Protein 7P3T (pdb70)

Structure (mmCIF, N/CA/C/O backbone):
data_7P3T
#
_entry.id   7P3T
#
_cell.length_a   86.810
_cell.length_b   144.580
_cell.length_c   151.760
_cell.angle_alpha   90.000
_cell.angle_beta   90.000
_cell.angle_gamma   90.000
#
_symmetry.space_group_name_H-M   'P 21 21 21'
#
loop_
_entity.id
_entity.type
_entity.pdbx_description
1 polymer 'Branched-chain amino acid aminotransferase'
2 non-polymer "PYRIDOXAL-5'-PHOSPHATE"
3 non-polymer GLYCEROL
4 water water
#
loop_
_atom_site.group_PDB
_atom_site.id
_atom_site.type_symbol
_atom_site.label_atom_id
_atom_site.label_alt_id
_atom_site.label_comp_id
_atom_site.label_asym_id
_atom_site.label_entity_id
_atom_site.label_seq_id
_atom_site.pdbx_PDB_ins_code
_atom_site.Cartn_x
_atom_site.Cartn_y
_atom_site.Cartn_z
_atom_site.occupancy
_atom_site.B_iso_or_equiv
_atom_site.auth_seq_id
_atom_site.auth_comp_id
_atom_site.auth_asym_id
_atom_site.auth_atom_id
_atom_site.pdbx_PDB_model_num
ATOM 1 N N . MET A 1 1 ? 6.825 -33.217 -4.536 1.00 58.96 1 MET A N 1
ATOM 2 C CA . MET A 1 1 ? 5.712 -32.616 -3.757 1.00 62.87 1 MET A CA 1
ATOM 3 C C . MET A 1 1 ? 5.820 -32.889 -2.274 1.00 64.91 1 MET A C 1
ATOM 4 O O . MET A 1 1 ? 4.871 -32.639 -1.524 1.00 68.62 1 MET A O 1
ATOM 9 N N . SER A 1 2 ? 6.960 -33.403 -1.838 1.00 63.12 2 SER A N 1
ATOM 10 C CA . SER A 1 2 ? 7.148 -33.621 -0.418 1.00 65.95 2 SER A CA 1
ATOM 11 C C . SER A 1 2 ? 7.839 -32.412 0.199 1.00 65.60 2 SER A C 1
ATOM 12 O O . SER A 1 2 ? 8.124 -31.408 -0.462 1.00 63.55 2 SER A O 1
ATOM 15 N N . ASP A 1 3 ? 8.114 -32.523 1.498 1.00 67.62 3 ASP A N 1
ATOM 16 C CA . ASP A 1 3 ? 9.132 -31.711 2.150 1.00 66.36 3 ASP A CA 1
ATOM 17 C C . ASP A 1 3 ? 10.539 -32.052 1.678 1.00 60.32 3 ASP A C 1
ATOM 18 O O . ASP A 1 3 ? 11.506 -31.553 2.264 1.00 60.12 3 ASP A O 1
ATOM 23 N N . GLU A 1 4 ? 10.684 -32.888 0.647 1.00 55.77 4 GLU A N 1
ATOM 24 C CA . GLU A 1 4 ? 11.995 -33.180 0.080 1.00 51.12 4 GLU A CA 1
ATOM 25 C C . GLU A 1 4 ? 11.910 -33.368 -1.425 1.00 43.25 4 GLU A C 1
ATOM 26 O O . GLU A 1 4 ? 11.430 -34.408 -1.880 1.00 42.39 4 GLU A O 1
ATOM 32 N N . PRO A 1 5 ? 12.406 -32.437 -2.225 1.00 38.86 5 PRO A N 1
ATOM 33 C CA . PRO A 1 5 ? 12.402 -32.660 -3.672 1.00 34.76 5 PRO A CA 1
ATOM 34 C C . PRO A 1 5 ? 13.254 -33.869 -4.035 1.00 31.04 5 PRO A C 1
ATOM 35 O O . PRO A 1 5 ? 14.276 -34.147 -3.407 1.00 29.79 5 PRO A O 1
ATOM 39 N N . ILE A 1 6 ? 12.833 -34.583 -5.075 1.00 29.41 6 ILE A N 1
ATOM 40 C CA . ILE A 1 6 ? 13.595 -35.700 -5.628 1.00 27.08 6 ILE A CA 1
ATOM 41 C C . ILE A 1 6 ? 14.216 -35.257 -6.941 1.00 26.09 6 ILE A C 1
ATOM 42 O O . ILE A 1 6 ? 13.532 -34.688 -7.795 1.00 26.13 6 ILE A O 1
ATOM 47 N N . ILE A 1 7 ? 15.511 -35.500 -7.111 1.00 24.24 7 ILE A N 1
ATOM 48 C CA . ILE A 1 7 ? 16.145 -35.101 -8.358 1.00 26.06 7 ILE A CA 1
ATOM 49 C C . ILE A 1 7 ? 16.684 -36.332 -9.079 1.00 25.62 7 ILE A C 1
ATOM 50 O O . ILE A 1 7 ? 16.881 -37.401 -8.494 1.00 25.43 7 ILE A O 1
ATOM 55 N N . TYR A 1 8 ? 16.900 -36.157 -10.378 1.00 23.73 8 TYR A N 1
ATOM 56 C CA . TYR A 1 8 ? 17.667 -37.080 -11.205 1.00 22.83 8 TYR A CA 1
ATOM 57 C C . TYR A 1 8 ? 19.119 -36.629 -11.244 1.00 21.47 8 TYR A C 1
ATOM 58 O O . TYR A 1 8 ? 19.397 -35.461 -11.523 1.00 21.36 8 TYR A O 1
ATOM 67 N N . ILE A 1 9 ? 20.042 -37.547 -10.955 1.00 22.49 9 ILE A N 1
ATOM 68 C CA . ILE A 1 9 ? 21.461 -37.239 -11.096 1.00 22.89 9 ILE A CA 1
ATOM 69 C C . ILE A 1 9 ? 22.187 -38.497 -11.563 1.00 24.02 9 ILE A C 1
ATOM 70 O O . ILE A 1 9 ? 22.209 -39.546 -10.885 1.00 23.67 9 ILE A O 1
ATOM 75 N N . ASN A 1 10 ? 22.731 -38.415 -12.785 1.00 23.83 10 ASN A N 1
ATOM 76 C CA . ASN A 1 10 ? 23.508 -39.489 -13.384 1.00 25.77 10 ASN A CA 1
ATOM 77 C C . ASN A 1 10 ? 22.809 -40.845 -13.294 1.00 26.37 10 ASN A C 1
ATOM 78 O O . ASN A 1 10 ? 23.430 -41.867 -13.018 1.00 28.03 10 ASN A O 1
ATOM 83 N N . GLY A 1 11 ? 21.504 -40.854 -13.576 1.00 25.88 11 GLY A N 1
ATOM 84 C CA . GLY A 1 11 ? 20.734 -42.056 -13.683 1.00 26.89 11 GLY A CA 1
ATOM 85 C C . GLY A 1 11 ? 20.014 -42.466 -12.425 1.00 28.51 11 GLY A C 1
ATOM 86 O O . GLY A 1 11 ? 19.181 -43.380 -12.479 1.00 31.68 11 GLY A O 1
ATOM 87 N N . ASP A 1 12 ? 20.324 -41.835 -11.303 1.00 27.33 12 ASP A N 1
ATOM 88 C CA . ASP A 1 12 ? 19.718 -42.157 -10.019 1.00 29.48 12 ASP A CA 1
ATOM 89 C C . ASP A 1 12 ? 18.660 -41.115 -9.665 1.00 26.79 12 ASP A C 1
ATOM 90 O O . ASP A 1 12 ? 18.791 -39.938 -9.998 1.00 25.01 12 ASP A O 1
ATOM 95 N N . TYR A 1 13 ? 17.608 -41.570 -8.971 1.00 27.21 13 TYR A N 1
ATOM 96 C CA . TYR A 1 13 ? 16.572 -40.679 -8.451 1.00 25.34 13 TYR A CA 1
ATOM 97 C C . TYR A 1 13 ? 16.693 -40.668 -6.934 1.00 25.26 13 TYR A C 1
ATOM 98 O O . TYR A 1 13 ? 16.503 -41.703 -6.295 1.00 25.79 13 TYR A O 1
ATOM 107 N N . LEU A 1 14 ? 17.030 -39.521 -6.359 1.00 26.99 14 LEU A N 1
ATOM 108 C CA . LEU A 1 14 ? 17.155 -39.493 -4.906 1.00 30.65 14 LEU A CA 1
ATOM 109 C C . LEU A 1 14 ? 16.828 -38.096 -4.385 1.00 28.25 14 LEU A C 1
ATOM 110 O O . LEU A 1 14 ? 16.743 -37.147 -5.146 1.00 26.54 14 LEU A O 1
ATOM 115 N N . PRO A 1 15 ? 16.601 -37.994 -3.073 1.00 27.97 15 PRO A N 1
ATOM 116 C CA . PRO A 1 15 ? 16.282 -36.683 -2.484 1.00 29.13 15 PRO A CA 1
ATOM 117 C C . PRO A 1 15 ? 17.401 -35.691 -2.717 1.00 29.64 15 PRO A C 1
ATOM 118 O O . PRO A 1 15 ? 18.585 -36.040 -2.702 1.00 29.15 15 PRO A O 1
ATOM 122 N N . LEU A 1 16 ? 17.010 -34.432 -2.937 1.00 29.70 16 LEU A N 1
ATOM 123 C CA . LEU A 1 16 ? 17.989 -33.370 -3.156 1.00 29.04 16 LEU A CA 1
ATOM 124 C C . LEU A 1 16 ? 18.988 -33.322 -2.012 1.00 29.84 16 LEU A C 1
ATOM 125 O O . LEU A 1 16 ? 20.189 -33.105 -2.234 1.00 28.62 16 LEU A O 1
ATOM 130 N N . SER A 1 17 ? 18.492 -33.519 -0.788 1.00 32.48 17 SER A N 1
ATOM 131 C CA . SER A 1 17 ? 19.288 -33.520 0.437 1.00 36.07 17 SER A CA 1
ATOM 132 C C . SER A 1 17 ? 20.488 -34.444 0.365 1.00 34.35 17 SER A C 1
ATOM 133 O O . SER A 1 17 ? 21.503 -34.176 1.027 1.00 35.03 17 SER A O 1
ATOM 136 N N . GLN A 1 18 ? 20.380 -35.528 -0.397 1.00 33.58 18 GLN A N 1
ATOM 137 C CA . GLN A 1 18 ? 21.388 -36.572 -0.487 1.00 35.50 18 GLN A CA 1
ATOM 138 C C . GLN A 1 18 ? 22.173 -36.498 -1.783 1.00 32.91 18 GLN A C 1
ATOM 139 O O . GLN A 1 18 ? 23.314 -36.962 -1.847 1.00 34.18 18 GLN A O 1
ATOM 145 N N . ALA A 1 19 ? 21.577 -35.915 -2.817 1.00 28.04 19 ALA A N 1
ATOM 146 C CA . ALA A 1 19 ? 22.231 -35.810 -4.107 1.00 26.01 19 ALA A CA 1
ATOM 147 C C . ALA A 1 19 ? 23.483 -34.938 -4.015 1.00 26.31 19 ALA A C 1
ATOM 148 O O . ALA A 1 19 ? 23.501 -33.920 -3.324 1.00 27.32 19 ALA A O 1
ATOM 150 N N . ARG A 1 20 ? 24.525 -35.344 -4.737 1.00 25.83 20 ARG A N 1
ATOM 151 C CA . ARG A 1 20 ? 25.860 -34.782 -4.565 1.00 26.17 20 ARG A CA 1
ATOM 152 C C . ARG A 1 20 ? 26.444 -34.363 -5.903 1.00 24.04 20 ARG A C 1
ATOM 153 O O . ARG A 1 20 ? 26.588 -35.193 -6.818 1.00 25.23 20 ARG A O 1
ATOM 161 N N . VAL A 1 21 ? 26.832 -33.105 -5.980 1.00 23.39 21 VAL A N 1
ATOM 162 C CA . VAL A 1 21 ? 27.783 -32.620 -6.969 1.00 24.44 21 VAL A CA 1
ATOM 163 C C . VAL A 1 21 ? 29.146 -32.603 -6.293 1.00 23.88 21 VAL A C 1
ATOM 164 O O . VAL A 1 21 ? 29.280 -32.138 -5.152 1.00 24.48 21 VAL A O 1
ATOM 168 N N . SER A 1 22 ? 30.145 -33.133 -6.967 1.00 22.85 22 SER A N 1
ATOM 169 C CA . SER A 1 22 ? 31.482 -33.128 -6.396 1.00 24.16 22 SER A CA 1
ATOM 170 C C . SER A 1 22 ? 32.023 -31.704 -6.339 1.00 23.11 22 SER A C 1
ATOM 171 O O . SER A 1 22 ? 31.858 -30.946 -7.295 1.00 21.85 22 SER A O 1
ATOM 174 N N . PRO A 1 23 ? 32.756 -31.345 -5.280 1.00 23.22 23 PRO A N 1
ATOM 175 C CA . PRO A 1 23 ? 33.425 -30.041 -5.261 1.00 24.07 23 PRO A CA 1
ATOM 176 C C . PRO A 1 23 ? 34.423 -29.864 -6.381 1.00 24.30 23 PRO A C 1
ATOM 177 O O . PRO A 1 23 ? 34.843 -28.732 -6.620 1.00 24.96 23 PRO A O 1
ATOM 181 N N . VAL A 1 24 ? 34.836 -30.935 -7.067 1.00 23.92 24 VAL A N 1
ATOM 182 C CA . VAL A 1 24 ? 35.740 -30.763 -8.208 1.00 24.08 24 VAL A CA 1
ATOM 183 C C . VAL A 1 24 ? 35.037 -30.998 -9.543 1.00 23.88 24 VAL A C 1
ATOM 184 O O . VAL A 1 24 ? 35.709 -31.097 -10.589 1.00 25.08 24 VAL A O 1
ATOM 188 N N . ASP A 1 25 ? 33.709 -31.081 -9.551 1.00 22.43 25 ASP A N 1
ATOM 189 C CA . ASP A 1 25 ? 32.967 -31.011 -10.810 1.00 21.24 25 ASP A CA 1
ATOM 190 C C . ASP A 1 25 ? 33.333 -29.740 -11.554 1.00 21.58 25 ASP A C 1
ATOM 191 O O . ASP A 1 25 ? 33.312 -28.655 -10.977 1.00 21.42 25 ASP A O 1
ATOM 196 N N . GLN A 1 26 ? 33.656 -29.874 -12.851 1.00 22.06 26 GLN A N 1
ATOM 197 C CA . GLN A 1 26 ? 34.001 -28.690 -13.650 1.00 22.03 26 GLN A CA 1
ATOM 198 C C . GLN A 1 26 ? 32.810 -27.771 -13.882 1.00 21.06 26 GLN A C 1
ATOM 199 O O . GLN A 1 26 ? 32.998 -26.585 -14.211 1.00 20.98 26 GLN A O 1
ATOM 205 N N . GLY A 1 27 ? 31.590 -28.279 -13.727 1.00 21.89 27 GLY A N 1
ATOM 206 C CA . GLY A 1 27 ? 30.433 -27.407 -13.716 1.00 21.97 27 GLY A CA 1
ATOM 207 C C . GLY A 1 27 ? 30.451 -26.443 -12.546 1.00 22.03 27 GLY A C 1
ATOM 208 O O . GLY A 1 27 ? 29.950 -25.329 -12.648 1.00 23.62 27 GLY A O 1
ATOM 209 N N . PHE A 1 28 ? 31.003 -26.877 -11.415 1.00 20.12 28 PHE A N 1
ATOM 210 C CA . PHE A 1 28 ? 31.102 -26.056 -10.214 1.00 19.57 28 PHE A CA 1
ATOM 211 C C . PHE A 1 28 ? 32.324 -25.153 -10.271 1.00 21.42 28 PHE A C 1
ATOM 212 O O . PHE A 1 28 ? 32.210 -23.937 -10.121 1.00 23.11 28 PHE A O 1
ATOM 220 N N . LEU A 1 29 ? 33.498 -25.738 -10.518 1.00 22.09 29 LEU A N 1
ATOM 221 C CA . LEU A 1 29 ? 34.741 -24.986 -10.415 1.00 21.31 29 LEU A CA 1
ATOM 222 C C . LEU A 1 29 ? 34.937 -24.004 -11.567 1.00 21.95 29 LEU A C 1
ATOM 223 O O . LEU A 1 29 ? 35.608 -22.978 -11.402 1.00 23.65 29 LEU A O 1
ATOM 228 N N . LEU A 1 30 ? 34.405 -24.330 -12.741 1.00 21.63 30 LEU A N 1
ATOM 229 C CA . LEU A 1 30 ? 34.665 -23.567 -13.951 1.00 22.72 30 LEU A CA 1
ATOM 230 C C . LEU A 1 30 ? 33.406 -23.128 -14.682 1.00 22.89 30 LEU A C 1
ATOM 231 O O . LEU A 1 30 ? 33.518 -22.568 -15.775 1.00 22.83 30 LEU A O 1
ATOM 236 N N . GLY A 1 31 ? 32.215 -23.421 -14.162 1.00 22.11 31 GLY A N 1
ATOM 237 C CA . GLY A 1 31 ? 31.012 -23.058 -14.892 1.00 22.60 31 GLY A CA 1
ATOM 238 C C . GLY A 1 31 ? 30.873 -23.786 -16.212 1.00 22.20 31 GLY A C 1
ATOM 239 O O . GLY A 1 31 ? 30.200 -23.290 -17.118 1.00 22.66 31 GLY A O 1
ATOM 240 N N . ASP A 1 32 ? 31.476 -24.971 -16.330 1.00 21.27 32 ASP A N 1
ATOM 241 C CA . ASP A 1 32 ? 31.538 -25.707 -17.593 1.00 22.11 32 ASP A CA 1
ATOM 242 C C . ASP A 1 32 ? 30.305 -26.598 -17.693 1.00 21.58 32 ASP A C 1
ATOM 243 O O . ASP A 1 32 ? 30.332 -27.815 -17.475 1.00 20.28 32 ASP A O 1
ATOM 248 N N . GLY A 1 33 ? 29.197 -25.960 -18.038 1.00 21.08 33 GLY A N 1
ATOM 249 C CA . GLY A 1 33 ? 27.946 -26.658 -18.220 1.00 20.34 33 GLY A CA 1
ATOM 250 C C . GLY A 1 33 ? 26.899 -25.760 -18.833 1.00 20.60 33 GLY A C 1
ATOM 251 O O . GLY A 1 33 ? 27.014 -24.525 -18.824 1.00 21.05 33 GLY A O 1
ATOM 252 N N . VAL A 1 34 ? 25.865 -26.404 -19.382 1.00 19.39 34 VAL A N 1
ATOM 253 C CA . VAL A 1 34 ? 24.732 -25.710 -19.974 1.00 20.10 34 VAL A CA 1
ATOM 254 C C . VAL A 1 34 ? 23.455 -26.276 -19.375 1.00 20.31 34 VAL A C 1
ATOM 255 O O . VAL A 1 34 ? 23.435 -27.370 -18.803 1.00 20.53 34 VAL A O 1
ATOM 259 N N . PHE A 1 35 ? 22.372 -25.515 -19.506 1.00 20.24 35 PHE A N 1
ATOM 260 C CA . PHE A 1 35 ? 21.110 -25.965 -18.939 1.00 20.25 35 PHE A CA 1
ATOM 261 C C . PHE A 1 35 ? 19.942 -25.437 -19.752 1.00 20.91 35 PHE A C 1
ATOM 262 O O . PHE A 1 35 ? 20.087 -24.559 -20.604 1.00 21.12 35 PHE A O 1
ATOM 270 N N . ASP A 1 36 ? 18.764 -25.992 -19.476 1.00 21.11 36 ASP A N 1
ATOM 271 C CA . ASP A 1 36 ? 17.533 -25.441 -19.991 1.00 22.07 36 ASP A CA 1
ATOM 272 C C . ASP A 1 36 ? 16.455 -25.642 -18.937 1.00 22.28 36 ASP A C 1
ATOM 273 O O . ASP A 1 36 ? 16.656 -26.346 -17.939 1.00 21.98 36 ASP A O 1
ATOM 278 N N . VAL A 1 37 ? 15.333 -24.961 -19.143 1.00 23.96 37 VAL A N 1
ATOM 279 C CA . VAL A 1 37 ? 14.207 -24.995 -18.214 1.00 24.54 37 VAL A CA 1
ATOM 280 C C . VAL A 1 37 ? 12.915 -25.071 -18.997 1.00 24.28 37 VAL A C 1
ATOM 281 O O . VAL A 1 37 ? 12.634 -24.189 -19.821 1.00 24.77 37 VAL A O 1
ATOM 285 N N . VAL A 1 38 ? 12.078 -26.060 -18.666 1.00 24.11 38 VAL A N 1
ATOM 286 C CA . VAL A 1 38 ? 10.789 -26.259 -19.287 1.00 23.49 38 VAL A CA 1
ATOM 287 C C . VAL A 1 38 ? 9.766 -26.300 -18.158 1.00 23.22 38 VAL A C 1
ATOM 288 O O . VAL A 1 38 ? 10.113 -26.591 -17.008 1.00 24.08 38 VAL A O 1
ATOM 292 N N . SER A 1 39 ? 8.530 -25.968 -18.470 1.00 24.26 39 SER A N 1
ATOM 293 C CA . SER A 1 39 ? 7.478 -25.932 -17.462 1.00 25.76 39 SER A CA 1
ATOM 294 C C . SER A 1 39 ? 6.379 -26.943 -17.729 1.00 25.14 39 SER A C 1
ATOM 295 O O . SER A 1 39 ? 6.090 -27.313 -18.871 1.00 26.44 39 SER A O 1
ATOM 298 N N . ALA A 1 40 ? 5.715 -27.323 -16.642 1.00 25.63 40 ALA A N 1
ATOM 299 C CA . ALA A 1 40 ? 4.497 -28.101 -16.682 1.00 26.12 40 ALA A CA 1
ATOM 300 C C . ALA A 1 40 ? 3.384 -27.274 -16.067 1.00 27.52 40 ALA A C 1
ATOM 301 O O . ALA A 1 40 ? 3.610 -26.549 -15.096 1.00 26.50 40 ALA A O 1
ATOM 303 N N . TRP A 1 41 ? 2.190 -27.390 -16.651 1.00 26.85 41 TRP A N 1
ATOM 304 C CA . TRP A 1 41 ? 0.989 -26.691 -16.206 1.00 32.03 41 TRP A CA 1
ATOM 305 C C . TRP A 1 41 ? -0.195 -27.630 -16.365 1.00 33.91 41 TRP A C 1
ATOM 306 O O . TRP A 1 41 ? -0.436 -28.141 -17.462 1.00 34.93 41 TRP A O 1
ATOM 317 N N . LYS A 1 42 ? -0.926 -27.861 -15.270 1.00 35.59 42 LYS A N 1
ATOM 318 C CA . LYS A 1 42 ? -2.122 -28.699 -15.255 1.00 38.06 42 LYS A CA 1
ATOM 319 C C . LYS A 1 42 ? -1.901 -30.033 -15.961 1.00 37.03 42 LYS A C 1
ATOM 320 O O . LYS A 1 42 ? -2.767 -30.530 -16.692 1.00 38.86 42 LYS A O 1
ATOM 326 N N . GLY A 1 43 ? -0.751 -30.639 -15.696 1.00 35.62 43 GLY A N 1
ATOM 327 C CA . GLY A 1 43 ? -0.480 -31.994 -16.109 1.00 36.56 43 GLY A CA 1
ATOM 328 C C . GLY A 1 43 ? 0.226 -32.149 -17.434 1.00 36.28 43 GLY A C 1
ATOM 329 O O . GLY A 1 43 ? 0.479 -33.289 -17.844 1.00 37.28 43 GLY A O 1
ATOM 330 N N . ASN A 1 44 ? 0.551 -31.049 -18.118 1.00 33.63 44 ASN A N 1
ATOM 331 C CA . ASN A 1 44 ? 1.200 -31.099 -19.420 1.00 32.81 44 ASN A CA 1
ATOM 332 C C . ASN A 1 44 ? 2.495 -30.311 -19.373 1.00 31.18 44 ASN A C 1
ATOM 333 O O . ASN A 1 44 ? 2.505 -29.161 -18.925 1.00 31.38 44 ASN A O 1
ATOM 338 N N . ILE A 1 45 ? 3.571 -30.919 -19.835 1.00 29.92 45 ILE A N 1
ATOM 339 C CA . ILE A 1 45 ? 4.781 -30.168 -20.149 1.00 28.25 45 ILE A CA 1
ATOM 340 C C . ILE A 1 45 ? 4.541 -29.442 -21.468 1.00 28.77 45 ILE A C 1
ATOM 341 O O . ILE A 1 45 ? 3.945 -30.000 -22.396 1.00 30.91 45 ILE A O 1
ATOM 346 N N . PHE A 1 46 ? 4.978 -28.181 -21.553 1.00 27.40 46 PHE A N 1
ATOM 347 C CA . PHE A 1 46 ? 4.752 -27.337 -22.715 1.00 27.91 46 PHE A CA 1
ATOM 348 C C . PHE A 1 46 ? 6.052 -27.149 -23.493 1.00 27.37 46 PHE A C 1
ATOM 349 O O . PHE A 1 46 ? 7.058 -26.702 -22.935 1.00 26.82 46 PHE A O 1
ATOM 357 N N . LYS A 1 47 ? 6.013 -27.497 -24.779 1.00 28.62 47 LYS A N 1
ATOM 358 C CA . LYS A 1 47 ? 7.119 -27.286 -25.723 1.00 29.49 47 LYS A CA 1
ATOM 359 C C . LYS A 1 47 ? 8.381 -28.008 -25.285 1.00 28.31 47 LYS A C 1
ATOM 360 O O . LYS A 1 47 ? 9.502 -27.496 -25.392 1.00 27.03 47 LYS A O 1
ATOM 366 N N . LEU A 1 48 ? 8.207 -29.244 -24.818 1.00 28.13 48 LEU A N 1
ATOM 367 C CA . LEU A 1 48 ? 9.359 -30.021 -24.392 1.00 26.24 48 LEU A CA 1
ATOM 368 C C . LEU A 1 48 ? 10.322 -30.241 -25.548 1.00 26.28 48 LEU A C 1
ATOM 369 O O . LEU A 1 48 ? 11.538 -30.134 -25.377 1.00 25.43 48 LEU A O 1
ATOM 374 N N . ASP A 1 49 ? 9.801 -30.535 -26.730 1.00 28.88 49 ASP A N 1
ATOM 375 C CA . ASP A 1 49 ? 10.690 -30.784 -27.854 1.00 29.60 49 ASP A CA 1
ATOM 376 C C . ASP A 1 49 ? 11.488 -29.540 -28.208 1.00 28.22 49 ASP A C 1
ATOM 377 O O . ASP A 1 49 ? 12.671 -29.641 -28.531 1.00 27.48 49 ASP A O 1
ATOM 382 N N . ALA A 1 50 ? 10.853 -28.356 -28.181 1.00 27.32 50 ALA A N 1
ATOM 383 C CA . ALA A 1 50 ? 11.585 -27.113 -28.458 1.00 26.48 50 ALA A CA 1
ATOM 384 C C . ALA A 1 50 ? 12.685 -26.863 -27.433 1.00 25.37 50 ALA A C 1
ATOM 385 O O . ALA A 1 50 ? 13.782 -26.396 -27.783 1.00 25.67 50 ALA A O 1
ATOM 387 N N . HIS A 1 51 ? 12.405 -27.136 -26.154 1.00 24.32 51 HIS A N 1
ATOM 388 C CA . HIS A 1 51 ? 13.409 -26.898 -25.127 1.00 23.88 51 HIS A CA 1
ATOM 389 C C . HIS A 1 51 ? 14.548 -27.892 -25.256 1.00 23.55 51 HIS A C 1
ATOM 390 O O . HIS A 1 51 ? 15.714 -27.526 -25.063 1.00 22.88 51 HIS A O 1
ATOM 397 N N . LEU A 1 52 ? 14.232 -29.145 -25.600 1.00 23.95 52 LEU A N 1
ATOM 398 C CA . LEU A 1 52 ? 15.282 -30.133 -25.839 1.00 22.89 52 LEU A CA 1
ATOM 399 C C . LEU A 1 52 ? 16.121 -29.739 -27.047 1.00 23.68 52 LEU A C 1
ATOM 400 O O . LEU A 1 52 ? 17.348 -29.890 -27.030 1.00 23.01 52 LEU A O 1
ATOM 405 N N . ASP A 1 53 ? 15.484 -29.218 -28.103 1.00 23.86 53 ASP A N 1
ATOM 406 C CA . ASP A 1 53 ? 16.235 -28.735 -29.261 1.00 25.32 53 ASP A CA 1
ATOM 407 C C . ASP A 1 53 ? 17.259 -27.678 -28.833 1.00 25.34 53 ASP A C 1
ATOM 408 O O . ASP A 1 53 ? 18.430 -27.710 -29.249 1.00 25.51 53 ASP A O 1
ATOM 413 N N . ARG A 1 54 ? 16.826 -26.714 -28.011 1.00 23.99 54 ARG A N 1
ATOM 414 C CA . ARG A 1 54 ? 17.715 -25.626 -27.609 1.00 22.92 54 ARG A CA 1
ATOM 415 C C . ARG A 1 54 ? 18.830 -26.139 -26.714 1.00 22.53 54 ARG A C 1
ATOM 416 O O . ARG A 1 54 ? 19.998 -25.745 -26.859 1.00 23.40 54 ARG A O 1
ATOM 424 N N . PHE A 1 55 ? 18.484 -27.029 -25.788 1.00 21.75 55 PHE A N 1
ATOM 425 C CA . PHE A 1 55 ? 19.474 -27.666 -24.928 1.00 21.41 55 PHE A CA 1
ATOM 426 C C . PHE A 1 55 ? 20.566 -28.312 -25.761 1.00 22.27 55 PHE A C 1
ATOM 427 O O . PHE A 1 55 ? 21.761 -28.114 -25.506 1.00 22.40 55 PHE A O 1
ATOM 435 N N . PHE A 1 56 ? 20.171 -29.091 -26.761 1.00 23.36 56 PHE A N 1
ATOM 436 C CA . PHE A 1 56 ? 21.159 -29.791 -27.569 1.00 24.09 56 PHE A CA 1
ATOM 437 C C . PHE A 1 56 ? 21.894 -28.843 -28.498 1.00 23.93 56 PHE A C 1
ATOM 438 O O . PHE A 1 56 ? 23.033 -29.149 -28.886 1.00 23.52 56 PHE A O 1
ATOM 446 N N . ASP A 1 57 ? 21.301 -27.686 -28.834 1.00 23.96 57 ASP A N 1
ATOM 447 C CA . ASP A 1 57 ? 22.069 -26.627 -29.491 1.00 24.12 57 ASP A CA 1
ATOM 448 C C . ASP A 1 57 ? 23.200 -26.144 -28.582 1.00 22.93 57 ASP A C 1
ATOM 449 O O . ASP A 1 57 ? 24.365 -26.041 -29.007 1.00 22.30 57 ASP A O 1
ATOM 454 N N . SER A 1 58 ? 22.864 -25.813 -27.326 1.00 23.14 58 SER A N 1
ATOM 455 C CA . SER A 1 58 ? 23.877 -25.359 -26.372 1.00 24.01 58 SER A CA 1
ATOM 456 C C . SER A 1 58 ? 24.959 -26.414 -26.191 1.00 22.66 58 SER A C 1
ATOM 457 O O . SER A 1 58 ? 26.152 -26.090 -26.107 1.00 22.97 58 SER A O 1
ATOM 460 N N . ILE A 1 59 ? 24.547 -27.677 -26.092 1.00 21.58 59 ILE A N 1
ATOM 461 C CA . ILE A 1 59 ? 25.494 -28.790 -25.959 1.00 20.35 59 ILE A CA 1
ATOM 462 C C . ILE A 1 59 ? 26.441 -28.851 -27.152 1.00 21.68 59 ILE A C 1
ATOM 463 O O . ILE A 1 59 ? 27.662 -29.038 -27.005 1.00 22.53 59 ILE A O 1
ATOM 468 N N . GLN A 1 60 ? 25.891 -28.740 -28.362 1.00 21.54 60 GLN A N 1
ATOM 469 C CA . GLN A 1 60 ? 26.711 -28.788 -29.560 1.00 20.77 60 GLN A CA 1
ATOM 470 C C . GLN A 1 60 ? 27.723 -27.647 -29.576 1.00 21.83 60 GLN A C 1
ATOM 471 O O . GLN A 1 60 ? 28.898 -27.839 -29.911 1.00 22.48 60 GLN A O 1
ATOM 477 N N . ALA A 1 61 ? 27.280 -26.431 -29.251 1.00 21.24 61 ALA A N 1
ATOM 478 C CA . ALA A 1 61 ? 28.181 -25.292 -29.334 1.00 22.13 61 ALA A CA 1
ATOM 479 C C . ALA A 1 61 ? 29.309 -25.392 -28.314 1.00 21.20 61 ALA A C 1
ATOM 480 O O . ALA A 1 61 ? 30.433 -24.967 -28.588 1.00 22.39 61 ALA A O 1
ATOM 482 N N . ALA A 1 62 ? 29.030 -25.975 -27.150 1.00 22.47 62 ALA A N 1
ATOM 483 C CA . ALA A 1 62 ? 30.020 -26.106 -26.085 1.00 22.70 62 ALA A CA 1
ATOM 484 C C . ALA A 1 62 ? 30.762 -27.442 -26.135 1.00 22.55 62 ALA A C 1
ATOM 485 O O . ALA A 1 62 ? 31.530 -27.748 -25.212 1.00 22.85 62 ALA A O 1
ATOM 487 N N A ARG A 1 63 ? 30.550 -28.236 -27.186 0.65 22.43 63 ARG A N 1
ATOM 488 N N B ARG A 1 63 ? 30.544 -28.243 -27.177 0.35 22.64 63 ARG A N 1
ATOM 489 C CA A ARG A 1 63 ? 31.191 -29.552 -27.337 0.65 24.21 63 ARG A CA 1
ATOM 490 C CA B ARG A 1 63 ? 31.200 -29.547 -27.321 0.35 24.27 63 ARG A CA 1
ATOM 491 C C A ARG A 1 63 ? 30.959 -30.425 -26.099 0.65 23.43 63 ARG A C 1
ATOM 492 C C B ARG A 1 63 ? 30.954 -30.432 -26.099 0.35 23.30 63 ARG A C 1
ATOM 493 O O A ARG A 1 63 ? 31.842 -31.166 -25.649 0.65 24.42 63 ARG A O 1
ATOM 494 O O B ARG A 1 63 ? 31.834 -31.174 -25.649 0.35 24.31 63 ARG A O 1
ATOM 509 N N . LEU A 1 64 ? 29.740 -30.369 -25.562 1.00 20.65 64 LEU A N 1
ATOM 510 C CA . LEU A 1 64 ? 29.341 -31.209 -24.437 1.00 21.57 64 LEU A CA 1
ATOM 511 C C . LEU A 1 64 ? 28.614 -32.465 -24.895 1.00 23.01 64 LEU A C 1
ATOM 512 O O . LEU A 1 64 ? 27.983 -33.150 -24.075 1.00 23.73 64 LEU A O 1
ATOM 517 N N . ASN A 1 65 ? 28.745 -32.810 -26.170 1.00 24.71 65 ASN A N 1
ATOM 518 C CA . ASN A 1 65 ? 28.082 -33.990 -26.695 1.00 27.19 65 ASN A CA 1
ATOM 519 C C . ASN A 1 65 ? 28.499 -35.205 -25.876 1.00 28.34 65 ASN A C 1
ATOM 520 O O . ASN A 1 65 ? 29.679 -35.388 -25.562 1.00 29.77 65 ASN A O 1
ATOM 525 N N . HIS A 1 66 ? 27.521 -36.032 -25.511 1.00 27.56 66 HIS A N 1
ATOM 526 C CA . HIS A 1 66 ? 27.742 -37.119 -24.565 1.00 28.77 66 HIS A CA 1
ATOM 527 C C . HIS A 1 66 ? 26.802 -38.259 -24.960 1.00 31.28 66 HIS A C 1
ATOM 528 O O . HIS A 1 66 ? 26.137 -38.210 -26.000 1.00 32.57 66 HIS A O 1
ATOM 535 N N . ASP A 1 67 ? 26.776 -39.310 -24.154 1.00 32.13 67 ASP A N 1
ATOM 536 C CA . ASP A 1 67 ? 26.071 -40.512 -24.576 1.00 36.21 67 ASP A CA 1
ATOM 537 C C . ASP A 1 67 ? 24.567 -40.421 -24.347 1.00 36.42 67 ASP A C 1
ATOM 538 O O . ASP A 1 67 ? 23.793 -41.016 -25.111 1.00 38.92 67 ASP A O 1
ATOM 543 N N . MET A 1 68 ? 24.139 -39.697 -23.322 1.00 34.02 68 MET A N 1
ATOM 544 C CA . MET A 1 68 ? 22.738 -39.713 -22.928 1.00 34.36 68 MET A CA 1
ATOM 545 C C . MET A 1 68 ? 21.877 -39.159 -24.048 1.00 33.54 68 MET A C 1
ATOM 546 O O . MET A 1 68 ? 21.985 -37.978 -24.413 1.00 32.43 68 MET A O 1
ATOM 551 N N . SER A 1 69 ? 21.007 -40.011 -24.573 1.00 33.72 69 SER A N 1
ATOM 552 C CA . SER A 1 69 ? 20.213 -39.675 -25.736 1.00 33.98 69 SER A CA 1
ATOM 553 C C . SER A 1 69 ? 19.195 -38.584 -25.427 1.00 33.04 69 SER A C 1
ATOM 554 O O . SER A 1 69 ? 18.818 -38.339 -24.282 1.00 30.78 69 SER A O 1
ATOM 557 N N . ARG A 1 70 ? 18.702 -37.959 -26.490 1.00 33.62 70 ARG A N 1
ATOM 558 C CA . ARG A 1 70 ? 17.588 -37.033 -26.336 1.00 33.81 70 ARG A CA 1
ATOM 559 C C . ARG A 1 70 ? 16.367 -37.729 -25.737 1.00 33.42 70 ARG A C 1
ATOM 560 O O . ARG A 1 70 ? 15.683 -37.157 -24.871 1.00 31.62 70 ARG A O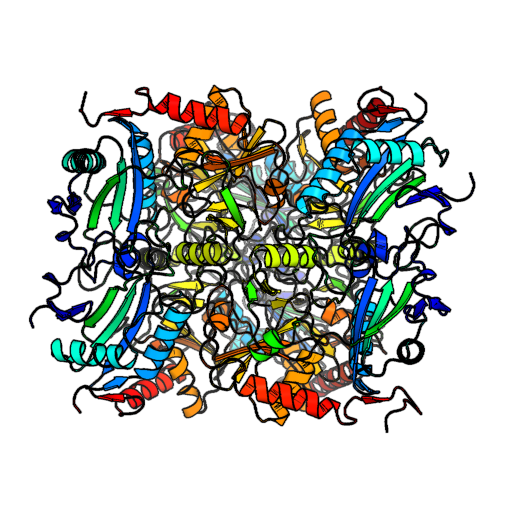 1
ATOM 568 N N . ASP A 1 71 ? 16.059 -38.943 -26.199 1.00 35.73 71 ASP A N 1
ATOM 569 C CA . ASP A 1 71 ? 14.949 -39.696 -25.625 1.00 37.52 71 ASP A CA 1
ATOM 570 C C . ASP A 1 71 ? 15.190 -39.982 -24.150 1.00 34.36 71 ASP A C 1
ATOM 571 O O . ASP A 1 71 ? 14.253 -39.949 -23.346 1.00 32.68 71 ASP A O 1
ATOM 576 N N . ALA A 1 72 ? 16.439 -40.292 -23.780 1.00 32.99 72 ALA A N 1
ATOM 577 C CA . ALA A 1 72 ? 16.755 -40.539 -22.378 1.00 30.78 72 ALA A CA 1
ATOM 578 C C . ALA A 1 72 ? 16.537 -39.287 -21.540 1.00 27.77 72 ALA A C 1
ATOM 579 O O . ALA A 1 72 ? 16.027 -39.364 -20.413 1.00 27.95 72 ALA A O 1
ATOM 581 N N . TRP A 1 73 ? 16.938 -38.125 -22.058 1.00 25.98 73 TRP A N 1
ATOM 582 C CA . TRP A 1 73 ? 16.691 -36.880 -21.338 1.00 24.70 73 TRP A CA 1
ATOM 583 C C . TRP A 1 73 ? 15.197 -36.608 -21.212 1.00 25.09 73 TRP A C 1
ATOM 584 O O . TRP A 1 73 ? 14.716 -36.197 -20.146 1.00 24.91 73 TRP A O 1
ATOM 595 N N . LYS A 1 74 ? 14.445 -36.809 -22.305 1.00 26.20 74 LYS A N 1
ATOM 596 C CA . LYS A 1 74 ? 13.003 -36.614 -22.236 1.00 27.65 74 LYS A CA 1
ATOM 597 C C . LYS A 1 74 ? 12.399 -37.506 -21.160 1.00 27.20 74 LYS A C 1
ATOM 598 O O . LYS A 1 74 ? 11.587 -37.048 -20.343 1.00 27.08 74 LYS A O 1
ATOM 604 N N . GLU A 1 75 ? 12.835 -38.755 -21.115 1.00 27.01 75 GLU A N 1
ATOM 605 C CA . GLU A 1 75 ? 12.296 -39.723 -20.124 1.00 31.59 75 GLU A CA 1
ATOM 606 C C . GLU A 1 75 ? 12.636 -39.276 -18.705 1.00 28.01 75 GLU A C 1
ATOM 607 O O . GLU A 1 75 ? 11.808 -39.411 -17.834 1.00 28.46 75 GLU A O 1
ATOM 613 N N . ALA A 1 76 ? 13.845 -38.781 -18.518 1.00 25.94 76 ALA A N 1
ATOM 614 C CA . ALA A 1 76 ? 14.265 -38.344 -17.188 1.00 25.54 76 ALA A CA 1
ATOM 615 C C . ALA A 1 76 ? 13.511 -37.096 -16.759 1.00 24.27 76 ALA A C 1
ATOM 616 O O . ALA A 1 76 ? 13.169 -36.942 -15.582 1.00 26.16 76 ALA A O 1
ATOM 618 N N . ILE A 1 77 ? 13.258 -36.180 -17.694 1.00 22.93 77 ILE A N 1
ATOM 619 C CA . ILE A 1 77 ? 12.495 -34.975 -17.381 1.00 24.10 77 ILE A CA 1
ATOM 620 C C . ILE A 1 77 ? 11.095 -35.349 -16.901 1.00 25.12 77 ILE A C 1
ATOM 621 O O . ILE A 1 77 ? 10.624 -34.869 -15.861 1.00 24.93 77 ILE A O 1
ATOM 626 N N . ILE A 1 78 ? 10.414 -36.224 -17.647 1.00 25.29 78 ILE A N 1
ATOM 627 C CA . ILE A 1 78 ? 9.053 -36.618 -17.289 1.00 24.34 78 ILE A CA 1
ATOM 628 C C . ILE A 1 78 ? 9.058 -37.380 -15.967 1.00 25.38 78 ILE A C 1
ATOM 629 O O . ILE A 1 78 ? 8.234 -37.127 -15.077 1.00 26.61 78 ILE A O 1
ATOM 634 N N . GLU A 1 79 ? 9.989 -38.326 -15.820 1.00 24.86 79 GLU A N 1
ATOM 635 C CA . GLU A 1 79 ? 9.985 -39.188 -14.638 1.00 25.55 79 GLU A CA 1
ATOM 636 C C . GLU A 1 79 ? 10.338 -38.398 -13.381 1.00 24.46 79 GLU A C 1
ATOM 637 O O . GLU A 1 79 ? 9.759 -38.649 -12.312 1.00 26.32 79 GLU A O 1
ATOM 643 N N . THR A 1 80 ? 11.317 -37.491 -13.465 1.00 23.68 80 THR A N 1
ATOM 644 C CA . THR A 1 80 ? 11.634 -36.674 -12.294 1.00 23.21 80 THR A CA 1
ATOM 645 C C . THR A 1 80 ? 10.411 -35.865 -11.873 1.00 23.77 80 THR A C 1
ATOM 646 O O . THR A 1 80 ? 10.066 -35.807 -10.689 1.00 24.14 80 THR A O 1
ATOM 650 N N . THR A 1 81 ? 9.704 -35.277 -12.836 1.00 24.57 81 THR A N 1
ATOM 651 C CA . THR A 1 81 ? 8.502 -34.520 -12.483 1.00 25.12 81 THR A CA 1
ATOM 652 C C . THR A 1 81 ? 7.477 -35.415 -11.797 1.00 25.34 81 THR A C 1
ATOM 653 O O . THR A 1 81 ? 6.908 -35.042 -10.765 1.00 25.41 81 THR A O 1
ATOM 657 N N . ARG A 1 82 ? 7.233 -36.610 -12.342 1.00 24.89 82 ARG A N 1
ATOM 658 C CA . ARG A 1 82 ? 6.254 -37.506 -11.737 1.00 27.17 82 ARG A CA 1
ATOM 659 C C . ARG A 1 82 ? 6.693 -37.970 -10.354 1.00 25.83 82 ARG A C 1
ATOM 660 O O . ARG A 1 82 ? 5.850 -38.134 -9.468 1.00 27.04 82 ARG A O 1
ATOM 668 N N . ARG A 1 83 ? 7.999 -38.179 -10.151 1.00 26.03 83 ARG A N 1
ATOM 669 C CA . ARG A 1 83 ? 8.461 -38.627 -8.841 1.00 25.99 83 ARG A CA 1
ATOM 670 C C . ARG A 1 83 ? 8.242 -37.563 -7.781 1.00 26.39 83 ARG A C 1
ATOM 671 O O . ARG A 1 83 ? 8.216 -37.890 -6.599 1.00 27.69 83 ARG A O 1
ATOM 679 N N . ASN A 1 84 ? 8.094 -36.306 -8.182 1.00 26.29 84 ASN A N 1
ATOM 680 C CA . ASN A 1 84 ? 7.771 -35.240 -7.239 1.00 27.38 84 ASN A CA 1
ATOM 681 C C . ASN A 1 84 ? 6.279 -34.985 -7.132 1.00 29.19 84 ASN A C 1
ATOM 682 O O . ASN A 1 84 ? 5.862 -34.101 -6.375 1.00 30.55 84 ASN A O 1
ATOM 687 N N . GLY A 1 85 ? 5.458 -35.753 -7.840 1.00 30.05 85 GLY A N 1
ATOM 688 C CA . GLY A 1 85 ? 4.022 -35.627 -7.677 1.00 31.08 85 GLY A CA 1
ATOM 689 C C . GLY A 1 85 ? 3.483 -34.262 -8.051 1.00 31.38 85 GLY A C 1
ATOM 690 O O . GLY A 1 85 ? 2.510 -33.803 -7.443 1.00 34.08 85 GLY A O 1
ATOM 691 N N . LEU A 1 86 ? 4.077 -33.613 -9.049 1.00 30.80 86 LEU A N 1
ATOM 692 C CA . LEU A 1 86 ? 3.709 -32.262 -9.456 1.00 31.78 86 LEU A CA 1
ATOM 693 C C . LEU A 1 86 ? 3.006 -32.287 -10.807 1.00 32.09 86 LEU A C 1
ATOM 694 O O . LEU A 1 86 ? 3.466 -32.957 -11.738 1.00 32.14 86 LEU A O 1
ATOM 699 N N . ASP A 1 87 ? 1.886 -31.566 -10.900 1.00 33.72 87 ASP A N 1
ATOM 700 C CA . ASP A 1 87 ? 1.260 -31.287 -12.185 1.00 35.69 87 ASP A CA 1
ATOM 701 C C . ASP A 1 87 ? 1.602 -29.900 -12.717 1.00 35.05 87 ASP A C 1
ATOM 702 O O . ASP A 1 87 ? 1.442 -29.664 -13.919 1.00 35.47 87 ASP A O 1
ATOM 707 N N . ASP A 1 88 ? 2.031 -28.985 -11.850 1.00 34.59 88 ASP A N 1
ATOM 708 C CA . ASP A 1 88 ? 2.545 -27.675 -12.242 1.00 33.56 88 ASP A CA 1
ATOM 709 C C . ASP A 1 88 ? 3.998 -27.616 -11.794 1.00 30.28 88 ASP A C 1
ATOM 710 O O . ASP A 1 88 ? 4.277 -27.838 -10.610 1.00 30.89 88 ASP A O 1
ATOM 715 N N . ALA A 1 89 ? 4.923 -27.298 -12.702 1.00 26.83 89 ALA A N 1
ATOM 716 C CA . ALA A 1 89 ? 6.323 -27.406 -12.317 1.00 26.44 89 ALA A CA 1
ATOM 717 C C . ALA A 1 89 ? 7.228 -26.523 -13.155 1.00 26.51 89 ALA A C 1
ATOM 718 O O . ALA A 1 89 ? 6.931 -26.193 -14.304 1.00 26.55 89 ALA A O 1
ATOM 720 N N . SER A 1 90 ? 8.387 -26.236 -12.566 1.00 25.53 90 SER A N 1
ATOM 721 C CA . SER A 1 90 ? 9.523 -25.600 -13.221 1.00 25.70 90 SER A CA 1
ATOM 722 C C . SER A 1 90 ? 10.650 -26.616 -13.222 1.00 25.24 90 SER A C 1
ATOM 723 O O . SER A 1 90 ? 11.118 -27.020 -12.149 1.00 25.57 90 SER A O 1
ATOM 726 N N . ILE A 1 91 ? 11.066 -27.049 -14.413 1.00 23.28 91 ILE A N 1
ATOM 727 C CA . ILE A 1 91 ? 11.903 -28.237 -14.573 1.00 23.19 91 ILE A CA 1
ATOM 728 C C . ILE A 1 91 ? 13.227 -27.853 -15.233 1.00 23.73 91 ILE A C 1
ATOM 729 O O . ILE A 1 91 ? 13.263 -27.523 -16.423 1.00 23.86 91 ILE A O 1
ATOM 734 N N . ARG A 1 92 ? 14.318 -27.938 -14.474 1.00 22.21 92 ARG A N 1
ATOM 735 C CA . ARG A 1 92 ? 15.643 -27.546 -14.954 1.00 21.02 92 ARG A CA 1
ATOM 736 C C . ARG A 1 92 ? 16.472 -28.787 -15.245 1.00 21.59 92 ARG A C 1
ATOM 737 O O . ARG A 1 92 ? 16.583 -29.677 -14.391 1.00 22.11 92 ARG A O 1
ATOM 745 N N . PHE A 1 93 ? 17.069 -28.847 -16.435 1.00 20.00 93 PHE A N 1
ATOM 746 C CA . PHE A 1 93 ? 17.925 -29.963 -16.807 1.00 20.50 93 PHE A CA 1
ATOM 747 C C . PHE A 1 93 ? 19.294 -29.412 -17.201 1.00 21.05 93 PHE A C 1
ATOM 748 O O . PHE A 1 93 ? 19.392 -28.408 -17.914 1.00 21.61 93 PHE A O 1
ATOM 756 N N . ILE A 1 94 ? 20.336 -30.050 -16.662 1.00 19.95 94 ILE A N 1
ATOM 757 C CA . ILE A 1 94 ? 21.697 -29.538 -16.628 1.00 20.32 94 ILE A CA 1
ATOM 758 C C . ILE A 1 94 ? 22.651 -30.627 -17.090 1.00 20.67 94 ILE A C 1
ATOM 759 O O . ILE A 1 94 ? 22.571 -31.769 -16.628 1.00 20.72 94 ILE A O 1
ATOM 764 N N . VAL A 1 95 ? 23.599 -30.268 -17.950 1.00 20.17 95 VAL A N 1
ATOM 765 C CA . VAL A 1 95 ? 24.731 -31.136 -18.188 1.00 19.08 95 VAL A CA 1
ATOM 766 C C . VAL A 1 95 ? 26.010 -30.345 -17.974 1.00 20.10 95 VAL A C 1
ATOM 767 O O . VAL A 1 95 ? 26.132 -29.208 -18.446 1.00 20.60 95 VAL A O 1
ATOM 771 N N . THR A 1 96 ? 26.970 -30.960 -17.290 1.00 20.27 96 THR A N 1
ATOM 772 C CA . THR A 1 96 ? 28.286 -30.358 -17.106 1.00 20.03 96 THR A CA 1
ATOM 773 C C . THR A 1 96 ? 29.374 -31.280 -17.633 1.00 21.03 96 THR A C 1
ATOM 774 O O . THR A 1 96 ? 29.159 -32.488 -17.846 1.00 21.41 96 THR A O 1
ATOM 778 N N . ARG A 1 97 ? 30.584 -30.715 -17.776 1.00 20.87 97 ARG A N 1
ATOM 779 C CA . ARG A 1 97 ? 31.772 -31.475 -18.197 1.00 21.73 97 ARG A CA 1
ATOM 780 C C . ARG A 1 97 ? 32.226 -32.478 -17.136 1.00 22.64 97 ARG A C 1
ATOM 781 O O . ARG A 1 97 ? 33.124 -33.292 -17.395 1.00 25.09 97 ARG A O 1
ATOM 789 N N . GLY A 1 98 ? 31.662 -32.425 -15.954 1.00 21.71 98 GLY A N 1
ATOM 790 C CA . GLY A 1 98 ? 31.893 -33.447 -14.960 1.00 23.78 98 GLY A CA 1
ATOM 791 C C . GLY A 1 98 ? 33.224 -33.359 -14.241 1.00 26.97 98 GLY A C 1
ATOM 792 O O . GLY A 1 98 ? 33.926 -32.351 -14.246 1.00 27.91 98 GLY A O 1
ATOM 793 N N . GLU A 1 99 ? 33.579 -34.489 -13.572 1.00 30.58 99 GLU A N 1
ATOM 794 C CA . GLU A 1 99 ? 34.771 -34.524 -12.758 1.00 36.24 99 GLU A CA 1
ATOM 795 C C . GLU A 1 99 ? 35.977 -34.881 -13.619 1.00 39.64 99 GLU A C 1
ATOM 796 O O . GLU A 1 99 ? 35.836 -35.577 -14.631 1.00 37.63 99 GLU A O 1
ATOM 802 N N . PRO A 1 100 ? 37.147 -34.344 -13.278 1.00 45.57 100 PRO A N 1
ATOM 803 C CA . PRO A 1 100 ? 38.340 -34.590 -14.096 1.00 48.63 100 PRO A CA 1
ATOM 804 C C . PRO A 1 100 ? 38.485 -36.056 -14.479 1.00 50.80 100 PRO A C 1
ATOM 805 O O . PRO A 1 100 ? 38.348 -36.954 -13.647 1.00 52.56 100 PRO A O 1
ATOM 809 N N . LYS A 1 101 ? 38.745 -36.283 -15.764 1.00 50.53 101 LYS A N 1
ATOM 810 C CA . LYS A 1 101 ? 38.934 -37.604 -16.346 1.00 52.37 101 LYS A CA 1
ATOM 811 C C . LYS A 1 101 ? 40.315 -37.627 -16.978 1.00 55.73 101 LYS A C 1
ATOM 812 O O . LYS A 1 101 ? 40.663 -36.726 -17.748 1.00 54.95 101 LYS A O 1
ATOM 818 N N . GLY A 1 102 ? 41.100 -38.637 -16.642 1.00 59.86 102 GLY A N 1
ATOM 819 C CA . GLY A 1 102 ? 42.491 -38.609 -17.010 1.00 63.83 102 GLY A CA 1
ATOM 820 C C . GLY A 1 102 ? 43.273 -37.651 -16.114 1.00 66.18 102 GLY A C 1
ATOM 821 O O . GLY A 1 102 ? 42.769 -37.085 -15.143 1.00 65.61 102 GLY A O 1
ATOM 822 N N . VAL A 1 103 ? 44.542 -37.483 -16.482 1.00 69.39 103 VAL A N 1
ATOM 823 C CA . VAL A 1 103 ? 45.498 -36.660 -15.736 1.00 71.62 103 VAL A CA 1
ATOM 824 C C . VAL A 1 103 ? 45.489 -35.227 -16.237 1.00 70.17 103 VAL A C 1
ATOM 825 O O . VAL A 1 103 ? 45.513 -34.271 -15.454 1.00 70.51 103 VAL A O 1
ATOM 829 N N . VAL A 1 104 ? 45.541 -35.097 -17.554 1.00 68.99 104 VAL A N 1
ATOM 830 C CA . VAL A 1 104 ? 45.455 -33.818 -18.232 1.00 66.90 104 VAL A CA 1
ATOM 831 C C . VAL A 1 104 ? 43.992 -33.604 -18.593 1.00 61.86 104 VAL A C 1
ATOM 832 O O . VAL A 1 104 ? 43.389 -34.433 -19.282 1.00 61.28 104 VAL A O 1
ATOM 836 N N . ALA A 1 105 ? 43.407 -32.519 -18.094 1.00 58.04 105 ALA A N 1
ATOM 837 C CA . ALA A 1 105 ? 42.028 -32.197 -18.433 1.00 53.12 105 ALA A CA 1
ATOM 838 C C . ALA A 1 105 ? 41.965 -31.718 -19.882 1.00 50.06 105 ALA A C 1
ATOM 839 O O . ALA A 1 105 ? 42.626 -30.741 -20.254 1.00 50.90 105 ALA A O 1
ATOM 841 N N . ASP A 1 106 ? 41.189 -32.430 -20.692 1.00 46.11 106 ASP A N 1
ATOM 842 C CA . ASP A 1 106 ? 40.997 -32.144 -22.115 1.00 42.99 106 ASP A CA 1
ATOM 843 C C . ASP A 1 106 ? 39.488 -32.074 -22.291 1.00 41.18 106 ASP A C 1
ATOM 844 O O . ASP A 1 106 ? 38.804 -33.102 -22.119 1.00 41.10 106 ASP A O 1
ATOM 849 N N . PRO A 1 107 ? 38.913 -30.905 -22.584 1.00 32.62 107 PRO A N 1
ATOM 850 C CA . PRO A 1 107 ? 37.442 -30.815 -22.638 1.00 32.44 107 PRO A CA 1
ATOM 851 C C . PRO A 1 107 ? 36.795 -31.732 -23.671 1.00 31.40 107 PRO A C 1
ATOM 852 O O . PRO A 1 107 ? 35.576 -31.896 -23.643 1.00 29.60 107 PRO A O 1
ATOM 856 N N . ARG A 1 108 ? 37.555 -32.363 -24.561 1.00 31.82 108 ARG A N 1
ATOM 857 C CA . ARG A 1 108 ? 36.968 -33.298 -25.512 1.00 32.85 108 ARG A CA 1
ATOM 858 C C . ARG A 1 108 ? 36.783 -34.692 -24.933 1.00 34.82 108 ARG A C 1
ATOM 859 O O . ARG A 1 108 ? 36.097 -35.525 -25.539 1.00 35.86 108 ARG A O 1
ATOM 867 N N . ASP A 1 109 ? 37.350 -34.965 -23.768 1.00 34.50 109 ASP A N 1
ATOM 868 C CA . ASP A 1 109 ? 37.326 -36.295 -23.168 1.00 35.98 109 ASP A CA 1
ATOM 869 C C . ASP A 1 109 ? 36.780 -36.139 -21.752 1.00 34.05 109 ASP A C 1
ATOM 870 O O . ASP A 1 109 ? 37.484 -35.641 -20.867 1.00 33.92 109 ASP A O 1
ATOM 875 N N . PHE A 1 110 ? 35.520 -36.527 -21.543 1.00 31.22 110 PHE A N 1
ATOM 876 C CA . PHE A 1 110 ? 34.884 -36.254 -20.262 1.00 28.49 110 PHE A CA 1
ATOM 877 C C . PHE A 1 110 ? 33.730 -37.214 -20.010 1.00 28.30 110 PHE A C 1
ATOM 878 O O . PHE A 1 110 ? 33.205 -37.856 -20.927 1.00 28.93 110 PHE A O 1
ATOM 886 N N . LYS A 1 111 ? 33.390 -37.332 -18.724 1.00 28.43 111 LYS A N 1
ATOM 887 C CA . LYS A 1 111 ? 32.225 -38.052 -18.234 1.00 29.43 111 LYS A CA 1
ATOM 888 C C . LYS A 1 111 ? 31.260 -37.017 -17.682 1.00 27.44 111 LYS A C 1
ATOM 889 O O . LYS A 1 111 ? 31.581 -36.366 -16.677 1.00 26.97 111 LYS A O 1
ATOM 895 N N . PRO A 1 112 ? 30.091 -36.816 -18.282 1.00 25.76 112 PRO A N 1
ATOM 896 C CA . PRO A 1 112 ? 29.255 -35.691 -17.871 1.00 24.89 112 PRO A CA 1
ATOM 897 C C . PRO A 1 112 ? 28.530 -35.930 -16.553 1.00 24.25 112 PRO A C 1
ATOM 898 O O . PRO A 1 112 ? 28.339 -37.060 -16.093 1.00 24.52 112 PRO A O 1
ATOM 902 N N . THR A 1 113 ? 28.157 -34.807 -15.940 1.00 22.69 113 THR A N 1
ATOM 903 C CA . THR A 1 113 ? 27.180 -34.778 -14.855 1.00 22.35 113 THR A CA 1
ATOM 904 C C . THR A 1 113 ? 25.853 -34.360 -15.465 1.00 22.61 113 THR A C 1
ATOM 905 O O . THR A 1 113 ? 25.788 -33.323 -16.121 1.00 24.10 113 THR A O 1
ATOM 909 N N . CYS A 1 114 ? 24.813 -35.184 -15.262 1.00 22.31 114 CYS A N 1
ATOM 910 C CA . CYS A 1 114 ? 23.494 -35.000 -15.862 1.00 21.46 114 CYS A CA 1
ATOM 911 C C . CYS A 1 114 ? 22.445 -34.922 -14.761 1.00 21.27 114 CYS A C 1
ATOM 912 O O . CYS A 1 114 ? 22.271 -35.886 -14.009 1.00 22.94 114 CYS A O 1
ATOM 915 N N . ILE A 1 115 ? 21.764 -33.777 -14.662 1.00 22.41 115 ILE A N 1
ATOM 916 C CA . ILE A 1 115 ? 20.861 -33.497 -13.551 1.00 22.40 115 ILE A CA 1
ATOM 917 C C . ILE A 1 115 ? 19.515 -33.017 -14.077 1.00 21.63 115 ILE A C 1
ATOM 918 O O . ILE A 1 115 ? 19.453 -32.254 -15.044 1.00 22.02 115 ILE A O 1
ATOM 923 N N . VAL A 1 116 ? 18.435 -33.465 -13.427 1.00 22.71 116 VAL A N 1
ATOM 924 C CA . VAL A 1 116 ? 17.118 -32.857 -13.589 1.00 22.55 116 VAL A CA 1
ATOM 925 C C . VAL A 1 116 ? 16.625 -32.457 -12.203 1.00 22.21 116 VAL A C 1
ATOM 926 O O . VAL A 1 116 ? 16.552 -33.304 -11.296 1.00 22.32 116 VAL A O 1
ATOM 930 N N . TRP A 1 117 ? 16.299 -31.171 -12.045 1.00 22.93 117 TRP A N 1
ATOM 931 C CA . TRP A 1 117 ? 15.794 -30.610 -10.793 1.00 24.05 117 TRP A CA 1
ATOM 932 C C . TRP A 1 117 ? 14.400 -30.036 -11.038 1.00 23.51 117 TRP A C 1
ATOM 933 O O . TRP A 1 117 ? 14.225 -29.148 -11.882 1.00 22.86 117 TRP A O 1
ATOM 944 N N . VAL A 1 118 ? 13.424 -30.524 -10.281 1.00 24.57 118 VAL A N 1
ATOM 945 C CA . VAL A 1 118 ? 12.027 -30.144 -10.450 1.00 26.24 118 VAL A CA 1
ATOM 946 C C . VAL A 1 118 ? 11.553 -29.403 -9.204 1.00 25.80 118 VAL A C 1
ATOM 947 O O . VAL A 1 118 ? 11.731 -29.885 -8.085 1.00 27.60 118 VAL A O 1
ATOM 951 N N . ALA A 1 119 ? 10.929 -28.261 -9.417 1.00 26.79 119 ALA A N 1
ATOM 952 C CA . ALA A 1 119 ? 10.352 -27.422 -8.363 1.00 29.52 119 ALA A CA 1
ATOM 953 C C . ALA A 1 119 ? 8.959 -27.006 -8.794 1.00 29.42 119 ALA A C 1
ATOM 954 O O . ALA A 1 119 ? 8.576 -27.168 -9.956 1.00 27.75 119 ALA A O 1
ATOM 956 N N . PRO A 1 120 ? 8.157 -26.484 -7.872 1.00 31.86 120 PRO A N 1
ATOM 957 C CA . PRO A 1 120 ? 6.835 -25.975 -8.260 1.00 33.19 120 PRO A CA 1
ATOM 958 C C . PRO A 1 120 ? 6.947 -24.876 -9.312 1.00 31.55 120 PRO A C 1
ATOM 959 O O . PRO A 1 120 ? 7.967 -24.205 -9.446 1.00 30.96 120 PRO A O 1
ATOM 963 N N . TYR A 1 121 ? 5.862 -24.695 -10.064 1.00 32.14 121 TYR A N 1
ATOM 964 C CA . TYR A 1 121 ? 5.834 -23.626 -11.063 1.00 30.60 121 TYR A CA 1
ATOM 965 C C . TYR A 1 121 ? 5.986 -22.283 -10.359 1.00 32.53 121 TYR A C 1
ATOM 966 O O . TYR A 1 121 ? 5.342 -22.039 -9.332 1.00 34.52 121 TYR A O 1
ATOM 975 N N . ILE A 1 122 ? 6.839 -21.414 -10.909 1.00 33.75 122 ILE A N 1
ATOM 976 C CA . ILE A 1 122 ? 7.109 -20.109 -10.311 1.00 35.20 122 ILE A CA 1
ATOM 977 C C . ILE A 1 122 ? 6.817 -19.001 -11.313 1.00 32.50 122 ILE A C 1
ATOM 978 O O . ILE A 1 122 ? 7.087 -19.136 -12.510 1.00 30.67 122 ILE A O 1
ATOM 983 N N . PHE A 1 123 ? 6.291 -17.897 -10.802 1.00 33.07 123 PHE A N 1
ATOM 984 C CA . PHE A 1 123 ? 6.190 -16.634 -11.523 1.00 33.21 123 PHE A CA 1
ATOM 985 C C . PHE A 1 123 ? 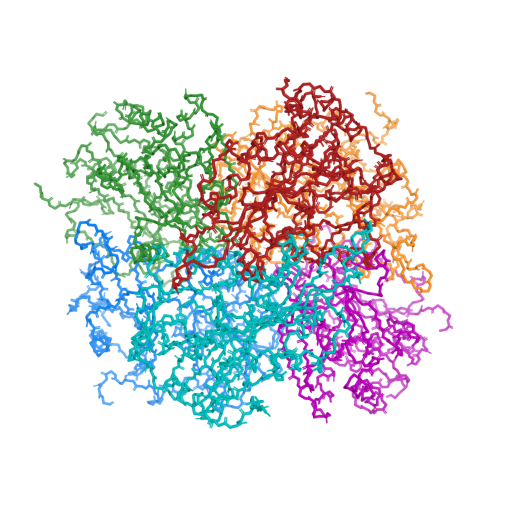7.350 -15.724 -11.114 1.00 34.05 123 PHE A C 1
ATOM 986 O O . PHE A 1 123 ? 8.009 -15.941 -10.097 1.00 35.99 123 PHE A O 1
ATOM 994 N N . LEU A 1 124 ? 7.628 -14.715 -11.938 1.00 32.81 124 LEU A N 1
ATOM 995 C CA . LEU A 1 124 ? 8.709 -13.784 -11.645 1.00 32.29 124 LEU A CA 1
ATOM 996 C C . LEU A 1 124 ? 8.261 -12.572 -10.836 1.00 34.12 124 LEU A C 1
ATOM 997 O O . LEU A 1 124 ? 9.108 -11.757 -10.454 1.00 35.79 124 LEU A O 1
ATOM 1002 N N . ALA A 1 125 ? 6.965 -12.415 -10.594 1.00 33.33 125 ALA A N 1
ATOM 1003 C CA . ALA A 1 125 ? 6.477 -11.338 -9.754 1.00 34.41 125 ALA A CA 1
ATOM 1004 C C . ALA A 1 125 ? 5.246 -11.819 -9.014 1.00 35.63 125 ALA A C 1
ATOM 1005 O O . ALA A 1 125 ? 4.573 -12.765 -9.438 1.00 36.26 125 ALA A O 1
ATOM 1007 N N . ASP A 1 126 ? 4.923 -11.124 -7.925 1.00 36.07 126 ASP A N 1
ATOM 1008 C CA . ASP A 1 126 ? 3.758 -11.487 -7.139 1.00 38.61 126 ASP A CA 1
ATOM 1009 C C . ASP A 1 126 ? 2.484 -11.091 -7.888 1.00 38.82 126 ASP A C 1
ATOM 1010 O O . ASP A 1 126 ? 2.518 -10.486 -8.962 1.00 38.05 126 ASP A O 1
ATOM 1015 N N . GLU A 1 127 ? 1.341 -11.438 -7.305 1.00 40.54 127 GLU A N 1
ATOM 1016 C CA . GLU A 1 127 ? 0.066 -11.283 -8.004 1.00 42.82 127 GLU A CA 1
ATOM 1017 C C . GLU A 1 127 ? -0.258 -9.824 -8.304 1.00 41.31 127 GLU A C 1
ATOM 1018 O O . GLU A 1 127 ? -0.759 -9.509 -9.390 1.00 40.12 127 GLU A O 1
ATOM 1024 N N . GLU A 1 128 ? -0.019 -8.924 -7.344 1.00 42.00 128 GLU A N 1
ATOM 1025 C CA . GLU A 1 128 ? -0.308 -7.512 -7.567 1.00 43.53 128 GLU A CA 1
ATOM 1026 C C . GLU A 1 128 ? 0.506 -6.976 -8.739 1.00 40.06 128 GLU A C 1
ATOM 1027 O O . GLU A 1 128 ? -0.012 -6.234 -9.581 1.00 38.57 128 GLU A O 1
ATOM 1033 N N . LYS A 1 129 ? 1.777 -7.369 -8.828 1.00 38.28 129 LYS A N 1
ATOM 1034 C CA . LYS A 1 129 ? 2.639 -6.852 -9.887 1.00 36.35 129 LYS A CA 1
ATOM 1035 C C . LYS A 1 129 ? 2.351 -7.503 -11.230 1.00 35.36 129 LYS A C 1
ATOM 1036 O O . LYS A 1 129 ? 2.545 -6.868 -12.276 1.00 35.51 129 LYS A O 1
ATOM 1042 N N A ARG A 1 130 ? 1.905 -8.761 -11.234 0.52 36.04 130 ARG A N 1
ATOM 1043 N N B ARG A 1 130 ? 1.918 -8.767 -11.231 0.48 35.95 130 ARG A N 1
ATOM 1044 C CA A ARG A 1 130 ? 1.404 -9.344 -12.472 0.52 35.85 130 ARG A CA 1
ATOM 1045 C CA B ARG A 1 130 ? 1.388 -9.356 -12.454 0.48 35.88 130 ARG A CA 1
ATOM 1046 C C A ARG A 1 130 ? 0.182 -8.584 -12.964 0.52 37.24 130 ARG A C 1
ATOM 1047 C C B ARG A 1 130 ? 0.198 -8.557 -12.957 0.48 37.21 130 ARG A C 1
ATOM 1048 O O A ARG A 1 130 ? -0.012 -8.425 -14.175 0.52 37.50 130 ARG A O 1
ATOM 1049 O O B ARG A 1 130 ? 0.044 -8.346 -14.166 0.48 37.41 130 ARG A O 1
ATOM 1064 N N . ARG A 1 131 ? -0.659 -8.112 -12.034 1.00 38.13 131 ARG A N 1
ATOM 1065 C CA . ARG A 1 131 ? -1.877 -7.401 -12.401 1.00 39.73 131 ARG A CA 1
ATOM 1066 C C . ARG A 1 131 ? -1.591 -5.978 -12.853 1.00 39.04 131 ARG A C 1
ATOM 1067 O O . ARG A 1 131 ? -2.241 -5.476 -13.776 1.00 39.19 131 ARG A O 1
ATOM 1075 N N . ASN A 1 132 ? -0.650 -5.299 -12.197 1.00 37.77 132 ASN A N 1
ATOM 1076 C CA . ASN A 1 132 ? -0.455 -3.872 -12.413 1.00 37.24 132 ASN A CA 1
ATOM 1077 C C . ASN A 1 132 ? 0.843 -3.512 -13.108 1.00 33.56 132 ASN A C 1
ATOM 1078 O O . ASN A 1 132 ? 1.008 -2.347 -13.479 1.00 31.66 132 ASN A O 1
ATOM 1083 N N . GLY A 1 133 ? 1.753 -4.456 -13.282 1.00 32.21 133 GLY A N 1
ATOM 1084 C CA . GLY A 1 133 ? 3.014 -4.230 -13.958 1.00 30.16 133 GLY A CA 1
ATOM 1085 C C . GLY A 1 133 ? 4.171 -4.059 -12.989 1.00 29.14 133 GLY A C 1
ATOM 1086 O O . GLY A 1 133 ? 4.008 -3.586 -11.851 1.00 29.91 133 GLY A O 1
ATOM 1087 N N . ILE A 1 134 ? 5.362 -4.416 -13.459 1.00 27.54 134 ILE A N 1
ATOM 1088 C CA . ILE A 1 134 ? 6.581 -4.288 -12.685 1.00 26.29 134 ILE A CA 1
ATOM 1089 C C . ILE A 1 134 ? 7.319 -3.013 -13.076 1.00 25.43 134 ILE A C 1
ATOM 1090 O O . ILE A 1 134 ? 7.001 -2.354 -14.063 1.00 24.70 134 ILE A O 1
ATOM 1095 N N . ARG A 1 135 ? 8.341 -2.678 -12.300 1.00 25.46 135 ARG A N 1
ATOM 1096 C CA . ARG A 1 135 ? 9.233 -1.551 -12.569 1.00 23.90 135 ARG A CA 1
ATOM 1097 C C . ARG A 1 135 ? 10.620 -2.086 -12.891 1.00 23.84 135 ARG A C 1
ATOM 1098 O O . ARG A 1 135 ? 11.224 -2.781 -12.067 1.00 24.06 135 ARG A O 1
ATOM 1106 N N . LEU A 1 136 ? 11.116 -1.773 -14.086 1.00 21.97 136 LEU A N 1
ATOM 1107 C CA . LEU A 1 136 ? 12.425 -2.191 -14.545 1.00 21.72 136 LEU A CA 1
ATOM 1108 C C . LEU A 1 136 ? 13.379 -1.003 -14.599 1.00 22.13 136 LEU A C 1
ATOM 1109 O O . LEU A 1 136 ? 12.979 0.145 -14.816 1.00 24.09 136 LEU A O 1
ATOM 1114 N N . MET A 1 137 ? 14.651 -1.295 -14.402 1.00 22.60 137 MET A N 1
ATOM 1115 C CA . MET A 1 137 ? 15.705 -0.342 -14.683 1.00 23.20 137 MET A CA 1
ATOM 1116 C C . MET A 1 137 ? 16.586 -0.918 -15.786 1.00 22.54 137 MET A C 1
ATOM 1117 O O . MET A 1 137 ? 16.439 -2.076 -16.185 1.00 21.78 137 MET A O 1
ATOM 1122 N N . ILE A 1 138 ? 17.473 -0.072 -16.299 1.00 21.99 138 ILE A N 1
ATOM 1123 C CA . ILE A 1 138 ? 18.522 -0.471 -17.228 1.00 21.98 138 ILE A CA 1
ATOM 1124 C C . ILE A 1 138 ? 19.814 -0.574 -16.435 1.00 21.91 138 ILE A C 1
ATOM 1125 O O . ILE A 1 138 ? 20.181 0.361 -15.708 1.00 22.05 138 ILE A O 1
ATOM 1130 N N . SER A 1 139 ? 20.490 -1.709 -16.560 1.00 21.56 139 SER A N 1
ATOM 1131 C CA . SER A 1 139 ? 21.720 -1.952 -15.813 1.00 20.55 139 SER A CA 1
ATOM 1132 C C . SER A 1 139 ? 22.891 -1.126 -16.349 1.00 21.36 139 SER A C 1
ATOM 1133 O O . SER A 1 139 ? 22.970 -0.802 -17.535 1.00 22.14 139 SER A O 1
ATOM 1136 N N . ALA A 1 140 ? 23.834 -0.850 -15.453 1.00 20.22 140 ALA A N 1
ATOM 1137 C CA . ALA A 1 140 ? 25.125 -0.303 -15.842 1.00 21.58 140 ALA A CA 1
ATOM 1138 C C . ALA A 1 140 ? 25.996 -1.354 -16.502 1.00 22.30 140 ALA A C 1
ATOM 1139 O O . ALA A 1 140 ? 26.955 -0.996 -17.199 1.00 23.52 140 ALA A O 1
ATOM 1141 N N . THR A 1 141 ? 25.719 -2.620 -16.233 1.00 20.67 141 THR A N 1
ATOM 1142 C CA . THR A 1 141 ? 26.440 -3.755 -16.807 1.00 21.33 141 THR A CA 1
ATOM 1143 C C . THR A 1 141 ? 25.828 -4.140 -18.142 1.00 21.88 141 THR A C 1
ATOM 1144 O O . THR A 1 141 ? 24.606 -4.263 -18.253 1.00 21.80 141 THR A O 1
ATOM 1148 N N . ARG A 1 142 ? 26.676 -4.384 -19.131 1.00 20.61 142 ARG A N 1
ATOM 1149 C CA . ARG A 1 142 ? 26.237 -4.752 -20.463 1.00 19.91 142 ARG A CA 1
ATOM 1150 C C . ARG A 1 142 ? 26.184 -6.264 -20.643 1.00 19.95 142 ARG A C 1
ATOM 1151 O O . ARG A 1 142 ? 26.789 -7.040 -19.898 1.00 21.18 142 ARG A O 1
ATOM 1159 N N . GLY A 1 143 ? 25.453 -6.679 -21.668 1.00 19.62 143 GLY A N 1
ATOM 1160 C CA . GLY A 1 143 ? 25.454 -8.067 -22.050 1.00 19.79 143 GLY A CA 1
ATOM 1161 C C . GLY A 1 143 ? 26.810 -8.494 -22.564 1.00 20.25 143 GLY A C 1
ATOM 1162 O O . GLY A 1 143 ? 27.675 -7.675 -22.907 1.00 20.84 143 GLY A O 1
ATOM 1163 N N . PHE A 1 144 ? 26.979 -9.802 -22.621 1.00 19.57 144 PHE A N 1
ATOM 1164 C CA . PHE A 1 144 ? 28.220 -10.350 -23.154 1.00 20.50 144 PHE A CA 1
ATOM 1165 C C . PHE A 1 144 ? 28.285 -10.168 -24.664 1.00 21.34 144 PHE A C 1
ATOM 1166 O O . PHE A 1 144 ? 27.329 -10.520 -25.366 1.00 20.34 144 PHE A O 1
ATOM 1174 N N . PRO A 1 145 ? 29.398 -9.672 -25.213 1.00 20.49 145 PRO A N 1
ATOM 1175 C CA . PRO A 1 145 ? 29.562 -9.683 -26.675 1.00 21.12 145 PRO A CA 1
ATOM 1176 C C . PRO A 1 145 ? 29.551 -11.106 -27.219 1.00 20.83 145 PRO A C 1
ATOM 1177 O O . PRO A 1 145 ? 29.917 -12.061 -26.528 1.00 20.46 145 PRO A O 1
ATOM 1181 N N . ALA A 1 146 ? 29.128 -11.238 -28.479 1.00 21.51 146 ALA A N 1
ATOM 1182 C CA . ALA A 1 146 ? 28.995 -12.561 -29.084 1.00 21.46 146 ALA A CA 1
ATOM 1183 C C . ALA A 1 146 ? 30.331 -13.288 -29.155 1.00 21.88 146 ALA A C 1
ATOM 1184 O O . ALA A 1 146 ? 30.359 -14.528 -29.130 1.00 23.45 146 ALA A O 1
ATOM 1186 N N . ASP A 1 147 ? 31.434 -12.545 -29.224 1.00 21.54 147 ASP A N 1
ATOM 1187 C CA . ASP A 1 147 ? 32.763 -13.129 -29.277 1.00 22.30 147 ASP A CA 1
ATOM 1188 C C . ASP A 1 147 ? 33.431 -13.225 -27.905 1.00 22.41 147 ASP A C 1
ATOM 1189 O O . ASP A 1 147 ? 34.658 -13.356 -27.847 1.00 23.56 147 ASP A O 1
ATOM 1194 N N . THR A 1 148 ? 32.658 -13.202 -26.821 1.00 21.41 148 THR A N 1
ATOM 1195 C CA . THR A 1 148 ? 33.190 -13.552 -25.501 1.00 21.62 148 THR A CA 1
ATOM 1196 C C . THR A 1 148 ? 32.519 -14.827 -25.009 1.00 24.33 148 THR A C 1
ATOM 1197 O O . THR A 1 148 ? 33.050 -15.925 -25.193 1.00 27.58 148 THR A O 1
ATOM 1201 N N . LEU A 1 149 ? 31.342 -14.708 -24.402 1.00 24.41 149 LEU A N 1
ATOM 1202 C CA . LEU A 1 149 ? 30.517 -15.858 -24.052 1.00 23.84 149 LEU A CA 1
ATOM 1203 C C . LEU A 1 149 ? 29.158 -15.532 -24.667 1.00 22.57 149 LEU A C 1
ATOM 1204 O O . LEU A 1 149 ? 28.381 -14.773 -24.081 1.00 22.34 149 LEU A O 1
ATOM 1209 N N . ASP A 1 150 ? 28.869 -16.116 -25.816 1.00 22.38 150 ASP A N 1
ATOM 1210 C CA . ASP A 1 150 ? 27.701 -15.691 -26.599 1.00 21.39 150 ASP A CA 1
ATOM 1211 C C . ASP A 1 150 ? 26.430 -15.711 -25.757 1.00 19.68 150 ASP A C 1
ATOM 1212 O O . ASP A 1 150 ? 26.154 -16.704 -25.061 1.00 20.16 150 ASP A O 1
ATOM 1217 N N . PRO A 1 151 ? 25.633 -14.633 -25.769 1.00 18.87 151 PRO A N 1
ATOM 1218 C CA . PRO A 1 151 ? 24.310 -14.693 -25.127 1.00 20.37 151 PRO A CA 1
ATOM 1219 C C . PRO A 1 151 ? 23.410 -15.854 -25.535 1.00 21.59 151 PRO A C 1
ATOM 1220 O O . PRO A 1 151 ? 22.462 -16.163 -24.804 1.00 22.99 151 PRO A O 1
ATOM 1224 N N . ARG A 1 152 ? 23.656 -16.488 -26.676 1.00 21.57 152 ARG A N 1
ATOM 1225 C CA . ARG A 1 152 ? 22.840 -17.621 -27.107 1.00 22.33 152 ARG A CA 1
ATOM 1226 C C . ARG A 1 152 ? 22.993 -18.827 -26.205 1.00 24.27 152 ARG A C 1
ATOM 1227 O O . ARG A 1 152 ? 22.139 -19.725 -26.233 1.00 25.17 152 ARG A O 1
ATOM 1235 N N A TYR A 1 153 ? 24.065 -18.893 -25.431 0.62 25.08 153 TYR A N 1
ATOM 1236 N N B TYR A 1 153 ? 24.066 -18.890 -25.428 0.38 25.17 153 TYR A N 1
ATOM 1237 C CA A TYR A 1 153 ? 24.208 -19.950 -24.442 0.62 26.29 153 TYR A CA 1
ATOM 1238 C CA B TYR A 1 153 ? 24.226 -19.964 -24.458 0.38 26.26 153 TYR A CA 1
ATOM 1239 C C A TYR A 1 153 ? 23.228 -19.767 -23.295 0.62 27.19 153 TYR A C 1
ATOM 1240 C C B TYR A 1 153 ? 23.258 -19.775 -23.293 0.38 27.15 153 TYR A C 1
ATOM 1241 O O A TYR A 1 153 ? 23.120 -18.681 -22.721 0.62 28.50 153 TYR A O 1
ATOM 1242 O O B TYR A 1 153 ? 23.163 -18.685 -22.721 0.38 28.29 153 TYR A O 1
ATOM 1259 N N . LYS A 1 154 ? 22.553 -20.841 -22.917 1.00 25.44 154 LYS A N 1
ATOM 1260 C CA . LYS A 1 154 ? 21.890 -20.907 -21.627 1.00 23.92 154 LYS A CA 1
ATOM 1261 C C . LYS A 1 154 ? 22.825 -21.757 -20.779 1.00 22.48 154 LYS A C 1
ATOM 1262 O O . LYS A 1 154 ? 22.900 -22.977 -20.963 1.00 22.65 154 LYS A O 1
ATOM 1268 N N . CYS A 1 155 ? 23.601 -21.110 -19.909 1.00 23.19 155 CYS A N 1
ATOM 1269 C CA . CYS A 1 155 ? 24.700 -21.810 -19.248 1.00 23.55 155 CYS A CA 1
ATOM 1270 C C . CYS A 1 155 ? 24.838 -21.353 -17.807 1.00 22.48 155 CYS A C 1
ATOM 1271 O O . CYS A 1 155 ? 24.143 -20.448 -17.334 1.00 22.94 155 CYS A O 1
ATOM 1274 N N . LEU A 1 156 ? 25.726 -22.036 -17.090 1.00 21.48 156 LEU A N 1
ATOM 1275 C CA . LEU A 1 156 ? 25.850 -21.853 -15.662 1.00 21.63 156 LEU A CA 1
ATOM 1276 C C . LEU A 1 156 ? 26.563 -20.564 -15.274 1.00 23.26 156 LEU A C 1
ATOM 1277 O O . LEU A 1 156 ? 26.640 -20.247 -14.088 1.00 26.16 156 LEU A O 1
ATOM 1282 N N . ASP A 1 157 ? 27.007 -19.768 -16.235 1.00 21.64 157 ASP A N 1
ATOM 1283 C CA . ASP A 1 157 ? 27.944 -18.684 -15.975 1.00 20.87 157 ASP A CA 1
ATOM 1284 C C . ASP A 1 157 ? 27.164 -17.387 -15.831 1.00 22.26 157 ASP A C 1
ATOM 1285 O O . ASP A 1 157 ? 27.082 -16.574 -16.751 1.00 22.81 157 ASP A O 1
ATOM 1290 N N . ARG A 1 158 ? 26.593 -17.194 -14.637 1.00 20.96 158 ARG A N 1
ATOM 1291 C CA . ARG A 1 158 ? 25.621 -16.126 -14.433 1.00 21.84 158 ARG A CA 1
ATOM 1292 C C . ARG A 1 158 ? 25.955 -15.227 -13.243 1.00 22.24 158 ARG A C 1
ATOM 1293 O O . ARG A 1 158 ? 25.086 -14.497 -12.761 1.00 22.64 158 ARG A O 1
ATOM 1301 N N . LEU A 1 159 ? 27.217 -15.181 -12.803 1.00 21.54 159 LEU A N 1
ATOM 1302 C CA . LEU A 1 159 ? 27.588 -14.212 -11.787 1.00 21.26 159 LEU A CA 1
ATOM 1303 C C . LEU A 1 159 ? 27.250 -12.794 -12.252 1.00 21.93 159 LEU A C 1
ATOM 1304 O O . LEU A 1 159 ? 26.756 -11.980 -11.467 1.00 23.34 159 LEU A O 1
ATOM 1309 N N . HIS A 1 160 ? 27.498 -12.513 -13.538 1.00 22.42 160 HIS A N 1
ATOM 1310 C CA . HIS A 1 160 ? 27.112 -11.279 -14.234 1.00 24.46 160 HIS A CA 1
ATOM 1311 C C . HIS A 1 160 ? 25.705 -10.845 -13.849 1.00 24.99 160 HIS A C 1
ATOM 1312 O O . HIS A 1 160 ? 25.496 -9.720 -13.388 1.00 24.84 160 HIS A O 1
ATOM 1319 N N . SER A 1 161 ? 24.725 -11.722 -14.002 1.00 24.97 161 SER A N 1
ATOM 1320 C CA . SER A 1 161 ? 23.365 -11.267 -13.737 1.00 24.60 161 SER A CA 1
ATOM 1321 C C . SER A 1 161 ? 22.987 -11.354 -12.267 1.00 23.70 161 SER A C 1
ATOM 1322 O O . SER A 1 161 ? 22.072 -10.638 -11.832 1.00 23.31 161 SER A O 1
ATOM 1325 N N . GLN A 1 162 ? 23.706 -12.150 -11.472 1.00 22.32 162 GLN A N 1
ATOM 1326 C CA . GLN A 1 162 ? 23.534 -12.077 -10.031 1.00 23.47 162 GLN A CA 1
ATOM 1327 C C . GLN A 1 162 ? 23.907 -10.702 -9.492 1.00 24.63 162 GLN A C 1
ATOM 1328 O O . GLN A 1 162 ? 23.216 -10.164 -8.623 1.00 25.95 162 GLN A O 1
ATOM 1334 N N . LEU A 1 163 ? 25.008 -10.132 -9.986 1.00 24.27 163 LEU A N 1
ATOM 1335 C CA . LEU A 1 163 ? 25.421 -8.794 -9.576 1.00 25.39 163 LEU A CA 1
ATOM 1336 C C . LEU A 1 163 ? 24.486 -7.725 -10.121 1.00 24.39 163 LEU A C 1
ATOM 1337 O O . LEU A 1 163 ? 24.247 -6.720 -9.449 1.00 26.14 163 LEU A O 1
ATOM 1342 N N . ILE A 1 164 ? 23.924 -7.943 -11.302 1.00 22.40 164 ILE A N 1
ATOM 1343 C CA . ILE A 1 164 ? 22.887 -7.042 -11.803 1.00 23.72 164 ILE A CA 1
ATOM 1344 C C . ILE A 1 164 ? 21.677 -7.072 -10.877 1.00 24.71 164 ILE A C 1
ATOM 1345 O O . ILE A 1 164 ? 21.076 -6.029 -10.582 1.00 25.67 164 ILE A O 1
ATOM 1350 N N . ARG A 1 165 ? 21.308 -8.263 -10.388 1.00 24.55 165 ARG A N 1
ATOM 1351 C CA . ARG A 1 165 ? 20.176 -8.380 -9.482 1.00 25.88 165 ARG A CA 1
ATOM 1352 C C . ARG A 1 165 ? 20.427 -7.618 -8.190 1.00 26.62 165 ARG A C 1
ATOM 1353 O O . ARG A 1 165 ? 19.529 -6.958 -7.664 1.00 26.70 165 ARG A O 1
ATOM 1361 N N . LEU A 1 166 ? 21.633 -7.736 -7.638 1.00 26.83 166 LEU A N 1
ATOM 1362 C CA . LEU A 1 166 ? 21.964 -6.976 -6.437 1.00 29.66 166 LEU A CA 1
ATOM 1363 C C . LEU A 1 166 ? 21.780 -5.482 -6.670 1.00 28.51 166 LEU A C 1
ATOM 1364 O O . LEU A 1 166 ? 21.251 -4.760 -5.813 1.00 28.89 166 LEU A O 1
ATOM 1369 N N . GLU A 1 167 ? 22.208 -5.004 -7.832 1.00 27.37 167 GLU A N 1
ATOM 1370 C CA . GLU A 1 167 ? 22.104 -3.591 -8.167 1.00 29.21 167 GLU A CA 1
ATOM 1371 C C . GLU A 1 167 ? 20.658 -3.173 -8.337 1.00 27.72 167 GLU A C 1
ATOM 1372 O O . GLU A 1 167 ? 20.244 -2.146 -7.788 1.00 27.39 167 GLU A O 1
ATOM 1378 N N . ALA A 1 168 ? 19.842 -4.005 -8.968 1.00 26.34 168 ALA A N 1
ATOM 1379 C CA . ALA A 1 168 ? 18.439 -3.661 -9.122 1.00 25.36 168 ALA A CA 1
ATOM 1380 C C . ALA A 1 168 ? 17.740 -3.593 -7.776 1.00 25.74 168 ALA A C 1
ATOM 1381 O O . ALA A 1 168 ? 16.927 -2.695 -7.536 1.00 27.01 168 ALA A O 1
ATOM 1383 N N . LEU A 1 169 ? 18.018 -4.547 -6.883 1.00 26.23 169 LEU A N 1
ATOM 1384 C CA . LEU A 1 169 ? 17.384 -4.534 -5.568 1.00 27.34 169 LEU A CA 1
ATOM 1385 C C . LEU A 1 169 ? 17.809 -3.315 -4.769 1.00 27.82 169 LEU A C 1
ATOM 1386 O O . LEU A 1 169 ? 16.990 -2.696 -4.078 1.00 29.34 169 LEU A O 1
ATOM 1391 N N . GLU A 1 170 ? 19.096 -2.965 -4.831 1.00 26.44 170 GLU A N 1
ATOM 1392 C CA . GLU A 1 170 ? 19.570 -1.808 -4.081 1.00 28.10 170 GLU A CA 1
ATOM 1393 C C . GLU A 1 170 ? 18.940 -0.525 -4.590 1.00 28.15 170 GLU A C 1
ATOM 1394 O O . GLU A 1 170 ? 18.735 0.418 -3.813 1.00 29.32 170 GLU A O 1
ATOM 1400 N N . ALA A 1 171 ? 18.608 -0.485 -5.873 1.00 26.99 171 ALA A N 1
ATOM 1401 C CA . ALA A 1 171 ? 18.003 0.666 -6.526 1.00 26.71 171 ALA A CA 1
ATOM 1402 C C . ALA A 1 171 ? 16.482 0.664 -6.414 1.00 27.57 171 ALA A C 1
ATOM 1403 O O . ALA A 1 171 ? 15.836 1.600 -6.888 1.00 27.83 171 ALA A O 1
ATOM 1405 N N . GLY A 1 172 ? 15.899 -0.366 -5.808 1.00 27.49 172 GLY A N 1
ATOM 1406 C CA . GLY A 1 172 ? 14.467 -0.372 -5.571 1.00 28.13 172 GLY A CA 1
ATOM 1407 C C . GLY A 1 172 ? 13.603 -0.795 -6.741 1.00 27.25 172 GLY A C 1
ATOM 1408 O O . GLY A 1 172 ? 12.402 -0.499 -6.736 1.00 28.51 172 GLY A O 1
ATOM 1409 N N . TYR A 1 173 ? 14.166 -1.489 -7.728 1.00 24.87 173 TYR A N 1
ATOM 1410 C CA . TYR A 1 173 ? 13.442 -1.961 -8.901 1.00 24.38 173 TYR A CA 1
ATOM 1411 C C . TYR A 1 173 ? 13.173 -3.463 -8.813 1.00 25.46 173 TYR A C 1
ATOM 1412 O O . TYR A 1 173 ? 13.824 -4.187 -8.057 1.00 26.49 173 TYR A O 1
ATOM 1421 N N . ASP A 1 174 ? 12.218 -3.938 -9.631 1.00 25.29 174 ASP A N 1
ATOM 1422 C CA . ASP A 1 174 ? 11.868 -5.359 -9.625 1.00 26.34 174 ASP A CA 1
ATOM 1423 C C . ASP A 1 174 ? 12.893 -6.204 -10.364 1.00 26.98 174 ASP A C 1
ATOM 1424 O O . ASP A 1 174 ? 13.127 -7.369 -10.007 1.00 27.73 174 ASP A O 1
ATOM 1429 N N . ASP A 1 175 ? 13.530 -5.636 -11.371 1.00 27.53 175 ASP A N 1
ATOM 1430 C CA . ASP A 1 175 ? 14.477 -6.356 -12.205 1.00 27.77 175 ASP A CA 1
ATOM 1431 C C . ASP A 1 175 ? 15.188 -5.310 -13.045 1.00 25.30 175 ASP A C 1
ATOM 1432 O O . ASP A 1 175 ? 14.828 -4.131 -13.031 1.00 23.84 175 ASP A O 1
ATOM 1437 N N . ALA A 1 176 ? 16.218 -5.753 -13.761 1.00 23.63 176 ALA A N 1
ATOM 1438 C CA . ALA A 1 176 ? 16.980 -4.894 -14.649 1.00 22.69 176 ALA A CA 1
ATOM 1439 C C . ALA A 1 176 ? 17.150 -5.568 -16.002 1.00 23.08 176 ALA A C 1
ATOM 1440 O O . ALA A 1 176 ? 17.448 -6.766 -16.080 1.00 23.93 176 ALA A O 1
ATOM 1442 N N . LEU A 1 177 ? 16.940 -4.792 -17.058 1.00 21.63 177 LEU A N 1
ATOM 1443 C CA . LEU A 1 177 ? 17.344 -5.115 -18.415 1.00 22.35 177 LEU A CA 1
ATOM 1444 C C . LEU A 1 177 ? 18.775 -4.662 -18.627 1.00 22.51 177 LEU A C 1
ATOM 1445 O O . LEU A 1 177 ? 19.238 -3.727 -17.973 1.00 24.01 177 LEU A O 1
ATOM 1450 N N . TRP A 1 178 ? 19.471 -5.321 -19.553 1.00 20.76 178 TRP A N 1
ATOM 1451 C CA . TRP A 1 178 ? 20.763 -4.823 -19.982 1.00 20.87 178 TRP A CA 1
ATOM 1452 C C . TRP A 1 178 ? 20.76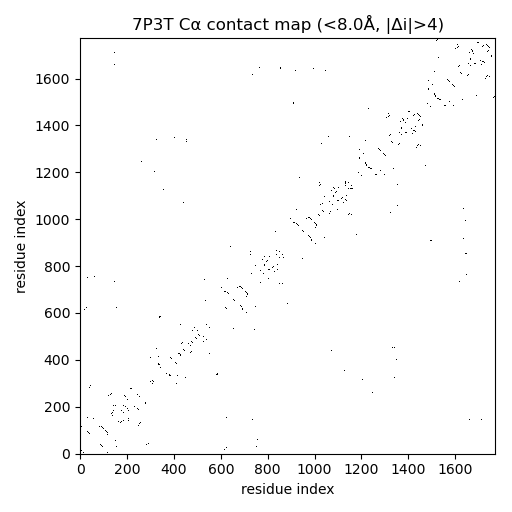0 -4.510 -21.469 1.00 20.95 178 TRP A C 1
ATOM 1453 O O . TRP A 1 178 ? 19.932 -4.997 -22.242 1.00 21.44 178 TRP A O 1
ATOM 1464 N N . LEU A 1 179 ? 21.668 -3.615 -21.827 1.00 20.36 179 LEU A N 1
ATOM 1465 C CA . LEU A 1 179 ? 21.962 -3.251 -23.196 1.00 19.31 179 LEU A CA 1
ATOM 1466 C C . LEU A 1 179 ? 23.134 -4.072 -23.719 1.00 20.86 179 LEU A C 1
ATOM 1467 O O . LEU A 1 179 ? 23.948 -4.602 -22.955 1.00 21.49 179 LEU A O 1
ATOM 1472 N N . ASP A 1 180 ? 23.241 -4.117 -25.038 1.00 19.41 180 ASP A N 1
ATOM 1473 C CA . ASP A 1 180 ? 24.467 -4.574 -25.656 1.00 19.97 180 ASP A CA 1
ATOM 1474 C C . ASP A 1 180 ? 25.434 -3.396 -25.780 1.00 21.40 180 ASP A C 1
ATOM 1475 O O . ASP A 1 180 ? 25.161 -2.260 -25.366 1.00 21.53 180 ASP A O 1
ATOM 1480 N N . HIS A 1 181 ? 26.614 -3.666 -26.319 1.00 21.40 181 HIS A N 1
ATOM 1481 C CA . HIS A 1 181 ? 27.608 -2.607 -26.328 1.00 22.46 181 HIS A CA 1
ATOM 1482 C C . HIS A 1 181 ? 27.343 -1.524 -27.354 1.00 24.17 181 HIS A C 1
ATOM 1483 O O . HIS A 1 181 ? 28.013 -0.491 -27.287 1.00 27.39 181 HIS A O 1
ATOM 1490 N N . SER A 1 182 ? 26.394 -1.714 -28.274 1.00 22.38 182 SER A N 1
ATOM 1491 C CA . SER A 1 182 ? 25.928 -0.627 -29.125 1.00 23.17 182 SER A CA 1
ATOM 1492 C C . SER A 1 182 ? 24.820 0.184 -28.469 1.00 22.53 182 SER A C 1
ATOM 1493 O O . SER A 1 182 ? 24.239 1.067 -29.122 1.00 23.21 182 SER A O 1
ATOM 1496 N N . GLY A 1 183 ? 24.506 -0.112 -27.215 1.00 21.77 183 GLY A N 1
ATOM 1497 C CA . GLY A 1 183 ? 23.498 0.633 -26.497 1.00 21.86 183 GLY A CA 1
ATOM 1498 C C . GLY A 1 183 ? 22.073 0.284 -26.825 1.00 23.01 183 GLY A C 1
ATOM 1499 O O . GLY A 1 183 ? 21.172 1.062 -26.512 1.00 23.62 183 GLY A O 1
ATOM 1500 N N . HIS A 1 184 ? 21.837 -0.856 -27.452 1.00 21.90 184 HIS A N 1
ATOM 1501 C CA . HIS A 1 184 ? 20.484 -1.300 -27.734 1.00 22.51 184 HIS A CA 1
ATOM 1502 C C . HIS A 1 184 ? 20.056 -2.320 -26.697 1.00 21.86 184 HIS A C 1
ATOM 1503 O O . HIS A 1 184 ? 20.866 -3.095 -26.176 1.00 22.66 184 HIS A O 1
ATOM 1510 N N . VAL A 1 185 ? 18.761 -2.273 -26.368 1.00 20.71 185 VAL A N 1
ATOM 1511 C CA . VAL A 1 185 ? 18.227 -3.093 -25.287 1.00 21.35 185 VAL A CA 1
ATOM 1512 C C . VAL A 1 185 ? 18.248 -4.555 -25.700 1.00 21.88 185 VAL A C 1
ATOM 1513 O O . VAL A 1 185 ? 17.891 -4.902 -26.829 1.00 23.13 185 VAL A O 1
ATOM 1517 N N . SER A 1 186 ? 18.671 -5.421 -24.778 1.00 20.11 186 SER A N 1
ATOM 1518 C CA . SER A 1 186 ? 18.756 -6.850 -25.067 1.00 20.60 186 SER A CA 1
ATOM 1519 C C . SER A 1 186 ? 17.664 -7.640 -24.343 1.00 20.62 186 SER A C 1
ATOM 1520 O O . SER A 1 186 ? 16.677 -8.068 -24.966 1.00 22.08 186 SER A O 1
ATOM 1523 N N . GLU A 1 187 ? 17.858 -7.878 -23.053 1.00 19.98 187 GLU A N 1
ATOM 1524 C CA . GLU A 1 187 ? 17.017 -8.806 -22.293 1.00 20.95 187 GLU A CA 1
ATOM 1525 C C . GLU A 1 187 ? 17.324 -8.628 -20.809 1.00 21.16 187 GLU A C 1
ATOM 1526 O O . GLU A 1 187 ? 18.141 -7.786 -20.420 1.00 21.31 187 GLU A O 1
ATOM 1532 N N . SER A 1 188 ? 16.675 -9.449 -19.982 1.00 21.51 188 SER A N 1
ATOM 1533 C CA . SER A 1 188 ? 17.031 -9.607 -18.581 1.00 22.73 188 SER A CA 1
ATOM 1534 C C . SER A 1 188 ? 17.552 -11.025 -18.349 1.00 21.75 188 SER A C 1
ATOM 1535 O O . SER A 1 188 ? 17.563 -11.857 -19.256 1.00 21.84 188 SER A O 1
ATOM 1538 N N . ALA A 1 189 ? 17.974 -11.305 -17.109 1.00 24.64 189 ALA A N 1
ATOM 1539 C CA . ALA A 1 189 ? 18.553 -12.614 -16.818 1.00 26.03 189 ALA A CA 1
ATOM 1540 C C . ALA A 1 189 ? 17.558 -13.739 -17.048 1.00 26.03 189 ALA A C 1
ATOM 1541 O O . ALA A 1 189 ? 17.941 -14.853 -17.436 1.00 27.36 189 ALA A O 1
ATOM 1543 N N . ALA A 1 190 ? 16.284 -13.480 -16.787 1.00 23.33 190 ALA A N 1
ATOM 1544 C CA . ALA A 1 190 ? 15.254 -14.493 -16.841 1.00 24.23 190 ALA A CA 1
ATOM 1545 C C . ALA A 1 190 ? 14.328 -14.364 -18.037 1.00 23.24 190 ALA A C 1
ATOM 1546 O O . ALA A 1 190 ? 13.586 -15.308 -18.311 1.00 23.16 190 ALA A O 1
ATOM 1548 N N . SER A 1 191 ? 14.348 -13.237 -18.753 1.00 21.26 191 SER A N 1
ATOM 1549 C CA . SER A 1 191 ? 13.251 -12.915 -19.642 1.00 21.45 191 SER A CA 1
ATOM 1550 C C . SER A 1 191 ? 13.740 -12.228 -20.901 1.00 21.22 191 SER A C 1
ATOM 1551 O O . SER A 1 191 ? 14.798 -11.603 -20.926 1.00 22.35 191 SER A O 1
ATOM 1554 N N . ASN A 1 192 ? 12.921 -12.325 -21.936 1.00 21.13 192 ASN A N 1
ATOM 1555 C CA . ASN A 1 192 ? 13.049 -11.470 -23.104 1.00 20.82 192 ASN A CA 1
ATOM 1556 C C . ASN A 1 192 ? 12.094 -10.288 -22.985 1.00 21.62 192 ASN A C 1
ATOM 1557 O O . ASN A 1 192 ? 11.168 -10.272 -22.177 1.00 23.50 192 ASN A O 1
ATOM 1562 N N . LEU A 1 193 ? 12.317 -9.295 -23.848 1.00 21.76 193 LEU A N 1
ATOM 1563 C CA . LEU A 1 193 ? 11.616 -8.019 -23.802 1.00 23.92 193 LEU A CA 1
ATOM 1564 C C . LEU A 1 193 ? 10.780 -7.803 -25.054 1.00 23.26 193 LEU A C 1
ATOM 1565 O O . LEU A 1 193 ? 11.284 -7.953 -26.172 1.00 23.82 193 LEU A O 1
ATOM 1570 N N . PHE A 1 194 ? 9.534 -7.355 -24.863 1.00 22.59 194 PHE A N 1
ATOM 1571 C CA . PHE A 1 194 ? 8.662 -6.915 -25.942 1.00 23.46 194 PHE A CA 1
ATOM 1572 C C . PHE A 1 194 ? 8.150 -5.500 -25.677 1.00 23.73 194 PHE A C 1
ATOM 1573 O O . PHE A 1 194 ? 7.902 -5.114 -24.534 1.00 23.34 194 PHE A O 1
ATOM 1581 N N . ILE A 1 195 ? 7.988 -4.717 -26.743 1.00 23.62 195 ILE A N 1
ATOM 1582 C CA . ILE A 1 195 ? 7.274 -3.450 -26.647 1.00 24.27 195 ILE A CA 1
ATOM 1583 C C . ILE A 1 195 ? 6.214 -3.417 -27.739 1.00 25.75 195 ILE A C 1
ATOM 1584 O O . ILE A 1 195 ? 6.263 -4.174 -28.715 1.00 26.20 195 ILE A O 1
ATOM 1589 N N . VAL A 1 196 ? 5.233 -2.537 -27.550 1.00 26.37 196 VAL A N 1
ATOM 1590 C CA . VAL A 1 196 ? 4.184 -2.277 -28.524 1.00 28.00 196 VAL A CA 1
ATOM 1591 C C . VAL A 1 196 ? 4.237 -0.798 -28.879 1.00 28.40 196 VAL A C 1
ATOM 1592 O O . VAL A 1 196 ? 4.282 0.053 -27.987 1.00 28.17 196 VAL A O 1
ATOM 1596 N N . LYS A 1 197 ? 4.229 -0.490 -30.174 1.00 28.95 197 LYS A N 1
ATOM 1597 C CA . LYS A 1 197 ? 4.131 0.894 -30.636 1.00 30.30 197 LYS A CA 1
ATOM 1598 C C . LYS A 1 197 ? 3.198 0.951 -31.836 1.00 31.56 197 LYS A C 1
ATOM 1599 O O . LYS A 1 197 ? 3.445 0.295 -32.852 1.00 31.71 197 LYS A O 1
ATOM 1605 N N . ASN A 1 198 ? 2.124 1.734 -31.709 1.00 32.93 198 ASN A N 1
ATOM 1606 C CA . ASN A 1 198 ? 1.146 1.934 -32.784 1.00 35.70 198 ASN A CA 1
ATOM 1607 C C . ASN A 1 198 ? 0.669 0.599 -33.352 1.00 35.50 198 ASN A C 1
ATOM 1608 O O . ASN A 1 198 ? 0.580 0.400 -34.568 1.00 36.04 198 ASN A O 1
ATOM 1613 N N . GLY A 1 199 ? 0.364 -0.335 -32.454 1.00 34.51 199 GLY A N 1
ATOM 1614 C CA . GLY A 1 199 ? -0.268 -1.576 -32.846 1.00 36.18 199 GLY A CA 1
ATOM 1615 C C . GLY A 1 199 ? 0.668 -2.625 -33.382 1.00 36.56 199 GLY A C 1
ATOM 1616 O O . GLY A 1 199 ? 0.204 -3.671 -33.860 1.00 39.06 199 GLY A O 1
ATOM 1617 N N . VAL A 1 200 ? 1.971 -2.387 -33.310 1.00 33.77 200 VAL A N 1
ATOM 1618 C CA . VAL A 1 200 ? 2.980 -3.328 -33.767 1.00 32.53 200 VAL A CA 1
ATOM 1619 C C . VAL A 1 200 ? 3.818 -3.792 -32.582 1.00 30.72 200 VAL A C 1
ATOM 1620 O O . VAL A 1 200 ? 4.214 -2.996 -31.724 1.00 29.39 200 VAL A O 1
ATOM 1624 N N . LEU A 1 201 ? 4.107 -5.088 -32.561 1.00 30.68 201 LEU A N 1
ATOM 1625 C CA . LEU A 1 201 ? 4.920 -5.709 -31.534 1.00 30.31 201 LEU A CA 1
ATOM 1626 C C . LEU A 1 201 ? 6.372 -5.732 -31.983 1.00 28.33 201 LEU A C 1
ATOM 1627 O O . LEU A 1 201 ? 6.667 -6.167 -33.096 1.00 28.82 201 LEU A O 1
ATOM 1632 N N . TYR A 1 202 ? 7.270 -5.267 -31.122 1.00 26.78 202 TYR A N 1
ATOM 1633 C CA . TYR A 1 202 ? 8.695 -5.250 -31.424 1.00 26.47 202 TYR A CA 1
ATOM 1634 C C . TYR A 1 202 ? 9.476 -5.978 -30.339 1.00 25.35 202 TYR A C 1
ATOM 1635 O O . TYR A 1 202 ? 9.132 -5.909 -29.160 1.00 25.02 202 TYR A O 1
ATOM 1644 N N . THR A 1 203 ? 10.578 -6.626 -30.735 1.00 25.02 203 THR A N 1
ATOM 1645 C CA . THR A 1 203 ? 11.444 -7.298 -29.793 1.00 24.56 203 THR A CA 1
ATOM 1646 C C . THR A 1 203 ? 12.883 -7.288 -30.302 1.00 24.01 203 THR A C 1
ATOM 1647 O O . THR A 1 203 ? 13.104 -7.355 -31.518 1.00 26.08 203 THR A O 1
ATOM 1651 N N . PRO A 1 204 ? 13.866 -7.172 -29.405 1.00 23.60 204 PRO A N 1
ATOM 1652 C CA . PRO A 1 204 ? 15.267 -7.138 -29.839 1.00 23.82 204 PRO A CA 1
ATOM 1653 C C . PRO A 1 204 ? 15.651 -8.337 -30.687 1.00 26.03 204 PRO A C 1
ATOM 1654 O O . PRO A 1 204 ? 15.226 -9.466 -30.433 1.00 25.25 204 PRO A O 1
ATOM 1658 N N . SER A 1 205 ? 16.509 -8.079 -31.675 1.00 27.69 205 SER A N 1
ATOM 1659 C CA . SER A 1 205 ? 16.913 -9.061 -32.670 1.00 31.08 205 SER A CA 1
ATOM 1660 C C . SER A 1 205 ? 18.221 -9.773 -32.350 1.00 30.95 205 SER A C 1
ATOM 1661 O O . SER A 1 205 ? 18.418 -10.903 -32.802 1.00 32.17 205 SER A O 1
ATOM 1664 N N . ALA A 1 206 ? 19.131 -9.143 -31.617 1.00 29.06 206 ALA A N 1
ATOM 1665 C CA . ALA A 1 206 ? 20.485 -9.668 -31.483 1.00 28.52 206 ALA A CA 1
ATOM 1666 C C . ALA A 1 206 ? 20.936 -9.550 -30.034 1.00 25.98 206 ALA A C 1
ATOM 1667 O O . ALA A 1 206 ? 20.340 -8.827 -29.227 1.00 26.39 206 ALA A O 1
ATOM 1669 N N . GLY A 1 207 ? 21.964 -10.321 -29.698 1.00 25.65 207 GLY A N 1
ATOM 1670 C CA . GLY A 1 207 ? 22.569 -10.188 -28.390 1.00 24.67 207 GLY A CA 1
ATOM 1671 C C . GLY A 1 207 ? 21.757 -10.786 -27.273 1.00 23.35 207 GLY A C 1
ATOM 1672 O O . GLY A 1 207 ? 21.871 -10.334 -26.131 1.00 22.95 207 GLY A O 1
ATOM 1673 N N . ILE A 1 208 ? 20.921 -11.779 -27.574 1.00 23.00 208 ILE A N 1
ATOM 1674 C CA . ILE A 1 208 ? 19.992 -12.343 -26.606 1.00 22.60 208 ILE A CA 1
ATOM 1675 C C . ILE A 1 208 ? 20.015 -13.865 -26.632 1.00 22.63 208 ILE A C 1
ATOM 1676 O O . ILE A 1 208 ? 20.479 -14.504 -27.582 1.00 23.18 208 ILE A O 1
ATOM 1681 N N . LEU A 1 209 ? 19.507 -14.441 -25.545 1.00 22.16 209 LEU A N 1
ATOM 1682 C CA . LEU A 1 209 ? 19.015 -15.806 -25.564 1.00 22.24 209 LEU A CA 1
ATOM 1683 C C . LEU A 1 209 ? 17.686 -15.801 -26.305 1.00 23.21 209 LEU A C 1
ATOM 1684 O O . LEU A 1 209 ? 16.811 -14.981 -26.029 1.00 23.37 209 LEU A O 1
ATOM 1689 N N . ARG A 1 210 ? 17.549 -16.681 -27.288 1.00 22.67 210 ARG A N 1
ATOM 1690 C CA . ARG A 1 210 ? 16.298 -16.763 -28.072 1.00 24.16 210 ARG A CA 1
ATOM 1691 C C . ARG A 1 210 ? 15.300 -17.602 -27.277 1.00 24.65 210 ARG A C 1
ATOM 1692 O O . ARG A 1 210 ? 15.266 -18.793 -27.423 1.00 25.20 210 ARG A O 1
ATOM 1700 N N . GLY A 1 211 ? 14.498 -16.921 -26.483 1.00 22.92 211 GLY A N 1
ATOM 1701 C CA . GLY A 1 211 ? 13.581 -17.584 -25.584 1.00 21.65 211 GLY A CA 1
ATOM 1702 C C . GLY A 1 211 ? 12.532 -18.385 -26.328 1.00 22.00 211 GLY A C 1
ATOM 1703 O O . GLY A 1 211 ? 12.119 -18.045 -27.431 1.00 24.18 211 GLY A O 1
ATOM 1704 N N . ILE A 1 212 ? 12.090 -19.465 -25.692 1.00 21.51 212 ILE A N 1
ATOM 1705 C CA . ILE A 1 212 ? 10.983 -20.242 -26.244 1.00 22.88 212 ILE A CA 1
ATOM 1706 C C . ILE A 1 212 ? 9.664 -19.503 -26.024 1.00 23.48 212 ILE A C 1
ATOM 1707 O O . ILE A 1 212 ? 8.737 -19.585 -26.846 1.00 24.31 212 ILE A O 1
ATOM 1712 N N . THR A 1 213 ? 9.529 -18.828 -24.881 1.00 22.97 213 THR A N 1
ATOM 1713 C CA . THR A 1 213 ? 8.353 -17.990 -24.679 1.00 22.23 213 THR A CA 1
ATOM 1714 C C . THR A 1 213 ? 8.313 -16.891 -25.737 1.00 22.26 213 THR A C 1
ATOM 1715 O O . THR A 1 213 ? 7.280 -16.654 -26.362 1.00 24.18 213 THR A O 1
ATOM 1719 N N . ARG A 1 214 ? 9.458 -16.271 -26.003 1.00 23.06 214 ARG A N 1
ATOM 1720 C CA . ARG A 1 214 ? 9.561 -15.296 -27.082 1.00 23.59 214 ARG A CA 1
ATOM 1721 C C . ARG A 1 214 ? 9.085 -15.865 -28.414 1.00 24.52 214 ARG A C 1
ATOM 1722 O O . ARG A 1 214 ? 8.307 -15.222 -29.135 1.00 24.49 214 ARG A O 1
ATOM 1730 N N . ASP A 1 215 ? 9.563 -17.068 -28.776 1.00 23.74 215 ASP A N 1
ATOM 1731 C CA . ASP A 1 215 ? 9.105 -17.728 -29.988 1.00 26.62 215 ASP A CA 1
ATOM 1732 C C . ASP A 1 215 ? 7.586 -17.862 -29.963 1.00 27.71 215 ASP A C 1
ATOM 1733 O O . ASP A 1 215 ? 6.907 -17.644 -30.970 1.00 28.71 215 ASP A O 1
ATOM 1738 N N . THR A 1 216 ? 7.047 -18.276 -28.813 1.00 27.94 216 THR A N 1
ATOM 1739 C CA . THR A 1 216 ? 5.616 -18.518 -28.691 1.00 27.42 216 THR A CA 1
ATOM 1740 C C . THR A 1 216 ? 4.818 -17.228 -28.843 1.00 28.60 216 THR A C 1
ATOM 1741 O O . THR A 1 216 ? 3.753 -17.222 -29.479 1.00 29.76 216 THR A O 1
ATOM 1745 N N . ILE A 1 217 ? 5.307 -16.148 -28.249 1.00 29.24 217 ILE A N 1
ATOM 1746 C CA . ILE A 1 217 ? 4.650 -14.816 -28.366 1.00 30.04 217 ILE A CA 1
ATOM 1747 C C . ILE A 1 217 ? 4.558 -14.439 -29.843 1.00 28.75 217 ILE A C 1
ATOM 1748 O O . ILE A 1 217 ? 3.537 -13.938 -30.238 1.00 28.56 217 ILE A O 1
ATOM 1753 N N . LEU A 1 218 ? 5.636 -14.621 -30.597 1.00 28.50 218 LEU A N 1
ATOM 1754 C CA . LEU A 1 218 ? 5.569 -14.251 -32.010 1.00 29.50 218 LEU A CA 1
ATOM 1755 C C . LEU A 1 218 ? 4.579 -15.134 -32.762 1.00 31.48 218 LEU A C 1
ATOM 1756 O O . LEU A 1 218 ? 3.833 -14.645 -33.616 1.00 32.35 218 LEU A O 1
ATOM 1761 N N . GLU A 1 219 ? 4.548 -16.431 -32.448 1.00 32.15 219 GLU A N 1
ATOM 1762 C CA . GLU A 1 219 ? 3.550 -17.325 -33.028 1.00 34.79 219 GLU A CA 1
ATOM 1763 C C . GLU A 1 219 ? 2.143 -16.866 -32.675 1.00 34.96 219 GLU A C 1
ATOM 1764 O O . GLU A 1 219 ? 1.263 -16.818 -33.537 1.00 36.52 219 GLU A O 1
ATOM 1770 N N . LEU A 1 220 ? 1.918 -16.496 -31.413 1.00 33.93 220 LEU A N 1
ATOM 1771 C CA . LEU A 1 220 ? 0.578 -16.070 -31.007 1.00 34.40 220 LEU A CA 1
ATOM 1772 C C . LEU A 1 220 ? 0.193 -14.755 -31.662 1.00 34.33 220 LEU A C 1
ATOM 1773 O O . LEU A 1 220 ? -0.970 -14.546 -32.022 1.00 35.95 220 LEU A O 1
ATOM 1778 N N . ALA A 1 221 ? 1.148 -13.840 -31.788 1.00 32.67 221 ALA A N 1
ATOM 1779 C CA . ALA A 1 221 ? 0.861 -12.580 -32.456 1.00 33.18 221 ALA A CA 1
ATOM 1780 C C . ALA A 1 221 ? 0.372 -12.827 -33.872 1.00 35.63 221 ALA A C 1
ATOM 1781 O O . ALA A 1 221 ? -0.619 -12.233 -34.312 1.00 37.84 221 ALA A O 1
ATOM 1783 N N . THR A 1 222 ? 1.045 -13.713 -34.608 1.00 36.65 222 THR A N 1
ATOM 1784 C CA . THR A 1 222 ? 0.598 -13.998 -35.964 1.00 39.26 222 THR A CA 1
ATOM 1785 C C . THR A 1 222 ? -0.813 -14.580 -35.956 1.00 40.67 222 THR A C 1
ATOM 1786 O O . THR A 1 222 ? -1.649 -14.201 -36.776 1.00 41.88 222 THR A O 1
ATOM 1790 N N . GLU A 1 223 ? -1.109 -15.462 -34.998 1.00 40.76 223 GLU A N 1
ATOM 1791 C CA . GLU A 1 223 ? -2.447 -16.038 -34.920 1.00 42.56 223 GLU A CA 1
ATOM 1792 C C . GLU A 1 223 ? -3.501 -14.980 -34.629 1.00 42.43 223 GLU A C 1
ATOM 1793 O O . GLU A 1 223 ? -4.638 -15.099 -35.099 1.00 44.19 223 GLU A O 1
ATOM 1799 N N . LEU A 1 224 ? -3.150 -13.943 -33.870 1.00 40.57 224 LEU A N 1
ATOM 1800 C CA . LEU A 1 224 ? -4.070 -12.863 -33.539 1.00 41.03 224 LEU A CA 1
ATOM 1801 C C . LEU A 1 224 ? -4.027 -11.724 -34.551 1.00 42.52 224 LEU A C 1
ATOM 1802 O O . LEU A 1 224 ? -4.690 -10.703 -34.341 1.00 44.65 224 LEU A O 1
ATOM 1807 N N . ASP A 1 225 ? -3.262 -11.883 -35.632 1.00 42.97 225 ASP A N 1
ATOM 1808 C CA . ASP A 1 225 ? -3.066 -10.845 -36.650 1.00 44.59 225 ASP A CA 1
ATOM 1809 C C . ASP A 1 225 ? -2.568 -9.541 -36.035 1.00 40.78 225 ASP A C 1
ATOM 1810 O O . ASP A 1 225 ? -2.970 -8.442 -36.418 1.00 39.58 225 ASP A O 1
ATOM 1815 N N . ILE A 1 226 ? -1.640 -9.672 -35.102 1.00 38.69 226 ILE A N 1
ATOM 1816 C CA . ILE A 1 226 ? -0.881 -8.544 -34.572 1.00 37.75 226 ILE A CA 1
ATOM 1817 C C . ILE A 1 226 ? 0.443 -8.508 -35.325 1.00 36.22 226 ILE A C 1
ATOM 1818 O O . ILE A 1 226 ? 1.202 -9.483 -35.255 1.00 35.04 226 ILE A O 1
ATOM 1823 N N . PRO A 1 227 ? 0.746 -7.450 -36.074 1.00 36.92 227 PRO A N 1
ATOM 1824 C CA . PRO A 1 227 ? 2.043 -7.397 -36.763 1.00 36.15 227 PRO A CA 1
ATOM 1825 C C . PRO A 1 227 ? 3.186 -7.351 -35.767 1.00 35.16 227 PRO A C 1
ATOM 1826 O O . PRO A 1 227 ? 3.067 -6.763 -34.688 1.00 34.75 227 PRO A O 1
ATOM 1830 N N . TRP A 1 228 ? 4.303 -7.992 -36.125 1.00 34.94 228 TRP A N 1
ATOM 1831 C CA . TRP A 1 228 ? 5.484 -7.967 -35.276 1.00 34.17 228 TRP A CA 1
ATOM 1832 C C . TRP A 1 228 ? 6.751 -7.812 -36.106 1.00 35.03 228 TRP A C 1
ATOM 1833 O O . TRP A 1 228 ? 6.784 -8.095 -37.308 1.00 37.21 228 TRP A O 1
ATOM 1844 N N . LYS A 1 229 ? 7.796 -7.332 -35.427 1.00 33.70 229 LYS A N 1
ATOM 1845 C CA . LYS A 1 229 ? 9.096 -7.052 -36.022 1.00 33.47 229 LYS A CA 1
ATOM 1846 C C . LYS A 1 229 ? 10.173 -7.409 -35.010 1.00 31.29 229 LYS A C 1
ATOM 1847 O O . LYS A 1 229 ? 10.064 -7.042 -33.842 1.00 28.69 229 LYS A O 1
ATOM 1853 N N . GLU A 1 230 ? 11.209 -8.114 -35.451 1.00 31.85 230 GLU A N 1
ATOM 1854 C CA . GLU A 1 230 ? 12.441 -8.218 -34.681 1.00 31.69 230 GLU A CA 1
ATOM 1855 C C . GLU A 1 230 ? 13.344 -7.082 -35.136 1.00 31.77 230 GLU A C 1
ATOM 1856 O O . GLU A 1 230 ? 13.628 -6.961 -36.330 1.00 33.01 230 GLU A O 1
ATOM 1862 N N . ARG A 1 231 ? 13.793 -6.246 -34.205 1.00 30.48 231 ARG A N 1
ATOM 1863 C CA . ARG A 1 231 ? 14.644 -5.140 -34.623 1.00 32.21 231 ARG A CA 1
ATOM 1864 C C . ARG A 1 231 ? 15.429 -4.622 -33.429 1.00 30.87 231 ARG A C 1
ATOM 1865 O O . ARG A 1 231 ? 15.115 -4.920 -32.272 1.00 30.31 231 ARG A O 1
ATOM 1873 N N . GLN A 1 232 ? 16.447 -3.822 -33.733 1.00 30.91 232 GLN A N 1
ATOM 1874 C CA . GLN A 1 232 ? 17.182 -3.120 -32.686 1.00 30.45 232 GLN A CA 1
ATOM 1875 C C . GLN A 1 232 ? 16.309 -2.037 -32.063 1.00 28.51 232 GLN A C 1
ATOM 1876 O O . GLN A 1 232 ? 15.731 -1.204 -32.774 1.00 29.10 232 GLN A O 1
ATOM 1882 N N . LEU A 1 233 ? 16.282 -2.013 -30.735 1.00 25.42 233 LEU A N 1
ATOM 1883 C CA . LEU A 1 233 ? 15.531 -1.058 -29.933 1.00 23.57 233 LEU A CA 1
ATOM 1884 C C . LEU A 1 233 ? 16.510 -0.428 -28.956 1.00 23.14 233 LEU A C 1
ATOM 1885 O O . LEU A 1 233 ? 17.359 -1.130 -28.404 1.00 23.32 233 LEU A O 1
ATOM 1890 N N . SER A 1 234 ? 16.427 0.883 -28.779 1.00 22.31 234 SER A N 1
ATOM 1891 C CA . SER A 1 234 ? 17.156 1.550 -27.711 1.00 22.49 234 SER A CA 1
ATOM 1892 C C . SER A 1 234 ? 16.224 1.752 -26.516 1.00 22.79 234 SER A C 1
ATOM 1893 O O . SER A 1 234 ? 15.019 1.505 -26.583 1.00 22.62 234 SER A O 1
ATOM 1896 N N . ALA A 1 235 ? 16.799 2.175 -25.394 1.00 21.99 235 ALA A N 1
ATOM 1897 C CA . ALA A 1 235 ? 15.972 2.485 -24.228 1.00 21.72 235 ALA A CA 1
ATOM 1898 C C . ALA A 1 235 ? 14.891 3.489 -24.587 1.00 22.65 235 ALA A C 1
ATOM 1899 O O . ALA A 1 235 ? 13.745 3.381 -24.128 1.00 22.96 235 ALA A O 1
ATOM 1901 N N . PHE A 1 236 ? 15.242 4.485 -25.409 1.00 22.01 236 PHE A N 1
ATOM 1902 C CA . PHE A 1 236 ? 14.277 5.466 -25.888 1.00 22.93 236 PHE A CA 1
ATOM 1903 C C . PHE A 1 236 ? 13.013 4.785 -26.405 1.00 23.08 236 PHE A C 1
ATOM 1904 O O . PHE A 1 236 ? 11.890 5.197 -26.077 1.00 23.17 236 PHE A O 1
ATOM 1912 N N . ASP A 1 237 ? 13.177 3.756 -27.247 1.00 22.97 237 ASP A N 1
ATOM 1913 C CA . ASP A 1 237 ? 12.014 3.043 -27.779 1.00 23.02 237 ASP A CA 1
ATOM 1914 C C . ASP A 1 237 ? 11.139 2.509 -26.662 1.00 23.30 237 ASP A C 1
ATOM 1915 O O . ASP A 1 237 ? 9.904 2.518 -26.770 1.00 25.31 237 ASP A O 1
ATOM 1920 N N . VAL A 1 238 ? 11.759 1.999 -25.599 1.00 22.04 238 VAL A N 1
ATOM 1921 C CA . VAL A 1 238 ? 11.001 1.419 -24.496 1.00 23.49 238 VAL A CA 1
ATOM 1922 C C . VAL A 1 238 ? 10.232 2.505 -23.760 1.00 23.73 238 VAL A C 1
ATOM 1923 O O . VAL A 1 238 ? 9.030 2.371 -23.495 1.00 24.20 238 VAL A O 1
ATOM 1927 N N . TYR A 1 239 ? 10.915 3.605 -23.433 1.00 23.24 239 TYR A N 1
ATOM 1928 C CA . TYR A 1 239 ? 10.280 4.675 -22.674 1.00 23.42 239 TYR A CA 1
ATOM 1929 C C . TYR A 1 239 ? 9.022 5.188 -23.360 1.00 23.74 239 TYR A C 1
ATOM 1930 O O . TYR A 1 239 ? 8.054 5.588 -22.691 1.00 24.33 239 TYR A O 1
ATOM 1939 N N . ILE A 1 240 ? 9.045 5.269 -24.696 1.00 22.75 240 ILE A N 1
ATOM 1940 C CA . ILE A 1 240 ? 7.975 5.901 -25.452 1.00 23.84 240 ILE A CA 1
ATOM 1941 C C . ILE A 1 240 ? 6.945 4.910 -25.958 1.00 24.30 240 ILE A C 1
ATOM 1942 O O . ILE A 1 240 ? 5.963 5.330 -26.588 1.00 25.51 240 ILE A O 1
ATOM 1947 N N . ALA A 1 241 ? 7.115 3.625 -25.665 1.00 24.52 241 ALA A N 1
ATOM 1948 C CA . ALA A 1 241 ? 6.217 2.596 -26.170 1.00 24.10 241 ALA A CA 1
ATOM 1949 C C . ALA A 1 241 ? 4.806 2.769 -25.617 1.00 25.47 241 ALA A C 1
ATOM 1950 O O . ALA A 1 241 ? 4.593 3.361 -24.560 1.00 26.65 241 ALA A O 1
ATOM 1952 N N . ASP A 1 242 ? 3.838 2.224 -26.351 1.00 26.77 242 ASP A N 1
ATOM 1953 C CA . ASP A 1 242 ? 2.460 2.174 -25.871 1.00 29.00 242 ASP A CA 1
ATOM 1954 C C . ASP A 1 242 ? 2.278 1.096 -24.804 1.00 28.47 242 ASP A C 1
ATOM 1955 O O . ASP A 1 242 ? 1.410 1.228 -23.931 1.00 29.40 242 ASP A O 1
ATOM 1960 N N . GLU A 1 243 ? 3.070 0.028 -24.869 1.00 25.63 243 GLU A N 1
ATOM 1961 C CA . GLU A 1 243 ? 2.988 -1.098 -23.950 1.00 26.36 243 GLU A CA 1
ATOM 1962 C C . GLU A 1 243 ? 4.362 -1.734 -23.858 1.00 25.40 243 GLU A C 1
ATOM 1963 O O . GLU A 1 243 ? 5.124 -1.716 -24.828 1.00 25.25 243 GLU A O 1
ATOM 1969 N N . VAL A 1 244 ? 4.657 -2.339 -22.708 1.00 23.70 244 VAL A N 1
ATOM 1970 C CA . VAL A 1 244 ? 5.917 -3.047 -22.496 1.00 23.07 244 VAL A CA 1
ATOM 1971 C C . VAL A 1 244 ? 5.627 -4.288 -21.672 1.00 23.72 244 VAL A C 1
ATOM 1972 O O . VAL A 1 244 ? 4.920 -4.211 -20.668 1.00 24.68 244 VAL A O 1
ATOM 1976 N N . PHE A 1 245 ? 6.225 -5.416 -22.053 1.00 23.12 245 PHE A N 1
ATOM 1977 C CA . PHE A 1 245 ? 6.150 -6.591 -21.203 1.00 23.34 245 PHE A CA 1
ATOM 1978 C C . PHE A 1 245 ? 7.389 -7.443 -21.406 1.00 23.81 245 PHE A C 1
ATOM 1979 O O . PHE A 1 245 ? 8.052 -7.375 -22.439 1.00 24.25 245 PHE A O 1
ATOM 1987 N N . THR A 1 246 ? 7.704 -8.233 -20.388 1.00 23.48 246 THR A N 1
ATOM 1988 C CA . THR A 1 246 ? 8.747 -9.244 -20.498 1.00 23.23 246 THR A CA 1
ATOM 1989 C C . THR A 1 246 ? 8.091 -10.620 -20.589 1.00 23.68 246 THR A C 1
ATOM 1990 O O . THR A 1 246 ? 6.891 -10.775 -20.342 1.00 24.70 246 THR A O 1
ATOM 1994 N N . CYS A 1 247 ? 8.884 -11.630 -20.942 1.00 22.86 247 CYS A N 1
ATOM 1995 C CA . CYS A 1 247 ? 8.338 -12.976 -21.031 1.00 23.78 247 CYS A CA 1
ATOM 1996 C C . CYS A 1 247 ? 9.409 -13.990 -20.673 1.00 23.26 247 CYS A C 1
ATOM 1997 O O . CYS A 1 247 ? 10.603 -13.792 -20.940 1.00 22.82 247 CYS A O 1
ATOM 2000 N N . SER A 1 248 ? 8.950 -15.094 -20.088 1.00 23.80 248 SER A N 1
ATOM 2001 C CA . SER A 1 248 ? 9.802 -16.148 -19.560 1.00 23.29 248 SER A CA 1
ATOM 2002 C C . SER A 1 248 ? 8.986 -17.422 -19.369 1.00 23.53 248 SER A C 1
ATOM 2003 O O . SER A 1 248 ? 7.777 -17.382 -19.123 1.00 24.64 248 SER A O 1
ATOM 2006 N N . THR A 1 249 ? 9.673 -18.562 -19.452 1.00 22.15 249 THR A N 1
ATOM 2007 C CA . THR A 1 249 ? 9.047 -19.793 -18.983 1.00 23.17 249 THR A CA 1
ATOM 2008 C C . THR A 1 249 ? 8.577 -19.651 -17.535 1.00 24.48 249 THR A C 1
ATOM 2009 O O . THR A 1 249 ? 7.595 -20.299 -17.128 1.00 25.51 249 THR A O 1
ATOM 2013 N N . ALA A 1 250 ? 9.259 -18.821 -16.741 1.00 24.09 250 ALA A N 1
ATOM 2014 C CA . ALA A 1 250 ? 8.817 -18.503 -15.384 1.00 24.97 250 ALA A CA 1
ATOM 2015 C C . ALA A 1 250 ? 7.752 -17.425 -15.484 1.00 26.75 250 ALA A C 1
ATOM 2016 O O . ALA A 1 250 ? 8.044 -16.231 -15.415 1.00 27.86 250 ALA A O 1
ATOM 2018 N N . GLY A 1 251 ? 6.510 -17.850 -15.700 1.00 27.38 251 GLY A N 1
ATOM 2019 C CA . GLY A 1 251 ? 5.370 -16.963 -15.568 1.00 28.45 251 GLY A CA 1
ATOM 2020 C C . GLY A 1 251 ? 4.743 -16.466 -16.853 1.00 29.09 251 GLY A C 1
ATOM 2021 O O . GLY A 1 251 ? 3.720 -15.769 -16.785 1.00 30.19 251 GLY A O 1
ATOM 2022 N N . GLY A 1 252 ? 5.311 -16.778 -18.014 1.00 27.45 252 GLY A N 1
ATOM 2023 C CA . GLY A 1 252 ? 4.755 -16.252 -19.249 1.00 26.65 252 GLY A CA 1
ATOM 2024 C C . GLY A 1 252 ? 5.009 -14.760 -19.389 1.00 26.89 252 GLY A C 1
ATOM 2025 O O . GLY A 1 252 ? 6.068 -14.249 -19.012 1.00 26.46 252 GLY A O 1
ATOM 2026 N N . ALA A 1 253 ? 4.022 -14.050 -19.933 1.00 28.31 253 ALA A N 1
ATOM 2027 C CA . ALA A 1 253 ? 4.135 -12.604 -20.144 1.00 27.91 253 ALA A CA 1
ATOM 2028 C C . ALA A 1 253 ? 3.893 -11.859 -18.840 1.00 27.80 253 ALA A C 1
ATOM 2029 O O . ALA A 1 253 ? 3.010 -12.221 -18.060 1.00 28.39 253 ALA A O 1
ATOM 2031 N N . LEU A 1 254 ? 4.687 -10.816 -18.617 1.00 26.68 254 LEU A N 1
ATOM 2032 C CA . LEU A 1 254 ? 4.661 -10.012 -17.394 1.00 26.54 254 LEU A CA 1
ATOM 2033 C C . LEU A 1 254 ? 4.636 -8.533 -17.763 1.00 26.11 254 LEU A C 1
ATOM 2034 O O . LEU A 1 254 ? 5.622 -8.022 -18.331 1.00 26.10 254 LEU A O 1
ATOM 2039 N N . PRO A 1 255 ? 3.561 -7.801 -17.469 1.00 25.48 255 PRO A N 1
ATOM 2040 C CA . PRO A 1 255 ? 3.492 -6.401 -17.898 1.00 25.76 255 PRO A CA 1
ATOM 2041 C C . PRO A 1 255 ? 4.490 -5.537 -17.145 1.00 26.10 255 PRO A C 1
ATOM 2042 O O . PRO A 1 255 ? 4.794 -5.787 -15.978 1.00 26.21 255 PRO A O 1
ATOM 2046 N N . VAL A 1 256 ? 4.934 -4.478 -17.820 1.00 24.63 256 VAL A N 1
ATOM 2047 C CA . VAL A 1 256 ? 5.889 -3.508 -17.296 1.00 23.47 256 VAL A CA 1
ATOM 2048 C C . VAL A 1 256 ? 5.213 -2.141 -17.271 1.00 25.32 256 VAL A C 1
ATOM 2049 O O . VAL A 1 256 ? 4.788 -1.632 -18.319 1.00 25.93 256 VAL A O 1
ATOM 2053 N N . ARG A 1 257 ? 5.157 -1.524 -16.096 1.00 24.18 257 ARG A N 1
ATOM 2054 C CA . ARG A 1 257 ? 4.466 -0.222 -15.985 1.00 26.52 257 ARG A CA 1
ATOM 2055 C C . ARG A 1 257 ? 5.456 0.942 -15.964 1.00 26.50 257 ARG A C 1
ATOM 2056 O O . ARG A 1 257 ? 5.032 2.045 -16.179 1.00 26.18 257 ARG A O 1
ATOM 2064 N N . GLU A 1 258 ? 6.740 0.669 -15.761 1.00 25.97 258 GLU A N 1
ATOM 2065 C CA . GLU A 1 258 ? 7.700 1.759 -15.667 1.00 24.74 258 GLU A CA 1
ATOM 2066 C C . GLU A 1 258 ? 9.080 1.227 -15.991 1.00 23.82 258 GLU A C 1
ATOM 2067 O O . GLU A 1 258 ? 9.419 0.114 -15.592 1.00 24.39 258 GLU A O 1
ATOM 2073 N N . VAL A 1 259 ? 9.870 2.027 -16.706 1.00 22.55 259 VAL A N 1
ATOM 2074 C CA . VAL A 1 259 ? 11.278 1.708 -16.946 1.00 22.15 259 VAL A CA 1
ATOM 2075 C C . VAL A 1 259 ? 12.106 2.940 -16.635 1.00 23.84 259 VAL A C 1
ATOM 2076 O O . VAL A 1 259 ? 11.931 3.981 -17.272 1.00 23.56 259 VAL A O 1
ATOM 2080 N N . ALA A 1 260 ? 13.002 2.816 -15.659 1.00 24.12 260 ALA A N 1
ATOM 2081 C CA . ALA A 1 260 ? 13.987 3.847 -15.337 1.00 25.55 260 ALA A CA 1
ATOM 2082 C C . ALA A 1 260 ? 13.345 5.208 -15.104 1.00 26.90 260 ALA A C 1
ATOM 2083 O O . ALA A 1 260 ? 13.828 6.244 -15.566 1.00 27.64 260 ALA A O 1
ATOM 2085 N N . GLY A 1 261 ? 12.256 5.210 -14.345 1.00 26.35 261 GLY A N 1
ATOM 2086 C CA . GLY A 1 261 ? 11.574 6.430 -14.017 1.00 26.60 261 GLY A CA 1
ATOM 2087 C C . GLY A 1 261 ? 10.606 6.949 -15.059 1.00 26.86 261 GLY A C 1
ATOM 2088 O O . GLY A 1 261 ? 9.928 7.951 -14.798 1.00 29.73 261 GLY A O 1
ATOM 2089 N N . ARG A 1 262 ? 10.512 6.311 -16.218 1.00 24.26 262 ARG A N 1
ATOM 2090 C CA . ARG A 1 262 ? 9.540 6.689 -17.237 1.00 23.64 262 ARG A CA 1
ATOM 2091 C C . ARG A 1 262 ? 8.350 5.747 -17.115 1.00 24.71 262 ARG A C 1
ATOM 2092 O O . ARG A 1 262 ? 8.472 4.545 -17.383 1.00 24.45 262 ARG A O 1
ATOM 2100 N N . THR A 1 263 ? 7.204 6.300 -16.704 1.00 25.81 263 THR A N 1
ATOM 2101 C CA . THR A 1 263 ? 5.984 5.513 -16.624 1.00 28.17 263 THR A CA 1
ATOM 2102 C C . THR A 1 263 ? 5.456 5.281 -18.030 1.00 28.13 263 THR A C 1
ATOM 2103 O O . THR A 1 263 ? 5.255 6.242 -18.788 1.00 27.96 263 THR A O 1
ATOM 2107 N N . ILE A 1 264 ? 5.243 4.009 -18.378 1.00 28.09 264 ILE A N 1
ATOM 2108 C CA . ILE A 1 264 ? 4.782 3.669 -19.717 1.00 29.22 264 ILE A CA 1
ATOM 2109 C C . ILE A 1 264 ? 3.389 4.255 -19.884 1.00 30.31 264 ILE A C 1
ATOM 2110 O O . ILE A 1 264 ? 2.532 4.108 -19.004 1.00 31.60 264 ILE A O 1
ATOM 2115 N N . ARG A 1 265 ? 3.166 4.971 -20.983 1.00 30.38 265 ARG A N 1
ATOM 2116 C CA . ARG A 1 265 ? 1.901 5.660 -21.161 1.00 32.51 265 ARG A CA 1
ATOM 2117 C C . ARG A 1 265 ? 0.765 4.677 -21.434 1.00 35.79 265 ARG A C 1
ATOM 2118 O O . ARG A 1 265 ? 0.977 3.545 -21.882 1.00 36.83 265 ARG A O 1
ATOM 2126 N N . GLY A 1 266 ? -0.439 5.109 -21.102 1.00 38.59 266 GLY A N 1
ATOM 2127 C CA . GLY A 1 266 ? -1.615 4.272 -21.215 1.00 41.17 266 GLY A CA 1
ATOM 2128 C C . GLY A 1 266 ? -1.809 3.412 -19.986 1.00 42.48 266 GLY A C 1
ATOM 2129 O O . GLY A 1 266 ? -1.142 3.560 -18.960 1.00 43.82 266 GLY A O 1
ATOM 2130 N N . THR A 1 267 ? -2.749 2.485 -20.105 1.00 42.90 267 THR A N 1
ATOM 2131 C CA . THR A 1 267 ? -3.072 1.570 -19.021 1.00 43.61 267 THR A CA 1
ATOM 2132 C C . THR A 1 267 ? -2.180 0.340 -19.107 1.00 41.70 267 THR A C 1
ATOM 2133 O O . THR A 1 267 ? -1.918 -0.179 -20.197 1.00 41.56 267 THR A O 1
ATOM 2137 N N . THR A 1 268 ? -1.660 -0.091 -17.953 1.00 39.78 268 THR A N 1
ATOM 2138 C CA . THR A 1 268 ? -0.851 -1.301 -17.865 1.00 36.77 268 THR A CA 1
ATOM 2139 C C . THR A 1 268 ? -1.638 -2.331 -17.071 1.00 37.26 268 THR A C 1
ATOM 2140 O O . THR A 1 268 ? -2.020 -2.047 -15.929 1.00 38.63 268 THR A O 1
ATOM 2144 N N . PRO A 1 269 ? -1.914 -3.527 -17.609 1.00 36.53 269 PRO A N 1
ATOM 2145 C CA . PRO A 1 269 ? -1.470 -3.979 -18.927 1.00 35.25 269 PRO A CA 1
ATOM 2146 C C . PRO A 1 269 ? -2.279 -3.427 -20.088 1.00 35.79 269 PRO A C 1
ATOM 2147 O O . PRO A 1 269 ? -3.489 -3.220 -19.977 1.00 36.91 269 PRO A O 1
ATOM 2151 N N . GLY A 1 270 ? -1.580 -3.177 -21.195 1.00 34.78 270 GLY A N 1
ATOM 2152 C CA . GLY A 1 270 ? -2.212 -2.690 -22.398 1.00 34.50 270 GLY A CA 1
ATOM 2153 C C . GLY A 1 270 ? -2.968 -3.778 -23.124 1.00 34.92 270 GLY A C 1
ATOM 2154 O O . GLY A 1 270 ? -2.875 -4.971 -22.815 1.00 35.06 270 GLY A O 1
ATOM 2155 N N . PRO A 1 271 ? -3.714 -3.369 -24.147 1.00 36.61 271 PRO A N 1
ATOM 2156 C CA . PRO A 1 271 ? -4.622 -4.325 -24.798 1.00 37.80 271 PRO A CA 1
ATOM 2157 C C . PRO A 1 271 ? -3.905 -5.422 -25.565 1.00 36.48 271 PRO A C 1
ATOM 2158 O O . PRO A 1 271 ? -4.392 -6.559 -25.595 1.00 36.62 271 PRO A O 1
ATOM 2162 N N . ILE A 1 272 ? -2.774 -5.122 -26.206 1.00 36.19 272 ILE A N 1
ATOM 2163 C CA . ILE A 1 272 ? -2.050 -6.174 -26.915 1.00 35.29 272 ILE A CA 1
ATOM 2164 C C . ILE A 1 272 ? -1.361 -7.110 -25.925 1.00 32.60 272 ILE A C 1
ATOM 2165 O O . ILE A 1 272 ? -1.342 -8.331 -26.120 1.00 32.17 272 ILE A O 1
ATOM 2170 N N . THR A 1 273 ? -0.793 -6.558 -24.850 1.00 29.86 273 THR A N 1
ATOM 2171 C CA . THR A 1 273 ? -0.231 -7.389 -23.791 1.00 29.34 273 THR A CA 1
ATOM 2172 C C . THR A 1 273 ? -1.274 -8.373 -23.279 1.00 31.13 273 THR A C 1
ATOM 2173 O O . THR A 1 273 ? -1.006 -9.573 -23.156 1.00 31.65 273 THR A O 1
ATOM 2177 N N . GLN A 1 274 ? -2.475 -7.875 -22.981 1.00 32.69 274 GLN A N 1
ATOM 2178 C CA . GLN A 1 274 ? -3.536 -8.740 -22.471 1.00 35.26 274 GLN A CA 1
ATOM 2179 C C . GLN A 1 274 ? -3.929 -9.798 -23.492 1.00 35.41 274 GLN A C 1
ATOM 2180 O O . GLN A 1 274 ? -4.123 -10.968 -23.143 1.00 35.00 274 GLN A O 1
ATOM 2186 N N . ALA A 1 275 ? -4.061 -9.407 -24.762 1.00 35.73 275 ALA A N 1
ATOM 2187 C CA . ALA A 1 275 ? -4.492 -10.359 -25.779 1.00 36.82 275 ALA A CA 1
ATOM 2188 C C . ALA A 1 275 ? -3.479 -11.485 -25.942 1.00 35.30 275 ALA A C 1
ATOM 2189 O O . ALA A 1 275 ? -3.868 -12.651 -26.104 1.00 36.89 275 ALA A O 1
ATOM 2191 N N . ILE A 1 276 ? -2.184 -11.153 -25.929 1.00 33.21 276 ILE A N 1
ATOM 2192 C CA . ILE A 1 276 ? -1.142 -12.168 -26.057 1.00 32.19 276 ILE A CA 1
ATOM 2193 C C . ILE A 1 276 ? -1.092 -13.042 -24.807 1.00 31.87 276 ILE A C 1
ATOM 2194 O O . ILE A 1 276 ? -1.036 -14.275 -24.896 1.00 32.40 276 ILE A O 1
ATOM 2199 N N . ASP A 1 277 ? -1.100 -12.418 -23.623 1.00 31.72 277 ASP A N 1
ATOM 2200 C CA . ASP A 1 277 ? -1.101 -13.175 -22.374 1.00 32.33 277 ASP A CA 1
ATOM 2201 C C . ASP A 1 277 ? -2.277 -14.143 -22.333 1.00 33.99 277 ASP A C 1
ATOM 2202 O O . ASP A 1 277 ? -2.115 -15.336 -22.051 1.00 33.71 277 ASP A O 1
ATOM 2207 N N . ASN A 1 278 ? -3.477 -13.647 -22.629 1.00 35.95 278 ASN A N 1
ATOM 2208 C CA . ASN A 1 278 ? -4.647 -14.521 -22.630 1.00 38.86 278 ASN A CA 1
ATOM 2209 C C . ASN A 1 278 ? -4.477 -15.675 -23.614 1.00 38.76 278 ASN A C 1
ATOM 2210 O O . ASN A 1 278 ? -4.856 -16.819 -23.320 1.00 38.94 278 ASN A O 1
ATOM 2215 N N . ALA A 1 279 ? -3.927 -15.392 -24.795 1.00 37.39 279 ALA A N 1
ATOM 2216 C CA . ALA A 1 279 ? -3.792 -16.418 -25.819 1.00 37.50 279 ALA A CA 1
ATOM 2217 C C . ALA A 1 279 ? -2.733 -17.444 -25.441 1.00 34.97 279 ALA A C 1
ATOM 2218 O O . ALA A 1 279 ? -2.873 -18.631 -25.773 1.00 36.49 279 ALA A O 1
ATOM 2220 N N . TYR A 1 280 ? -1.690 -17.006 -24.742 1.00 32.37 280 TYR A N 1
ATOM 2221 C CA . TYR A 1 280 ? -0.687 -17.933 -24.225 1.00 31.92 280 TYR A CA 1
ATOM 2222 C C . TYR A 1 280 ? -1.316 -18.952 -23.283 1.00 33.63 280 TYR A C 1
ATOM 2223 O O . TYR A 1 280 ? -1.170 -20.162 -23.478 1.00 33.43 280 TYR A O 1
ATOM 2232 N N . TRP A 1 281 ? -2.037 -18.482 -22.258 1.00 33.77 281 TRP A N 1
ATOM 2233 C CA . TRP A 1 281 ? -2.616 -19.404 -21.285 1.00 35.45 281 TRP A CA 1
ATOM 2234 C C . TRP A 1 281 ? -3.746 -20.215 -21.896 1.00 37.90 281 TRP A C 1
ATOM 2235 O O . TRP A 1 281 ? -3.909 -21.394 -21.559 1.00 38.68 281 TRP A O 1
ATOM 2246 N N . ALA A 1 282 ? -4.523 -19.626 -22.813 1.00 38.91 282 ALA A N 1
ATOM 2247 C CA . ALA A 1 282 ? -5.480 -20.433 -23.561 1.00 41.00 282 ALA A CA 1
ATOM 2248 C C . ALA A 1 282 ? -4.766 -21.564 -24.292 1.00 41.33 282 ALA A C 1
ATOM 2249 O O . ALA A 1 282 ? -5.196 -22.721 -24.239 1.00 43.17 282 ALA A O 1
ATOM 2251 N N . MET A 1 283 ? -3.650 -21.250 -24.961 1.00 40.02 283 MET A N 1
ATOM 2252 C CA . MET A 1 283 ? -2.919 -22.278 -25.693 1.00 40.98 283 MET A CA 1
ATOM 2253 C C . MET A 1 283 ? -2.508 -23.417 -24.768 1.00 41.63 283 MET A C 1
ATOM 2254 O O . MET A 1 283 ? -2.513 -24.588 -25.168 1.00 43.62 283 MET A O 1
ATOM 2259 N N . ARG A 1 284 ? -2.146 -23.096 -23.526 1.00 40.54 284 ARG A N 1
ATOM 2260 C CA . ARG A 1 284 ? -1.621 -24.116 -22.631 1.00 40.85 284 ARG A CA 1
ATOM 2261 C C . ARG A 1 284 ? -2.700 -24.933 -21.945 1.00 45.70 284 ARG A C 1
ATOM 2262 O O . ARG A 1 284 ? -2.393 -26.011 -21.424 1.00 47.10 284 ARG A O 1
ATOM 2270 N N . GLU A 1 285 ? -3.937 -24.448 -21.916 1.00 49.28 285 GLU A N 1
ATOM 2271 C CA . GLU A 1 285 ? -5.044 -25.283 -21.462 1.00 54.88 285 GLU A CA 1
ATOM 2272 C C . GLU A 1 285 ? -5.531 -26.225 -22.551 1.00 55.15 285 GLU A C 1
ATOM 2273 O O . GLU A 1 285 ? -6.492 -26.967 -22.326 1.00 57.54 285 GLU A O 1
ATOM 2279 N N . THR A 1 286 ? -4.896 -26.204 -23.719 1.00 52.54 286 THR A N 1
ATOM 2280 C CA . THR A 1 286 ? -5.107 -27.188 -24.766 1.00 54.46 286 THR A CA 1
ATOM 2281 C C . THR A 1 286 ? -3.955 -28.190 -24.761 1.00 53.46 286 THR A C 1
ATOM 2282 O O . THR A 1 286 ? -3.053 -28.143 -23.917 1.00 51.02 286 THR A O 1
ATOM 2286 N N . ASP A 1 287 ? -3.975 -29.100 -25.729 1.00 56.31 287 ASP A N 1
ATOM 2287 C CA . ASP A 1 287 ? -2.902 -30.068 -25.883 1.00 56.56 287 ASP A CA 1
ATOM 2288 C C . ASP A 1 287 ? -1.884 -29.638 -26.933 1.00 50.83 287 ASP A C 1
ATOM 2289 O O . ASP A 1 287 ? -1.088 -30.466 -27.386 1.00 48.12 287 ASP A O 1
ATOM 2294 N N . ARG A 1 288 ? -1.922 -28.377 -27.357 1.00 48.10 288 ARG A N 1
ATOM 2295 C CA . ARG A 1 288 ? -0.940 -27.872 -28.302 1.00 45.50 288 ARG A CA 1
ATOM 2296 C C . ARG A 1 288 ? 0.431 -27.877 -27.644 1.00 40.44 288 ARG A C 1
ATOM 2297 O O . ARG A 1 288 ? 0.610 -27.321 -26.556 1.00 37.86 288 ARG A O 1
ATOM 2305 N N . TYR A 1 289 ? 1.393 -28.514 -28.307 1.00 39.02 289 TYR A N 1
ATOM 2306 C CA . TYR A 1 289 ? 2.760 -28.630 -27.801 1.00 35.41 289 TYR A CA 1
ATOM 2307 C C . TYR A 1 289 ? 2.797 -29.284 -26.425 1.00 33.15 289 TYR A C 1
ATOM 2308 O O . TYR A 1 289 ? 3.706 -29.023 -25.631 1.00 32.21 289 TYR A O 1
ATOM 2317 N N . ALA A 1 290 ? 1.814 -30.112 -26.120 1.00 33.52 290 ALA A N 1
ATOM 2318 C CA . ALA A 1 290 ? 1.705 -30.737 -24.807 1.00 33.54 290 ALA A CA 1
ATOM 2319 C C . ALA A 1 290 ? 2.304 -32.137 -24.784 1.00 34.15 290 ALA A C 1
ATOM 2320 O O . ALA A 1 290 ? 2.013 -32.972 -25.651 1.00 35.91 290 ALA A O 1
ATOM 2322 N N . THR A 1 291 ? 3.101 -32.401 -23.750 1.00 34.05 291 THR A N 1
ATOM 2323 C CA . THR A 1 291 ? 3.533 -33.741 -23.392 1.00 34.76 291 THR A CA 1
ATOM 2324 C C . THR A 1 291 ? 2.867 -34.084 -22.065 1.00 35.08 291 THR A C 1
ATOM 2325 O O . THR A 1 291 ? 3.224 -33.492 -21.035 1.00 34.99 291 THR A O 1
ATOM 2329 N N . PRO A 1 292 ? 1.889 -34.979 -22.021 1.00 37.68 292 PRO A N 1
ATOM 2330 C CA . PRO A 1 292 ? 1.213 -35.248 -20.744 1.00 39.71 292 PRO A CA 1
ATOM 2331 C C . PRO A 1 292 ? 2.114 -36.018 -19.785 1.00 41.58 292 PRO A C 1
ATOM 2332 O O . PRO A 1 292 ? 2.819 -36.942 -20.181 1.00 42.47 292 PRO A O 1
ATOM 2336 N N . LEU A 1 293 ? 2.102 -35.607 -18.514 1.00 42.74 293 LEU A N 1
ATOM 2337 C CA . LEU A 1 293 ? 2.812 -36.352 -17.475 1.00 44.49 293 LEU A CA 1
ATOM 2338 C C . LEU A 1 293 ? 2.184 -37.727 -17.313 1.00 49.62 293 LEU A C 1
ATOM 2339 O O . LEU A 1 293 ? 2.863 -38.701 -16.991 1.00 51.56 293 LEU A O 1
ATOM 2344 N N . SER A 1 294 ? 0.877 -37.790 -17.581 1.00 53.21 294 SER A N 1
ATOM 2345 C CA . SER A 1 294 ? 0.085 -39.015 -17.657 1.00 59.23 294 SER A CA 1
ATOM 2346 C C . SER A 1 294 ? 0.681 -40.063 -18.567 1.00 60.68 294 SER A C 1
ATOM 2347 O O . SER A 1 294 ? 0.540 -41.268 -18.300 1.00 62.81 294 SER A O 1
ATOM 2350 N N . GLY A 1 295 ? 1.269 -39.641 -19.692 1.00 60.02 295 GLY A N 1
ATOM 2351 C CA . GLY A 1 295 ? 1.455 -40.516 -20.825 1.00 62.05 295 GLY A CA 1
ATOM 2352 C C . GLY A 1 295 ? 0.254 -40.619 -21.752 1.00 65.44 295 GLY A C 1
ATOM 2353 O O . GLY A 1 295 ? 0.379 -41.206 -22.833 1.00 66.91 295 GLY A O 1
ATOM 2354 N N . SER A 1 296 ? -0.905 -40.077 -21.369 1.00 66.81 296 SER A N 1
ATOM 2355 C CA . SER A 1 296 ? -2.128 -40.234 -22.170 1.00 68.98 296 SER A CA 1
ATOM 2356 C C . SER A 1 296 ? -2.583 -38.920 -22.798 1.00 67.18 296 SER A C 1
ATOM 2357 O O . SER A 1 296 ? -2.779 -37.929 -22.103 1.00 66.04 296 SER A O 1
ATOM 2360 N N . SER B 1 2 ? 18.137 44.917 -1.953 1.00 84.71 2 SER B N 1
ATOM 2361 C CA . SER B 1 2 ? 17.847 43.810 -2.855 1.00 81.13 2 SER B CA 1
ATOM 2362 C C . SER B 1 2 ? 18.680 42.594 -2.479 1.00 79.78 2 SER B C 1
ATOM 2363 O O . SER B 1 2 ? 19.866 42.729 -2.173 1.00 79.05 2 SER B O 1
ATOM 2366 N N . ASP B 1 3 ? 18.080 41.406 -2.482 1.00 78.99 3 ASP B N 1
ATOM 2367 C CA . ASP B 1 3 ? 18.871 40.186 -2.552 1.00 75.27 3 ASP B CA 1
ATOM 2368 C C . ASP B 1 3 ? 18.795 39.551 -3.934 1.00 69.32 3 ASP B C 1
ATOM 2369 O O . ASP B 1 3 ? 19.286 38.431 -4.128 1.00 67.55 3 ASP B O 1
ATOM 2374 N N . GLU B 1 4 ? 18.214 40.254 -4.902 1.00 65.78 4 GLU B N 1
ATOM 2375 C CA . GLU B 1 4 ? 18.162 39.748 -6.263 1.00 59.49 4 GLU B CA 1
ATOM 2376 C C . GLU B 1 4 ? 19.573 39.651 -6.839 1.00 53.64 4 GLU B C 1
ATOM 2377 O O . GLU B 1 4 ? 20.357 40.602 -6.717 1.00 53.63 4 GLU B O 1
ATOM 2383 N N . PRO B 1 5 ? 19.925 38.548 -7.487 1.00 48.93 5 PRO B N 1
ATOM 2384 C CA . PRO B 1 5 ? 21.276 38.434 -8.047 1.00 44.33 5 PRO B CA 1
ATOM 2385 C C . PRO B 1 5 ? 21.513 39.470 -9.137 1.00 42.61 5 PRO B C 1
ATOM 2386 O O . PRO B 1 5 ? 20.610 39.828 -9.897 1.00 43.23 5 PRO B O 1
ATOM 2390 N N . ILE B 1 6 ? 22.755 39.944 -9.212 1.00 40.65 6 ILE B N 1
ATOM 2391 C CA . ILE B 1 6 ? 23.197 40.862 -10.256 1.00 38.60 6 ILE B CA 1
ATOM 2392 C C . ILE B 1 6 ? 24.072 40.080 -11.214 1.00 35.62 6 ILE B C 1
ATOM 2393 O O . ILE B 1 6 ? 25.031 39.424 -10.793 1.00 35.23 6 ILE B O 1
ATOM 2398 N N . ILE B 1 7 ? 23.745 40.123 -12.491 1.00 33.87 7 ILE B N 1
ATOM 2399 C CA . ILE B 1 7 ? 24.538 39.362 -13.444 1.00 34.63 7 ILE B CA 1
ATOM 2400 C C . ILE B 1 7 ? 25.140 40.289 -14.488 1.00 33.41 7 ILE B C 1
ATOM 2401 O O . ILE B 1 7 ? 24.581 41.332 -14.850 1.00 32.45 7 ILE B O 1
ATOM 2406 N N . TYR B 1 8 ? 26.301 39.880 -14.975 1.00 32.25 8 TYR B N 1
ATOM 2407 C CA . TYR B 1 8 ? 26.944 40.514 -16.111 1.00 31.54 8 TYR B CA 1
ATOM 2408 C C . TYR B 1 8 ? 26.381 39.886 -17.378 1.00 29.28 8 TYR B C 1
ATOM 2409 O O . TYR B 1 8 ? 26.359 38.653 -17.511 1.00 28.57 8 TYR B O 1
ATOM 2418 N N . ILE B 1 9 ? 25.916 40.720 -18.298 1.00 30.69 9 ILE B N 1
ATOM 2419 C CA . ILE B 1 9 ? 25.431 40.209 -19.572 1.00 31.10 9 ILE B CA 1
ATOM 2420 C C . ILE B 1 9 ? 25.754 41.213 -20.672 1.00 31.66 9 ILE B C 1
ATOM 2421 O O . ILE B 1 9 ? 25.247 42.344 -20.695 1.00 32.11 9 ILE B O 1
ATOM 2426 N N . ASN B 1 10 ? 26.648 40.810 -21.572 1.00 31.38 10 ASN B N 1
ATOM 2427 C CA . ASN B 1 10 ? 27.047 41.625 -22.716 1.00 34.65 10 ASN B CA 1
ATOM 2428 C C . ASN B 1 10 ? 27.424 43.046 -22.296 1.00 36.41 10 ASN B C 1
ATOM 2429 O O . ASN B 1 10 ? 27.047 44.027 -22.938 1.00 37.85 10 ASN B O 1
ATOM 2434 N N . GLY B 1 11 ? 28.177 43.154 -21.200 1.00 36.33 11 GLY B N 1
ATOM 2435 C CA . GLY B 1 11 ? 28.729 44.418 -20.763 1.00 39.28 11 GLY B CA 1
ATOM 2436 C C . GLY B 1 11 ? 27.890 45.183 -19.761 1.00 40.53 11 GLY B C 1
ATOM 2437 O O . GLY B 1 11 ? 28.388 46.153 -19.169 1.00 42.19 11 GLY B O 1
ATOM 2438 N N . ASP B 1 12 ? 26.637 44.798 -19.562 1.00 39.28 12 ASP B N 1
ATOM 2439 C CA . ASP B 1 12 ? 25.769 45.453 -18.596 1.00 41.26 12 ASP B CA 1
ATOM 2440 C C . ASP B 1 12 ? 25.711 44.615 -17.327 1.00 38.63 12 ASP B C 1
ATOM 2441 O O . ASP B 1 12 ? 25.849 43.390 -17.371 1.00 37.03 12 ASP B O 1
ATOM 2446 N N . TYR B 1 13 ? 25.516 45.288 -16.192 1.00 39.54 13 TYR B N 1
ATOM 2447 C CA . TYR B 1 13 ? 25.226 44.621 -14.923 1.00 38.34 13 TYR B CA 1
ATOM 2448 C C . TYR B 1 13 ? 23.748 44.867 -14.630 1.00 38.82 13 TYR B C 1
ATOM 2449 O O . TYR B 1 13 ? 23.328 46.019 -14.438 1.00 40.53 13 TYR B O 1
ATOM 2458 N N . LEU B 1 14 ? 22.958 43.794 -14.650 1.00 36.83 14 LEU B N 1
ATOM 2459 C CA . LEU B 1 14 ? 21.514 43.877 -14.507 1.00 38.52 14 LEU B CA 1
ATOM 2460 C C . LEU B 1 14 ? 21.006 42.903 -13.454 1.00 37.39 14 LEU B C 1
ATOM 2461 O O . LEU B 1 14 ? 21.551 41.804 -13.307 1.00 35.27 14 LEU B O 1
ATOM 2466 N N . PRO B 1 15 ? 19.942 43.266 -12.735 1.00 38.76 15 PRO B N 1
ATOM 2467 C CA . PRO B 1 15 ? 19.250 42.277 -11.902 1.00 40.14 15 PRO B CA 1
ATOM 2468 C C . PRO B 1 15 ? 18.825 41.090 -12.755 1.00 39.28 15 PRO B C 1
ATOM 2469 O O . PRO B 1 15 ? 18.423 41.246 -13.908 1.00 38.95 15 PRO B O 1
ATOM 2473 N N . LEU B 1 16 ? 18.923 39.893 -12.179 1.00 39.67 16 LEU B N 1
ATOM 2474 C CA . LEU B 1 16 ? 18.609 38.683 -12.935 1.00 38.64 16 LEU B CA 1
ATOM 2475 C C . LEU B 1 16 ? 17.253 38.774 -13.625 1.00 38.81 16 LEU B C 1
ATOM 2476 O O . LEU B 1 16 ? 17.099 38.311 -14.763 1.00 36.76 16 LEU B O 1
ATOM 2481 N N . SER B 1 17 ? 16.253 39.332 -12.944 1.00 42.15 17 SER B N 1
ATOM 2482 C CA . SER B 1 17 ? 14.918 39.436 -13.521 1.00 44.32 17 SER B CA 1
ATOM 2483 C C . SER B 1 17 ? 14.894 40.300 -14.775 1.00 44.18 17 SER B C 1
ATOM 2484 O O . SER B 1 17 ? 13.987 40.147 -15.601 1.00 44.93 17 SER B O 1
ATOM 2487 N N . GLN B 1 18 ? 15.855 41.212 -14.934 1.00 43.31 18 GLN B N 1
ATOM 2488 C CA . GLN B 1 18 ? 15.907 42.068 -16.116 1.00 43.32 18 GLN B CA 1
ATOM 2489 C C . GLN B 1 18 ? 16.832 41.520 -17.197 1.00 39.99 18 GLN B C 1
ATOM 2490 O O . GLN B 1 18 ? 16.680 41.875 -18.372 1.00 40.50 18 GLN B O 1
ATOM 2496 N N . ALA B 1 19 ? 17.789 40.679 -16.831 1.00 36.42 19 ALA B N 1
ATOM 2497 C CA . ALA B 1 19 ? 18.710 40.109 -17.799 1.00 34.31 19 ALA B CA 1
ATOM 2498 C C . ALA B 1 19 ? 17.979 39.157 -18.735 1.00 34.62 19 ALA B C 1
ATOM 2499 O O . ALA B 1 19 ? 17.152 38.351 -18.300 1.00 35.98 19 ALA B O 1
ATOM 2501 N N . ARG B 1 20 ? 18.298 39.242 -20.025 1.00 32.92 20 ARG B N 1
ATOM 2502 C CA . ARG B 1 20 ? 17.555 38.513 -21.042 1.00 32.33 20 ARG B CA 1
ATOM 2503 C C . ARG B 1 20 ? 18.493 37.753 -21.960 1.00 31.35 20 ARG B C 1
ATOM 2504 O O . ARG B 1 20 ? 19.425 38.334 -22.523 1.00 32.32 20 ARG B O 1
ATOM 2512 N N . VAL B 1 21 ? 18.215 36.466 -22.133 1.00 29.76 21 VAL B N 1
ATOM 2513 C CA . VAL B 1 21 ? 18.732 35.683 -23.250 1.00 30.18 21 VAL B CA 1
ATOM 2514 C C . VAL B 1 21 ? 17.635 35.610 -24.305 1.00 30.18 21 VAL B C 1
ATOM 2515 O O . VAL B 1 21 ? 16.472 35.352 -23.981 1.00 30.34 21 VAL B O 1
ATOM 2519 N N . SER B 1 22 ? 17.992 35.850 -25.562 1.00 29.88 22 SER B N 1
ATOM 2520 C CA . SER B 1 22 ? 16.994 35.785 -26.619 1.00 30.94 22 SER B CA 1
ATOM 2521 C C . SER B 1 22 ? 16.550 34.345 -26.845 1.00 29.97 22 SER B C 1
ATOM 2522 O O . SER B 1 22 ? 17.378 33.429 -26.828 1.00 29.45 22 SER B O 1
ATOM 2525 N N . PRO B 1 23 ? 15.264 34.116 -27.126 1.00 31.08 23 PRO B N 1
ATOM 2526 C CA . PRO B 1 23 ? 14.829 32.759 -27.472 1.00 31.35 23 PRO B CA 1
ATOM 2527 C C . PRO B 1 23 ? 15.496 32.199 -28.709 1.00 31.05 23 PRO B C 1
ATOM 2528 O O . PRO B 1 23 ? 15.434 30.984 -28.908 1.00 30.31 23 PRO B O 1
ATOM 2532 N N . VAL B 1 24 ? 16.093 33.031 -29.569 1.00 31.43 24 VAL B N 1
ATOM 2533 C CA . VAL B 1 24 ? 16.800 32.511 -30.739 1.00 32.01 24 VAL B CA 1
ATOM 2534 C C . VAL B 1 24 ? 18.314 32.551 -30.558 1.00 31.04 24 VAL B C 1
ATOM 2535 O O . VAL B 1 24 ? 19.057 32.364 -31.529 1.00 30.71 24 VAL B O 1
ATOM 2539 N N . ASP B 1 25 ? 18.789 32.778 -29.334 1.00 29.54 25 ASP B N 1
ATOM 2540 C CA . ASP B 1 25 ? 20.208 32.625 -29.033 1.00 28.83 25 ASP B CA 1
ATOM 2541 C C . ASP B 1 25 ? 20.629 31.194 -29.329 1.00 27.48 25 ASP B C 1
ATOM 2542 O O . ASP B 1 25 ? 19.963 30.240 -28.923 1.00 27.15 25 ASP B O 1
ATOM 2547 N N . GLN B 1 26 ? 21.735 31.043 -30.052 1.00 27.04 26 GLN B N 1
ATOM 2548 C CA . GLN B 1 26 ? 22.186 29.705 -30.402 1.00 26.66 26 GLN B CA 1
ATOM 2549 C C . GLN B 1 26 ? 22.678 28.926 -29.188 1.00 26.35 26 GLN B C 1
ATOM 2550 O O . GLN B 1 26 ? 22.669 27.690 -29.223 1.00 25.27 26 GLN B O 1
ATOM 2556 N N . GLY B 1 27 ? 23.088 29.599 -28.103 1.00 26.02 27 GLY B N 1
ATOM 2557 C CA . GLY B 1 27 ? 23.331 28.880 -26.860 1.00 26.02 27 GLY B CA 1
ATOM 2558 C C . GLY B 1 27 ? 22.081 28.210 -26.321 1.00 26.32 27 GLY B C 1
ATOM 2559 O O . GLY B 1 27 ? 22.154 27.138 -25.715 1.00 27.80 27 GLY B O 1
ATOM 2560 N N . PHE B 1 28 ? 20.915 28.808 -26.569 1.00 26.29 28 PHE B N 1
ATOM 2561 C CA . PHE B 1 28 ? 19.656 28.244 -26.114 1.00 25.74 28 PHE B CA 1
ATOM 2562 C C . PHE B 1 28 ? 19.144 27.197 -27.091 1.00 27.46 28 PHE B C 1
ATOM 2563 O O . PHE B 1 28 ? 18.811 26.076 -26.693 1.00 28.94 28 PHE B O 1
ATOM 2571 N N . LEU B 1 29 ? 19.082 27.542 -28.378 1.00 27.35 29 LEU B N 1
ATOM 2572 C CA . LEU B 1 29 ? 18.434 26.658 -29.339 1.00 27.63 29 LEU B CA 1
ATOM 2573 C C . LEU B 1 29 ? 19.299 25.455 -29.669 1.00 26.05 29 LEU B C 1
ATOM 2574 O O . LEU B 1 29 ? 18.769 24.388 -29.980 1.00 25.90 29 LEU B O 1
ATOM 2579 N N . LEU B 1 30 ? 20.618 25.614 -29.618 1.00 25.61 30 LEU B N 1
ATOM 2580 C CA . LEU B 1 30 ? 21.533 24.610 -30.133 1.00 25.95 30 LEU B CA 1
ATOM 2581 C C . LEU B 1 30 ? 22.604 24.214 -29.136 1.00 25.72 30 LEU B C 1
ATOM 2582 O O . LEU B 1 30 ? 23.500 23.442 -29.494 1.00 26.98 30 LEU B O 1
ATOM 2587 N N . GLY B 1 31 ? 22.575 24.743 -27.914 1.00 24.50 31 GLY B N 1
ATOM 2588 C CA . GLY B 1 31 ? 23.627 24.412 -26.965 1.00 24.13 31 GLY B CA 1
ATOM 2589 C C . GLY B 1 31 ? 24.995 24.872 -27.413 1.00 25.55 31 GLY B C 1
ATOM 2590 O O . GLY B 1 31 ? 26.005 24.296 -27.011 1.00 25.53 31 GLY B O 1
ATOM 2591 N N . ASP B 1 32 ? 25.052 25.931 -28.213 1.00 24.58 32 ASP B N 1
ATOM 2592 C CA . ASP B 1 32 ? 26.294 26.393 -28.825 1.00 24.45 32 ASP B CA 1
ATOM 2593 C C . ASP B 1 32 ? 26.955 27.394 -27.883 1.00 24.37 32 ASP B C 1
ATOM 2594 O O . ASP B 1 32 ? 26.915 28.612 -28.071 1.00 25.48 32 ASP B O 1
ATOM 2599 N N . GLY B 1 33 ? 27.593 26.855 -26.855 1.00 24.51 33 GLY B N 1
ATOM 2600 C CA . GLY B 1 33 ? 28.254 27.677 -25.867 1.00 23.43 33 GLY B CA 1
ATOM 2601 C C . GLY B 1 33 ? 29.092 26.822 -24.949 1.00 23.27 33 GLY B C 1
ATOM 2602 O O . GLY B 1 33 ? 28.870 25.609 -24.820 1.00 24.27 33 GLY B O 1
ATOM 2603 N N . VAL B 1 34 ? 30.053 27.477 -24.298 1.00 22.69 34 VAL B N 1
ATOM 2604 C CA . VAL B 1 34 ? 30.917 26.825 -23.325 1.00 22.94 34 VAL B CA 1
ATOM 2605 C C . VAL B 1 34 ? 30.890 27.671 -22.062 1.00 23.87 34 VAL B C 1
ATOM 2606 O O . VAL B 1 34 ? 30.471 28.834 -22.071 1.00 25.64 34 VAL B O 1
ATOM 2610 N N . PHE B 1 35 ? 31.303 27.063 -20.955 1.00 23.92 35 PHE B N 1
ATOM 2611 C CA . PHE B 1 35 ? 31.261 27.756 -19.679 1.00 24.69 35 PHE B CA 1
ATOM 2612 C C . PHE B 1 35 ? 32.344 27.217 -18.758 1.00 24.49 35 PHE B C 1
ATOM 2613 O O . PHE B 1 35 ? 32.963 26.186 -19.014 1.00 24.31 35 PHE B O 1
ATOM 2621 N N . ASP B 1 36 ? 32.563 27.941 -17.675 1.00 23.99 36 ASP B N 1
ATOM 2622 C CA . ASP B 1 36 ? 33.418 27.468 -16.602 1.00 25.36 36 ASP B CA 1
ATOM 2623 C C . ASP B 1 36 ? 32.840 28.004 -15.301 1.00 25.86 36 ASP B C 1
ATOM 2624 O O . ASP B 1 36 ? 31.940 28.852 -15.301 1.00 25.37 36 ASP B O 1
ATOM 2629 N N . VAL B 1 37 ? 33.339 27.473 -14.191 1.00 25.76 37 VAL B N 1
ATOM 2630 C CA . VAL B 1 37 ? 32.899 27.891 -12.860 1.00 26.52 37 VAL B CA 1
ATOM 2631 C C . VAL B 1 37 ? 34.119 27.976 -11.959 1.00 26.25 37 VAL B C 1
ATOM 2632 O O . VAL B 1 37 ? 34.854 26.992 -11.810 1.00 26.82 37 VAL B O 1
ATOM 2636 N N . VAL B 1 38 ? 34.287 29.113 -11.300 1.00 25.37 38 VAL B N 1
ATOM 2637 C CA . VAL B 1 38 ? 35.347 29.343 -10.328 1.00 25.95 38 VAL B CA 1
ATOM 2638 C C . VAL B 1 38 ? 34.673 29.742 -9.025 1.00 26.80 38 VAL B C 1
ATOM 2639 O O . VAL B 1 38 ? 33.533 30.207 -9.018 1.00 28.20 38 VAL B O 1
ATOM 2643 N N . SER B 1 39 ? 35.367 29.511 -7.915 1.00 26.55 39 SER B N 1
ATOM 2644 C CA . SER B 1 39 ? 34.818 29.797 -6.603 1.00 26.69 39 SER B CA 1
ATOM 2645 C C . SER B 1 39 ? 35.627 30.867 -5.879 1.00 27.17 39 SER B C 1
ATOM 2646 O O . SER B 1 39 ? 36.832 31.024 -6.095 1.00 27.11 39 SER B O 1
ATOM 2649 N N . ALA B 1 40 ? 34.938 31.580 -4.988 1.00 27.19 40 ALA B N 1
ATOM 2650 C CA . ALA B 1 40 ? 35.542 32.479 -4.018 1.00 27.19 40 ALA B CA 1
ATOM 2651 C C . ALA B 1 40 ? 35.290 31.950 -2.610 1.00 28.77 40 ALA B C 1
ATOM 2652 O O . ALA B 1 40 ? 34.226 31.388 -2.329 1.00 29.85 40 ALA B O 1
ATOM 2654 N N . TRP B 1 41 ? 36.281 32.127 -1.738 1.00 29.16 41 TRP B N 1
ATOM 2655 C CA . TRP B 1 41 ? 36.205 31.739 -0.334 1.00 31.95 41 TRP B CA 1
ATOM 2656 C C . TRP B 1 41 ? 36.871 32.819 0.504 1.00 34.61 41 TRP B C 1
ATOM 2657 O O . TRP B 1 41 ? 38.055 33.110 0.317 1.00 35.01 41 TRP B O 1
ATOM 2668 N N . LYS B 1 42 ? 36.103 33.406 1.421 1.00 36.59 42 LYS B N 1
ATOM 2669 C CA . LYS B 1 42 ? 36.600 34.423 2.347 1.00 41.08 42 LYS B CA 1
ATOM 2670 C C . LYS B 1 42 ? 37.322 35.546 1.608 1.00 39.65 42 LYS B C 1
ATOM 2671 O O . LYS B 1 42 ? 38.382 36.019 2.025 1.00 41.09 42 LYS B O 1
ATOM 2677 N N . GLY B 1 43 ? 36.757 35.962 0.484 1.00 37.09 43 GLY B N 1
ATOM 2678 C CA . GLY B 1 43 ? 37.221 37.167 -0.165 1.00 37.41 43 GLY B CA 1
ATOM 2679 C C . GLY B 1 43 ? 38.275 36.951 -1.217 1.00 36.44 43 GLY B C 1
ATOM 2680 O O . GLY B 1 43 ? 38.750 37.930 -1.807 1.00 37.62 43 GLY B O 1
ATOM 2681 N N . ASN B 1 44 ? 38.655 35.704 -1.472 1.00 33.76 44 ASN B N 1
ATOM 2682 C CA . ASN B 1 44 ? 39.611 35.375 -2.514 1.00 33.64 44 ASN B CA 1
ATOM 2683 C C . ASN B 1 44 ? 38.980 34.436 -3.522 1.00 31.82 44 ASN B C 1
ATOM 2684 O O . ASN B 1 44 ? 38.393 33.418 -3.139 1.00 31.94 44 ASN B O 1
ATOM 2689 N N . ILE B 1 45 ? 39.152 34.746 -4.806 1.00 29.50 45 ILE B N 1
ATOM 2690 C CA . ILE B 1 45 ? 38.872 33.775 -5.855 1.00 28.44 45 ILE B CA 1
ATOM 2691 C C . ILE B 1 45 ? 40.053 32.814 -5.942 1.00 28.80 45 ILE B C 1
ATOM 2692 O O . ILE B 1 45 ? 41.215 33.228 -5.857 1.00 31.40 45 ILE B O 1
ATOM 2697 N N . PHE B 1 46 ? 39.764 31.520 -6.098 1.00 27.04 46 PHE B N 1
ATOM 2698 C CA . PHE B 1 46 ? 40.792 30.492 -6.118 1.00 26.36 46 PHE B CA 1
ATOM 2699 C C . PHE B 1 46 ? 40.988 29.951 -7.528 1.00 25.90 46 PHE B C 1
ATOM 2700 O O . PHE B 1 46 ? 40.034 29.497 -8.165 1.00 25.85 46 PHE B O 1
ATOM 2708 N N . LYS B 1 47 ? 42.240 30.008 -7.999 1.00 27.54 47 LYS B N 1
ATOM 2709 C CA . LYS B 1 47 ? 42.665 29.473 -9.297 1.00 26.70 47 LYS B CA 1
ATOM 2710 C C . LYS B 1 47 ? 41.901 30.108 -10.458 1.00 27.84 47 LYS B C 1
ATOM 2711 O O . LYS B 1 47 ? 41.591 29.459 -11.456 1.00 26.42 47 LYS B O 1
ATOM 2717 N N . LEU B 1 48 ? 41.670 31.419 -10.360 1.00 28.27 48 LEU B N 1
ATOM 2718 C CA . LEU B 1 48 ? 41.014 32.142 -11.445 1.00 27.06 48 LEU B CA 1
ATOM 2719 C C . LEU B 1 48 ? 41.788 32.001 -12.750 1.00 26.64 48 LEU B C 1
ATOM 2720 O O . LEU B 1 48 ? 41.191 31.782 -13.813 1.00 27.11 48 LEU B O 1
ATOM 2725 N N . ASP B 1 49 ? 43.117 32.115 -12.696 1.00 28.43 49 ASP B N 1
ATOM 2726 C CA . ASP B 1 49 ? 43.897 32.038 -13.928 1.00 29.53 49 ASP B CA 1
ATOM 2727 C C . ASP B 1 49 ? 43.770 30.661 -14.573 1.00 27.58 49 ASP B C 1
ATOM 2728 O O . ASP B 1 49 ? 43.651 30.552 -15.801 1.00 26.75 49 ASP B O 1
ATOM 2733 N N . ALA B 1 50 ? 43.780 29.591 -13.768 1.00 25.28 50 ALA B N 1
ATOM 2734 C CA . ALA B 1 50 ? 43.632 28.258 -14.352 1.00 24.41 50 ALA B CA 1
ATOM 2735 C C . ALA B 1 50 ? 42.246 28.051 -14.955 1.00 23.64 50 ALA B C 1
ATOM 2736 O O . ALA B 1 50 ? 42.111 27.396 -16.003 1.00 23.65 50 ALA B O 1
ATOM 2738 N N . HIS B 1 51 ? 41.203 28.570 -14.299 1.00 24.51 51 HIS B N 1
ATOM 2739 C CA . HIS B 1 51 ? 39.857 28.447 -14.844 1.00 23.90 51 HIS B CA 1
ATOM 2740 C C . HIS B 1 51 ? 39.715 29.271 -16.118 1.00 23.71 51 HIS B C 1
ATOM 2741 O O . HIS B 1 51 ? 39.101 28.811 -17.086 1.00 22.82 51 HIS B O 1
ATOM 2748 N N . LEU B 1 52 ? 40.291 30.476 -16.156 1.00 25.16 52 LEU B N 1
ATOM 2749 C CA . LEU B 1 52 ? 40.239 31.242 -17.397 1.00 26.50 52 LEU B CA 1
ATOM 2750 C C . LEU B 1 52 ? 40.978 30.516 -18.521 1.00 26.04 52 LEU B C 1
ATOM 2751 O O . LEU B 1 52 ? 40.517 30.496 -19.670 1.00 26.08 52 LEU B O 1
ATOM 2756 N N . ASP B 1 53 ? 42.147 29.942 -18.221 1.00 25.66 53 ASP B N 1
ATOM 2757 C CA . ASP B 1 53 ? 42.868 29.175 -19.237 1.00 26.93 53 ASP B CA 1
ATOM 2758 C C . ASP B 1 53 ? 42.013 28.031 -19.773 1.00 26.04 53 ASP B C 1
ATOM 2759 O O . ASP B 1 53 ? 41.966 27.791 -20.987 1.00 25.36 53 ASP B O 1
ATOM 2764 N N . ARG B 1 54 ? 41.319 27.314 -18.886 1.00 24.84 54 ARG B N 1
ATOM 2765 C CA . ARG B 1 54 ? 40.475 26.222 -19.350 1.00 24.35 54 ARG B CA 1
ATOM 2766 C C . ARG B 1 54 ? 39.299 26.740 -20.174 1.00 23.90 54 ARG B C 1
ATOM 2767 O O . ARG B 1 54 ? 38.970 26.178 -21.221 1.00 23.99 54 ARG B O 1
ATOM 2775 N N . PHE B 1 55 ? 38.663 27.808 -19.716 1.00 24.11 55 PHE B N 1
ATOM 2776 C CA . PHE B 1 55 ? 37.602 28.458 -20.481 1.00 24.57 55 PHE B CA 1
ATOM 2777 C C . PHE B 1 55 ? 38.070 28.797 -21.884 1.00 25.10 55 PHE B C 1
ATOM 2778 O O . PHE B 1 55 ? 37.396 28.488 -22.874 1.00 24.76 55 PHE B O 1
ATOM 2786 N N . PHE B 1 56 ? 39.247 29.401 -21.997 1.00 25.25 56 PHE B N 1
ATOM 2787 C CA . PHE B 1 56 ? 39.733 29.795 -23.315 1.00 25.88 56 PHE B CA 1
ATOM 2788 C C . PHE B 1 56 ? 40.186 28.590 -24.127 1.00 25.98 56 PHE B C 1
ATOM 2789 O O . PHE B 1 56 ? 40.185 28.670 -25.360 1.00 27.17 56 PHE B O 1
ATOM 2797 N N . ASP B 1 57 ? 40.524 27.470 -23.467 1.00 25.60 57 ASP B N 1
ATOM 2798 C CA . ASP B 1 57 ? 40.747 26.215 -24.191 1.00 26.32 57 ASP B CA 1
ATOM 2799 C C . ASP B 1 57 ? 39.455 25.756 -24.856 1.00 24.98 57 ASP B C 1
ATOM 2800 O O . ASP B 1 57 ? 39.437 25.409 -26.041 1.00 25.95 57 ASP B O 1
ATOM 2805 N N . SER B 1 58 ? 38.363 25.716 -24.085 1.00 24.10 58 SER B N 1
ATOM 2806 C CA . SER B 1 58 ? 37.066 25.330 -24.632 1.00 24.72 58 SER B CA 1
ATOM 2807 C C . SER B 1 58 ? 36.659 26.260 -25.766 1.00 24.41 58 SER B C 1
ATOM 2808 O O . SER B 1 58 ? 36.121 25.813 -26.787 1.00 24.43 58 SER B O 1
ATOM 2811 N N . ILE B 1 59 ? 36.910 27.559 -25.594 1.00 23.73 59 ILE B N 1
ATOM 2812 C CA . ILE B 1 59 ? 36.595 28.546 -26.628 1.00 24.20 59 ILE B CA 1
ATOM 2813 C C . ILE B 1 59 ? 37.361 28.245 -27.906 1.00 24.84 59 ILE B C 1
ATOM 2814 O O . ILE B 1 59 ? 36.802 28.254 -29.009 1.00 26.12 59 ILE B O 1
ATOM 2819 N N . GLN B 1 60 ? 38.672 28.039 -27.781 1.00 25.02 60 GLN B N 1
ATOM 2820 C CA . GLN B 1 60 ? 39.508 27.704 -28.919 1.00 25.98 60 GLN B CA 1
ATOM 2821 C C . GLN B 1 60 ? 38.993 26.460 -29.647 1.00 24.76 60 GLN B C 1
ATOM 2822 O O . GLN B 1 60 ? 38.870 26.447 -30.874 1.00 26.32 60 GLN B O 1
ATOM 2828 N N . ALA B 1 61 ? 38.670 25.406 -28.896 1.00 22.76 61 ALA B N 1
ATOM 2829 C CA . ALA B 1 61 ? 38.271 24.163 -29.549 1.00 23.14 61 ALA B CA 1
ATOM 2830 C C . ALA B 1 61 ? 36.920 24.312 -30.233 1.00 23.50 61 ALA B C 1
ATOM 2831 O O . ALA B 1 61 ? 36.697 23.713 -31.289 1.00 25.13 61 ALA B O 1
ATOM 2833 N N . ALA B 1 62 ? 36.035 25.145 -29.686 1.00 24.03 62 ALA B N 1
ATOM 2834 C CA . ALA B 1 62 ? 34.714 25.365 -30.259 1.00 24.34 62 ALA B CA 1
ATOM 2835 C C . ALA B 1 62 ? 34.671 26.544 -31.241 1.00 25.30 62 ALA B C 1
ATOM 2836 O O . ALA B 1 62 ? 33.595 26.893 -31.741 1.00 26.23 62 ALA B O 1
ATOM 2838 N N . ARG B 1 63 ? 35.817 27.128 -31.570 1.00 25.13 63 ARG B N 1
ATOM 2839 C CA . ARG B 1 63 ? 35.869 28.271 -32.494 1.00 27.13 63 ARG B CA 1
ATOM 2840 C C . ARG B 1 63 ? 34.945 29.397 -32.023 1.00 28.00 63 ARG B C 1
ATOM 2841 O O . ARG B 1 63 ? 34.306 30.082 -32.832 1.00 29.31 63 ARG B O 1
ATOM 2849 N N . LEU B 1 64 ? 34.919 29.628 -30.709 1.00 26.59 64 LEU B N 1
ATOM 2850 C CA . LEU B 1 64 ? 34.131 30.706 -30.129 1.00 27.21 64 LEU B CA 1
ATOM 2851 C C . LEU B 1 64 ? 34.980 31.946 -29.840 1.00 28.04 64 LEU B C 1
ATOM 2852 O O . LEU B 1 64 ? 34.575 32.812 -29.055 1.00 28.20 64 LEU B O 1
ATOM 2857 N N . ASN B 1 65 ? 36.153 32.042 -30.449 1.00 29.98 65 ASN B N 1
ATOM 2858 C CA . ASN B 1 65 ? 37.011 33.196 -30.231 1.00 33.65 65 ASN B CA 1
ATOM 2859 C C . ASN B 1 65 ? 36.230 34.473 -30.505 1.00 33.71 65 ASN B C 1
ATOM 2860 O O . ASN B 1 65 ? 35.472 34.557 -31.470 1.00 33.87 65 ASN B O 1
ATOM 2865 N N . HIS B 1 66 ? 36.395 35.456 -29.626 1.00 34.77 66 HIS B N 1
ATOM 2866 C CA . HIS B 1 66 ? 35.607 36.681 -29.680 1.00 36.64 66 HIS B CA 1
ATOM 2867 C C . HIS B 1 66 ? 36.501 37.805 -29.168 1.00 39.93 66 HIS B C 1
ATOM 2868 O O . HIS B 1 66 ? 37.692 37.606 -28.918 1.00 40.07 66 HIS B O 1
ATOM 2875 N N . ASP B 1 67 ? 35.941 39.000 -29.054 1.00 42.70 67 ASP B N 1
ATOM 2876 C CA . ASP B 1 67 ? 36.776 40.173 -28.817 1.00 45.28 67 ASP B CA 1
ATOM 2877 C C . ASP B 1 67 ? 37.047 40.447 -27.345 1.00 44.81 67 ASP B C 1
ATOM 2878 O O . ASP B 1 67 ? 37.936 41.243 -27.038 1.00 47.32 67 ASP B O 1
ATOM 2883 N N . MET B 1 68 ? 36.335 39.805 -26.430 1.00 43.33 68 MET B N 1
ATOM 2884 C CA . MET B 1 68 ? 36.564 40.048 -25.014 1.00 43.07 68 MET B CA 1
ATOM 2885 C C . MET B 1 68 ? 37.823 39.310 -24.582 1.00 42.27 68 MET B C 1
ATOM 2886 O O . MET B 1 68 ? 37.889 38.080 -24.644 1.00 40.39 68 MET B O 1
ATOM 2891 N N . SER B 1 69 ? 38.812 40.053 -24.113 1.00 44.96 69 SER B N 1
ATOM 2892 C CA . SER B 1 69 ? 40.071 39.434 -23.735 1.00 46.08 69 SER B CA 1
ATOM 2893 C C . SER B 1 69 ? 39.950 38.667 -22.415 1.00 44.28 69 SER B C 1
ATOM 2894 O O . SER B 1 69 ? 38.975 38.759 -21.679 1.00 44.87 69 SER B O 1
ATOM 2897 N N A ARG B 1 70 ? 40.980 37.866 -22.141 0.56 42.95 70 ARG B N 1
ATOM 2898 N N B ARG B 1 70 ? 40.985 37.883 -22.133 0.44 42.97 70 ARG B N 1
ATOM 2899 C CA A ARG B 1 70 ? 41.047 37.109 -20.897 0.56 40.97 70 ARG B CA 1
ATOM 2900 C CA B ARG B 1 70 ? 41.042 37.118 -20.896 0.44 40.96 70 ARG B CA 1
ATOM 2901 C C A ARG B 1 70 ? 40.966 38.026 -19.680 0.56 41.64 70 ARG B C 1
ATOM 2902 C C B ARG B 1 70 ? 40.973 38.024 -19.673 0.44 41.62 70 ARG B C 1
ATOM 2903 O O A ARG B 1 70 ? 40.344 37.677 -18.671 0.56 40.31 70 ARG B O 1
ATOM 2904 O O B ARG B 1 70 ? 40.350 37.674 -18.663 0.44 40.35 70 ARG B O 1
ATOM 2919 N N . ASP B 1 71 ? 41.631 39.179 -19.729 1.00 44.62 71 ASP B N 1
ATOM 2920 C CA . ASP B 1 71 ? 41.625 40.096 -18.596 1.00 46.58 71 ASP B CA 1
ATOM 2921 C C . ASP B 1 71 ? 40.337 40.901 -18.518 1.00 46.05 71 ASP B C 1
ATOM 2922 O O . ASP B 1 71 ? 39.968 41.348 -17.430 1.00 46.38 71 ASP B O 1
ATOM 2927 N N . ALA B 1 72 ? 39.620 41.057 -19.633 1.00 44.71 72 ALA B N 1
ATOM 2928 C CA . ALA B 1 72 ? 38.271 41.609 -19.561 1.00 42.51 72 ALA B CA 1
ATOM 2929 C C . ALA B 1 72 ? 37.327 40.627 -18.878 1.00 37.68 72 ALA B C 1
ATOM 2930 O O . ALA B 1 72 ? 36.484 41.022 -18.059 1.00 35.54 72 ALA B O 1
ATOM 2932 N N . TRP B 1 73 ? 37.470 39.339 -19.170 1.00 35.83 73 TRP B N 1
ATOM 2933 C CA . TRP B 1 73 ? 36.673 38.352 -18.461 1.00 33.54 73 TRP B CA 1
ATOM 2934 C C . TRP B 1 73 ? 37.013 38.353 -16.980 1.00 32.68 73 TRP B C 1
ATOM 2935 O O . TRP B 1 73 ? 36.114 38.309 -16.138 1.00 30.82 73 TRP B O 1
ATOM 2946 N N . LYS B 1 74 ? 38.308 38.419 -16.643 1.00 34.38 74 LYS B N 1
ATOM 2947 C CA . LYS B 1 74 ? 38.706 38.487 -15.237 1.00 34.08 74 LYS B CA 1
ATOM 2948 C C . LYS B 1 74 ? 38.042 39.675 -14.547 1.00 33.63 74 LYS B C 1
ATOM 2949 O O . LYS B 1 74 ? 37.455 39.532 -13.466 1.00 32.08 74 LYS B O 1
ATOM 2955 N N . GLU B 1 75 ? 38.117 40.857 -15.170 1.00 34.45 75 GLU B N 1
ATOM 2956 C CA . GLU B 1 75 ? 37.519 42.050 -14.581 1.00 37.72 75 GLU B CA 1
ATOM 2957 C C . GLU B 1 75 ? 36.014 41.882 -14.419 1.00 36.78 75 GLU B C 1
ATOM 2958 O O . GLU B 1 75 ? 35.448 42.290 -13.401 1.00 37.38 75 GLU B O 1
ATOM 2964 N N . ALA B 1 76 ? 35.347 41.293 -15.416 1.00 35.53 76 ALA B N 1
ATOM 2965 C CA . ALA B 1 76 ? 33.904 41.075 -15.317 1.00 34.41 76 ALA B CA 1
ATOM 2966 C C . ALA B 1 76 ? 33.571 40.102 -14.195 1.00 32.48 76 ALA B C 1
ATOM 2967 O O . ALA B 1 76 ? 32.551 40.252 -13.504 1.00 33.61 76 ALA B O 1
ATOM 2969 N N . ILE B 1 77 ? 34.408 39.077 -14.019 1.00 29.90 77 ILE B N 1
ATOM 2970 C CA . ILE B 1 77 ? 34.184 38.097 -12.963 1.00 29.24 77 ILE B CA 1
ATOM 2971 C C . ILE B 1 77 ? 34.317 38.759 -11.601 1.00 29.67 77 ILE B C 1
ATOM 2972 O O . ILE B 1 77 ? 33.469 38.582 -10.718 1.00 30.24 77 ILE B O 1
ATOM 2977 N N . ILE B 1 78 ? 35.396 39.520 -11.407 1.00 30.10 78 ILE B N 1
ATOM 2978 C CA . ILE B 1 78 ? 35.605 40.195 -10.129 1.00 30.95 78 ILE B CA 1
ATOM 2979 C C . ILE B 1 78 ? 34.487 41.190 -9.866 1.00 32.49 78 ILE B C 1
ATOM 2980 O O . ILE B 1 78 ? 33.929 41.249 -8.766 1.00 33.51 78 ILE B O 1
ATOM 2985 N N . GLU B 1 79 ? 34.144 41.998 -10.866 1.00 32.28 79 GLU B N 1
ATOM 2986 C CA . GLU B 1 79 ? 33.188 43.064 -10.614 1.00 33.36 79 GLU B CA 1
ATOM 2987 C C . GLU B 1 79 ? 31.792 42.511 -10.363 1.00 32.21 79 GLU B C 1
ATOM 2988 O O . GLU B 1 79 ? 31.049 43.060 -9.539 1.00 34.56 79 GLU B O 1
ATOM 2994 N N . THR B 1 80 ? 31.399 41.462 -11.079 1.00 30.90 80 THR B N 1
ATOM 2995 C CA . THR B 1 80 ? 30.095 40.869 -10.812 1.00 31.51 80 THR B CA 1
ATOM 2996 C C . THR B 1 80 ? 30.045 40.311 -9.399 1.00 30.51 80 THR B C 1
ATOM 2997 O O . THR B 1 80 ? 29.045 40.471 -8.691 1.00 31.20 80 THR B O 1
ATOM 3001 N N . THR B 1 81 ? 31.116 39.658 -8.970 1.00 29.42 81 THR B N 1
ATOM 3002 C CA . THR B 1 81 ? 31.157 39.149 -7.605 1.00 30.36 81 THR B CA 1
ATOM 3003 C C . THR B 1 81 ? 31.021 40.293 -6.614 1.00 32.43 81 THR B C 1
ATOM 3004 O O . THR B 1 81 ? 30.225 40.228 -5.668 1.00 33.35 81 THR B O 1
ATOM 3008 N N A ARG B 1 82 ? 31.761 41.376 -6.834 0.54 33.38 82 ARG B N 1
ATOM 3009 N N B ARG B 1 82 ? 31.765 41.379 -6.838 0.46 33.40 82 ARG B N 1
ATOM 3010 C CA A ARG B 1 82 ? 31.683 42.509 -5.927 0.54 35.82 82 ARG B CA 1
ATOM 3011 C CA B ARG B 1 82 ? 31.702 42.527 -5.942 0.46 35.84 82 ARG B CA 1
ATOM 3012 C C A ARG B 1 82 ? 30.266 43.057 -5.836 0.54 36.93 82 ARG B C 1
ATOM 3013 C C B ARG B 1 82 ? 30.287 43.085 -5.845 0.46 36.95 82 ARG B C 1
ATOM 3014 O O A ARG B 1 82 ? 29.790 43.403 -4.748 0.54 38.27 82 ARG B O 1
ATOM 3015 O O B ARG B 1 82 ? 29.829 43.458 -4.757 0.46 38.36 82 ARG B O 1
ATOM 3030 N N . ARG B 1 83 ? 29.589 43.180 -6.981 1.00 36.53 83 ARG B N 1
ATOM 3031 C CA . ARG B 1 83 ? 28.256 43.760 -7.002 1.00 39.79 83 ARG B CA 1
ATOM 3032 C C . ARG B 1 83 ? 27.223 42.882 -6.316 1.00 39.88 83 ARG B C 1
ATOM 3033 O O . ARG B 1 83 ? 26.176 43.386 -5.909 1.00 41.90 83 ARG B O 1
ATOM 3041 N N . ASN B 1 84 ? 27.489 41.595 -6.173 1.00 38.70 84 ASN B N 1
ATOM 3042 C CA . ASN B 1 84 ? 26.588 40.731 -5.429 1.00 39.29 84 ASN B CA 1
ATOM 3043 C C . ASN B 1 84 ? 26.912 40.683 -3.947 1.00 41.19 84 ASN B C 1
ATOM 3044 O O . ASN B 1 84 ? 26.157 40.069 -3.185 1.00 43.94 84 ASN B O 1
ATOM 3049 N N . GLY B 1 85 ? 28.002 41.318 -3.519 1.00 41.12 85 GLY B N 1
ATOM 3050 C CA . GLY B 1 85 ? 28.271 41.471 -2.101 1.00 42.67 85 GLY B CA 1
ATOM 3051 C C . GLY B 1 85 ? 28.723 40.200 -1.422 1.00 42.06 85 GLY B C 1
ATOM 3052 O O . GLY B 1 85 ? 28.604 40.085 -0.198 1.00 43.18 85 GLY B O 1
ATOM 3053 N N . LEU B 1 86 ? 29.258 39.250 -2.179 1.00 42.12 86 LEU B N 1
ATOM 3054 C CA . LEU B 1 86 ? 29.638 37.955 -1.644 1.00 42.74 86 LEU B CA 1
ATOM 3055 C C . LEU B 1 86 ? 31.149 37.855 -1.495 1.00 42.79 86 LEU B C 1
ATOM 3056 O O . LEU B 1 86 ? 31.903 38.275 -2.379 1.00 42.51 86 LEU B O 1
ATOM 3061 N N . ASP B 1 87 ? 31.588 37.293 -0.370 1.00 43.69 87 ASP B N 1
ATOM 3062 C CA . ASP B 1 87 ? 32.976 36.874 -0.225 1.00 43.46 87 ASP B CA 1
ATOM 3063 C C . ASP B 1 87 ? 33.158 35.373 -0.404 1.00 40.71 87 ASP B C 1
ATOM 3064 O O . ASP B 1 87 ? 34.287 34.929 -0.628 1.00 40.12 87 ASP B O 1
ATOM 3069 N N . ASP B 1 88 ? 32.081 34.599 -0.278 1.00 39.16 88 ASP B N 1
ATOM 3070 C CA . ASP B 1 88 ? 32.048 33.175 -0.595 1.00 37.85 88 ASP B CA 1
ATOM 3071 C C . ASP B 1 88 ? 31.121 33.023 -1.795 1.00 36.10 88 ASP B C 1
ATOM 3072 O O . ASP B 1 88 ? 29.950 33.418 -1.717 1.00 38.17 88 ASP B O 1
ATOM 3077 N N . ALA B 1 89 ? 31.613 32.446 -2.890 1.00 32.21 89 ALA B N 1
ATOM 3078 C CA . ALA B 1 89 ? 30.782 32.451 -4.087 1.00 30.40 89 ALA B CA 1
ATOM 3079 C C . ALA B 1 89 ? 31.079 31.326 -5.066 1.00 28.09 89 ALA B C 1
ATOM 3080 O O . ALA B 1 89 ? 32.188 30.792 -5.148 1.00 29.16 89 ALA B O 1
ATOM 3082 N N . SER B 1 90 ? 30.058 31.036 -5.869 1.00 27.89 90 SER B N 1
ATOM 3083 C CA . SER B 1 90 ? 30.140 30.143 -7.017 1.00 28.62 90 SER B CA 1
ATOM 3084 C C . SER B 1 90 ? 29.867 30.982 -8.254 1.00 28.08 90 SER B C 1
ATOM 3085 O O . SER B 1 90 ? 28.772 31.542 -8.389 1.00 29.36 90 SER B O 1
ATOM 3088 N N . ILE B 1 91 ? 30.855 31.074 -9.141 1.00 26.98 91 ILE B N 1
ATOM 3089 C CA . ILE B 1 91 ? 30.885 32.066 -10.214 1.00 26.39 91 ILE B CA 1
ATOM 3090 C C . ILE B 1 91 ? 30.919 31.356 -11.557 1.00 26.71 91 ILE B C 1
ATOM 3091 O O . ILE B 1 91 ? 31.944 30.765 -11.929 1.00 26.99 91 ILE B O 1
ATOM 3096 N N . ARG B 1 92 ? 29.835 31.462 -12.316 1.00 25.55 92 ARG B N 1
ATOM 3097 C CA . ARG B 1 92 ? 29.724 30.778 -13.594 1.00 25.74 92 ARG B CA 1
ATOM 3098 C C . ARG B 1 92 ? 29.885 31.811 -14.694 1.00 26.43 92 ARG B C 1
ATOM 3099 O O . ARG B 1 92 ? 29.167 32.814 -14.705 1.00 27.32 92 ARG B O 1
ATOM 3107 N N . PHE B 1 93 ? 30.803 31.563 -15.627 1.00 25.84 93 PHE B N 1
ATOM 3108 C CA . PHE B 1 93 ? 30.957 32.455 -16.767 1.00 25.60 93 PHE B CA 1
ATOM 3109 C C . PHE B 1 93 ? 30.792 31.683 -18.071 1.00 24.87 93 PHE B C 1
ATOM 3110 O O . PHE B 1 93 ? 31.293 30.559 -18.215 1.00 23.96 93 PHE B O 1
ATOM 3118 N N . ILE B 1 94 ? 30.049 32.294 -18.999 1.00 24.69 94 ILE B N 1
ATOM 3119 C CA . ILE B 1 94 ? 29.457 31.604 -20.146 1.00 24.35 94 ILE B CA 1
ATOM 3120 C C . ILE B 1 94 ? 29.644 32.452 -21.396 1.00 24.71 94 ILE B C 1
ATOM 3121 O O . ILE B 1 94 ? 29.386 33.661 -21.377 1.00 25.21 94 ILE B O 1
ATOM 3126 N N . VAL B 1 95 ? 30.022 31.810 -22.500 1.00 23.41 95 VAL B N 1
ATOM 3127 C CA . VAL B 1 95 ? 29.995 32.468 -23.803 1.00 23.68 95 VAL B CA 1
ATOM 3128 C C . VAL B 1 95 ? 29.249 31.567 -24.784 1.00 24.74 95 VAL B C 1
ATOM 3129 O O . VAL B 1 95 ? 29.450 30.347 -24.801 1.00 24.16 95 VAL B O 1
ATOM 3133 N N . THR B 1 96 ? 28.364 32.164 -25.579 1.00 24.76 96 THR B N 1
ATOM 3134 C CA . THR B 1 96 ? 27.650 31.430 -26.612 1.00 23.22 96 THR B CA 1
ATOM 3135 C C . THR B 1 96 ? 27.864 32.085 -27.969 1.00 25.30 96 THR B C 1
ATOM 3136 O O . THR B 1 96 ? 28.287 33.243 -28.079 1.00 27.72 96 THR B O 1
ATOM 3140 N N . ARG B 1 97 ? 27.490 31.343 -29.012 1.00 25.43 97 ARG B N 1
ATOM 3141 C CA . ARG B 1 97 ? 27.586 31.873 -30.365 1.00 26.86 97 ARG B CA 1
ATOM 3142 C C . ARG B 1 97 ? 26.557 32.970 -30.630 1.00 27.71 97 ARG B C 1
ATOM 3143 O O . ARG B 1 97 ? 26.611 33.630 -31.682 1.00 29.74 97 ARG B O 1
ATOM 3151 N N . GLY B 1 98 ? 25.652 33.217 -29.687 1.00 27.20 98 GLY B N 1
ATOM 3152 C CA . GLY B 1 98 ? 24.796 34.384 -29.758 1.00 29.10 98 GLY B CA 1
ATOM 3153 C C . GLY B 1 98 ? 23.654 34.252 -30.748 1.00 32.90 98 GLY B C 1
ATOM 3154 O O . GLY B 1 98 ? 23.307 33.162 -31.224 1.00 32.64 98 GLY B O 1
ATOM 3155 N N . GLU B 1 99 ? 23.071 35.409 -31.081 1.00 37.60 99 GLU B N 1
ATOM 3156 C CA . GLU B 1 99 ? 21.949 35.447 -32.005 1.00 43.66 99 GLU B CA 1
ATOM 3157 C C . GLU B 1 99 ? 22.458 35.489 -33.443 1.00 46.98 99 GLU B C 1
ATOM 3158 O O . GLU B 1 99 ? 23.441 36.169 -33.727 1.00 47.12 99 GLU B O 1
ATOM 3164 N N . PRO B 1 100 ? 21.834 34.753 -34.357 1.00 51.24 100 PRO B N 1
ATOM 3165 C CA . PRO B 1 100 ? 22.368 34.676 -35.720 1.00 53.14 100 PRO B CA 1
ATOM 3166 C C . PRO B 1 100 ? 22.604 36.043 -36.347 1.00 56.14 100 PRO B C 1
ATOM 3167 O O . PRO B 1 100 ? 21.816 36.977 -36.187 1.00 57.82 100 PRO B O 1
ATOM 3171 N N . LYS B 1 101 ? 23.723 36.127 -37.058 1.00 56.88 101 LYS B N 1
ATOM 3172 C CA . LYS B 1 101 ? 24.242 37.325 -37.701 1.00 60.17 101 LYS B CA 1
ATOM 3173 C C . LYS B 1 101 ? 24.151 37.098 -39.203 1.00 63.64 101 LYS B C 1
ATOM 3174 O O . LYS B 1 101 ? 24.728 36.135 -39.719 1.00 63.70 101 LYS B O 1
ATOM 3180 N N . GLY B 1 102 ? 23.406 37.950 -39.892 1.00 67.61 102 GLY B N 1
ATOM 3181 C CA . GLY B 1 102 ? 23.255 37.817 -41.326 1.00 71.64 102 GLY B CA 1
ATOM 3182 C C . GLY B 1 102 ? 22.175 36.822 -41.724 1.00 71.90 102 GLY B C 1
ATOM 3183 O O . GLY B 1 102 ? 21.536 36.165 -40.902 1.00 70.19 102 GLY B O 1
ATOM 3184 N N . VAL B 1 103 ? 21.989 36.713 -43.044 1.00 74.26 103 VAL B N 1
ATOM 3185 C CA . VAL B 1 103 ? 20.937 35.867 -43.606 1.00 75.30 103 VAL B CA 1
ATOM 3186 C C . VAL B 1 103 ? 21.223 34.399 -43.323 1.00 73.04 103 VAL B C 1
ATOM 3187 O O . VAL B 1 103 ? 20.337 33.647 -42.892 1.00 72.82 103 VAL B O 1
ATOM 3191 N N . VAL B 1 104 ? 22.448 33.963 -43.606 1.00 71.78 104 VAL B N 1
ATOM 3192 C CA . VAL B 1 104 ? 22.823 32.561 -43.509 1.00 69.28 104 VAL B CA 1
ATOM 3193 C C . VAL B 1 104 ? 23.819 32.421 -42.370 1.00 67.01 104 VAL B C 1
ATOM 3194 O O . VAL B 1 104 ? 24.851 33.104 -42.343 1.00 67.26 104 VAL B O 1
ATOM 3198 N N . ALA B 1 105 ? 23.503 31.527 -41.438 1.00 65.16 105 ALA B N 1
ATOM 3199 C CA . ALA B 1 105 ? 24.273 31.373 -40.212 1.00 62.25 105 ALA B CA 1
ATOM 3200 C C . ALA B 1 105 ? 25.594 30.676 -40.513 1.00 60.20 105 ALA B C 1
ATOM 3201 O O . ALA B 1 105 ? 25.622 29.484 -40.838 1.00 60.63 105 ALA B O 1
ATOM 3203 N N . ASP B 1 106 ? 26.685 31.430 -40.413 1.00 57.91 106 ASP B N 1
ATOM 3204 C CA . ASP B 1 106 ? 28.035 30.891 -40.494 1.00 54.38 106 ASP B CA 1
ATOM 3205 C C . ASP B 1 106 ? 28.632 30.947 -39.097 1.00 51.23 106 ASP B C 1
ATOM 3206 O O . ASP B 1 106 ? 28.884 32.048 -38.586 1.00 51.59 106 ASP B O 1
ATOM 3211 N N . PRO B 1 107 ? 28.864 29.817 -38.427 1.00 45.36 107 PRO B N 1
ATOM 3212 C CA . PRO B 1 107 ? 29.367 29.888 -37.046 1.00 43.38 107 PRO B CA 1
ATOM 3213 C C . PRO B 1 107 ? 30.748 30.517 -36.931 1.00 42.75 107 PRO B C 1
ATOM 3214 O O . PRO B 1 107 ? 31.223 30.710 -35.808 1.00 41.61 107 PRO B O 1
ATOM 3218 N N . ARG B 1 108 ? 31.408 30.837 -38.050 1.00 43.45 108 ARG B N 1
ATOM 3219 C CA . ARG B 1 108 ? 32.666 31.565 -37.993 1.00 43.90 108 ARG B CA 1
ATOM 3220 C C . ARG B 1 108 ? 32.463 33.061 -37.826 1.00 46.67 108 ARG B C 1
ATOM 3221 O O . ARG B 1 108 ? 33.410 33.767 -37.466 1.00 48.46 108 ARG B O 1
ATOM 3229 N N . ASP B 1 109 ? 31.256 33.549 -38.074 1.00 47.61 109 ASP B N 1
ATOM 3230 C CA . ASP B 1 109 ? 30.940 34.975 -38.050 1.00 49.26 109 ASP B CA 1
ATOM 3231 C C . ASP B 1 109 ? 29.783 35.173 -37.073 1.00 48.01 109 ASP B C 1
ATOM 3232 O O . ASP B 1 109 ? 28.632 34.857 -37.395 1.00 49.36 109 ASP B O 1
ATOM 3237 N N . PHE B 1 110 ? 30.078 35.685 -35.878 1.00 44.62 110 PHE B N 1
ATOM 3238 C CA . PHE B 1 110 ? 29.055 35.757 -34.846 1.00 42.27 110 PHE B CA 1
ATOM 3239 C C . PHE B 1 110 ? 29.352 36.878 -33.860 1.00 41.95 110 PHE B C 1
ATOM 3240 O O . PHE B 1 110 ? 30.464 37.403 -33.795 1.00 42.55 110 PHE B O 1
ATOM 3248 N N . LYS B 1 111 ? 28.310 37.257 -33.125 1.00 41.21 111 LYS B N 1
ATOM 3249 C CA . LYS B 1 111 ? 28.390 38.221 -32.032 1.00 40.46 111 LYS B CA 1
ATOM 3250 C C . LYS B 1 111 ? 28.090 37.438 -30.766 1.00 38.18 111 LYS B C 1
ATOM 3251 O O . LYS B 1 111 ? 26.970 36.926 -30.622 1.00 37.41 111 LYS B O 1
ATOM 3257 N N . PRO B 1 112 ? 29.037 37.287 -29.844 1.00 36.77 112 PRO B N 1
ATOM 3258 C CA . PRO B 1 112 ? 28.813 36.388 -28.713 1.00 35.21 112 PRO B CA 1
ATOM 3259 C C . PRO B 1 112 ? 27.839 36.943 -27.686 1.00 34.66 112 PRO B C 1
ATOM 3260 O O . PRO B 1 112 ? 27.655 38.149 -27.532 1.00 37.02 112 PRO B O 1
ATOM 3264 N N . THR B 1 113 ? 27.234 36.003 -26.956 1.00 33.67 113 THR B N 1
ATOM 3265 C CA . THR B 1 113 ? 26.564 36.303 -25.700 1.00 33.46 113 THR B CA 1
ATOM 3266 C C . THR B 1 113 ? 27.538 35.976 -24.581 1.00 30.27 113 THR B C 1
ATOM 3267 O O . THR B 1 113 ? 28.056 34.862 -24.528 1.00 29.19 113 THR B O 1
ATOM 3271 N N . CYS B 1 114 ? 27.811 36.957 -23.713 1.00 30.91 114 CYS B N 1
ATOM 3272 C CA . CYS B 1 114 ? 28.773 36.770 -22.630 1.00 30.17 114 CYS B CA 1
ATOM 3273 C C . CYS B 1 114 ? 28.108 37.069 -21.296 1.00 30.46 114 CYS B C 1
ATOM 3274 O O . CYS B 1 114 ? 27.600 38.175 -21.097 1.00 32.08 114 CYS B O 1
ATOM 3277 N N . ILE B 1 115 ? 28.158 36.103 -20.380 1.00 29.90 115 ILE B N 1
ATOM 3278 C CA . ILE B 1 115 ? 27.426 36.190 -19.118 1.00 30.16 115 ILE B CA 1
ATOM 3279 C C . ILE B 1 115 ? 28.320 35.780 -17.955 1.00 28.76 115 ILE B C 1
ATOM 3280 O O . ILE B 1 115 ? 29.110 34.842 -18.071 1.00 27.41 115 ILE B O 1
ATOM 3285 N N . VAL B 1 116 ? 28.166 36.474 -16.825 1.00 30.22 116 VAL B N 1
ATOM 3286 C CA . VAL B 1 116 ? 28.705 36.018 -15.545 1.00 30.15 116 VAL B CA 1
ATOM 3287 C C . VAL B 1 116 ? 27.547 35.967 -14.553 1.00 29.73 116 VAL B C 1
ATOM 3288 O O . VAL B 1 116 ? 26.860 36.975 -14.346 1.00 32.14 116 VAL B O 1
ATOM 3292 N N . TRP B 1 117 ? 27.342 34.796 -13.953 1.00 30.60 117 TRP B N 1
ATOM 3293 C CA . TRP B 1 117 ? 26.296 34.575 -12.958 1.00 31.34 117 TRP B CA 1
ATOM 3294 C C . TRP B 1 117 ? 26.982 34.156 -11.661 1.00 30.05 117 TRP B C 1
ATOM 3295 O O . TRP B 1 117 ? 27.709 33.155 -11.633 1.00 29.83 117 TRP B O 1
ATOM 3306 N N . VAL B 1 118 ? 26.772 34.945 -10.605 1.00 31.28 118 VAL B N 1
ATOM 3307 C CA . VAL B 1 118 ? 27.414 34.735 -9.311 1.00 32.55 118 VAL B CA 1
ATOM 3308 C C . VAL B 1 118 ? 26.357 34.365 -8.282 1.00 33.81 118 VAL B C 1
ATOM 3309 O O . VAL B 1 118 ? 25.348 35.063 -8.142 1.00 34.74 118 VAL B O 1
ATOM 3313 N N . ALA B 1 119 ? 26.614 33.291 -7.539 1.00 34.27 119 ALA B N 1
ATOM 3314 C CA . ALA B 1 119 ? 25.706 32.825 -6.496 1.00 35.26 119 ALA B CA 1
ATOM 3315 C C . ALA B 1 119 ? 26.505 32.456 -5.256 1.00 34.53 119 ALA B C 1
ATOM 3316 O O . ALA B 1 119 ? 27.728 32.318 -5.332 1.00 32.77 119 ALA B O 1
ATOM 3318 N N . PRO B 1 120 ? 25.857 32.272 -4.108 1.00 36.25 120 PRO B N 1
ATOM 3319 C CA . PRO B 1 120 ? 26.587 31.817 -2.919 1.00 36.74 120 PRO B CA 1
ATOM 3320 C C . PRO B 1 120 ? 27.344 30.523 -3.170 1.00 34.59 120 PRO B C 1
ATOM 3321 O O . PRO B 1 120 ? 26.969 29.710 -4.015 1.00 33.97 120 PRO B O 1
ATOM 3325 N N . TYR B 1 121 ? 28.433 30.339 -2.422 1.00 34.66 121 TYR B N 1
ATOM 3326 C CA . TYR B 1 121 ? 29.202 29.103 -2.512 1.00 33.80 121 TYR B CA 1
ATOM 3327 C C . TYR B 1 121 ? 28.296 27.914 -2.219 1.00 34.98 121 TYR B C 1
ATOM 3328 O O . TYR B 1 121 ? 27.454 27.977 -1.316 1.00 36.97 121 TYR B O 1
ATOM 3337 N N . ILE B 1 122 ? 28.457 26.841 -2.986 1.00 35.40 122 ILE B N 1
ATOM 3338 C CA . ILE B 1 122 ? 27.625 25.648 -2.828 1.00 36.79 122 ILE B CA 1
ATOM 3339 C C . ILE B 1 122 ? 28.487 24.399 -2.685 1.00 34.36 122 ILE B C 1
ATOM 3340 O O . ILE B 1 122 ? 29.527 24.256 -3.333 1.00 32.17 122 ILE B O 1
ATOM 3345 N N . PHE B 1 123 ? 28.027 23.484 -1.840 1.00 34.23 123 PHE B N 1
ATOM 3346 C CA . PHE B 1 123 ? 28.552 22.135 -1.738 1.00 33.11 123 PHE B CA 1
ATOM 3347 C C . PHE B 1 123 ? 27.622 21.213 -2.514 1.00 34.30 123 PHE B C 1
ATOM 3348 O O . PHE B 1 123 ? 26.461 21.548 -2.766 1.00 37.13 123 PHE B O 1
ATOM 3356 N N . LEU B 1 124 ? 28.135 20.050 -2.894 1.00 31.91 124 LEU B N 1
ATOM 3357 C CA . LEU B 1 124 ? 27.326 19.075 -3.611 1.00 31.61 124 LEU B CA 1
ATOM 3358 C C . LEU B 1 124 ? 26.531 18.163 -2.689 1.00 33.28 124 LEU B C 1
ATOM 3359 O O . LEU B 1 124 ? 25.710 17.376 -3.171 1.00 35.36 124 LEU B O 1
ATOM 3364 N N . ALA B 1 125 ? 26.773 18.229 -1.389 1.00 32.72 125 ALA B N 1
ATOM 3365 C CA . ALA B 1 125 ? 26.054 17.397 -0.440 1.00 32.76 125 ALA B CA 1
ATOM 3366 C C . ALA B 1 125 ? 25.925 18.167 0.855 1.00 32.65 125 ALA B C 1
ATOM 3367 O O . ALA B 1 125 ? 26.778 18.994 1.185 1.00 31.94 125 ALA B O 1
ATOM 3369 N N . ASP B 1 126 ? 24.856 17.881 1.597 1.00 33.90 126 ASP B N 1
ATOM 3370 C CA . ASP B 1 126 ? 24.665 18.525 2.881 1.00 35.18 126 ASP B CA 1
ATOM 3371 C C . ASP B 1 126 ? 25.730 18.055 3.873 1.00 34.19 126 ASP B C 1
ATOM 3372 O O . ASP B 1 126 ? 26.464 17.089 3.644 1.00 33.55 126 ASP B O 1
ATOM 3377 N N . GLU B 1 127 ? 25.804 18.762 4.994 1.00 35.74 127 GLU B N 1
ATOM 3378 C CA . GLU B 1 127 ? 26.913 18.577 5.919 1.00 37.43 127 GLU B CA 1
ATOM 3379 C C . GLU B 1 127 ? 26.961 17.173 6.505 1.00 36.29 127 GLU B C 1
ATOM 3380 O O . GLU B 1 127 ? 28.047 16.680 6.824 1.00 35.04 127 GLU B O 1
ATOM 3386 N N . GLU B 1 128 ? 25.814 16.520 6.690 1.00 35.91 128 GLU B N 1
ATOM 3387 C CA . GLU B 1 128 ? 25.841 15.167 7.241 1.00 34.73 128 GLU B CA 1
ATOM 3388 C C . GLU B 1 128 ? 26.418 14.180 6.231 1.00 32.98 128 GLU B C 1
ATOM 3389 O O . GLU B 1 128 ? 27.219 13.303 6.581 1.00 31.41 128 GLU B O 1
ATOM 3395 N N . LYS B 1 129 ? 26.041 14.319 4.967 1.00 33.13 129 LYS B N 1
ATOM 3396 C CA . LYS B 1 129 ? 26.598 13.459 3.933 1.00 33.57 129 LYS B CA 1
ATOM 3397 C C . LYS B 1 129 ? 28.071 13.749 3.690 1.00 32.96 129 LYS B C 1
ATOM 3398 O O . LYS B 1 129 ? 28.840 12.832 3.373 1.00 32.53 129 LYS B O 1
ATOM 3404 N N . ARG B 1 130 ? 28.497 15.002 3.840 1.00 33.16 130 ARG B N 1
ATOM 3405 C CA . ARG B 1 130 ? 29.923 15.289 3.748 1.00 34.06 130 ARG B CA 1
ATOM 3406 C C . ARG B 1 130 ? 30.686 14.632 4.884 1.00 35.05 130 ARG B C 1
ATOM 3407 O O . ARG B 1 130 ? 31.820 14.179 4.684 1.00 35.76 130 ARG B O 1
ATOM 3415 N N . ARG B 1 131 ? 30.074 14.541 6.075 1.00 35.05 131 ARG B N 1
ATOM 3416 C CA . ARG B 1 131 ? 30.765 13.969 7.223 1.00 35.76 131 ARG B CA 1
ATOM 3417 C C . ARG B 1 131 ? 30.822 12.445 7.162 1.00 34.77 131 ARG B C 1
ATOM 3418 O O . ARG B 1 131 ? 31.809 11.847 7.603 1.00 35.85 131 ARG B O 1
ATOM 3426 N N . ASN B 1 132 ? 29.781 11.797 6.648 1.00 33.20 132 ASN B N 1
ATOM 3427 C CA . ASN B 1 132 ? 29.730 10.341 6.641 1.00 32.39 132 ASN B CA 1
ATOM 3428 C C . ASN B 1 132 ? 30.034 9.729 5.286 1.00 28.73 132 ASN B C 1
ATOM 3429 O O . ASN B 1 132 ? 30.268 8.516 5.215 1.00 28.46 132 ASN B O 1
ATOM 3434 N N . GLY B 1 133 ? 30.005 10.520 4.222 1.00 25.91 133 GLY B N 1
ATOM 3435 C CA . GLY B 1 133 ? 30.208 10.022 2.882 1.00 25.71 133 GLY B CA 1
ATOM 3436 C C . GLY B 1 133 ? 28.894 9.806 2.162 1.00 25.49 133 GLY B C 1
ATOM 3437 O O . GLY B 1 133 ? 27.855 9.510 2.774 1.00 25.64 133 GLY B O 1
ATOM 3438 N N . ILE B 1 134 ? 28.932 9.994 0.838 1.00 25.67 134 ILE B N 1
ATOM 3439 C CA . ILE B 1 134 ? 27.759 9.858 -0.017 1.00 24.39 134 ILE B CA 1
ATOM 3440 C C . ILE B 1 134 ? 27.677 8.453 -0.604 1.00 24.14 134 ILE B C 1
ATOM 3441 O O . ILE B 1 134 ? 28.618 7.649 -0.513 1.00 23.74 134 ILE B O 1
ATOM 3446 N N . ARG B 1 135 ? 26.545 8.160 -1.231 1.00 22.74 135 ARG B N 1
ATOM 3447 C CA . ARG B 1 135 ? 26.304 6.897 -1.914 1.00 21.76 135 ARG B CA 1
ATOM 3448 C C . ARG B 1 135 ? 26.199 7.158 -3.407 1.00 22.58 135 ARG B C 1
ATOM 3449 O O . ARG B 1 135 ? 25.332 7.919 -3.849 1.00 23.71 135 ARG B O 1
ATOM 3457 N N . LEU B 1 136 ? 27.079 6.523 -4.175 1.00 21.72 136 LEU B N 1
ATOM 3458 C CA . LEU B 1 136 ? 27.135 6.666 -5.622 1.00 22.27 136 LEU B CA 1
ATOM 3459 C C . LEU B 1 136 ? 26.662 5.384 -6.303 1.00 22.15 136 LEU B C 1
ATOM 3460 O O . LEU B 1 136 ? 26.829 4.278 -5.777 1.00 22.63 136 LEU B O 1
ATOM 3465 N N . MET B 1 137 ? 26.031 5.547 -7.453 1.00 22.09 137 MET B N 1
ATOM 3466 C CA . MET B 1 137 ? 25.797 4.435 -8.360 1.00 22.73 137 MET B CA 1
ATOM 3467 C C . MET B 1 137 ? 26.591 4.645 -9.638 1.00 22.40 137 MET B C 1
ATOM 3468 O O . MET B 1 137 ? 27.144 5.712 -9.898 1.00 22.11 137 MET B O 1
ATOM 3473 N N . ILE B 1 138 ? 26.627 3.588 -10.438 1.00 21.75 138 ILE B N 1
ATOM 3474 C CA . ILE B 1 138 ? 27.154 3.657 -11.792 1.00 21.74 138 ILE B CA 1
ATOM 3475 C C . ILE B 1 138 ? 25.971 3.779 -12.744 1.00 20.56 138 ILE B C 1
ATOM 3476 O O . ILE B 1 138 ? 25.030 2.974 -12.698 1.00 21.31 138 ILE B O 1
ATOM 3481 N N . SER B 1 139 ? 26.021 4.770 -13.616 1.00 20.22 139 SER B N 1
ATOM 3482 C CA . SER B 1 139 ? 24.932 4.979 -14.550 1.00 20.62 139 SER B CA 1
ATOM 3483 C C . SER B 1 139 ? 24.888 3.929 -15.654 1.00 21.19 139 SER B C 1
ATOM 3484 O O . SER B 1 139 ? 25.913 3.378 -16.062 1.00 21.68 139 SER B O 1
ATOM 3487 N N . ALA B 1 140 ? 23.687 3.729 -16.205 1.00 21.86 140 ALA B N 1
ATOM 3488 C CA . ALA B 1 140 ? 23.527 2.930 -17.413 1.00 22.48 140 ALA B CA 1
ATOM 3489 C C . ALA B 1 140 ? 23.957 3.687 -18.662 1.00 23.00 140 ALA B C 1
ATOM 3490 O O . ALA B 1 140 ? 24.218 3.057 -19.705 1.00 24.48 140 ALA B O 1
ATOM 3492 N N . THR B 1 141 ? 23.956 5.024 -18.593 1.00 21.56 141 THR B N 1
ATOM 3493 C CA . THR B 1 141 ? 24.377 5.912 -19.662 1.00 21.32 141 THR B CA 1
ATOM 3494 C C . THR B 1 141 ? 25.881 6.080 -19.596 1.00 21.78 141 THR B C 1
ATOM 3495 O O . THR B 1 141 ? 26.436 6.273 -18.511 1.00 22.27 141 THR B O 1
ATOM 3499 N N . ARG B 1 142 ? 26.533 6.007 -20.755 1.00 20.59 142 ARG B N 1
ATOM 3500 C CA . ARG B 1 142 ? 27.979 6.147 -20.826 1.00 19.55 142 ARG B CA 1
ATOM 3501 C C . ARG B 1 142 ? 28.367 7.592 -21.117 1.00 21.44 142 ARG B C 1
ATOM 3502 O O . ARG B 1 142 ? 27.564 8.406 -21.590 1.00 22.11 142 ARG B O 1
ATOM 3510 N N . GLY B 1 143 ? 29.623 7.905 -20.840 1.00 20.46 143 GLY B N 1
ATOM 3511 C CA . GLY B 1 143 ? 30.165 9.177 -21.270 1.00 20.99 143 GLY B CA 1
ATOM 3512 C C . GLY B 1 143 ? 30.241 9.304 -22.784 1.00 21.29 143 GLY B C 1
ATOM 3513 O O . GLY B 1 143 ? 30.187 8.331 -23.542 1.00 22.32 143 GLY B O 1
ATOM 3514 N N . PHE B 1 144 ? 30.409 10.551 -23.225 1.00 21.52 144 PHE B N 1
ATOM 3515 C CA . PHE B 1 144 ? 30.560 10.822 -24.641 1.00 22.42 144 PHE B CA 1
ATOM 3516 C C . PHE B 1 144 ? 31.905 10.315 -25.156 1.00 21.08 144 PHE B C 1
ATOM 3517 O O . PHE B 1 144 ? 32.950 10.642 -24.574 1.00 21.01 144 PHE B O 1
ATOM 3525 N N . PRO B 1 145 ? 31.935 9.571 -26.260 1.00 20.31 145 PRO B N 1
ATOM 3526 C CA . PRO B 1 145 ? 33.220 9.291 -26.912 1.00 20.58 145 PRO B CA 1
ATOM 3527 C C . PRO B 1 145 ? 33.937 10.573 -27.331 1.00 20.47 145 PRO B C 1
ATOM 3528 O O . PRO B 1 145 ? 33.331 11.595 -27.659 1.00 21.27 145 PRO B O 1
ATOM 3532 N N . ALA B 1 146 ? 35.265 10.504 -27.338 1.00 20.77 146 ALA B N 1
ATOM 3533 C CA . ALA B 1 146 ? 36.043 11.691 -27.685 1.00 21.58 146 ALA B CA 1
ATOM 3534 C C . ALA B 1 146 ? 35.735 12.203 -29.089 1.00 23.59 146 ALA B C 1
ATOM 3535 O O . ALA B 1 146 ? 35.912 13.401 -29.373 1.00 24.72 146 ALA B O 1
ATOM 3537 N N . ASP B 1 147 ? 35.296 11.321 -29.995 1.00 22.19 147 ASP B N 1
ATOM 3538 C CA . ASP B 1 147 ? 34.990 11.721 -31.359 1.00 23.40 147 ASP B CA 1
ATOM 3539 C C . ASP B 1 147 ? 33.504 12.002 -31.570 1.00 24.09 147 ASP B C 1
ATOM 3540 O O . ASP B 1 147 ? 33.040 11.975 -32.715 1.00 26.16 147 ASP B O 1
ATOM 3545 N N . THR B 1 148 ? 32.769 12.300 -30.493 1.00 23.09 148 THR B N 1
ATOM 3546 C CA . THR B 1 148 ? 31.404 12.807 -30.600 1.00 23.97 148 THR B CA 1
ATOM 3547 C C . THR B 1 148 ? 31.379 14.241 -30.077 1.00 25.66 148 THR B C 1
ATOM 3548 O O . THR B 1 148 ? 31.597 15.178 -30.843 1.00 28.11 148 THR B O 1
ATOM 3552 N N . LEU B 1 149 ? 31.152 14.408 -28.779 1.00 24.49 149 LEU B N 1
ATOM 3553 C CA . LEU B 1 149 ? 31.298 15.687 -28.086 1.00 25.11 149 LEU B CA 1
ATOM 3554 C C . LEU B 1 149 ? 32.308 15.426 -26.970 1.00 24.10 149 LEU B C 1
ATOM 3555 O O . LEU B 1 149 ? 31.960 14.863 -25.929 1.00 24.09 149 LEU B O 1
ATOM 3560 N N . ASP B 1 150 ? 33.559 15.821 -27.197 1.00 24.56 150 ASP B N 1
ATOM 3561 C CA . ASP B 1 150 ? 34.645 15.422 -26.310 1.00 23.45 150 ASP B CA 1
ATOM 3562 C C . ASP B 1 150 ? 34.315 15.777 -24.862 1.00 22.75 150 ASP B C 1
ATOM 3563 O O . ASP B 1 150 ? 33.895 16.906 -24.589 1.00 23.99 150 ASP B O 1
ATOM 3568 N N . PRO B 1 151 ? 34.487 14.847 -23.916 1.00 21.50 151 PRO B N 1
ATOM 3569 C CA . PRO B 1 151 ? 34.347 15.186 -22.497 1.00 20.95 151 PRO B CA 1
ATOM 3570 C C . PRO B 1 151 ? 35.204 16.358 -22.037 1.00 21.59 151 PRO B C 1
ATOM 3571 O O . PRO B 1 151 ? 34.942 16.912 -20.963 1.00 22.24 151 PRO B O 1
ATOM 3575 N N . ARG B 1 152 ? 36.210 16.742 -22.828 1.00 23.37 152 ARG B N 1
ATOM 3576 C CA . ARG B 1 152 ? 37.050 17.874 -22.449 1.00 24.45 152 ARG B CA 1
ATOM 3577 C C . ARG B 1 152 ? 36.323 19.205 -22.550 1.00 26.79 152 ARG B C 1
ATOM 3578 O O . ARG B 1 152 ? 36.775 20.181 -21.938 1.00 27.14 152 ARG B O 1
ATOM 3586 N N A TYR B 1 153 ? 35.223 19.277 -23.303 0.53 28.26 153 TYR B N 1
ATOM 3587 N N B TYR B 1 153 ? 35.240 19.290 -23.321 0.47 28.29 153 TYR B N 1
ATOM 3588 C CA A TYR B 1 153 ? 34.425 20.498 -23.332 0.53 29.45 153 TYR B CA 1
ATOM 3589 C CA B TYR B 1 153 ? 34.446 20.515 -23.334 0.47 29.46 153 TYR B CA 1
ATOM 3590 C C A TYR B 1 153 ? 33.670 20.648 -22.018 0.53 29.12 153 TYR B C 1
ATOM 3591 C C B TYR B 1 153 ? 33.685 20.644 -22.017 0.47 29.11 153 TYR B C 1
ATOM 3592 O O A TYR B 1 153 ? 33.034 19.700 -21.544 0.53 29.34 153 TYR B O 1
ATOM 3593 O O B TYR B 1 153 ? 33.100 19.678 -21.517 0.47 29.33 153 TYR B O 1
ATOM 3610 N N . LYS B 1 154 ? 33.716 21.840 -21.432 1.00 27.82 154 LYS B N 1
ATOM 3611 C CA . LYS B 1 154 ? 32.810 22.203 -20.356 1.00 26.17 154 LYS B CA 1
ATOM 3612 C C . LYS B 1 154 ? 31.785 23.077 -21.065 1.00 25.85 154 LYS B C 1
ATOM 3613 O O . LYS B 1 154 ? 32.081 24.217 -21.417 1.00 25.65 154 LYS B O 1
ATOM 3619 N N . CYS B 1 155 ? 30.625 22.505 -21.381 1.00 26.02 155 CYS B N 1
ATOM 3620 C CA . CYS B 1 155 ? 29.729 23.157 -22.331 1.00 26.60 155 CYS B CA 1
ATOM 3621 C C . CYS B 1 155 ? 28.282 22.990 -21.894 1.00 24.95 155 CYS B C 1
ATOM 3622 O O . CYS B 1 155 ? 27.976 22.289 -20.932 1.00 25.09 155 CYS B O 1
ATOM 3625 N N . LEU B 1 156 ? 27.396 23.689 -22.601 1.00 26.25 156 LEU B N 1
ATOM 3626 C CA . LEU B 1 156 ? 25.998 23.764 -22.196 1.00 28.14 156 LEU B CA 1
ATOM 3627 C C . LEU B 1 156 ? 25.215 22.488 -22.485 1.00 28.56 156 LEU B C 1
ATOM 3628 O O . LEU B 1 156 ? 24.031 22.411 -22.140 1.00 30.02 156 LEU B O 1
ATOM 3633 N N . ASP B 1 157 ? 25.844 21.474 -23.060 1.00 25.54 157 ASP B N 1
ATOM 3634 C CA . ASP B 1 157 ? 25.116 20.337 -23.621 1.00 24.73 157 ASP B CA 1
ATOM 3635 C C . ASP B 1 157 ? 25.077 19.209 -22.602 1.00 24.96 157 ASP B C 1
ATOM 3636 O O . ASP B 1 157 ? 25.832 18.233 -22.677 1.00 25.97 157 ASP B O 1
ATOM 3641 N N . ARG B 1 158 ? 24.134 19.324 -21.658 1.00 24.45 158 ARG B N 1
ATOM 3642 C CA . ARG B 1 158 ? 24.128 18.450 -20.493 1.00 24.56 158 ARG B CA 1
ATOM 3643 C C . ARG B 1 158 ? 22.780 17.787 -20.230 1.00 25.32 158 ARG B C 1
ATOM 3644 O O . ARG B 1 158 ? 22.544 17.297 -19.116 1.00 25.51 158 ARG B O 1
ATOM 3652 N N . LEU B 1 159 ? 21.910 17.695 -21.236 1.00 24.52 159 LEU B N 1
ATOM 3653 C CA . LEU B 1 159 ? 20.732 16.849 -21.097 1.00 24.97 159 LEU B CA 1
ATOM 3654 C C . LEU B 1 159 ? 21.132 15.444 -20.663 1.00 24.25 159 LEU B C 1
ATOM 3655 O O . LEU B 1 159 ? 20.474 14.850 -19.806 1.00 25.93 159 LEU B O 1
ATOM 3660 N N . HIS B 1 160 ? 22.227 14.921 -21.243 1.00 24.11 160 HIS B N 1
ATOM 3661 C CA . HIS B 1 160 ? 22.840 13.636 -20.891 1.00 26.95 160 HIS B CA 1
ATOM 3662 C C . HIS B 1 160 ? 22.910 13.466 -19.382 1.00 26.63 160 HIS B C 1
ATOM 3663 O O . HIS B 1 160 ? 22.369 12.497 -18.822 1.00 26.52 160 HIS B O 1
ATOM 3670 N N . SER B 1 161 ? 23.504 14.440 -18.700 1.00 25.89 161 SER B N 1
ATOM 3671 C CA . SER B 1 161 ? 23.717 14.291 -17.264 1.00 25.15 161 SER B CA 1
ATOM 3672 C C . SER B 1 161 ? 22.470 14.650 -16.458 1.00 23.19 161 SER B C 1
ATOM 3673 O O . SER B 1 161 ? 22.301 14.126 -15.348 1.00 24.05 161 SER B O 1
ATOM 3676 N N . GLN B 1 162 ? 21.546 15.440 -17.009 1.00 22.63 162 GLN B N 1
ATOM 3677 C CA . GLN B 1 162 ? 20.265 15.643 -16.335 1.00 24.71 162 GLN B CA 1
ATOM 3678 C C . GLN B 1 162 ? 19.466 14.348 -16.259 1.00 25.99 162 GLN B C 1
ATOM 3679 O O . GLN B 1 162 ? 18.846 14.051 -15.227 1.00 26.40 162 GLN B O 1
ATOM 3685 N N . LEU B 1 163 ? 19.465 13.564 -17.336 1.00 26.11 163 LEU B N 1
ATOM 3686 C CA . LEU B 1 163 ? 18.752 12.289 -17.294 1.00 27.21 163 LEU B CA 1
ATOM 3687 C C . LEU B 1 163 ? 19.461 11.288 -16.392 1.00 25.49 163 LEU B C 1
ATOM 3688 O O . LEU B 1 163 ? 18.797 10.481 -15.732 1.00 27.19 163 LEU B O 1
ATOM 3693 N N . ILE B 1 164 ? 20.786 11.343 -16.316 1.00 23.52 164 ILE B N 1
ATOM 3694 C CA . ILE B 1 164 ? 21.507 10.514 -15.351 1.00 23.30 164 ILE B CA 1
ATOM 3695 C C . ILE B 1 164 ? 21.096 10.871 -13.927 1.00 23.24 164 ILE B C 1
ATOM 3696 O O . ILE B 1 164 ? 20.892 9.989 -13.077 1.00 24.03 164 ILE B O 1
ATOM 3701 N N . ARG B 1 165 ? 20.899 12.166 -13.655 1.00 25.60 165 ARG B N 1
ATOM 3702 C CA . ARG B 1 165 ? 20.477 12.606 -12.334 1.00 27.60 165 ARG B CA 1
ATOM 3703 C C . ARG B 1 165 ? 19.076 12.110 -12.001 1.00 27.19 165 ARG B C 1
ATOM 3704 O O . ARG B 1 165 ? 18.803 11.688 -10.864 1.00 27.68 165 ARG B O 1
ATOM 3712 N N . LEU B 1 166 ? 18.170 12.178 -12.975 1.00 27.22 166 LEU B N 1
ATOM 3713 C CA . LEU B 1 166 ? 16.841 11.600 -12.822 1.00 28.91 166 LEU B CA 1
ATOM 3714 C C . LEU B 1 166 ? 16.932 10.147 -12.382 1.00 28.19 166 LEU B C 1
ATOM 3715 O O . LEU B 1 166 ? 16.254 9.721 -11.440 1.00 28.47 166 LEU B O 1
ATOM 3720 N N . GLU B 1 167 ? 17.782 9.375 -13.057 1.00 26.49 167 GLU B N 1
ATOM 3721 C CA . GLU B 1 167 ? 17.925 7.960 -12.729 1.00 27.45 167 GLU B CA 1
ATOM 3722 C C . GLU B 1 167 ? 18.546 7.765 -11.355 1.00 25.55 167 GLU B C 1
ATOM 3723 O O . GLU B 1 167 ? 18.108 6.900 -10.584 1.00 24.78 167 GLU B O 1
ATOM 3729 N N . ALA B 1 168 ? 19.531 8.587 -11.004 1.00 25.26 168 ALA B N 1
ATOM 3730 C CA . ALA B 1 168 ? 20.148 8.449 -9.692 1.00 26.44 168 ALA B CA 1
ATOM 3731 C C . ALA B 1 168 ? 19.140 8.718 -8.586 1.00 26.89 168 ALA B C 1
ATOM 3732 O O . ALA B 1 168 ? 19.079 7.974 -7.596 1.00 28.11 168 ALA B O 1
ATOM 3734 N N . LEU B 1 169 ? 18.312 9.758 -8.742 1.00 27.50 169 LEU B N 1
ATOM 3735 C CA . LEU B 1 169 ? 17.321 10.060 -7.715 1.00 28.32 169 LEU B CA 1
ATOM 3736 C C . LEU B 1 169 ? 16.259 8.966 -7.635 1.00 28.46 169 LEU B C 1
ATOM 3737 O O . LEU B 1 169 ? 15.845 8.571 -6.537 1.00 29.69 169 LEU B O 1
ATOM 3742 N N . GLU B 1 170 ? 15.822 8.449 -8.785 1.00 25.99 170 GLU B N 1
ATOM 3743 C CA . GLU B 1 170 ? 14.825 7.392 -8.790 1.00 28.46 170 GLU B CA 1
ATOM 3744 C C . GLU B 1 170 ? 15.342 6.147 -8.097 1.00 28.30 170 GLU B C 1
ATOM 3745 O O . GLU B 1 170 ? 14.560 5.408 -7.492 1.00 31.18 170 GLU B O 1
ATOM 3751 N N . ALA B 1 171 ? 16.651 5.894 -8.197 1.00 26.92 171 ALA B N 1
ATOM 3752 C CA . ALA B 1 171 ? 17.290 4.725 -7.596 1.00 25.95 171 ALA B CA 1
ATOM 3753 C C . ALA B 1 171 ? 17.708 4.948 -6.150 1.00 26.33 171 ALA B C 1
ATOM 3754 O O . ALA B 1 171 ? 18.211 4.014 -5.512 1.00 26.67 171 ALA B O 1
ATOM 3756 N N . GLY B 1 172 ? 17.541 6.162 -5.625 1.00 27.76 172 GLY B N 1
ATOM 3757 C CA . GLY B 1 172 ? 17.843 6.423 -4.224 1.00 28.34 172 GLY B CA 1
ATOM 3758 C C . GLY B 1 172 ? 19.289 6.735 -3.912 1.00 26.52 172 GLY B C 1
ATOM 3759 O O . GLY B 1 172 ? 19.686 6.642 -2.745 1.00 26.70 172 GLY B O 1
ATOM 3760 N N . TYR B 1 173 ? 20.084 7.095 -4.909 1.00 24.63 173 TYR B N 1
ATOM 3761 C CA . TYR B 1 173 ? 21.489 7.425 -4.733 1.00 24.00 173 TYR B CA 1
ATOM 3762 C C . TYR B 1 173 ? 21.684 8.933 -4.709 1.00 24.96 173 TYR B C 1
ATOM 3763 O O . TYR B 1 173 ? 20.817 9.712 -5.125 1.00 26.44 173 TYR B O 1
ATOM 3772 N N . ASP B 1 174 ? 22.840 9.345 -4.193 1.00 25.65 174 ASP B N 1
ATOM 3773 C CA . ASP B 1 174 ? 23.168 10.764 -4.103 1.00 26.96 174 ASP B CA 1
ATOM 3774 C C . ASP B 1 174 ? 23.624 11.329 -5.440 1.00 27.70 174 ASP B C 1
ATOM 3775 O O . ASP B 1 174 ? 23.415 12.515 -5.713 1.00 29.39 174 ASP B O 1
ATOM 3780 N N . ASP B 1 175 ? 24.222 10.499 -6.285 1.00 26.61 175 ASP B N 1
ATOM 3781 C CA . ASP B 1 175 ? 24.797 10.931 -7.550 1.00 27.82 175 ASP B CA 1
ATOM 3782 C C . ASP B 1 175 ? 25.179 9.657 -8.287 1.00 24.87 175 ASP B C 1
ATOM 3783 O O . ASP B 1 175 ? 25.119 8.552 -7.723 1.00 23.67 175 ASP B O 1
ATOM 3788 N N . ALA B 1 176 ? 25.603 9.826 -9.535 1.00 23.01 176 ALA B N 1
ATOM 3789 C CA . ALA B 1 176 ? 26.017 8.720 -10.388 1.00 23.15 176 ALA B CA 1
ATOM 3790 C C . ALA B 1 176 ? 27.295 9.053 -11.136 1.00 23.09 176 ALA B C 1
ATOM 3791 O O . ALA B 1 176 ? 27.427 10.136 -11.724 1.00 24.39 176 ALA B O 1
ATOM 3793 N N . LEU B 1 177 ? 28.231 8.111 -11.101 1.00 21.75 177 LEU B N 1
ATOM 3794 C CA . LEU B 1 177 ? 29.355 8.094 -12.009 1.00 21.37 177 LEU B CA 1
ATOM 3795 C C . LEU B 1 177 ? 28.956 7.430 -13.313 1.00 21.33 177 LEU B C 1
ATOM 3796 O O . LEU B 1 177 ? 28.073 6.577 -13.347 1.00 22.62 177 LEU B O 1
ATOM 3801 N N . TRP B 1 178 ? 29.635 7.796 -14.379 1.00 20.63 178 TRP B N 1
ATOM 3802 C CA . TRP B 1 178 ? 29.482 7.056 -15.614 1.00 19.46 178 TRP B CA 1
ATOM 3803 C C . TRP B 1 178 ? 30.815 6.465 -16.036 1.00 20.12 178 TRP B C 1
ATOM 3804 O O . TRP B 1 178 ? 31.888 6.910 -15.617 1.00 20.48 178 TRP B O 1
ATOM 3815 N N . LEU B 1 179 ? 30.710 5.429 -16.864 1.00 20.46 179 LEU B N 1
ATOM 3816 C CA . LEU B 1 179 ? 31.846 4.783 -17.492 1.00 19.71 179 LEU B CA 1
ATOM 3817 C C . LEU B 1 179 ? 32.042 5.294 -18.920 1.00 19.90 179 LEU B C 1
ATOM 3818 O O . LEU B 1 179 ? 31.126 5.838 -19.540 1.00 19.16 179 LEU B O 1
ATOM 3823 N N . ASP B 1 180 ? 33.239 5.053 -19.462 1.00 20.56 180 ASP B N 1
ATOM 3824 C CA . ASP B 1 180 ? 33.447 5.216 -20.889 1.00 20.49 180 ASP B CA 1
ATOM 3825 C C . ASP B 1 180 ? 33.054 3.921 -21.600 1.00 20.99 180 ASP B C 1
ATOM 3826 O O . ASP B 1 180 ? 32.634 2.931 -20.980 1.00 20.95 180 ASP B O 1
ATOM 3831 N N A HIS B 1 181 ? 33.187 3.907 -22.915 0.63 21.21 181 HIS B N 1
ATOM 3832 N N B HIS B 1 181 ? 33.137 3.945 -22.936 0.37 21.33 181 HIS B N 1
ATOM 3833 C CA A HIS B 1 181 ? 32.669 2.764 -23.640 0.63 22.00 181 HIS B CA 1
ATOM 3834 C CA B HIS B 1 181 ? 32.684 2.801 -23.712 0.37 22.08 181 HIS B CA 1
ATOM 3835 C C A HIS B 1 181 ? 33.562 1.543 -23.538 0.63 23.18 181 HIS B C 1
ATOM 3836 C C B HIS B 1 181 ? 33.529 1.569 -23.446 0.37 23.15 181 HIS B C 1
ATOM 3837 O O A HIS B 1 181 ? 33.133 0.461 -23.945 0.63 25.41 181 HIS B O 1
ATOM 3838 O O B HIS B 1 181 ? 33.072 0.455 -23.716 0.37 25.04 181 HIS B O 1
ATOM 3851 N N A SER B 1 182 ? 34.761 1.678 -22.977 0.63 22.69 182 SER B N 1
ATOM 3852 N N B SER B 1 182 ? 34.746 1.744 -22.937 0.37 22.58 182 SER B N 1
ATOM 3853 C CA A SER B 1 182 ? 35.577 0.529 -22.605 0.63 22.97 182 SER B CA 1
ATOM 3854 C CA B SER B 1 182 ? 35.594 0.616 -22.571 0.37 23.00 182 SER B CA 1
ATOM 3855 C C A SER B 1 182 ? 35.242 0.009 -21.207 0.63 22.69 182 SER B C 1
ATOM 3856 C C B SER B 1 182 ? 35.243 0.036 -21.210 0.37 22.49 182 SER B C 1
ATOM 3857 O O A SER B 1 182 ? 35.915 -0.901 -20.715 0.63 22.62 182 SER B O 1
ATOM 3858 O O B SER B 1 182 ? 35.909 -0.899 -20.754 0.37 22.76 182 SER B O 1
ATOM 3863 N N . GLY B 1 183 ? 34.221 0.567 -20.547 1.00 21.40 183 GLY B N 1
ATOM 3864 C CA . GLY B 1 183 ? 33.820 0.067 -19.246 1.00 21.58 183 GLY B CA 1
ATOM 3865 C C . GLY B 1 183 ? 34.654 0.567 -18.089 1.00 21.77 183 GLY B C 1
ATOM 3866 O O . GLY B 1 183 ? 34.583 0.000 -16.987 1.00 22.74 183 GLY B O 1
ATOM 3867 N N . HIS B 1 184 ? 35.470 1.594 -18.307 1.00 20.92 184 HIS B N 1
ATOM 3868 C CA . HIS B 1 184 ? 36.291 2.158 -17.247 1.00 20.83 184 HIS B CA 1
ATOM 3869 C C . HIS B 1 184 ? 35.621 3.405 -16.698 1.00 21.08 184 HIS B C 1
ATOM 3870 O O . HIS B 1 184 ? 34.951 4.156 -17.425 1.00 21.01 184 HIS B O 1
ATOM 3877 N N . VAL B 1 185 ? 35.785 3.601 -15.392 1.00 21.68 185 VAL B N 1
ATOM 3878 C CA . VAL B 1 185 ? 35.112 4.690 -14.694 1.00 22.15 185 VAL B CA 1
ATOM 3879 C C . VAL B 1 185 ? 35.660 6.029 -15.177 1.00 21.61 185 VAL B C 1
ATOM 3880 O O . VAL B 1 185 ? 36.874 6.206 -15.320 1.00 23.89 185 VAL B O 1
ATOM 3884 N N . SER B 1 186 ? 34.771 6.986 -15.404 1.00 21.13 186 SER B N 1
ATOM 3885 C CA . SER B 1 186 ? 35.185 8.308 -15.866 1.00 20.90 186 SER B CA 1
ATOM 3886 C C . SER B 1 186 ? 35.035 9.371 -14.781 1.00 20.70 186 SER B C 1
ATOM 3887 O O . SER B 1 186 ? 36.020 9.749 -14.138 1.00 22.27 186 SER B O 1
ATOM 3890 N N . GLU B 1 187 ? 33.813 9.826 -14.552 1.00 21.25 187 GLU B N 1
ATOM 3891 C CA . GLU B 1 187 ? 33.535 11.002 -13.738 1.00 20.97 187 GLU B CA 1
ATOM 3892 C C . GLU B 1 187 ? 32.031 11.060 -13.519 1.00 21.20 187 GLU B C 1
ATOM 3893 O O . GLU B 1 187 ? 31.289 10.162 -13.926 1.00 21.19 187 GLU B O 1
ATOM 3899 N N . SER B 1 188 ? 31.597 12.110 -12.842 1.00 21.49 188 SER B N 1
ATOM 3900 C CA . SER B 1 188 ? 30.200 12.480 -12.726 1.00 22.36 188 SER B CA 1
ATOM 3901 C C . SER B 1 188 ? 30.015 13.853 -13.379 1.00 23.03 188 SER B C 1
ATOM 3902 O O . SER B 1 188 ? 30.970 14.497 -13.812 1.00 24.41 188 SER B O 1
ATOM 3905 N N . ALA B 1 189 ? 28.764 14.322 -13.395 1.00 23.69 189 ALA B N 1
ATOM 3906 C CA . ALA B 1 189 ? 28.445 15.572 -14.072 1.00 24.87 189 ALA B CA 1
ATOM 3907 C C . ALA B 1 189 ? 29.130 16.757 -13.422 1.00 25.09 189 ALA B C 1
ATOM 3908 O O . ALA B 1 189 ? 29.524 17.712 -14.109 1.00 26.31 189 ALA B O 1
ATOM 3910 N N . ALA B 1 190 ? 29.289 16.712 -12.110 1.00 23.53 190 ALA B N 1
ATOM 3911 C CA . ALA B 1 190 ? 29.882 17.803 -11.369 1.00 25.44 190 ALA B CA 1
ATOM 3912 C C . ALA B 1 190 ? 31.306 17.545 -10.920 1.00 24.90 190 ALA B C 1
ATOM 3913 O O . ALA B 1 190 ? 31.981 18.500 -10.518 1.00 24.39 190 ALA B O 1
ATOM 3915 N N . SER B 1 191 ? 31.787 16.301 -10.964 1.00 22.21 191 SER B N 1
ATOM 3916 C CA . SER B 1 191 ? 32.966 15.967 -10.178 1.00 22.38 191 SER B CA 1
ATOM 3917 C C . SER B 1 191 ? 33.877 14.983 -10.882 1.00 22.67 191 SER B C 1
ATOM 3918 O O . SER B 1 191 ? 33.438 14.178 -11.708 1.00 22.56 191 SER B O 1
ATOM 3921 N N . ASN B 1 192 ? 35.148 15.009 -10.487 1.00 22.77 192 ASN B N 1
ATOM 3922 C CA . ASN B 1 192 ? 36.070 13.933 -10.809 1.00 21.40 192 ASN B CA 1
ATOM 3923 C C . ASN B 1 192 ? 36.142 12.928 -9.656 1.00 20.81 192 ASN B C 1
ATOM 3924 O O . ASN B 1 192 ? 35.665 13.173 -8.543 1.00 21.10 192 ASN B O 1
ATOM 3929 N N . LEU B 1 193 ? 36.727 11.767 -9.956 1.00 20.66 193 LEU B N 1
ATOM 3930 C CA . LEU B 1 193 ? 36.721 10.619 -9.062 1.00 21.10 193 LEU B CA 1
ATOM 3931 C C . LEU B 1 193 ? 38.139 10.244 -8.669 1.00 21.77 193 LEU B C 1
ATOM 3932 O O . LEU B 1 193 ? 39.014 10.113 -9.529 1.00 22.63 193 LEU B O 1
ATOM 3937 N N . PHE B 1 194 ? 38.336 10.012 -7.375 1.00 20.93 194 PHE B N 1
ATOM 3938 C CA . PHE B 1 194 ? 39.581 9.516 -6.832 1.00 21.63 194 PHE B CA 1
ATOM 3939 C C . PHE B 1 194 ? 39.341 8.264 -5.998 1.00 21.76 194 PHE B C 1
ATOM 3940 O O . PHE B 1 194 ? 38.323 8.132 -5.311 1.00 22.36 194 PHE B O 1
ATOM 3948 N N . ILE B 1 195 ? 40.314 7.369 -6.031 1.00 21.39 195 ILE B N 1
ATOM 3949 C CA . ILE B 1 195 ? 40.329 6.263 -5.087 1.00 21.54 195 ILE B CA 1
ATOM 3950 C C . ILE B 1 195 ? 41.706 6.158 -4.454 1.00 23.46 195 ILE B C 1
ATOM 3951 O O . ILE B 1 195 ? 42.699 6.662 -4.974 1.00 24.63 195 ILE B O 1
ATOM 3956 N N . VAL B 1 196 ? 41.752 5.434 -3.337 1.00 22.78 196 VAL B N 1
ATOM 3957 C CA . VAL B 1 196 ? 42.986 5.130 -2.628 1.00 24.08 196 VAL B CA 1
ATOM 3958 C C . VAL B 1 196 ? 43.087 3.617 -2.506 1.00 25.63 196 VAL B C 1
ATOM 3959 O O . VAL B 1 196 ? 42.127 2.960 -2.086 1.00 25.23 196 VAL B O 1
ATOM 3963 N N . LYS B 1 197 ? 44.252 3.068 -2.836 1.00 26.79 197 LYS B N 1
ATOM 3964 C CA . LYS B 1 197 ? 44.510 1.645 -2.643 1.00 27.09 197 LYS B CA 1
ATOM 3965 C C . LYS B 1 197 ? 45.943 1.489 -2.170 1.00 28.42 197 LYS B C 1
ATOM 3966 O O . LYS B 1 197 ? 46.877 1.909 -2.857 1.00 28.81 197 LYS B O 1
ATOM 3972 N N . ASN B 1 198 ? 46.106 0.903 -0.989 1.00 29.42 198 ASN B N 1
ATOM 3973 C CA . ASN B 1 198 ? 47.420 0.624 -0.420 1.00 32.52 198 ASN B CA 1
ATOM 3974 C C . ASN B 1 198 ? 48.308 1.867 -0.418 1.00 33.24 198 ASN B C 1
ATOM 3975 O O . ASN B 1 198 ? 49.482 1.830 -0.794 1.00 34.48 198 ASN B O 1
ATOM 3980 N N . GLY B 1 199 ? 47.739 2.977 0.047 1.00 32.48 199 GLY B N 1
ATOM 3981 C CA . GLY B 1 199 ? 48.496 4.196 0.235 1.00 32.09 199 GLY B CA 1
ATOM 3982 C C . GLY B 1 199 ? 48.751 5.006 -1.016 1.00 31.63 199 GLY B C 1
ATOM 3983 O O . GLY B 1 199 ? 49.440 6.034 -0.935 1.00 33.44 199 GLY B O 1
ATOM 3984 N N . VAL B 1 200 ? 48.207 4.596 -2.157 1.00 28.30 200 VAL B N 1
ATOM 3985 C CA . VAL B 1 200 ? 48.429 5.269 -3.433 1.00 28.00 200 VAL B CA 1
ATOM 3986 C C . VAL B 1 200 ? 47.099 5.825 -3.923 1.00 27.04 200 VAL B C 1
ATOM 3987 O O . VAL B 1 200 ? 46.067 5.148 -3.858 1.00 26.58 200 VAL B O 1
ATOM 3991 N N . LEU B 1 201 ? 47.139 7.050 -4.438 1.00 27.50 201 LEU B N 1
ATOM 3992 C CA . LEU B 1 201 ? 45.972 7.738 -4.961 1.00 26.47 201 LEU B CA 1
ATOM 3993 C C . LEU B 1 201 ? 45.872 7.499 -6.460 1.00 25.20 201 LEU B C 1
ATOM 3994 O O . LEU B 1 201 ? 46.854 7.670 -7.187 1.00 26.02 201 LEU B O 1
ATOM 3999 N N . TYR B 1 202 ? 44.687 7.116 -6.922 1.00 23.01 202 TYR B N 1
ATOM 4000 C CA . TYR B 1 202 ? 44.462 6.806 -8.330 1.00 23.64 202 TYR B CA 1
ATOM 4001 C C . TYR B 1 202 ? 43.290 7.618 -8.840 1.00 24.00 202 TYR B C 1
ATOM 4002 O O . TYR B 1 202 ? 42.324 7.849 -8.112 1.00 24.17 202 TYR B O 1
ATOM 4011 N N . THR B 1 203 ? 43.372 8.034 -10.102 1.00 22.92 203 THR B N 1
ATOM 4012 C CA . THR B 1 203 ? 42.286 8.780 -10.728 1.00 22.47 203 THR B CA 1
ATOM 4013 C C . THR B 1 203 ? 42.229 8.456 -12.217 1.00 23.25 203 THR B C 1
ATOM 4014 O O . THR B 1 203 ? 43.270 8.196 -12.831 1.00 23.46 203 THR B O 1
ATOM 4018 N N . PRO B 1 204 ? 41.033 8.424 -12.815 1.00 22.36 204 PRO B N 1
ATOM 4019 C CA . PRO B 1 204 ? 40.944 8.101 -14.245 1.00 23.55 204 PRO B CA 1
ATOM 4020 C C . PRO B 1 204 ? 41.763 9.034 -15.121 1.00 25.17 204 PRO B C 1
ATOM 4021 O O . PRO B 1 204 ? 41.879 10.229 -14.862 1.00 25.13 204 PRO B O 1
ATOM 4025 N N . SER B 1 205 ? 42.300 8.457 -16.197 1.00 27.36 205 SER B N 1
ATOM 4026 C CA . SER B 1 205 ? 43.221 9.121 -17.109 1.00 30.59 205 SER B CA 1
ATOM 4027 C C . SER B 1 205 ? 42.552 9.747 -18.326 1.00 29.18 205 SER B C 1
ATOM 4028 O O . SER B 1 205 ? 43.060 10.736 -18.859 1.00 30.32 205 SER B O 1
ATOM 4031 N N . ALA B 1 206 ? 41.443 9.199 -18.785 1.00 27.44 206 ALA B N 1
ATOM 4032 C CA . ALA B 1 206 ? 40.904 9.582 -20.077 1.00 26.77 206 ALA B CA 1
ATOM 4033 C C . ALA B 1 206 ? 39.393 9.693 -20.001 1.00 25.07 206 ALA B C 1
ATOM 4034 O O . ALA B 1 206 ? 38.755 9.249 -19.044 1.00 25.20 206 ALA B O 1
ATOM 4036 N N . GLY B 1 207 ? 38.823 10.329 -21.025 1.00 25.74 207 GLY B N 1
ATOM 4037 C CA . GLY B 1 207 ? 37.388 10.400 -21.133 1.00 24.99 207 GLY B CA 1
ATOM 4038 C C . GLY B 1 207 ? 36.724 11.286 -20.110 1.00 24.49 207 GLY B C 1
ATOM 4039 O O . GLY B 1 207 ? 35.571 11.034 -19.751 1.00 23.73 207 GLY B O 1
ATOM 4040 N N . ILE B 1 208 ? 37.420 12.331 -19.640 1.00 23.70 208 ILE B N 1
ATOM 4041 C CA . ILE B 1 208 ? 36.933 13.198 -18.572 1.00 23.21 208 ILE B CA 1
ATOM 4042 C C . ILE B 1 208 ? 37.171 14.670 -18.887 1.00 23.42 208 ILE B C 1
ATOM 4043 O O . ILE B 1 208 ? 38.019 15.035 -19.710 1.00 24.32 208 ILE B O 1
ATOM 4048 N N . LEU B 1 209 ? 36.430 15.514 -18.176 1.00 23.08 209 LEU B N 1
ATOM 4049 C CA . LEU B 1 209 ? 36.799 16.914 -17.990 1.00 22.74 209 LEU B CA 1
ATOM 4050 C C . LEU B 1 209 ? 37.960 16.953 -16.997 1.00 23.01 209 LEU B C 1
ATOM 4051 O O . LEU B 1 209 ? 37.920 16.274 -15.960 1.00 23.60 209 LEU B O 1
ATOM 4056 N N . ARG B 1 210 ? 39.031 17.660 -17.353 1.00 23.50 210 ARG B N 1
ATOM 4057 C CA . ARG B 1 210 ? 40.232 17.720 -16.515 1.00 25.03 210 ARG B CA 1
ATOM 4058 C C . ARG B 1 210 ? 39.984 18.791 -15.458 1.00 24.26 210 ARG B C 1
ATOM 4059 O O . ARG B 1 210 ? 40.271 19.976 -15.644 1.00 24.34 210 ARG B O 1
ATOM 4067 N N . GLY B 1 211 ? 39.440 18.356 -14.330 1.00 23.11 211 GLY B N 1
ATOM 4068 C CA . GLY B 1 211 ? 39.020 19.293 -13.308 1.00 22.69 211 GLY B CA 1
ATOM 4069 C C . GLY B 1 211 ? 40.182 20.049 -12.696 1.00 23.35 211 GLY B C 1
ATOM 4070 O O . GLY B 1 211 ? 41.303 19.545 -12.571 1.00 23.14 211 GLY B O 1
ATOM 4071 N N . ILE B 1 212 ? 39.901 21.297 -12.317 1.00 22.68 212 ILE B N 1
ATOM 4072 C CA . ILE B 1 212 ? 40.886 22.111 -11.610 1.00 24.52 212 ILE B CA 1
ATOM 4073 C C . ILE B 1 212 ? 41.016 21.630 -10.170 1.00 23.37 212 ILE B C 1
ATOM 4074 O O . ILE B 1 212 ? 42.109 21.660 -9.592 1.00 24.49 212 ILE B O 1
ATOM 4079 N N . THR B 1 213 ? 39.915 21.166 -9.562 1.00 22.23 213 THR B N 1
ATOM 4080 C CA . THR B 1 213 ? 40.036 20.562 -8.243 1.00 22.60 213 THR B CA 1
ATOM 4081 C C . THR B 1 213 ? 40.887 19.301 -8.336 1.00 23.36 213 THR B C 1
ATOM 4082 O O . THR B 1 213 ? 41.812 19.105 -7.538 1.00 24.52 213 THR B O 1
ATOM 4086 N N . ARG B 1 214 ? 40.652 18.495 -9.369 1.00 23.28 214 ARG B N 1
ATOM 4087 C CA . ARG B 1 214 ? 41.476 17.320 -9.634 1.00 24.65 214 ARG B CA 1
ATOM 4088 C C . ARG B 1 214 ? 42.950 17.689 -9.724 1.00 25.40 214 ARG B C 1
ATOM 4089 O O . ARG B 1 214 ? 43.798 17.057 -9.086 1.00 25.22 214 ARG B O 1
ATOM 4097 N N . ASP B 1 215 ? 43.276 18.726 -10.503 1.00 25.40 215 ASP B N 1
ATOM 4098 C CA . ASP B 1 215 ? 44.663 19.174 -10.581 1.00 27.62 215 ASP B CA 1
ATOM 4099 C C . ASP B 1 215 ? 45.198 19.504 -9.199 1.00 27.91 215 ASP B C 1
ATOM 4100 O O . ASP B 1 215 ? 46.348 19.185 -8.875 1.00 28.48 215 ASP B O 1
ATOM 4105 N N . THR B 1 216 ? 44.396 20.219 -8.403 1.00 27.50 216 THR B N 1
ATOM 4106 C CA . THR B 1 216 ? 44.818 20.683 -7.091 1.00 27.84 216 THR B CA 1
ATOM 4107 C C . THR B 1 216 ? 45.072 19.514 -6.164 1.00 28.22 216 THR B C 1
ATOM 4108 O O . THR B 1 216 ? 46.031 19.526 -5.385 1.00 30.31 216 THR B O 1
ATOM 4112 N N . ILE B 1 217 ? 44.226 18.489 -6.258 1.00 27.85 217 ILE B N 1
ATOM 4113 C CA . ILE B 1 217 ? 44.371 17.289 -5.439 1.00 29.88 217 ILE B CA 1
ATOM 4114 C C . ILE B 1 217 ? 45.714 16.620 -5.704 1.00 30.01 217 ILE B C 1
ATOM 4115 O O . ILE B 1 217 ? 46.397 16.175 -4.775 1.00 29.64 217 ILE B O 1
ATOM 4120 N N . LEU B 1 218 ? 46.097 16.495 -6.976 1.00 29.35 218 LEU B N 1
ATOM 4121 C CA . LEU B 1 218 ? 47.379 15.861 -7.281 1.00 30.36 218 LEU B CA 1
ATOM 4122 C C . LEU B 1 218 ? 48.547 16.700 -6.776 1.00 32.42 218 LEU B C 1
ATOM 4123 O O . LEU B 1 218 ? 49.544 16.159 -6.278 1.00 32.70 218 LEU B O 1
ATOM 4128 N N . GLU B 1 219 ? 48.446 18.027 -6.917 1.00 32.97 219 GLU B N 1
ATOM 4129 C CA . GLU B 1 219 ? 49.427 18.943 -6.342 1.00 34.52 219 GLU B CA 1
ATOM 4130 C C . GLU B 1 219 ? 49.516 18.754 -4.836 1.00 34.53 219 GLU B C 1
ATOM 4131 O O . GLU B 1 219 ? 50.608 18.643 -4.272 1.00 35.63 219 GLU B O 1
ATOM 4137 N N . LEU B 1 220 ? 48.365 18.676 -4.171 1.00 33.00 220 LEU B N 1
ATOM 4138 C CA . LEU B 1 220 ? 48.361 18.489 -2.729 1.00 33.25 220 LEU B CA 1
ATOM 4139 C C . LEU B 1 220 ? 48.930 17.130 -2.349 1.00 33.32 220 LEU B C 1
ATOM 4140 O O . LEU B 1 220 ? 49.665 17.010 -1.361 1.00 35.05 220 LEU B O 1
ATOM 4145 N N . ALA B 1 221 ? 48.598 16.090 -3.122 1.00 31.49 221 ALA B N 1
ATOM 4146 C CA . ALA B 1 221 ? 49.138 14.769 -2.820 1.00 31.93 221 ALA B CA 1
ATOM 4147 C C . ALA B 1 221 ? 50.656 14.791 -2.829 1.00 34.31 221 ALA B C 1
ATOM 4148 O O . ALA B 1 221 ? 51.298 14.215 -1.946 1.00 35.57 221 ALA B O 1
ATOM 4150 N N . THR B 1 222 ? 51.251 15.452 -3.822 1.00 35.05 222 THR B N 1
ATOM 4151 C CA . THR B 1 222 ? 52.704 15.509 -3.897 1.00 36.90 222 THR B CA 1
ATOM 4152 C C . THR B 1 222 ? 53.284 16.241 -2.696 1.00 38.81 222 THR B C 1
ATOM 4153 O O . THR B 1 222 ? 54.282 15.796 -2.112 1.00 39.44 222 THR B O 1
ATOM 4157 N N . GLU B 1 223 ? 52.653 17.341 -2.287 1.00 39.38 223 GLU B N 1
ATOM 4158 C CA . GLU B 1 223 ? 53.139 18.085 -1.128 1.00 41.21 223 GLU B CA 1
ATOM 4159 C C . GLU B 1 223 ? 53.036 17.260 0.147 1.00 40.58 223 GLU B C 1
ATOM 4160 O O . GLU B 1 223 ? 53.856 17.418 1.059 1.00 41.06 223 GLU B O 1
ATOM 4166 N N . LEU B 1 224 ? 52.053 16.370 0.226 1.00 39.39 224 LEU B N 1
ATOM 4167 C CA . LEU B 1 224 ? 51.882 15.491 1.372 1.00 39.85 224 LEU B CA 1
ATOM 4168 C C . LEU B 1 224 ? 52.650 14.176 1.225 1.00 40.62 224 LEU B C 1
ATOM 4169 O O . LEU B 1 224 ? 52.501 13.288 2.067 1.00 41.15 224 LEU B O 1
ATOM 4174 N N . ASP B 1 225 ? 53.460 14.040 0.175 1.00 41.13 225 ASP B N 1
ATOM 4175 C CA . ASP B 1 225 ? 54.212 12.816 -0.110 1.00 42.09 225 ASP B CA 1
ATOM 4176 C C . ASP B 1 225 ? 53.284 11.604 -0.210 1.00 38.53 225 ASP B C 1
ATOM 4177 O O . ASP B 1 225 ? 53.603 10.506 0.246 1.00 38.01 225 ASP B O 1
ATOM 4182 N N . ILE B 1 226 ? 52.128 11.808 -0.825 1.00 35.73 226 ILE B N 1
ATOM 4183 C CA . ILE B 1 226 ? 51.203 10.727 -1.167 1.00 33.59 226 ILE B CA 1
ATOM 4184 C C . ILE B 1 226 ? 51.423 10.364 -2.620 1.00 32.08 226 ILE B C 1
ATOM 4185 O O . ILE B 1 226 ? 51.189 11.207 -3.505 1.00 30.66 226 ILE B O 1
ATOM 4190 N N . PRO B 1 227 ? 51.859 9.147 -2.945 1.00 32.20 227 PRO B N 1
ATOM 4191 C CA . PRO B 1 227 ? 52.068 8.790 -4.352 1.00 32.37 227 PRO B CA 1
ATOM 4192 C C . PRO B 1 227 ? 50.746 8.746 -5.095 1.00 31.29 227 PRO B C 1
ATOM 4193 O O . PRO B 1 227 ? 49.729 8.331 -4.539 1.00 31.07 227 PRO B O 1
ATOM 4197 N N . TRP B 1 228 ? 50.761 9.156 -6.363 1.00 30.63 228 TRP B N 1
ATOM 4198 C CA . TRP B 1 228 ? 49.531 9.162 -7.142 1.00 29.84 228 TRP B CA 1
ATOM 4199 C C . TRP B 1 228 ? 49.799 8.681 -8.556 1.00 30.32 228 TRP B C 1
ATOM 4200 O O . TRP B 1 228 ? 50.937 8.692 -9.048 1.00 31.06 228 TRP B O 1
ATOM 4211 N N . LYS B 1 229 ? 48.728 8.215 -9.187 1.00 29.72 229 LYS B N 1
ATOM 4212 C CA . LYS B 1 229 ? 48.778 7.694 -10.544 1.00 30.64 229 LYS B CA 1
ATOM 4213 C C . LYS B 1 229 ? 47.500 8.062 -11.277 1.00 29.00 229 LYS B C 1
ATOM 4214 O O . LYS B 1 229 ? 46.410 7.930 -10.719 1.00 26.97 229 LYS B O 1
ATOM 4220 N N . GLU B 1 230 ? 47.635 8.513 -12.517 1.00 29.67 230 GLU B N 1
ATOM 4221 C CA . GLU B 1 230 ? 46.520 8.577 -13.449 1.00 28.67 230 GLU B CA 1
ATOM 4222 C C . GLU B 1 230 ? 46.488 7.251 -14.201 1.00 28.83 230 GLU B C 1
ATOM 4223 O O . GLU B 1 230 ? 47.482 6.868 -14.824 1.00 29.40 230 GLU B O 1
ATOM 4229 N N A ARG B 1 231 ? 45.362 6.548 -14.147 0.52 28.65 231 ARG B N 1
ATOM 4230 N N B ARG B 1 231 ? 45.361 6.549 -14.148 0.48 28.64 231 ARG B N 1
ATOM 4231 C CA A ARG B 1 231 ? 45.286 5.283 -14.861 0.52 29.83 231 ARG B CA 1
ATOM 4232 C CA B ARG B 1 231 ? 45.286 5.266 -14.831 0.48 29.82 231 ARG B CA 1
ATOM 4233 C C A ARG B 1 231 ? 43.830 4.911 -15.098 0.52 28.60 231 ARG B C 1
ATOM 4234 C C B ARG B 1 231 ? 43.830 4.898 -15.081 0.48 28.62 231 ARG B C 1
ATOM 4235 O O A ARG B 1 231 ? 42.913 5.495 -14.518 0.52 28.19 231 ARG B O 1
ATOM 4236 O O B ARG B 1 231 ? 42.912 5.469 -14.490 0.48 28.19 231 ARG B O 1
ATOM 4251 N N . GLN B 1 232 ? 43.640 3.901 -15.942 1.00 27.50 232 GLN B N 1
ATOM 4252 C CA . GLN B 1 232 ? 42.309 3.365 -16.185 1.00 27.52 232 GLN B CA 1
ATOM 4253 C C . GLN B 1 232 ? 41.865 2.544 -14.980 1.00 26.14 232 GLN B C 1
ATOM 4254 O O . GLN B 1 232 ? 42.581 1.647 -14.523 1.00 27.53 232 GLN B O 1
ATOM 4260 N N . LEU B 1 233 ? 40.669 2.829 -14.511 1.00 23.71 233 LEU B N 1
ATOM 4261 C CA . LEU B 1 233 ? 40.053 2.157 -13.377 1.00 22.26 233 LEU B CA 1
ATOM 4262 C C . LEU B 1 233 ? 38.711 1.589 -13.816 1.00 21.78 233 LEU B C 1
ATOM 4263 O O . LEU B 1 233 ? 37.964 2.243 -14.540 1.00 22.18 233 LEU B O 1
ATOM 4268 N N . SER B 1 234 ? 38.402 0.381 -13.376 1.00 21.62 234 SER B N 1
ATOM 4269 C CA . SER B 1 234 ? 37.067 -0.150 -13.587 1.00 21.81 234 SER B CA 1
ATOM 4270 C C . SER B 1 234 ? 36.247 0.000 -12.310 1.00 22.02 234 SER B C 1
ATOM 4271 O O . SER B 1 234 ? 36.759 0.382 -11.260 1.00 21.86 234 SER B O 1
ATOM 4274 N N . ALA B 1 235 ? 34.943 -0.282 -12.411 1.00 20.56 235 ALA B N 1
ATOM 4275 C CA . ALA B 1 235 ? 34.107 -0.236 -11.213 1.00 20.68 235 ALA B CA 1
ATOM 4276 C C . ALA B 1 235 ? 34.660 -1.137 -10.112 1.00 20.81 235 ALA B C 1
ATOM 4277 O O . ALA B 1 235 ? 34.626 -0.780 -8.933 1.00 21.42 235 ALA B O 1
ATOM 4279 N N . PHE B 1 236 ? 35.210 -2.295 -10.492 1.00 20.56 236 PHE B N 1
ATOM 4280 C CA . PHE B 1 236 ? 35.870 -3.206 -9.559 1.00 20.78 236 PHE B CA 1
ATOM 4281 C C . PHE B 1 236 ? 36.897 -2.475 -8.696 1.00 21.40 236 PHE B C 1
ATOM 4282 O O . PHE B 1 236 ? 36.954 -2.652 -7.475 1.00 20.61 236 PHE B O 1
ATOM 4290 N N . ASP B 1 237 ? 37.752 -1.680 -9.331 1.00 20.60 237 ASP B N 1
ATOM 4291 C CA . ASP B 1 237 ? 38.759 -0.935 -8.586 1.00 20.72 237 ASP B CA 1
ATOM 4292 C C . ASP B 1 237 ? 38.117 -0.081 -7.511 1.00 21.75 237 ASP B C 1
ATOM 4293 O O . ASP B 1 237 ? 38.676 0.098 -6.424 1.00 22.45 237 ASP B O 1
ATOM 4298 N N . VAL B 1 238 ? 36.969 0.518 -7.835 1.00 20.67 238 VAL B N 1
ATOM 4299 C CA . VAL B 1 238 ? 36.298 1.400 -6.884 1.00 19.79 238 VAL B CA 1
ATOM 4300 C C . VAL B 1 238 ? 35.705 0.597 -5.732 1.00 21.45 238 VAL B C 1
ATOM 4301 O O . VAL B 1 238 ? 35.882 0.933 -4.558 1.00 21.30 238 VAL B O 1
ATOM 4305 N N . TYR B 1 239 ? 35.020 -0.497 -6.040 1.00 21.29 239 TYR B N 1
ATOM 4306 C CA . TYR B 1 239 ? 34.398 -1.288 -4.981 1.00 21.24 239 TYR B CA 1
ATOM 4307 C C . TYR B 1 239 ? 35.416 -1.754 -3.944 1.00 21.63 239 TYR B C 1
ATOM 4308 O O . TYR B 1 239 ? 35.096 -1.868 -2.754 1.00 21.54 239 TYR B O 1
ATOM 4317 N N . ILE B 1 240 ? 36.625 -2.110 -4.388 1.00 21.83 240 ILE B N 1
ATOM 4318 C CA . ILE B 1 240 ? 37.616 -2.714 -3.509 1.00 22.21 240 ILE B CA 1
ATOM 4319 C C . ILE B 1 240 ? 38.594 -1.694 -2.938 1.00 22.31 240 ILE B C 1
ATOM 4320 O O . ILE B 1 240 ? 39.487 -2.076 -2.179 1.00 23.42 240 ILE B O 1
ATOM 4325 N N . ALA B 1 241 ? 38.436 -0.411 -3.270 1.00 21.23 241 ALA B N 1
ATOM 4326 C CA . ALA B 1 241 ? 39.360 0.616 -2.799 1.00 22.46 241 ALA B CA 1
ATOM 4327 C C . ALA B 1 241 ? 39.345 0.740 -1.285 1.00 24.48 241 ALA B C 1
ATOM 4328 O O . ALA B 1 241 ? 38.351 0.440 -0.624 1.00 23.90 241 ALA B O 1
ATOM 4330 N N . ASP B 1 242 ? 40.462 1.225 -0.733 1.00 25.02 242 ASP B N 1
ATOM 4331 C CA . ASP B 1 242 ? 40.511 1.558 0.688 1.00 25.41 242 ASP B CA 1
ATOM 4332 C C . ASP B 1 242 ? 39.741 2.843 1.009 1.00 25.06 242 ASP B C 1
ATOM 4333 O O . ASP B 1 242 ? 39.197 2.973 2.114 1.00 25.24 242 ASP B O 1
ATOM 4338 N N . GLU B 1 243 ? 39.709 3.791 0.077 1.00 24.37 243 GLU B N 1
ATOM 4339 C CA . GLU B 1 243 ? 38.977 5.047 0.220 1.00 24.74 243 GLU B CA 1
ATOM 4340 C C . GLU B 1 243 ? 38.503 5.480 -1.157 1.00 23.75 243 GLU B C 1
ATOM 4341 O O . GLU B 1 243 ? 39.152 5.187 -2.164 1.00 22.46 243 GLU B O 1
ATOM 4347 N N . VAL B 1 244 ? 37.383 6.200 -1.197 1.00 22.37 244 VAL B N 1
ATOM 4348 C CA . VAL B 1 244 ? 36.853 6.774 -2.426 1.00 21.29 244 VAL B CA 1
ATOM 4349 C C . VAL B 1 244 ? 36.376 8.191 -2.117 1.00 22.17 244 VAL B C 1
ATOM 4350 O O . VAL B 1 244 ? 35.768 8.427 -1.067 1.00 22.47 244 VAL B O 1
ATOM 4354 N N . PHE B 1 245 ? 36.653 9.131 -3.024 1.00 21.73 245 PHE B N 1
ATOM 4355 C CA . PHE B 1 245 ? 36.105 10.479 -2.888 1.00 21.88 245 PHE B CA 1
ATOM 4356 C C . PHE B 1 245 ? 35.989 11.115 -4.267 1.00 22.97 245 PHE B C 1
ATOM 4357 O O . PHE B 1 245 ? 36.678 10.721 -5.211 1.00 22.67 245 PHE B O 1
ATOM 4365 N N . THR B 1 246 ? 35.029 12.023 -4.404 1.00 22.39 246 THR B N 1
ATOM 4366 C CA . THR B 1 246 ? 34.909 12.832 -5.603 1.00 23.36 246 THR B CA 1
ATOM 4367 C C . THR B 1 246 ? 35.399 14.233 -5.281 1.00 23.10 246 THR B C 1
ATOM 4368 O O . THR B 1 246 ? 35.601 14.585 -4.116 1.00 23.91 246 THR B O 1
ATOM 4372 N N . CYS B 1 247 ? 35.584 15.043 -6.323 1.00 22.35 247 CYS B N 1
ATOM 4373 C CA . CYS B 1 247 ? 36.027 16.414 -6.110 1.00 23.28 247 CYS B CA 1
ATOM 4374 C C . CYS B 1 247 ? 35.465 17.331 -7.183 1.00 22.61 247 CYS B C 1
ATOM 4375 O O . CYS B 1 247 ? 35.269 16.937 -8.337 1.00 22.89 247 CYS B O 1
ATOM 4378 N N . SER B 1 248 ? 35.222 18.570 -6.771 1.00 21.74 248 SER B N 1
ATOM 4379 C CA . SER B 1 248 ? 34.583 19.573 -7.612 1.00 22.59 248 SER B CA 1
ATOM 4380 C C . SER B 1 248 ? 34.835 20.949 -7.022 1.00 24.41 248 SER B C 1
ATOM 4381 O O . SER B 1 248 ? 35.068 21.096 -5.821 1.00 24.98 248 SER B O 1
ATOM 4384 N N . THR B 1 249 ? 34.774 21.972 -7.885 1.00 22.61 249 THR B N 1
ATOM 4385 C CA . THR B 1 249 ? 34.785 23.336 -7.370 1.00 23.05 249 THR B CA 1
ATOM 4386 C C . THR B 1 249 ? 33.619 23.561 -6.417 1.00 24.70 249 THR B C 1
ATOM 4387 O O . THR B 1 249 ? 33.702 24.397 -5.506 1.00 25.28 249 THR B O 1
ATOM 4391 N N . ALA B 1 250 ? 32.523 22.835 -6.618 1.00 25.93 250 ALA B N 1
ATOM 4392 C CA . ALA B 1 250 ? 31.387 22.858 -5.700 1.00 27.77 250 ALA B CA 1
ATOM 4393 C C . ALA B 1 250 ? 31.715 21.920 -4.541 1.00 27.63 250 ALA B C 1
ATOM 4394 O O . ALA B 1 250 ? 31.357 20.740 -4.534 1.00 29.56 250 ALA B O 1
ATOM 4396 N N . GLY B 1 251 ? 32.455 22.445 -3.567 1.00 26.38 251 GLY B N 1
ATOM 4397 C CA . GLY B 1 251 ? 32.632 21.757 -2.304 1.00 27.53 251 GLY B CA 1
ATOM 4398 C C . GLY B 1 251 ? 33.968 21.088 -2.069 1.00 27.25 251 GLY B C 1
ATOM 4399 O O . GLY B 1 251 ? 34.187 20.554 -0.969 1.00 27.88 251 GLY B O 1
ATOM 4400 N N . GLY B 1 252 ? 34.880 21.120 -3.033 1.00 25.76 252 GLY B N 1
ATOM 4401 C CA . GLY B 1 252 ? 36.138 20.443 -2.803 1.00 25.19 252 GLY B CA 1
ATOM 4402 C C . GLY B 1 252 ? 35.950 18.938 -2.822 1.00 24.47 252 GLY B C 1
ATOM 4403 O O . GLY B 1 252 ? 35.118 18.398 -3.560 1.00 24.29 252 GLY B O 1
ATOM 4404 N N . ALA B 1 253 ? 36.750 18.250 -2.002 1.00 24.34 253 ALA B N 1
ATOM 4405 C CA . ALA B 1 253 ? 36.657 16.796 -1.894 1.00 24.26 253 ALA B CA 1
ATOM 4406 C C . ALA B 1 253 ? 35.413 16.368 -1.117 1.00 25.79 253 ALA B C 1
ATOM 4407 O O . ALA B 1 253 ? 35.021 16.999 -0.134 1.00 27.91 253 ALA B O 1
ATOM 4409 N N . LEU B 1 254 ? 34.816 15.255 -1.551 1.00 24.42 254 LEU B N 1
ATOM 4410 C CA . LEU B 1 254 ? 33.575 14.733 -0.994 1.00 23.41 254 LEU B CA 1
ATOM 4411 C C . LEU B 1 254 ? 33.735 13.233 -0.790 1.00 23.15 254 LEU B C 1
ATOM 4412 O O . LEU B 1 254 ? 33.820 12.490 -1.777 1.00 22.78 254 LEU B O 1
ATOM 4417 N N . PRO B 1 255 ? 33.772 12.750 0.445 1.00 23.37 255 PRO B N 1
ATOM 4418 C CA . PRO B 1 255 ? 33.983 11.312 0.651 1.00 24.44 255 PRO B CA 1
ATOM 4419 C C . PRO B 1 255 ? 32.799 10.476 0.178 1.00 24.33 255 PRO B C 1
ATOM 4420 O O . PRO B 1 255 ? 31.649 10.917 0.160 1.00 24.64 255 PRO B O 1
ATOM 4424 N N . VAL B 1 256 ? 33.105 9.237 -0.194 1.00 22.82 256 VAL B N 1
ATOM 4425 C CA . VAL B 1 256 ? 32.131 8.294 -0.733 1.00 22.55 256 VAL B CA 1
ATOM 4426 C C . VAL B 1 256 ? 32.161 7.061 0.154 1.00 23.17 256 VAL B C 1
ATOM 4427 O O . VAL B 1 256 ? 33.221 6.456 0.336 1.00 24.30 256 VAL B O 1
ATOM 4431 N N A ARG B 1 257 ? 31.007 6.691 0.706 0.63 22.83 257 ARG B N 1
ATOM 4432 N N B ARG B 1 257 ? 31.004 6.704 0.720 0.37 22.98 257 ARG B N 1
ATOM 4433 C CA A ARG B 1 257 ? 30.949 5.555 1.613 0.63 23.71 257 ARG B CA 1
ATOM 4434 C CA B ARG B 1 257 ? 30.909 5.573 1.633 0.37 23.76 257 ARG B CA 1
ATOM 4435 C C A ARG B 1 257 ? 30.463 4.282 0.934 0.63 23.30 257 ARG B C 1
ATOM 4436 C C B ARG B 1 257 ? 30.446 4.293 0.949 0.37 23.21 257 ARG B C 1
ATOM 4437 O O A ARG B 1 257 ? 30.677 3.190 1.478 0.63 22.92 257 ARG B O 1
ATOM 4438 O O B ARG B 1 257 ? 30.668 3.205 1.496 0.37 23.06 257 ARG B O 1
ATOM 4453 N N . GLU B 1 258 ? 29.816 4.394 -0.219 1.00 22.78 258 GLU B N 1
ATOM 4454 C CA . GLU B 1 258 ? 29.271 3.229 -0.911 1.00 23.45 258 GLU B CA 1
ATOM 4455 C C . GLU B 1 258 ? 29.165 3.511 -2.400 1.00 22.91 258 GLU B C 1
ATOM 4456 O O . GLU B 1 258 ? 28.812 4.618 -2.799 1.00 22.85 258 GLU B O 1
ATOM 4462 N N . VAL B 1 259 ? 29.436 2.498 -3.218 1.00 22.16 259 VAL B N 1
ATOM 4463 C CA . VAL B 1 259 ? 29.202 2.586 -4.652 1.00 22.73 259 VAL B CA 1
ATOM 4464 C C . VAL B 1 259 ? 28.443 1.332 -5.067 1.00 23.93 259 VAL B C 1
ATOM 4465 O O . VAL B 1 259 ? 28.925 0.214 -4.864 1.00 22.74 259 VAL B O 1
ATOM 4469 N N . ALA B 1 260 ? 27.226 1.522 -5.574 1.00 25.64 260 ALA B N 1
ATOM 4470 C CA . ALA B 1 260 ? 26.440 0.449 -6.186 1.00 25.66 260 ALA B CA 1
ATOM 4471 C C . ALA B 1 260 ? 26.255 -0.735 -5.244 1.00 24.70 260 ALA B C 1
ATOM 4472 O O . ALA B 1 260 ? 26.322 -1.906 -5.651 1.00 24.26 260 ALA B O 1
ATOM 4474 N N . GLY B 1 261 ? 25.969 -0.435 -3.975 1.00 23.42 261 GLY B N 1
ATOM 4475 C CA . GLY B 1 261 ? 25.704 -1.453 -3.000 1.00 24.59 261 GLY B CA 1
ATOM 4476 C C . GLY B 1 261 ? 26.928 -2.034 -2.339 1.00 23.75 261 GLY B C 1
ATOM 4477 O O . GLY B 1 261 ? 26.781 -2.843 -1.414 1.00 26.79 261 GLY B O 1
ATOM 4478 N N . ARG B 1 262 ? 28.120 -1.646 -2.784 1.00 21.55 262 ARG B N 1
ATOM 4479 C CA . ARG B 1 262 ? 29.366 -2.064 -2.155 1.00 21.75 262 ARG B CA 1
ATOM 4480 C C . ARG B 1 262 ? 29.803 -0.968 -1.189 1.00 21.89 262 ARG B C 1
ATOM 4481 O O . ARG B 1 262 ? 30.193 0.125 -1.614 1.00 22.60 262 ARG B O 1
ATOM 4489 N N . THR B 1 263 ? 29.739 -1.268 0.104 1.00 23.54 263 THR B N 1
ATOM 4490 C CA . THR B 1 263 ? 30.229 -0.351 1.125 1.00 25.10 263 THR B CA 1
ATOM 4491 C C . THR B 1 263 ? 31.753 -0.314 1.063 1.00 25.87 263 THR B C 1
ATOM 4492 O O . THR B 1 263 ? 32.413 -1.359 1.130 1.00 26.71 263 THR B O 1
ATOM 4496 N N . ILE B 1 264 ? 32.318 0.883 0.930 1.00 24.80 264 ILE B N 1
ATOM 4497 C CA . ILE B 1 264 ? 33.773 1.002 0.880 1.00 24.72 264 ILE B CA 1
ATOM 4498 C C . ILE B 1 264 ? 34.330 0.610 2.241 1.00 26.50 264 ILE B C 1
ATOM 4499 O O . ILE B 1 264 ? 33.816 1.009 3.299 1.00 27.90 264 ILE B O 1
ATOM 4504 N N . ARG B 1 265 ? 35.339 -0.250 2.235 1.00 26.97 265 ARG B N 1
ATOM 4505 C CA . ARG B 1 265 ? 35.846 -0.790 3.475 1.00 28.74 265 ARG B CA 1
ATOM 4506 C C . ARG B 1 265 ? 36.624 0.277 4.255 1.00 32.15 265 ARG B C 1
ATOM 4507 O O . ARG B 1 265 ? 37.107 1.271 3.707 1.00 33.41 265 ARG B O 1
ATOM 4515 N N . GLY B 1 266 ? 36.690 0.074 5.553 1.00 35.09 266 GLY B N 1
ATOM 4516 C CA . GLY B 1 266 ? 37.326 1.007 6.451 1.00 37.52 266 GLY B CA 1
ATOM 4517 C C . GLY B 1 266 ? 36.424 2.164 6.845 1.00 38.39 266 GLY B C 1
ATOM 4518 O O . GLY B 1 266 ? 35.228 2.224 6.537 1.00 38.18 266 GLY B O 1
ATOM 4519 N N . THR B 1 267 ? 37.020 3.099 7.543 1.00 39.36 267 THR B N 1
ATOM 4520 C CA . THR B 1 267 ? 36.216 4.249 7.969 1.00 41.10 267 THR B CA 1
ATOM 4521 C C . THR B 1 267 ? 36.162 5.263 6.842 1.00 38.22 267 THR B C 1
ATOM 4522 O O . THR B 1 267 ? 37.128 5.435 6.143 1.00 37.30 267 THR B O 1
ATOM 4526 N N . THR B 1 268 ? 35.001 5.860 6.705 1.00 36.25 268 THR B N 1
ATOM 4527 C CA . THR B 1 268 ? 34.782 6.937 5.760 1.00 32.76 268 THR B CA 1
ATOM 4528 C C . THR B 1 268 ? 34.434 8.199 6.532 1.00 33.30 268 THR B C 1
ATOM 4529 O O . THR B 1 268 ? 33.510 8.169 7.356 1.00 34.78 268 THR B O 1
ATOM 4533 N N . PRO B 1 269 ? 35.134 9.320 6.301 1.00 32.64 269 PRO B N 1
ATOM 4534 C CA . PRO B 1 269 ? 36.260 9.485 5.372 1.00 31.93 269 PRO B CA 1
ATOM 4535 C C . PRO B 1 269 ? 37.523 8.774 5.852 1.00 31.57 269 PRO B C 1
ATOM 4536 O O . PRO B 1 269 ? 37.784 8.726 7.059 1.00 32.48 269 PRO B O 1
ATOM 4540 N N . GLY B 1 270 ? 38.269 8.207 4.912 1.00 30.07 270 GLY B N 1
ATOM 4541 C CA . GLY B 1 270 ? 39.536 7.588 5.215 1.00 30.22 270 GLY B CA 1
ATOM 4542 C C . GLY B 1 270 ? 40.608 8.619 5.481 1.00 30.66 270 GLY B C 1
ATOM 4543 O O . GLY B 1 270 ? 40.435 9.834 5.268 1.00 30.26 270 GLY B O 1
ATOM 4544 N N . PRO B 1 271 ? 41.764 8.140 5.947 1.00 31.68 271 PRO B N 1
ATOM 4545 C CA . PRO B 1 271 ? 42.800 9.081 6.383 1.00 32.61 271 PRO B CA 1
ATOM 4546 C C . PRO B 1 271 ? 43.430 9.873 5.248 1.00 31.28 271 PRO B C 1
ATOM 4547 O O . PRO B 1 271 ? 43.801 11.031 5.475 1.00 32.02 271 PRO B O 1
ATOM 4551 N N . ILE B 1 272 ? 43.597 9.305 4.049 1.00 30.32 272 ILE B N 1
ATOM 4552 C CA . ILE B 1 272 ? 44.171 10.101 2.968 1.00 29.93 272 ILE B CA 1
ATOM 4553 C C . ILE B 1 272 ? 43.144 11.109 2.460 1.00 29.50 272 ILE B C 1
ATOM 4554 O O . ILE B 1 272 ? 43.475 12.268 2.180 1.00 29.87 272 ILE B O 1
ATOM 4559 N N . THR B 1 273 ? 41.875 10.700 2.373 1.00 28.82 273 THR B N 1
ATOM 4560 C CA . THR B 1 273 ? 40.820 11.643 2.022 1.00 27.10 273 THR B CA 1
ATOM 4561 C C . THR B 1 273 ? 40.823 12.837 2.975 1.00 28.47 273 THR B C 1
ATOM 4562 O O . THR B 1 273 ? 40.781 13.993 2.543 1.00 28.87 273 THR B O 1
ATOM 4566 N N . GLN B 1 274 ? 40.859 12.563 4.280 1.00 30.72 274 GLN B N 1
ATOM 4567 C CA . GLN B 1 274 ? 40.887 13.623 5.286 1.00 33.70 274 GLN B CA 1
ATOM 4568 C C . GLN B 1 274 ? 42.106 14.514 5.114 1.00 33.24 274 GLN B C 1
ATOM 4569 O O . GLN B 1 274 ? 41.998 15.746 5.165 1.00 33.07 274 GLN B O 1
ATOM 4575 N N . ALA B 1 275 ? 43.278 13.909 4.904 1.00 32.91 275 ALA B N 1
ATOM 4576 C CA . ALA B 1 275 ? 44.501 14.689 4.778 1.00 34.30 275 ALA B CA 1
ATOM 4577 C C . ALA B 1 275 ? 44.448 15.605 3.563 1.00 33.65 275 ALA B C 1
ATOM 4578 O O . ALA B 1 275 ? 44.881 16.767 3.633 1.00 35.30 275 ALA B O 1
ATOM 4580 N N . ILE B 1 276 ? 43.942 15.091 2.438 1.00 30.76 276 ILE B N 1
ATOM 4581 C CA . ILE B 1 276 ? 43.846 15.891 1.223 1.00 29.87 276 ILE B CA 1
ATOM 4582 C C . ILE B 1 276 ? 42.810 16.992 1.406 1.00 29.93 276 ILE B C 1
ATOM 4583 O O . ILE B 1 276 ? 43.031 18.150 1.020 1.00 30.82 276 ILE B O 1
ATOM 4588 N N . ASP B 1 277 ? 41.663 16.638 1.990 1.00 30.42 277 ASP B N 1
ATOM 4589 C CA . ASP B 1 277 ? 40.590 17.599 2.217 1.00 32.14 277 ASP B CA 1
ATOM 4590 C C . ASP B 1 277 ? 41.064 18.729 3.114 1.00 33.19 277 ASP B C 1
ATOM 4591 O O . ASP B 1 277 ? 40.828 19.906 2.826 1.00 33.16 277 ASP B O 1
ATOM 4596 N N . ASN B 1 278 ? 41.777 18.395 4.184 1.00 34.21 278 ASN B N 1
ATOM 4597 C CA . ASN B 1 278 ? 42.270 19.428 5.083 1.00 35.88 278 ASN B CA 1
ATOM 4598 C C . ASN B 1 278 ? 43.311 20.303 4.399 1.00 35.34 278 ASN B C 1
ATOM 4599 O O . ASN B 1 278 ? 43.350 21.518 4.619 1.00 35.36 278 ASN B O 1
ATOM 4604 N N . ALA B 1 279 ? 44.174 19.703 3.578 1.00 34.97 279 ALA B N 1
ATOM 4605 C CA . ALA B 1 279 ? 45.215 20.486 2.925 1.00 35.16 279 ALA B CA 1
ATOM 4606 C C . ALA B 1 279 ? 44.626 21.414 1.873 1.00 34.74 279 ALA B C 1
ATOM 4607 O O . ALA B 1 279 ? 45.165 22.501 1.635 1.00 36.66 279 ALA B O 1
ATOM 4609 N N . TYR B 1 280 ? 43.540 20.989 1.227 1.00 32.85 280 TYR B N 1
ATOM 4610 C CA . TYR B 1 280 ? 42.839 21.845 0.282 1.00 32.30 280 TYR B CA 1
ATOM 4611 C C . TYR B 1 280 ? 42.344 23.115 0.963 1.00 34.18 280 TYR B C 1
ATOM 4612 O O . TYR B 1 280 ? 42.643 24.227 0.515 1.00 34.63 280 TYR B O 1
ATOM 4621 N N . TRP B 1 281 ? 41.565 22.967 2.040 1.00 35.68 281 TRP B N 1
ATOM 4622 C CA . TRP B 1 281 ? 40.996 24.144 2.696 1.00 36.85 281 TRP B CA 1
ATOM 4623 C C . TRP B 1 281 ? 42.068 24.953 3.405 1.00 39.28 281 TRP B C 1
ATOM 4624 O O . TRP B 1 281 ? 41.947 26.180 3.510 1.00 40.86 281 TRP B O 1
ATOM 4635 N N . ALA B 1 282 ? 43.140 24.300 3.855 1.00 39.98 282 ALA B N 1
ATOM 4636 C CA . ALA B 1 282 ? 44.283 25.047 4.362 1.00 40.90 282 ALA B CA 1
ATOM 4637 C C . ALA B 1 282 ? 44.915 25.871 3.250 1.00 41.52 282 ALA B C 1
ATOM 4638 O O . ALA B 1 282 ? 45.269 27.036 3.455 1.00 42.99 282 ALA B O 1
ATOM 4640 N N . MET B 1 283 ? 45.040 25.290 2.055 1.00 41.10 283 MET B N 1
ATOM 4641 C CA . MET B 1 283 ? 45.605 26.028 0.932 1.00 42.10 283 MET B CA 1
ATOM 4642 C C . MET B 1 283 ? 44.801 27.283 0.636 1.00 42.21 283 MET B C 1
ATOM 4643 O O . MET B 1 283 ? 45.360 28.308 0.230 1.00 44.76 283 MET B O 1
ATOM 4648 N N . ARG B 1 284 ? 43.490 27.216 0.810 1.00 40.51 284 ARG B N 1
ATOM 4649 C CA . ARG B 1 284 ? 42.623 28.322 0.451 1.00 40.59 284 ARG B CA 1
ATOM 4650 C C . ARG B 1 284 ? 42.433 29.344 1.558 1.00 44.14 284 ARG B C 1
ATOM 4651 O O . ARG B 1 284 ? 41.898 30.427 1.286 1.00 45.13 284 ARG B O 1
ATOM 4659 N N . GLU B 1 285 ? 42.844 29.040 2.787 1.00 45.69 285 GLU B N 1
ATOM 4660 C CA . GLU B 1 285 ? 42.967 30.093 3.789 1.00 47.92 285 GLU B CA 1
ATOM 4661 C C . GLU B 1 285 ? 44.228 30.918 3.582 1.00 48.60 285 GLU B C 1
ATOM 4662 O O . GLU B 1 285 ? 44.410 31.933 4.259 1.00 50.26 285 GLU B O 1
ATOM 4668 N N . THR B 1 286 ? 45.091 30.501 2.665 1.00 47.85 286 THR B N 1
ATOM 4669 C CA . THR B 1 286 ? 46.299 31.212 2.293 1.00 49.63 286 THR B CA 1
ATOM 4670 C C . THR B 1 286 ? 46.035 32.090 1.071 1.00 50.29 286 THR B C 1
ATOM 4671 O O . THR B 1 286 ? 44.919 32.163 0.549 1.00 49.62 286 THR B O 1
ATOM 4675 N N . ASP B 1 287 ? 47.099 32.737 0.590 1.00 51.61 287 ASP B N 1
ATOM 4676 C CA . ASP B 1 287 ? 47.056 33.543 -0.624 1.00 52.12 287 ASP B CA 1
ATOM 4677 C C . ASP B 1 287 ? 47.399 32.739 -1.867 1.00 48.98 287 ASP B C 1
ATOM 4678 O O . ASP B 1 287 ? 47.442 33.298 -2.966 1.00 47.95 287 ASP B O 1
ATOM 4683 N N . ARG B 1 288 ? 47.620 31.440 -1.720 1.00 46.97 288 ARG B N 1
ATOM 4684 C CA . ARG B 1 288 ? 48.078 30.631 -2.834 1.00 45.12 288 ARG B CA 1
ATOM 4685 C C . ARG B 1 288 ? 46.995 30.536 -3.892 1.00 41.55 288 ARG B C 1
ATOM 4686 O O . ARG B 1 288 ? 45.865 30.134 -3.600 1.00 40.72 288 ARG B O 1
ATOM 4694 N N . TYR B 1 289 ? 47.349 30.916 -5.120 1.00 39.55 289 TYR B N 1
ATOM 4695 C CA . TYR B 1 289 ? 46.414 30.946 -6.241 1.00 37.24 289 TYR B CA 1
ATOM 4696 C C . TYR B 1 289 ? 45.220 31.847 -5.950 1.00 35.45 289 TYR B C 1
ATOM 4697 O O . TYR B 1 289 ? 44.114 31.608 -6.440 1.00 34.29 289 TYR B O 1
ATOM 4706 N N . ALA B 1 290 ? 45.436 32.868 -5.140 1.00 35.80 290 ALA B N 1
ATOM 4707 C CA . ALA B 1 290 ? 44.379 33.770 -4.719 1.00 36.53 290 ALA B CA 1
ATOM 4708 C C . ALA B 1 290 ? 44.349 35.020 -5.582 1.00 37.63 290 ALA B C 1
ATOM 4709 O O . ALA B 1 290 ? 45.388 35.630 -5.849 1.00 39.24 290 ALA B O 1
ATOM 4711 N N . THR B 1 291 ? 43.145 35.409 -5.982 1.00 37.10 291 THR B N 1
ATOM 4712 C CA . THR B 1 291 ? 42.877 36.738 -6.531 1.00 38.18 291 THR B CA 1
ATOM 4713 C C . THR B 1 291 ? 41.926 37.441 -5.569 1.00 38.21 291 THR B C 1
ATOM 4714 O O . THR B 1 291 ? 40.759 37.017 -5.442 1.00 38.37 291 THR B O 1
ATOM 4718 N N . PRO B 1 292 ? 42.372 38.460 -4.838 1.00 39.33 292 PRO B N 1
ATOM 4719 C CA . PRO B 1 292 ? 41.476 39.111 -3.874 1.00 41.65 292 PRO B CA 1
ATOM 4720 C C . PRO B 1 292 ? 40.343 39.864 -4.560 1.00 44.04 292 PRO B C 1
ATOM 4721 O O . PRO B 1 292 ? 40.516 40.459 -5.628 1.00 44.94 292 PRO B O 1
ATOM 4725 N N . LEU B 1 293 ? 39.169 39.827 -3.922 1.00 43.40 293 LEU B N 1
ATOM 4726 C CA . LEU B 1 293 ? 38.018 40.607 -4.365 1.00 45.12 293 LEU B CA 1
ATOM 4727 C C . LEU B 1 293 ? 38.170 42.099 -4.103 1.00 47.12 293 LEU B C 1
ATOM 4728 O O . LEU B 1 293 ? 37.463 42.893 -4.737 1.00 47.83 293 LEU B O 1
ATOM 4733 N N . SER B 1 294 ? 39.056 42.514 -3.195 1.00 48.60 294 SER B N 1
ATOM 4734 C CA . SER B 1 294 ? 39.258 43.930 -2.924 1.00 50.21 294 SER B CA 1
ATOM 4735 C C . SER B 1 294 ? 40.729 44.309 -3.033 1.00 49.87 294 SER B C 1
ATOM 4736 O O . SER B 1 294 ? 41.620 43.473 -2.868 1.00 48.08 294 SER B O 1
ATOM 4739 N N . GLY B 1 295 ? 40.971 45.584 -3.339 1.00 51.00 295 GLY B N 1
ATOM 4740 C CA . GLY B 1 295 ? 42.315 46.059 -3.606 1.00 53.04 295 GLY B CA 1
ATOM 4741 C C . GLY B 1 295 ? 42.768 45.621 -4.991 1.00 52.30 295 GLY B C 1
ATOM 4742 O O . GLY B 1 295 ? 41.994 45.112 -5.812 1.00 50.43 295 GLY B O 1
ATOM 4743 N N . SER B 1 296 ? 44.060 45.817 -5.242 1.00 54.06 296 SER B N 1
ATOM 4744 C CA . SER B 1 296 ? 44.618 45.429 -6.528 1.00 55.71 296 SER B CA 1
ATOM 4745 C C . SER B 1 296 ? 44.569 43.916 -6.705 1.00 54.53 296 SER B C 1
ATOM 4746 O O . SER B 1 296 ? 44.750 43.147 -5.753 1.00 54.11 296 SER B O 1
ATOM 4749 N N . HIS B 1 297 ? 44.317 43.486 -7.945 1.00 53.96 297 HIS B N 1
ATOM 4750 C CA . HIS B 1 297 ? 44.184 42.043 -8.300 1.00 53.17 297 HIS B CA 1
ATOM 4751 C C . HIS B 1 297 ? 45.448 41.495 -8.975 1.00 52.51 297 HIS B C 1
ATOM 4752 O O . HIS B 1 297 ? 45.409 40.345 -9.381 1.00 50.92 297 HIS B O 1
ATOM 4759 N N . HIS B 1 298 ? 46.510 42.295 -9.102 1.00 53.51 298 HIS B N 1
ATOM 4760 C CA . HIS B 1 298 ? 47.756 41.841 -9.699 1.00 53.48 298 HIS B CA 1
ATOM 4761 C C . HIS B 1 298 ? 48.505 40.938 -8.719 1.00 54.38 298 HIS B C 1
ATOM 4762 O O . HIS B 1 298 ? 48.642 41.264 -7.541 1.00 55.35 298 HIS B O 1
ATOM 4769 N N . HIS B 1 299 ? 48.998 39.808 -9.212 1.00 55.08 299 HIS B N 1
ATOM 4770 C CA . HIS B 1 299 ? 49.834 38.903 -8.421 1.00 57.78 299 HIS B CA 1
ATOM 4771 C C . HIS B 1 299 ? 51.260 39.412 -8.287 1.00 63.03 299 HIS B C 1
ATOM 4772 O O . HIS B 1 299 ? 51.788 40.062 -9.202 1.00 65.37 299 HIS B O 1
ATOM 4779 N N . HIS B 1 300 ? 51.885 39.151 -7.145 1.00 64.20 300 HIS B N 1
ATOM 4780 C CA . HIS B 1 300 ? 53.284 39.600 -6.951 1.00 66.95 300 HIS B CA 1
ATOM 4781 C C . HIS B 1 300 ? 54.082 38.462 -6.322 1.00 65.21 300 HIS B C 1
ATOM 4782 O O . HIS B 1 300 ? 53.508 37.856 -5.440 1.00 62.86 300 HIS B O 1
ATOM 4789 N N . SER C 1 2 ? 48.578 -43.093 0.313 1.00 85.12 2 SER C N 1
ATOM 4790 C CA . SER C 1 2 ? 47.956 -42.159 -0.613 1.00 81.50 2 SER C CA 1
ATOM 4791 C C . SER C 1 2 ? 46.453 -42.353 -0.713 1.00 78.12 2 SER C C 1
ATOM 4792 O O . SER C 1 2 ? 45.961 -42.797 -1.755 1.00 80.17 2 SER C O 1
ATOM 4795 N N . ASP C 1 3 ? 45.695 -42.006 0.327 1.00 73.45 3 ASP C N 1
ATOM 4796 C CA . ASP C 1 3 ? 44.255 -42.186 0.221 1.00 70.45 3 ASP C CA 1
ATOM 4797 C C . ASP C 1 3 ? 43.637 -40.930 -0.389 1.00 63.23 3 ASP C C 1
ATOM 4798 O O . ASP C 1 3 ? 44.338 -39.997 -0.795 1.00 62.47 3 ASP C O 1
ATOM 4803 N N . GLU C 1 4 ? 42.311 -40.895 -0.457 1.00 58.14 4 GLU C N 1
ATOM 4804 C CA . GLU C 1 4 ? 41.646 -39.882 -1.245 1.00 51.29 4 GLU C CA 1
ATOM 4805 C C . GLU C 1 4 ? 41.818 -38.500 -0.624 1.00 43.36 4 GLU C C 1
ATOM 4806 O O . GLU C 1 4 ? 42.113 -38.360 0.566 1.00 41.68 4 GLU C O 1
ATOM 4812 N N . PRO C 1 5 ? 41.666 -37.462 -1.430 1.00 39.79 5 PRO C N 1
ATOM 4813 C CA . PRO C 1 5 ? 41.804 -36.100 -0.904 1.00 35.08 5 PRO C CA 1
ATOM 4814 C C . PRO C 1 5 ? 40.832 -35.812 0.224 1.00 32.38 5 PRO C C 1
ATOM 4815 O O . PRO C 1 5 ? 39.703 -36.320 0.261 1.00 31.68 5 PRO C O 1
ATOM 4819 N N . ILE C 1 6 ? 41.279 -34.955 1.140 1.00 30.53 6 ILE C N 1
ATOM 4820 C CA . ILE C 1 6 ? 40.438 -34.419 2.198 1.00 26.43 6 ILE C CA 1
ATOM 4821 C C . ILE C 1 6 ? 40.091 -32.974 1.843 1.00 25.81 6 ILE C C 1
ATOM 4822 O O . ILE C 1 6 ? 40.977 -32.172 1.521 1.00 26.33 6 ILE C O 1
ATOM 4827 N N . ILE C 1 7 ? 38.799 -32.651 1.877 1.00 23.45 7 ILE C N 1
ATOM 4828 C CA . ILE C 1 7 ? 38.274 -31.349 1.474 1.00 24.21 7 ILE C CA 1
ATOM 4829 C C . ILE C 1 7 ? 37.767 -30.633 2.714 1.00 25.31 7 ILE C C 1
ATOM 4830 O O . ILE C 1 7 ? 37.130 -31.255 3.574 1.00 26.22 7 ILE C O 1
ATOM 4835 N N . TYR C 1 8 ? 38.033 -29.337 2.813 1.00 24.71 8 TYR C N 1
ATOM 4836 C CA . TYR C 1 8 ? 37.340 -28.507 3.789 1.00 24.53 8 TYR C CA 1
ATOM 4837 C C . TYR C 1 8 ? 36.047 -28.008 3.181 1.00 23.58 8 TYR C C 1
ATOM 4838 O O . TYR C 1 8 ? 36.058 -27.436 2.090 1.00 22.10 8 TYR C O 1
ATOM 4847 N N . ILE C 1 9 ? 34.926 -28.224 3.868 1.00 26.15 9 ILE C N 1
ATOM 4848 C CA . ILE C 1 9 ? 33.660 -27.718 3.338 1.00 25.85 9 ILE C CA 1
ATOM 4849 C C . ILE C 1 9 ? 32.776 -27.293 4.503 1.00 26.35 9 ILE C C 1
ATOM 4850 O O . ILE C 1 9 ? 32.377 -28.129 5.323 1.00 25.77 9 ILE C O 1
ATOM 4855 N N . ASN C 1 10 ? 32.518 -25.984 4.607 1.00 27.33 10 ASN C N 1
ATOM 4856 C CA . ASN C 1 10 ? 31.645 -25.418 5.636 1.00 30.73 10 ASN C CA 1
ATOM 4857 C C . ASN C 1 10 ? 32.007 -25.888 7.045 1.00 31.69 10 ASN C C 1
ATOM 4858 O O . ASN C 1 10 ? 31.139 -26.166 7.873 1.00 33.11 10 ASN C O 1
ATOM 4863 N N . GLY C 1 11 ? 33.309 -25.913 7.341 1.00 31.20 11 GLY C N 1
ATOM 4864 C CA . GLY C 1 11 ? 33.819 -26.186 8.659 1.00 33.99 11 GLY C CA 1
ATOM 4865 C C . GLY C 1 11 ? 34.209 -27.623 8.896 1.00 34.09 11 GLY C C 1
ATOM 4866 O O . GLY C 1 11 ? 34.868 -27.911 9.900 1.00 37.59 11 GLY C O 1
ATOM 4867 N N . ASP C 1 12 ? 33.808 -28.526 8.015 1.00 31.54 12 ASP C N 1
ATOM 4868 C CA . ASP C 1 12 ? 34.102 -29.940 8.173 1.00 32.26 12 ASP C CA 1
ATOM 4869 C C . ASP C 1 12 ? 35.223 -30.350 7.233 1.00 28.94 12 ASP C C 1
ATOM 4870 O O . ASP C 1 12 ? 35.374 -29.800 6.145 1.00 28.47 12 ASP C O 1
ATOM 4875 N N . TYR C 1 13 ? 36.022 -31.324 7.681 1.00 29.36 13 TYR C N 1
ATOM 4876 C CA . TYR C 1 13 ? 37.083 -31.901 6.866 1.00 28.13 13 TYR C CA 1
ATOM 4877 C C . TYR C 1 13 ? 36.618 -33.295 6.478 1.00 28.63 13 TYR C C 1
ATOM 4878 O O . TYR C 1 13 ? 36.491 -34.175 7.340 1.00 30.64 13 TYR C O 1
ATOM 4887 N N . LEU C 1 14 ? 36.374 -33.496 5.188 1.00 28.50 14 LEU C N 1
ATOM 4888 C CA . LEU C 1 14 ? 35.745 -34.713 4.712 1.00 30.47 14 LEU C CA 1
ATOM 4889 C C . LEU C 1 14 ? 36.497 -35.286 3.524 1.00 29.92 14 LEU C C 1
ATOM 4890 O O . LEU C 1 14 ? 37.024 -34.537 2.694 1.00 28.49 14 LEU C O 1
ATOM 4895 N N . PRO C 1 15 ? 36.542 -36.604 3.403 1.00 29.22 15 PRO C N 1
ATOM 4896 C CA . PRO C 1 15 ? 37.026 -37.208 2.156 1.00 30.08 15 PRO C CA 1
ATOM 4897 C C . PRO C 1 15 ? 36.215 -36.713 0.972 1.00 29.57 15 PRO C C 1
ATOM 4898 O O . PRO C 1 15 ? 35.004 -36.499 1.068 1.00 30.23 15 PRO C O 1
ATOM 4902 N N . LEU C 1 16 ? 36.898 -36.552 -0.160 1.00 29.49 16 LEU C N 1
ATOM 4903 C CA . LEU C 1 16 ? 36.252 -35.954 -1.328 1.00 29.52 16 LEU C CA 1
ATOM 4904 C C . LEU C 1 16 ? 34.970 -36.687 -1.694 1.00 31.44 16 LEU C C 1
ATOM 4905 O O . LEU C 1 16 ? 33.950 -36.056 -1.986 1.00 29.18 16 LEU C O 1
ATOM 4910 N N . SER C 1 17 ? 35.002 -38.018 -1.672 1.00 36.25 17 SER C N 1
ATOM 4911 C CA . SER C 1 17 ? 33.838 -38.817 -2.034 1.00 39.62 17 SER C CA 1
ATOM 4912 C C . SER C 1 17 ? 32.626 -38.509 -1.171 1.00 39.07 17 SER C C 1
ATOM 4913 O O . SER C 1 17 ? 31.496 -38.786 -1.590 1.00 41.04 17 SER C O 1
ATOM 4916 N N . GLN C 1 18 ? 32.835 -37.991 0.035 1.00 37.34 18 GLN C N 1
ATOM 4917 C CA . GLN C 1 18 ? 31.745 -37.658 0.940 1.00 39.07 18 GLN C CA 1
ATOM 4918 C C . GLN C 1 18 ? 31.365 -36.186 0.899 1.00 36.51 18 GLN C C 1
ATOM 4919 O O . GLN C 1 18 ? 30.239 -35.840 1.266 1.00 38.74 18 GLN C O 1
ATOM 4925 N N . ALA C 1 19 ? 32.278 -35.325 0.468 1.00 30.44 19 ALA C N 1
ATOM 4926 C CA . ALA C 1 19 ? 32.049 -33.887 0.430 1.00 27.61 19 ALA C CA 1
ATOM 4927 C C . ALA C 1 19 ? 31.033 -33.562 -0.647 1.00 26.93 19 ALA C C 1
ATOM 4928 O O . ALA C 1 19 ? 31.106 -34.092 -1.759 1.00 28.99 19 ALA C O 1
ATOM 4930 N N . ARG C 1 20 ? 30.049 -32.747 -0.293 1.00 26.55 20 ARG C N 1
ATOM 4931 C CA . ARG C 1 20 ? 28.901 -32.527 -1.158 1.00 27.01 20 ARG C CA 1
ATOM 4932 C C . ARG C 1 20 ? 28.671 -31.049 -1.414 1.00 25.39 20 ARG C C 1
ATOM 4933 O O . ARG C 1 20 ? 28.503 -30.265 -0.473 1.00 25.50 20 ARG C O 1
ATOM 4941 N N . VAL C 1 21 ? 28.592 -30.697 -2.692 1.00 23.99 21 VAL C N 1
ATOM 4942 C CA . VAL C 1 21 ? 27.968 -29.457 -3.135 1.00 23.47 21 VAL C CA 1
ATOM 4943 C C . VAL C 1 21 ? 26.531 -29.780 -3.502 1.00 23.35 21 VAL C C 1
ATOM 4944 O O . VAL C 1 21 ? 26.262 -30.771 -4.192 1.00 23.73 21 VAL C O 1
ATOM 4948 N N . SER C 1 22 ? 25.589 -28.988 -3.010 1.00 22.90 22 SER C N 1
ATOM 4949 C CA . SER C 1 22 ? 24.209 -29.230 -3.368 1.00 23.56 22 SER C CA 1
ATOM 4950 C C . SER C 1 22 ? 23.998 -28.971 -4.859 1.00 23.25 22 SER C C 1
ATOM 4951 O O . SER C 1 22 ? 24.553 -28.008 -5.396 1.00 22.09 22 SER C O 1
ATOM 4954 N N . PRO C 1 23 ? 23.176 -29.780 -5.539 1.00 24.83 23 PRO C N 1
ATOM 4955 C CA . PRO C 1 23 ? 22.814 -29.444 -6.929 1.00 25.72 23 PRO C CA 1
ATOM 4956 C C . PRO C 1 23 ? 22.163 -28.082 -7.077 1.00 26.17 23 PRO C C 1
ATOM 4957 O O . PRO C 1 23 ? 22.120 -27.557 -8.201 1.00 25.91 23 PRO C O 1
ATOM 4961 N N . VAL C 1 24 ? 21.633 -27.489 -6.002 1.00 25.60 24 VAL C N 1
ATOM 4962 C CA . VAL C 1 24 ? 21.029 -26.163 -6.109 1.00 25.50 24 VAL C CA 1
ATOM 4963 C C . VAL C 1 24 ? 21.896 -25.073 -5.480 1.00 24.40 24 VAL C C 1
ATOM 4964 O O . VAL C 1 24 ? 21.431 -23.932 -5.314 1.00 26.63 24 VAL C O 1
ATOM 4968 N N . ASP C 1 25 ? 23.154 -25.375 -5.167 1.00 22.96 25 ASP C N 1
ATOM 4969 C CA . ASP C 1 25 ? 24.099 -24.337 -4.771 1.00 22.18 25 ASP C CA 1
ATOM 4970 C C . ASP C 1 25 ? 24.202 -23.314 -5.893 1.00 22.90 25 ASP C C 1
ATOM 4971 O O . ASP C 1 25 ? 24.289 -23.682 -7.064 1.00 22.34 25 ASP C O 1
ATOM 4976 N N . GLN C 1 26 ? 24.099 -22.024 -5.552 1.00 22.36 26 GLN C N 1
ATOM 4977 C CA . GLN C 1 26 ? 24.140 -20.993 -6.571 1.00 20.58 26 GLN C CA 1
ATOM 4978 C C . GLN C 1 26 ? 25.517 -20.870 -7.201 1.00 21.10 26 GLN C C 1
ATOM 4979 O O . GLN C 1 26 ? 25.639 -20.321 -8.301 1.00 21.00 26 GLN C O 1
ATOM 4985 N N . GLY C 1 27 ? 26.551 -21.392 -6.543 1.00 20.57 27 GLY C N 1
ATOM 4986 C CA . GLY C 1 27 ? 27.840 -21.469 -7.194 1.00 20.39 27 GLY C CA 1
ATOM 4987 C C . GLY C 1 27 ? 27.839 -22.475 -8.325 1.00 22.09 27 GLY C C 1
ATOM 4988 O O . GLY C 1 27 ? 28.570 -22.312 -9.309 1.00 23.96 27 GLY C O 1
ATOM 4989 N N . PHE C 1 28 ? 26.998 -23.504 -8.218 1.00 20.82 28 PHE C N 1
ATOM 4990 C CA . PHE C 1 28 ? 26.866 -24.501 -9.279 1.00 20.73 28 PHE C CA 1
ATOM 4991 C C . PHE C 1 28 ? 25.907 -24.038 -10.363 1.00 21.72 28 PHE C C 1
ATOM 4992 O O . PHE C 1 28 ? 26.237 -24.078 -11.553 1.00 24.80 28 PHE C O 1
ATOM 5000 N N . LEU C 1 29 ? 24.693 -23.635 -9.976 1.00 20.48 29 LEU C N 1
ATOM 5001 C CA . LEU C 1 29 ? 23.672 -23.322 -10.968 1.00 21.39 29 LEU C CA 1
ATOM 5002 C C . LEU C 1 29 ? 23.942 -22.021 -11.693 1.00 20.98 29 LEU C C 1
ATOM 5003 O O . LEU C 1 29 ? 23.487 -21.853 -12.827 1.00 22.25 29 LEU C O 1
ATOM 5008 N N . LEU C 1 30 ? 24.565 -21.059 -11.021 1.00 19.88 30 LEU C N 1
ATOM 5009 C CA . LEU C 1 30 ? 24.685 -19.711 -11.554 1.00 21.67 30 LEU C CA 1
ATOM 5010 C C . LEU C 1 30 ? 26.109 -19.191 -11.567 1.00 21.84 30 LEU C C 1
ATOM 5011 O O . LEU C 1 30 ? 26.316 -18.019 -11.902 1.00 23.33 30 LEU C O 1
ATOM 5016 N N . GLY C 1 31 ? 27.089 -20.002 -11.196 1.00 20.50 31 GLY C N 1
ATOM 5017 C CA . GLY C 1 31 ? 28.462 -19.509 -11.141 1.00 20.91 31 GLY C CA 1
ATOM 5018 C C . GLY C 1 31 ? 28.661 -18.380 -10.153 1.00 20.97 31 GLY C C 1
ATOM 5019 O O . GLY C 1 31 ? 29.551 -17.545 -10.324 1.00 22.96 31 GLY C O 1
ATOM 5020 N N . ASP C 1 32 ? 27.860 -18.347 -9.104 1.00 19.71 32 ASP C N 1
ATOM 5021 C CA . ASP C 1 32 ? 27.869 -17.236 -8.153 1.00 20.90 32 ASP C CA 1
ATOM 5022 C C . ASP C 1 32 ? 28.869 -17.541 -7.049 1.00 21.46 32 ASP C C 1
ATOM 5023 O O . ASP C 1 32 ? 28.529 -17.967 -5.940 1.00 21.41 32 ASP C O 1
ATOM 5028 N N . GLY C 1 33 ? 30.131 -17.322 -7.379 1.00 19.90 33 GLY C N 1
ATOM 5029 C CA . GLY C 1 33 ? 31.207 -17.638 -6.462 1.00 21.18 33 GLY C CA 1
ATOM 5030 C C . GLY C 1 33 ? 32.518 -17.129 -7.003 1.00 20.58 33 GLY C C 1
ATOM 5031 O O . GLY C 1 33 ? 32.670 -16.869 -8.204 1.00 20.76 33 GLY C O 1
ATOM 5032 N N . VAL C 1 34 ? 33.466 -16.969 -6.085 1.00 20.20 34 VAL C N 1
ATOM 5033 C CA . VAL C 1 34 ? 34.807 -16.516 -6.413 1.00 18.93 34 VAL C CA 1
ATOM 5034 C C . VAL C 1 34 ? 35.797 -17.466 -5.759 1.00 19.40 34 VAL C C 1
ATOM 5035 O O . VAL C 1 34 ? 35.464 -18.227 -4.853 1.00 19.73 34 VAL C O 1
ATOM 5039 N N . PHE C 1 35 ? 37.031 -17.425 -6.246 1.00 20.04 35 PHE C N 1
ATOM 5040 C CA . PHE C 1 35 ? 38.027 -18.357 -5.732 1.00 19.91 35 PHE C CA 1
ATOM 5041 C C . PHE C 1 35 ? 39.413 -17.754 -5.854 1.00 20.82 35 PHE C C 1
ATOM 5042 O O . PHE C 1 35 ? 39.637 -16.779 -6.564 1.00 20.73 35 PHE C O 1
ATOM 5050 N N . ASP C 1 36 ? 40.353 -18.352 -5.124 1.00 21.04 36 ASP C N 1
ATOM 5051 C CA . ASP C 1 36 ? 41.752 -18.033 -5.326 1.00 20.52 36 ASP C CA 1
ATOM 5052 C C . ASP C 1 36 ? 42.555 -19.315 -5.161 1.00 20.92 36 ASP C C 1
ATOM 5053 O O . ASP C 1 36 ? 42.023 -20.367 -4.767 1.00 20.32 36 ASP C O 1
ATOM 5058 N N . VAL C 1 37 ? 43.822 -19.250 -5.560 1.00 22.53 37 VAL C N 1
ATOM 5059 C CA . VAL C 1 37 ? 44.702 -20.415 -5.535 1.00 23.52 37 VAL C CA 1
ATOM 5060 C C . VAL C 1 37 ? 46.073 -19.976 -5.055 1.00 22.36 37 VAL C C 1
ATOM 5061 O O . VAL C 1 37 ? 46.715 -19.136 -5.701 1.00 23.37 37 VAL C O 1
ATOM 5065 N N . VAL C 1 38 ? 46.563 -20.621 -3.995 1.00 19.98 38 VAL C N 1
ATOM 5066 C CA . VAL C 1 38 ? 47.887 -20.350 -3.462 1.00 20.46 38 VAL C CA 1
ATOM 5067 C C . VAL C 1 38 ? 48.664 -21.663 -3.465 1.00 20.98 38 VAL C C 1
ATOM 5068 O O . VAL C 1 38 ? 48.089 -22.749 -3.519 1.00 22.02 38 VAL C O 1
ATOM 5072 N N . SER C 1 39 ? 49.988 -21.552 -3.501 1.00 20.84 39 SER C N 1
ATOM 5073 C CA . SER C 1 39 ? 50.839 -22.727 -3.585 1.00 21.64 39 SER C CA 1
ATOM 5074 C C . SER C 1 39 ? 51.725 -22.865 -2.359 1.00 22.11 39 SER C C 1
ATOM 5075 O O . SER C 1 39 ? 52.050 -21.883 -1.692 1.00 22.26 39 SER C O 1
ATOM 5078 N N . ALA C 1 40 ? 52.096 -24.110 -2.080 1.00 21.30 40 ALA C N 1
ATOM 5079 C CA . ALA C 1 40 ? 53.140 -24.432 -1.119 1.00 21.14 40 ALA C CA 1
ATOM 5080 C C . ALA C 1 40 ? 54.289 -25.142 -1.823 1.00 21.58 40 ALA C C 1
ATOM 5081 O O . ALA C 1 40 ? 54.070 -25.955 -2.732 1.00 22.37 40 ALA C O 1
ATOM 5083 N N . TRP C 1 41 ? 55.508 -24.844 -1.370 1.00 21.85 41 TRP C N 1
ATOM 5084 C CA . TRP C 1 41 ? 56.740 -25.400 -1.910 1.00 24.69 41 TRP C CA 1
ATOM 5085 C C . TRP C 1 41 ? 57.668 -25.645 -0.737 1.00 24.95 41 TRP C C 1
ATOM 5086 O O . TRP C 1 41 ? 57.984 -24.714 0.012 1.00 26.14 41 TRP C O 1
ATOM 5097 N N . LYS C 1 42 ? 58.107 -26.892 -0.585 1.00 25.42 42 LYS C N 1
ATOM 5098 C CA . LYS C 1 42 ? 59.051 -27.283 0.452 1.00 27.70 42 LYS C CA 1
ATOM 5099 C C . LYS C 1 42 ? 58.630 -26.754 1.822 1.00 26.82 42 LYS C C 1
ATOM 5100 O O . LYS C 1 42 ? 59.425 -26.191 2.574 1.00 28.61 42 LYS C O 1
ATOM 5106 N N . GLY C 1 43 ? 57.359 -26.956 2.144 1.00 25.55 43 GLY C N 1
ATOM 5107 C CA . GLY C 1 43 ? 56.858 -26.686 3.470 1.00 28.22 43 GLY C CA 1
ATOM 5108 C C . GLY C 1 43 ? 56.348 -25.286 3.704 1.00 28.69 43 GLY C C 1
ATOM 5109 O O . GLY C 1 43 ? 55.818 -25.015 4.788 1.00 29.87 43 GLY C O 1
ATOM 5110 N N . ASN C 1 44 ? 56.479 -24.383 2.731 1.00 26.51 44 ASN C N 1
ATOM 5111 C CA . ASN C 1 44 ? 56.086 -22.993 2.905 1.00 26.67 44 ASN C CA 1
ATOM 5112 C C . ASN C 1 44 ? 54.982 -22.641 1.919 1.00 25.48 44 ASN C C 1
ATOM 5113 O O . ASN C 1 44 ? 55.161 -22.806 0.706 1.00 25.99 44 ASN C O 1
ATOM 5118 N N . ILE C 1 45 ? 53.864 -22.119 2.423 1.00 24.03 45 ILE C N 1
ATOM 5119 C CA . ILE C 1 45 ? 52.886 -21.473 1.562 1.00 23.16 45 ILE C CA 1
ATOM 5120 C C . ILE C 1 45 ? 53.444 -20.103 1.198 1.00 23.74 45 ILE C C 1
ATOM 5121 O O . ILE C 1 45 ? 53.959 -19.390 2.062 1.00 26.22 45 ILE C O 1
ATOM 5126 N N . PHE C 1 46 ? 53.374 -19.737 -0.076 1.00 22.65 46 PHE C N 1
ATOM 5127 C CA . PHE C 1 46 ? 54.005 -18.524 -0.587 1.00 24.42 46 PHE C CA 1
ATOM 5128 C C . PHE C 1 46 ? 52.961 -17.445 -0.855 1.00 22.86 46 PHE C C 1
ATOM 5129 O O . PHE C 1 46 ? 52.021 -17.666 -1.620 1.00 22.02 46 PHE C O 1
ATOM 5137 N N . LYS C 1 47 ? 53.138 -16.287 -0.208 1.00 23.24 47 LYS C N 1
ATOM 5138 C CA . LYS C 1 47 ? 52.302 -15.093 -0.406 1.00 23.24 47 LYS C CA 1
ATOM 5139 C C . LYS C 1 47 ? 50.846 -15.375 -0.061 1.00 23.45 47 LYS C C 1
ATOM 5140 O O . LYS C 1 47 ? 49.907 -14.904 -0.710 1.00 23.25 47 LYS C O 1
ATOM 5146 N N . LEU C 1 48 ? 50.650 -16.126 1.018 1.00 22.91 48 LEU C N 1
ATOM 5147 C CA . LEU C 1 48 ? 49.294 -16.389 1.478 1.00 21.70 48 LEU C CA 1
ATOM 5148 C C . LEU C 1 48 ? 48.546 -15.095 1.755 1.00 22.60 48 LEU C C 1
ATOM 5149 O O . LEU C 1 48 ? 47.349 -14.987 1.459 1.00 22.64 48 LEU C O 1
ATOM 5154 N N . ASP C 1 49 ? 49.223 -14.104 2.340 1.00 24.22 49 ASP C N 1
ATOM 5155 C CA . ASP C 1 49 ? 48.523 -12.877 2.699 1.00 26.36 49 ASP C CA 1
ATOM 5156 C C . ASP C 1 49 ? 48.087 -12.121 1.448 1.00 25.55 49 ASP C C 1
ATOM 5157 O O . ASP C 1 49 ? 46.989 -11.549 1.412 1.00 25.13 49 ASP C O 1
ATOM 5162 N N . ALA C 1 50 ? 48.927 -12.120 0.409 1.00 24.51 50 ALA C N 1
ATOM 5163 C CA . ALA C 1 50 ? 48.557 -11.456 -0.842 1.00 23.71 50 ALA C CA 1
ATOM 5164 C C . ALA C 1 50 ? 47.384 -12.146 -1.519 1.00 23.09 50 ALA C C 1
ATOM 5165 O O . ALA C 1 50 ? 46.507 -11.476 -2.088 1.00 23.52 50 ALA C O 1
ATOM 5167 N N . HIS C 1 51 ? 47.360 -13.485 -1.492 1.00 22.17 51 HIS C N 1
ATOM 5168 C CA . HIS C 1 51 ? 46.258 -14.227 -2.088 1.00 21.12 51 HIS C CA 1
ATOM 5169 C C . HIS C 1 51 ? 44.973 -14.022 -1.295 1.00 21.60 51 HIS C C 1
ATOM 5170 O O . HIS C 1 51 ? 43.897 -13.851 -1.883 1.00 22.46 51 HIS C O 1
ATOM 5177 N N . LEU C 1 52 ? 45.065 -13.989 0.038 1.00 22.21 52 LEU C N 1
ATOM 5178 C CA . LEU C 1 52 ? 43.878 -13.700 0.833 1.00 22.33 52 LEU C CA 1
ATOM 5179 C C . LEU C 1 52 ? 43.373 -12.286 0.564 1.00 23.16 52 LEU C C 1
ATOM 5180 O O . LEU C 1 52 ? 42.160 -12.060 0.463 1.00 23.14 52 LEU C O 1
ATOM 5185 N N . ASP C 1 53 ? 44.281 -11.319 0.452 1.00 21.46 53 ASP C N 1
ATOM 5186 C CA . ASP C 1 53 ? 43.883 -9.958 0.112 1.00 22.95 53 ASP C CA 1
ATOM 5187 C C . ASP C 1 53 ? 43.090 -9.947 -1.195 1.00 22.83 53 ASP C C 1
ATOM 5188 O O . ASP C 1 53 ? 42.047 -9.290 -1.307 1.00 22.99 53 ASP C O 1
ATOM 5193 N N . ARG C 1 54 ? 43.593 -10.648 -2.219 1.00 22.19 54 ARG C N 1
ATOM 5194 C CA . ARG C 1 54 ? 42.925 -10.642 -3.517 1.00 21.96 54 ARG C CA 1
ATOM 5195 C C . ARG C 1 54 ? 41.584 -11.359 -3.451 1.00 21.70 54 ARG C C 1
ATOM 5196 O O . ARG C 1 54 ? 40.608 -10.921 -4.067 1.00 21.96 54 ARG C O 1
ATOM 5204 N N . PHE C 1 55 ? 41.533 -12.477 -2.733 1.00 20.53 55 PHE C N 1
ATOM 5205 C CA . PHE C 1 55 ? 40.282 -13.204 -2.505 1.00 20.66 55 PHE C CA 1
ATOM 5206 C C . PHE C 1 55 ? 39.228 -12.307 -1.875 1.00 20.87 55 PHE C C 1
ATOM 5207 O O . PHE C 1 55 ? 38.074 -12.257 -2.330 1.00 22.02 55 PHE C O 1
ATOM 5215 N N . PHE C 1 56 ? 39.604 -11.570 -0.838 1.00 21.51 56 PHE C N 1
ATOM 5216 C CA . PHE C 1 56 ? 38.647 -10.703 -0.170 1.00 21.75 56 PHE C CA 1
ATOM 5217 C C . PHE C 1 56 ? 38.322 -9.485 -1.014 1.00 22.82 56 PHE C C 1
ATOM 5218 O O . PHE C 1 56 ? 37.230 -8.931 -0.868 1.00 22.41 56 PHE C O 1
ATOM 5226 N N . ASP C 1 57 ? 39.199 -9.119 -1.956 1.00 22.93 57 ASP C N 1
ATOM 5227 C CA . ASP C 1 57 ? 38.837 -8.106 -2.952 1.00 23.83 57 ASP C CA 1
ATOM 5228 C C . ASP C 1 57 ? 37.710 -8.623 -3.847 1.00 22.56 57 ASP C C 1
ATOM 5229 O O . ASP C 1 57 ? 36.716 -7.916 -4.087 1.00 22.84 57 ASP C O 1
ATOM 5234 N N . SER C 1 58 ? 37.853 -9.839 -4.387 1.00 22.24 58 SER C N 1
ATOM 5235 C CA . SER C 1 58 ? 36.781 -10.377 -5.221 1.00 23.81 58 SER C CA 1
ATOM 5236 C C . SER C 1 58 ? 35.501 -10.544 -4.417 1.00 22.35 58 SER C C 1
ATOM 5237 O O . SER C 1 58 ? 34.410 -10.281 -4.921 1.00 22.51 58 SER C O 1
ATOM 5240 N N . ILE C 1 59 ? 35.619 -11.033 -3.176 1.00 21.19 59 ILE C N 1
ATOM 5241 C CA . ILE C 1 59 ? 34.461 -11.107 -2.281 1.00 21.14 59 ILE C CA 1
ATOM 5242 C C . ILE C 1 59 ? 33.768 -9.753 -2.176 1.00 21.97 59 ILE C C 1
ATOM 5243 O O . ILE C 1 59 ? 32.538 -9.650 -2.303 1.00 21.99 59 ILE C O 1
ATOM 5248 N N . GLN C 1 60 ? 34.539 -8.690 -1.918 1.00 21.58 60 GLN C N 1
ATOM 5249 C CA . GLN C 1 60 ? 33.955 -7.361 -1.764 1.00 21.42 60 GLN C CA 1
ATOM 5250 C C . GLN C 1 60 ? 33.231 -6.926 -3.036 1.00 21.57 60 GLN C C 1
ATOM 5251 O O . GLN C 1 60 ? 32.119 -6.389 -2.986 1.00 22.81 60 GLN C O 1
ATOM 5257 N N . ALA C 1 61 ? 33.850 -7.151 -4.194 1.00 20.17 61 ALA C N 1
ATOM 5258 C CA . ALA C 1 61 ? 33.238 -6.674 -5.428 1.00 21.75 61 ALA C CA 1
ATOM 5259 C C . ALA C 1 61 ? 31.966 -7.444 -5.756 1.00 21.06 61 ALA C C 1
ATOM 5260 O O . ALA C 1 61 ? 31.019 -6.853 -6.299 1.00 22.03 61 ALA C O 1
ATOM 5262 N N . ALA C 1 62 ? 31.916 -8.737 -5.428 1.00 21.24 62 ALA C N 1
ATOM 5263 C CA . ALA C 1 62 ? 30.759 -9.585 -5.710 1.00 21.71 62 ALA C CA 1
ATOM 5264 C C . ALA C 1 62 ? 29.751 -9.610 -4.562 1.00 22.41 62 ALA C C 1
ATOM 5265 O O . ALA C 1 62 ? 28.783 -10.384 -4.612 1.00 22.55 62 ALA C O 1
ATOM 5267 N N A ARG C 1 63 ? 29.952 -8.779 -3.544 0.65 22.61 63 ARG C N 1
ATOM 5268 N N B ARG C 1 63 ? 29.954 -8.780 -3.543 0.35 22.68 63 ARG C N 1
ATOM 5269 C CA A ARG C 1 63 ? 29.060 -8.705 -2.379 0.65 23.87 63 ARG C CA 1
ATOM 5270 C CA B ARG C 1 63 ? 29.059 -8.706 -2.384 0.35 23.92 63 ARG C CA 1
ATOM 5271 C C A ARG C 1 63 ? 28.857 -10.089 -1.764 0.65 23.17 63 ARG C C 1
ATOM 5272 C C B ARG C 1 63 ? 28.857 -10.089 -1.765 0.35 23.22 63 ARG C C 1
ATOM 5273 O O A ARG C 1 63 ? 27.754 -10.460 -1.347 0.65 23.88 63 ARG C O 1
ATOM 5274 O O B ARG C 1 63 ? 27.755 -10.460 -1.353 0.35 23.97 63 ARG C O 1
ATOM 5289 N N . LEU C 1 64 ? 29.945 -10.853 -1.680 1.00 22.17 64 LEU C N 1
ATOM 5290 C CA . LEU C 1 64 ? 29.935 -12.163 -1.040 1.00 22.43 64 LEU C CA 1
ATOM 5291 C C . LEU C 1 64 ? 30.443 -12.110 0.401 1.00 23.44 64 LEU C C 1
ATOM 5292 O O . LEU C 1 64 ? 30.851 -13.139 0.953 1.00 22.69 64 LEU C O 1
ATOM 5297 N N . ASN C 1 65 ? 30.390 -10.936 1.027 1.00 24.50 65 ASN C N 1
ATOM 5298 C CA . ASN C 1 65 ? 30.847 -10.789 2.399 1.00 27.18 65 ASN C CA 1
ATOM 5299 C C . ASN C 1 65 ? 30.093 -11.770 3.288 1.00 26.38 65 ASN C C 1
ATOM 5300 O O . ASN C 1 65 ? 28.877 -11.932 3.163 1.00 26.84 65 ASN C O 1
ATOM 5305 N N . HIS C 1 66 ? 30.831 -12.465 4.153 1.00 25.89 66 HIS C N 1
ATOM 5306 C CA . HIS C 1 66 ? 30.264 -13.541 4.956 1.00 28.38 66 HIS C CA 1
ATOM 5307 C C . HIS C 1 66 ? 31.043 -13.594 6.262 1.00 31.04 66 HIS C C 1
ATOM 5308 O O . HIS C 1 66 ? 31.965 -12.805 6.495 1.00 30.57 66 HIS C O 1
ATOM 5315 N N . ASP C 1 67 ? 30.646 -14.514 7.132 1.00 32.80 67 ASP C N 1
ATOM 5316 C CA . ASP C 1 67 ? 31.106 -14.459 8.508 1.00 35.98 67 ASP C CA 1
ATOM 5317 C C . ASP C 1 67 ? 32.462 -15.102 8.722 1.00 35.94 67 ASP C C 1
ATOM 5318 O O . ASP C 1 67 ? 33.091 -14.847 9.752 1.00 39.59 67 ASP C O 1
ATOM 5323 N N . MET C 1 68 ? 32.925 -15.923 7.800 1.00 32.48 68 MET C N 1
ATOM 5324 C CA . MET C 1 68 ? 34.168 -16.648 8.022 1.00 32.44 68 MET C CA 1
ATOM 5325 C C . MET C 1 68 ? 35.321 -15.668 7.917 1.00 31.51 68 MET C C 1
ATOM 5326 O O . MET C 1 68 ? 35.569 -15.104 6.850 1.00 30.98 68 MET C O 1
ATOM 5331 N N . SER C 1 69 ? 36.024 -15.464 9.021 1.00 32.29 69 SER C N 1
ATOM 5332 C CA . SER C 1 69 ? 37.050 -14.444 9.050 1.00 33.26 69 SER C CA 1
ATOM 5333 C C . SER C 1 69 ? 38.253 -14.809 8.186 1.00 32.71 69 SER C C 1
ATOM 5334 O O . SER C 1 69 ? 38.473 -15.962 7.812 1.00 31.46 69 SER C O 1
ATOM 5337 N N . ARG C 1 70 ? 39.063 -13.790 7.905 1.00 33.43 70 ARG C N 1
ATOM 5338 C CA . ARG C 1 70 ? 40.321 -14.020 7.210 1.00 33.64 70 ARG C CA 1
ATOM 5339 C C . ARG C 1 70 ? 41.206 -15.003 7.971 1.00 34.17 70 ARG C C 1
ATOM 5340 O O . ARG C 1 70 ? 41.831 -15.876 7.352 1.00 32.53 70 ARG C O 1
ATOM 5348 N N . ASP C 1 71 ? 41.269 -14.876 9.309 1.00 36.22 71 ASP C N 1
ATOM 5349 C CA . ASP C 1 71 ? 42.029 -15.814 10.131 1.00 37.68 71 ASP C CA 1
ATOM 5350 C C . ASP C 1 71 ? 41.486 -17.228 9.986 1.00 35.25 71 ASP C C 1
ATOM 5351 O O . ASP C 1 71 ? 42.257 -18.188 9.889 1.00 33.66 71 ASP C O 1
ATOM 5356 N N . ALA C 1 72 ? 40.159 -17.374 9.952 1.00 34.40 72 ALA C N 1
ATOM 5357 C CA . ALA C 1 72 ? 39.566 -18.698 9.787 1.00 32.85 72 ALA C CA 1
ATOM 5358 C C . ALA C 1 72 ? 39.917 -19.295 8.434 1.00 28.92 72 ALA C C 1
ATOM 5359 O O . ALA C 1 72 ? 40.137 -20.505 8.325 1.00 27.92 72 ALA C O 1
ATOM 5361 N N . TRP C 1 73 ? 39.940 -18.470 7.373 1.00 25.30 73 TRP C N 1
ATOM 5362 C CA . TRP C 1 73 ? 40.331 -18.967 6.062 1.00 23.50 73 TRP C CA 1
ATOM 5363 C C . TRP C 1 73 ? 41.798 -19.383 6.042 1.00 23.98 73 TRP C C 1
ATOM 5364 O O . TRP C 1 73 ? 42.152 -20.430 5.470 1.00 23.48 73 TRP C O 1
ATOM 5375 N N . LYS C 1 74 ? 42.667 -18.572 6.650 1.00 26.60 74 LYS C N 1
ATOM 5376 C CA . LYS C 1 74 ? 44.076 -18.927 6.729 1.00 28.46 74 LYS C CA 1
ATOM 5377 C C . LYS C 1 74 ? 44.250 -20.256 7.446 1.00 28.13 74 LYS C C 1
ATOM 5378 O O . LYS C 1 74 ? 45.005 -21.128 6.998 1.00 28.00 74 LYS C O 1
ATOM 5384 N N A GLU C 1 75 ? 43.545 -20.433 8.562 0.48 28.44 75 GLU C N 1
ATOM 5385 N N B GLU C 1 75 ? 43.531 -20.439 8.553 0.52 28.44 75 GLU C N 1
ATOM 5386 C CA A GLU C 1 75 ? 43.652 -21.680 9.308 0.48 29.53 75 GLU C CA 1
ATOM 5387 C CA B GLU C 1 75 ? 43.619 -21.678 9.320 0.52 29.54 75 GLU C CA 1
ATOM 5388 C C A GLU C 1 75 ? 43.121 -22.854 8.485 0.48 28.07 75 GLU C C 1
ATOM 5389 C C B GLU C 1 75 ? 43.092 -22.861 8.518 0.52 28.10 75 GLU C C 1
ATOM 5390 O O A GLU C 1 75 ? 43.708 -23.941 8.500 0.48 28.44 75 GLU C O 1
ATOM 5391 O O B GLU C 1 75 ? 43.651 -23.961 8.586 0.52 28.55 75 GLU C O 1
ATOM 5402 N N . ALA C 1 76 ? 42.012 -22.662 7.766 1.00 25.82 76 ALA C N 1
ATOM 5403 C CA . ALA C 1 76 ? 41.470 -23.740 6.940 1.00 24.95 76 ALA C CA 1
ATOM 5404 C C . ALA C 1 76 ? 42.421 -24.100 5.811 1.00 24.82 76 ALA C C 1
ATOM 5405 O O . ALA C 1 76 ? 42.544 -25.271 5.435 1.00 25.58 76 ALA C O 1
ATOM 5407 N N . ILE C 1 77 ? 43.091 -23.104 5.240 1.00 23.74 77 ILE C N 1
ATOM 5408 C CA . ILE C 1 77 ? 44.022 -23.375 4.151 1.00 22.63 77 ILE C CA 1
ATOM 5409 C C . ILE C 1 77 ? 45.199 -24.214 4.659 1.00 24.42 77 ILE C C 1
ATOM 5410 O O . ILE C 1 77 ? 45.598 -25.206 4.035 1.00 24.90 77 ILE C O 1
ATOM 5415 N N . ILE C 1 78 ? 45.764 -23.832 5.798 1.00 23.75 78 ILE C N 1
ATOM 5416 C CA . ILE C 1 78 ? 46.890 -24.582 6.360 1.00 24.24 78 ILE C CA 1
ATOM 5417 C C . ILE C 1 78 ? 46.447 -25.970 6.790 1.00 25.06 78 ILE C C 1
ATOM 5418 O O . ILE C 1 78 ? 47.122 -26.971 6.502 1.00 25.05 78 ILE C O 1
ATOM 5423 N N . GLU C 1 79 ? 45.328 -26.056 7.520 1.00 25.88 79 GLU C N 1
ATOM 5424 C CA . GLU C 1 79 ? 44.908 -27.344 8.056 1.00 27.72 79 GLU C CA 1
ATOM 5425 C C . GLU C 1 79 ? 44.514 -28.299 6.934 1.00 26.07 79 GLU C C 1
ATOM 5426 O O . GLU C 1 79 ? 44.808 -29.491 7.018 1.00 25.84 79 GLU C O 1
ATOM 5432 N N . THR C 1 80 ? 43.863 -27.809 5.871 1.00 25.17 80 THR C N 1
ATOM 5433 C CA . THR C 1 80 ? 43.496 -28.742 4.808 1.00 24.38 80 THR C CA 1
ATOM 5434 C C . THR C 1 80 ? 44.746 -29.326 4.168 1.00 23.76 80 THR C C 1
ATOM 5435 O O . THR C 1 80 ? 44.798 -30.522 3.874 1.00 22.76 80 THR C O 1
ATOM 5439 N N . THR C 1 81 ? 45.784 -28.514 4.007 1.00 23.14 81 THR C N 1
ATOM 5440 C CA . THR C 1 81 ? 47.017 -29.011 3.403 1.00 22.47 81 THR C CA 1
ATOM 5441 C C . THR C 1 81 ? 47.650 -30.088 4.268 1.00 23.57 81 THR C C 1
ATOM 5442 O O . THR C 1 81 ? 48.078 -31.139 3.766 1.00 23.84 81 THR C O 1
ATOM 5446 N N . ARG C 1 82 ? 47.689 -29.865 5.587 1.00 24.35 82 ARG C N 1
ATOM 5447 C CA . ARG C 1 82 ? 48.276 -30.830 6.501 1.00 25.79 82 ARG C CA 1
ATOM 5448 C C . ARG C 1 82 ? 47.438 -32.057 6.504 1.00 25.47 82 ARG C C 1
ATOM 5449 O O . ARG C 1 82 ? 47.929 -33.209 6.535 1.00 26.69 82 ARG C O 1
ATOM 5457 N N . ARG C 1 83 ? 46.136 -31.811 6.484 1.00 25.98 83 ARG C N 1
ATOM 5458 C CA . ARG C 1 83 ? 45.286 -32.967 6.490 1.00 29.33 83 ARG C CA 1
ATOM 5459 C C . ARG C 1 83 ? 45.457 -33.852 5.240 1.00 27.69 83 ARG C C 1
ATOM 5460 O O . ARG C 1 83 ? 45.095 -35.062 5.301 1.00 29.40 83 ARG C O 1
ATOM 5468 N N . ASN C 1 84 ? 45.994 -33.286 4.122 1.00 27.27 84 ASN C N 1
ATOM 5469 C CA . ASN C 1 84 ? 46.258 -34.147 2.964 1.00 26.83 84 ASN C CA 1
ATOM 5470 C C . ASN C 1 84 ? 47.682 -34.704 2.916 1.00 26.70 84 ASN C C 1
ATOM 5471 O O . ASN C 1 84 ? 48.086 -35.335 1.916 1.00 27.21 84 ASN C O 1
ATOM 5476 N N . GLY C 1 85 ? 48.460 -34.477 3.964 1.00 26.55 85 GLY C N 1
ATOM 5477 C CA . GLY C 1 85 ? 49.779 -35.046 4.058 1.00 27.33 85 GLY C CA 1
ATOM 5478 C C . GLY C 1 85 ? 50.803 -34.470 3.106 1.00 26.48 85 GLY C C 1
ATOM 5479 O O . GLY C 1 85 ? 51.793 -35.162 2.781 1.00 27.44 85 GLY C O 1
ATOM 5480 N N . LEU C 1 86 ? 50.625 -33.224 2.692 1.00 25.60 86 LEU C N 1
ATOM 5481 C CA . LEU C 1 86 ? 51.438 -32.618 1.644 1.00 24.75 86 LEU C CA 1
ATOM 5482 C C . LEU C 1 86 ? 52.486 -31.656 2.199 1.00 25.07 86 LEU C C 1
ATOM 5483 O O . LEU C 1 86 ? 52.299 -31.022 3.243 1.00 25.09 86 LEU C O 1
ATOM 5488 N N . ASP C 1 87 ? 53.609 -31.567 1.476 1.00 24.85 87 ASP C N 1
ATOM 5489 C CA . ASP C 1 87 ? 54.645 -30.562 1.712 1.00 24.89 87 ASP C CA 1
ATOM 5490 C C . ASP C 1 87 ? 54.769 -29.568 0.565 1.00 26.10 87 ASP C C 1
ATOM 5491 O O . ASP C 1 87 ? 55.286 -28.463 0.773 1.00 27.18 87 ASP C O 1
ATOM 5496 N N . ASP C 1 88 ? 54.325 -29.948 -0.628 1.00 25.86 88 ASP C N 1
ATOM 5497 C CA . ASP C 1 88 ? 54.167 -29.070 -1.782 1.00 26.41 88 ASP C CA 1
ATOM 5498 C C . ASP C 1 88 ? 52.686 -29.134 -2.135 1.00 25.95 88 ASP C C 1
ATOM 5499 O O . ASP C 1 88 ? 52.063 -30.191 -1.980 1.00 27.37 88 ASP C O 1
ATOM 5504 N N . ALA C 1 89 ? 52.089 -28.037 -2.609 1.00 23.03 89 ALA C N 1
ATOM 5505 C CA . ALA C 1 89 ? 50.659 -28.100 -2.866 1.00 23.24 89 ALA C CA 1
ATOM 5506 C C . ALA C 1 89 ? 50.170 -26.983 -3.762 1.00 22.97 89 ALA C C 1
ATOM 5507 O O . ALA C 1 89 ? 50.757 -25.901 -3.834 1.00 22.95 89 ALA C O 1
ATOM 5509 N N . SER C 1 90 ? 49.031 -27.269 -4.394 1.00 21.13 90 SER C N 1
ATOM 5510 C CA . SER C 1 90 ? 48.195 -26.314 -5.111 1.00 21.45 90 SER C CA 1
ATOM 5511 C C . SER C 1 90 ? 46.886 -26.242 -4.342 1.00 21.29 90 SER C C 1
ATOM 5512 O O . SER C 1 90 ? 46.176 -27.251 -4.236 1.00 23.62 90 SER C O 1
ATOM 5515 N N . ILE C 1 91 ? 46.587 -25.078 -3.775 1.00 20.21 91 ILE C N 1
ATOM 5516 C CA . ILE C 1 91 ? 45.527 -24.910 -2.781 1.00 20.91 91 ILE C CA 1
ATOM 5517 C C . ILE C 1 91 ? 44.461 -23.957 -3.316 1.00 22.22 91 ILE C C 1
ATOM 5518 O O . ILE C 1 91 ? 44.701 -22.749 -3.423 1.00 23.75 91 ILE C O 1
ATOM 5523 N N . ARG C 1 92 ? 43.258 -24.466 -3.559 1.00 21.84 92 ARG C N 1
ATOM 5524 C CA . ARG C 1 92 ? 42.170 -23.649 -4.080 1.00 21.40 92 ARG C CA 1
ATOM 5525 C C . ARG C 1 92 ? 41.160 -23.371 -2.971 1.00 21.23 92 ARG C C 1
ATOM 5526 O O . ARG C 1 92 ? 40.715 -24.299 -2.285 1.00 22.46 92 ARG C O 1
ATOM 5534 N N . PHE C 1 93 ? 40.811 -22.103 -2.776 1.00 19.85 93 PHE C N 1
ATOM 5535 C CA . PHE C 1 93 ? 39.804 -21.757 -1.783 1.00 20.40 93 PHE C CA 1
ATOM 5536 C C . PHE C 1 93 ? 38.686 -20.979 -2.477 1.00 20.66 93 PHE C C 1
ATOM 5537 O O . PHE C 1 93 ? 38.944 -20.098 -3.299 1.00 19.96 93 PHE C O 1
ATOM 5545 N N . ILE C 1 94 ? 37.444 -21.357 -2.162 1.00 19.72 94 ILE C N 1
ATOM 5546 C CA . ILE C 1 94 ? 36.246 -20.976 -2.907 1.00 19.52 94 ILE C CA 1
ATOM 5547 C C . ILE C 1 94 ? 35.163 -20.538 -1.932 1.00 20.74 94 ILE C C 1
ATOM 5548 O O . ILE C 1 94 ? 34.900 -21.217 -0.937 1.00 21.24 94 ILE C O 1
ATOM 5553 N N . VAL C 1 95 ? 34.475 -19.444 -2.248 1.00 20.66 95 VAL C N 1
ATOM 5554 C CA . VAL C 1 95 ? 33.246 -19.102 -1.549 1.00 19.98 95 VAL C CA 1
ATOM 5555 C C . VAL C 1 95 ? 32.149 -18.869 -2.580 1.00 20.54 95 VAL C C 1
ATOM 5556 O O . VAL C 1 95 ? 32.365 -18.195 -3.591 1.00 21.29 95 VAL C O 1
ATOM 5560 N N . THR C 1 96 ? 30.977 -19.434 -2.320 1.00 19.03 96 THR C N 1
ATOM 5561 C CA . THR C 1 96 ? 29.817 -19.222 -3.165 1.00 20.08 96 THR C CA 1
ATOM 5562 C C . THR C 1 96 ? 28.669 -18.640 -2.358 1.00 20.78 96 THR C C 1
ATOM 5563 O O . THR C 1 96 ? 28.626 -18.706 -1.132 1.00 22.79 96 THR C O 1
ATOM 5567 N N . ARG C 1 97 ? 27.678 -18.135 -3.085 1.00 20.27 97 ARG C N 1
ATOM 5568 C CA . ARG C 1 97 ? 26.456 -17.606 -2.481 1.00 22.44 97 ARG C CA 1
ATOM 5569 C C . ARG C 1 97 ? 25.588 -18.709 -1.876 1.00 22.14 97 ARG C C 1
ATOM 5570 O O . ARG C 1 97 ? 24.586 -18.400 -1.235 1.00 24.46 97 ARG C O 1
ATOM 5578 N N . GLY C 1 98 ? 25.931 -19.976 -2.061 1.00 21.60 98 GLY C N 1
ATOM 5579 C CA . GLY C 1 98 ? 25.294 -21.047 -1.324 1.00 22.53 98 GLY C CA 1
ATOM 5580 C C . GLY C 1 98 ? 23.909 -21.408 -1.827 1.00 24.37 98 GLY C C 1
ATOM 5581 O O . GLY C 1 98 ? 23.468 -21.048 -2.915 1.00 24.76 98 GLY C O 1
ATOM 5582 N N . GLU C 1 99 ? 23.199 -22.155 -0.979 1.00 28.48 99 GLU C N 1
ATOM 5583 C CA . GLU C 1 99 ? 21.845 -22.592 -1.285 1.00 33.60 99 GLU C CA 1
ATOM 5584 C C . GLU C 1 99 ? 20.846 -21.501 -0.900 1.00 38.22 99 GLU C C 1
ATOM 5585 O O . GLU C 1 99 ? 21.013 -20.846 0.130 1.00 37.74 99 GLU C O 1
ATOM 5591 N N . PRO C 1 100 ? 19.830 -21.228 -1.722 1.00 44.14 100 PRO C N 1
ATOM 5592 C CA . PRO C 1 100 ? 18.995 -20.050 -1.463 1.00 48.19 100 PRO C CA 1
ATOM 5593 C C . PRO C 1 100 ? 18.378 -20.059 -0.074 1.00 53.02 100 PRO C C 1
ATOM 5594 O O . PRO C 1 100 ? 18.035 -21.104 0.484 1.00 55.15 100 PRO C O 1
ATOM 5598 N N . LYS C 1 101 ? 18.351 -18.876 0.506 1.00 54.59 101 LYS C N 1
ATOM 5599 C CA . LYS C 1 101 ? 17.897 -18.637 1.884 1.00 58.41 101 LYS C CA 1
ATOM 5600 C C . LYS C 1 101 ? 16.612 -17.822 1.805 1.00 63.26 101 LYS C C 1
ATOM 5601 O O . LYS C 1 101 ? 16.620 -16.795 1.137 1.00 63.29 101 LYS C O 1
ATOM 5607 N N . GLY C 1 102 ? 15.542 -18.300 2.424 1.00 68.21 102 GLY C N 1
ATOM 5608 C CA . GLY C 1 102 ? 14.260 -17.574 2.355 1.00 72.71 102 GLY C CA 1
ATOM 5609 C C . GLY C 1 102 ? 13.490 -17.952 1.101 1.00 74.33 102 GLY C C 1
ATOM 5610 O O . GLY C 1 102 ? 14.005 -18.780 0.314 1.00 72.45 102 GLY C O 1
ATOM 5611 N N . VAL C 1 103 ? 12.322 -17.330 0.906 1.00 78.57 103 VAL C N 1
ATOM 5612 C CA . VAL C 1 103 ? 11.439 -17.631 -0.254 1.00 81.04 103 VAL C CA 1
ATOM 5613 C C . VAL C 1 103 ? 11.924 -16.834 -1.466 1.00 79.06 103 VAL C C 1
ATOM 5614 O O . VAL C 1 103 ? 11.925 -17.381 -2.567 1.00 78.98 103 VAL C O 1
ATOM 5618 N N . VAL C 1 104 ? 12.336 -15.590 -1.224 1.00 78.08 104 VAL C N 1
ATOM 5619 C CA . VAL C 1 104 ? 12.788 -14.658 -2.294 1.00 75.96 104 VAL C CA 1
ATOM 5620 C C . VAL C 1 104 ? 14.322 -14.652 -2.338 1.00 70.92 104 VAL C C 1
ATOM 5621 O O . VAL C 1 104 ? 14.952 -14.302 -1.334 1.00 69.68 104 VAL C O 1
ATOM 5625 N N . ALA C 1 105 ? 14.887 -15.052 -3.477 1.00 68.37 105 ALA C N 1
ATOM 5626 C CA . ALA C 1 105 ? 16.336 -15.110 -3.640 1.00 63.18 105 ALA C CA 1
ATOM 5627 C C . ALA C 1 105 ? 16.859 -13.679 -3.675 1.00 60.05 105 ALA C C 1
ATOM 5628 O O . ALA C 1 105 ? 16.783 -12.998 -4.703 1.00 60.88 105 ALA C O 1
ATOM 5630 N N . ASP C 1 106 ? 17.368 -13.213 -2.537 1.00 55.79 106 ASP C N 1
ATOM 5631 C CA . ASP C 1 106 ? 18.004 -11.905 -2.435 1.00 51.17 106 ASP C CA 1
ATOM 5632 C C . ASP C 1 106 ? 19.491 -12.127 -2.219 1.00 45.71 106 ASP C C 1
ATOM 5633 O O . ASP C 1 106 ? 19.900 -12.544 -1.122 1.00 44.22 106 ASP C O 1
ATOM 5638 N N . PRO C 1 107 ? 20.338 -11.886 -3.220 1.00 42.16 107 PRO C N 1
ATOM 5639 C CA . PRO C 1 107 ? 21.768 -12.191 -3.052 1.00 37.71 107 PRO C CA 1
ATOM 5640 C C . PRO C 1 107 ? 22.453 -11.409 -1.933 1.00 35.71 107 PRO C C 1
ATOM 5641 O O . PRO C 1 107 ? 23.608 -11.709 -1.624 1.00 32.42 107 PRO C O 1
ATOM 5645 N N . ARG C 1 108 ? 21.780 -10.429 -1.318 1.00 38.87 108 ARG C N 1
ATOM 5646 C CA . ARG C 1 108 ? 22.341 -9.697 -0.187 1.00 40.68 108 ARG C CA 1
ATOM 5647 C C . ARG C 1 108 ? 22.213 -10.452 1.127 1.00 42.99 108 ARG C C 1
ATOM 5648 O O . ARG C 1 108 ? 22.835 -10.056 2.121 1.00 44.89 108 ARG C O 1
ATOM 5656 N N . ASP C 1 109 ? 21.415 -11.511 1.155 1.00 42.71 109 ASP C N 1
ATOM 5657 C CA . ASP C 1 109 ? 21.103 -12.256 2.374 1.00 43.42 109 ASP C CA 1
ATOM 5658 C C . ASP C 1 109 ? 21.333 -13.730 2.048 1.00 39.72 109 ASP C C 1
ATOM 5659 O O . ASP C 1 109 ? 20.509 -14.339 1.358 1.00 40.14 109 ASP C O 1
ATOM 5664 N N . PHE C 1 110 ? 22.459 -14.296 2.502 1.00 35.59 110 PHE C N 1
ATOM 5665 C CA . PHE C 1 110 ? 22.808 -15.646 2.100 1.00 33.19 110 PHE C CA 1
ATOM 5666 C C . PHE C 1 110 ? 23.678 -16.355 3.138 1.00 32.67 110 PHE C C 1
ATOM 5667 O O . PHE C 1 110 ? 24.273 -15.737 4.026 1.00 33.75 110 PHE C O 1
ATOM 5675 N N . LYS C 1 111 ? 23.736 -17.686 2.996 1.00 31.19 111 LYS C N 1
ATOM 5676 C CA . LYS C 1 111 ? 24.602 -18.551 3.784 1.00 32.67 111 LYS C CA 1
ATOM 5677 C C . LYS C 1 111 ? 25.637 -19.119 2.834 1.00 28.89 111 LYS C C 1
ATOM 5678 O O . LYS C 1 111 ? 25.277 -19.864 1.912 1.00 27.60 111 LYS C O 1
ATOM 5684 N N . PRO C 1 112 ? 26.911 -18.785 2.990 1.00 26.22 112 PRO C N 1
ATOM 5685 C CA . PRO C 1 112 ? 27.906 -19.167 1.991 1.00 24.23 112 PRO C CA 1
ATOM 5686 C C . PRO C 1 112 ? 28.242 -20.647 2.018 1.00 23.65 112 PRO C C 1
ATOM 5687 O O . PRO C 1 112 ? 28.087 -21.336 3.034 1.00 23.34 112 PRO C O 1
ATOM 5691 N N . THR C 1 113 ? 28.746 -21.117 0.873 1.00 22.75 113 THR C N 1
ATOM 5692 C CA . THR C 1 113 ? 29.484 -22.367 0.787 1.00 23.07 113 THR C CA 1
ATOM 5693 C C . THR C 1 113 ? 30.956 -22.013 0.750 1.00 21.82 113 THR C C 1
ATOM 5694 O O . THR C 1 113 ? 31.375 -21.222 -0.096 1.00 22.85 113 THR C O 1
ATOM 5698 N N . CYS C 1 114 ? 31.729 -22.610 1.666 1.00 23.87 114 CYS C N 1
ATOM 5699 C CA . CYS C 1 114 ? 33.147 -22.298 1.826 1.00 21.98 114 CYS C CA 1
ATOM 5700 C C . CYS C 1 114 ? 33.938 -23.583 1.686 1.00 22.19 114 CYS C C 1
ATOM 5701 O O . CYS C 1 114 ? 33.755 -24.497 2.503 1.00 23.44 114 CYS C O 1
ATOM 5704 N N . ILE C 1 115 ? 34.850 -23.621 0.716 1.00 21.81 115 ILE C N 1
ATOM 5705 C CA . ILE C 1 115 ? 35.565 -24.843 0.370 1.00 22.57 115 ILE C CA 1
ATOM 5706 C C . ILE C 1 115 ? 37.058 -24.581 0.268 1.00 22.03 115 ILE C C 1
ATOM 5707 O O . ILE C 1 115 ? 37.485 -23.549 -0.259 1.00 23.00 115 ILE C O 1
ATOM 5712 N N . VAL C 1 116 ? 37.852 -25.539 0.750 1.00 21.72 116 VAL C N 1
ATOM 5713 C CA . VAL C 1 116 ? 39.276 -25.600 0.430 1.00 22.42 116 VAL C CA 1
ATOM 5714 C C . VAL C 1 116 ? 39.578 -26.967 -0.163 1.00 21.70 116 VAL C C 1
ATOM 5715 O O . VAL C 1 116 ? 39.287 -28.009 0.464 1.00 23.08 116 VAL C O 1
ATOM 5719 N N . TRP C 1 117 ? 40.155 -26.963 -1.368 1.00 21.62 117 TRP C N 1
ATOM 5720 C CA . TRP C 1 117 ? 40.561 -28.159 -2.098 1.00 22.80 117 TRP C CA 1
ATOM 5721 C C . TRP C 1 117 ? 42.070 -28.083 -2.317 1.00 23.17 117 TRP C C 1
ATOM 5722 O O . TRP C 1 117 ? 42.573 -27.124 -2.917 1.00 23.62 117 TRP C O 1
ATOM 5733 N N . VAL C 1 118 ? 42.789 -29.089 -1.822 1.00 21.98 118 VAL C N 1
ATOM 5734 C CA . VAL C 1 118 ? 44.244 -29.122 -1.917 1.00 22.28 118 VAL C CA 1
ATOM 5735 C C . VAL C 1 118 ? 44.686 -30.338 -2.715 1.00 23.66 118 VAL C C 1
ATOM 5736 O O . VAL C 1 118 ? 44.214 -31.464 -2.497 1.00 25.56 118 VAL C O 1
ATOM 5740 N N . ALA C 1 119 ? 45.647 -30.108 -3.595 1.00 23.04 119 ALA C N 1
ATOM 5741 C CA . ALA C 1 119 ? 46.240 -31.136 -4.424 1.00 24.66 119 ALA C CA 1
ATOM 5742 C C . ALA C 1 119 ? 47.746 -30.911 -4.492 1.00 25.17 119 ALA C C 1
ATOM 5743 O O . ALA C 1 119 ? 48.237 -29.865 -4.048 1.00 24.89 119 ALA C O 1
ATOM 5745 N N . PRO C 1 120 ? 48.513 -31.871 -5.005 1.00 27.54 120 PRO C N 1
ATOM 5746 C CA . PRO C 1 120 ? 49.957 -31.643 -5.121 1.00 28.67 120 PRO C CA 1
ATOM 5747 C C . PRO C 1 120 ? 50.262 -30.454 -6.018 1.00 27.18 120 PRO C C 1
ATOM 5748 O O . PRO C 1 120 ? 49.447 -30.030 -6.846 1.00 27.26 120 PRO C O 1
ATOM 5752 N N . TYR C 1 121 ? 51.460 -29.892 -5.831 1.00 27.27 121 TYR C N 1
ATOM 5753 C CA . TYR C 1 121 ? 51.898 -28.777 -6.663 1.00 25.14 121 TYR C CA 1
ATOM 5754 C C . TYR C 1 121 ? 51.849 -29.201 -8.127 1.00 25.98 121 TYR C C 1
ATOM 5755 O O . TYR C 1 121 ? 52.237 -30.320 -8.468 1.00 27.56 121 TYR C O 1
ATOM 5764 N N . ILE C 1 122 ? 51.353 -28.306 -8.988 1.00 26.82 122 ILE C N 1
ATOM 5765 C CA . ILE C 1 122 ? 51.276 -28.597 -10.416 1.00 27.88 122 ILE C CA 1
ATOM 5766 C C . ILE C 1 122 ? 51.921 -27.512 -11.264 1.00 26.75 122 ILE C C 1
ATOM 5767 O O . ILE C 1 122 ? 51.877 -26.319 -10.954 1.00 26.61 122 ILE C O 1
ATOM 5772 N N . PHE C 1 123 ? 52.518 -27.955 -12.370 1.00 27.98 123 PHE C N 1
ATOM 5773 C CA . PHE C 1 123 ? 53.045 -27.080 -13.409 1.00 27.87 123 PHE C CA 1
ATOM 5774 C C . PHE C 1 123 ? 52.067 -27.048 -14.579 1.00 29.28 123 PHE C C 1
ATOM 5775 O O . PHE C 1 123 ? 51.194 -27.906 -14.705 1.00 31.42 123 PHE C O 1
ATOM 5783 N N . LEU C 1 124 ? 52.213 -26.048 -15.446 1.00 27.20 124 LEU C N 1
ATOM 5784 C CA . LEU C 1 124 ? 51.315 -25.956 -16.591 1.00 28.52 124 LEU C CA 1
ATOM 5785 C C . LEU C 1 124 ? 51.840 -26.647 -17.839 1.00 29.85 124 LEU C C 1
ATOM 5786 O O . LEU C 1 124 ? 51.104 -26.762 -18.821 1.00 31.47 124 LEU C O 1
ATOM 5791 N N . ALA C 1 125 ? 53.081 -27.097 -17.841 1.00 29.92 125 ALA C N 1
ATOM 5792 C CA . ALA C 1 125 ? 53.656 -27.773 -18.989 1.00 30.89 125 ALA C CA 1
ATOM 5793 C C . ALA C 1 125 ? 54.609 -28.845 -18.497 1.00 31.35 125 ALA C C 1
ATOM 5794 O O . ALA C 1 125 ? 55.111 -28.775 -17.370 1.00 31.72 125 ALA C O 1
ATOM 5796 N N . ASP C 1 126 ? 54.874 -29.835 -19.354 1.00 32.32 126 ASP C N 1
ATOM 5797 C CA . ASP C 1 126 ? 55.778 -30.909 -18.969 1.00 34.07 126 ASP C CA 1
ATOM 5798 C C . ASP C 1 126 ? 57.227 -30.406 -18.952 1.00 33.55 126 ASP C C 1
ATOM 5799 O O . ASP C 1 126 ? 57.531 -29.274 -19.350 1.00 32.64 126 ASP C O 1
ATOM 5804 N N A GLU C 1 127 ? 58.143 -31.249 -18.474 0.47 34.72 127 GLU C N 1
ATOM 5805 N N B GLU C 1 127 ? 58.112 -31.279 -18.457 0.53 34.72 127 GLU C N 1
ATOM 5806 C CA A GLU C 1 127 ? 59.487 -30.736 -18.228 0.47 36.17 127 GLU C CA 1
ATOM 5807 C CA B GLU C 1 127 ? 59.510 -30.915 -18.247 0.53 36.29 127 GLU C CA 1
ATOM 5808 C C A GLU C 1 127 ? 60.218 -30.387 -19.523 0.47 37.00 127 GLU C C 1
ATOM 5809 C C B GLU C 1 127 ? 60.135 -30.372 -19.523 0.53 36.92 127 GLU C C 1
ATOM 5810 O O A GLU C 1 127 ? 61.043 -29.466 -19.520 0.47 37.29 127 GLU C O 1
ATOM 5811 O O B GLU C 1 127 ? 60.802 -29.332 -19.511 0.53 36.96 127 GLU C O 1
ATOM 5822 N N . GLU C 1 128 ? 59.923 -31.070 -20.640 1.00 37.49 128 GLU C N 1
ATOM 5823 C CA . GLU C 1 128 ? 60.546 -30.678 -21.906 1.00 38.39 128 GLU C CA 1
ATOM 5824 C C . GLU C 1 128 ? 60.084 -29.294 -22.337 1.00 36.03 128 GLU C C 1
ATOM 5825 O O . GLU C 1 128 ? 60.884 -28.487 -22.821 1.00 35.03 128 GLU C O 1
ATOM 5831 N N . LYS C 1 129 ? 58.793 -28.998 -22.162 1.00 35.07 129 LYS C N 1
ATOM 5832 C CA . LYS C 1 129 ? 58.271 -27.705 -22.591 1.00 33.94 129 LYS C CA 1
ATOM 5833 C C . LYS C 1 129 ? 58.703 -26.583 -21.655 1.00 32.40 129 LYS C C 1
ATOM 5834 O O . LYS C 1 129 ? 58.905 -25.452 -22.104 1.00 32.16 129 LYS C O 1
ATOM 5840 N N A ARG C 1 130 ? 58.833 -26.867 -20.359 0.54 32.31 130 ARG C N 1
ATOM 5841 N N B ARG C 1 130 ? 58.853 -26.872 -20.363 0.46 32.35 130 ARG C N 1
ATOM 5842 C CA A ARG C 1 130 ? 59.444 -25.898 -19.458 0.54 32.29 130 ARG C CA 1
ATOM 5843 C CA B ARG C 1 130 ? 59.441 -25.894 -19.456 0.46 32.31 130 ARG C CA 1
ATOM 5844 C C A ARG C 1 130 ? 60.864 -25.560 -19.900 0.54 33.62 130 ARG C C 1
ATOM 5845 C C B ARG C 1 130 ? 60.878 -25.571 -19.858 0.46 33.66 130 ARG C C 1
ATOM 5846 O O A ARG C 1 130 ? 61.293 -24.402 -19.813 0.54 33.83 130 ARG C O 1
ATOM 5847 O O B ARG C 1 130 ? 61.325 -24.426 -19.721 0.46 33.88 130 ARG C O 1
ATOM 5862 N N . ARG C 1 131 ? 61.616 -26.565 -20.366 1.00 34.18 131 ARG C N 1
ATOM 5863 C CA . ARG C 1 131 ? 63.014 -26.356 -20.730 1.00 36.02 131 ARG C CA 1
ATOM 5864 C C . ARG C 1 131 ? 63.159 -25.621 -22.057 1.00 35.58 131 ARG C C 1
ATOM 5865 O O . ARG C 1 131 ? 64.071 -24.798 -22.217 1.00 36.45 131 ARG C O 1
ATOM 5873 N N . ASN C 1 132 ? 62.284 -25.906 -23.019 1.00 32.88 132 ASN C N 1
ATOM 5874 C CA . ASN C 1 132 ? 62.460 -25.411 -24.376 1.00 33.74 132 ASN C CA 1
ATOM 5875 C C . ASN C 1 132 ? 61.380 -24.446 -24.816 1.00 30.77 132 ASN C C 1
ATOM 5876 O O . ASN C 1 132 ? 61.526 -23.833 -25.885 1.00 30.68 132 ASN C O 1
ATOM 5881 N N . GLY C 1 133 ? 60.322 -24.281 -24.037 1.00 28.03 133 GLY C N 1
ATOM 5882 C CA . GLY C 1 133 ? 59.300 -23.302 -24.343 1.00 26.08 133 GLY C CA 1
ATOM 5883 C C . GLY C 1 133 ? 58.047 -23.934 -24.917 1.00 25.90 133 GLY C C 1
ATOM 5884 O O . GLY C 1 133 ? 58.084 -24.998 -25.556 1.00 26.77 133 GLY C O 1
ATOM 5885 N N . ILE C 1 134 ? 56.924 -23.258 -24.707 1.00 25.58 134 ILE C N 1
ATOM 5886 C CA . ILE C 1 134 ? 55.637 -23.697 -25.211 1.00 25.35 134 ILE C CA 1
ATOM 5887 C C . ILE C 1 134 ? 55.270 -22.922 -26.473 1.00 25.07 134 ILE C C 1
ATOM 5888 O O . ILE C 1 134 ? 55.890 -21.919 -26.827 1.00 24.52 134 ILE C O 1
ATOM 5893 N N . ARG C 1 135 ? 54.238 -23.398 -27.157 1.00 23.85 135 ARG C N 1
ATOM 5894 C CA . ARG C 1 135 ? 53.702 -22.765 -28.354 1.00 23.34 135 ARG C CA 1
ATOM 5895 C C . ARG C 1 135 ? 52.322 -22.222 -28.024 1.00 22.80 135 ARG C C 1
ATOM 5896 O O . ARG C 1 135 ? 51.442 -22.984 -27.615 1.00 22.21 135 ARG C O 1
ATOM 5904 N N . LEU C 1 136 ? 52.134 -20.923 -28.197 1.00 22.88 136 LEU C N 1
ATOM 5905 C CA . LEU C 1 136 ? 50.862 -20.283 -27.910 1.00 22.87 136 LEU C CA 1
ATOM 5906 C C . LEU C 1 136 ? 50.203 -19.820 -29.203 1.00 22.42 136 LEU C C 1
ATOM 5907 O O . LEU C 1 136 ? 50.878 -19.478 -30.177 1.00 23.16 136 LEU C O 1
ATOM 5912 N N . MET C 1 137 ? 48.876 -19.823 -29.207 1.00 22.06 137 MET C N 1
ATOM 5913 C CA . MET C 1 137 ? 48.118 -19.144 -30.245 1.00 22.87 137 MET C CA 1
ATOM 5914 C C . MET C 1 137 ? 47.339 -17.993 -29.627 1.00 21.61 137 MET C C 1
ATOM 5915 O O . MET C 1 137 ? 47.275 -17.844 -28.405 1.00 21.07 137 MET C O 1
ATOM 5920 N N . ILE C 1 138 ? 46.761 -17.166 -30.498 1.00 21.82 138 ILE C N 1
ATOM 5921 C CA . ILE C 1 138 ? 45.827 -16.128 -30.089 1.00 21.92 138 ILE C CA 1
ATOM 5922 C C . ILE C 1 138 ? 44.429 -16.635 -30.388 1.00 21.61 138 ILE C C 1
ATOM 5923 O O . ILE C 1 138 ? 44.148 -17.091 -31.512 1.00 22.16 138 ILE C O 1
ATOM 5928 N N . SER C 1 139 ? 43.554 -16.570 -29.390 1.00 20.86 139 SER C N 1
ATOM 5929 C CA . SER C 1 139 ? 42.187 -17.051 -29.551 1.00 20.17 139 SER C CA 1
ATOM 5930 C C . SER C 1 139 ? 41.341 -16.140 -30.435 1.00 20.08 139 SER C C 1
ATOM 5931 O O . SER C 1 139 ? 41.525 -14.916 -30.473 1.00 21.06 139 SER C O 1
ATOM 5934 N N . ALA C 1 140 ? 40.338 -16.745 -31.080 1.00 19.46 140 ALA C N 1
ATOM 5935 C CA . ALA C 1 140 ? 39.300 -15.957 -31.741 1.00 20.54 140 ALA C CA 1
ATOM 5936 C C . ALA C 1 140 ? 38.327 -15.340 -30.751 1.00 21.40 140 ALA C C 1
ATOM 5937 O O . ALA C 1 140 ? 37.614 -14.387 -31.114 1.00 22.98 140 ALA C O 1
ATOM 5939 N N . THR C 1 141 ? 38.260 -15.884 -29.536 1.00 20.79 141 THR C N 1
ATOM 5940 C CA . THR C 1 141 ? 37.437 -15.366 -28.454 1.00 20.52 141 THR C CA 1
ATOM 5941 C C . THR C 1 141 ? 38.181 -14.280 -27.697 1.00 20.65 141 THR C C 1
ATOM 5942 O O . THR C 1 141 ? 39.356 -14.448 -27.354 1.00 20.87 141 THR C O 1
ATOM 5946 N N . ARG C 1 142 ? 37.489 -13.173 -27.428 1.00 19.04 142 ARG C N 1
ATOM 5947 C CA . ARG C 1 142 ? 38.045 -12.044 -26.706 1.00 19.29 142 ARG C CA 1
ATOM 5948 C C . ARG C 1 142 ? 37.789 -12.148 -25.207 1.00 19.76 142 ARG C C 1
ATOM 5949 O O . ARG C 1 142 ? 36.918 -12.882 -24.735 1.00 19.41 142 ARG C O 1
ATOM 5957 N N . GLY C 1 143 ? 38.595 -11.411 -24.449 1.00 20.13 143 GLY C N 1
ATOM 5958 C CA . GLY C 1 143 ? 38.367 -11.309 -23.031 1.00 20.63 143 GLY C CA 1
ATOM 5959 C C . GLY C 1 143 ? 37.094 -10.540 -22.742 1.00 20.29 143 GLY C C 1
ATOM 5960 O O . GLY C 1 143 ? 36.544 -9.861 -23.610 1.00 20.75 143 GLY C O 1
ATOM 5961 N N . PHE C 1 144 ? 36.633 -10.679 -21.508 1.00 19.97 144 PHE C N 1
ATOM 5962 C CA . PHE C 1 144 ? 35.410 -10.018 -21.090 1.00 20.36 144 PHE C CA 1
ATOM 5963 C C . PHE C 1 144 ? 35.644 -8.517 -20.962 1.00 19.61 144 PHE C C 1
ATOM 5964 O O . PHE C 1 144 ? 36.605 -8.103 -20.306 1.00 19.38 144 PHE C O 1
ATOM 5972 N N . PRO C 1 145 ? 34.780 -7.670 -21.524 1.00 18.99 145 PRO C N 1
ATOM 5973 C CA . PRO C 1 145 ? 34.880 -6.232 -21.220 1.00 20.40 145 PRO C CA 1
ATOM 5974 C C . PRO C 1 145 ? 34.701 -5.978 -19.737 1.00 20.77 145 PRO C C 1
ATOM 5975 O O . PRO C 1 145 ? 34.004 -6.712 -19.036 1.00 20.52 145 PRO C O 1
ATOM 5979 N N . ALA C 1 146 ? 35.322 -4.899 -19.264 1.00 20.61 146 ALA C N 1
ATOM 5980 C CA . ALA C 1 146 ? 35.258 -4.563 -17.848 1.00 21.01 146 ALA C CA 1
ATOM 5981 C C . ALA C 1 146 ? 33.835 -4.305 -17.379 1.00 21.01 146 ALA C C 1
ATOM 5982 O O . ALA C 1 146 ? 33.520 -4.531 -16.207 1.00 21.91 146 ALA C O 1
ATOM 5984 N N . ASP C 1 147 ? 32.960 -3.854 -18.274 1.00 19.89 147 ASP C N 1
ATOM 5985 C CA . ASP C 1 147 ? 31.571 -3.615 -17.921 1.00 21.25 147 ASP C CA 1
ATOM 5986 C C . ASP C 1 147 ? 30.663 -4.799 -18.243 1.00 21.73 147 ASP C C 1
ATOM 5987 O O . ASP C 1 147 ? 29.451 -4.606 -18.354 1.00 22.66 147 ASP C O 1
ATOM 5992 N N . THR C 1 148 ? 31.214 -6.003 -18.358 1.00 21.66 148 THR C N 1
ATOM 5993 C CA . THR C 1 148 ? 30.391 -7.218 -18.422 1.00 22.24 148 THR C CA 1
ATOM 5994 C C . THR C 1 148 ? 30.651 -8.080 -17.197 1.00 22.46 148 THR C C 1
ATOM 5995 O O . THR C 1 148 ? 29.933 -7.980 -16.204 1.00 25.49 148 THR C O 1
ATOM 5999 N N . LEU C 1 149 ? 31.682 -8.912 -17.242 1.00 22.94 149 LEU C N 1
ATOM 6000 C CA . LEU C 1 149 ? 32.170 -9.658 -16.095 1.00 23.05 149 LEU C CA 1
ATOM 6001 C C . LEU C 1 149 ? 33.650 -9.297 -16.024 1.00 21.88 149 LEU C C 1
ATOM 6002 O O . LEU C 1 149 ? 34.446 -9.841 -16.785 1.00 22.46 149 LEU C O 1
ATOM 6007 N N . ASP C 1 150 ? 34.004 -8.383 -15.128 1.00 21.82 150 ASP C N 1
ATOM 6008 C CA . ASP C 1 150 ? 35.350 -7.799 -15.148 1.00 21.58 150 ASP C CA 1
ATOM 6009 C C . ASP C 1 150 ? 36.412 -8.889 -15.080 1.00 21.29 150 ASP C C 1
ATOM 6010 O O . ASP C 1 150 ? 36.297 -9.808 -14.254 1.00 21.45 150 ASP C O 1
ATOM 6015 N N . PRO C 1 151 ? 37.452 -8.824 -15.925 1.00 19.47 151 PRO C N 1
ATOM 6016 C CA . PRO C 1 151 ? 38.584 -9.752 -15.788 1.00 20.59 151 PRO C CA 1
ATOM 6017 C C . PRO C 1 151 ? 39.241 -9.769 -14.427 1.00 21.14 151 PRO C C 1
ATOM 6018 O O . PRO C 1 151 ? 39.968 -10.716 -14.119 1.00 22.39 151 PRO C O 1
ATOM 6022 N N . ARG C 1 152 ? 39.036 -8.726 -13.624 1.00 20.29 152 ARG C N 1
ATOM 6023 C CA . ARG C 1 152 ? 39.633 -8.686 -12.294 1.00 21.98 152 ARG C CA 1
ATOM 6024 C C . ARG C 1 152 ? 39.062 -9.742 -11.366 1.00 23.07 152 ARG C C 1
ATOM 6025 O O . ARG C 1 152 ? 39.709 -10.086 -10.372 1.00 23.78 152 ARG C O 1
ATOM 6033 N N A TYR C 1 153 ? 37.860 -10.249 -11.644 0.54 23.99 153 TYR C N 1
ATOM 6034 N N B TYR C 1 153 ? 37.864 -10.250 -11.645 0.46 24.08 153 TYR C N 1
ATOM 6035 C CA A TYR C 1 153 ? 37.304 -11.343 -10.854 0.54 25.44 153 TYR C CA 1
ATOM 6036 C CA B TYR C 1 153 ? 37.320 -11.343 -10.851 0.46 25.41 153 TYR C CA 1
ATOM 6037 C C A TYR C 1 153 ? 38.039 -12.642 -11.133 0.54 26.04 153 TYR C C 1
ATOM 6038 C C B TYR C 1 153 ? 38.087 -12.626 -11.134 0.46 26.02 153 TYR C C 1
ATOM 6039 O O A TYR C 1 153 ? 38.173 -13.051 -12.290 0.54 26.62 153 TYR C O 1
ATOM 6040 O O B TYR C 1 153 ? 38.334 -12.979 -12.292 0.46 26.51 153 TYR C O 1
ATOM 6057 N N . LYS C 1 154 ? 38.459 -13.335 -10.076 1.00 25.93 154 LYS C N 1
ATOM 6058 C CA . LYS C 1 154 ? 38.888 -14.718 -10.186 1.00 24.44 154 LYS C CA 1
ATOM 6059 C C . LYS C 1 154 ? 37.657 -15.505 -9.735 1.00 22.51 154 LYS C C 1
ATOM 6060 O O . LYS C 1 154 ? 37.361 -15.568 -8.542 1.00 21.61 154 LYS C O 1
ATOM 6066 N N . CYS C 1 155 ? 36.878 -16.016 -10.689 1.00 22.37 155 CYS C N 1
ATOM 6067 C CA . CYS C 1 155 ? 35.558 -16.534 -10.344 1.00 22.34 155 CYS C CA 1
ATOM 6068 C C . CYS C 1 155 ? 35.274 -17.832 -11.084 1.00 21.56 155 CYS C C 1
ATOM 6069 O O . CYS C 1 155 ? 36.041 -18.283 -11.936 1.00 22.67 155 CYS C O 1
ATOM 6072 N N . LEU C 1 156 ? 34.133 -18.427 -10.750 1.00 21.69 156 LEU C N 1
ATOM 6073 C CA . LEU C 1 156 ? 33.784 -19.760 -11.238 1.00 22.50 156 LEU C CA 1
ATOM 6074 C C . LEU C 1 156 ? 33.312 -19.769 -12.687 1.00 24.06 156 LEU C C 1
ATOM 6075 O O . LEU C 1 156 ? 33.034 -20.840 -13.232 1.00 27.35 156 LEU C O 1
ATOM 6080 N N . ASP C 1 157 ? 33.232 -18.614 -13.340 1.00 22.06 157 ASP C N 1
ATOM 6081 C CA . ASP C 1 157 ? 32.552 -18.478 -14.620 1.00 21.28 157 ASP C CA 1
ATOM 6082 C C . ASP C 1 157 ? 33.564 -18.553 -15.758 1.00 22.39 157 ASP C C 1
ATOM 6083 O O . ASP C 1 157 ? 33.995 -17.540 -16.321 1.00 23.34 157 ASP C O 1
ATOM 6088 N N . ARG C 1 158 ? 33.945 -19.788 -16.102 1.00 21.26 158 ARG C N 1
ATOM 6089 C CA . ARG C 1 158 ? 35.073 -20.015 -16.998 1.00 20.97 158 ARG C CA 1
ATOM 6090 C C . ARG C 1 158 ? 34.735 -20.929 -18.165 1.00 21.67 158 ARG C C 1
ATOM 6091 O O . ARG C 1 158 ? 35.638 -21.490 -18.785 1.00 22.18 158 ARG C O 1
ATOM 6099 N N . LEU C 1 159 ? 33.451 -21.084 -18.521 1.00 22.05 159 LEU C N 1
ATOM 6100 C CA . LEU C 1 159 ? 33.121 -21.799 -19.744 1.00 23.04 159 LEU C CA 1
ATOM 6101 C C . LEU C 1 159 ? 33.837 -21.172 -20.946 1.00 23.26 159 LEU C C 1
ATOM 6102 O O . LEU C 1 159 ? 34.361 -21.892 -21.806 1.00 23.79 159 LEU C O 1
ATOM 6107 N N . HIS C 1 160 ? 33.855 -19.832 -20.999 1.00 24.19 160 HIS C N 1
ATOM 6108 C CA . HIS C 1 160 ? 34.645 -19.009 -21.926 1.00 25.70 160 HIS C CA 1
ATOM 6109 C C . HIS C 1 160 ? 36.020 -19.617 -22.177 1.00 25.53 160 HIS C C 1
ATOM 6110 O O . HIS C 1 160 ? 36.382 -19.924 -23.323 1.00 24.91 160 HIS C O 1
ATOM 6117 N N . SER C 1 161 ? 36.791 -19.836 -21.116 1.00 24.67 161 SER C N 1
ATOM 6118 C CA . SER C 1 161 ? 38.155 -20.299 -21.347 1.00 23.97 161 SER C CA 1
ATOM 6119 C C . SER C 1 161 ? 38.243 -21.807 -21.536 1.00 22.49 161 SER C C 1
ATOM 6120 O O . SER C 1 161 ? 39.214 -22.276 -22.135 1.00 22.36 161 SER C O 1
ATOM 6123 N N . GLN C 1 162 ? 37.238 -22.573 -21.097 1.00 21.99 162 GLN C N 1
ATOM 6124 C CA . GLN C 1 162 ? 37.204 -23.984 -21.459 1.00 23.38 162 GLN C CA 1
ATOM 6125 C C . GLN C 1 162 ? 37.050 -24.154 -22.965 1.00 23.65 162 GLN C C 1
ATOM 6126 O O . GLN C 1 162 ? 37.638 -25.061 -23.560 1.00 25.14 162 GLN C O 1
ATOM 6132 N N . LEU C 1 163 ? 36.213 -23.322 -23.587 1.00 23.74 163 LEU C N 1
ATOM 6133 C CA . LEU C 1 163 ? 36.033 -23.409 -25.035 1.00 25.53 163 LEU C CA 1
ATOM 6134 C C . LEU C 1 163 ? 37.268 -22.900 -25.766 1.00 24.19 163 LEU C C 1
ATOM 6135 O O . LEU C 1 163 ? 37.614 -23.429 -26.825 1.00 25.04 163 LEU C O 1
ATOM 6140 N N . ILE C 1 164 ? 37.973 -21.930 -25.185 1.00 21.99 164 ILE C N 1
ATOM 6141 C CA . ILE C 1 164 ? 39.253 -21.498 -25.745 1.00 22.21 164 ILE C CA 1
ATOM 6142 C C . ILE C 1 164 ? 40.254 -22.644 -25.695 1.00 23.51 164 ILE C C 1
ATOM 6143 O O . ILE C 1 164 ? 41.014 -22.883 -26.650 1.00 24.47 164 ILE C O 1
ATOM 6148 N N . ARG C 1 165 ? 40.256 -23.385 -24.588 1.00 24.05 165 ARG C N 1
ATOM 6149 C CA . ARG C 1 165 ? 41.144 -24.534 -24.468 1.00 26.12 165 ARG C CA 1
ATOM 6150 C C . ARG C 1 165 ? 40.837 -25.585 -25.513 1.00 25.61 165 ARG C C 1
ATOM 6151 O O . ARG C 1 165 ? 41.751 -26.201 -26.076 1.00 25.68 165 ARG C O 1
ATOM 6159 N N . LEU C 1 166 ? 39.553 -25.823 -25.756 1.00 25.30 166 LEU C N 1
ATOM 6160 C CA . LEU C 1 166 ? 39.170 -26.816 -26.787 1.00 28.42 166 LEU C CA 1
ATOM 6161 C C . LEU C 1 166 ? 39.750 -26.388 -28.143 1.00 27.04 166 LEU C C 1
ATOM 6162 O O . LEU C 1 166 ? 40.274 -27.217 -28.838 1.00 27.66 166 LEU C O 1
ATOM 6167 N N . GLU C 1 167 ? 39.619 -25.111 -28.473 1.00 25.15 167 GLU C N 1
ATOM 6168 C CA . GLU C 1 167 ? 40.122 -24.590 -29.744 1.00 26.24 167 GLU C CA 1
ATOM 6169 C C . GLU C 1 167 ? 41.637 -24.679 -29.815 1.00 25.16 167 GLU C C 1
ATOM 6170 O O . GLU C 1 167 ? 42.189 -25.054 -30.853 1.00 24.62 167 GLU C O 1
ATOM 6176 N N . ALA C 1 168 ? 42.323 -24.381 -28.715 1.00 23.50 168 ALA C N 1
ATOM 6177 C CA . ALA C 1 168 ? 43.778 -24.480 -28.720 1.00 25.37 168 ALA C CA 1
ATOM 6178 C C . ALA C 1 168 ? 44.226 -25.915 -28.970 1.00 25.99 168 ALA C C 1
ATOM 6179 O O . ALA C 1 168 ? 45.152 -26.170 -29.751 1.00 26.82 168 ALA C O 1
ATOM 6181 N N . LEU C 1 169 ? 43.576 -26.877 -28.317 1.00 24.70 169 LEU C N 1
ATOM 6182 C CA . LEU C 1 169 ? 43.959 -28.269 -28.511 1.00 26.43 169 LEU C CA 1
ATOM 6183 C C . LEU C 1 169 ? 43.670 -28.722 -29.932 1.00 27.03 169 LEU C C 1
ATOM 6184 O O . LEU C 1 169 ? 44.495 -29.405 -30.548 1.00 27.15 169 LEU C O 1
ATOM 6189 N N . GLU C 1 170 ? 42.513 -28.343 -30.485 1.00 26.58 170 GLU C N 1
ATOM 6190 C CA . GLU C 1 170 ? 42.209 -28.737 -31.854 1.00 27.81 170 GLU C CA 1
ATOM 6191 C C . GLU C 1 170 ? 43.228 -28.171 -32.833 1.00 26.70 170 GLU C C 1
ATOM 6192 O O . GLU C 1 170 ? 43.494 -28.784 -33.880 1.00 28.18 170 GLU C O 1
ATOM 6198 N N . ALA C 1 171 ? 43.776 -27.008 -32.524 1.00 25.12 171 ALA C N 1
ATOM 6199 C CA . ALA C 1 171 ? 44.719 -26.320 -33.400 1.00 25.00 171 ALA C CA 1
ATOM 6200 C C . ALA C 1 171 ? 46.151 -26.773 -33.177 1.00 25.50 171 ALA C C 1
ATOM 6201 O O . ALA C 1 171 ? 47.052 -26.301 -33.873 1.00 26.50 171 ALA C O 1
ATOM 6203 N N . GLY C 1 172 ? 46.388 -27.631 -32.191 1.00 25.66 172 GLY C N 1
ATOM 6204 C CA . GLY C 1 172 ? 47.715 -28.178 -31.981 1.00 27.04 172 GLY C CA 1
ATOM 6205 C C . GLY C 1 172 ? 48.627 -27.314 -31.147 1.00 26.55 172 GLY C C 1
ATOM 6206 O O . GLY C 1 172 ? 49.849 -27.493 -31.205 1.00 29.34 172 GLY C O 1
ATOM 6207 N N . TYR C 1 173 ? 48.078 -26.402 -30.352 1.00 23.88 173 TYR C N 1
ATOM 6208 C CA . TYR C 1 173 ? 48.870 -25.504 -29.533 1.00 22.84 173 TYR C CA 1
ATOM 6209 C C . TYR C 1 173 ? 48.808 -25.899 -28.067 1.00 25.14 173 TYR C C 1
ATOM 6210 O O . TYR C 1 173 ? 47.897 -26.598 -27.625 1.00 26.66 173 TYR C O 1
ATOM 6219 N N . ASP C 1 174 ? 49.769 -25.397 -27.296 1.00 24.78 174 ASP C N 1
ATOM 6220 C CA . ASP C 1 174 ? 49.793 -25.702 -25.872 1.00 26.63 174 ASP C CA 1
ATOM 6221 C C . ASP C 1 174 ? 48.765 -24.909 -25.083 1.00 27.00 174 ASP C C 1
ATOM 6222 O O . ASP C 1 174 ? 48.254 -25.396 -24.066 1.00 26.85 174 ASP C O 1
ATOM 6227 N N A ASP C 1 175 ? 48.471 -23.690 -25.514 0.24 26.91 175 ASP C N 1
ATOM 6228 N N B ASP C 1 175 ? 48.445 -23.700 -25.530 0.76 26.51 175 ASP C N 1
ATOM 6229 C CA A ASP C 1 175 ? 47.574 -22.798 -24.792 0.24 26.75 175 ASP C CA 1
ATOM 6230 C CA B ASP C 1 175 ? 47.561 -22.803 -24.796 0.76 26.73 175 ASP C CA 1
ATOM 6231 C C A ASP C 1 175 ? 47.240 -21.655 -25.737 0.24 25.03 175 ASP C C 1
ATOM 6232 C C B ASP C 1 175 ? 47.223 -21.666 -25.743 0.76 25.05 175 ASP C C 1
ATOM 6233 O O A ASP C 1 175 ? 47.816 -21.533 -26.821 0.24 24.42 175 ASP C O 1
ATOM 6234 O O B ASP C 1 175 ? 47.783 -21.562 -26.837 0.76 23.66 175 ASP C O 1
ATOM 6243 N N . ALA C 1 176 ? 46.298 -20.823 -25.316 1.00 24.27 176 ALA C N 1
ATOM 6244 C CA . ALA C 1 176 ? 45.907 -19.651 -26.086 1.00 23.76 176 ALA C CA 1
ATOM 6245 C C . ALA C 1 176 ? 45.824 -18.431 -25.192 1.00 22.04 176 ALA C C 1
ATOM 6246 O O . ALA C 1 176 ? 45.304 -18.489 -24.069 1.00 22.84 176 ALA C O 1
ATOM 6248 N N . LEU C 1 177 ? 46.361 -17.332 -25.708 1.00 19.98 177 LEU C N 1
ATOM 6249 C CA . LEU C 1 177 ? 46.163 -16.000 -25.167 1.00 21.44 177 LEU C CA 1
ATOM 6250 C C . LEU C 1 177 ? 44.911 -15.446 -25.813 1.00 21.55 177 LEU C C 1
ATOM 6251 O O . LEU C 1 177 ? 44.557 -15.831 -26.934 1.00 22.59 177 LEU C O 1
ATOM 6256 N N . TRP C 1 178 ? 44.259 -14.529 -25.125 1.00 20.19 178 TRP C N 1
ATOM 6257 C CA . TRP C 1 178 ? 43.229 -13.749 -25.768 1.00 19.21 178 TRP C CA 1
ATOM 6258 C C . TRP C 1 178 ? 43.563 -12.265 -25.714 1.00 19.08 178 TRP C C 1
ATOM 6259 O O . TRP C 1 178 ? 44.355 -11.791 -24.881 1.00 19.40 178 TRP C O 1
ATOM 6270 N N . LEU C 1 179 ? 42.919 -11.546 -26.622 1.00 20.24 179 LEU C N 1
ATOM 6271 C CA . LEU C 1 179 ? 42.989 -10.106 -26.752 1.00 19.88 179 LEU C CA 1
ATOM 6272 C C . LEU C 1 179 ? 41.775 -9.472 -26.091 1.00 20.42 179 LEU C C 1
ATOM 6273 O O . LEU C 1 179 ? 40.744 -10.124 -25.881 1.00 20.03 179 LEU C O 1
ATOM 6278 N N . ASP C 1 180 ? 41.900 -8.185 -25.789 1.00 20.38 180 ASP C N 1
ATOM 6279 C CA . ASP C 1 180 ? 40.734 -7.399 -25.426 1.00 20.33 180 ASP C CA 1
ATOM 6280 C C . ASP C 1 180 ? 40.082 -6.847 -26.689 1.00 20.72 180 ASP C C 1
ATOM 6281 O O . ASP C 1 180 ? 40.511 -7.115 -27.806 1.00 21.27 180 ASP C O 1
ATOM 6286 N N . HIS C 1 181 ? 38.977 -6.129 -26.521 1.00 19.85 181 HIS C N 1
ATOM 6287 C CA . HIS C 1 181 ? 38.257 -5.722 -27.715 1.00 21.41 181 HIS C CA 1
ATOM 6288 C C . HIS C 1 181 ? 38.947 -4.609 -28.489 1.00 23.38 181 HIS C C 1
ATOM 6289 O O . HIS C 1 181 ? 38.534 -4.329 -29.618 1.00 26.85 181 HIS C O 1
ATOM 6296 N N A SER C 1 182 ? 39.985 -3.984 -27.935 0.69 22.36 182 SER C N 1
ATOM 6297 N N B SER C 1 182 ? 39.985 -3.991 -27.933 0.31 22.47 182 SER C N 1
ATOM 6298 C CA A SER C 1 182 ? 40.818 -3.067 -28.705 0.69 22.82 182 SER C CA 1
ATOM 6299 C CA B SER C 1 182 ? 40.827 -3.069 -28.681 0.31 22.84 182 SER C CA 1
ATOM 6300 C C A SER C 1 182 ? 41.940 -3.783 -29.438 0.69 22.17 182 SER C C 1
ATOM 6301 C C B SER C 1 182 ? 41.968 -3.780 -29.395 0.31 22.10 182 SER C C 1
ATOM 6302 O O A SER C 1 182 ? 42.760 -3.127 -30.082 0.69 22.30 182 SER C O 1
ATOM 6303 O O B SER C 1 182 ? 42.834 -3.115 -29.971 0.31 22.42 182 SER C O 1
ATOM 6308 N N . GLY C 1 183 ? 41.982 -5.115 -29.382 1.00 20.82 183 GLY C N 1
ATOM 6309 C CA . GLY C 1 183 ? 42.980 -5.867 -30.108 1.00 21.11 183 GLY C CA 1
ATOM 6310 C C . GLY C 1 183 ? 44.314 -5.956 -29.417 1.00 22.02 183 GLY C C 1
ATOM 6311 O O . GLY C 1 183 ? 45.306 -6.347 -30.046 1.00 22.76 183 GLY C O 1
ATOM 6312 N N . HIS C 1 184 ? 44.372 -5.630 -28.136 1.00 21.00 184 HIS C N 1
ATOM 6313 C CA . HIS C 1 184 ? 45.626 -5.749 -27.410 1.00 20.77 184 HIS C CA 1
ATOM 6314 C C . HIS C 1 184 ? 45.641 -7.009 -26.561 1.00 20.06 184 HIS C C 1
ATOM 6315 O O . HIS C 1 184 ? 44.612 -7.472 -26.071 1.00 20.72 184 HIS C O 1
ATOM 6322 N N . VAL C 1 185 ? 46.832 -7.599 -26.454 1.00 20.99 185 VAL C N 1
ATOM 6323 C CA . VAL C 1 185 ? 46.971 -8.891 -25.798 1.00 21.52 185 VAL C CA 1
ATOM 6324 C C . VAL C 1 185 ? 46.694 -8.759 -24.309 1.00 21.03 185 VAL C C 1
ATOM 6325 O O . VAL C 1 185 ? 47.128 -7.802 -23.649 1.00 21.69 185 VAL C O 1
ATOM 6329 N N . SER C 1 186 ? 45.940 -9.712 -23.772 1.00 20.64 186 SER C N 1
ATOM 6330 C CA . SER C 1 186 ? 45.556 -9.658 -22.370 1.00 20.74 186 SER C CA 1
ATOM 6331 C C . SER C 1 186 ? 46.306 -10.711 -21.556 1.00 20.79 186 SER C C 1
ATOM 6332 O O . SER C 1 186 ? 47.270 -10.384 -20.863 1.00 20.79 186 SER C O 1
ATOM 6335 N N . GLU C 1 187 ? 45.848 -11.957 -21.605 1.00 19.68 187 GLU C N 1
ATOM 6336 C CA . GLU C 1 187 ? 46.305 -13.016 -20.713 1.00 20.12 187 GLU C CA 1
ATOM 6337 C C . GLU C 1 187 ? 45.772 -14.338 -21.257 1.00 20.30 187 GLU C C 1
ATOM 6338 O O . GLU C 1 187 ? 45.125 -14.394 -22.307 1.00 20.84 187 GLU C O 1
ATOM 6344 N N . SER C 1 188 ? 46.079 -15.411 -20.544 1.00 19.52 188 SER C N 1
ATOM 6345 C CA . SER C 1 188 ? 45.459 -16.709 -20.764 1.00 21.76 188 SER C CA 1
ATOM 6346 C C . SER C 1 188 ? 44.627 -17.059 -19.537 1.00 22.21 188 SER C C 1
ATOM 6347 O O . SER C 1 188 ? 44.599 -16.320 -18.546 1.00 22.93 188 SER C O 1
ATOM 6350 N N . ALA C 1 189 ? 43.952 -18.212 -19.603 1.00 24.08 189 ALA C N 1
ATOM 6351 C CA . ALA C 1 189 ? 43.062 -18.606 -18.519 1.00 25.27 189 ALA C CA 1
ATOM 6352 C C . ALA C 1 189 ? 43.820 -18.835 -17.222 1.00 24.28 189 ALA C C 1
ATOM 6353 O O . ALA C 1 189 ? 43.287 -18.584 -16.135 1.00 26.58 189 ALA C O 1
ATOM 6355 N N . ALA C 1 190 ? 45.066 -19.297 -17.310 1.00 22.46 190 ALA C N 1
ATOM 6356 C CA . ALA C 1 190 ? 45.839 -19.649 -16.142 1.00 23.59 190 ALA C CA 1
ATOM 6357 C C . ALA C 1 190 ? 46.958 -18.677 -15.836 1.00 23.22 190 ALA C C 1
ATOM 6358 O O . ALA C 1 190 ? 47.504 -18.743 -14.732 1.00 23.34 190 ALA C O 1
ATOM 6360 N N . SER C 1 191 ? 47.305 -17.792 -16.769 1.00 22.00 191 SER C N 1
ATOM 6361 C CA . SER C 1 191 ? 48.591 -17.109 -16.700 1.00 21.64 191 SER C CA 1
ATOM 6362 C C . SER C 1 191 ? 48.496 -15.671 -17.166 1.00 21.03 191 SER C C 1
ATOM 6363 O O . SER C 1 191 ? 47.648 -15.296 -17.974 1.00 20.74 191 SER C O 1
ATOM 6366 N N . ASN C 1 192 ? 49.448 -14.879 -16.690 1.00 19.36 192 ASN C N 1
ATOM 6367 C CA . ASN C 1 192 ? 49.707 -13.572 -17.258 1.00 19.45 192 ASN C CA 1
ATOM 6368 C C . ASN C 1 192 ? 50.855 -13.685 -18.260 1.00 20.92 192 ASN C C 1
ATOM 6369 O O . ASN C 1 192 ? 51.565 -14.692 -18.320 1.00 21.97 192 ASN C O 1
ATOM 6374 N N . LEU C 1 193 ? 51.008 -12.644 -19.072 1.00 20.26 193 LEU C N 1
ATOM 6375 C CA . LEU C 1 193 ? 51.943 -12.640 -20.186 1.00 21.66 193 LEU C CA 1
ATOM 6376 C C . LEU C 1 193 ? 52.999 -11.564 -19.987 1.00 22.64 193 LEU C C 1
ATOM 6377 O O . LEU C 1 193 ? 52.662 -10.424 -19.668 1.00 22.12 193 LEU C O 1
ATOM 6382 N N . PHE C 1 194 ? 54.274 -11.925 -20.206 1.00 22.46 194 PHE C N 1
ATOM 6383 C CA . PHE C 1 194 ? 55.379 -10.980 -20.254 1.00 23.87 194 PHE C CA 1
ATOM 6384 C C . PHE C 1 194 ? 56.139 -11.096 -21.572 1.00 23.31 194 PHE C C 1
ATOM 6385 O O . PHE C 1 194 ? 56.282 -12.192 -22.131 1.00 23.69 194 PHE C O 1
ATOM 6393 N N . ILE C 1 195 ? 56.656 -9.965 -22.058 1.00 22.93 195 ILE C N 1
ATOM 6394 C CA . ILE C 1 195 ? 57.625 -9.966 -23.147 1.00 23.09 195 ILE C CA 1
ATOM 6395 C C . ILE C 1 195 ? 58.838 -9.147 -22.737 1.00 23.66 195 ILE C C 1
ATOM 6396 O O . ILE C 1 195 ? 58.788 -8.325 -21.817 1.00 22.95 195 ILE C O 1
ATOM 6401 N N . VAL C 1 196 ? 59.941 -9.376 -23.451 1.00 23.91 196 VAL C N 1
ATOM 6402 C CA . VAL C 1 196 ? 61.168 -8.606 -23.309 1.00 26.29 196 VAL C CA 1
ATOM 6403 C C . VAL C 1 196 ? 61.497 -7.995 -24.661 1.00 27.20 196 VAL C C 1
ATOM 6404 O O . VAL C 1 196 ? 61.488 -8.694 -25.681 1.00 27.55 196 VAL C O 1
ATOM 6408 N N . LYS C 1 197 ? 61.803 -6.700 -24.673 1.00 28.06 197 LYS C N 1
ATOM 6409 C CA . LYS C 1 197 ? 62.273 -6.033 -25.883 1.00 30.03 197 LYS C CA 1
ATOM 6410 C C . LYS C 1 197 ? 63.375 -5.070 -25.500 1.00 31.23 197 LYS C C 1
ATOM 6411 O O . LYS C 1 197 ? 63.160 -4.186 -24.667 1.00 31.11 197 LYS C O 1
ATOM 6417 N N . ASN C 1 198 ? 64.547 -5.259 -26.107 1.00 33.11 198 ASN C N 1
ATOM 6418 C CA . ASN C 1 198 ? 65.738 -4.440 -25.883 1.00 36.40 198 ASN C CA 1
ATOM 6419 C C . ASN C 1 198 ? 66.013 -4.229 -24.397 1.00 36.05 198 ASN C C 1
ATOM 6420 O O . ASN C 1 198 ? 66.306 -3.120 -23.937 1.00 36.78 198 ASN C O 1
ATOM 6425 N N . GLY C 1 199 ? 65.966 -5.321 -23.644 1.00 34.90 199 GLY C N 1
ATOM 6426 C CA . GLY C 1 199 ? 66.356 -5.271 -22.251 1.00 35.15 199 GLY C CA 1
ATOM 6427 C C . GLY C 1 199 ? 65.313 -4.758 -21.283 1.00 34.93 199 GLY C C 1
ATOM 6428 O O . GLY C 1 199 ? 65.613 -4.631 -20.087 1.00 36.66 199 GLY C O 1
ATOM 6429 N N . VAL C 1 200 ? 64.090 -4.509 -21.746 1.00 33.01 200 VAL C N 1
ATOM 6430 C CA . VAL C 1 200 ? 63.003 -4.007 -20.915 1.00 31.57 200 VAL C CA 1
ATOM 6431 C C . VAL C 1 200 ? 61.903 -5.057 -20.875 1.00 29.34 200 VAL C C 1
ATOM 6432 O O . VAL C 1 200 ? 61.533 -5.630 -21.905 1.00 28.94 200 VAL C O 1
ATOM 6436 N N . LEU C 1 201 ? 61.362 -5.282 -19.687 1.00 28.05 201 LEU C N 1
ATOM 6437 C CA . LEU C 1 201 ? 60.252 -6.203 -19.492 1.00 28.40 201 LEU C CA 1
ATOM 6438 C C . LEU C 1 201 ? 58.939 -5.449 -19.635 1.00 27.24 201 LEU C C 1
ATOM 6439 O O . LEU C 1 201 ? 58.789 -4.360 -19.072 1.00 27.21 201 LEU C O 1
ATOM 6444 N N . TYR C 1 202 ? 58.004 -6.018 -20.403 1.00 26.20 202 TYR C N 1
ATOM 6445 C CA . TYR C 1 202 ? 56.693 -5.418 -20.625 1.00 25.59 202 TYR C CA 1
ATOM 6446 C C . TYR C 1 202 ? 55.586 -6.415 -20.317 1.00 24.21 202 TYR C C 1
ATOM 6447 O O . TYR C 1 202 ? 55.721 -7.616 -20.561 1.00 24.99 202 TYR C O 1
ATOM 6456 N N . THR C 1 203 ? 54.461 -5.898 -19.822 1.00 23.82 203 THR C N 1
ATOM 6457 C CA . THR C 1 203 ? 53.328 -6.757 -19.530 1.00 24.39 203 THR C CA 1
ATOM 6458 C C . THR C 1 203 ? 52.042 -5.957 -19.692 1.00 24.83 203 THR C C 1
ATOM 6459 O O . THR C 1 203 ? 52.031 -4.757 -19.393 1.00 25.93 203 THR C O 1
ATOM 6463 N N . PRO C 1 204 ? 50.970 -6.575 -20.192 1.00 23.22 204 PRO C N 1
ATOM 6464 C CA . PRO C 1 204 ? 49.714 -5.838 -20.377 1.00 23.91 204 PRO C CA 1
ATOM 6465 C C . PRO C 1 204 ? 49.243 -5.143 -19.107 1.00 25.09 204 PRO C C 1
ATOM 6466 O O . PRO C 1 204 ? 49.381 -5.659 -17.995 1.00 24.42 204 PRO C O 1
ATOM 6470 N N . SER C 1 205 ? 48.636 -3.975 -19.299 1.00 26.04 205 SER C N 1
ATOM 6471 C CA . SER C 1 205 ? 48.204 -3.127 -18.203 1.00 28.63 205 SER C CA 1
ATOM 6472 C C . SER C 1 205 ? 46.727 -3.261 -17.857 1.00 28.44 205 SER C C 1
ATOM 6473 O O . SER C 1 205 ? 46.351 -2.975 -16.722 1.00 30.68 205 SER C O 1
ATOM 6476 N N . ALA C 1 206 ? 45.875 -3.675 -18.786 1.00 26.64 206 ALA C N 1
ATOM 6477 C CA . ALA C 1 206 ? 44.439 -3.639 -18.532 1.00 26.81 206 ALA C CA 1
ATOM 6478 C C . ALA C 1 206 ? 43.776 -4.905 -19.047 1.00 24.41 206 ALA C C 1
ATOM 6479 O O . ALA C 1 206 ? 44.358 -5.677 -19.809 1.00 24.45 206 ALA C O 1
ATOM 6481 N N . GLY C 1 207 ? 42.537 -5.121 -18.610 1.00 23.54 207 GLY C N 1
ATOM 6482 C CA . GLY C 1 207 ? 41.771 -6.241 -19.113 1.00 23.66 207 GLY C CA 1
ATOM 6483 C C . GLY C 1 207 ? 42.241 -7.595 -18.641 1.00 22.07 207 GLY C C 1
ATOM 6484 O O . GLY C 1 207 ? 42.025 -8.587 -19.337 1.00 21.26 207 GLY C O 1
ATOM 6485 N N . ILE C 1 208 ? 42.864 -7.658 -17.466 1.00 21.82 208 ILE C N 1
ATOM 6486 C CA . ILE C 1 208 ? 43.467 -8.881 -16.951 1.00 22.05 208 ILE C CA 1
ATOM 6487 C C . ILE C 1 208 ? 43.111 -9.103 -15.487 1.00 21.61 208 ILE C C 1
ATOM 6488 O O . ILE C 1 208 ? 42.737 -8.180 -14.753 1.00 21.75 208 ILE C O 1
ATOM 6493 N N . LEU C 1 209 ? 43.281 -10.353 -15.064 1.00 21.50 209 LEU C N 1
ATOM 6494 C CA . LEU C 1 209 ? 43.461 -10.689 -13.662 1.00 21.01 209 LEU C CA 1
ATOM 6495 C C . LEU C 1 209 ? 44.864 -10.249 -13.260 1.00 22.58 209 LEU C C 1
ATOM 6496 O O . LEU C 1 209 ? 45.846 -10.549 -13.960 1.00 22.83 209 LEU C O 1
ATOM 6501 N N A ARG C 1 210 ? 44.965 -9.492 -12.165 0.59 22.36 210 ARG C N 1
ATOM 6502 N N B ARG C 1 210 ? 44.964 -9.493 -12.168 0.41 22.48 210 ARG C N 1
ATOM 6503 C CA A ARG C 1 210 ? 46.266 -9.024 -11.691 0.59 23.25 210 ARG C CA 1
ATOM 6504 C CA B ARG C 1 210 ? 46.263 -9.020 -11.696 0.41 23.28 210 ARG C CA 1
ATOM 6505 C C A ARG C 1 210 ? 46.899 -10.150 -10.878 0.59 22.77 210 ARG C C 1
ATOM 6506 C C B ARG C 1 210 ? 46.903 -10.142 -10.878 0.41 22.75 210 ARG C C 1
ATOM 6507 O O A ARG C 1 210 ? 46.676 -10.302 -9.674 0.59 23.42 210 ARG C O 1
ATOM 6508 O O B ARG C 1 210 ? 46.691 -10.279 -9.672 0.41 23.37 210 ARG C O 1
ATOM 6523 N N . GLY C 1 211 ? 47.685 -10.971 -11.567 1.00 20.82 211 GLY C N 1
ATOM 6524 C CA . GLY C 1 211 ? 48.255 -12.139 -10.938 1.00 21.59 211 GLY C CA 1
ATOM 6525 C C . GLY C 1 211 ? 49.235 -11.795 -9.837 1.00 22.74 211 GLY C C 1
ATOM 6526 O O . GLY C 1 211 ? 49.934 -10.785 -9.884 1.00 24.62 211 GLY C O 1
ATOM 6527 N N . ILE C 1 212 ? 49.281 -12.679 -8.835 1.00 21.58 212 ILE C N 1
ATOM 6528 C CA . ILE C 1 212 ? 50.279 -12.552 -7.787 1.00 22.33 212 ILE C CA 1
ATOM 6529 C C . ILE C 1 212 ? 51.652 -12.941 -8.318 1.00 22.81 212 ILE C C 1
ATOM 6530 O O . ILE C 1 212 ? 52.673 -12.376 -7.900 1.00 24.97 212 ILE C O 1
ATOM 6535 N N . THR C 1 213 ? 51.721 -13.923 -9.224 1.00 21.92 213 THR C N 1
ATOM 6536 C CA . THR C 1 213 ? 53.014 -14.224 -9.834 1.00 22.42 213 THR C CA 1
ATOM 6537 C C . THR C 1 213 ? 53.486 -13.033 -10.654 1.00 23.11 213 THR C C 1
ATOM 6538 O O . THR C 1 213 ? 54.651 -12.637 -10.576 1.00 23.56 213 THR C O 1
ATOM 6542 N N . ARG C 1 214 ? 52.572 -12.422 -11.405 1.00 22.54 214 ARG C N 1
ATOM 6543 C CA . ARG C 1 214 ? 52.861 -11.180 -12.124 1.00 23.03 214 ARG C CA 1
ATOM 6544 C C . ARG C 1 214 ? 53.417 -10.107 -11.187 1.00 23.70 214 ARG C C 1
ATOM 6545 O O . ARG C 1 214 ? 54.454 -9.487 -11.473 1.00 24.99 214 ARG C O 1
ATOM 6553 N N . ASP C 1 215 ? 52.737 -9.864 -10.064 1.00 24.03 215 ASP C N 1
ATOM 6554 C CA . ASP C 1 215 ? 53.257 -8.931 -9.061 1.00 26.45 215 ASP C CA 1
ATOM 6555 C C . ASP C 1 215 ? 54.685 -9.295 -8.667 1.00 26.54 215 ASP C C 1
ATOM 6556 O O . ASP C 1 215 ? 55.557 -8.426 -8.526 1.00 26.93 215 ASP C O 1
ATOM 6561 N N . THR C 1 216 ? 54.921 -10.584 -8.412 1.00 26.09 216 THR C N 1
ATOM 6562 C CA . THR C 1 216 ? 56.227 -11.045 -7.948 1.00 26.87 216 THR C CA 1
ATOM 6563 C C . THR C 1 216 ? 57.289 -10.857 -9.022 1.00 27.39 216 THR C C 1
ATOM 6564 O O . THR C 1 216 ? 58.429 -10.478 -8.719 1.00 28.85 216 THR C O 1
ATOM 6568 N N . ILE C 1 217 ? 56.924 -11.097 -10.282 1.00 27.46 217 ILE C N 1
ATOM 6569 C CA . ILE C 1 217 ? 57.868 -10.911 -11.384 1.00 28.10 217 ILE C CA 1
ATOM 6570 C C . ILE C 1 217 ? 58.315 -9.453 -11.470 1.00 28.01 217 ILE C C 1
ATOM 6571 O O . ILE C 1 217 ? 59.492 -9.161 -11.717 1.00 29.36 217 ILE C O 1
ATOM 6576 N N . LEU C 1 218 ? 57.385 -8.510 -11.295 1.00 27.35 218 LEU C N 1
ATOM 6577 C CA . LEU C 1 218 ? 57.782 -7.103 -11.304 1.00 29.15 218 LEU C CA 1
ATOM 6578 C C . LEU C 1 218 ? 58.686 -6.790 -10.117 1.00 29.93 218 LEU C C 1
ATOM 6579 O O . LEU C 1 218 ? 59.669 -6.060 -10.258 1.00 30.84 218 LEU C O 1
ATOM 6584 N N A GLU C 1 219 ? 58.410 -7.372 -8.946 0.51 30.08 219 GLU C N 1
ATOM 6585 N N B GLU C 1 219 ? 58.362 -7.335 -8.940 0.49 30.04 219 GLU C N 1
ATOM 6586 C CA A GLU C 1 219 ? 59.289 -7.138 -7.800 0.51 31.37 219 GLU C CA 1
ATOM 6587 C CA B GLU C 1 219 ? 59.238 -7.216 -7.777 0.49 31.33 219 GLU C CA 1
ATOM 6588 C C A GLU C 1 219 ? 60.679 -7.718 -8.036 0.51 31.84 219 GLU C C 1
ATOM 6589 C C B GLU C 1 219 ? 60.650 -7.693 -8.095 0.49 31.79 219 GLU C C 1
ATOM 6590 O O A GLU C 1 219 ? 61.687 -7.098 -7.672 0.51 33.29 219 GLU C O 1
ATOM 6591 O O B GLU C 1 219 ? 61.639 -6.996 -7.831 0.49 33.27 219 GLU C O 1
ATOM 6602 N N . LEU C 1 220 ? 60.754 -8.905 -8.642 1.00 30.23 220 LEU C N 1
ATOM 6603 C CA . LEU C 1 220 ? 62.048 -9.510 -8.909 1.00 31.66 220 LEU C CA 1
ATOM 6604 C C . LEU C 1 220 ? 62.806 -8.733 -9.970 1.00 32.16 220 LEU C C 1
ATOM 6605 O O . LEU C 1 220 ? 64.027 -8.559 -9.863 1.00 33.68 220 LEU C O 1
ATOM 6610 N N . ALA C 1 221 ? 62.110 -8.274 -11.012 1.00 30.45 221 ALA C N 1
ATOM 6611 C CA . ALA C 1 221 ? 62.776 -7.461 -12.022 1.00 30.88 221 ALA C CA 1
ATOM 6612 C C . ALA C 1 221 ? 63.442 -6.250 -11.382 1.00 32.58 221 ALA C C 1
ATOM 6613 O O . ALA C 1 221 ? 64.607 -5.944 -11.668 1.00 33.98 221 ALA C O 1
ATOM 6615 N N . THR C 1 222 ? 62.730 -5.573 -10.479 1.00 32.45 222 THR C N 1
ATOM 6616 C CA . THR C 1 222 ? 63.322 -4.438 -9.780 1.00 34.50 222 THR C CA 1
ATOM 6617 C C . THR C 1 222 ? 64.540 -4.858 -8.963 1.00 36.59 222 THR C C 1
ATOM 6618 O O . THR C 1 222 ? 65.549 -4.142 -8.933 1.00 39.01 222 THR C O 1
ATOM 6622 N N . GLU C 1 223 ? 64.459 -6.001 -8.266 1.00 36.58 223 GLU C N 1
ATOM 6623 C CA . GLU C 1 223 ? 65.603 -6.468 -7.483 1.00 38.76 223 GLU C CA 1
ATOM 6624 C C . GLU C 1 223 ? 66.804 -6.742 -8.374 1.00 39.22 223 GLU C C 1
ATOM 6625 O O . GLU C 1 223 ? 67.948 -6.505 -7.965 1.00 40.12 223 GLU C O 1
ATOM 6631 N N . LEU C 1 224 ? 66.558 -7.177 -9.612 1.00 38.48 224 LEU C N 1
ATOM 6632 C CA . LEU C 1 224 ? 67.601 -7.522 -10.569 1.00 40.48 224 LEU C CA 1
ATOM 6633 C C . LEU C 1 224 ? 68.002 -6.359 -11.474 1.00 41.27 224 LEU C C 1
ATOM 6634 O O . LEU C 1 224 ? 68.755 -6.567 -12.430 1.00 41.48 224 LEU C O 1
ATOM 6639 N N . ASP C 1 225 ? 67.500 -5.154 -11.212 1.00 41.64 225 ASP C N 1
ATOM 6640 C CA . ASP C 1 225 ? 67.799 -3.976 -12.037 1.00 42.12 225 ASP C CA 1
ATOM 6641 C C . ASP C 1 225 ? 67.380 -4.166 -13.493 1.00 39.80 225 ASP C C 1
ATOM 6642 O O . ASP C 1 225 ? 68.036 -3.663 -14.412 1.00 40.15 225 ASP C O 1
ATOM 6647 N N . ILE C 1 226 ? 66.271 -4.863 -13.706 1.00 36.88 226 ILE C N 1
ATOM 6648 C CA . ILE C 1 226 ? 65.677 -5.031 -15.033 1.00 35.21 226 ILE C CA 1
ATOM 6649 C C . ILE C 1 226 ? 64.536 -4.039 -15.155 1.00 33.66 226 ILE C C 1
ATOM 6650 O O . ILE C 1 226 ? 63.554 -4.140 -14.401 1.00 33.54 226 ILE C O 1
ATOM 6655 N N . PRO C 1 227 ? 64.607 -3.059 -16.054 1.00 33.80 227 PRO C N 1
ATOM 6656 C CA . PRO C 1 227 ? 63.513 -2.092 -16.168 1.00 34.05 227 PRO C CA 1
ATOM 6657 C C . PRO C 1 227 ? 62.249 -2.771 -16.648 1.00 32.27 227 PRO C C 1
ATOM 6658 O O . PRO C 1 227 ? 62.291 -3.734 -17.418 1.00 32.24 227 PRO C O 1
ATOM 6662 N N . TRP C 1 228 ? 61.108 -2.280 -16.172 1.00 31.01 228 TRP C N 1
ATOM 6663 C CA . TRP C 1 228 ? 59.853 -2.857 -16.610 1.00 29.87 228 TRP C CA 1
ATOM 6664 C C . TRP C 1 228 ? 58.788 -1.793 -16.788 1.00 30.29 228 TRP C C 1
ATOM 6665 O O . TRP C 1 228 ? 58.880 -0.685 -16.253 1.00 31.47 228 TRP C O 1
ATOM 6676 N N . LYS C 1 229 ? 57.800 -2.142 -17.619 1.00 30.42 229 LYS C N 1
ATOM 6677 C CA . LYS C 1 229 ? 56.671 -1.276 -17.922 1.00 31.51 229 LYS C CA 1
ATOM 6678 C C . LYS C 1 229 ? 55.393 -2.088 -18.052 1.00 29.44 229 LYS C C 1
ATOM 6679 O O . LYS C 1 229 ? 55.389 -3.147 -18.685 1.00 28.54 229 LYS C O 1
ATOM 6685 N N . GLU C 1 230 ? 54.309 -1.577 -17.460 1.00 29.57 230 GLU C N 1
ATOM 6686 C CA . GLU C 1 230 ? 52.949 -1.996 -17.796 1.00 30.00 230 GLU C CA 1
ATOM 6687 C C . GLU C 1 230 ? 52.463 -1.155 -18.974 1.00 30.43 230 GLU C C 1
ATOM 6688 O O . GLU C 1 230 ? 52.462 0.075 -18.901 1.00 32.00 230 GLU C O 1
ATOM 6694 N N A ARG C 1 231 ? 52.019 -1.819 -20.038 0.53 30.14 231 ARG C N 1
ATOM 6695 N N B ARG C 1 231 ? 52.066 -1.809 -20.066 0.47 30.15 231 ARG C N 1
ATOM 6696 C CA A ARG C 1 231 ? 51.688 -1.107 -21.258 0.53 31.60 231 ARG C CA 1
ATOM 6697 C CA B ARG C 1 231 ? 51.727 -1.094 -21.292 0.47 31.63 231 ARG C CA 1
ATOM 6698 C C A ARG C 1 231 ? 50.752 -1.956 -22.098 0.53 30.30 231 ARG C C 1
ATOM 6699 C C B ARG C 1 231 ? 50.785 -1.950 -22.120 0.47 30.32 231 ARG C C 1
ATOM 6700 O O A ARG C 1 231 ? 50.698 -3.181 -21.958 0.53 29.34 231 ARG C O 1
ATOM 6701 O O B ARG C 1 231 ? 50.757 -3.178 -21.991 0.47 29.36 231 ARG C O 1
ATOM 6716 N N . GLN C 1 232 ? 50.013 -1.279 -22.971 1.00 30.26 232 GLN C N 1
ATOM 6717 C CA . GLN C 1 232 ? 49.229 -1.971 -23.986 1.00 30.46 232 GLN C CA 1
ATOM 6718 C C . GLN C 1 232 ? 50.178 -2.596 -24.994 1.00 27.75 232 GLN C C 1
ATOM 6719 O O . GLN C 1 232 ? 51.071 -1.922 -25.515 1.00 28.04 232 GLN C O 1
ATOM 6725 N N . LEU C 1 233 ? 49.955 -3.857 -25.301 1.00 24.41 233 LEU C N 1
ATOM 6726 C CA . LEU C 1 233 ? 50.753 -4.611 -26.252 1.00 22.89 233 LEU C CA 1
ATOM 6727 C C . LEU C 1 233 ? 49.813 -5.258 -27.253 1.00 23.42 233 LEU C C 1
ATOM 6728 O O . LEU C 1 233 ? 48.777 -5.793 -26.868 1.00 24.50 233 LEU C O 1
ATOM 6733 N N . SER C 1 234 ? 50.168 -5.214 -28.528 1.00 22.43 234 SER C N 1
ATOM 6734 C CA . SER C 1 234 ? 49.426 -5.972 -29.531 1.00 21.71 234 SER C CA 1
ATOM 6735 C C . SER C 1 234 ? 50.147 -7.285 -29.828 1.00 22.83 234 SER C C 1
ATOM 6736 O O . SER C 1 234 ? 51.262 -7.533 -29.365 1.00 22.65 234 SER C O 1
ATOM 6739 N N . ALA C 1 235 ? 49.503 -8.134 -30.626 1.00 21.98 235 ALA C N 1
ATOM 6740 C CA . ALA C 1 235 ? 50.148 -9.386 -31.014 1.00 21.56 235 ALA C CA 1
ATOM 6741 C C . ALA C 1 235 ? 51.482 -9.126 -31.696 1.00 22.05 235 ALA C C 1
ATOM 6742 O O . ALA C 1 235 ? 52.451 -9.867 -31.484 1.00 23.94 235 ALA C O 1
ATOM 6744 N N . PHE C 1 236 ? 51.548 -8.076 -32.520 1.00 21.67 236 PHE C N 1
ATOM 6745 C CA . PHE C 1 236 ? 52.793 -7.668 -33.165 1.00 21.66 236 PHE C CA 1
ATOM 6746 C C . PHE C 1 236 ? 53.937 -7.550 -32.169 1.00 22.72 236 PHE C C 1
ATOM 6747 O O . PHE C 1 236 ? 55.049 -8.019 -32.428 1.00 22.74 236 PHE C O 1
ATOM 6755 N N . ASP C 1 237 ? 53.690 -6.870 -31.043 1.00 22.46 237 ASP C N 1
ATOM 6756 C CA . ASP C 1 237 ? 54.705 -6.715 -30.001 1.00 23.14 237 ASP C CA 1
ATOM 6757 C C . ASP C 1 237 ? 55.241 -8.062 -29.544 1.00 23.06 237 ASP C C 1
ATOM 6758 O O . ASP C 1 237 ? 56.445 -8.208 -29.290 1.00 23.45 237 ASP C O 1
ATOM 6763 N N . VAL C 1 238 ? 54.357 -9.055 -29.427 1.00 23.03 238 VAL C N 1
ATOM 6764 C CA . VAL C 1 238 ? 54.766 -10.379 -28.988 1.00 22.45 238 VAL C CA 1
ATOM 6765 C C . VAL C 1 238 ? 55.601 -11.064 -30.066 1.00 22.79 238 VAL C C 1
ATOM 6766 O O . VAL C 1 238 ? 56.658 -11.635 -29.775 1.00 23.68 238 VAL C O 1
ATOM 6770 N N . TYR C 1 239 ? 55.146 -11.018 -31.327 1.00 23.28 239 TYR C N 1
ATOM 6771 C CA . TYR C 1 239 ? 55.866 -11.703 -32.390 1.00 23.36 239 TYR C CA 1
ATOM 6772 C C . TYR C 1 239 ? 57.308 -11.226 -32.498 1.00 24.31 239 TYR C C 1
ATOM 6773 O O . TYR C 1 239 ? 58.208 -12.015 -32.815 1.00 25.32 239 TYR C O 1
ATOM 6782 N N . ILE C 1 240 ? 57.540 -9.921 -32.301 1.00 24.83 240 ILE C N 1
ATOM 6783 C CA . ILE C 1 240 ? 58.847 -9.325 -32.538 1.00 24.30 240 ILE C CA 1
ATOM 6784 C C . ILE C 1 240 ? 59.691 -9.242 -31.276 1.00 24.52 240 ILE C C 1
ATOM 6785 O O . ILE C 1 240 ? 60.833 -8.766 -31.340 1.00 25.97 240 ILE C O 1
ATOM 6790 N N . ALA C 1 241 ? 59.175 -9.721 -30.142 1.00 24.41 241 ALA C N 1
ATOM 6791 C CA . ALA C 1 241 ? 59.867 -9.591 -28.868 1.00 25.12 241 ALA C CA 1
ATOM 6792 C C . ALA C 1 241 ? 61.168 -10.388 -28.876 1.00 27.26 241 ALA C C 1
ATOM 6793 O O . ALA C 1 241 ? 61.319 -11.368 -29.602 1.00 28.43 241 ALA C O 1
ATOM 6795 N N . ASP C 1 242 ? 62.096 -9.979 -28.015 1.00 27.55 242 ASP C N 1
ATOM 6796 C CA . ASP C 1 242 ? 63.325 -10.744 -27.828 1.00 28.37 242 ASP C CA 1
ATOM 6797 C C . ASP C 1 242 ? 63.079 -12.007 -27.012 1.00 26.63 242 ASP C C 1
ATOM 6798 O O . ASP C 1 242 ? 63.804 -12.995 -27.177 1.00 27.72 242 ASP C O 1
ATOM 6803 N N . GLU C 1 243 ? 62.114 -11.958 -26.100 1.00 26.19 243 GLU C N 1
ATOM 6804 C CA . GLU C 1 243 ? 61.766 -13.069 -25.229 1.00 26.45 243 GLU C CA 1
ATOM 6805 C C . GLU C 1 243 ? 60.287 -12.967 -24.893 1.00 25.65 243 GLU C C 1
ATOM 6806 O O . GLU C 1 243 ? 59.730 -11.867 -24.822 1.00 25.27 243 GLU C O 1
ATOM 6812 N N . VAL C 1 244 ? 59.670 -14.114 -24.635 1.00 23.95 244 VAL C N 1
ATOM 6813 C CA . VAL C 1 244 ? 58.276 -14.184 -24.219 1.00 22.54 244 VAL C CA 1
ATOM 6814 C C . VAL C 1 244 ? 58.134 -15.268 -23.158 1.00 22.99 244 VAL C C 1
ATOM 6815 O O . VAL C 1 244 ? 58.692 -16.358 -23.308 1.00 23.51 244 VAL C O 1
ATOM 6819 N N . PHE C 1 245 ? 57.357 -14.985 -22.111 1.00 22.57 245 PHE C N 1
ATOM 6820 C CA . PHE C 1 245 ? 57.047 -16.009 -21.118 1.00 23.37 245 PHE C CA 1
ATOM 6821 C C . PHE C 1 245 ? 55.712 -15.689 -20.470 1.00 22.85 245 PHE C C 1
ATOM 6822 O O . PHE C 1 245 ? 55.253 -14.552 -20.487 1.00 22.60 245 PHE C O 1
ATOM 6830 N N . THR C 1 246 ? 55.058 -16.727 -19.956 1.00 22.88 246 THR C N 1
ATOM 6831 C CA . THR C 1 246 ? 53.838 -16.575 -19.177 1.00 22.64 246 THR C CA 1
ATOM 6832 C C . THR C 1 246 ? 54.173 -16.891 -17.725 1.00 22.15 246 THR C C 1
ATOM 6833 O O . THR C 1 246 ? 55.264 -17.404 -17.417 1.00 22.17 246 THR C O 1
ATOM 6837 N N . CYS C 1 247 ? 53.260 -16.547 -16.818 1.00 22.61 247 CYS C N 1
ATOM 6838 C CA . CYS C 1 247 ? 53.501 -16.835 -15.412 1.00 22.71 247 CYS C CA 1
ATOM 6839 C C . CYS C 1 247 ? 52.198 -17.124 -14.686 1.00 21.93 247 CYS C C 1
ATOM 6840 O O . CYS C 1 247 ? 51.139 -16.589 -15.025 1.00 21.77 247 CYS C O 1
ATOM 6843 N N . SER C 1 248 ? 52.306 -17.965 -13.662 1.00 21.42 248 SER C N 1
ATOM 6844 C CA . SER C 1 248 ? 51.145 -18.464 -12.931 1.00 21.82 248 SER C CA 1
ATOM 6845 C C . SER C 1 248 ? 51.609 -19.069 -11.621 1.00 22.11 248 SER C C 1
ATOM 6846 O O . SER C 1 248 ? 52.736 -19.548 -11.511 1.00 23.44 248 SER C O 1
ATOM 6849 N N . THR C 1 249 ? 50.700 -19.097 -10.641 1.00 21.55 249 THR C N 1
ATOM 6850 C CA . THR C 1 249 ? 50.957 -19.880 -9.431 1.00 22.12 249 THR C CA 1
ATOM 6851 C C . THR C 1 249 ? 51.204 -21.341 -9.779 1.00 23.05 249 THR C C 1
ATOM 6852 O O . THR C 1 249 ? 51.985 -22.029 -9.106 1.00 22.95 249 THR C O 1
ATOM 6856 N N . ALA C 1 250 ? 50.603 -21.820 -10.858 1.00 23.13 250 ALA C N 1
ATOM 6857 C CA . ALA C 1 250 ? 50.875 -23.167 -11.343 1.00 24.01 250 ALA C CA 1
ATOM 6858 C C . ALA C 1 250 ? 52.143 -23.095 -12.182 1.00 24.64 250 ALA C C 1
ATOM 6859 O O . ALA C 1 250 ? 52.103 -22.904 -13.397 1.00 25.04 250 ALA C O 1
ATOM 6861 N N . GLY C 1 251 ? 53.288 -23.224 -11.513 1.00 25.50 251 GLY C N 1
ATOM 6862 C CA . GLY C 1 251 ? 54.552 -23.426 -12.195 1.00 25.58 251 GLY C CA 1
ATOM 6863 C C . GLY C 1 251 ? 55.481 -22.235 -12.297 1.00 25.36 251 GLY C C 1
ATOM 6864 O O . GLY C 1 251 ? 56.606 -22.407 -12.782 1.00 26.28 251 GLY C O 1
ATOM 6865 N N . GLY C 1 252 ? 55.072 -21.046 -11.848 1.00 23.91 252 GLY C N 1
ATOM 6866 C CA . GLY C 1 252 ? 55.939 -19.885 -12.003 1.00 24.52 252 GLY C CA 1
ATOM 6867 C C . GLY C 1 252 ? 56.018 -19.435 -13.451 1.00 24.18 252 GLY C C 1
ATOM 6868 O O . GLY C 1 252 ? 55.042 -19.498 -14.206 1.00 24.11 252 GLY C O 1
ATOM 6869 N N . ALA C 1 253 ? 57.209 -18.975 -13.839 1.00 25.10 253 ALA C N 1
ATOM 6870 C CA . ALA C 1 253 ? 57.434 -18.526 -15.202 1.00 24.73 253 ALA C CA 1
ATOM 6871 C C . ALA C 1 253 ? 57.579 -19.716 -16.142 1.00 25.07 253 ALA C C 1
ATOM 6872 O O . ALA C 1 253 ? 58.162 -20.750 -15.784 1.00 25.86 253 ALA C O 1
ATOM 6874 N N . LEU C 1 254 ? 57.056 -19.541 -17.348 1.00 25.25 254 LEU C N 1
ATOM 6875 C CA . LEU C 1 254 ? 57.050 -20.565 -18.388 1.00 24.09 254 LEU C CA 1
ATOM 6876 C C . LEU C 1 254 ? 57.462 -19.950 -19.718 1.00 24.39 254 LEU C C 1
ATOM 6877 O O . LEU C 1 254 ? 56.714 -19.107 -20.255 1.00 23.27 254 LEU C O 1
ATOM 6882 N N . PRO C 1 255 ? 58.607 -20.337 -20.279 1.00 23.68 255 PRO C N 1
ATOM 6883 C CA . PRO C 1 255 ? 59.054 -19.719 -21.528 1.00 24.74 255 PRO C CA 1
ATOM 6884 C C . PRO C 1 255 ? 58.140 -20.079 -22.683 1.00 24.98 255 PRO C C 1
ATOM 6885 O O . PRO C 1 255 ? 57.546 -21.156 -22.727 1.00 23.69 255 PRO C O 1
ATOM 6889 N N . VAL C 1 256 ? 58.051 -19.150 -23.629 1.00 25.59 256 VAL C N 1
ATOM 6890 C CA . VAL C 1 256 ? 57.260 -19.300 -24.846 1.00 24.33 256 VAL C CA 1
ATOM 6891 C C . VAL C 1 256 ? 58.219 -19.231 -26.028 1.00 24.05 256 VAL C C 1
ATOM 6892 O O . VAL C 1 256 ? 58.940 -18.237 -26.194 1.00 24.70 256 VAL C O 1
ATOM 6896 N N A ARG C 1 257 ? 58.239 -20.287 -26.844 0.50 24.50 257 ARG C N 1
ATOM 6897 N N B ARG C 1 257 ? 58.236 -20.287 -26.844 0.50 24.50 257 ARG C N 1
ATOM 6898 C CA A ARG C 1 257 ? 59.121 -20.328 -27.999 0.50 25.86 257 ARG C CA 1
ATOM 6899 C CA B ARG C 1 257 ? 59.117 -20.341 -27.999 0.50 25.88 257 ARG C CA 1
ATOM 6900 C C A ARG C 1 257 ? 58.454 -19.900 -29.299 0.50 25.45 257 ARG C C 1
ATOM 6901 C C B ARG C 1 257 ? 58.454 -19.910 -29.299 0.50 25.45 257 ARG C C 1
ATOM 6902 O O A ARG C 1 257 ? 59.165 -19.620 -30.271 0.50 25.81 257 ARG C O 1
ATOM 6903 O O B ARG C 1 257 ? 59.167 -19.638 -30.272 0.50 25.83 257 ARG C O 1
ATOM 6918 N N . GLU C 1 258 ? 57.126 -19.838 -29.344 1.00 24.69 258 GLU C N 1
ATOM 6919 C CA . GLU C 1 258 ? 56.436 -19.490 -30.579 1.00 25.08 258 GLU C CA 1
ATOM 6920 C C . GLU C 1 258 ? 55.035 -19.001 -30.254 1.00 23.53 258 GLU C C 1
ATOM 6921 O O . GLU C 1 258 ? 54.377 -19.518 -29.339 1.00 23.97 258 GLU C O 1
ATOM 6927 N N . VAL C 1 259 ? 54.584 -18.005 -31.008 1.00 23.59 259 VAL C N 1
ATOM 6928 C CA . VAL C 1 259 ? 53.207 -17.529 -30.921 1.00 22.95 259 VAL C CA 1
ATOM 6929 C C . VAL C 1 259 ? 52.646 -17.456 -32.327 1.00 23.38 259 VAL C C 1
ATOM 6930 O O . VAL C 1 259 ? 53.174 -16.733 -33.177 1.00 23.95 259 VAL C O 1
ATOM 6934 N N . ALA C 1 260 ? 51.596 -18.237 -32.579 1.00 23.82 260 ALA C N 1
ATOM 6935 C CA . ALA C 1 260 ? 50.823 -18.139 -33.813 1.00 24.87 260 ALA C CA 1
ATOM 6936 C C . ALA C 1 260 ? 51.697 -18.261 -35.057 1.00 25.21 260 ALA C C 1
ATOM 6937 O O . ALA C 1 260 ? 51.524 -17.531 -36.038 1.00 26.08 260 ALA C O 1
ATOM 6939 N N . GLY C 1 261 ? 52.633 -19.200 -35.036 1.00 25.87 261 GLY C N 1
ATOM 6940 C CA . GLY C 1 261 ? 53.472 -19.452 -36.185 1.00 26.84 261 GLY C CA 1
ATOM 6941 C C . GLY C 1 261 ? 54.718 -18.605 -36.267 1.00 27.01 261 GLY C C 1
ATOM 6942 O O . GLY C 1 261 ? 55.556 -18.858 -37.133 1.00 28.25 261 GLY C O 1
ATOM 6943 N N . ARG C 1 262 ? 54.867 -17.621 -35.392 1.00 25.39 262 ARG C N 1
ATOM 6944 C CA . ARG C 1 262 ? 56.062 -16.780 -35.333 1.00 25.32 262 ARG C CA 1
ATOM 6945 C C . ARG C 1 262 ? 56.965 -17.324 -34.233 1.00 24.43 262 ARG C C 1
ATOM 6946 O O . ARG C 1 262 ? 56.612 -17.278 -33.047 1.00 24.29 262 ARG C O 1
ATOM 6954 N N . THR C 1 263 ? 58.118 -17.861 -34.626 1.00 26.41 263 THR C N 1
ATOM 6955 C CA . THR C 1 263 ? 59.096 -18.328 -33.655 1.00 28.39 263 THR C CA 1
ATOM 6956 C C . THR C 1 263 ? 59.772 -17.123 -33.022 1.00 27.97 263 THR C C 1
ATOM 6957 O O . THR C 1 263 ? 60.262 -16.243 -33.734 1.00 29.79 263 THR C O 1
ATOM 6961 N N . ILE C 1 264 ? 59.752 -17.049 -31.688 1.00 26.39 264 ILE C N 1
ATOM 6962 C CA . ILE C 1 264 ? 60.373 -15.927 -31.000 1.00 28.17 264 ILE C CA 1
ATOM 6963 C C . ILE C 1 264 ? 61.869 -15.977 -31.271 1.00 30.05 264 ILE C C 1
ATOM 6964 O O . ILE C 1 264 ? 62.507 -17.031 -31.147 1.00 31.83 264 ILE C O 1
ATOM 6969 N N . ARG C 1 265 ? 62.432 -14.858 -31.720 1.00 30.25 265 ARG C N 1
ATOM 6970 C CA . ARG C 1 265 ? 63.827 -14.871 -32.102 1.00 32.29 265 ARG C CA 1
ATOM 6971 C C . ARG C 1 265 ? 64.704 -15.044 -30.867 1.00 34.72 265 ARG C C 1
ATOM 6972 O O . ARG C 1 265 ? 64.267 -14.841 -29.728 1.00 35.02 265 ARG C O 1
ATOM 6980 N N . GLY C 1 266 ? 65.944 -15.447 -31.113 1.00 38.74 266 GLY C N 1
ATOM 6981 C CA . GLY C 1 266 ? 66.879 -15.734 -30.047 1.00 40.79 266 GLY C CA 1
ATOM 6982 C C . GLY C 1 266 ? 66.636 -17.096 -29.431 1.00 41.07 266 GLY C C 1
ATOM 6983 O O . GLY C 1 266 ? 65.753 -17.858 -29.828 1.00 42.27 266 GLY C O 1
ATOM 6984 N N . THR C 1 267 ? 67.443 -17.401 -28.422 1.00 40.51 267 THR C N 1
ATOM 6985 C CA . THR C 1 267 ? 67.326 -18.667 -27.717 1.00 41.35 267 THR C CA 1
ATOM 6986 C C . THR C 1 267 ? 66.190 -18.603 -26.714 1.00 39.53 267 THR C C 1
ATOM 6987 O O . THR C 1 267 ? 65.985 -17.582 -26.052 1.00 40.48 267 THR C O 1
ATOM 6991 N N . THR C 1 268 ? 65.423 -19.689 -26.637 1.00 37.26 268 THR C N 1
ATOM 6992 C CA . THR C 1 268 ? 64.353 -19.830 -25.663 1.00 35.22 268 THR C CA 1
ATOM 6993 C C . THR C 1 268 ? 64.742 -20.939 -24.700 1.00 35.44 268 THR C C 1
ATOM 6994 O O . THR C 1 268 ? 64.996 -22.061 -25.158 1.00 37.01 268 THR C O 1
ATOM 6998 N N . PRO C 1 269 ? 64.791 -20.696 -23.379 1.00 34.60 269 PRO C N 1
ATOM 6999 C CA . PRO C 1 269 ? 64.475 -19.404 -22.744 1.00 33.17 269 PRO C CA 1
ATOM 7000 C C . PRO C 1 269 ? 65.585 -18.368 -22.892 1.00 33.60 269 PRO C C 1
ATOM 7001 O O . PRO C 1 269 ? 66.774 -18.723 -22.906 1.00 33.26 269 PRO C O 1
ATOM 7005 N N . GLY C 1 270 ? 65.184 -17.096 -22.987 1.00 33.97 270 GLY C N 1
ATOM 7006 C CA . GLY C 1 270 ? 66.119 -16.000 -23.127 1.00 34.03 270 GLY C CA 1
ATOM 7007 C C . GLY C 1 270 ? 66.734 -15.603 -21.802 1.00 33.30 270 GLY C C 1
ATOM 7008 O O . GLY C 1 270 ? 66.331 -16.057 -20.723 1.00 32.21 270 GLY C O 1
ATOM 7009 N N . PRO C 1 271 ? 67.729 -14.710 -21.866 1.00 33.47 271 PRO C N 1
ATOM 7010 C CA . PRO C 1 271 ? 68.514 -14.427 -20.651 1.00 34.73 271 PRO C CA 1
ATOM 7011 C C . PRO C 1 271 ? 67.722 -13.767 -19.532 1.00 34.10 271 PRO C C 1
ATOM 7012 O O . PRO C 1 271 ? 67.950 -14.093 -18.358 1.00 34.10 271 PRO C O 1
ATOM 7016 N N . ILE C 1 272 ? 66.802 -12.848 -19.843 1.00 32.61 272 ILE C N 1
ATOM 7017 C CA . ILE C 1 272 ? 66.014 -12.229 -18.783 1.00 32.13 272 ILE C CA 1
ATOM 7018 C C . ILE C 1 272 ? 64.972 -13.208 -18.252 1.00 30.44 272 ILE C C 1
ATOM 7019 O O . ILE C 1 272 ? 64.695 -13.240 -17.050 1.00 30.38 272 ILE C O 1
ATOM 7024 N N . THR C 1 273 ? 64.374 -14.018 -19.131 1.00 30.13 273 THR C N 1
ATOM 7025 C CA . THR C 1 273 ? 63.445 -15.041 -18.666 1.00 29.24 273 THR C CA 1
ATOM 7026 C C . THR C 1 273 ? 64.127 -15.943 -17.644 1.00 30.14 273 THR C C 1
ATOM 7027 O O . THR C 1 273 ? 63.576 -16.226 -16.572 1.00 29.18 273 THR C O 1
ATOM 7031 N N . GLN C 1 274 ? 65.342 -16.382 -17.956 1.00 32.70 274 GLN C N 1
ATOM 7032 C CA . GLN C 1 274 ? 66.081 -17.265 -17.061 1.00 35.28 274 GLN C CA 1
ATOM 7033 C C . GLN C 1 274 ? 66.437 -16.568 -15.752 1.00 34.87 274 GLN C C 1
ATOM 7034 O O . GLN C 1 274 ? 66.313 -17.158 -14.676 1.00 33.97 274 GLN C O 1
ATOM 7040 N N . ALA C 1 275 ? 66.901 -15.318 -15.824 1.00 34.18 275 ALA C N 1
ATOM 7041 C CA . ALA C 1 275 ? 67.244 -14.584 -14.610 1.00 34.66 275 ALA C CA 1
ATOM 7042 C C . ALA C 1 275 ? 66.034 -14.418 -13.694 1.00 32.70 275 ALA C C 1
ATOM 7043 O O . ALA C 1 275 ? 66.153 -14.561 -12.470 1.00 32.71 275 ALA C O 1
ATOM 7045 N N . ILE C 1 276 ? 64.863 -14.116 -14.261 1.00 31.41 276 ILE C N 1
ATOM 7046 C CA . ILE C 1 276 ? 63.663 -13.949 -13.449 1.00 30.73 276 ILE C CA 1
ATOM 7047 C C . ILE C 1 276 ? 63.199 -15.295 -12.904 1.00 29.78 276 ILE C C 1
ATOM 7048 O O . ILE C 1 276 ? 62.874 -15.421 -11.721 1.00 29.36 276 ILE C O 1
ATOM 7053 N N . ASP C 1 277 ? 63.180 -16.318 -13.755 1.00 30.57 277 ASP C N 1
ATOM 7054 C CA . ASP C 1 277 ? 62.815 -17.664 -13.318 1.00 31.65 277 ASP C CA 1
ATOM 7055 C C . ASP C 1 277 ? 63.697 -18.127 -12.163 1.00 32.51 277 ASP C C 1
ATOM 7056 O O . ASP C 1 277 ? 63.205 -18.604 -11.128 1.00 31.62 277 ASP C O 1
ATOM 7061 N N . ASN C 1 278 ? 65.009 -18.002 -12.322 1.00 34.08 278 ASN C N 1
ATOM 7062 C CA . ASN C 1 278 ? 65.919 -18.422 -11.267 1.00 34.69 278 ASN C CA 1
ATOM 7063 C C . ASN C 1 278 ? 65.673 -17.635 -9.987 1.00 33.28 278 ASN C C 1
ATOM 7064 O O . ASN C 1 278 ? 65.731 -18.195 -8.882 1.00 32.38 278 ASN C O 1
ATOM 7069 N N . ALA C 1 279 ? 65.407 -16.330 -10.108 1.00 32.21 279 ALA C N 1
ATOM 7070 C CA . ALA C 1 279 ? 65.226 -15.513 -8.913 1.00 32.00 279 ALA C CA 1
ATOM 7071 C C . ALA C 1 279 ? 63.914 -15.838 -8.218 1.00 31.09 279 ALA C C 1
ATOM 7072 O O . ALA C 1 279 ? 63.818 -15.722 -6.990 1.00 30.85 279 ALA C O 1
ATOM 7074 N N . TYR C 1 280 ? 62.898 -16.212 -8.989 1.00 29.56 280 TYR C N 1
ATOM 7075 C CA . TYR C 1 280 ? 61.626 -16.623 -8.402 1.00 28.47 280 TYR C CA 1
ATOM 7076 C C . TYR C 1 280 ? 61.815 -17.871 -7.557 1.00 29.36 280 TYR C C 1
ATOM 7077 O O . TYR C 1 280 ? 61.421 -17.901 -6.386 1.00 29.66 280 TYR C O 1
ATOM 7086 N N . TRP C 1 281 ? 62.459 -18.898 -8.122 1.00 29.60 281 TRP C N 1
ATOM 7087 C CA . TRP C 1 281 ? 62.638 -20.149 -7.375 1.00 32.01 281 TRP C CA 1
ATOM 7088 C C . TRP C 1 281 ? 63.640 -19.983 -6.246 1.00 33.76 281 TRP C C 1
ATOM 7089 O O . TRP C 1 281 ? 63.468 -20.585 -5.175 1.00 33.73 281 TRP C O 1
ATOM 7100 N N . ALA C 1 282 ? 64.669 -19.146 -6.424 1.00 34.41 282 ALA C N 1
ATOM 7101 C CA . ALA C 1 282 ? 65.538 -18.841 -5.297 1.00 36.45 282 ALA C CA 1
ATOM 7102 C C . ALA C 1 282 ? 64.737 -18.181 -4.185 1.00 37.49 282 ALA C C 1
ATOM 7103 O O . ALA C 1 282 ? 64.885 -18.529 -3.011 1.00 39.00 282 ALA C O 1
ATOM 7105 N N . MET C 1 283 ? 63.844 -17.257 -4.539 1.00 36.69 283 MET C N 1
ATOM 7106 C CA . MET C 1 283 ? 62.938 -16.713 -3.539 1.00 35.85 283 MET C CA 1
ATOM 7107 C C . MET C 1 283 ? 62.067 -17.822 -2.936 1.00 34.34 283 MET C C 1
ATOM 7108 O O . MET C 1 283 ? 61.835 -17.834 -1.728 1.00 36.45 283 MET C O 1
ATOM 7113 N N . ARG C 1 284 ? 61.608 -18.774 -3.755 1.00 34.16 284 ARG C N 1
ATOM 7114 C CA . ARG C 1 284 ? 60.732 -19.834 -3.255 1.00 34.56 284 ARG C CA 1
ATOM 7115 C C . ARG C 1 284 ? 61.478 -20.769 -2.316 1.00 38.47 284 ARG C C 1
ATOM 7116 O O . ARG C 1 284 ? 60.865 -21.387 -1.437 1.00 39.37 284 ARG C O 1
ATOM 7124 N N . GLU C 1 285 ? 62.786 -20.929 -2.518 1.00 39.48 285 GLU C N 1
ATOM 7125 C CA . GLU C 1 285 ? 63.585 -21.722 -1.598 1.00 40.82 285 GLU C CA 1
ATOM 7126 C C . GLU C 1 285 ? 63.861 -20.983 -0.301 1.00 42.37 285 GLU C C 1
ATOM 7127 O O . GLU C 1 285 ? 64.325 -21.606 0.659 1.00 45.51 285 GLU C O 1
ATOM 7133 N N A THR C 1 286 ? 63.632 -19.685 -0.234 0.84 41.36 286 THR C N 1
ATOM 7134 N N B THR C 1 286 ? 63.581 -19.681 -0.264 0.16 41.12 286 THR C N 1
ATOM 7135 C CA A THR C 1 286 ? 63.771 -19.004 1.038 0.84 41.73 286 THR C CA 1
ATOM 7136 C CA B THR C 1 286 ? 63.692 -18.859 0.929 0.16 41.69 286 THR C CA 1
ATOM 7137 C C A THR C 1 286 ? 62.453 -19.078 1.816 0.84 40.75 286 THR C C 1
ATOM 7138 C C B THR C 1 286 ? 62.368 -18.843 1.695 0.16 40.55 286 THR C C 1
ATOM 7139 O O A THR C 1 286 ? 61.472 -19.703 1.405 0.84 39.74 286 THR C O 1
ATOM 7140 O O B THR C 1 286 ? 61.312 -19.208 1.171 0.16 39.29 286 THR C O 1
ATOM 7147 N N . ASP C 1 287 ? 62.436 -18.399 2.953 1.00 41.26 287 ASP C N 1
ATOM 7148 C CA . ASP C 1 287 ? 61.239 -18.176 3.750 1.00 40.83 287 ASP C CA 1
ATOM 7149 C C . ASP C 1 287 ? 60.631 -16.793 3.494 1.00 40.11 287 ASP C C 1
ATOM 7150 O O . ASP C 1 287 ? 59.805 -16.323 4.277 1.00 39.17 287 ASP C O 1
ATOM 7155 N N . ARG C 1 288 ? 61.046 -16.115 2.431 1.00 39.57 288 ARG C N 1
ATOM 7156 C CA . ARG C 1 288 ? 60.443 -14.835 2.093 1.00 37.11 288 ARG C CA 1
ATOM 7157 C C . ARG C 1 288 ? 58.984 -15.060 1.724 1.00 32.68 288 ARG C C 1
ATOM 7158 O O . ARG C 1 288 ? 58.674 -15.935 0.914 1.00 32.33 288 ARG C O 1
ATOM 7166 N N . TYR C 1 289 ? 58.089 -14.275 2.320 1.00 30.36 289 TYR C N 1
ATOM 7167 C CA . TYR C 1 289 ? 56.651 -14.391 2.064 1.00 27.69 289 TYR C CA 1
ATOM 7168 C C . TYR C 1 289 ? 56.123 -15.770 2.444 1.00 26.40 289 TYR C C 1
ATOM 7169 O O . TYR C 1 289 ? 55.129 -16.241 1.890 1.00 25.75 289 TYR C O 1
ATOM 7178 N N . ALA C 1 290 ? 56.778 -16.436 3.384 1.00 26.20 290 ALA C N 1
ATOM 7179 C CA . ALA C 1 290 ? 56.441 -17.809 3.721 1.00 26.00 290 ALA C CA 1
ATOM 7180 C C . ALA C 1 290 ? 55.519 -17.921 4.929 1.00 26.13 290 ALA C C 1
ATOM 7181 O O . ALA C 1 290 ? 55.726 -17.262 5.958 1.00 27.23 290 ALA C O 1
ATOM 7183 N N . THR C 1 291 ? 54.530 -18.807 4.798 1.00 25.95 291 THR C N 1
ATOM 7184 C CA . THR C 1 291 ? 53.755 -19.334 5.913 1.00 26.76 291 THR C CA 1
ATOM 7185 C C . THR C 1 291 ? 54.083 -20.815 6.042 1.00 26.38 291 THR C C 1
ATOM 7186 O O . THR C 1 291 ? 53.672 -21.604 5.175 1.00 26.23 291 THR C O 1
ATOM 7190 N N . PRO C 1 292 ? 54.833 -21.236 7.047 1.00 27.17 292 PRO C N 1
ATOM 7191 C CA . PRO C 1 292 ? 55.231 -22.646 7.115 1.00 28.06 292 PRO C CA 1
ATOM 7192 C C . PRO C 1 292 ? 54.085 -23.545 7.531 1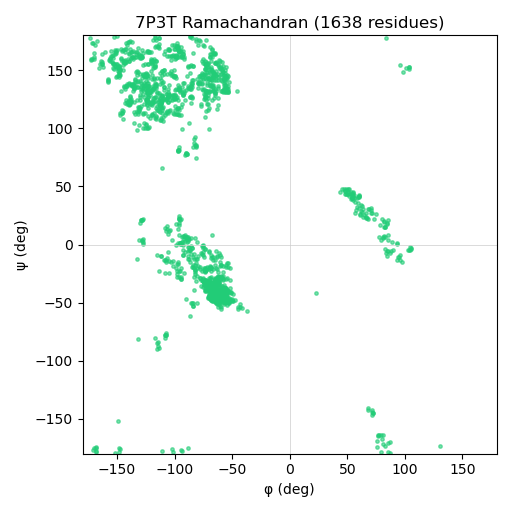.00 28.92 292 PRO C C 1
ATOM 7193 O O . PRO C 1 292 ? 53.246 -23.185 8.356 1.00 29.68 292 PRO C O 1
ATOM 7197 N N . LEU C 1 293 ? 54.085 -24.754 6.970 1.00 28.16 293 LEU C N 1
ATOM 7198 C CA . LEU C 1 293 ? 53.061 -25.728 7.321 1.00 29.12 293 LEU C CA 1
ATOM 7199 C C . LEU C 1 293 ? 53.283 -26.291 8.710 1.00 30.94 293 LEU C C 1
ATOM 7200 O O . LEU C 1 293 ? 52.318 -26.664 9.386 1.00 32.57 293 LEU C O 1
ATOM 7205 N N . SER C 1 294 ? 54.539 -26.379 9.153 1.00 31.08 294 SER C N 1
ATOM 7206 C CA . SER C 1 294 ? 54.892 -26.725 10.515 1.00 34.40 294 SER C CA 1
ATOM 7207 C C . SER C 1 294 ? 55.458 -25.497 11.206 1.00 39.29 294 SER C C 1
ATOM 7208 O O . SER C 1 294 ? 56.411 -24.892 10.708 1.00 39.42 294 SER C O 1
ATOM 7211 N N . GLY C 1 295 ? 54.892 -25.149 12.356 1.00 44.29 295 GLY C N 1
ATOM 7212 C CA . GLY C 1 295 ? 55.368 -24.008 13.121 1.00 48.86 295 GLY C CA 1
ATOM 7213 C C . GLY C 1 295 ? 54.868 -22.681 12.581 1.00 50.54 295 GLY C C 1
ATOM 7214 O O . GLY C 1 295 ? 55.320 -21.613 13.002 1.00 52.71 295 GLY C O 1
ATOM 7215 N N . SER D 1 2 ? 69.301 14.101 -66.106 1.00 85.48 2 SER D N 1
ATOM 7216 C CA . SER D 1 2 ? 68.366 12.984 -65.993 1.00 82.36 2 SER D CA 1
ATOM 7217 C C . SER D 1 2 ? 68.942 11.697 -66.580 1.00 81.61 2 SER D C 1
ATOM 7218 O O . SER D 1 2 ? 68.643 11.259 -67.702 1.00 82.44 2 SER D O 1
ATOM 7221 N N . ASP D 1 3 ? 69.842 11.110 -65.828 1.00 80.12 3 ASP D N 1
ATOM 7222 C CA . ASP D 1 3 ? 70.088 9.686 -65.856 1.00 77.69 3 ASP D CA 1
ATOM 7223 C C . ASP D 1 3 ? 68.900 8.995 -65.201 1.00 70.68 3 ASP D C 1
ATOM 7224 O O . ASP D 1 3 ? 68.304 9.468 -64.238 1.00 69.33 3 ASP D O 1
ATOM 7229 N N . GLU D 1 4 ? 68.643 7.834 -65.685 1.00 66.30 4 GLU D N 1
ATOM 7230 C CA . GLU D 1 4 ? 67.594 6.977 -65.176 1.00 60.29 4 GLU D CA 1
ATOM 7231 C C . GLU D 1 4 ? 67.921 6.488 -63.770 1.00 54.67 4 GLU D C 1
ATOM 7232 O O . GLU D 1 4 ? 69.076 6.173 -63.478 1.00 54.26 4 GLU D O 1
ATOM 7238 N N . PRO D 1 5 ? 66.939 6.400 -62.879 1.00 50.83 5 PRO D N 1
ATOM 7239 C CA . PRO D 1 5 ? 67.201 5.754 -61.586 1.00 47.53 5 PRO D CA 1
ATOM 7240 C C . PRO D 1 5 ? 67.636 4.308 -61.774 1.00 46.84 5 PRO D C 1
ATOM 7241 O O . PRO D 1 5 ? 67.189 3.613 -62.691 1.00 47.32 5 PRO D O 1
ATOM 7245 N N . ILE D 1 6 ? 68.512 3.856 -60.882 1.00 45.44 6 ILE D N 1
ATOM 7246 C CA . ILE D 1 6 ? 68.967 2.471 -60.838 1.00 44.08 6 ILE D CA 1
ATOM 7247 C C . ILE D 1 6 ? 68.309 1.797 -59.644 1.00 40.77 6 ILE D C 1
ATOM 7248 O O . ILE D 1 6 ? 68.329 2.331 -58.527 1.00 39.65 6 ILE D O 1
ATOM 7253 N N . ILE D 1 7 ? 67.706 0.638 -59.891 1.00 39.17 7 ILE D N 1
ATOM 7254 C CA . ILE D 1 7 ? 66.950 -0.112 -58.898 1.00 38.27 7 ILE D CA 1
ATOM 7255 C C . ILE D 1 7 ? 67.736 -1.364 -58.548 1.00 37.90 7 ILE D C 1
ATOM 7256 O O . ILE D 1 7 ? 68.319 -2.000 -59.430 1.00 39.20 7 ILE D O 1
ATOM 7261 N N . TYR D 1 8 ? 67.748 -1.720 -57.266 1.00 36.10 8 TYR D N 1
ATOM 7262 C CA . TYR D 1 8 ? 68.153 -3.056 -56.848 1.00 35.46 8 TYR D CA 1
ATOM 7263 C C . TYR D 1 8 ? 66.920 -3.950 -56.903 1.00 33.81 8 TYR D C 1
ATOM 7264 O O . TYR D 1 8 ? 65.872 -3.613 -56.337 1.00 31.92 8 TYR D O 1
ATOM 7273 N N . ILE D 1 9 ? 67.034 -5.078 -57.600 1.00 35.72 9 ILE D N 1
ATOM 7274 C CA . ILE D 1 9 ? 65.912 -6.007 -57.650 1.00 35.85 9 ILE D CA 1
ATOM 7275 C C . ILE D 1 9 ? 66.449 -7.429 -57.743 1.00 36.27 9 ILE D C 1
ATOM 7276 O O . ILE D 1 9 ? 67.065 -7.828 -58.744 1.00 36.47 9 ILE D O 1
ATOM 7281 N N . ASN D 1 10 ? 66.241 -8.183 -56.662 1.00 35.59 10 ASN D N 1
ATOM 7282 C CA . ASN D 1 10 ? 66.676 -9.574 -56.544 1.00 36.63 10 ASN D CA 1
ATOM 7283 C C . ASN D 1 10 ? 68.130 -9.777 -56.959 1.00 38.58 10 ASN D C 1
ATOM 7284 O O . ASN D 1 10 ? 68.463 -10.724 -57.675 1.00 40.05 10 ASN D O 1
ATOM 7289 N N . GLY D 1 11 ? 69.006 -8.895 -56.481 1.00 38.40 11 GLY D N 1
ATOM 7290 C CA . GLY D 1 11 ? 70.431 -9.062 -56.636 1.00 40.42 11 GLY D CA 1
ATOM 7291 C C . GLY D 1 11 ? 71.026 -8.325 -57.813 1.00 41.84 11 GLY D C 1
ATOM 7292 O O . GLY D 1 11 ? 72.258 -8.275 -57.936 1.00 44.62 11 GLY D O 1
ATOM 7293 N N . ASP D 1 12 ? 70.190 -7.757 -58.673 1.00 40.99 12 ASP D N 1
ATOM 7294 C CA . ASP D 1 12 ? 70.622 -7.087 -59.889 1.00 43.14 12 ASP D CA 1
ATOM 7295 C C . ASP D 1 12 ? 70.386 -5.588 -59.762 1.00 41.08 12 ASP D C 1
ATOM 7296 O O . ASP D 1 12 ? 69.415 -5.146 -59.138 1.00 38.11 12 ASP D O 1
ATOM 7301 N N . TYR D 1 13 ? 71.283 -4.809 -60.369 1.00 42.80 13 TYR D N 1
ATOM 7302 C CA . TYR D 1 13 ? 71.158 -3.356 -60.434 1.00 42.78 13 TYR D CA 1
ATOM 7303 C C . TYR D 1 13 ? 70.746 -2.994 -61.852 1.00 44.00 13 TYR D C 1
ATOM 7304 O O . TYR D 1 13 ? 71.517 -3.189 -62.795 1.00 45.01 13 TYR D O 1
ATOM 7313 N N . LEU D 1 14 ? 69.535 -2.473 -62.001 1.00 43.49 14 LEU D N 1
ATOM 7314 C CA . LEU D 1 14 ? 68.981 -2.214 -63.316 1.00 45.03 14 LEU D CA 1
ATOM 7315 C C . LEU D 1 14 ? 68.401 -0.812 -63.403 1.00 43.75 14 LEU D C 1
ATOM 7316 O O . LEU D 1 14 ? 67.865 -0.294 -62.417 1.00 41.63 14 LEU D O 1
ATOM 7321 N N . PRO D 1 15 ? 68.445 -0.198 -64.583 1.00 44.21 15 PRO D N 1
ATOM 7322 C CA . PRO D 1 15 ? 67.675 1.034 -64.788 1.00 44.63 15 PRO D CA 1
ATOM 7323 C C . PRO D 1 15 ? 66.204 0.782 -64.514 1.00 44.06 15 PRO D C 1
ATOM 7324 O O . PRO D 1 15 ? 65.672 -0.281 -64.840 1.00 43.91 15 PRO D O 1
ATOM 7328 N N . LEU D 1 16 ? 65.546 1.767 -63.898 1.00 43.16 16 LEU D N 1
ATOM 7329 C CA . LEU D 1 16 ? 64.152 1.580 -63.501 1.00 42.21 16 LEU D CA 1
ATOM 7330 C C . LEU D 1 16 ? 63.325 1.070 -64.671 1.00 42.42 16 LEU D C 1
ATOM 7331 O O . LEU D 1 16 ? 62.488 0.170 -64.510 1.00 41.19 16 LEU D O 1
ATOM 7336 N N . SER D 1 17 ? 63.569 1.627 -65.859 1.00 44.86 17 SER D N 1
ATOM 7337 C CA . SER D 1 17 ? 62.841 1.258 -67.068 1.00 47.04 17 SER D CA 1
ATOM 7338 C C . SER D 1 17 ? 62.887 -0.233 -67.355 1.00 47.43 17 SER D C 1
ATOM 7339 O O . SER D 1 17 ? 61.975 -0.766 -67.994 1.00 48.08 17 SER D O 1
ATOM 7342 N N . GLN D 1 18 ? 63.951 -0.916 -66.941 1.00 47.36 18 GLN D N 1
ATOM 7343 C CA . GLN D 1 18 ? 64.063 -2.341 -67.204 1.00 48.16 18 GLN D CA 1
ATOM 7344 C C . GLN D 1 18 ? 63.832 -3.203 -65.972 1.00 45.76 18 GLN D C 1
ATOM 7345 O O . GLN D 1 18 ? 63.777 -4.433 -66.096 1.00 47.57 18 GLN D O 1
ATOM 7351 N N . ALA D 1 19 ? 63.697 -2.608 -64.793 1.00 42.56 19 ALA D N 1
ATOM 7352 C CA . ALA D 1 19 ? 63.382 -3.383 -63.603 1.00 39.91 19 ALA D CA 1
ATOM 7353 C C . ALA D 1 19 ? 61.915 -3.787 -63.641 1.00 39.91 19 ALA D C 1
ATOM 7354 O O . ALA D 1 19 ? 61.040 -2.959 -63.913 1.00 40.32 19 ALA D O 1
ATOM 7356 N N . ARG D 1 20 ? 61.639 -5.058 -63.365 1.00 38.42 20 ARG D N 1
ATOM 7357 C CA . ARG D 1 20 ? 60.302 -5.596 -63.557 1.00 36.46 20 ARG D CA 1
ATOM 7358 C C . ARG D 1 20 ? 59.794 -6.277 -62.301 1.00 34.78 20 ARG D C 1
ATOM 7359 O O . ARG D 1 20 ? 60.475 -7.131 -61.725 1.00 36.55 20 ARG D O 1
ATOM 7367 N N . VAL D 1 21 ? 58.582 -5.904 -61.903 1.00 31.69 21 VAL D N 1
ATOM 7368 C CA . VAL D 1 21 ? 57.758 -6.680 -60.983 1.00 30.29 21 VAL D CA 1
ATOM 7369 C C . VAL D 1 21 ? 56.788 -7.493 -61.829 1.00 30.90 21 VAL D C 1
ATOM 7370 O O . VAL D 1 21 ? 56.183 -6.966 -62.770 1.00 31.41 21 VAL D O 1
ATOM 7374 N N . SER D 1 22 ? 56.642 -8.778 -61.516 1.00 29.16 22 SER D N 1
ATOM 7375 C CA . SER D 1 22 ? 55.736 -9.603 -62.292 1.00 30.08 22 SER D CA 1
ATOM 7376 C C . SER D 1 22 ? 54.290 -9.246 -61.957 1.00 28.99 22 SER D C 1
ATOM 7377 O O . SER D 1 22 ? 53.971 -9.004 -60.792 1.00 27.97 22 SER D O 1
ATOM 7380 N N . PRO D 1 23 ? 53.388 -9.249 -62.942 1.00 30.80 23 PRO D N 1
ATOM 7381 C CA . PRO D 1 23 ? 51.974 -8.978 -62.621 1.00 30.16 23 PRO D CA 1
ATOM 7382 C C . PRO D 1 23 ? 51.378 -9.962 -61.641 1.00 29.86 23 PRO D C 1
ATOM 7383 O O . PRO D 1 23 ? 50.320 -9.676 -61.066 1.00 27.95 23 PRO D O 1
ATOM 7387 N N . VAL D 1 24 ? 51.996 -11.127 -61.444 1.00 30.14 24 VAL D N 1
ATOM 7388 C CA . VAL D 1 24 ? 51.477 -12.093 -60.488 1.00 29.82 24 VAL D CA 1
ATOM 7389 C C . VAL D 1 24 ? 52.300 -12.126 -59.200 1.00 29.61 24 VAL D C 1
ATOM 7390 O O . VAL D 1 24 ? 52.102 -13.020 -58.369 1.00 29.69 24 VAL D O 1
ATOM 7394 N N . ASP D 1 25 ? 53.198 -11.161 -58.998 1.00 29.55 25 ASP D N 1
ATOM 7395 C CA . ASP D 1 25 ? 53.850 -11.016 -57.697 1.00 28.37 25 ASP D CA 1
ATOM 7396 C C . ASP D 1 25 ? 52.811 -10.829 -56.598 1.00 26.92 25 ASP D C 1
ATOM 7397 O O . ASP D 1 25 ? 51.896 -10.021 -56.733 1.00 26.30 25 ASP D O 1
ATOM 7402 N N . GLN D 1 26 ? 52.945 -11.575 -55.494 1.00 26.41 26 GLN D N 1
ATOM 7403 C CA . GLN D 1 26 ? 51.946 -11.440 -54.439 1.00 26.28 26 GLN D CA 1
ATOM 7404 C C . GLN D 1 26 ? 52.026 -10.092 -53.743 1.00 26.00 26 GLN D C 1
ATOM 7405 O O . GLN D 1 26 ? 51.044 -9.652 -53.136 1.00 25.56 26 GLN D O 1
ATOM 7411 N N . GLY D 1 27 ? 53.152 -9.396 -53.850 1.00 26.34 27 GLY D N 1
ATOM 7412 C CA . GLY D 1 27 ? 53.197 -8.025 -53.388 1.00 26.34 27 GLY D CA 1
ATOM 7413 C C . GLY D 1 27 ? 52.274 -7.112 -54.172 1.00 26.62 27 GLY D C 1
ATOM 7414 O O . GLY D 1 27 ? 51.710 -6.170 -53.614 1.00 27.33 27 GLY D O 1
ATOM 7415 N N . PHE D 1 28 ? 52.113 -7.375 -55.472 1.00 26.01 28 PHE D N 1
ATOM 7416 C CA . PHE D 1 28 ? 51.214 -6.611 -56.328 1.00 25.69 28 PHE D CA 1
ATOM 7417 C C . PHE D 1 28 ? 49.768 -7.073 -56.167 1.00 26.76 28 PHE D C 1
ATOM 7418 O O . PHE D 1 28 ? 48.863 -6.259 -55.944 1.00 27.49 28 PHE D O 1
ATOM 7426 N N . LEU D 1 29 ? 49.525 -8.377 -56.265 1.00 26.25 29 LEU D N 1
ATOM 7427 C CA . LEU D 1 29 ? 48.145 -8.839 -56.310 1.00 25.78 29 LEU D CA 1
ATOM 7428 C C . LEU D 1 29 ? 47.476 -8.780 -54.946 1.00 26.48 29 LEU D C 1
ATOM 7429 O O . LEU D 1 29 ? 46.258 -8.575 -54.866 1.00 26.36 29 LEU D O 1
ATOM 7434 N N . LEU D 1 30 ? 48.246 -8.960 -53.880 1.00 25.73 30 LEU D N 1
ATOM 7435 C CA . LEU D 1 30 ? 47.689 -9.130 -52.550 1.00 25.65 30 LEU D CA 1
ATOM 7436 C C . LEU D 1 30 ? 48.271 -8.177 -51.523 1.00 25.80 30 LEU D C 1
ATOM 7437 O O . LEU D 1 30 ? 47.911 -8.276 -50.342 1.00 25.62 30 LEU D O 1
ATOM 7442 N N . GLY D 1 31 ? 49.189 -7.299 -51.913 1.00 26.05 31 GLY D N 1
ATOM 7443 C CA . GLY D 1 31 ? 49.796 -6.413 -50.942 1.00 24.25 31 GLY D CA 1
ATOM 7444 C C . GLY D 1 31 ? 50.635 -7.144 -49.927 1.00 24.42 31 GLY D C 1
ATOM 7445 O O . GLY D 1 31 ? 50.839 -6.641 -48.814 1.00 24.60 31 GLY D O 1
ATOM 7446 N N . ASP D 1 32 ? 51.166 -8.301 -50.298 1.00 24.75 32 ASP D N 1
ATOM 7447 C CA . ASP D 1 32 ? 51.844 -9.189 -49.354 1.00 24.05 32 ASP D CA 1
ATOM 7448 C C . ASP D 1 32 ? 53.323 -8.809 -49.335 1.00 23.81 32 ASP D C 1
ATOM 7449 O O . ASP D 1 32 ? 54.170 -9.439 -49.961 1.00 25.05 32 ASP D O 1
ATOM 7454 N N . GLY D 1 33 ? 53.608 -7.738 -48.611 1.00 23.51 33 GLY D N 1
ATOM 7455 C CA . GLY D 1 33 ? 54.967 -7.245 -48.503 1.00 23.35 33 GLY D CA 1
ATOM 7456 C C . GLY D 1 33 ? 55.044 -6.150 -47.469 1.00 23.37 33 GLY D C 1
ATOM 7457 O O . GLY D 1 33 ? 54.034 -5.532 -47.106 1.00 23.91 33 GLY D O 1
ATOM 7458 N N . VAL D 1 34 ? 56.270 -5.926 -46.991 1.00 23.24 34 VAL D N 1
ATOM 7459 C CA . VAL D 1 34 ? 56.573 -4.863 -46.047 1.00 22.47 34 VAL D CA 1
ATOM 7460 C C . VAL D 1 34 ? 57.725 -4.046 -46.618 1.00 23.80 34 VAL D C 1
ATOM 7461 O O . VAL D 1 34 ? 58.431 -4.475 -47.533 1.00 24.80 34 VAL D O 1
ATOM 7465 N N . PHE D 1 35 ? 57.919 -2.864 -46.043 1.00 23.84 35 PHE D N 1
ATOM 7466 C CA . PHE D 1 35 ? 58.930 -1.948 -46.556 1.00 24.62 35 PHE D CA 1
ATOM 7467 C C . PHE D 1 35 ? 59.382 -1.022 -45.449 1.00 24.94 35 PHE D C 1
ATOM 7468 O O . PHE D 1 35 ? 58.742 -0.896 -44.411 1.00 25.22 35 PHE D O 1
ATOM 7476 N N . ASP D 1 36 ? 60.492 -0.340 -45.703 1.00 25.44 36 ASP D N 1
ATOM 7477 C CA . ASP D 1 36 ? 60.932 0.737 -44.834 1.00 24.79 36 ASP D CA 1
ATOM 7478 C C . ASP D 1 36 ? 61.584 1.791 -45.721 1.00 26.82 36 ASP D C 1
ATOM 7479 O O . ASP D 1 36 ? 61.817 1.565 -46.907 1.00 26.48 36 ASP D O 1
ATOM 7484 N N . VAL D 1 37 ? 61.808 2.972 -45.151 1.00 27.80 37 VAL D N 1
ATOM 7485 C CA . VAL D 1 37 ? 62.402 4.085 -45.880 1.00 28.86 37 VAL D CA 1
ATOM 7486 C C . VAL D 1 37 ? 63.418 4.749 -44.966 1.00 29.13 37 VAL D C 1
ATOM 7487 O O . VAL D 1 37 ? 63.078 5.174 -43.854 1.00 30.80 37 VAL D O 1
ATOM 7491 N N . VAL D 1 38 ? 64.651 4.870 -45.449 1.00 28.28 38 VAL D N 1
ATOM 7492 C CA . VAL D 1 38 ? 65.729 5.563 -44.764 1.00 28.58 38 VAL D CA 1
ATOM 7493 C C . VAL D 1 38 ? 66.175 6.702 -45.674 1.00 29.24 38 VAL D C 1
ATOM 7494 O O . VAL D 1 38 ? 65.937 6.685 -46.885 1.00 30.01 38 VAL D O 1
ATOM 7498 N N . SER D 1 39 ? 66.798 7.719 -45.078 1.00 28.97 39 SER D N 1
ATOM 7499 C CA . SER D 1 39 ? 67.232 8.894 -45.815 1.00 31.56 39 SER D CA 1
ATOM 7500 C C . SER D 1 39 ? 68.742 9.076 -45.743 1.00 33.54 39 SER D C 1
ATOM 7501 O O . SER D 1 39 ? 69.396 8.669 -44.778 1.00 33.71 39 SER D O 1
ATOM 7504 N N . ALA D 1 40 ? 69.276 9.705 -46.786 1.00 33.86 40 ALA D N 1
ATOM 7505 C CA . ALA D 1 40 ? 70.635 10.224 -46.800 1.00 34.99 40 ALA D CA 1
ATOM 7506 C C . ALA D 1 40 ? 70.612 11.744 -46.846 1.00 35.68 40 ALA D C 1
ATOM 7507 O O . ALA D 1 40 ? 69.775 12.343 -47.530 1.00 36.81 40 ALA D O 1
ATOM 7509 N N . TRP D 1 41 ? 71.557 12.363 -46.142 1.00 36.45 41 TRP D N 1
ATOM 7510 C CA . TRP D 1 41 ? 71.695 13.814 -46.111 1.00 40.78 41 TRP D CA 1
ATOM 7511 C C . TRP D 1 41 ? 73.173 14.141 -46.208 1.00 43.33 41 TRP D C 1
ATOM 7512 O O . TRP D 1 41 ? 73.955 13.684 -45.370 1.00 43.92 41 TRP D O 1
ATOM 7523 N N . LYS D 1 42 ? 73.541 14.935 -47.219 1.00 45.01 42 LYS D N 1
ATOM 7524 C CA . LYS D 1 42 ? 74.920 15.348 -47.460 1.00 48.10 42 LYS D CA 1
ATOM 7525 C C . LYS D 1 42 ? 75.882 14.171 -47.338 1.00 47.02 42 LYS D C 1
ATOM 7526 O O . LYS D 1 42 ? 76.929 14.249 -46.691 1.00 48.08 42 LYS D O 1
ATOM 7532 N N . GLY D 1 43 ? 75.515 13.073 -47.991 1.00 45.44 43 GLY D N 1
ATOM 7533 C CA . GLY D 1 43 ? 76.404 11.945 -48.157 1.00 45.87 43 GLY D CA 1
ATOM 7534 C C . GLY D 1 43 ? 76.420 10.960 -47.017 1.00 44.73 43 GLY D C 1
ATOM 7535 O O . GLY D 1 43 ? 77.264 10.058 -47.016 1.00 46.12 43 GLY D O 1
ATOM 7536 N N . ASN D 1 44 ? 75.522 11.100 -46.048 1.00 42.26 44 ASN D N 1
ATOM 7537 C CA . ASN D 1 44 ? 75.414 10.181 -44.926 1.00 41.06 44 ASN D CA 1
ATOM 7538 C C . ASN D 1 44 ? 74.001 9.626 -44.853 1.00 39.38 44 ASN D C 1
ATOM 7539 O O . ASN D 1 44 ? 73.033 10.391 -44.873 1.00 39.77 44 ASN D O 1
ATOM 7544 N N . ILE D 1 45 ? 73.889 8.313 -44.740 1.00 37.42 45 ILE D N 1
ATOM 7545 C CA . ILE D 1 45 ? 72.618 7.691 -44.396 1.00 36.10 45 ILE D CA 1
ATOM 7546 C C . ILE D 1 45 ? 72.424 7.818 -42.892 1.00 36.64 45 ILE D C 1
ATOM 7547 O O . ILE D 1 45 ? 73.367 7.639 -42.116 1.00 38.96 45 ILE D O 1
ATOM 7552 N N . PHE D 1 46 ? 71.198 8.122 -42.468 1.00 34.45 46 PHE D N 1
ATOM 7553 C CA . PHE D 1 46 ? 70.910 8.417 -41.071 1.00 34.07 46 PHE D CA 1
ATOM 7554 C C . PHE D 1 46 ? 70.071 7.302 -40.464 1.00 32.19 46 PHE D C 1
ATOM 7555 O O . PHE D 1 46 ? 68.981 6.998 -40.959 1.00 31.07 46 PHE D O 1
ATOM 7563 N N . LYS D 1 47 ? 70.584 6.715 -39.385 1.00 32.58 47 LYS D N 1
ATOM 7564 C CA . LYS D 1 47 ? 69.884 5.686 -38.605 1.00 31.39 47 LYS D CA 1
ATOM 7565 C C . LYS D 1 47 ? 69.545 4.459 -39.448 1.00 30.39 47 LYS D C 1
ATOM 7566 O O . LYS D 1 47 ? 68.489 3.847 -39.305 1.00 30.54 47 LYS D O 1
ATOM 7572 N N . LEU D 1 48 ? 70.504 4.045 -40.282 1.00 32.47 48 LEU D N 1
ATOM 7573 C CA . LEU D 1 48 ? 70.294 2.861 -41.108 1.00 30.82 48 LEU D CA 1
ATOM 7574 C C . LEU D 1 48 ? 70.044 1.626 -40.249 1.00 30.27 48 LEU D C 1
ATOM 7575 O O . LEU D 1 48 ? 69.166 0.813 -40.561 1.00 29.46 48 LEU D O 1
ATOM 7580 N N . ASP D 1 49 ? 70.796 1.466 -39.159 1.00 32.74 49 ASP D N 1
ATOM 7581 C CA . ASP D 1 49 ? 70.621 0.282 -38.320 1.00 34.26 49 ASP D CA 1
ATOM 7582 C C . ASP D 1 49 ? 69.240 0.256 -37.674 1.00 32.46 49 ASP D C 1
ATOM 7583 O O . ASP D 1 49 ? 68.599 -0.801 -37.597 1.00 31.71 49 ASP D O 1
ATOM 7588 N N . ALA D 1 50 ? 68.751 1.408 -37.215 1.00 31.67 50 ALA D N 1
ATOM 7589 C CA . ALA D 1 50 ? 67.424 1.451 -36.616 1.00 29.64 50 ALA D CA 1
ATOM 7590 C C . ALA D 1 50 ? 66.336 1.132 -37.632 1.00 28.70 50 ALA D C 1
ATOM 7591 O O . ALA D 1 50 ? 65.336 0.487 -37.302 1.00 28.09 50 ALA D O 1
ATOM 7593 N N . HIS D 1 51 ? 66.497 1.599 -38.874 1.00 28.53 51 HIS D N 1
ATOM 7594 C CA . HIS D 1 51 ? 65.486 1.302 -39.885 1.00 27.23 51 HIS D CA 1
ATOM 7595 C C . HIS D 1 51 ? 65.538 -0.168 -40.275 1.00 27.68 51 HIS D C 1
ATOM 7596 O O . HIS D 1 51 ? 64.495 -0.786 -40.504 1.00 27.07 51 HIS D O 1
ATOM 7603 N N . LEU D 1 52 ? 66.736 -0.759 -40.324 1.00 28.61 52 LEU D N 1
ATOM 7604 C CA . LEU D 1 52 ? 66.826 -2.189 -40.611 1.00 28.23 52 LEU D CA 1
ATOM 7605 C C . LEU D 1 52 ? 66.216 -3.005 -39.478 1.00 27.62 52 LEU D C 1
ATOM 7606 O O . LEU D 1 52 ? 65.549 -4.018 -39.724 1.00 27.48 52 LEU D O 1
ATOM 7611 N N . ASP D 1 53 ? 66.427 -2.577 -38.228 1.00 28.50 53 ASP D N 1
ATOM 7612 C CA . ASP D 1 53 ? 65.784 -3.246 -37.097 1.00 28.33 53 ASP D CA 1
ATOM 7613 C C . ASP D 1 53 ? 64.277 -3.293 -37.285 1.00 26.70 53 ASP D C 1
ATOM 7614 O O . ASP D 1 53 ? 63.638 -4.336 -37.073 1.00 26.82 53 ASP D O 1
ATOM 7619 N N . ARG D 1 54 ? 63.677 -2.153 -37.643 1.00 26.15 54 ARG D N 1
ATOM 7620 C CA . ARG D 1 54 ? 62.230 -2.086 -37.801 1.00 24.86 54 ARG D CA 1
ATOM 7621 C C . ARG D 1 54 ? 61.758 -2.919 -38.987 1.00 25.12 54 ARG D C 1
ATOM 7622 O O . ARG D 1 54 ? 60.739 -3.621 -38.901 1.00 23.70 54 ARG D O 1
ATOM 7630 N N . PHE D 1 55 ? 62.484 -2.839 -40.103 1.00 24.73 55 PHE D N 1
ATOM 7631 C CA . PHE D 1 55 ? 62.193 -3.660 -41.279 1.00 24.18 55 PHE D CA 1
ATOM 7632 C C . PHE D 1 55 ? 62.161 -5.135 -40.906 1.00 25.13 55 PHE D C 1
ATOM 7633 O O . PHE D 1 55 ? 61.215 -5.860 -41.226 1.00 25.70 55 PHE D O 1
ATOM 7641 N N . PHE D 1 56 ? 63.160 -5.593 -40.182 1.00 25.73 56 PHE D N 1
ATOM 7642 C CA . PHE D 1 56 ? 63.160 -7.000 -39.819 1.00 25.96 56 PHE D CA 1
ATOM 7643 C C . PHE D 1 56 ? 62.153 -7.335 -38.723 1.00 26.08 56 PHE D C 1
ATOM 7644 O O . PHE D 1 56 ? 61.734 -8.493 -38.645 1.00 25.77 56 PHE D O 1
ATOM 7652 N N . ASP D 1 57 ? 61.723 -6.365 -37.909 1.00 25.74 57 ASP D N 1
ATOM 7653 C CA . ASP D 1 57 ? 60.554 -6.588 -37.056 1.00 26.27 57 ASP D CA 1
ATOM 7654 C C . ASP D 1 57 ? 59.309 -6.868 -37.900 1.00 26.17 57 ASP D C 1
ATOM 7655 O O . ASP D 1 57 ? 58.558 -7.818 -37.639 1.00 25.08 57 ASP D O 1
ATOM 7660 N N . SER D 1 58 ? 59.038 -6.003 -38.889 1.00 27.11 58 SER D N 1
ATOM 7661 C CA . SER D 1 58 ? 57.889 -6.203 -39.772 1.00 27.45 58 SER D CA 1
ATOM 7662 C C . SER D 1 58 ? 57.973 -7.553 -40.468 1.00 26.31 58 SER D C 1
ATOM 7663 O O . SER D 1 58 ? 56.962 -8.246 -40.627 1.00 26.31 58 SER D O 1
ATOM 7666 N N . ILE D 1 59 ? 59.172 -7.912 -40.928 1.00 25.05 59 ILE D N 1
ATOM 7667 C CA . ILE D 1 59 ? 59.390 -9.192 -41.584 1.00 25.40 59 ILE D CA 1
ATOM 7668 C C . ILE D 1 59 ? 59.020 -10.334 -40.645 1.00 25.46 59 ILE D C 1
ATOM 7669 O O . ILE D 1 59 ? 58.324 -11.283 -41.027 1.00 25.85 59 ILE D O 1
ATOM 7674 N N . GLN D 1 60 ? 59.482 -10.251 -39.399 1.00 24.50 60 GLN D N 1
ATOM 7675 C CA . GLN D 1 60 ? 59.203 -11.290 -38.419 1.00 23.17 60 GLN D CA 1
ATOM 7676 C C . GLN D 1 60 ? 57.707 -11.423 -38.180 1.00 23.30 60 GLN D C 1
ATOM 7677 O O . GLN D 1 60 ? 57.172 -12.538 -38.131 1.00 24.36 60 GLN D O 1
ATOM 7683 N N . ALA D 1 61 ? 57.016 -10.301 -38.007 1.00 23.23 61 ALA D N 1
ATOM 7684 C CA . ALA D 1 61 ? 55.593 -10.372 -37.689 1.00 23.40 61 ALA D CA 1
ATOM 7685 C C . ALA D 1 61 ? 54.780 -10.917 -38.857 1.00 24.43 61 ALA D C 1
ATOM 7686 O O . ALA D 1 61 ? 53.770 -11.617 -38.644 1.00 25.18 61 ALA D O 1
ATOM 7688 N N . ALA D 1 62 ? 55.196 -10.624 -40.085 1.00 23.37 62 ALA D N 1
ATOM 7689 C CA . ALA D 1 62 ? 54.490 -11.071 -41.288 1.00 23.26 62 ALA D CA 1
ATOM 7690 C C . ALA D 1 62 ? 55.003 -12.412 -41.804 1.00 23.98 62 ALA D C 1
ATOM 7691 O O . ALA D 1 62 ? 54.553 -12.862 -42.867 1.00 24.85 62 ALA D O 1
ATOM 7693 N N A ARG D 1 63 ? 55.926 -13.040 -41.084 0.69 24.18 63 ARG D N 1
ATOM 7694 N N B ARG D 1 63 ? 55.935 -13.034 -41.089 0.31 24.33 63 ARG D N 1
ATOM 7695 C CA A ARG D 1 63 ? 56.528 -14.313 -41.478 0.69 25.86 63 ARG D CA 1
ATOM 7696 C CA B ARG D 1 63 ? 56.526 -14.309 -41.488 0.31 26.00 63 ARG D CA 1
ATOM 7697 C C A ARG D 1 63 ? 57.113 -14.230 -42.884 0.69 26.01 63 ARG D C 1
ATOM 7698 C C B ARG D 1 63 ? 57.112 -14.225 -42.893 0.31 26.03 63 ARG D C 1
ATOM 7699 O O A ARG D 1 63 ? 57.031 -15.178 -43.670 0.69 27.13 63 ARG D O 1
ATOM 7700 O O B ARG D 1 63 ? 57.019 -15.164 -43.687 0.31 26.96 63 ARG D O 1
ATOM 7715 N N . LEU D 1 64 ? 57.731 -13.089 -43.199 1.00 24.98 64 LEU D N 1
ATOM 7716 C CA . LEU D 1 64 ? 58.436 -12.906 -44.460 1.00 24.75 64 LEU D CA 1
ATOM 7717 C C . LEU D 1 64 ? 59.920 -13.256 -44.344 1.00 26.53 64 LEU D C 1
ATOM 7718 O O . LEU D 1 64 ? 60.726 -12.834 -45.188 1.00 27.03 64 LEU D O 1
ATOM 7723 N N . ASN D 1 65 ? 60.292 -14.035 -43.330 1.00 27.77 65 ASN D N 1
ATOM 7724 C CA . ASN D 1 65 ? 61.679 -14.450 -43.155 1.00 30.73 65 ASN D CA 1
ATOM 7725 C C . ASN D 1 65 ? 62.192 -15.111 -44.434 1.00 30.92 65 ASN D C 1
ATOM 7726 O O . ASN D 1 65 ? 61.492 -15.916 -45.065 1.00 30.79 65 ASN D O 1
ATOM 7731 N N . HIS D 1 66 ? 63.402 -14.727 -44.837 1.00 31.02 66 HIS D N 1
ATOM 7732 C CA . HIS D 1 66 ? 63.961 -15.146 -46.111 1.00 33.13 66 HIS D CA 1
ATOM 7733 C C . HIS D 1 66 ? 65.482 -15.146 -46.005 1.00 35.80 66 HIS D C 1
ATOM 7734 O O . HIS D 1 66 ? 66.054 -14.812 -44.968 1.00 35.69 66 HIS D O 1
ATOM 7741 N N . ASP D 1 67 ? 66.142 -15.540 -47.096 1.00 38.15 67 ASP D N 1
ATOM 7742 C CA . ASP D 1 67 ? 67.555 -15.892 -47.024 1.00 42.71 67 ASP D CA 1
ATOM 7743 C C . ASP D 1 67 ? 68.502 -14.699 -47.096 1.00 42.55 67 ASP D C 1
ATOM 7744 O O . ASP D 1 67 ? 69.663 -14.827 -46.690 1.00 45.71 67 ASP D O 1
ATOM 7749 N N . MET D 1 68 ? 68.063 -13.560 -47.610 1.00 39.68 68 MET D N 1
ATOM 7750 C CA . MET D 1 68 ? 68.955 -12.411 -47.720 1.00 40.71 68 MET D CA 1
ATOM 7751 C C . MET D 1 68 ? 69.242 -11.861 -46.331 1.00 39.77 68 MET D C 1
ATOM 7752 O O . MET D 1 68 ? 68.325 -11.410 -45.633 1.00 38.77 68 MET D O 1
ATOM 7757 N N . SER D 1 69 ? 70.507 -11.891 -45.932 1.00 40.36 69 SER D N 1
ATOM 7758 C CA . SER D 1 69 ? 70.880 -11.487 -44.589 1.00 40.49 69 SER D CA 1
ATOM 7759 C C . SER D 1 69 ? 70.714 -9.983 -44.381 1.00 40.38 69 SER D C 1
ATOM 7760 O O . SER D 1 69 ? 70.676 -9.189 -45.326 1.00 39.58 69 SER D O 1
ATOM 7763 N N . ARG D 1 70 ? 70.654 -9.595 -43.104 1.00 41.30 70 ARG D N 1
ATOM 7764 C CA . ARG D 1 70 ? 70.637 -8.178 -42.751 1.00 41.13 70 ARG D CA 1
ATOM 7765 C C . ARG D 1 70 ? 71.830 -7.439 -43.351 1.00 41.73 70 ARG D C 1
ATOM 7766 O O . ARG D 1 70 ? 71.686 -6.302 -43.827 1.00 40.58 70 ARG D O 1
ATOM 7774 N N . ASP D 1 71 ? 73.016 -8.053 -43.336 1.00 44.01 71 ASP D N 1
ATOM 7775 C CA . ASP D 1 71 ? 74.184 -7.382 -43.896 1.00 46.20 71 ASP D CA 1
ATOM 7776 C C . ASP D 1 71 ? 74.055 -7.227 -45.408 1.00 43.94 71 ASP D C 1
ATOM 7777 O O . ASP D 1 71 ? 74.492 -6.219 -45.978 1.00 42.51 71 ASP D O 1
ATOM 7782 N N . ALA D 1 72 ? 73.465 -8.221 -46.078 1.00 42.41 72 ALA D N 1
ATOM 7783 C CA . ALA D 1 72 ? 73.271 -8.123 -47.521 1.00 41.17 72 ALA D CA 1
ATOM 7784 C C . ALA D 1 72 ? 72.273 -7.023 -47.846 1.00 39.38 72 ALA D C 1
ATOM 7785 O O . ALA D 1 72 ? 72.428 -6.304 -48.838 1.00 40.96 72 ALA D O 1
ATOM 7787 N N . TRP D 1 73 ? 71.241 -6.876 -47.020 1.00 36.77 73 TRP D N 1
ATOM 7788 C CA . TRP D 1 73 ? 70.309 -5.773 -47.205 1.00 34.98 73 TRP D CA 1
ATOM 7789 C C . TRP D 1 73 ? 71.007 -4.432 -47.008 1.00 36.30 73 TRP D C 1
ATOM 7790 O O . TRP D 1 73 ? 70.839 -3.505 -47.808 1.00 36.17 73 TRP D O 1
ATOM 7801 N N . LYS D 1 74 ? 71.803 -4.313 -45.945 1.00 37.62 74 LYS D N 1
ATOM 7802 C CA . LYS D 1 74 ? 72.529 -3.073 -45.700 1.00 39.14 74 LYS D CA 1
ATOM 7803 C C . LYS D 1 74 ? 73.459 -2.735 -46.860 1.00 41.03 74 LYS D C 1
ATOM 7804 O O . LYS D 1 74 ? 73.524 -1.582 -47.299 1.00 41.27 74 LYS D O 1
ATOM 7810 N N . GLU D 1 75 ? 74.210 -3.726 -47.352 1.00 43.29 75 GLU D N 1
ATOM 7811 C CA . GLU D 1 75 ? 75.104 -3.490 -48.482 1.00 47.80 75 GLU D CA 1
ATOM 7812 C C . GLU D 1 75 ? 74.321 -3.107 -49.731 1.00 43.12 75 GLU D C 1
ATOM 7813 O O . GLU D 1 75 ? 74.754 -2.241 -50.499 1.00 42.95 75 GLU D O 1
ATOM 7819 N N . ALA D 1 76 ? 73.158 -3.732 -49.951 1.00 40.06 76 ALA D N 1
ATOM 7820 C CA . ALA D 1 76 ? 72.349 -3.366 -51.109 1.00 39.43 76 ALA D CA 1
ATOM 7821 C C . ALA D 1 76 ? 71.806 -1.950 -50.972 1.00 39.26 76 ALA D C 1
ATOM 7822 O O . ALA D 1 76 ? 71.786 -1.186 -51.944 1.00 40.32 76 ALA D O 1
ATOM 7824 N N . ILE D 1 77 ? 71.375 -1.570 -49.769 1.00 37.89 77 ILE D N 1
ATOM 7825 C CA . ILE D 1 77 ? 70.879 -0.213 -49.571 1.00 37.65 77 ILE D CA 1
ATOM 7826 C C . ILE D 1 77 ? 71.985 0.801 -49.844 1.00 38.68 77 ILE D C 1
ATOM 7827 O O . ILE D 1 77 ? 71.765 1.813 -50.525 1.00 38.38 77 ILE D O 1
ATOM 7832 N N . ILE D 1 78 ? 73.196 0.542 -49.333 1.00 38.89 78 ILE D N 1
ATOM 7833 C CA . ILE D 1 78 ? 74.286 1.492 -49.509 1.00 40.54 78 ILE D CA 1
ATOM 7834 C C . ILE D 1 78 ? 74.717 1.541 -50.971 1.00 41.09 78 ILE D C 1
ATOM 7835 O O . ILE D 1 78 ? 74.901 2.619 -51.544 1.00 41.76 78 ILE D O 1
ATOM 7840 N N . GLU D 1 79 ? 74.840 0.382 -51.613 1.00 40.07 79 GLU D N 1
ATOM 7841 C CA . GLU D 1 79 ? 75.340 0.384 -52.984 1.00 41.54 79 GLU D CA 1
ATOM 7842 C C . GLU D 1 79 ? 74.312 0.969 -53.945 1.00 40.76 79 GLU D C 1
ATOM 7843 O O . GLU D 1 79 ? 74.678 1.682 -54.886 1.00 42.01 79 GLU D O 1
ATOM 7849 N N . THR D 1 80 ? 73.022 0.679 -53.742 1.00 38.89 80 THR D N 1
ATOM 7850 C CA . THR D 1 80 ? 72.025 1.275 -54.624 1.00 38.52 80 THR D CA 1
ATOM 7851 C C . THR D 1 80 ? 72.073 2.794 -54.537 1.00 39.05 80 THR D C 1
ATOM 7852 O O . THR D 1 80 ? 72.006 3.492 -55.558 1.00 39.23 80 THR D O 1
ATOM 7856 N N . THR D 1 81 ? 72.207 3.327 -53.323 1.00 38.94 81 THR D N 1
ATOM 7857 C CA . THR D 1 81 ? 72.310 4.773 -53.161 1.00 40.04 81 THR D CA 1
ATOM 7858 C C . THR D 1 81 ? 73.544 5.313 -53.874 1.00 41.97 81 THR D C 1
ATOM 7859 O O . THR D 1 81 ? 73.461 6.280 -54.639 1.00 42.47 81 THR D O 1
ATOM 7863 N N . ARG D 1 82 ? 74.698 4.674 -53.669 1.00 43.59 82 ARG D N 1
ATOM 7864 C CA . ARG D 1 82 ? 75.910 5.128 -54.342 1.00 46.74 82 ARG D CA 1
ATOM 7865 C C . ARG D 1 82 ? 75.728 5.143 -55.854 1.00 46.70 82 ARG D C 1
ATOM 7866 O O . ARG D 1 82 ? 76.141 6.092 -56.526 1.00 47.85 82 ARG D O 1
ATOM 7874 N N . ARG D 1 83 ? 75.099 4.101 -56.407 1.00 45.77 83 ARG D N 1
ATOM 7875 C CA . ARG D 1 83 ? 74.964 3.997 -57.856 1.00 46.92 83 ARG D CA 1
ATOM 7876 C C . ARG D 1 83 ? 74.034 5.050 -58.438 1.00 46.21 83 ARG D C 1
ATOM 7877 O O . ARG D 1 83 ? 74.115 5.336 -59.639 1.00 47.74 83 ARG D O 1
ATOM 7885 N N . ASN D 1 84 ? 73.164 5.637 -57.622 1.00 44.35 84 ASN D N 1
ATOM 7886 C CA . ASN D 1 84 ? 72.286 6.701 -58.080 1.00 44.63 84 ASN D CA 1
ATOM 7887 C C . ASN D 1 84 ? 72.928 8.073 -57.959 1.00 46.28 84 ASN D C 1
ATOM 7888 O O . ASN D 1 84 ? 72.345 9.056 -58.428 1.00 47.83 84 ASN D O 1
ATOM 7893 N N . GLY D 1 85 ? 74.122 8.154 -57.377 1.00 47.27 85 GLY D N 1
ATOM 7894 C CA . GLY D 1 85 ? 74.875 9.396 -57.360 1.00 49.91 85 GLY D CA 1
ATOM 7895 C C . GLY D 1 85 ? 74.213 10.520 -56.601 1.00 49.74 85 GLY D C 1
ATOM 7896 O O . GLY D 1 85 ? 74.407 11.690 -56.946 1.00 51.19 85 GLY D O 1
ATOM 7897 N N . LEU D 1 86 ? 73.437 10.204 -55.572 1.00 48.91 86 LEU D N 1
ATOM 7898 C CA . LEU D 1 86 ? 72.783 11.217 -54.762 1.00 49.90 86 LEU D CA 1
ATOM 7899 C C . LEU D 1 86 ? 73.423 11.279 -53.383 1.00 50.35 86 LEU D C 1
ATOM 7900 O O . LEU D 1 86 ? 73.705 10.244 -52.771 1.00 50.47 86 LEU D O 1
ATOM 7905 N N . ASP D 1 87 ? 73.667 12.501 -52.911 1.00 50.70 87 ASP D N 1
ATOM 7906 C CA . ASP D 1 87 ? 74.087 12.718 -51.535 1.00 50.94 87 ASP D CA 1
ATOM 7907 C C . ASP D 1 87 ? 72.909 12.973 -50.608 1.00 46.75 87 ASP D C 1
ATOM 7908 O O . ASP D 1 87 ? 73.023 12.728 -49.403 1.00 45.77 87 ASP D O 1
ATOM 7913 N N . ASP D 1 88 ? 71.790 13.459 -51.145 1.00 44.24 88 ASP D N 1
ATOM 7914 C CA . ASP D 1 88 ? 70.537 13.610 -50.417 1.00 42.35 88 ASP D CA 1
ATOM 7915 C C . ASP D 1 88 ? 69.530 12.663 -51.061 1.00 40.48 88 ASP D C 1
ATOM 7916 O O . ASP D 1 88 ? 69.245 12.785 -52.259 1.00 41.24 88 ASP D O 1
ATOM 7921 N N . ALA D 1 89 ? 69.012 11.707 -50.292 1.00 38.33 89 ALA D N 1
ATOM 7922 C CA . ALA D 1 89 ? 68.183 10.686 -50.912 1.00 38.37 89 ALA D CA 1
ATOM 7923 C C . ALA D 1 89 ? 67.091 10.173 -49.988 1.00 36.56 89 ALA D C 1
ATOM 7924 O O . ALA D 1 89 ? 67.206 10.213 -48.758 1.00 36.48 89 ALA D O 1
ATOM 7926 N N . SER D 1 90 ? 66.020 9.692 -50.622 1.00 34.84 90 SER D N 1
ATOM 7927 C CA . SER D 1 90 ? 64.966 8.910 -49.988 1.00 33.73 90 SER D CA 1
ATOM 7928 C C . SER D 1 90 ? 65.074 7.478 -50.500 1.00 32.75 90 SER D C 1
ATOM 7929 O O . SER D 1 90 ? 64.949 7.234 -51.706 1.00 33.95 90 SER D O 1
ATOM 7932 N N . ILE D 1 91 ? 65.319 6.536 -49.590 1.00 32.39 91 ILE D N 1
ATOM 7933 C CA . ILE D 1 91 ? 65.743 5.182 -49.941 1.00 32.40 91 ILE D CA 1
ATOM 7934 C C . ILE D 1 91 ? 64.702 4.210 -49.408 1.00 30.67 91 ILE D C 1
ATOM 7935 O O . ILE D 1 91 ? 64.567 4.042 -48.190 1.00 31.79 91 ILE D O 1
ATOM 7940 N N . ARG D 1 92 ? 63.980 3.552 -50.306 1.00 29.42 92 ARG D N 1
ATOM 7941 C CA . ARG D 1 92 ? 62.932 2.622 -49.910 1.00 29.61 92 ARG D CA 1
ATOM 7942 C C . ARG D 1 92 ? 63.389 1.195 -50.164 1.00 29.67 92 ARG D C 1
ATOM 7943 O O . ARG D 1 92 ? 63.847 0.874 -51.266 1.00 29.92 92 ARG D O 1
ATOM 7951 N N . PHE D 1 93 ? 63.256 0.332 -49.154 1.00 29.22 93 PHE D N 1
ATOM 7952 C CA . PHE D 1 93 ? 63.568 -1.077 -49.333 1.00 28.49 93 PHE D CA 1
ATOM 7953 C C . PHE D 1 93 ? 62.346 -1.914 -48.998 1.00 26.70 93 PHE D C 1
ATOM 7954 O O . PHE D 1 93 ? 61.625 -1.635 -48.034 1.00 26.70 93 PHE D O 1
ATOM 7962 N N . ILE D 1 94 ? 62.102 -2.909 -49.853 1.00 26.55 94 ILE D N 1
ATOM 7963 C CA . ILE D 1 94 ? 60.835 -3.622 -49.938 1.00 26.03 94 ILE D CA 1
ATOM 7964 C C . ILE D 1 94 ? 61.114 -5.116 -50.030 1.00 25.87 94 ILE D C 1
ATOM 7965 O O . ILE D 1 94 ? 61.941 -5.532 -50.839 1.00 26.44 94 ILE D O 1
ATOM 7970 N N . VAL D 1 95 ? 60.381 -5.934 -49.263 1.00 25.09 95 VAL D N 1
ATOM 7971 C CA . VAL D 1 95 ? 60.383 -7.377 -49.489 1.00 25.14 95 VAL D CA 1
ATOM 7972 C C . VAL D 1 95 ? 58.946 -7.855 -49.621 1.00 25.36 95 VAL D C 1
ATOM 7973 O O . VAL D 1 95 ? 58.086 -7.463 -48.819 1.00 24.86 95 VAL D O 1
ATOM 7977 N N . THR D 1 96 ? 58.676 -8.672 -50.640 1.00 24.71 96 THR D N 1
ATOM 7978 C CA . THR D 1 96 ? 57.354 -9.269 -50.815 1.00 24.68 96 THR D CA 1
ATOM 7979 C C . THR D 1 96 ? 57.426 -10.795 -50.835 1.00 26.45 96 THR D C 1
ATOM 7980 O O . THR D 1 96 ? 58.487 -11.393 -50.995 1.00 26.26 96 THR D O 1
ATOM 7984 N N . ARG D 1 97 ? 56.248 -11.421 -50.694 1.00 24.57 97 ARG D N 1
ATOM 7985 C CA . ARG D 1 97 ? 56.104 -12.872 -50.762 1.00 26.13 97 ARG D CA 1
ATOM 7986 C C . ARG D 1 97 ? 56.397 -13.418 -52.156 1.00 27.05 97 ARG D C 1
ATOM 7987 O O . ARG D 1 97 ? 56.498 -14.639 -52.322 1.00 28.76 97 ARG D O 1
ATOM 7995 N N . GLY D 1 98 ? 56.529 -12.555 -53.168 1.00 25.94 98 GLY D N 1
ATOM 7996 C CA . GLY D 1 98 ? 57.022 -13.002 -54.453 1.00 26.55 98 GLY D CA 1
ATOM 7997 C C . GLY D 1 98 ? 56.007 -13.688 -55.345 1.00 28.48 98 GLY D C 1
ATOM 7998 O O . GLY D 1 98 ? 54.794 -13.651 -55.151 1.00 28.34 98 GLY D O 1
ATOM 7999 N N . GLU D 1 99 ? 56.552 -14.308 -56.395 1.00 32.02 99 GLU D N 1
ATOM 8000 C CA . GLU D 1 99 ? 55.744 -15.009 -57.370 1.00 38.16 99 GLU D CA 1
ATOM 8001 C C . GLU D 1 99 ? 55.471 -16.426 -56.863 1.00 41.82 99 GLU D C 1
ATOM 8002 O O . GLU D 1 99 ? 56.326 -17.019 -56.208 1.00 40.27 99 GLU D O 1
ATOM 8008 N N . PRO D 1 100 ? 54.270 -16.959 -57.073 1.00 47.42 100 PRO D N 1
ATOM 8009 C CA . PRO D 1 100 ? 53.921 -18.225 -56.414 1.00 50.28 100 PRO D CA 1
ATOM 8010 C C . PRO D 1 100 ? 54.827 -19.362 -56.865 1.00 53.75 100 PRO D C 1
ATOM 8011 O O . PRO D 1 100 ? 55.195 -19.468 -58.036 1.00 55.30 100 PRO D O 1
ATOM 8015 N N . LYS D 1 101 ? 55.176 -20.211 -55.903 1.00 55.12 101 LYS D N 1
ATOM 8016 C CA . LYS D 1 101 ? 56.218 -21.223 -56.013 1.00 58.72 101 LYS D CA 1
ATOM 8017 C C . LYS D 1 101 ? 55.591 -22.601 -55.860 1.00 60.82 101 LYS D C 1
ATOM 8018 O O . LYS D 1 101 ? 54.711 -22.801 -55.020 1.00 60.48 101 LYS D O 1
ATOM 8024 N N . GLY D 1 102 ? 56.042 -23.547 -56.677 1.00 63.47 102 GLY D N 1
ATOM 8025 C CA . GLY D 1 102 ? 55.491 -24.884 -56.585 1.00 65.35 102 GLY D CA 1
ATOM 8026 C C . GLY D 1 102 ? 54.071 -24.951 -57.124 1.00 65.67 102 GLY D C 1
ATOM 8027 O O . GLY D 1 102 ? 53.702 -24.249 -58.071 1.00 66.29 102 GLY D O 1
ATOM 8028 N N . VAL D 1 103 ? 53.250 -25.796 -56.494 1.00 64.71 103 VAL D N 1
ATOM 8029 C CA . VAL D 1 103 ? 51.935 -26.116 -57.032 1.00 64.75 103 VAL D CA 1
ATOM 8030 C C . VAL D 1 103 ? 50.781 -25.505 -56.233 1.00 63.37 103 VAL D C 1
ATOM 8031 O O . VAL D 1 103 ? 49.702 -25.300 -56.799 1.00 64.23 103 VAL D O 1
ATOM 8035 N N . VAL D 1 104 ? 50.966 -25.196 -54.955 1.00 61.82 104 VAL D N 1
ATOM 8036 C CA . VAL D 1 104 ? 49.928 -24.485 -54.209 1.00 60.45 104 VAL D CA 1
ATOM 8037 C C . VAL D 1 104 ? 50.590 -23.478 -53.276 1.00 56.22 104 VAL D C 1
ATOM 8038 O O . VAL D 1 104 ? 51.552 -23.800 -52.581 1.00 55.79 104 VAL D O 1
ATOM 8042 N N . ALA D 1 105 ? 50.027 -22.270 -53.227 1.00 52.42 105 ALA D N 1
ATOM 8043 C CA . ALA D 1 105 ? 50.664 -21.163 -52.520 1.00 48.10 105 ALA D CA 1
ATOM 8044 C C . ALA D 1 105 ? 50.470 -21.305 -51.010 1.00 44.93 105 ALA D C 1
ATOM 8045 O O . ALA D 1 105 ? 49.341 -21.354 -50.512 1.00 45.68 105 ALA D O 1
ATOM 8047 N N . ASP D 1 106 ? 51.586 -21.373 -50.296 1.00 42.10 106 ASP D N 1
ATOM 8048 C CA . ASP D 1 106 ? 51.628 -21.502 -48.840 1.00 39.22 106 ASP D CA 1
ATOM 8049 C C . ASP D 1 106 ? 52.534 -20.368 -48.399 1.00 36.92 106 ASP D C 1
ATOM 8050 O O . ASP D 1 106 ? 53.740 -20.393 -48.728 1.00 36.40 106 ASP D O 1
ATOM 8055 N N . PRO D 1 107 ? 52.026 -19.351 -47.693 1.00 34.95 107 PRO D N 1
ATOM 8056 C CA . PRO D 1 107 ? 52.876 -18.186 -47.390 1.00 34.56 107 PRO D CA 1
ATOM 8057 C C . PRO D 1 107 ? 54.080 -18.514 -46.526 1.00 34.90 107 PRO D C 1
ATOM 8058 O O . PRO D 1 107 ? 54.944 -17.648 -46.359 1.00 33.93 107 PRO D O 1
ATOM 8062 N N . ARG D 1 108 ? 54.167 -19.722 -45.968 1.00 35.08 108 ARG D N 1
ATOM 8063 C CA . ARG D 1 108 ? 55.362 -20.144 -45.246 1.00 36.12 108 ARG D CA 1
ATOM 8064 C C . ARG D 1 108 ? 56.484 -20.596 -46.166 1.00 36.93 108 ARG D C 1
ATOM 8065 O O . ARG D 1 108 ? 57.611 -20.801 -45.700 1.00 37.99 108 ARG D O 1
ATOM 8073 N N . ASP D 1 109 ? 56.211 -20.748 -47.456 1.00 36.56 109 ASP D N 1
ATOM 8074 C CA . ASP D 1 109 ? 57.183 -21.313 -48.399 1.00 38.17 109 ASP D CA 1
ATOM 8075 C C . ASP D 1 109 ? 57.143 -20.428 -49.639 1.00 36.82 109 ASP D C 1
ATOM 8076 O O . ASP D 1 109 ? 56.194 -20.506 -50.425 1.00 38.04 109 ASP D O 1
ATOM 8081 N N . PHE D 1 110 ? 58.154 -19.581 -49.806 1.00 35.07 110 PHE D N 1
ATOM 8082 C CA . PHE D 1 110 ? 58.089 -18.572 -50.850 1.00 33.64 110 PHE D CA 1
ATOM 8083 C C . PHE D 1 110 ? 59.499 -18.155 -51.228 1.00 33.65 110 PHE D C 1
ATOM 8084 O O . PHE D 1 110 ? 60.459 -18.376 -50.484 1.00 33.66 110 PHE D O 1
ATOM 8092 N N . LYS D 1 111 ? 59.611 -17.568 -52.415 1.00 33.12 111 LYS D N 1
ATOM 8093 C CA . LYS D 1 111 ? 60.853 -16.959 -52.850 1.00 34.55 111 LYS D CA 1
ATOM 8094 C C . LYS D 1 111 ? 60.608 -15.462 -52.903 1.00 33.02 111 LYS D C 1
ATOM 8095 O O . LYS D 1 111 ? 59.741 -15.020 -53.671 1.00 32.25 111 LYS D O 1
ATOM 8101 N N . PRO D 1 112 ? 61.307 -14.650 -52.116 1.00 32.06 112 PRO D N 1
ATOM 8102 C CA . PRO D 1 112 ? 60.913 -13.246 -51.987 1.00 30.09 112 PRO D CA 1
ATOM 8103 C C . PRO D 1 112 ? 61.290 -12.412 -53.198 1.00 29.01 112 PRO D C 1
ATOM 8104 O O . PRO D 1 112 ? 62.161 -12.759 -54.002 1.00 31.49 112 PRO D O 1
ATOM 8108 N N . THR D 1 113 ? 60.603 -11.277 -53.308 1.00 28.27 113 THR D N 1
ATOM 8109 C CA . THR D 1 113 ? 61.019 -10.179 -54.163 1.00 28.63 113 THR D CA 1
ATOM 8110 C C . THR D 1 113 ? 61.636 -9.119 -53.270 1.00 28.10 113 THR D C 1
ATOM 8111 O O . THR D 1 113 ? 60.986 -8.651 -52.327 1.00 29.01 113 THR D O 1
ATOM 8115 N N . CYS D 1 114 ? 62.878 -8.744 -53.571 1.00 29.34 114 CYS D N 1
ATOM 8116 C CA . CYS D 1 114 ? 63.668 -7.820 -52.765 1.00 30.00 114 CYS D CA 1
ATOM 8117 C C . CYS D 1 114 ? 64.069 -6.633 -53.626 1.00 29.53 114 CYS D C 1
ATOM 8118 O O . CYS D 1 114 ? 64.752 -6.801 -54.644 1.00 31.09 114 CYS D O 1
ATOM 8121 N N . ILE D 1 115 ? 63.672 -5.434 -53.207 1.00 29.96 115 ILE D N 1
ATOM 8122 C CA . ILE D 1 115 ? 63.859 -4.234 -54.013 1.00 30.97 115 ILE D CA 1
ATOM 8123 C C . ILE D 1 115 ? 64.412 -3.100 -53.156 1.00 30.27 115 ILE D C 1
ATOM 8124 O O . ILE D 1 115 ? 64.016 -2.933 -51.998 1.00 29.87 115 ILE D O 1
ATOM 8129 N N . VAL D 1 116 ? 65.324 -2.315 -53.737 1.00 31.31 116 VAL D N 1
ATOM 8130 C CA . VAL D 1 116 ? 65.728 -1.026 -53.192 1.00 31.47 116 VAL D CA 1
ATOM 8131 C C . VAL D 1 116 ? 65.517 0.034 -54.265 1.00 32.02 116 VAL D C 1
ATOM 8132 O O . VAL D 1 116 ? 66.034 -0.090 -55.379 1.00 33.68 116 VAL D O 1
ATOM 8136 N N . TRP D 1 117 ? 64.766 1.080 -53.921 1.00 31.80 117 TRP D N 1
ATOM 8137 C CA . TRP D 1 117 ? 64.477 2.186 -54.823 1.00 32.70 117 TRP D CA 1
ATOM 8138 C C . TRP D 1 117 ? 64.967 3.476 -54.176 1.00 32.46 117 TRP D C 1
ATOM 8139 O O . TRP D 1 117 ? 64.555 3.817 -53.064 1.00 33.46 117 TRP D O 1
ATOM 8150 N N . VAL D 1 118 ? 65.851 4.184 -54.878 1.00 33.87 118 VAL D N 1
ATOM 8151 C CA . VAL D 1 118 ? 66.472 5.410 -54.387 1.00 34.94 118 VAL D CA 1
ATOM 8152 C C . VAL D 1 118 ? 65.978 6.584 -55.223 1.00 35.39 118 VAL D C 1
ATOM 8153 O O . VAL D 1 118 ? 66.057 6.558 -56.456 1.00 36.04 118 VAL D O 1
ATOM 8157 N N . ALA D 1 119 ? 65.491 7.615 -54.554 1.00 35.91 119 ALA D N 1
ATOM 8158 C CA . ALA D 1 119 ? 64.995 8.827 -55.180 1.00 36.99 119 ALA D CA 1
ATOM 8159 C C . ALA D 1 119 ? 65.570 10.034 -54.466 1.00 37.19 119 ALA D C 1
ATOM 8160 O O . ALA D 1 119 ? 66.125 9.913 -53.369 1.00 36.92 119 ALA D O 1
ATOM 8162 N N . PRO D 1 120 ? 65.475 11.219 -55.071 1.00 38.56 120 PRO D N 1
ATOM 8163 C CA . PRO D 1 120 ? 65.903 12.438 -54.368 1.00 39.48 120 PRO D CA 1
ATOM 8164 C C . PRO D 1 120 ? 65.180 12.617 -53.037 1.00 37.90 120 PRO D C 1
ATOM 8165 O O . PRO D 1 120 ? 64.023 12.218 -52.873 1.00 37.09 120 PRO D O 1
ATOM 8169 N N . TYR D 1 121 ? 65.890 13.219 -52.076 1.00 38.55 121 TYR D N 1
ATOM 8170 C CA . TYR D 1 121 ? 65.296 13.532 -50.777 1.00 37.90 121 TYR D CA 1
ATOM 8171 C C . TYR D 1 121 ? 64.067 14.406 -50.987 1.00 39.51 121 TYR D C 1
ATOM 8172 O O . TYR D 1 121 ? 64.114 15.366 -51.761 1.00 41.29 121 TYR D O 1
ATOM 8181 N N . ILE D 1 122 ? 62.974 14.086 -50.299 1.00 40.50 122 ILE D N 1
ATOM 8182 C CA . ILE D 1 122 ? 61.712 14.799 -50.461 1.00 41.75 122 ILE D CA 1
ATOM 8183 C C . ILE D 1 122 ? 61.257 15.353 -49.116 1.00 39.06 122 ILE D C 1
ATOM 8184 O O . ILE D 1 122 ? 61.350 14.675 -48.090 1.00 36.46 122 ILE D O 1
ATOM 8189 N N . PHE D 1 123 ? 60.741 16.575 -49.134 1.00 39.43 123 PHE D N 1
ATOM 8190 C CA . PHE D 1 123 ? 59.968 17.116 -48.024 1.00 38.65 123 PHE D CA 1
ATOM 8191 C C . PHE D 1 123 ? 58.482 16.844 -48.274 1.00 38.86 123 PHE D C 1
ATOM 8192 O O . PHE D 1 123 ? 58.074 16.463 -49.372 1.00 40.56 123 PHE D O 1
ATOM 8200 N N . LEU D 1 124 ? 57.665 17.020 -47.234 1.00 36.10 124 LEU D N 1
ATOM 8201 C CA . LEU D 1 124 ? 56.229 16.785 -47.340 1.00 35.54 124 LEU D CA 1
ATOM 8202 C C . LEU D 1 124 ? 55.425 18.057 -47.593 1.00 37.38 124 LEU D C 1
ATOM 8203 O O . LEU D 1 124 ? 54.192 17.998 -47.645 1.00 38.80 124 LEU D O 1
ATOM 8208 N N . ALA D 1 125 ? 56.078 19.203 -47.712 1.00 37.80 125 ALA D N 1
ATOM 8209 C CA . ALA D 1 125 ? 55.397 20.439 -48.064 1.00 38.57 125 ALA D CA 1
ATOM 8210 C C . ALA D 1 125 ? 56.403 21.375 -48.718 1.00 39.75 125 ALA D C 1
ATOM 8211 O O . ALA D 1 125 ? 57.618 21.189 -48.598 1.00 41.03 125 ALA D O 1
ATOM 8213 N N . ASP D 1 126 ? 55.887 22.388 -49.418 1.00 40.84 126 ASP D N 1
ATOM 8214 C CA . ASP D 1 126 ? 56.760 23.333 -50.102 1.00 42.96 126 ASP D CA 1
ATOM 8215 C C . ASP D 1 126 ? 57.450 24.256 -49.087 1.00 41.67 126 ASP D C 1
ATOM 8216 O O . ASP D 1 126 ? 57.178 24.217 -47.882 1.00 40.03 126 ASP D O 1
ATOM 8221 N N A GLU D 1 127 ? 58.368 25.088 -49.589 0.41 43.41 127 GLU D N 1
ATOM 8222 N N B GLU D 1 127 ? 58.367 25.084 -49.595 0.59 43.41 127 GLU D N 1
ATOM 8223 C CA A GLU D 1 127 ? 59.208 25.885 -48.697 0.41 44.02 127 GLU D CA 1
ATOM 8224 C CA B GLU D 1 127 ? 59.208 25.886 -48.712 0.59 44.03 127 GLU D CA 1
ATOM 8225 C C A GLU D 1 127 ? 58.380 26.867 -47.879 0.41 43.37 127 GLU D C 1
ATOM 8226 C C B GLU D 1 127 ? 58.375 26.857 -47.881 0.59 43.37 127 GLU D C 1
ATOM 8227 O O A GLU D 1 127 ? 58.689 27.119 -46.709 0.41 43.16 127 GLU D O 1
ATOM 8228 O O B GLU D 1 127 ? 58.664 27.074 -46.700 0.59 43.03 127 GLU D O 1
ATOM 8239 N N . GLU D 1 128 ? 57.329 27.442 -48.472 1.00 43.44 128 GLU D N 1
ATOM 8240 C CA . GLU D 1 128 ? 56.496 28.380 -47.724 1.00 44.20 128 GLU D CA 1
ATOM 8241 C C . GLU D 1 128 ? 55.795 27.683 -46.563 1.00 41.93 128 GLU D C 1
ATOM 8242 O O . GLU D 1 128 ? 55.660 28.253 -45.474 1.00 40.36 128 GLU D O 1
ATOM 8248 N N . LYS D 1 129 ? 55.345 26.447 -46.774 1.00 41.02 129 LYS D N 1
ATOM 8249 C CA . LYS D 1 129 ? 54.618 25.741 -45.725 1.00 39.05 129 LYS D CA 1
ATOM 8250 C C . LYS D 1 129 ? 55.546 25.227 -44.640 1.00 38.10 129 LYS D C 1
ATOM 8251 O O . LYS D 1 129 ? 55.146 25.159 -43.472 1.00 37.82 129 LYS D O 1
ATOM 8257 N N A ARG D 1 130 ? 56.769 24.828 -44.992 0.54 38.77 130 ARG D N 1
ATOM 8258 N N B ARG D 1 130 ? 56.770 24.833 -44.996 0.46 38.82 130 ARG D N 1
ATOM 8259 C CA A ARG D 1 130 ? 57.729 24.478 -43.951 0.54 38.84 130 ARG D CA 1
ATOM 8260 C CA B ARG D 1 130 ? 57.740 24.480 -43.967 0.46 38.87 130 ARG D CA 1
ATOM 8261 C C A ARG D 1 130 ? 58.051 25.691 -43.085 0.54 40.26 130 ARG D C 1
ATOM 8262 C C B ARG D 1 130 ? 58.067 25.687 -43.095 0.46 40.27 130 ARG D C 1
ATOM 8263 O O A ARG D 1 130 ? 58.265 25.553 -41.874 0.54 40.51 130 ARG D O 1
ATOM 8264 O O B ARG D 1 130 ? 58.313 25.539 -41.891 0.46 40.53 130 ARG D O 1
ATOM 8279 N N . ARG D 1 131 ? 58.052 26.887 -43.681 1.00 41.11 131 ARG D N 1
ATOM 8280 C CA . ARG D 1 131 ? 58.360 28.114 -42.959 1.00 42.18 131 ARG D CA 1
ATOM 8281 C C . ARG D 1 131 ? 57.204 28.552 -42.068 1.00 41.85 131 ARG D C 1
ATOM 8282 O O . ARG D 1 131 ? 57.420 28.974 -40.926 1.00 42.04 131 ARG D O 1
ATOM 8290 N N . ASN D 1 132 ? 55.972 28.459 -42.561 1.00 41.21 132 ASN D N 1
ATOM 8291 C CA . ASN D 1 132 ? 54.836 29.067 -41.883 1.00 39.86 132 ASN D CA 1
ATOM 8292 C C . ASN D 1 132 ? 53.864 28.051 -41.304 1.00 35.75 132 ASN D C 1
ATOM 8293 O O . ASN D 1 132 ? 52.969 28.441 -40.544 1.00 34.09 132 ASN D O 1
ATOM 8298 N N . GLY D 1 133 ? 54.027 26.784 -41.627 1.00 33.79 133 GLY D N 1
ATOM 8299 C CA . GLY D 1 133 ? 53.158 25.743 -41.114 1.00 32.22 133 GLY D CA 1
ATOM 8300 C C . GLY D 1 133 ? 52.140 25.258 -42.133 1.00 31.05 133 GLY D C 1
ATOM 8301 O O . GLY D 1 133 ? 51.702 25.999 -43.022 1.00 31.84 133 GLY D O 1
ATOM 8302 N N . ILE D 1 134 ? 51.745 23.996 -41.985 1.00 30.65 134 ILE D N 1
ATOM 8303 C CA . ILE D 1 134 ? 50.743 23.383 -42.841 1.00 29.68 134 ILE D CA 1
ATOM 8304 C C . ILE D 1 134 ? 49.373 23.443 -42.175 1.00 29.02 134 ILE D C 1
ATOM 8305 O O . ILE D 1 134 ? 49.242 23.736 -40.989 1.00 28.37 134 ILE D O 1
ATOM 8310 N N . ARG D 1 135 ? 48.339 23.123 -42.954 1.00 28.63 135 ARG D N 1
ATOM 8311 C CA . ARG D 1 135 ? 46.965 23.002 -42.480 1.00 27.20 135 ARG D CA 1
ATOM 8312 C C . ARG D 1 135 ? 46.537 21.539 -42.564 1.00 25.57 135 ARG D C 1
ATOM 8313 O O . ARG D 1 135 ? 46.508 20.952 -43.654 1.00 26.08 135 ARG D O 1
ATOM 8321 N N . LEU D 1 136 ? 46.176 20.964 -41.426 1.00 25.27 136 LEU D N 1
ATOM 8322 C CA . LEU D 1 136 ? 45.760 19.577 -41.358 1.00 25.78 136 LEU D CA 1
ATOM 8323 C C . LEU D 1 136 ? 44.276 19.493 -41.044 1.00 26.37 136 LEU D C 1
ATOM 8324 O O . LEU D 1 136 ? 43.707 20.380 -40.395 1.00 27.81 136 LEU D O 1
ATOM 8329 N N . MET D 1 137 ? 43.650 18.440 -41.545 1.00 25.71 137 MET D N 1
ATOM 8330 C CA . MET D 1 137 ? 42.308 18.092 -41.108 1.00 26.05 137 MET D CA 1
ATOM 8331 C C . MET D 1 137 ? 42.346 16.732 -40.416 1.00 25.00 137 MET D C 1
ATOM 8332 O O . MET D 1 137 ? 43.359 16.028 -40.418 1.00 24.52 137 MET D O 1
ATOM 8337 N N . ILE D 1 138 ? 41.216 16.374 -39.805 1.00 23.24 138 ILE D N 1
ATOM 8338 C CA . ILE D 1 138 ? 40.985 15.042 -39.247 1.00 22.81 138 ILE D CA 1
ATOM 8339 C C . ILE D 1 138 ? 40.141 14.267 -40.250 1.00 21.97 138 ILE D C 1
ATOM 8340 O O . ILE D 1 138 ? 39.087 14.749 -40.695 1.00 22.73 138 ILE D O 1
ATOM 8345 N N . SER D 1 139 ? 40.595 13.069 -40.602 1.00 21.26 139 SER D N 1
ATOM 8346 C CA . SER D 1 139 ? 39.901 12.252 -41.584 1.00 21.80 139 SER D CA 1
ATOM 8347 C C . SER D 1 139 ? 38.615 11.649 -41.017 1.00 21.93 139 SER D C 1
ATOM 8348 O O . SER D 1 139 ? 38.514 11.343 -39.826 1.00 22.44 139 SER D O 1
ATOM 8351 N N . ALA D 1 140 ? 37.650 11.422 -41.909 1.00 22.60 140 ALA D N 1
ATOM 8352 C CA . ALA D 1 140 ? 36.490 10.619 -41.541 1.00 22.89 140 ALA D CA 1
ATOM 8353 C C . ALA D 1 140 ? 36.824 9.136 -41.431 1.00 23.81 140 ALA D C 1
ATOM 8354 O O . ALA D 1 140 ? 36.054 8.391 -40.811 1.00 25.12 140 ALA D O 1
ATOM 8356 N N . THR D 1 141 ? 37.914 8.694 -42.056 1.00 22.55 141 THR D N 1
ATOM 8357 C CA . THR D 1 141 ? 38.382 7.313 -42.033 1.00 23.23 141 THR D CA 1
ATOM 8358 C C . THR D 1 141 ? 39.270 7.128 -40.813 1.00 23.01 141 THR D C 1
ATOM 8359 O O . THR D 1 141 ? 40.156 7.951 -40.547 1.00 22.84 141 THR D O 1
ATOM 8363 N N . ARG D 1 142 ? 39.059 6.030 -40.091 1.00 21.80 142 ARG D N 1
ATOM 8364 C CA . ARG D 1 142 ? 39.852 5.726 -38.912 1.00 20.17 142 ARG D CA 1
ATOM 8365 C C . ARG D 1 142 ? 41.047 4.839 -39.242 1.00 20.22 142 ARG D C 1
ATOM 8366 O O . ARG D 1 142 ? 41.138 4.216 -40.306 1.00 22.71 142 ARG D O 1
ATOM 8374 N N . GLY D 1 143 ? 41.983 4.797 -38.296 1.00 20.11 143 GLY D N 1
ATOM 8375 C CA . GLY D 1 143 ? 43.095 3.886 -38.395 1.00 20.14 143 GLY D CA 1
ATOM 8376 C C . GLY D 1 143 ? 42.650 2.442 -38.288 1.00 21.22 143 GLY D C 1
ATOM 8377 O O . GLY D 1 143 ? 41.547 2.136 -37.846 1.00 22.00 143 GLY D O 1
ATOM 8378 N N . PHE D 1 144 ? 43.533 1.546 -38.681 1.00 21.89 144 PHE D N 1
ATOM 8379 C CA . PHE D 1 144 ? 43.247 0.116 -38.563 1.00 21.76 144 PHE D CA 1
ATOM 8380 C C . PHE D 1 144 ? 43.303 -0.320 -37.104 1.00 22.04 144 PHE D C 1
ATOM 8381 O O . PHE D 1 144 ? 44.277 -0.014 -36.409 1.00 21.53 144 PHE D O 1
ATOM 8389 N N . PRO D 1 145 ? 42.296 -1.036 -36.600 1.00 20.84 145 PRO D N 1
ATOM 8390 C CA . PRO D 1 145 ? 42.443 -1.671 -35.292 1.00 21.21 145 PRO D CA 1
ATOM 8391 C C . PRO D 1 145 ? 43.637 -2.606 -35.288 1.00 21.69 145 PRO D C 1
ATOM 8392 O O . PRO D 1 145 ? 43.979 -3.229 -36.303 1.00 21.47 145 PRO D O 1
ATOM 8396 N N . ALA D 1 146 ? 44.194 -2.792 -34.092 1.00 20.98 146 ALA D N 1
ATOM 8397 C CA . ALA D 1 146 ? 45.367 -3.637 -33.927 1.00 22.22 146 ALA D CA 1
ATOM 8398 C C . ALA D 1 146 ? 45.096 -5.085 -34.307 1.00 22.05 146 ALA D C 1
ATOM 8399 O O . ALA D 1 146 ? 46.022 -5.806 -34.699 1.00 22.49 146 ALA D O 1
ATOM 8401 N N . ASP D 1 147 ? 43.845 -5.533 -34.173 1.00 20.97 147 ASP D N 1
ATOM 8402 C CA . ASP D 1 147 ? 43.465 -6.890 -34.520 1.00 22.16 147 ASP D CA 1
ATOM 8403 C C . ASP D 1 147 ? 42.878 -6.985 -35.915 1.00 23.04 147 ASP D C 1
ATOM 8404 O O . ASP D 1 147 ? 42.143 -7.937 -36.197 1.00 23.92 147 ASP D O 1
ATOM 8409 N N . THR D 1 148 ? 43.177 -6.011 -36.789 1.00 22.77 148 THR D N 1
ATOM 8410 C CA . THR D 1 148 ? 42.866 -6.148 -38.203 1.00 23.23 148 THR D CA 1
ATOM 8411 C C . THR D 1 148 ? 44.198 -6.198 -38.984 1.00 24.29 148 THR D C 1
ATOM 8412 O O . THR D 1 148 ? 44.671 -7.293 -39.289 1.00 27.24 148 THR D O 1
ATOM 8416 N N . LEU D 1 149 ? 44.751 -5.065 -39.357 1.00 23.55 149 LEU D N 1
ATOM 8417 C CA . LEU D 1 149 ? 46.090 -4.967 -39.919 1.00 24.82 149 LEU D CA 1
ATOM 8418 C C . LEU D 1 149 ? 46.822 -3.966 -39.026 1.00 24.34 149 LEU D C 1
ATOM 8419 O O . LEU D 1 149 ? 46.596 -2.764 -39.133 1.00 24.75 149 LEU D O 1
ATOM 8424 N N . ASP D 1 150 ? 47.677 -4.459 -38.133 1.00 23.71 150 ASP D N 1
ATOM 8425 C CA . ASP D 1 150 ? 48.200 -3.626 -37.061 1.00 23.18 150 ASP D CA 1
ATOM 8426 C C . ASP D 1 150 ? 48.890 -2.394 -37.637 1.00 22.35 150 ASP D C 1
ATOM 8427 O O . ASP D 1 150 ? 49.714 -2.527 -38.546 1.00 22.39 150 ASP D O 1
ATOM 8432 N N . PRO D 1 151 ? 48.608 -1.201 -37.118 1.00 21.78 151 PRO D N 1
ATOM 8433 C CA . PRO D 1 151 ? 49.349 -0.006 -37.567 1.00 22.45 151 PRO D CA 1
ATOM 8434 C C . PRO D 1 151 ? 50.850 -0.123 -37.433 1.00 23.22 151 PRO D C 1
ATOM 8435 O O . PRO D 1 151 ? 51.568 0.686 -38.040 1.00 23.21 151 PRO D O 1
ATOM 8439 N N . ARG D 1 152 ? 51.349 -1.061 -36.632 1.00 22.95 152 ARG D N 1
ATOM 8440 C CA . ARG D 1 152 ? 52.793 -1.225 -36.478 1.00 24.03 152 ARG D CA 1
ATOM 8441 C C . ARG D 1 152 ? 53.466 -1.712 -37.755 1.00 25.80 152 ARG D C 1
ATOM 8442 O O . ARG D 1 152 ? 54.686 -1.559 -37.901 1.00 26.39 152 ARG D O 1
ATOM 8450 N N A TYR D 1 153 ? 52.717 -2.308 -38.677 0.60 26.57 153 TYR D N 1
ATOM 8451 N N B TYR D 1 153 ? 52.720 -2.316 -38.676 0.40 26.57 153 TYR D N 1
ATOM 8452 C CA A TYR D 1 153 ? 53.285 -2.691 -39.962 0.60 27.73 153 TYR D CA 1
ATOM 8453 C CA B TYR D 1 153 ? 53.308 -2.698 -39.953 0.40 27.77 153 TYR D CA 1
ATOM 8454 C C A TYR D 1 153 ? 53.548 -1.469 -40.823 0.60 28.87 153 TYR D C 1
ATOM 8455 C C B TYR D 1 153 ? 53.557 -1.462 -40.802 0.40 28.82 153 TYR D C 1
ATOM 8456 O O A TYR D 1 153 ? 52.667 -0.628 -41.004 0.60 29.53 153 TYR D O 1
ATOM 8457 O O B TYR D 1 153 ? 52.686 -0.598 -40.933 0.40 29.47 153 TYR D O 1
ATOM 8474 N N . LYS D 1 154 ? 54.740 -1.392 -41.397 1.00 27.90 154 LYS D N 1
ATOM 8475 C CA . LYS D 1 154 ? 55.002 -0.482 -42.505 1.00 27.03 154 LYS D CA 1
ATOM 8476 C C . LYS D 1 154 ? 54.913 -1.390 -43.729 1.00 25.67 154 LYS D C 1
ATOM 8477 O O . LYS D 1 154 ? 55.829 -2.169 -43.998 1.00 26.93 154 LYS D O 1
ATOM 8483 N N . CYS D 1 155 ? 53.761 -1.365 -44.408 1.00 25.31 155 CYS D N 1
ATOM 8484 C CA . CYS D 1 155 ? 53.492 -2.368 -45.426 1.00 25.58 155 CYS D CA 1
ATOM 8485 C C . CYS D 1 155 ? 52.868 -1.741 -46.663 1.00 25.33 155 CYS D C 1
ATOM 8486 O O . CYS D 1 155 ? 52.509 -0.558 -46.684 1.00 25.33 155 CYS D O 1
ATOM 8489 N N . LEU D 1 156 ? 52.702 -2.580 -47.690 1.00 25.87 156 LEU D N 1
ATOM 8490 C CA . LEU D 1 156 ? 52.265 -2.110 -49.004 1.00 26.29 156 LEU D CA 1
ATOM 8491 C C . LEU D 1 156 ? 50.773 -1.776 -49.053 1.00 27.13 156 LEU D C 1
ATOM 8492 O O . LEU D 1 156 ? 50.294 -1.290 -50.080 1.00 29.19 156 LEU D O 1
ATOM 8497 N N . ASP D 1 157 ? 50.036 -1.984 -47.969 1.00 24.61 157 ASP D N 1
ATOM 8498 C CA . ASP D 1 157 ? 48.576 -1.946 -48.001 1.00 24.18 157 ASP D CA 1
ATOM 8499 C C . ASP D 1 157 ? 48.087 -0.578 -47.555 1.00 24.61 157 ASP D C 1
ATOM 8500 O O . ASP D 1 157 ? 47.709 -0.369 -46.406 1.00 24.61 157 ASP D O 1
ATOM 8505 N N . ARG D 1 158 ? 48.109 0.375 -48.495 1.00 24.82 158 ARG D N 1
ATOM 8506 C CA . ARG D 1 158 ? 47.872 1.782 -48.172 1.00 26.57 158 ARG D CA 1
ATOM 8507 C C . ARG D 1 158 ? 46.800 2.430 -49.044 1.00 26.84 158 ARG D C 1
ATOM 8508 O O . ARG D 1 158 ? 46.741 3.663 -49.131 1.00 27.33 158 ARG D O 1
ATOM 8516 N N . LEU D 1 159 ? 45.915 1.646 -49.666 1.00 25.34 159 LEU D N 1
ATOM 8517 C CA . LEU D 1 159 ? 44.770 2.243 -50.341 1.00 25.64 159 LEU D CA 1
ATOM 8518 C C . LEU D 1 159 ? 43.994 3.144 -49.387 1.00 25.63 159 LEU D C 1
ATOM 8519 O O . LEU D 1 159 ? 43.533 4.225 -49.783 1.00 26.88 159 LEU D O 1
ATOM 8524 N N . HIS D 1 160 ? 43.869 2.706 -48.135 1.00 25.48 160 HIS D N 1
ATOM 8525 C CA . HIS D 1 160 ? 43.288 3.457 -47.015 1.00 27.77 160 HIS D CA 1
ATOM 8526 C C . HIS D 1 160 ? 43.798 4.894 -46.990 1.00 28.19 160 HIS D C 1
ATOM 8527 O O . HIS D 1 160 ? 43.019 5.860 -47.051 1.00 28.29 160 HIS D O 1
ATOM 8534 N N . SER D 1 161 ? 45.105 5.061 -46.949 1.00 27.68 161 SER D N 1
ATOM 8535 C CA . SER D 1 161 ? 45.605 6.422 -46.831 1.00 27.00 161 SER D CA 1
ATOM 8536 C C . SER D 1 161 ? 45.615 7.161 -48.166 1.00 25.83 161 SER D C 1
ATOM 8537 O O . SER D 1 161 ? 45.575 8.400 -48.171 1.00 27.62 161 SER D O 1
ATOM 8540 N N . GLN D 1 162 ? 45.588 6.455 -49.307 1.00 24.91 162 GLN D N 1
ATOM 8541 C CA . GLN D 1 162 ? 45.439 7.136 -50.583 1.00 27.13 162 GLN D CA 1
ATOM 8542 C C . GLN D 1 162 ? 44.073 7.805 -50.676 1.00 27.81 162 GLN D C 1
ATOM 8543 O O . GLN D 1 162 ? 43.952 8.932 -51.178 1.00 28.28 162 GLN D O 1
ATOM 8549 N N . LEU D 1 163 ? 43.033 7.121 -50.190 1.00 28.71 163 LEU D N 1
ATOM 8550 C CA . LEU D 1 163 ? 41.689 7.696 -50.194 1.00 29.64 163 LEU D CA 1
ATOM 8551 C C . LEU D 1 163 ? 41.579 8.843 -49.198 1.00 27.56 163 LEU D C 1
ATOM 8552 O O . LEU D 1 163 ? 40.919 9.846 -49.480 1.00 29.50 163 LEU D O 1
ATOM 8557 N N . ILE D 1 164 ? 42.270 8.744 -48.066 1.00 25.96 164 ILE D N 1
ATOM 8558 C CA . ILE D 1 164 ? 42.335 9.860 -47.128 1.00 25.25 164 ILE D CA 1
ATOM 8559 C C . ILE D 1 164 ? 42.975 11.076 -47.790 1.00 26.24 164 ILE D C 1
ATOM 8560 O O . ILE D 1 164 ? 42.543 12.217 -47.583 1.00 27.54 164 ILE D O 1
ATOM 8565 N N . ARG D 1 165 ? 44.023 10.853 -48.586 1.00 27.08 165 ARG D N 1
ATOM 8566 C CA . ARG D 1 165 ? 44.682 11.927 -49.319 1.00 30.07 165 ARG D CA 1
ATOM 8567 C C . ARG D 1 165 ? 43.741 12.601 -50.314 1.00 30.96 165 ARG D C 1
ATOM 8568 O O . ARG D 1 165 ? 43.710 13.835 -50.428 1.00 31.18 165 ARG D O 1
ATOM 8576 N N . LEU D 1 166 ? 43.002 11.810 -51.090 1.00 30.35 166 LEU D N 1
ATOM 8577 C CA . LEU D 1 166 ? 42.039 12.407 -52.008 1.00 32.64 166 LEU D CA 1
ATOM 8578 C C . LEU D 1 166 ? 41.077 13.312 -51.250 1.00 31.44 166 LEU D C 1
ATOM 8579 O O . LEU D 1 166 ? 40.740 14.409 -51.721 1.00 32.47 166 LEU D O 1
ATOM 8584 N N . GLU D 1 167 ? 40.661 12.879 -50.059 1.00 30.25 167 GLU D N 1
ATOM 8585 C CA . GLU D 1 167 ? 39.695 13.640 -49.271 1.00 30.94 167 GLU D CA 1
ATOM 8586 C C . GLU D 1 167 ? 40.311 14.921 -48.728 1.00 29.93 167 GLU D C 1
ATOM 8587 O O . GLU D 1 167 ? 39.704 15.996 -48.834 1.00 29.58 167 GLU D O 1
ATOM 8593 N N . ALA D 1 168 ? 41.536 14.838 -48.215 1.00 29.49 168 ALA D N 1
ATOM 8594 C CA . ALA D 1 168 ? 42.234 16.034 -47.757 1.00 29.41 168 ALA D CA 1
ATOM 8595 C C . ALA D 1 168 ? 42.398 17.043 -48.885 1.00 30.38 168 ALA D C 1
ATOM 8596 O O . ALA D 1 168 ? 42.153 18.243 -48.707 1.00 30.95 168 ALA D O 1
ATOM 8598 N N . LEU D 1 169 ? 42.812 16.579 -50.064 1.00 30.55 169 LEU D N 1
ATOM 8599 C CA . LEU D 1 169 ? 43.021 17.500 -51.169 1.00 32.66 169 LEU D CA 1
ATOM 8600 C C . LEU D 1 169 ? 41.705 18.127 -51.617 1.00 32.66 169 LEU D C 1
ATOM 8601 O O . LEU D 1 169 ? 41.645 19.334 -51.883 1.00 33.94 169 LEU D O 1
ATOM 8606 N N . GLU D 1 170 ? 40.628 17.336 -51.657 1.00 31.29 170 GLU D N 1
ATOM 8607 C CA . GLU D 1 170 ? 39.331 17.870 -52.058 1.00 32.09 170 GLU D CA 1
ATOM 8608 C C . GLU D 1 170 ? 38.824 18.904 -51.052 1.00 30.46 170 GLU D C 1
ATOM 8609 O O . GLU D 1 170 ? 38.130 19.850 -51.447 1.00 32.56 170 GLU D O 1
ATOM 8615 N N . ALA D 1 171 ? 39.168 18.734 -49.774 1.00 29.99 171 ALA D N 1
ATOM 8616 C CA . ALA D 1 171 ? 38.782 19.648 -48.697 1.00 29.39 171 ALA D CA 1
ATOM 8617 C C . ALA D 1 171 ? 39.733 20.831 -48.570 1.00 30.15 171 ALA D C 1
ATOM 8618 O O . ALA D 1 171 ? 39.501 21.714 -47.737 1.00 30.69 171 ALA D O 1
ATOM 8620 N N . GLY D 1 172 ? 40.799 20.870 -49.364 1.00 30.04 172 GLY D N 1
ATOM 8621 C CA . GLY D 1 172 ? 41.667 22.033 -49.369 1.00 30.45 172 GLY D CA 1
ATOM 8622 C C . GLY D 1 172 ? 42.723 22.048 -48.292 1.00 29.90 172 GLY D C 1
ATOM 8623 O O . GLY D 1 172 ? 43.289 23.111 -48.010 1.00 31.76 172 GLY D O 1
ATOM 8624 N N . TYR D 1 173 ? 43.016 20.900 -47.698 1.00 28.23 173 TYR D N 1
ATOM 8625 C CA . TYR D 1 173 ? 44.008 20.780 -46.644 1.00 27.29 173 TYR D CA 1
ATOM 8626 C C . TYR D 1 173 ? 45.290 20.174 -47.200 1.00 29.39 173 TYR D C 1
ATOM 8627 O O . TYR D 1 173 ? 45.308 19.587 -48.286 1.00 30.31 173 TYR D O 1
ATOM 8636 N N . ASP D 1 174 ? 46.379 20.357 -46.449 1.00 30.54 174 ASP D N 1
ATOM 8637 C CA . ASP D 1 174 ? 47.680 19.839 -46.870 1.00 31.38 174 ASP D CA 1
ATOM 8638 C C . ASP D 1 174 ? 47.798 18.351 -46.618 1.00 31.28 174 ASP D C 1
ATOM 8639 O O . ASP D 1 174 ? 48.529 17.649 -47.329 1.00 30.76 174 ASP D O 1
ATOM 8644 N N . ASP D 1 175 ? 47.082 17.908 -45.615 1.00 31.13 175 ASP D N 1
ATOM 8645 C CA . ASP D 1 175 ? 47.078 16.484 -45.264 1.00 31.73 175 ASP D CA 1
ATOM 8646 C C . ASP D 1 175 ? 46.051 16.233 -44.169 1.00 27.90 175 ASP D C 1
ATOM 8647 O O . ASP D 1 175 ? 45.442 17.154 -43.717 1.00 26.00 175 ASP D O 1
ATOM 8652 N N . ALA D 1 176 ? 45.917 14.969 -43.800 1.00 26.72 176 ALA D N 1
ATOM 8653 C CA . ALA D 1 176 ? 44.936 14.566 -42.814 1.00 24.79 176 ALA D CA 1
ATOM 8654 C C . ALA D 1 176 ? 45.535 13.601 -41.809 1.00 25.58 176 ALA D C 1
ATOM 8655 O O . ALA D 1 176 ? 46.233 12.647 -42.171 1.00 26.83 176 ALA D O 1
ATOM 8657 N N . LEU D 1 177 ? 45.235 13.859 -40.552 1.00 24.35 177 LEU D N 1
ATOM 8658 C CA . LEU D 1 177 ? 45.452 12.923 -39.469 1.00 24.50 177 LEU D CA 1
ATOM 8659 C C . LEU D 1 177 ? 44.240 12.014 -39.385 1.00 24.31 177 LEU D C 1
ATOM 8660 O O . LEU D 1 177 ? 43.135 12.387 -39.783 1.00 26.53 177 LEU D O 1
ATOM 8665 N N . TRP D 1 178 ? 44.444 10.821 -38.853 1.00 22.22 178 TRP D N 1
ATOM 8666 C CA . TRP D 1 178 ? 43.306 9.997 -38.502 1.00 21.84 178 TRP D CA 1
ATOM 8667 C C . TRP D 1 178 ? 43.334 9.673 -37.020 1.00 21.29 178 TRP D C 1
ATOM 8668 O O . TRP D 1 178 ? 44.370 9.744 -36.364 1.00 21.78 178 TRP D O 1
ATOM 8679 N N . LEU D 1 179 ? 42.157 9.335 -36.511 1.00 20.85 179 LEU D N 1
ATOM 8680 C CA . LEU D 1 179 ? 41.956 8.836 -35.161 1.00 20.75 179 LEU D CA 1
ATOM 8681 C C . LEU D 1 179 ? 41.850 7.318 -35.146 1.00 21.50 179 LEU D C 1
ATOM 8682 O O . LEU D 1 179 ? 41.575 6.680 -36.168 1.00 21.24 179 LEU D O 1
ATOM 8687 N N . ASP D 1 180 ? 42.035 6.753 -33.956 1.00 21.67 180 ASP D N 1
ATOM 8688 C CA . ASP D 1 180 ? 41.673 5.366 -33.710 1.00 21.25 180 ASP D CA 1
ATOM 8689 C C . ASP D 1 180 ? 40.193 5.289 -33.352 1.00 21.58 180 ASP D C 1
ATOM 8690 O O . ASP D 1 180 ? 39.479 6.291 -33.304 1.00 20.93 180 ASP D O 1
ATOM 8695 N N . HIS D 1 181 ? 39.706 4.072 -33.138 1.00 20.87 181 HIS D N 1
ATOM 8696 C CA . HIS D 1 181 ? 38.271 3.926 -32.969 1.00 22.22 181 HIS D CA 1
ATOM 8697 C C . HIS D 1 181 ? 37.786 4.371 -31.602 1.00 24.57 181 HIS D C 1
ATOM 8698 O O . HIS D 1 181 ? 36.570 4.467 -31.405 1.00 27.77 181 HIS D O 1
ATOM 8705 N N . SER D 1 182 ? 38.689 4.674 -30.667 1.00 23.10 182 SER D N 1
ATOM 8706 C CA . SER D 1 182 ? 38.322 5.365 -29.438 1.00 23.39 182 SER D CA 1
ATOM 8707 C C . SER D 1 182 ? 38.350 6.888 -29.592 1.00 22.81 182 SER D C 1
ATOM 8708 O O . SER D 1 182 ? 38.127 7.609 -28.615 1.00 23.44 182 SER D O 1
ATOM 8711 N N . GLY D 1 183 ? 38.595 7.393 -30.804 1.00 21.27 183 GLY D N 1
ATOM 8712 C CA . GLY D 1 183 ? 38.527 8.815 -31.052 1.00 21.35 183 GLY D CA 1
ATOM 8713 C C . GLY D 1 183 ? 39.755 9.595 -30.661 1.00 22.48 183 GLY D C 1
ATOM 8714 O O . GLY D 1 183 ? 39.691 10.827 -30.566 1.00 22.99 183 GLY D O 1
ATOM 8715 N N . HIS D 1 184 ? 40.874 8.919 -30.426 1.00 21.61 184 HIS D N 1
ATOM 8716 C CA . HIS D 1 184 ? 42.126 9.584 -30.093 1.00 22.47 184 HIS D CA 1
ATOM 8717 C C . HIS D 1 184 ? 42.989 9.678 -31.339 1.00 22.41 184 HIS D C 1
ATOM 8718 O O . HIS D 1 184 ? 42.962 8.802 -32.213 1.00 22.18 184 HIS D O 1
ATOM 8725 N N . VAL D 1 185 ? 43.703 10.792 -31.448 1.00 22.76 185 VAL D N 1
ATOM 8726 C CA . VAL D 1 185 ? 44.501 11.076 -32.630 1.00 23.06 185 VAL D CA 1
ATOM 8727 C C . VAL D 1 185 ? 45.649 10.086 -32.731 1.00 23.10 185 VAL D C 1
ATOM 8728 O O . VAL D 1 185 ? 46.337 9.802 -31.747 1.00 24.92 185 VAL D O 1
ATOM 8732 N N . SER D 1 186 ? 45.872 9.568 -33.934 1.00 21.59 186 SER D N 1
ATOM 8733 C CA . SER D 1 186 ? 46.934 8.586 -34.144 1.00 21.77 186 SER D CA 1
ATOM 8734 C C . SER D 1 186 ? 48.113 9.198 -34.901 1.00 23.06 186 SER D C 1
ATOM 8735 O O . SER D 1 186 ? 49.155 9.496 -34.304 1.00 23.08 186 SER D O 1
ATOM 8738 N N . GLU D 1 187 ? 47.963 9.383 -36.208 1.00 23.35 187 GLU D N 1
ATOM 8739 C CA . GLU D 1 187 ? 49.076 9.751 -37.076 1.00 23.55 187 GLU D CA 1
ATOM 8740 C C . GLU D 1 187 ? 48.507 10.127 -38.436 1.00 24.25 187 GLU D C 1
ATOM 8741 O O . GLU D 1 187 ? 47.285 10.139 -38.639 1.00 22.91 187 GLU D O 1
ATOM 8747 N N . SER D 1 188 ? 49.400 10.397 -39.380 1.00 24.56 188 SER D N 1
ATOM 8748 C CA . SER D 1 188 ? 49.062 10.539 -40.791 1.00 25.05 188 SER D CA 1
ATOM 8749 C C . SER D 1 188 ? 49.751 9.432 -41.585 1.00 25.02 188 SER D C 1
ATOM 8750 O O . SER D 1 188 ? 50.526 8.641 -41.041 1.00 24.56 188 SER D O 1
ATOM 8753 N N . ALA D 1 189 ? 49.466 9.392 -42.894 1.00 26.69 189 ALA D N 1
ATOM 8754 C CA . ALA D 1 189 ? 50.026 8.352 -43.753 1.00 28.65 189 ALA D CA 1
ATOM 8755 C C . ALA D 1 189 ? 51.542 8.354 -43.705 1.00 29.06 189 ALA D C 1
ATOM 8756 O O . ALA D 1 189 ? 52.182 7.297 -43.784 1.00 30.84 189 ALA D O 1
ATOM 8758 N N . ALA D 1 190 ? 52.137 9.537 -43.642 1.00 27.70 190 ALA D N 1
ATOM 8759 C CA . ALA D 1 190 ? 53.576 9.666 -43.763 1.00 28.84 190 ALA D CA 1
ATOM 8760 C C . ALA D 1 190 ? 54.271 10.046 -42.471 1.00 28.01 190 ALA D C 1
ATOM 8761 O O . ALA D 1 190 ? 55.505 9.954 -42.410 1.00 28.57 190 ALA D O 1
ATOM 8763 N N . SER D 1 191 ? 53.532 10.478 -41.452 1.00 26.66 191 SER D N 1
ATOM 8764 C CA . SER D 1 191 ? 54.152 11.154 -40.324 1.00 26.68 191 SER D CA 1
ATOM 8765 C C . SER D 1 191 ? 53.534 10.737 -39.007 1.00 25.81 191 SER D C 1
ATOM 8766 O O . SER D 1 191 ? 52.385 10.300 -38.943 1.00 24.94 191 SER D O 1
ATOM 8769 N N . ASN D 1 192 ? 54.294 10.966 -37.939 1.00 24.78 192 ASN D N 1
ATOM 8770 C CA . ASN D 1 192 ? 53.753 10.965 -36.592 1.00 23.39 192 ASN D CA 1
ATOM 8771 C C . ASN D 1 192 ? 53.458 12.399 -36.157 1.00 24.56 192 ASN D C 1
ATOM 8772 O O . ASN D 1 192 ? 53.857 13.375 -36.810 1.00 24.32 192 ASN D O 1
ATOM 8777 N N . LEU D 1 193 ? 52.721 12.510 -35.052 1.00 22.92 193 LEU D N 1
ATOM 8778 C CA . LEU D 1 193 ? 52.176 13.772 -34.580 1.00 24.19 193 LEU D CA 1
ATOM 8779 C C . LEU D 1 193 ? 52.715 14.102 -33.199 1.00 24.68 193 LEU D C 1
ATOM 8780 O O . LEU D 1 193 ? 52.684 13.255 -32.297 1.00 24.98 193 LEU D O 1
ATOM 8785 N N . PHE D 1 194 ? 53.143 15.357 -33.034 1.00 23.97 194 PHE D N 1
ATOM 8786 C CA . PHE D 1 194 ? 53.564 15.914 -31.760 1.00 24.55 194 PHE D CA 1
ATOM 8787 C C . PHE D 1 194 ? 52.785 17.184 -31.446 1.00 25.42 194 PHE D C 1
ATOM 8788 O O . PHE D 1 194 ? 52.454 17.971 -32.344 1.00 25.40 194 PHE D O 1
ATOM 8796 N N . ILE D 1 195 ? 52.502 17.383 -30.163 1.00 24.91 195 ILE D N 1
ATOM 8797 C CA . ILE D 1 195 ? 52.019 18.660 -29.680 1.00 25.48 195 ILE D CA 1
ATOM 8798 C C . ILE D 1 195 ? 52.850 19.091 -28.483 1.00 26.69 195 ILE D C 1
ATOM 8799 O O . ILE D 1 195 ? 53.517 18.286 -27.823 1.00 26.74 195 ILE D O 1
ATOM 8804 N N . VAL D 1 196 ? 52.752 20.383 -28.192 1.00 27.22 196 VAL D N 1
ATOM 8805 C CA . VAL D 1 196 ? 53.381 21.016 -27.043 1.00 28.69 196 VAL D CA 1
ATOM 8806 C C . VAL D 1 196 ? 52.281 21.701 -26.247 1.00 29.52 196 VAL D C 1
ATOM 8807 O O . VAL D 1 196 ? 51.471 22.449 -26.814 1.00 28.71 196 VAL D O 1
ATOM 8811 N N . LYS D 1 197 ? 52.265 21.463 -24.939 1.00 29.78 197 LYS D N 1
ATOM 8812 C CA . LYS D 1 197 ? 51.349 22.147 -24.037 1.00 30.17 197 LYS D CA 1
ATOM 8813 C C . LYS D 1 197 ? 52.119 22.486 -22.772 1.00 31.43 197 LYS D C 1
ATOM 8814 O O . LYS D 1 197 ? 52.637 21.585 -22.103 1.00 32.11 197 LYS D O 1
ATOM 8820 N N . ASN D 1 198 ? 52.204 23.776 -22.468 1.00 33.37 198 ASN D N 1
ATOM 8821 C CA . ASN D 1 198 ? 52.847 24.283 -21.257 1.00 36.21 198 ASN D CA 1
ATOM 8822 C C . ASN D 1 198 ? 54.242 23.698 -21.070 1.00 36.72 198 ASN D C 1
ATOM 8823 O O . ASN D 1 198 ? 54.610 23.231 -19.989 1.00 37.37 198 ASN D O 1
ATOM 8828 N N . GLY D 1 199 ? 55.026 23.733 -22.146 1.00 36.12 199 GLY D N 1
ATOM 8829 C CA . GLY D 1 199 ? 56.421 23.354 -22.084 1.00 37.17 199 GLY D CA 1
ATOM 8830 C C . GLY D 1 199 ? 56.694 21.871 -22.131 1.00 36.30 199 GLY D C 1
ATOM 8831 O O . GLY D 1 199 ? 57.854 21.474 -21.979 1.00 37.27 199 GLY D O 1
ATOM 8832 N N . VAL D 1 200 ? 55.667 21.047 -22.352 1.00 34.09 200 VAL D N 1
ATOM 8833 C CA . VAL D 1 200 ? 55.783 19.596 -22.392 1.00 32.62 200 VAL D CA 1
ATOM 8834 C C . VAL D 1 200 ? 55.401 19.107 -23.783 1.00 30.79 200 VAL D C 1
ATOM 8835 O O . VAL D 1 200 ? 54.395 19.541 -24.357 1.00 30.63 200 VAL D O 1
ATOM 8839 N N . LEU D 1 201 ? 56.192 18.175 -24.302 1.00 30.47 201 LEU D N 1
ATOM 8840 C CA . LEU D 1 201 ? 55.946 17.535 -25.586 1.00 29.84 201 LEU D CA 1
ATOM 8841 C C . LEU D 1 201 ? 55.127 16.265 -25.386 1.00 28.87 201 LEU D C 1
ATOM 8842 O O . LEU D 1 201 ? 55.468 15.430 -24.547 1.00 30.44 201 LEU D O 1
ATOM 8847 N N . TYR D 1 202 ? 54.047 16.124 -26.156 1.00 27.12 202 TYR D N 1
ATOM 8848 C CA . TYR D 1 202 ? 53.158 14.975 -26.085 1.00 26.17 202 TYR D CA 1
ATOM 8849 C C . TYR D 1 202 ? 53.018 14.334 -27.460 1.00 26.40 202 TYR D C 1
ATOM 8850 O O . TYR D 1 202 ? 52.989 15.025 -28.485 1.00 26.57 202 TYR D O 1
ATOM 8859 N N . THR D 1 203 ? 52.889 13.010 -27.490 1.00 24.83 203 THR D N 1
ATOM 8860 C CA . THR D 1 203 ? 52.683 12.307 -28.753 1.00 24.98 203 THR D CA 1
ATOM 8861 C C . THR D 1 203 ? 51.836 11.065 -28.497 1.00 24.95 203 THR D C 1
ATOM 8862 O O . THR D 1 203 ? 51.909 10.482 -27.408 1.00 26.27 203 THR D O 1
ATOM 8866 N N . PRO D 1 204 ? 50.978 10.679 -29.451 1.00 24.01 204 PRO D N 1
ATOM 8867 C CA . PRO D 1 204 ? 50.137 9.494 -29.252 1.00 24.11 204 PRO D CA 1
ATOM 8868 C C . PRO D 1 204 ? 50.939 8.245 -28.911 1.00 25.83 204 PRO D C 1
ATOM 8869 O O . PRO D 1 204 ? 52.031 8.007 -29.432 1.00 25.40 204 PRO D O 1
ATOM 8873 N N . SER D 1 205 ? 50.362 7.431 -28.026 1.00 26.63 205 SER D N 1
ATOM 8874 C CA . SER D 1 205 ? 51.020 6.239 -27.508 1.00 29.42 205 SER D CA 1
ATOM 8875 C C . SER D 1 205 ? 50.679 4.959 -28.259 1.00 29.18 205 SER D C 1
ATOM 8876 O O . SER D 1 205 ? 51.489 4.022 -28.262 1.00 30.05 205 SER D O 1
ATOM 8879 N N . ALA D 1 206 ? 49.504 4.878 -28.870 1.00 28.16 206 ALA D N 1
ATOM 8880 C CA . ALA D 1 206 ? 49.033 3.619 -29.424 1.00 27.06 206 ALA D CA 1
ATOM 8881 C C . ALA D 1 206 ? 48.411 3.827 -30.794 1.00 24.79 206 ALA D C 1
ATOM 8882 O O . ALA D 1 206 ? 48.112 4.949 -31.214 1.00 25.38 206 ALA D O 1
ATOM 8884 N N . GLY D 1 207 ? 48.232 2.711 -31.500 1.00 24.17 207 GLY D N 1
ATOM 8885 C CA . GLY D 1 207 ? 47.573 2.733 -32.792 1.00 23.79 207 GLY D CA 1
ATOM 8886 C C . GLY D 1 207 ? 48.346 3.428 -33.887 1.00 23.48 207 GLY D C 1
ATOM 8887 O O . GLY D 1 207 ? 47.737 3.981 -34.808 1.00 23.81 207 GLY D O 1
ATOM 8888 N N . ILE D 1 208 ? 49.675 3.388 -33.826 1.00 23.78 208 ILE D N 1
ATOM 8889 C CA . ILE D 1 208 ? 50.535 4.117 -34.749 1.00 24.01 208 ILE D CA 1
ATOM 8890 C C . ILE D 1 208 ? 51.677 3.235 -35.221 1.00 24.01 208 ILE D C 1
ATOM 8891 O O . ILE D 1 208 ? 52.025 2.223 -34.595 1.00 24.67 208 ILE D O 1
ATOM 8896 N N . LEU D 1 209 ? 52.256 3.632 -36.357 1.00 23.14 209 LEU D N 1
ATOM 8897 C CA . LEU D 1 209 ? 53.607 3.220 -36.718 1.00 24.54 209 LEU D CA 1
ATOM 8898 C C . LEU D 1 209 ? 54.565 3.955 -35.795 1.00 24.86 209 LEU D C 1
ATOM 8899 O O . LEU D 1 209 ? 54.458 5.175 -35.628 1.00 24.94 209 LEU D O 1
ATOM 8904 N N A ARG D 1 210 ? 55.478 3.216 -35.167 0.46 25.08 210 ARG D N 1
ATOM 8905 N N B ARG D 1 210 ? 55.478 3.217 -35.164 0.54 25.04 210 ARG D N 1
ATOM 8906 C CA A ARG D 1 210 ? 56.463 3.816 -34.267 0.46 26.57 210 ARG D CA 1
ATOM 8907 C CA B ARG D 1 210 ? 56.465 3.820 -34.266 0.54 26.56 210 ARG D CA 1
ATOM 8908 C C A ARG D 1 210 ? 57.611 4.358 -35.116 0.46 27.00 210 ARG D C 1
ATOM 8909 C C B ARG D 1 210 ? 57.612 4.360 -35.118 0.54 26.98 210 ARG D C 1
ATOM 8910 O O A ARG D 1 210 ? 58.577 3.660 -35.424 0.46 27.63 210 ARG D O 1
ATOM 8911 O O B ARG D 1 210 ? 58.578 3.662 -35.431 0.54 27.65 210 ARG D O 1
ATOM 8926 N N . GLY D 1 211 ? 57.494 5.632 -35.494 1.00 26.51 211 GLY D N 1
ATOM 8927 C CA . GLY D 1 211 ? 58.432 6.213 -36.428 1.00 25.90 211 GLY D CA 1
ATOM 8928 C C . GLY D 1 211 ? 59.820 6.369 -35.837 1.00 26.74 211 GLY D C 1
ATOM 8929 O O . GLY D 1 211 ? 60.001 6.585 -34.638 1.00 27.45 211 GLY D O 1
ATOM 8930 N N . ILE D 1 212 ? 60.817 6.271 -36.717 1.00 26.24 212 ILE D N 1
ATOM 8931 C CA . ILE D 1 212 ? 62.194 6.523 -36.315 1.00 27.91 212 ILE D CA 1
ATOM 8932 C C . ILE D 1 212 ? 62.414 8.012 -36.096 1.00 28.27 212 ILE D C 1
ATOM 8933 O O . ILE D 1 212 ? 63.205 8.412 -35.235 1.00 29.53 212 ILE D O 1
ATOM 8938 N N . THR D 1 213 ? 61.741 8.869 -36.872 1.00 28.05 213 THR D N 1
ATOM 8939 C CA . THR D 1 213 ? 61.846 10.298 -36.599 1.00 28.48 213 THR D CA 1
ATOM 8940 C C . THR D 1 213 ? 61.235 10.613 -35.241 1.00 27.80 213 THR D C 1
ATOM 8941 O O . THR D 1 213 ? 61.811 11.360 -34.444 1.00 29.11 213 THR D O 1
ATOM 8945 N N . ARG D 1 214 ? 60.102 9.987 -34.939 1.00 27.10 214 ARG D N 1
ATOM 8946 C CA . ARG D 1 214 ? 59.469 10.129 -33.634 1.00 27.56 214 ARG D CA 1
ATOM 8947 C C . ARG D 1 214 ? 60.414 9.704 -32.516 1.00 28.75 214 ARG D C 1
ATOM 8948 O O . ARG D 1 214 ? 60.595 10.440 -31.540 1.00 29.44 214 ARG D O 1
ATOM 8956 N N . ASP D 1 215 ? 61.034 8.524 -32.647 1.00 29.00 215 ASP D N 1
ATOM 8957 C CA . ASP D 1 215 ? 62.070 8.106 -31.702 1.00 30.95 215 ASP D CA 1
ATOM 8958 C C . ASP D 1 215 ? 63.139 9.184 -31.536 1.00 31.00 215 ASP D C 1
ATOM 8959 O O . ASP D 1 215 ? 63.586 9.477 -30.421 1.00 31.48 215 ASP D O 1
ATOM 8964 N N . THR D 1 216 ? 63.621 9.734 -32.654 1.00 29.63 216 THR D N 1
ATOM 8965 C CA . THR D 1 216 ? 64.678 10.729 -32.600 1.00 31.26 216 THR D CA 1
ATOM 8966 C C . THR D 1 216 ? 64.228 11.986 -31.868 1.00 32.04 216 THR D C 1
ATOM 8967 O O . THR D 1 216 ? 65.005 12.592 -31.113 1.00 33.32 216 THR D O 1
ATOM 8971 N N . ILE D 1 217 ? 62.987 12.409 -32.098 1.00 31.76 217 ILE D N 1
ATOM 8972 C CA . ILE D 1 217 ? 62.470 13.610 -31.451 1.00 32.95 217 ILE D CA 1
ATOM 8973 C C . ILE D 1 217 ? 62.495 13.442 -29.939 1.00 32.48 217 ILE D C 1
ATOM 8974 O O . ILE D 1 217 ? 62.896 14.346 -29.196 1.00 32.67 217 ILE D O 1
ATOM 8979 N N . LEU D 1 218 ? 62.046 12.283 -29.459 1.00 32.18 218 LEU D N 1
ATOM 8980 C CA . LEU D 1 218 ? 62.067 12.018 -28.028 1.00 32.85 218 LEU D CA 1
ATOM 8981 C C . LEU D 1 218 ? 63.490 12.047 -27.496 1.00 34.92 218 LEU D C 1
ATOM 8982 O O . LEU D 1 218 ? 63.750 12.603 -26.421 1.00 35.83 218 LEU D O 1
ATOM 8987 N N . GLU D 1 219 ? 64.430 11.464 -28.247 1.00 36.01 219 GLU D N 1
ATOM 8988 C CA . GLU D 1 219 ? 65.841 11.537 -27.885 1.00 38.74 219 GLU D CA 1
ATOM 8989 C C . GLU D 1 219 ? 66.304 12.982 -27.773 1.00 38.88 219 GLU D C 1
ATOM 8990 O O . GLU D 1 219 ? 66.971 13.371 -26.806 1.00 39.48 219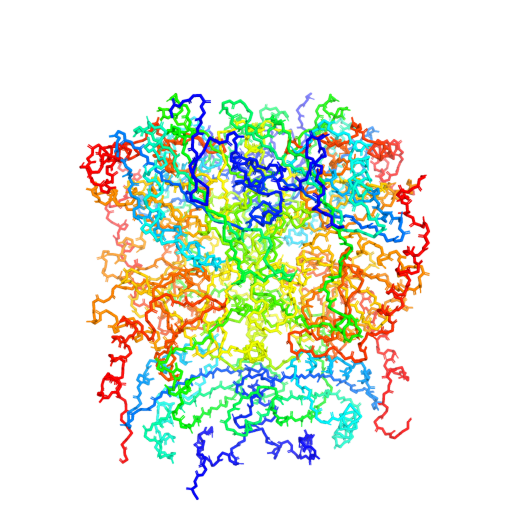 GLU D O 1
ATOM 8996 N N . LEU D 1 220 ? 66.029 13.771 -28.813 1.00 37.88 220 LEU D N 1
ATOM 8997 C CA . LEU D 1 220 ? 66.473 15.157 -28.847 1.00 38.38 220 LEU D CA 1
ATOM 8998 C C . LEU D 1 220 ? 65.827 15.960 -27.727 1.00 38.61 220 LEU D C 1
ATOM 8999 O O . LEU D 1 220 ? 66.480 16.796 -27.092 1.00 40.94 220 LEU D O 1
ATOM 9004 N N . ALA D 1 221 ? 64.545 15.712 -27.459 1.00 37.09 221 ALA D N 1
ATOM 9005 C CA . ALA D 1 221 ? 63.869 16.430 -26.385 1.00 36.39 221 ALA D CA 1
ATOM 9006 C C . ALA D 1 221 ? 64.584 16.206 -25.059 1.00 37.71 221 ALA D C 1
ATOM 9007 O O . ALA D 1 221 ? 64.868 17.155 -24.323 1.00 38.69 221 ALA D O 1
ATOM 9009 N N . THR D 1 222 ? 64.919 14.954 -24.757 1.00 38.41 222 THR D N 1
ATOM 9010 C CA . THR D 1 222 ? 65.692 14.668 -23.554 1.00 40.37 222 THR D CA 1
ATOM 9011 C C . THR D 1 222 ? 67.028 15.406 -23.556 1.00 42.28 222 THR D C 1
ATOM 9012 O O . THR D 1 222 ? 67.425 15.994 -22.540 1.00 43.44 222 THR D O 1
ATOM 9016 N N . GLU D 1 223 ? 67.736 15.401 -24.688 1.00 42.49 223 GLU D N 1
ATOM 9017 C CA . GLU D 1 223 ? 69.015 16.099 -24.757 1.00 44.62 223 GLU D CA 1
ATOM 9018 C C . GLU D 1 223 ? 68.850 17.600 -24.541 1.00 44.57 223 GLU D C 1
ATOM 9019 O O . GLU D 1 223 ? 69.770 18.262 -24.050 1.00 46.13 223 GLU D O 1
ATOM 9025 N N . LEU D 1 224 ? 67.690 18.152 -24.884 1.00 43.99 224 LEU D N 1
ATOM 9026 C CA . LEU D 1 224 ? 67.425 19.572 -24.707 1.00 45.23 224 LEU D CA 1
ATOM 9027 C C . LEU D 1 224 ? 66.687 19.877 -23.406 1.00 45.74 224 LEU D C 1
ATOM 9028 O O . LEU D 1 224 ? 66.257 21.016 -23.205 1.00 45.59 224 LEU D O 1
ATOM 9033 N N . ASP D 1 225 ? 66.522 18.885 -22.531 1.00 45.86 225 ASP D N 1
ATOM 9034 C CA . ASP D 1 225 ? 65.805 19.044 -21.262 1.00 46.06 225 ASP D CA 1
ATOM 9035 C C . ASP D 1 225 ? 64.346 19.463 -21.468 1.00 43.52 225 ASP D C 1
ATOM 9036 O O . ASP D 1 225 ? 63.756 20.149 -20.626 1.00 43.57 225 ASP D O 1
ATOM 9041 N N . ILE D 1 226 ? 63.737 19.036 -22.566 1.00 40.72 226 ILE D N 1
ATOM 9042 C CA . ILE D 1 226 ? 62.308 19.270 -22.805 1.00 39.38 226 ILE D CA 1
ATOM 9043 C C . ILE D 1 226 ? 61.557 18.045 -22.318 1.00 37.75 226 ILE D C 1
ATOM 9044 O O . ILE D 1 226 ? 61.792 16.935 -22.824 1.00 36.54 226 ILE D O 1
ATOM 9049 N N . PRO D 1 227 ? 60.663 18.174 -21.329 1.00 37.25 227 PRO D N 1
ATOM 9050 C CA . PRO D 1 227 ? 59.916 16.999 -20.866 1.00 36.12 227 PRO D CA 1
ATOM 9051 C C . PRO D 1 227 ? 58.982 16.498 -21.950 1.00 34.05 227 PRO D C 1
ATOM 9052 O O . PRO D 1 227 ? 58.483 17.271 -22.770 1.00 33.69 227 PRO D O 1
ATOM 9056 N N . TRP D 1 228 ? 58.757 15.187 -21.959 1.00 32.89 228 TRP D N 1
ATOM 9057 C CA . TRP D 1 228 ? 57.861 14.594 -22.947 1.00 32.00 228 TRP D CA 1
ATOM 9058 C C . TRP D 1 228 ? 57.084 13.437 -22.338 1.00 32.41 228 TRP D C 1
ATOM 9059 O O . TRP D 1 228 ? 57.471 12.852 -21.318 1.00 32.84 228 TRP D O 1
ATOM 9070 N N . LYS D 1 229 ? 55.952 13.143 -22.975 1.00 32.43 229 LYS D N 1
ATOM 9071 C CA . LYS D 1 229 ? 55.052 12.078 -22.563 1.00 33.87 229 LYS D CA 1
ATOM 9072 C C . LYS D 1 229 ? 54.438 11.422 -23.787 1.00 32.14 229 LYS D C 1
ATOM 9073 O O . LYS D 1 229 ? 54.011 12.106 -24.721 1.00 30.61 229 LYS D O 1
ATOM 9079 N N . GLU D 1 230 ? 54.376 10.098 -23.775 1.00 32.55 230 GLU D N 1
ATOM 9080 C CA . GLU D 1 230 ? 53.527 9.368 -24.708 1.00 32.88 230 GLU D CA 1
ATOM 9081 C C . GLU D 1 230 ? 52.177 9.160 -24.030 1.00 32.67 230 GLU D C 1
ATOM 9082 O O . GLU D 1 230 ? 52.111 8.601 -22.929 1.00 32.18 230 GLU D O 1
ATOM 9088 N N A ARG D 1 231 ? 51.104 9.611 -24.666 0.44 32.77 231 ARG D N 1
ATOM 9089 N N B ARG D 1 231 ? 51.104 9.600 -24.676 0.56 32.68 231 ARG D N 1
ATOM 9090 C CA A ARG D 1 231 ? 49.796 9.462 -24.043 0.44 33.08 231 ARG D CA 1
ATOM 9091 C CA B ARG D 1 231 ? 49.797 9.454 -24.055 0.56 33.06 231 ARG D CA 1
ATOM 9092 C C A ARG D 1 231 ? 48.705 9.566 -25.097 0.44 31.83 231 ARG D C 1
ATOM 9093 C C B ARG D 1 231 ? 48.701 9.578 -25.100 0.56 31.80 231 ARG D C 1
ATOM 9094 O O A ARG D 1 231 ? 48.946 9.968 -26.236 0.44 31.77 231 ARG D O 1
ATOM 9095 O O B ARG D 1 231 ? 48.933 10.007 -26.230 0.56 31.81 231 ARG D O 1
ATOM 9110 N N . GLN D 1 232 ? 47.490 9.213 -24.682 1.00 30.19 232 GLN D N 1
ATOM 9111 C CA . GLN D 1 232 ? 46.323 9.371 -25.534 1.00 29.67 232 GLN D CA 1
ATOM 9112 C C . GLN D 1 232 ? 45.972 10.845 -25.649 1.00 27.28 232 GLN D C 1
ATOM 9113 O O . GLN D 1 232 ? 45.824 11.535 -24.635 1.00 28.15 232 GLN D O 1
ATOM 9119 N N . LEU D 1 233 ? 45.782 11.307 -26.878 1.00 24.49 233 LEU D N 1
ATOM 9120 C CA . LEU D 1 233 ? 45.402 12.681 -27.156 1.00 24.62 233 LEU D CA 1
ATOM 9121 C C . LEU D 1 233 ? 44.165 12.671 -28.032 1.00 23.93 233 LEU D C 1
ATOM 9122 O O . LEU D 1 233 ? 44.073 11.862 -28.960 1.00 24.81 233 LEU D O 1
ATOM 9127 N N . SER D 1 234 ? 43.224 13.563 -27.753 1.00 22.80 234 SER D N 1
ATOM 9128 C CA . SER D 1 234 ? 42.092 13.749 -28.642 1.00 22.34 234 SER D CA 1
ATOM 9129 C C . SER D 1 234 ? 42.322 14.957 -29.533 1.00 22.16 234 SER D C 1
ATOM 9130 O O . SER D 1 234 ? 43.256 15.735 -29.335 1.00 23.49 234 SER D O 1
ATOM 9133 N N . ALA D 1 235 ? 41.445 15.118 -30.526 1.00 21.55 235 ALA D N 1
ATOM 9134 C CA . ALA D 1 235 ? 41.550 16.283 -31.400 1.00 21.39 235 ALA D CA 1
ATOM 9135 C C . ALA D 1 235 ? 41.515 17.567 -30.583 1.00 22.98 235 ALA D C 1
ATOM 9136 O O . ALA D 1 235 ? 42.210 18.538 -30.900 1.00 23.79 235 ALA D O 1
ATOM 9138 N N . PHE D 1 236 ? 40.697 17.586 -29.526 1.00 22.16 236 PHE D N 1
ATOM 9139 C CA . PHE D 1 236 ? 40.659 18.703 -28.585 1.00 21.48 236 PHE D CA 1
ATOM 9140 C C . PHE D 1 236 ? 42.057 19.094 -28.121 1.00 21.93 236 PHE D C 1
ATOM 9141 O O . PHE D 1 236 ? 42.415 20.275 -28.133 1.00 23.04 236 PHE D O 1
ATOM 9149 N N . ASP D 1 237 ? 42.854 18.113 -27.703 1.00 22.19 237 ASP D N 1
ATOM 9150 C CA . ASP D 1 237 ? 44.217 18.396 -27.266 1.00 23.29 237 ASP D CA 1
ATOM 9151 C C . ASP D 1 237 ? 45.002 19.113 -28.354 1.00 23.63 237 ASP D C 1
ATOM 9152 O O . ASP D 1 237 ? 45.852 19.968 -28.066 1.00 24.40 237 ASP D O 1
ATOM 9157 N N . VAL D 1 238 ? 44.796 18.709 -29.608 1.00 23.13 238 VAL D N 1
ATOM 9158 C CA . VAL D 1 238 ? 45.541 19.327 -30.698 1.00 23.03 238 VAL D CA 1
ATOM 9159 C C . VAL D 1 238 ? 45.083 20.766 -30.918 1.00 24.25 238 VAL D C 1
ATOM 9160 O O . VAL D 1 238 ? 45.910 21.681 -31.060 1.00 25.34 238 VAL D O 1
ATOM 9164 N N . TYR D 1 239 ? 43.766 21.006 -30.916 1.00 24.51 239 TYR D N 1
ATOM 9165 C CA . TYR D 1 239 ? 43.269 22.352 -31.181 1.00 24.43 239 TYR D CA 1
ATOM 9166 C C . TYR D 1 239 ? 43.819 23.355 -30.180 1.00 24.73 239 TYR D C 1
ATOM 9167 O O . TYR D 1 239 ? 44.080 24.514 -30.519 1.00 25.71 239 TYR D O 1
ATOM 9176 N N . ILE D 1 240 ? 43.943 22.938 -28.915 1.00 24.67 240 ILE D N 1
ATOM 9177 C CA . ILE D 1 240 ? 44.283 23.864 -27.852 1.00 25.01 240 ILE D CA 1
ATOM 9178 C C . ILE D 1 240 ? 45.770 23.901 -27.567 1.00 26.05 240 ILE D C 1
ATOM 9179 O O . ILE D 1 240 ? 46.196 24.667 -26.695 1.00 26.82 240 ILE D O 1
ATOM 9184 N N . ALA D 1 241 ? 46.573 23.130 -28.295 1.00 25.92 241 ALA D N 1
ATOM 9185 C CA . ALA D 1 241 ? 47.994 23.030 -28.009 1.00 27.36 241 ALA D CA 1
ATOM 9186 C C . ALA D 1 241 ? 48.703 24.361 -28.233 1.00 29.44 241 ALA D C 1
ATOM 9187 O O . ALA D 1 241 ? 48.267 25.217 -29.013 1.00 29.77 241 ALA D O 1
ATOM 9189 N N . ASP D 1 242 ? 49.837 24.513 -27.549 1.00 29.35 242 ASP D N 1
ATOM 9190 C CA . ASP D 1 242 ? 50.666 25.686 -27.761 1.00 30.18 242 ASP D CA 1
ATOM 9191 C C . ASP D 1 242 ? 51.394 25.618 -29.097 1.00 30.10 242 ASP D C 1
ATOM 9192 O O . ASP D 1 242 ? 51.634 26.660 -29.721 1.00 30.03 242 ASP D O 1
ATOM 9197 N N . GLU D 1 243 ? 51.796 24.416 -29.514 1.00 29.38 243 GLU D N 1
ATOM 9198 C CA . GLU D 1 243 ? 52.460 24.167 -30.787 1.00 28.91 243 GLU D CA 1
ATOM 9199 C C . GLU D 1 243 ? 52.060 22.777 -31.266 1.00 27.21 243 GLU D C 1
ATOM 9200 O O . GLU D 1 243 ? 51.771 21.885 -30.460 1.00 26.76 243 GLU D O 1
ATOM 9206 N N . VAL D 1 244 ? 52.099 22.587 -32.581 1.00 25.86 244 VAL D N 1
ATOM 9207 C CA . VAL D 1 244 ? 51.816 21.300 -33.212 1.00 25.15 244 VAL D CA 1
ATOM 9208 C C . VAL D 1 244 ? 52.815 21.117 -34.339 1.00 25.86 244 VAL D C 1
ATOM 9209 O O . VAL D 1 244 ? 53.100 22.065 -35.076 1.00 27.00 244 VAL D O 1
ATOM 9213 N N . PHE D 1 245 ? 53.332 19.897 -34.495 1.00 26.38 245 PHE D N 1
ATOM 9214 C CA . PHE D 1 245 ? 54.168 19.583 -35.649 1.00 27.67 245 PHE D CA 1
ATOM 9215 C C . PHE D 1 245 ? 54.064 18.086 -35.915 1.00 26.70 245 PHE D C 1
ATOM 9216 O O . PHE D 1 245 ? 53.690 17.302 -35.035 1.00 27.45 245 PHE D O 1
ATOM 9224 N N . THR D 1 246 ? 54.313 17.711 -37.170 1.00 27.15 246 THR D N 1
ATOM 9225 C CA . THR D 1 246 ? 54.395 16.314 -37.578 1.00 26.26 246 THR D CA 1
ATOM 9226 C C . THR D 1 246 ? 55.849 16.001 -37.882 1.00 26.60 246 THR D C 1
ATOM 9227 O O . THR D 1 246 ? 56.684 16.904 -38.022 1.00 27.96 246 THR D O 1
ATOM 9231 N N . CYS D 1 247 ? 56.171 14.718 -37.957 1.00 26.39 247 CYS D N 1
ATOM 9232 C CA . CYS D 1 247 ? 57.542 14.342 -38.266 1.00 27.36 247 CYS D CA 1
ATOM 9233 C C . CYS D 1 247 ? 57.561 13.087 -39.114 1.00 27.57 247 CYS D C 1
ATOM 9234 O O . CYS D 1 247 ? 56.684 12.229 -39.003 1.00 26.30 247 CYS D O 1
ATOM 9237 N N . SER D 1 248 ? 58.592 12.993 -39.946 1.00 27.50 248 SER D N 1
ATOM 9238 C CA . SER D 1 248 ? 58.738 11.914 -40.911 1.00 28.29 248 SER D CA 1
ATOM 9239 C C . SER D 1 248 ? 60.180 11.875 -41.388 1.00 28.44 248 SER D C 1
ATOM 9240 O O . SER D 1 248 ? 60.889 12.884 -41.376 1.00 28.59 248 SER D O 1
ATOM 9243 N N . THR D 1 249 ? 60.601 10.697 -41.846 1.00 28.03 249 THR D N 1
ATOM 9244 C CA . THR D 1 249 ? 61.850 10.627 -42.583 1.00 29.19 249 THR D CA 1
ATOM 9245 C C . THR D 1 249 ? 61.802 11.537 -43.802 1.00 30.29 249 THR D C 1
ATOM 9246 O O . THR D 1 249 ? 62.826 12.086 -44.213 1.00 30.90 249 THR D O 1
ATOM 9250 N N . ALA D 1 250 ? 60.615 11.725 -44.381 1.00 30.38 250 ALA D N 1
ATOM 9251 C CA . ALA D 1 250 ? 60.448 12.689 -45.473 1.00 32.12 250 ALA D CA 1
ATOM 9252 C C . ALA D 1 250 ? 60.288 14.073 -44.857 1.00 32.99 250 ALA D C 1
ATOM 9253 O O . ALA D 1 250 ? 59.173 14.522 -44.582 1.00 32.12 250 ALA D O 1
ATOM 9255 N N . GLY D 1 251 ? 61.418 14.728 -44.578 1.00 34.10 251 GLY D N 1
ATOM 9256 C CA . GLY D 1 251 ? 61.447 16.144 -44.244 1.00 34.74 251 GLY D CA 1
ATOM 9257 C C . GLY D 1 251 ? 61.679 16.499 -42.786 1.00 33.38 251 GLY D C 1
ATOM 9258 O O . GLY D 1 251 ? 61.802 17.695 -42.475 1.00 34.75 251 GLY D O 1
ATOM 9259 N N . GLY D 1 252 ? 61.764 15.522 -41.888 1.00 32.47 252 GLY D N 1
ATOM 9260 C CA . GLY D 1 252 ? 61.957 15.848 -40.486 1.00 32.43 252 GLY D CA 1
ATOM 9261 C C . GLY D 1 252 ? 60.698 16.430 -39.871 1.00 31.54 252 GLY D C 1
ATOM 9262 O O . GLY D 1 252 ? 59.571 16.047 -40.204 1.00 31.25 252 GLY D O 1
ATOM 9263 N N . ALA D 1 253 ? 60.889 17.373 -38.947 1.00 32.18 253 ALA D N 1
ATOM 9264 C CA . ALA D 1 253 ? 59.754 18.015 -38.301 1.00 31.53 253 ALA D CA 1
ATOM 9265 C C . ALA D 1 253 ? 59.135 19.044 -39.242 1.00 31.66 253 ALA D C 1
ATOM 9266 O O . ALA D 1 253 ? 59.845 19.741 -39.976 1.00 33.65 253 ALA D O 1
ATOM 9268 N N . LEU D 1 254 ? 57.803 19.130 -39.211 1.00 30.04 254 LEU D N 1
ATOM 9269 C CA . LEU D 1 254 ? 57.035 20.015 -40.084 1.00 30.35 254 LEU D CA 1
ATOM 9270 C C . LEU D 1 254 ? 56.012 20.767 -39.245 1.00 29.51 254 LEU D C 1
ATOM 9271 O O . LEU D 1 254 ? 55.093 20.135 -38.683 1.00 28.18 254 LEU D O 1
ATOM 9276 N N . PRO D 1 255 ? 56.110 22.091 -39.125 1.00 29.63 255 PRO D N 1
ATOM 9277 C CA . PRO D 1 255 ? 55.158 22.816 -38.270 1.00 29.84 255 PRO D CA 1
ATOM 9278 C C . PRO D 1 255 ? 53.747 22.776 -38.831 1.00 29.71 255 PRO D C 1
ATOM 9279 O O . PRO D 1 255 ? 53.537 22.741 -40.047 1.00 30.29 255 PRO D O 1
ATOM 9283 N N . VAL D 1 256 ? 52.774 22.831 -37.920 1.00 28.96 256 VAL D N 1
ATOM 9284 C CA . VAL D 1 256 ? 51.344 22.821 -38.246 1.00 27.82 256 VAL D CA 1
ATOM 9285 C C . VAL D 1 256 ? 50.742 24.111 -37.700 1.00 28.16 256 VAL D C 1
ATOM 9286 O O . VAL D 1 256 ? 50.809 24.362 -36.491 1.00 28.65 256 VAL D O 1
ATOM 9290 N N . ARG D 1 257 ? 50.155 24.933 -38.581 1.00 26.91 257 ARG D N 1
ATOM 9291 C CA . ARG D 1 257 ? 49.602 26.213 -38.143 1.00 28.34 257 ARG D CA 1
ATOM 9292 C C . ARG D 1 257 ? 48.103 26.150 -37.874 1.00 28.15 257 ARG D C 1
ATOM 9293 O O . ARG D 1 257 ? 47.563 27.078 -37.250 1.00 28.62 257 ARG D O 1
ATOM 9301 N N . GLU D 1 258 ? 47.428 25.099 -38.336 1.00 27.51 258 GLU D N 1
ATOM 9302 C CA . GLU D 1 258 ? 45.985 24.990 -38.189 1.00 26.18 258 GLU D CA 1
ATOM 9303 C C . GLU D 1 258 ? 45.569 23.531 -38.300 1.00 25.56 258 GLU D C 1
ATOM 9304 O O . GLU D 1 258 ? 46.122 22.775 -39.110 1.00 26.08 258 GLU D O 1
ATOM 9310 N N . VAL D 1 259 ? 44.585 23.140 -37.486 1.00 25.41 259 VAL D N 1
ATOM 9311 C CA . VAL D 1 259 ? 43.976 21.822 -37.601 1.00 25.35 259 VAL D CA 1
ATOM 9312 C C . VAL D 1 259 ? 42.467 22.009 -37.633 1.00 25.80 259 VAL D C 1
ATOM 9313 O O . VAL D 1 259 ? 41.883 22.549 -36.684 1.00 24.88 259 VAL D O 1
ATOM 9317 N N . ALA D 1 260 ? 41.849 21.612 -38.744 1.00 26.45 260 ALA D N 1
ATOM 9318 C CA . ALA D 1 260 ? 40.396 21.567 -38.856 1.00 26.23 260 ALA D CA 1
ATOM 9319 C C . ALA D 1 260 ? 39.739 22.902 -38.520 1.00 28.05 260 ALA D C 1
ATOM 9320 O O . ALA D 1 260 ? 38.710 22.949 -37.845 1.00 29.07 260 ALA D O 1
ATOM 9322 N N . GLY D 1 261 ? 40.305 23.996 -39.041 1.00 27.06 261 GLY D N 1
ATOM 9323 C CA . GLY D 1 261 ? 39.757 25.327 -38.842 1.00 26.81 261 GLY D CA 1
ATOM 9324 C C . GLY D 1 261 ? 40.155 25.992 -37.548 1.00 26.68 261 GLY D C 1
ATOM 9325 O O . GLY D 1 261 ? 39.870 27.186 -37.371 1.00 29.62 261 GLY D O 1
ATOM 9326 N N . ARG D 1 262 ? 40.822 25.272 -36.650 1.00 26.17 262 ARG D N 1
ATOM 9327 C CA . ARG D 1 262 ? 41.330 25.853 -35.417 1.00 26.31 262 ARG D CA 1
ATOM 9328 C C . ARG D 1 262 ? 42.776 26.262 -35.669 1.00 27.49 262 ARG D C 1
ATOM 9329 O O . ARG D 1 262 ? 43.645 25.403 -35.857 1.00 27.08 262 ARG D O 1
ATOM 9337 N N . THR D 1 263 ? 43.020 27.567 -35.695 1.00 28.24 263 THR D N 1
ATOM 9338 C CA . THR D 1 263 ? 44.374 28.080 -35.836 1.00 30.14 263 THR D CA 1
ATOM 9339 C C . THR D 1 263 ? 45.121 27.863 -34.530 1.00 29.80 263 THR D C 1
ATOM 9340 O O . THR D 1 263 ? 44.651 28.276 -33.468 1.00 30.63 263 THR D O 1
ATOM 9344 N N . ILE D 1 264 ? 46.289 27.227 -34.604 1.00 28.19 264 ILE D N 1
ATOM 9345 C CA . ILE D 1 264 ? 47.064 26.981 -33.392 1.00 28.90 264 ILE D CA 1
ATOM 9346 C C . ILE D 1 264 ? 47.547 28.316 -32.844 1.00 29.70 264 ILE D C 1
ATOM 9347 O O . ILE D 1 264 ? 48.020 29.189 -33.591 1.00 30.55 264 ILE D O 1
ATOM 9352 N N . ARG D 1 265 ? 47.378 28.514 -31.536 1.00 30.67 265 ARG D N 1
ATOM 9353 C CA . ARG D 1 265 ? 47.638 29.818 -30.951 1.00 33.59 265 ARG D CA 1
ATOM 9354 C C . ARG D 1 265 ? 49.139 30.086 -30.881 1.00 35.96 265 ARG D C 1
ATOM 9355 O O . ARG D 1 265 ? 49.968 29.167 -30.890 1.00 36.57 265 ARG D O 1
ATOM 9363 N N . GLY D 1 266 ? 49.482 31.373 -30.867 1.00 37.58 266 GLY D N 1
ATOM 9364 C CA . GLY D 1 266 ? 50.869 31.787 -30.871 1.00 39.10 266 GLY D CA 1
ATOM 9365 C C . GLY D 1 266 ? 51.477 31.752 -32.264 1.00 40.56 266 GLY D C 1
ATOM 9366 O O . GLY D 1 266 ? 50.803 31.548 -33.277 1.00 41.16 266 GLY D O 1
ATOM 9367 N N . THR D 1 267 ? 52.789 31.944 -32.307 1.00 40.53 267 THR D N 1
ATOM 9368 C CA . THR D 1 267 ? 53.500 31.987 -33.572 1.00 41.17 267 THR D CA 1
ATOM 9369 C C . THR D 1 267 ? 53.872 30.578 -34.008 1.00 40.93 267 THR D C 1
ATOM 9370 O O . THR D 1 267 ? 54.305 29.753 -33.197 1.00 42.10 267 THR D O 1
ATOM 9374 N N . THR D 1 268 ? 53.666 30.291 -35.291 1.00 39.84 268 THR D N 1
ATOM 9375 C CA . THR D 1 268 ? 54.086 29.025 -35.857 1.00 38.27 268 THR D CA 1
ATOM 9376 C C . THR D 1 268 ? 55.231 29.261 -36.829 1.00 38.79 268 THR D C 1
ATOM 9377 O O . THR D 1 268 ? 55.098 30.105 -37.723 1.00 40.28 268 THR D O 1
ATOM 9381 N N . PRO D 1 269 ? 56.362 28.546 -36.704 1.00 38.13 269 PRO D N 1
ATOM 9382 C CA . PRO D 1 269 ? 56.637 27.493 -35.715 1.00 36.68 269 PRO D CA 1
ATOM 9383 C C . PRO D 1 269 ? 56.923 28.053 -34.326 1.00 36.70 269 PRO D C 1
ATOM 9384 O O . PRO D 1 269 ? 57.510 29.143 -34.200 1.00 38.38 269 PRO D O 1
ATOM 9388 N N . GLY D 1 270 ? 56.517 27.300 -33.301 1.00 35.13 270 GLY D N 1
ATOM 9389 C CA . GLY D 1 270 ? 56.732 27.704 -31.931 1.00 34.70 270 GLY D CA 1
ATOM 9390 C C . GLY D 1 270 ? 58.153 27.449 -31.490 1.00 34.87 270 GLY D C 1
ATOM 9391 O O . GLY D 1 270 ? 58.964 26.839 -32.200 1.00 35.26 270 GLY D O 1
ATOM 9392 N N . PRO D 1 271 ? 58.468 27.887 -30.272 1.00 36.38 271 PRO D N 1
ATOM 9393 C CA . PRO D 1 271 ? 59.872 27.806 -29.834 1.00 37.52 271 PRO D CA 1
ATOM 9394 C C . PRO D 1 271 ? 60.380 26.384 -29.646 1.00 37.09 271 PRO D C 1
ATOM 9395 O O . PRO D 1 271 ? 61.541 26.111 -29.974 1.00 38.06 271 PRO D O 1
ATOM 9399 N N . ILE D 1 272 ? 59.568 25.474 -29.108 1.00 36.15 272 ILE D N 1
ATOM 9400 C CA . ILE D 1 272 ? 60.029 24.097 -28.936 1.00 35.81 272 ILE D CA 1
ATOM 9401 C C . ILE D 1 272 ? 60.095 23.388 -30.282 1.00 33.76 272 ILE D C 1
ATOM 9402 O O . ILE D 1 272 ? 61.033 22.626 -30.554 1.00 33.27 272 ILE D O 1
ATOM 9407 N N . THR D 1 273 ? 59.116 23.637 -31.153 1.00 32.48 273 THR D N 1
ATOM 9408 C CA . THR D 1 273 ? 59.202 23.120 -32.515 1.00 31.51 273 THR D CA 1
ATOM 9409 C C . THR D 1 273 ? 60.518 23.536 -33.163 1.00 33.61 273 THR D C 1
ATOM 9410 O O . THR D 1 273 ? 61.218 22.712 -33.761 1.00 34.13 273 THR D O 1
ATOM 9414 N N . GLN D 1 274 ? 60.881 24.820 -33.038 1.00 34.65 274 GLN D N 1
ATOM 9415 C CA . GLN D 1 274 ? 62.113 25.296 -33.662 1.00 36.38 274 GLN D CA 1
ATOM 9416 C C . GLN D 1 274 ? 63.341 24.662 -33.019 1.00 36.49 274 GLN D C 1
ATOM 9417 O O . GLN D 1 274 ? 64.300 24.303 -33.717 1.00 35.64 274 GLN D O 1
ATOM 9423 N N . ALA D 1 275 ? 63.332 24.506 -31.691 1.00 36.36 275 ALA D N 1
ATOM 9424 C CA . ALA D 1 275 ? 64.509 23.967 -31.016 1.00 37.30 275 ALA D CA 1
ATOM 9425 C C . ALA D 1 275 ? 64.736 22.516 -31.413 1.00 36.96 275 ALA D C 1
ATOM 9426 O O . ALA D 1 275 ? 65.877 22.096 -31.644 1.00 38.52 275 ALA D O 1
ATOM 9428 N N . ILE D 1 276 ? 63.654 21.749 -31.509 1.00 35.24 276 ILE D N 1
ATOM 9429 C CA . ILE D 1 276 ? 63.758 20.345 -31.890 1.00 36.07 276 ILE D CA 1
ATOM 9430 C C . ILE D 1 276 ? 64.184 20.230 -33.348 1.00 35.29 276 ILE D C 1
ATOM 9431 O O . ILE D 1 276 ? 65.090 19.458 -33.691 1.00 34.86 276 ILE D O 1
ATOM 9436 N N . ASP D 1 277 ? 63.533 20.993 -34.230 1.00 34.47 277 ASP D N 1
ATOM 9437 C CA . ASP D 1 277 ? 63.912 21.004 -35.640 1.00 35.59 277 ASP D CA 1
ATOM 9438 C C . ASP D 1 277 ? 65.396 21.325 -35.807 1.00 38.42 277 ASP D C 1
ATOM 9439 O O . ASP D 1 277 ? 66.137 20.583 -36.468 1.00 40.09 277 ASP D O 1
ATOM 9444 N N . ASN D 1 278 ? 65.854 22.420 -35.192 1.00 39.36 278 ASN D N 1
ATOM 9445 C CA . ASN D 1 278 ? 67.265 22.794 -35.260 1.00 41.88 278 ASN D CA 1
ATOM 9446 C C . ASN D 1 278 ? 68.170 21.676 -34.750 1.00 40.85 278 ASN D C 1
ATOM 9447 O O . ASN D 1 278 ? 69.226 21.408 -35.336 1.00 40.59 278 ASN D O 1
ATOM 9452 N N . ALA D 1 279 ? 67.780 21.020 -33.655 1.00 39.22 279 ALA D N 1
ATOM 9453 C CA . ALA D 1 279 ? 68.617 19.969 -33.086 1.00 39.45 279 ALA D CA 1
ATOM 9454 C C . ALA D 1 279 ? 68.641 18.734 -33.976 1.00 38.79 279 ALA D C 1
ATOM 9455 O O . ALA D 1 279 ? 69.673 18.053 -34.067 1.00 40.59 279 ALA D O 1
ATOM 9457 N N . TYR D 1 280 ? 67.530 18.453 -34.653 1.00 36.54 280 TYR D N 1
ATOM 9458 C CA . TYR D 1 280 ? 67.477 17.327 -35.579 1.00 35.24 280 TYR D CA 1
ATOM 9459 C C . TYR D 1 280 ? 68.496 17.502 -36.694 1.00 37.52 280 TYR D C 1
ATOM 9460 O O . TYR D 1 280 ? 69.321 16.617 -36.943 1.00 39.24 280 TYR D O 1
ATOM 9469 N N . TRP D 1 281 ? 68.467 18.653 -37.368 1.00 37.25 281 TRP D N 1
ATOM 9470 C CA . TRP D 1 281 ? 69.388 18.866 -38.478 1.00 38.74 281 TRP D CA 1
ATOM 9471 C C . TRP D 1 281 ? 70.818 19.058 -37.986 1.00 40.82 281 TRP D C 1
ATOM 9472 O O . TRP D 1 281 ? 71.762 18.650 -38.671 1.00 42.03 281 TRP D O 1
ATOM 9483 N N . ALA D 1 282 ? 71.004 19.632 -36.796 1.00 42.07 282 ALA D N 1
ATOM 9484 C CA . ALA D 1 282 ? 72.342 19.680 -36.214 1.00 43.96 282 ALA D CA 1
ATOM 9485 C C . ALA D 1 282 ? 72.891 18.274 -36.012 1.00 44.60 282 ALA D C 1
ATOM 9486 O O . ALA D 1 282 ? 74.042 17.985 -36.364 1.00 47.19 282 ALA D O 1
ATOM 9488 N N . MET D 1 283 ? 72.077 17.383 -35.441 1.00 44.21 283 MET D N 1
ATOM 9489 C CA . MET D 1 283 ? 72.506 16.001 -35.259 1.00 46.31 283 MET D CA 1
ATOM 9490 C C . MET D 1 283 ? 72.912 15.375 -36.582 1.00 46.00 283 MET D C 1
ATOM 9491 O O . MET D 1 283 ? 73.877 14.604 -36.641 1.00 48.24 283 MET D O 1
ATOM 9496 N N . ARG D 1 284 ? 72.198 15.703 -37.656 1.00 44.42 284 ARG D N 1
ATOM 9497 C CA . ARG D 1 284 ? 72.443 15.068 -38.943 1.00 45.64 284 ARG D CA 1
ATOM 9498 C C . ARG D 1 284 ? 73.666 15.613 -39.659 1.00 49.98 284 ARG D C 1
ATOM 9499 O O . ARG D 1 284 ? 74.179 14.958 -40.570 1.00 51.09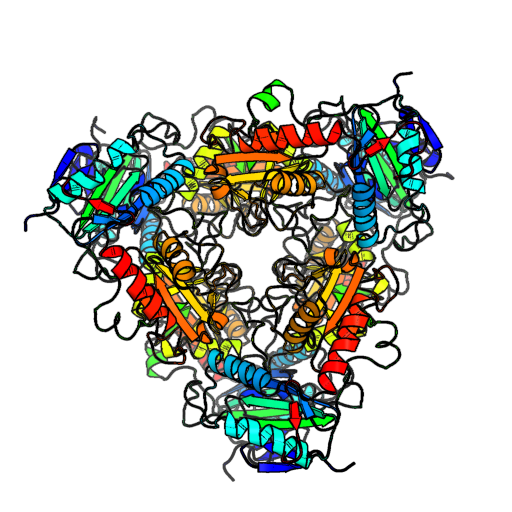 284 ARG D O 1
ATOM 9507 N N . GLU D 1 285 ? 74.131 16.791 -39.283 1.00 52.21 285 GLU D N 1
ATOM 9508 C CA . GLU D 1 285 ? 75.390 17.315 -39.786 1.00 56.79 285 GLU D CA 1
ATOM 9509 C C . GLU D 1 285 ? 76.582 16.764 -39.021 1.00 57.11 285 GLU D C 1
ATOM 9510 O O . GLU D 1 285 ? 77.718 17.156 -39.298 1.00 58.92 285 GLU D O 1
ATOM 9516 N N . THR D 1 286 ? 76.350 15.830 -38.109 1.00 55.38 286 THR D N 1
ATOM 9517 C CA . THR D 1 286 ? 77.412 15.162 -37.382 1.00 57.12 286 THR D CA 1
ATOM 9518 C C . THR D 1 286 ? 77.525 13.699 -37.801 1.00 57.11 286 THR D C 1
ATOM 9519 O O . THR D 1 286 ? 76.805 13.201 -38.673 1.00 55.05 286 THR D O 1
ATOM 9523 N N . ASP D 1 287 ? 78.452 13.020 -37.122 1.00 60.62 287 ASP D N 1
ATOM 9524 C CA . ASP D 1 287 ? 78.736 11.594 -37.194 1.00 61.59 287 ASP D CA 1
ATOM 9525 C C . ASP D 1 287 ? 77.612 10.729 -36.667 1.00 56.10 287 ASP D C 1
ATOM 9526 O O . ASP D 1 287 ? 77.669 9.503 -36.823 1.00 54.61 287 ASP D O 1
ATOM 9531 N N . ARG D 1 288 ? 76.651 11.324 -35.973 1.00 53.13 288 ARG D N 1
ATOM 9532 C CA . ARG D 1 288 ? 75.760 10.565 -35.115 1.00 50.60 288 ARG D CA 1
ATOM 9533 C C . ARG D 1 288 ? 74.821 9.738 -35.969 1.00 46.72 288 ARG D C 1
ATOM 9534 O O . ARG D 1 288 ? 74.086 10.281 -36.801 1.00 43.50 288 ARG D O 1
ATOM 9542 N N . TYR D 1 289 ? 74.865 8.424 -35.767 1.00 46.13 289 TYR D N 1
ATOM 9543 C CA . TYR D 1 289 ? 74.032 7.478 -36.504 1.00 44.00 289 TYR D CA 1
ATOM 9544 C C . TYR D 1 289 ? 74.266 7.567 -38.005 1.00 42.32 289 TYR D C 1
ATOM 9545 O O . TYR D 1 289 ? 73.346 7.349 -38.792 1.00 39.60 289 TYR D O 1
ATOM 9554 N N . ALA D 1 290 ? 75.483 7.892 -38.422 1.00 43.34 290 ALA D N 1
ATOM 9555 C CA . ALA D 1 290 ? 75.772 8.124 -39.830 1.00 43.35 290 ALA D CA 1
ATOM 9556 C C . ALA D 1 290 ? 76.421 6.899 -40.455 1.00 44.82 290 ALA D C 1
ATOM 9557 O O . ALA D 1 290 ? 77.365 6.330 -39.895 1.00 46.38 290 ALA D O 1
ATOM 9559 N N . THR D 1 291 ? 75.924 6.506 -41.622 1.00 44.72 291 THR D N 1
ATOM 9560 C CA . THR D 1 291 ? 76.643 5.565 -42.475 1.00 47.00 291 THR D CA 1
ATOM 9561 C C . THR D 1 291 ? 77.130 6.326 -43.703 1.00 48.40 291 THR D C 1
ATOM 9562 O O . THR D 1 291 ? 76.302 6.725 -44.537 1.00 44.74 291 THR D O 1
ATOM 9566 N N . PRO D 1 292 ? 78.428 6.573 -43.867 1.00 50.53 292 PRO D N 1
ATOM 9567 C CA . PRO D 1 292 ? 78.873 7.339 -45.038 1.00 52.23 292 PRO D CA 1
ATOM 9568 C C . PRO D 1 292 ? 78.694 6.553 -46.326 1.00 54.09 292 PRO D C 1
ATOM 9569 O O . PRO D 1 292 ? 78.956 5.350 -46.383 1.00 54.26 292 PRO D O 1
ATOM 9573 N N . LEU D 1 293 ? 78.261 7.255 -47.377 1.00 56.10 293 LEU D N 1
ATOM 9574 C CA . LEU D 1 293 ? 78.075 6.588 -48.659 1.00 59.42 293 LEU D CA 1
ATOM 9575 C C . LEU D 1 293 ? 79.407 6.126 -49.225 1.00 65.06 293 LEU D C 1
ATOM 9576 O O . LEU D 1 293 ? 79.497 5.032 -49.782 1.00 64.87 293 LEU D O 1
ATOM 9581 N N . SER D 1 294 ? 80.467 6.901 -49.036 1.00 69.88 294 SER D N 1
ATOM 9582 C CA . SER D 1 294 ? 81.777 6.543 -49.572 1.00 75.39 294 SER D CA 1
ATOM 9583 C C . SER D 1 294 ? 82.662 5.952 -48.477 1.00 79.87 294 SER D C 1
ATOM 9584 O O . SER D 1 294 ? 83.015 6.639 -47.512 1.00 80.19 294 SER D O 1
ATOM 9587 N N . GLY D 1 295 ? 82.970 4.670 -48.627 1.00 83.84 295 GLY D N 1
ATOM 9588 C CA . GLY D 1 295 ? 83.843 3.760 -47.851 1.00 89.81 295 GLY D CA 1
ATOM 9589 C C . GLY D 1 295 ? 84.205 4.002 -46.388 1.00 93.20 295 GLY D C 1
ATOM 9590 O O . GLY D 1 295 ? 84.216 3.001 -45.648 1.00 93.15 295 GLY D O 1
ATOM 9591 N N . SER D 1 296 ? 84.504 5.223 -45.944 1.00 96.80 296 SER D N 1
ATOM 9592 C CA . SER D 1 296 ? 85.049 5.341 -44.601 1.00 99.94 296 SER D CA 1
ATOM 9593 C C . SER D 1 296 ? 84.264 6.306 -43.729 1.00 98.40 296 SER D C 1
ATOM 9594 O O . SER D 1 296 ? 84.330 6.229 -42.500 1.00 98.34 296 SER D O 1
ATOM 9597 N N . SER E 1 2 ? 3.831 40.947 -38.616 1.00 76.67 2 SER E N 1
ATOM 9598 C CA . SER E 1 2 ? 3.782 42.416 -38.768 1.00 80.02 2 SER E CA 1
ATOM 9599 C C . SER E 1 2 ? 5.076 43.020 -39.330 1.00 80.15 2 SER E C 1
ATOM 9600 O O . SER E 1 2 ? 5.215 43.346 -40.502 1.00 82.16 2 SER E O 1
ATOM 9603 N N . ASP E 1 3 ? 5.986 43.140 -38.357 1.00 77.47 3 ASP E N 1
ATOM 9604 C CA . ASP E 1 3 ? 7.324 43.716 -38.375 1.00 76.96 3 ASP E CA 1
ATOM 9605 C C . ASP E 1 3 ? 8.272 42.736 -37.715 1.00 71.28 3 ASP E C 1
ATOM 9606 O O . ASP E 1 3 ? 8.895 41.887 -38.379 1.00 70.46 3 ASP E O 1
ATOM 9611 N N . GLU E 1 4 ? 8.273 42.788 -36.390 1.00 67.39 4 GLU E N 1
ATOM 9612 C CA . GLU E 1 4 ? 9.058 41.885 -35.572 1.00 61.55 4 GLU E CA 1
ATOM 9613 C C . GLU E 1 4 ? 8.365 40.526 -35.483 1.00 56.76 4 GLU E C 1
ATOM 9614 O O . GLU E 1 4 ? 7.136 40.467 -35.467 1.00 57.53 4 GLU E O 1
ATOM 9620 N N . PRO E 1 5 ? 9.110 39.424 -35.444 1.00 51.39 5 PRO E N 1
ATOM 9621 C CA . PRO E 1 5 ? 8.467 38.133 -35.183 1.00 47.08 5 PRO E CA 1
ATOM 9622 C C . PRO E 1 5 ? 7.756 38.158 -33.838 1.00 45.11 5 PRO E C 1
ATOM 9623 O O . PRO E 1 5 ? 8.185 38.820 -32.891 1.00 46.03 5 PRO E O 1
ATOM 9627 N N . ILE E 1 6 ? 6.656 37.417 -33.761 1.00 42.68 6 ILE E N 1
ATOM 9628 C CA . ILE E 1 6 ? 5.885 37.262 -32.535 1.00 41.07 6 ILE E CA 1
ATOM 9629 C C . ILE E 1 6 ? 6.141 35.867 -31.981 1.00 38.37 6 ILE E C 1
ATOM 9630 O O . ILE E 1 6 ? 5.969 34.867 -32.688 1.00 37.46 6 ILE E O 1
ATOM 9635 N N . ILE E 1 7 ? 6.542 35.810 -30.711 1.00 37.59 7 ILE E N 1
ATOM 9636 C CA . ILE E 1 7 ? 6.935 34.597 -30.012 1.00 36.97 7 ILE E CA 1
ATOM 9637 C C . ILE E 1 7 ? 5.819 34.221 -29.052 1.00 37.42 7 ILE E C 1
ATOM 9638 O O . ILE E 1 7 ? 5.326 35.075 -28.309 1.00 38.69 7 ILE E O 1
ATOM 9643 N N . TYR E 1 8 ? 5.443 32.943 -29.040 1.00 36.46 8 TYR E N 1
ATOM 9644 C CA . TYR E 1 8 ? 4.699 32.391 -27.913 1.00 35.15 8 TYR E CA 1
ATOM 9645 C C . TYR E 1 8 ? 5.692 31.975 -26.840 1.00 32.89 8 TYR E C 1
ATOM 9646 O O . TYR E 1 8 ? 6.634 31.229 -27.115 1.00 31.83 8 TYR E O 1
ATOM 9655 N N . ILE E 1 9 ? 5.487 32.455 -25.618 1.00 34.44 9 ILE E N 1
ATOM 9656 C CA . ILE E 1 9 ? 6.377 32.070 -24.531 1.00 34.78 9 ILE E CA 1
ATOM 9657 C C . ILE E 1 9 ? 5.577 32.031 -23.236 1.00 35.71 9 ILE E C 1
ATOM 9658 O O . ILE E 1 9 ? 5.071 33.055 -22.757 1.00 36.21 9 ILE E O 1
ATOM 9663 N N . ASN E 1 10 ? 5.421 30.828 -22.686 1.00 35.09 10 ASN E N 1
ATOM 9664 C CA . ASN E 1 10 ? 4.770 30.633 -21.395 1.00 36.48 10 ASN E CA 1
ATOM 9665 C C . ASN E 1 10 ? 3.377 31.263 -21.365 1.00 38.06 10 ASN E C 1
ATOM 9666 O O . ASN E 1 10 ? 2.958 31.859 -20.372 1.00 40.85 10 ASN E O 1
ATOM 9671 N N . GLY E 1 11 ? 2.647 31.119 -22.474 1.00 37.65 11 GLY E N 1
ATOM 9672 C CA . GLY E 1 11 ? 1.278 31.568 -22.568 1.00 39.57 11 GLY E CA 1
ATOM 9673 C C . GLY E 1 11 ? 1.080 32.961 -23.133 1.00 41.13 11 GLY E C 1
ATOM 9674 O O . GLY E 1 11 ? -0.062 33.331 -23.434 1.00 42.96 11 GLY E O 1
ATOM 9675 N N . ASP E 1 12 ? 2.146 33.737 -23.282 1.00 41.14 12 ASP E N 1
ATOM 9676 C CA . ASP E 1 12 ? 2.072 35.110 -23.755 1.00 43.78 12 ASP E CA 1
ATOM 9677 C C . ASP E 1 12 ? 2.600 35.202 -25.181 1.00 41.78 12 ASP E C 1
ATOM 9678 O O . ASP E 1 12 ? 3.509 34.470 -25.572 1.00 38.95 12 ASP E O 1
ATOM 9683 N N . TYR E 1 13 ? 2.010 36.104 -25.961 1.00 43.42 13 TYR E N 1
ATOM 9684 C CA . TYR E 1 13 ? 2.475 36.394 -27.313 1.00 42.19 13 TYR E CA 1
ATOM 9685 C C . TYR E 1 13 ? 3.191 37.731 -27.271 1.00 42.80 13 TYR E C 1
ATOM 9686 O O . TYR E 1 13 ? 2.560 38.754 -27.016 1.00 44.61 13 TYR E O 1
ATOM 9695 N N . LEU E 1 14 ? 4.491 37.722 -27.540 1.00 41.55 14 LEU E N 1
ATOM 9696 C CA . LEU E 1 14 ? 5.315 38.911 -27.415 1.00 43.72 14 LEU E CA 1
ATOM 9697 C C . LEU E 1 14 ? 6.209 39.088 -28.632 1.00 42.40 14 LEU E C 1
ATOM 9698 O O . LEU E 1 14 ? 6.669 38.098 -29.225 1.00 39.98 14 LEU E O 1
ATOM 9703 N N . PRO E 1 15 ? 6.520 40.334 -28.991 1.00 44.36 15 PRO E N 1
ATOM 9704 C CA . PRO E 1 15 ? 7.578 40.566 -29.980 1.00 45.09 15 PRO E CA 1
ATOM 9705 C C . PRO E 1 15 ? 8.879 39.928 -29.519 1.00 44.38 15 PRO E C 1
ATOM 9706 O O . PRO E 1 15 ? 9.212 39.947 -28.334 1.00 43.56 15 PRO E O 1
ATOM 9710 N N . LEU E 1 16 ? 9.621 39.369 -30.477 1.00 44.53 16 LEU E N 1
ATOM 9711 C CA . LEU E 1 16 ? 10.866 38.680 -30.151 1.00 43.64 16 LEU E CA 1
ATOM 9712 C C . LEU E 1 16 ? 11.770 39.520 -29.258 1.00 44.25 16 LEU E C 1
ATOM 9713 O O . LEU E 1 16 ? 12.366 38.998 -28.307 1.00 43.86 16 LEU E O 1
ATOM 9718 N N . SER E 1 17 ? 11.897 40.821 -29.549 1.00 46.89 17 SER E N 1
ATOM 9719 C CA . SER E 1 17 ? 12.791 41.664 -28.764 1.00 47.53 17 SER E CA 1
ATOM 9720 C C . SER E 1 17 ? 12.350 41.781 -27.317 1.00 47.20 17 SER E C 1
ATOM 9721 O O . SER E 1 17 ? 13.155 42.169 -26.466 1.00 47.90 17 SER E O 1
ATOM 9724 N N . GLN E 1 18 ? 11.079 41.496 -27.030 1.00 46.92 18 GLN E N 1
ATOM 9725 C CA . GLN E 1 18 ? 10.554 41.528 -25.673 1.00 47.44 18 GLN E CA 1
ATOM 9726 C C . GLN E 1 18 ? 10.549 40.159 -25.011 1.00 44.56 18 GLN E C 1
ATOM 9727 O O . GLN E 1 18 ? 10.544 40.084 -23.777 1.00 45.93 18 GLN E O 1
ATOM 9733 N N . ALA E 1 19 ? 10.543 39.084 -25.795 1.00 40.82 19 ALA E N 1
ATOM 9734 C CA . ALA E 1 19 ? 10.487 37.746 -25.224 1.00 38.20 19 ALA E CA 1
ATOM 9735 C C . ALA E 1 19 ? 11.813 37.382 -24.565 1.00 36.88 19 ALA E C 1
ATOM 9736 O O . ALA E 1 19 ? 12.888 37.653 -25.104 1.00 37.26 19 ALA E O 1
ATOM 9738 N N . ARG E 1 20 ? 11.731 36.735 -23.405 1.00 35.73 20 ARG E N 1
ATOM 9739 C CA . ARG E 1 20 ? 12.888 36.570 -22.536 1.00 35.10 20 ARG E CA 1
ATOM 9740 C C . ARG E 1 20 ? 13.019 35.138 -22.054 1.00 32.57 20 ARG E C 1
ATOM 9741 O O . ARG E 1 20 ? 12.095 34.582 -21.448 1.00 32.54 20 ARG E O 1
ATOM 9749 N N . VAL E 1 21 ? 14.186 34.559 -22.308 1.00 30.24 21 VAL E N 1
ATOM 9750 C CA . VAL E 1 21 ? 14.651 33.370 -21.612 1.00 29.78 21 VAL E CA 1
ATOM 9751 C C . VAL E 1 21 ? 15.556 33.828 -20.477 1.00 29.37 21 VAL E C 1
ATOM 9752 O O . VAL E 1 21 ? 16.414 34.695 -20.663 1.00 29.55 21 VAL E O 1
ATOM 9756 N N . SER E 1 22 ? 15.353 33.269 -19.294 1.00 29.16 22 SER E N 1
ATOM 9757 C CA . SER E 1 22 ? 16.192 33.632 -18.172 1.00 29.29 22 SER E CA 1
ATOM 9758 C C . SER E 1 22 ? 17.601 33.089 -18.388 1.00 28.56 22 SER E C 1
ATOM 9759 O O . SER E 1 22 ? 17.755 31.970 -18.874 1.00 27.46 22 SER E O 1
ATOM 9762 N N . PRO E 1 23 ? 18.639 33.816 -17.962 1.00 30.47 23 PRO E N 1
ATOM 9763 C CA . PRO E 1 23 ? 20.002 33.266 -18.067 1.00 30.22 23 PRO E CA 1
ATOM 9764 C C . PRO E 1 23 ? 20.233 32.036 -17.204 1.00 29.09 23 PRO E C 1
ATOM 9765 O O . PRO E 1 23 ? 21.234 31.337 -17.420 1.00 28.62 23 PRO E O 1
ATOM 9769 N N . VAL E 1 24 ? 19.341 31.728 -16.262 1.00 29.41 24 VAL E N 1
ATOM 9770 C CA . VAL E 1 24 ? 19.458 30.523 -15.450 1.00 28.34 24 VAL E CA 1
ATOM 9771 C C . VAL E 1 24 ? 18.400 29.492 -15.824 1.00 27.52 24 VAL E C 1
ATOM 9772 O O . VAL E 1 24 ? 18.179 28.523 -15.079 1.00 27.32 24 VAL E O 1
ATOM 9776 N N . ASP E 1 25 ? 17.738 29.665 -16.959 1.00 26.86 25 ASP E N 1
ATOM 9777 C CA . ASP E 1 25 ? 16.922 28.592 -17.507 1.00 26.34 25 ASP E CA 1
ATOM 9778 C C . ASP E 1 25 ? 17.787 27.359 -17.745 1.00 25.98 25 ASP E C 1
ATOM 9779 O O . ASP E 1 25 ? 18.871 27.450 -18.324 1.00 25.85 25 ASP E O 1
ATOM 9784 N N . GLN E 1 26 ? 17.303 26.192 -17.309 1.00 26.95 26 GLN E N 1
ATOM 9785 C CA . GLN E 1 26 ? 18.086 24.975 -17.488 1.00 26.67 26 GLN E CA 1
ATOM 9786 C C . GLN E 1 26 ? 18.168 24.545 -18.940 1.00 27.02 26 GLN E C 1
ATOM 9787 O O . GLN E 1 26 ? 19.088 23.802 -19.303 1.00 26.34 26 GLN E O 1
ATOM 9793 N N . GLY E 1 27 ? 17.242 24.999 -19.781 1.00 27.61 27 GLY E N 1
ATOM 9794 C CA . GLY E 1 27 ? 17.396 24.809 -21.206 1.00 27.79 27 GLY E CA 1
ATOM 9795 C C . GLY E 1 27 ? 18.601 25.539 -21.763 1.00 27.76 27 GLY E C 1
ATOM 9796 O O . GLY E 1 27 ? 19.209 25.087 -22.730 1.00 29.41 27 GLY E O 1
ATOM 9797 N N . PHE E 1 28 ? 18.951 26.677 -21.162 1.00 26.37 28 PHE E N 1
ATOM 9798 C CA . PHE E 1 28 ? 20.117 27.454 -21.565 1.00 25.74 28 PHE E CA 1
ATOM 9799 C C . PHE E 1 28 ? 21.384 26.942 -20.886 1.00 26.94 28 PHE E C 1
ATOM 9800 O O . PHE E 1 28 ? 22.397 26.702 -21.549 1.00 27.94 28 PHE E O 1
ATOM 9808 N N . LEU E 1 29 ? 21.353 26.770 -19.565 1.00 26.09 29 LEU E N 1
ATOM 9809 C CA . LEU E 1 29 ? 22.583 26.427 -18.856 1.00 26.19 29 LEU E CA 1
ATOM 9810 C C . LEU E 1 29 ? 22.993 24.979 -19.095 1.00 26.24 29 LEU E C 1
ATOM 9811 O O . LEU E 1 29 ? 24.190 24.660 -19.052 1.00 26.47 29 LEU E O 1
ATOM 9816 N N . LEU E 1 30 ? 22.019 24.091 -19.317 1.00 24.75 30 LEU E N 1
ATOM 9817 C CA . LEU E 1 30 ? 22.278 22.650 -19.370 1.00 24.55 30 LEU E CA 1
ATOM 9818 C C . LEU E 1 30 ? 21.733 21.959 -20.608 1.00 24.81 30 LEU E C 1
ATOM 9819 O O . LEU E 1 30 ? 21.854 20.730 -20.720 1.00 24.69 30 LEU E O 1
ATOM 9824 N N . GLY E 1 31 ? 21.149 22.685 -21.554 1.00 24.56 31 GLY E N 1
ATOM 9825 C CA . GLY E 1 31 ? 20.599 21.990 -22.699 1.00 24.77 31 GLY E CA 1
ATOM 9826 C C . GLY E 1 31 ? 19.431 21.103 -22.356 1.00 23.71 31 GLY E C 1
ATOM 9827 O O . GLY E 1 31 ? 19.138 20.159 -23.094 1.00 24.14 31 GLY E O 1
ATOM 9828 N N . ASP E 1 32 ? 18.733 21.391 -21.259 1.00 23.62 32 ASP E N 1
ATOM 9829 C CA . ASP E 1 32 ? 17.706 20.500 -20.734 1.00 24.38 32 ASP E CA 1
ATOM 9830 C C . ASP E 1 32 ? 16.370 20.888 -21.358 1.00 25.07 32 ASP E C 1
ATOM 9831 O O . ASP E 1 32 ? 15.534 21.562 -20.755 1.00 24.86 32 ASP E O 1
ATOM 9836 N N . GLY E 1 33 ? 16.199 20.473 -22.606 1.00 24.52 33 GLY E N 1
ATOM 9837 C CA . GLY E 1 33 ? 14.968 20.717 -23.324 1.00 24.70 33 GLY E CA 1
ATOM 9838 C C . GLY E 1 33 ? 14.937 19.942 -24.619 1.00 24.16 33 GLY E C 1
ATOM 9839 O O . GLY E 1 33 ? 15.961 19.452 -25.111 1.00 22.99 33 GLY E O 1
ATOM 9840 N N . VAL E 1 34 ? 13.734 19.852 -25.179 1.00 24.03 34 VAL E N 1
ATOM 9841 C CA . VAL E 1 34 ? 13.517 19.164 -26.443 1.00 23.40 34 VAL E CA 1
ATOM 9842 C C . VAL E 1 34 ? 12.696 20.081 -27.342 1.00 24.10 34 VAL E C 1
ATOM 9843 O O . VAL E 1 34 ? 12.047 21.025 -26.881 1.00 24.84 34 VAL E O 1
ATOM 9847 N N . PHE E 1 35 ? 12.726 19.793 -28.637 1.00 23.69 35 PHE E N 1
ATOM 9848 C CA . PHE E 1 35 ? 12.001 20.638 -29.582 1.00 24.49 35 PHE E CA 1
ATOM 9849 C C . PHE E 1 35 ? 11.557 19.824 -30.789 1.00 25.46 35 PHE E C 1
ATOM 9850 O O . PHE E 1 35 ? 11.991 18.698 -31.020 1.00 25.18 35 PHE E O 1
ATOM 9858 N N . ASP E 1 36 ? 10.662 20.418 -31.563 1.00 24.97 36 ASP E N 1
ATOM 9859 C CA . ASP E 1 36 ? 10.326 19.886 -32.869 1.00 24.72 36 ASP E CA 1
ATOM 9860 C C . ASP E 1 36 ? 10.097 21.072 -33.796 1.00 26.50 36 ASP E C 1
ATOM 9861 O O . ASP E 1 36 ? 10.057 22.222 -33.353 1.00 26.52 36 ASP E O 1
ATOM 9866 N N . VAL E 1 37 ? 10.068 20.799 -35.103 1.00 27.81 37 VAL E N 1
ATOM 9867 C CA . VAL E 1 37 ? 9.868 21.824 -36.129 1.00 27.92 37 VAL E CA 1
ATOM 9868 C C . VAL E 1 37 ? 8.872 21.276 -37.133 1.00 28.98 37 VAL E C 1
ATOM 9869 O O . VAL E 1 37 ? 9.130 20.235 -37.753 1.00 30.48 37 VAL E O 1
ATOM 9873 N N . VAL E 1 38 ? 7.764 21.993 -37.326 1.00 28.21 38 VAL E N 1
ATOM 9874 C CA . VAL E 1 38 ? 6.781 21.694 -38.353 1.00 27.75 38 VAL E CA 1
ATOM 9875 C C . VAL E 1 38 ? 6.765 22.868 -39.324 1.00 27.84 38 VAL E C 1
ATOM 9876 O O . VAL E 1 38 ? 7.177 23.977 -38.989 1.00 28.50 38 VAL E O 1
ATOM 9880 N N . SER E 1 39 ? 6.305 22.613 -40.543 1.00 27.08 39 SER E N 1
ATOM 9881 C CA . SER E 1 39 ? 6.279 23.647 -41.570 1.00 28.53 39 SER E CA 1
ATOM 9882 C C . SER E 1 39 ? 4.866 23.955 -42.048 1.00 30.49 39 SER E C 1
ATOM 9883 O O . SER E 1 39 ? 3.970 23.108 -41.990 1.00 31.49 39 SER E O 1
ATOM 9886 N N . ALA E 1 40 ? 4.688 25.195 -42.512 1.00 30.06 40 ALA E N 1
ATOM 9887 C CA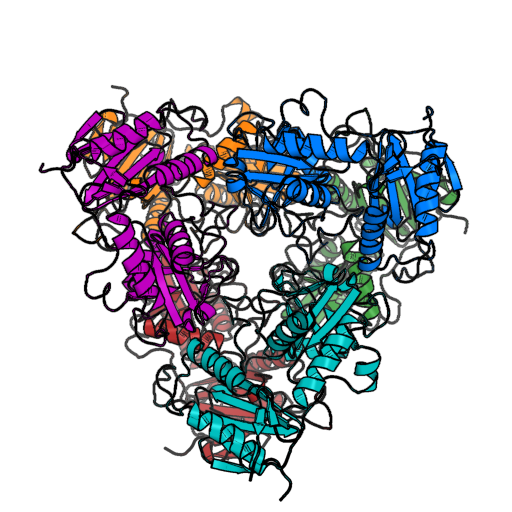 . ALA E 1 40 ? 3.506 25.635 -43.238 1.00 33.35 40 ALA E CA 1
ATOM 9888 C C . ALA E 1 40 ? 3.894 25.936 -44.679 1.00 36.10 40 ALA E C 1
ATOM 9889 O O . ALA E 1 40 ? 4.974 26.477 -44.941 1.00 38.41 40 ALA E O 1
ATOM 9891 N N . TRP E 1 41 ? 3.009 25.592 -45.611 1.00 37.34 41 TRP E N 1
ATOM 9892 C CA . TRP E 1 41 ? 3.209 25.887 -47.023 1.00 41.42 41 TRP E CA 1
ATOM 9893 C C . TRP E 1 41 ? 1.871 26.324 -47.588 1.00 43.38 41 TRP E C 1
ATOM 9894 O O . TRP E 1 41 ? 0.892 25.575 -47.509 1.00 42.57 41 TRP E O 1
ATOM 9905 N N . LYS E 1 42 ? 1.831 27.543 -48.124 1.00 45.84 42 LYS E N 1
ATOM 9906 C CA . LYS E 1 42 ? 0.634 28.098 -48.757 1.00 49.55 42 LYS E CA 1
ATOM 9907 C C . LYS E 1 42 ? -0.568 28.029 -47.820 1.00 49.08 42 LYS E C 1
ATOM 9908 O O . LYS E 1 42 ? -1.679 27.674 -48.224 1.00 50.93 42 LYS E O 1
ATOM 9914 N N . GLY E 1 43 ? -0.343 28.376 -46.557 1.00 47.23 43 GLY E N 1
ATOM 9915 C CA . GLY E 1 43 ? -1.412 28.493 -45.591 1.00 48.19 43 GLY E CA 1
ATOM 9916 C C . GLY E 1 43 ? -1.814 27.216 -44.888 1.00 47.32 43 GLY E C 1
ATOM 9917 O O . GLY E 1 43 ? -2.771 27.238 -44.103 1.00 48.65 43 GLY E O 1
ATOM 9918 N N . ASN E 1 44 ? -1.126 26.105 -45.128 1.00 44.39 44 ASN E N 1
ATOM 9919 C CA . ASN E 1 44 ? -1.449 24.851 -44.465 1.00 42.76 44 ASN E CA 1
ATOM 9920 C C . ASN E 1 44 ? -0.227 24.329 -43.733 1.00 40.07 44 ASN E C 1
ATOM 9921 O O . ASN E 1 44 ? 0.850 24.208 -44.327 1.00 40.01 44 ASN E O 1
ATOM 9926 N N . ILE E 1 45 ? -0.399 24.007 -42.447 1.00 38.39 45 ILE E N 1
ATOM 9927 C CA . ILE E 1 45 ? 0.621 23.283 -41.706 1.00 36.21 45 ILE E CA 1
ATOM 9928 C C . ILE E 1 45 ? 0.534 21.814 -42.093 1.00 36.22 45 ILE E C 1
ATOM 9929 O O . ILE E 1 45 ? -0.562 21.256 -42.243 1.00 38.35 45 ILE E O 1
ATOM 9934 N N . PHE E 1 46 ? 1.689 21.183 -42.271 1.00 34.61 46 PHE E N 1
ATOM 9935 C CA . PHE E 1 46 ? 1.770 19.826 -42.793 1.00 34.39 46 PHE E CA 1
ATOM 9936 C C . PHE E 1 46 ? 2.239 18.860 -41.713 1.00 32.40 46 PHE E C 1
ATOM 9937 O O . PHE E 1 46 ? 3.303 19.051 -41.108 1.00 31.06 46 PHE E O 1
ATOM 9945 N N . LYS E 1 47 ? 1.426 17.824 -41.475 1.00 31.95 47 LYS E N 1
ATOM 9946 C CA . LYS E 1 47 ? 1.735 16.752 -40.530 1.00 30.13 47 LYS E CA 1
ATOM 9947 C C . LYS E 1 47 ? 1.939 17.288 -39.118 1.00 28.07 47 LYS E C 1
ATOM 9948 O O . LYS E 1 47 ? 2.782 16.809 -38.363 1.00 28.25 47 LYS E O 1
ATOM 9954 N N . LEU E 1 48 ? 1.095 18.250 -38.733 1.00 32.40 48 LEU E N 1
ATOM 9955 C CA . LEU E 1 48 ? 1.177 18.778 -37.378 1.00 30.59 48 LEU E CA 1
ATOM 9956 C C . LEU E 1 48 ? 0.991 17.670 -36.350 1.00 29.24 48 LEU E C 1
ATOM 9957 O O . LEU E 1 48 ? 1.703 17.626 -35.345 1.00 28.26 48 LEU E O 1
ATOM 9962 N N . ASP E 1 49 ? 0.059 16.746 -36.591 1.00 31.82 49 ASP E N 1
ATOM 9963 C CA . ASP E 1 49 ? -0.173 15.702 -35.591 1.00 33.20 49 ASP E CA 1
ATOM 9964 C C . ASP E 1 49 ? 1.027 14.769 -35.465 1.00 31.27 49 ASP E C 1
ATOM 9965 O O . ASP E 1 49 ? 1.376 14.345 -34.353 1.00 31.16 49 ASP E O 1
ATOM 9970 N N . ALA E 1 50 ? 1.674 14.432 -36.581 1.00 30.56 50 ALA E N 1
ATOM 9971 C CA . ALA E 1 50 ? 2.846 13.566 -36.517 1.00 28.87 50 ALA E CA 1
ATOM 9972 C C . ALA E 1 50 ? 3.986 14.243 -35.775 1.00 27.77 50 ALA E C 1
ATOM 9973 O O . ALA E 1 50 ? 4.724 13.590 -35.023 1.00 26.91 50 ALA E O 1
ATOM 9975 N N . HIS E 1 51 ? 4.152 15.556 -35.980 1.00 26.88 51 HIS E N 1
ATOM 9976 C CA . HIS E 1 51 ? 5.230 16.269 -35.312 1.00 25.45 51 HIS E CA 1
ATOM 9977 C C . HIS E 1 51 ? 4.930 16.397 -33.830 1.00 25.82 51 HIS E C 1
ATOM 9978 O O . HIS E 1 51 ? 5.831 16.251 -32.997 1.00 26.46 51 HIS E O 1
ATOM 9985 N N . LEU E 1 52 ? 3.660 16.609 -33.477 1.00 26.85 52 LEU E N 1
ATOM 9986 C CA . LEU E 1 52 ? 3.294 16.641 -32.067 1.00 27.24 52 LEU E CA 1
ATOM 9987 C C . LEU E 1 52 ? 3.506 15.278 -31.429 1.00 26.96 52 LEU E C 1
ATOM 9988 O O . LEU E 1 52 ? 4.007 15.191 -30.303 1.00 26.91 52 LEU E O 1
ATOM 9993 N N . ASP E 1 53 ? 3.144 14.203 -32.139 1.00 27.16 53 ASP E N 1
ATOM 9994 C CA . ASP E 1 53 ? 3.424 12.856 -31.634 1.00 26.67 53 ASP E CA 1
ATOM 9995 C C . ASP E 1 53 ? 4.898 12.710 -31.263 1.00 25.71 53 ASP E C 1
ATOM 9996 O O . ASP E 1 53 ? 5.244 12.242 -30.173 1.00 25.45 53 ASP E O 1
ATOM 10001 N N . ARG E 1 54 ? 5.786 13.088 -32.177 1.00 23.77 54 ARG E N 1
ATOM 10002 C CA . ARG E 1 54 ? 7.215 12.926 -31.933 1.00 23.88 54 ARG E CA 1
ATOM 10003 C C . ARG E 1 54 ? 7.686 13.818 -30.790 1.00 23.31 54 ARG E C 1
ATOM 10004 O O . ARG E 1 54 ? 8.526 13.414 -29.974 1.00 23.56 54 ARG E O 1
ATOM 10012 N N . PHE E 1 55 ? 7.194 15.056 -30.745 1.00 23.42 55 PHE E N 1
ATOM 10013 C CA . PHE E 1 55 ? 7.526 15.975 -29.658 1.00 23.52 55 PHE E CA 1
ATOM 10014 C C . PHE E 1 55 ? 7.205 15.357 -28.306 1.00 23.95 55 PHE E C 1
ATOM 10015 O O . PHE E 1 55 ? 8.019 15.381 -27.375 1.00 23.79 55 PHE E O 1
ATOM 10023 N N . PHE E 1 56 ? 6.017 14.796 -28.177 1.00 23.77 56 PHE E N 1
ATOM 10024 C CA . PHE E 1 56 ? 5.623 14.210 -26.905 1.00 24.87 56 PHE E CA 1
ATOM 10025 C C . PHE E 1 56 ? 6.348 12.897 -26.643 1.00 25.55 56 PHE E C 1
ATOM 10026 O O . PHE E 1 56 ? 6.534 12.530 -25.478 1.00 25.75 56 PHE E O 1
ATOM 10034 N N . ASP E 1 57 ? 6.819 12.205 -27.689 1.00 26.30 57 ASP E N 1
ATOM 10035 C CA . ASP E 1 57 ? 7.762 11.108 -27.470 1.00 26.44 57 ASP E CA 1
ATOM 10036 C C . ASP E 1 57 ? 9.047 11.612 -26.820 1.00 25.93 57 ASP E C 1
ATOM 10037 O O . ASP E 1 57 ? 9.530 11.047 -25.832 1.00 24.78 57 ASP E O 1
ATOM 10042 N N . SER E 1 58 ? 9.655 12.655 -27.397 1.00 25.24 58 SER E N 1
ATOM 10043 C CA . SER E 1 58 ? 10.878 13.195 -26.815 1.00 25.65 58 SER E CA 1
ATOM 10044 C C . SER E 1 58 ? 10.644 13.648 -25.381 1.00 24.99 58 SER E C 1
ATOM 10045 O O . SER E 1 58 ? 11.495 13.461 -24.505 1.00 24.67 58 SER E O 1
ATOM 10048 N N . ILE E 1 59 ? 9.490 14.256 -25.126 1.00 23.74 59 ILE E N 1
ATOM 10049 C CA . ILE E 1 59 ? 9.150 14.697 -23.776 1.00 23.50 59 ILE E CA 1
ATOM 10050 C C . ILE E 1 59 ? 9.069 13.511 -22.819 1.00 24.50 59 ILE E C 1
ATOM 10051 O O . ILE E 1 59 ? 9.570 13.561 -21.690 1.00 25.01 59 ILE E O 1
ATOM 10056 N N . GLN E 1 60 ? 8.407 12.437 -23.244 1.00 24.10 60 GLN E N 1
ATOM 10057 C CA . GLN E 1 60 ? 8.284 11.252 -22.410 1.00 23.35 60 GLN E CA 1
ATOM 10058 C C . GLN E 1 60 ? 9.653 10.678 -22.064 1.00 23.84 60 GLN E C 1
ATOM 10059 O O . GLN E 1 60 ? 9.909 10.323 -20.911 1.00 25.22 60 GLN E O 1
ATOM 10065 N N . ALA E 1 61 ? 10.542 10.574 -23.054 1.00 22.90 61 ALA E N 1
ATOM 10066 C CA . ALA E 1 61 ? 11.840 9.961 -22.807 1.00 23.48 61 ALA E CA 1
ATOM 10067 C C . ALA E 1 61 ? 12.702 10.809 -21.870 1.00 23.67 61 ALA E C 1
ATOM 10068 O O . ALA E 1 61 ? 13.459 10.252 -21.060 1.00 25.06 61 ALA E O 1
ATOM 10070 N N . ALA E 1 62 ? 12.568 12.133 -21.932 1.00 23.32 62 ALA E N 1
ATOM 10071 C CA . ALA E 1 62 ? 13.345 13.082 -21.132 1.00 23.98 62 ALA E CA 1
ATOM 10072 C C . ALA E 1 62 ? 12.656 13.444 -19.821 1.00 24.57 62 ALA E C 1
ATOM 10073 O O . ALA E 1 62 ? 13.159 14.300 -19.087 1.00 25.71 62 ALA E O 1
ATOM 10075 N N . ARG E 1 63 ? 11.525 12.799 -19.522 1.00 24.39 63 ARG E N 1
ATOM 10076 C CA . ARG E 1 63 ? 10.750 13.056 -18.310 1.00 26.61 63 ARG E CA 1
ATOM 10077 C C . ARG E 1 63 ? 10.419 14.544 -18.195 1.00 26.01 63 ARG E C 1
ATOM 10078 O O . ARG E 1 63 ? 10.431 15.127 -17.107 1.00 26.57 63 ARG E O 1
ATOM 10086 N N . LEU E 1 64 ? 10.093 15.158 -19.327 1.00 24.80 64 LEU E N 1
ATOM 10087 C CA . LEU E 1 64 ? 9.672 16.552 -19.348 1.00 24.78 64 LEU E CA 1
ATOM 10088 C C . LEU E 1 64 ? 8.150 16.700 -19.343 1.00 26.50 64 LEU E C 1
ATOM 10089 O O . LEU E 1 64 ? 7.642 17.776 -19.671 1.00 27.29 64 LEU E O 1
ATOM 10094 N N . ASN E 1 65 ? 7.419 15.643 -18.990 1.00 27.49 65 ASN E N 1
ATOM 10095 C CA . ASN E 1 65 ? 5.965 15.717 -18.939 1.00 29.72 65 ASN E CA 1
ATOM 10096 C C . ASN E 1 65 ? 5.542 16.893 -18.066 1.00 30.93 65 ASN E C 1
ATOM 10097 O O . ASN E 1 65 ? 6.068 17.094 -16.969 1.00 31.94 65 ASN E O 1
ATOM 10102 N N . HIS E 1 66 ? 4.586 17.671 -18.559 1.00 31.50 66 HIS E N 1
ATOM 10103 C CA . HIS E 1 66 ? 4.192 18.909 -17.899 1.00 32.78 66 HIS E CA 1
ATOM 10104 C C . HIS E 1 66 ? 2.704 19.120 -18.161 1.00 35.52 66 HIS E C 1
ATOM 10105 O O . HIS E 1 66 ? 2.039 18.282 -18.773 1.00 35.57 66 HIS E O 1
ATOM 10112 N N . ASP E 1 67 ? 2.168 20.230 -17.656 1.00 37.71 67 ASP E N 1
ATOM 10113 C CA . ASP E 1 67 ? 0.721 20.372 -17.584 1.00 41.76 67 ASP E CA 1
ATOM 10114 C C . ASP E 1 67 ? 0.097 20.927 -18.857 1.00 41.77 67 ASP E C 1
ATOM 10115 O O . ASP E 1 67 ? -1.122 20.819 -19.027 1.00 45.76 67 ASP E O 1
ATOM 10120 N N . MET E 1 68 ? 0.883 21.499 -19.756 1.00 38.98 68 MET E N 1
ATOM 10121 C CA . MET E 1 68 ? 0.331 22.041 -20.991 1.00 39.94 68 MET E CA 1
ATOM 10122 C C . MET E 1 68 ? -0.105 20.891 -21.895 1.00 38.73 68 MET E C 1
ATOM 10123 O O . MET E 1 68 ? 0.722 20.090 -22.348 1.00 37.02 68 MET E O 1
ATOM 10128 N N . SER E 1 69 ? -1.404 20.820 -22.145 1.00 40.53 69 SER E N 1
ATOM 10129 C CA . SER E 1 69 ? -2.008 19.758 -22.921 1.00 41.26 69 SER E CA 1
ATOM 10130 C C . SER E 1 69 ? -1.455 19.745 -24.340 1.00 40.01 69 SER E C 1
ATOM 10131 O O . SER E 1 69 ? -0.978 20.756 -24.865 1.00 39.82 69 SER E O 1
ATOM 10134 N N . ARG E 1 70 ? -1.585 18.585 -24.987 1.00 40.13 70 ARG E N 1
ATOM 10135 C CA . ARG E 1 70 ? -1.292 18.515 -26.416 1.00 40.23 70 ARG E CA 1
ATOM 10136 C C . ARG E 1 70 ? -2.188 19.465 -27.199 1.00 41.25 70 ARG E C 1
ATOM 10137 O O . ARG E 1 70 ? -1.728 20.116 -28.142 1.00 40.13 70 ARG E O 1
ATOM 10145 N N . ASP E 1 71 ? -3.474 19.538 -26.835 1.00 42.98 71 ASP E N 1
ATOM 10146 C CA . ASP E 1 71 ? -4.390 20.453 -27.505 1.00 44.54 71 ASP E CA 1
ATOM 10147 C C . ASP E 1 71 ? -3.932 21.895 -27.348 1.00 43.12 71 ASP E C 1
ATOM 10148 O O . ASP E 1 71 ? -4.027 22.690 -28.290 1.00 43.21 71 ASP E O 1
ATOM 10153 N N . ALA E 1 72 ? -3.452 22.255 -26.151 1.00 41.69 72 ALA E N 1
ATOM 10154 C CA . ALA E 1 72 ? -2.980 23.615 -25.919 1.00 40.82 72 ALA E CA 1
ATOM 10155 C C . ALA E 1 72 ? -1.729 23.899 -26.732 1.00 37.23 72 ALA E C 1
ATOM 10156 O O . ALA E 1 72 ? -1.545 25.013 -27.236 1.00 38.44 72 ALA E O 1
ATOM 10158 N N . TRP E 1 73 ? -0.847 22.904 -26.858 1.00 34.33 73 TRP E N 1
ATOM 10159 C CA . TRP E 1 73 ? 0.322 23.066 -27.714 1.00 32.80 73 TRP E CA 1
ATOM 10160 C C . TRP E 1 73 ? -0.096 23.214 -29.168 1.00 32.95 73 TRP E C 1
ATOM 10161 O O . TRP E 1 73 ? 0.433 24.060 -29.895 1.00 31.98 73 TRP E O 1
ATOM 10172 N N . LYS E 1 74 ? -1.045 22.393 -29.613 1.00 34.84 74 LYS E N 1
ATOM 10173 C CA . LYS E 1 74 ? -1.536 22.523 -30.982 1.00 36.61 74 LYS E CA 1
ATOM 10174 C C . LYS E 1 74 ? -2.113 23.909 -31.232 1.00 38.02 74 LYS E C 1
ATOM 10175 O O . LYS E 1 74 ? -1.822 24.537 -32.259 1.00 37.92 74 LYS E O 1
ATOM 10181 N N . GLU E 1 75 ? -2.930 24.407 -30.300 1.00 39.74 75 GLU E N 1
ATOM 10182 C CA . GLU E 1 75 ? -3.512 25.737 -30.448 1.00 43.00 75 GLU E CA 1
ATOM 10183 C C . GLU E 1 75 ? -2.435 26.816 -30.480 1.00 40.96 75 GLU E C 1
ATOM 10184 O O . GLU E 1 75 ? -2.523 27.765 -31.267 1.00 42.09 75 GLU E O 1
ATOM 10190 N N . ALA E 1 76 ? -1.419 26.696 -29.626 1.00 38.20 76 ALA E N 1
ATOM 10191 C CA . ALA E 1 76 ? -0.354 27.690 -29.596 1.00 37.92 76 ALA E CA 1
ATOM 10192 C C . ALA E 1 76 ? 0.440 27.696 -30.893 1.00 38.11 76 ALA E C 1
ATOM 10193 O O . ALA E 1 76 ? 0.817 28.764 -31.390 1.00 39.34 76 ALA E O 1
ATOM 10195 N N . ILE E 1 77 ? 0.745 26.511 -31.432 1.00 37.41 77 ILE E N 1
ATOM 10196 C CA . ILE E 1 77 ? 1.448 26.432 -32.711 1.00 36.12 77 ILE E CA 1
ATOM 10197 C C . ILE E 1 77 ? 0.642 27.128 -33.803 1.00 37.36 77 ILE E C 1
ATOM 10198 O O . ILE E 1 77 ? 1.163 27.966 -34.546 1.00 37.96 77 ILE E O 1
ATOM 10203 N N . ILE E 1 78 ? -0.651 26.805 -33.906 1.00 37.85 78 ILE E N 1
ATOM 10204 C CA . ILE E 1 78 ? -1.475 27.373 -34.965 1.00 39.80 78 ILE E CA 1
ATOM 10205 C C . ILE E 1 78 ? -1.596 28.882 -34.789 1.00 41.16 78 ILE E C 1
ATOM 10206 O O . ILE E 1 78 ? -1.441 29.650 -35.745 1.00 42.43 78 ILE E O 1
ATOM 10211 N N . GLU E 1 79 ? -1.859 29.330 -33.557 1.00 40.84 79 GLU E N 1
ATOM 10212 C CA . GLU E 1 79 ? -2.091 30.751 -33.328 1.00 42.64 79 GLU E CA 1
ATOM 10213 C C . GLU E 1 79 ? -0.812 31.560 -33.496 1.00 41.37 79 GLU E C 1
ATOM 10214 O O . GLU E 1 79 ? -0.854 32.681 -34.007 1.00 42.58 79 GLU E O 1
ATOM 10220 N N . THR E 1 80 ? 0.334 31.029 -33.056 1.00 38.67 80 THR E N 1
ATOM 10221 C CA . THR E 1 80 ? 1.573 31.773 -33.263 1.00 39.13 80 THR E CA 1
ATOM 10222 C C . THR E 1 80 ? 1.834 31.970 -34.752 1.00 39.71 80 THR E C 1
ATOM 10223 O O . THR E 1 80 ? 2.182 33.070 -35.189 1.00 40.48 80 THR E O 1
ATOM 10227 N N . THR E 1 81 ? 1.641 30.923 -35.552 1.00 39.48 81 THR E N 1
ATOM 10228 C CA . THR E 1 81 ? 1.806 31.065 -36.995 1.00 40.77 81 THR E CA 1
ATOM 10229 C C . THR E 1 81 ? 0.860 32.124 -37.557 1.00 42.89 81 THR E C 1
ATOM 10230 O O . THR E 1 81 ? 1.272 32.995 -38.337 1.00 43.51 81 THR E O 1
ATOM 10234 N N A ARG E 1 82 ? -0.415 32.084 -37.163 0.48 43.96 82 ARG E N 1
ATOM 10235 N N B ARG E 1 82 ? -0.418 32.062 -37.172 0.52 44.02 82 ARG E N 1
ATOM 10236 C CA A ARG E 1 82 ? -1.359 33.065 -37.687 0.48 46.53 82 ARG E CA 1
ATOM 10237 C CA B ARG E 1 82 ? -1.383 33.045 -37.649 0.52 46.50 82 ARG E CA 1
ATOM 10238 C C A ARG E 1 82 ? -0.928 34.485 -37.338 0.48 47.31 82 ARG E C 1
ATOM 10239 C C B ARG E 1 82 ? -0.925 34.465 -37.337 0.52 47.29 82 ARG E C 1
ATOM 10240 O O A ARG E 1 82 ? -1.037 35.395 -38.166 0.48 49.56 82 ARG E O 1
ATOM 10241 O O B ARG E 1 82 ? -1.007 35.354 -38.190 0.52 49.42 82 ARG E O 1
ATOM 10256 N N . ARG E 1 83 ? -0.434 34.694 -36.118 1.00 45.99 83 ARG E N 1
ATOM 10257 C CA . ARG E 1 83 ? -0.071 36.038 -35.698 1.00 48.37 83 ARG E CA 1
ATOM 10258 C C . ARG E 1 83 ? 1.174 36.564 -36.397 1.00 48.02 83 ARG E C 1
ATOM 10259 O O . ARG E 1 83 ? 1.349 37.785 -36.477 1.00 50.37 83 ARG E O 1
ATOM 10267 N N . ASN E 1 84 ? 2.039 35.685 -36.904 1.00 46.18 84 ASN E N 1
ATOM 10268 C CA . ASN E 1 84 ? 3.190 36.135 -37.675 1.00 46.67 84 ASN E CA 1
ATOM 10269 C C . ASN E 1 84 ? 2.846 36.399 -39.132 1.00 48.53 84 ASN E C 1
ATOM 10270 O O . ASN E 1 84 ? 3.681 36.948 -39.862 1.00 49.79 84 ASN E O 1
ATOM 10275 N N . GLY E 1 85 ? 1.640 36.035 -39.561 1.00 48.67 85 GLY E N 1
ATOM 10276 C CA . GLY E 1 85 ? 1.157 36.391 -40.873 1.00 50.90 85 GLY E CA 1
ATOM 10277 C C . GLY E 1 85 ? 1.890 35.768 -42.032 1.00 51.04 85 GLY E C 1
ATOM 10278 O O . GLY E 1 85 ? 1.830 36.303 -43.145 1.00 53.69 85 GLY E O 1
ATOM 10279 N N . LEU E 1 86 ? 2.564 34.646 -41.811 1.00 49.57 86 LEU E N 1
ATOM 10280 C CA . LEU E 1 86 ? 3.333 33.973 -42.849 1.00 51.33 86 LEU E CA 1
ATOM 10281 C C . LEU E 1 86 ? 2.569 32.744 -43.331 1.00 51.31 86 LEU E C 1
ATOM 10282 O O . LEU E 1 86 ? 2.224 31.872 -42.527 1.00 50.66 86 LEU E O 1
ATOM 10287 N N . ASP E 1 87 ? 2.320 32.669 -44.641 1.00 53.05 87 ASP E N 1
ATOM 10288 C CA . ASP E 1 87 ? 1.679 31.487 -45.212 1.00 53.03 87 ASP E CA 1
ATOM 10289 C C . ASP E 1 87 ? 2.675 30.353 -45.433 1.00 50.05 87 ASP E C 1
ATOM 10290 O O . ASP E 1 87 ? 2.285 29.181 -45.423 1.00 49.43 87 ASP E O 1
ATOM 10295 N N . ASP E 1 88 ? 3.948 30.682 -45.635 1.00 48.92 88 ASP E N 1
ATOM 10296 C CA . ASP E 1 88 ? 5.032 29.712 -45.714 1.00 46.53 88 ASP E CA 1
ATOM 10297 C C . ASP E 1 88 ? 5.897 29.912 -44.478 1.00 43.86 88 ASP E C 1
ATOM 10298 O O . ASP E 1 88 ? 6.424 31.008 -44.265 1.00 45.97 88 ASP E O 1
ATOM 10303 N N . ALA E 1 89 ? 6.045 28.874 -43.659 1.00 40.02 89 ALA E N 1
ATOM 10304 C CA . ALA E 1 89 ? 6.703 29.107 -42.383 1.00 38.55 89 ALA E CA 1
ATOM 10305 C C . ALA E 1 89 ? 7.443 27.878 -41.896 1.00 36.61 89 ALA E C 1
ATOM 10306 O O . ALA E 1 89 ? 7.117 26.747 -42.262 1.00 35.90 89 ALA E O 1
ATOM 10308 N N . SER E 1 90 ? 8.444 28.143 -41.056 1.00 35.28 90 SER E N 1
ATOM 10309 C CA . SER E 1 90 ? 9.179 27.158 -40.279 1.00 34.47 90 SER E CA 1
ATOM 10310 C C . SER E 1 90 ? 8.841 27.390 -38.815 1.00 32.55 90 SER E C 1
ATOM 10311 O O . SER E 1 90 ? 9.113 28.470 -38.278 1.00 33.64 90 SER E O 1
ATOM 10314 N N . ILE E 1 91 ? 8.265 26.379 -38.163 1.00 30.95 91 ILE E N 1
ATOM 10315 C CA . ILE E 1 91 ? 7.603 26.561 -36.872 1.00 31.07 91 ILE E CA 1
ATOM 10316 C C . ILE E 1 91 ? 8.264 25.661 -35.849 1.00 29.75 91 ILE E C 1
ATOM 10317 O O . ILE E 1 91 ? 8.060 24.440 -35.862 1.00 30.62 91 ILE E O 1
ATOM 10322 N N . ARG E 1 92 ? 9.010 26.264 -34.932 1.00 28.94 92 ARG E N 1
ATOM 10323 C CA . ARG E 1 92 ? 9.769 25.523 -33.935 1.00 27.68 92 ARG E CA 1
ATOM 10324 C C . ARG E 1 92 ? 9.053 25.626 -32.599 1.00 28.04 92 ARG E C 1
ATOM 10325 O O . ARG E 1 92 ? 8.708 26.730 -32.160 1.00 28.95 92 ARG E O 1
ATOM 10333 N N . PHE E 1 93 ? 8.814 24.482 -31.960 1.00 26.80 93 PHE E N 1
ATOM 10334 C CA . PHE E 1 93 ? 8.209 24.490 -30.638 1.00 27.09 93 PHE E CA 1
ATOM 10335 C C . PHE E 1 93 ? 9.134 23.755 -29.671 1.00 26.28 93 PHE E C 1
ATOM 10336 O O . PHE E 1 93 ? 9.699 22.703 -30.001 1.00 25.01 93 PHE E O 1
ATOM 10344 N N . ILE E 1 94 ? 9.304 24.353 -28.494 1.00 26.47 94 ILE E N 1
ATOM 10345 C CA . ILE E 1 94 ? 10.385 24.030 -27.567 1.00 26.85 94 ILE E CA 1
ATOM 10346 C C . ILE E 1 94 ? 9.830 23.932 -26.157 1.00 26.62 94 ILE E C 1
ATOM 10347 O O . ILE E 1 94 ? 9.084 24.807 -25.714 1.00 26.85 94 ILE E O 1
ATOM 10352 N N . VAL E 1 95 ? 10.250 22.908 -25.419 1.00 26.14 95 VAL E N 1
ATOM 10353 C CA . VAL E 1 95 ? 9.974 22.855 -23.990 1.00 26.02 95 VAL E CA 1
ATOM 10354 C C . VAL E 1 95 ? 11.273 22.575 -23.252 1.00 24.87 95 VAL E C 1
ATOM 10355 O O . VAL E 1 95 ? 12.055 21.709 -23.662 1.00 25.17 95 VAL E O 1
ATOM 10359 N N . THR E 1 96 ? 11.519 23.332 -22.191 1.00 24.25 96 THR E N 1
ATOM 10360 C CA . THR E 1 96 ? 12.692 23.111 -21.357 1.00 24.22 96 THR E CA 1
ATOM 10361 C C . THR E 1 96 ? 12.277 22.885 -19.911 1.00 25.29 96 THR E C 1
ATOM 10362 O O . THR E 1 96 ? 11.160 23.203 -19.489 1.00 25.81 96 THR E O 1
ATOM 10366 N N . ARG E 1 97 ? 13.229 22.379 -19.127 1.00 24.84 97 ARG E N 1
ATOM 10367 C CA . ARG E 1 97 ? 13.033 22.157 -17.701 1.00 26.98 97 ARG E CA 1
ATOM 10368 C C . ARG E 1 97 ? 12.895 23.460 -16.912 1.00 28.10 97 ARG E C 1
ATOM 10369 O O . ARG E 1 97 ? 12.520 23.423 -15.737 1.00 29.36 97 ARG E O 1
ATOM 10377 N N . GLY E 1 98 ? 13.170 24.608 -17.522 1.00 27.91 98 GLY E N 1
ATOM 10378 C CA . GLY E 1 98 ? 12.845 25.871 -16.902 1.00 28.00 98 GLY E CA 1
ATOM 10379 C C . GLY E 1 98 ? 13.838 26.357 -15.861 1.00 31.03 98 GLY E C 1
ATOM 10380 O O . GLY E 1 98 ? 14.974 25.888 -15.747 1.00 31.89 98 GLY E O 1
ATOM 10381 N N . GLU E 1 99 ? 13.381 27.309 -15.078 1.00 34.22 99 GLU E N 1
ATOM 10382 C CA . GLU E 1 99 ? 14.200 27.965 -14.077 1.00 39.23 99 GLU E CA 1
ATOM 10383 C C . GLU E 1 99 ? 14.120 27.199 -12.760 1.00 43.90 99 GLU E C 1
ATOM 10384 O O . GLU E 1 99 ? 13.089 26.596 -12.445 1.00 42.83 99 GLU E O 1
ATOM 10390 N N . PRO E 1 100 ? 15.218 27.156 -12.012 1.00 49.23 100 PRO E N 1
ATOM 10391 C CA . PRO E 1 100 ? 15.259 26.277 -10.840 1.00 52.05 100 PRO E CA 1
ATOM 10392 C C . PRO E 1 100 ? 14.156 26.654 -9.866 1.00 55.55 100 PRO E C 1
ATOM 10393 O O . PRO E 1 100 ? 13.836 27.824 -9.682 1.00 58.04 100 PRO E O 1
ATOM 10397 N N . LYS E 1 101 ? 13.551 25.637 -9.254 1.00 56.58 101 LYS E N 1
ATOM 10398 C CA . LYS E 1 101 ? 12.544 25.900 -8.234 1.00 60.99 101 LYS E CA 1
ATOM 10399 C C . LYS E 1 101 ? 13.181 26.579 -7.034 1.00 66.45 101 LYS E C 1
ATOM 10400 O O . LYS E 1 101 ? 12.647 27.564 -6.517 1.00 69.74 101 LYS E O 1
ATOM 10406 N N . GLY E 1 102 ? 14.349 26.091 -6.599 1.00 68.27 102 GLY E N 1
ATOM 10407 C CA . GLY E 1 102 ? 15.219 26.737 -5.625 1.00 72.72 102 GLY E CA 1
ATOM 10408 C C . GLY E 1 102 ? 16.640 26.335 -5.976 1.00 71.53 102 GLY E C 1
ATOM 10409 O O . GLY E 1 102 ? 16.888 26.043 -7.143 1.00 68.79 102 GLY E O 1
ATOM 10410 N N . VAL E 1 103 ? 17.595 26.264 -5.044 1.00 73.69 103 VAL E N 1
ATOM 10411 C CA . VAL E 1 103 ? 18.888 25.681 -5.420 1.00 71.97 103 VAL E CA 1
ATOM 10412 C C . VAL E 1 103 ? 18.881 24.174 -5.205 1.00 70.85 103 VAL E C 1
ATOM 10413 O O . VAL E 1 103 ? 19.833 23.480 -5.584 1.00 70.58 103 VAL E O 1
ATOM 10417 N N . VAL E 1 104 ? 17.768 23.638 -4.680 1.00 69.94 104 VAL E N 1
ATOM 10418 C CA . VAL E 1 104 ? 17.478 22.207 -4.579 1.00 66.77 104 VAL E CA 1
ATOM 10419 C C . VAL E 1 104 ? 16.927 21.607 -5.873 1.00 62.07 104 VAL E C 1
ATOM 10420 O O . VAL E 1 104 ? 15.747 21.251 -5.934 1.00 62.01 104 VAL E O 1
ATOM 10424 N N . ALA E 1 105 ? 17.765 21.393 -6.886 1.00 59.17 105 ALA E N 1
ATOM 10425 C CA . ALA E 1 105 ? 17.230 21.056 -8.204 1.00 55.01 105 ALA E CA 1
ATOM 10426 C C . ALA E 1 105 ? 16.978 19.558 -8.353 1.00 51.54 105 ALA E C 1
ATOM 10427 O O . ALA E 1 105 ? 17.896 18.744 -8.232 1.00 52.24 105 ALA E O 1
ATOM 10429 N N . ASP E 1 106 ? 15.731 19.204 -8.651 1.00 46.48 106 ASP E N 1
ATOM 10430 C CA . ASP E 1 106 ? 15.307 17.821 -8.892 1.00 42.15 106 ASP E CA 1
ATOM 10431 C C . ASP E 1 106 ? 14.614 17.809 -10.248 1.00 38.49 106 ASP E C 1
ATOM 10432 O O . ASP E 1 106 ? 13.546 18.439 -10.395 1.00 37.45 106 ASP E O 1
ATOM 10437 N N . PRO E 1 107 ? 15.178 17.152 -11.269 1.00 31.40 107 PRO E N 1
ATOM 10438 C CA . PRO E 1 107 ? 14.594 17.259 -12.621 1.00 31.65 107 PRO E CA 1
ATOM 10439 C C . PRO E 1 107 ? 13.179 16.700 -12.738 1.00 31.43 107 PRO E C 1
ATOM 10440 O O . PRO E 1 107 ? 12.526 16.937 -13.763 1.00 30.75 107 PRO E O 1
ATOM 10444 N N . ARG E 1 108 ? 12.676 15.985 -11.727 1.00 31.88 108 ARG E N 1
ATOM 10445 C CA . ARG E 1 108 ? 11.290 15.537 -11.710 1.00 32.50 108 ARG E CA 1
ATOM 10446 C C . ARG E 1 108 ? 10.318 16.618 -11.243 1.00 34.14 108 ARG E C 1
ATOM 10447 O O . ARG E 1 108 ? 9.103 16.452 -11.422 1.00 35.03 108 ARG E O 1
ATOM 10455 N N . ASP E 1 109 ? 10.819 17.718 -10.667 1.00 33.89 109 ASP E N 1
ATOM 10456 C CA . ASP E 1 109 ? 10.021 18.793 -10.076 1.00 35.33 109 ASP E CA 1
ATOM 10457 C C . ASP E 1 109 ? 10.438 20.092 -10.764 1.00 34.29 109 ASP E C 1
ATOM 10458 O O . ASP E 1 109 ? 11.483 20.666 -10.444 1.00 35.17 109 ASP E O 1
ATOM 10463 N N . PHE E 1 110 ? 9.638 20.549 -11.724 1.00 33.19 110 PHE E N 1
ATOM 10464 C CA . PHE E 1 110 ? 10.029 21.709 -12.506 1.00 32.00 110 PHE E CA 1
ATOM 10465 C C . PHE E 1 110 ? 8.798 22.429 -13.033 1.00 32.04 110 PHE E C 1
ATOM 10466 O O . PHE E 1 110 ? 7.703 21.868 -13.099 1.00 31.43 110 PHE E O 1
ATOM 10474 N N . LYS E 1 111 ? 9.003 23.693 -13.403 1.00 32.68 111 LYS E N 1
ATOM 10475 C CA . LYS E 1 111 ? 8.015 24.480 -14.125 1.00 34.36 111 LYS E CA 1
ATOM 10476 C C . LYS E 1 111 ? 8.566 24.730 -15.517 1.00 32.66 111 LYS E C 1
ATOM 10477 O O . LYS E 1 111 ? 9.625 25.357 -15.638 1.00 32.17 111 LYS E O 1
ATOM 10483 N N . PRO E 1 112 ? 7.935 24.250 -16.580 1.00 31.65 112 PRO E N 1
ATOM 10484 C CA . PRO E 1 112 ? 8.588 24.283 -17.887 1.00 30.05 112 PRO E CA 1
ATOM 10485 C C . PRO E 1 112 ? 8.599 25.671 -18.512 1.00 29.80 112 PRO E C 1
ATOM 10486 O O . PRO E 1 112 ? 7.794 26.543 -18.189 1.00 31.90 112 PRO E O 1
ATOM 10490 N N . THR E 1 113 ? 9.570 25.852 -19.412 1.00 28.52 113 THR E N 1
ATOM 10491 C CA . THR E 1 113 ? 9.567 26.957 -20.360 1.00 28.32 113 THR E CA 1
ATOM 10492 C C . THR E 1 113 ? 9.013 26.418 -21.668 1.00 28.12 113 THR E C 1
ATOM 10493 O O . THR E 1 113 ? 9.482 25.395 -22.158 1.00 27.33 113 THR E O 1
ATOM 10497 N N . CYS E 1 114 ? 7.994 27.094 -22.209 1.00 29.16 114 CYS E N 1
ATOM 10498 C CA . CYS E 1 114 ? 7.268 26.615 -23.383 1.00 29.31 114 CYS E CA 1
ATOM 10499 C C . CYS E 1 114 ? 7.269 27.720 -24.428 1.00 29.66 114 CYS E C 1
ATOM 10500 O O . CYS E 1 114 ? 6.769 28.810 -24.157 1.00 31.62 114 CYS E O 1
ATOM 10503 N N . ILE E 1 115 ? 7.819 27.432 -25.606 1.00 28.70 115 ILE E N 1
ATOM 10504 C CA . ILE E 1 115 ? 8.059 28.457 -26.612 1.00 30.02 115 ILE E CA 1
ATOM 10505 C C . ILE E 1 115 ? 7.606 27.975 -27.984 1.00 29.39 115 ILE E C 1
ATOM 10506 O O . ILE E 1 115 ? 7.800 26.816 -28.340 1.00 28.11 115 ILE E O 1
ATOM 10511 N N . VAL E 1 116 ? 6.996 28.877 -28.761 1.00 30.73 116 VAL E N 1
ATOM 10512 C CA . VAL E 1 116 ? 6.811 28.669 -30.196 1.00 31.87 116 VAL E CA 1
ATOM 10513 C C . VAL E 1 116 ? 7.443 29.842 -30.941 1.00 32.55 116 VAL E C 1
ATOM 10514 O O . VAL E 1 116 ? 7.129 31.007 -30.659 1.00 33.59 116 VAL E O 1
ATOM 10518 N N . TRP E 1 117 ? 8.317 29.526 -31.896 1.00 32.32 117 TRP E N 1
ATOM 10519 C CA . TRP E 1 117 ? 9.017 30.520 -32.705 1.00 32.86 117 TRP E CA 1
ATOM 10520 C C . TRP E 1 117 ? 8.727 30.226 -34.171 1.00 32.18 117 TRP E C 1
ATOM 10521 O O . TRP E 1 117 ? 8.977 29.110 -34.643 1.00 30.81 117 TRP E O 1
ATOM 10532 N N . VAL E 1 118 ? 8.204 31.229 -34.879 1.00 33.65 118 VAL E N 1
ATOM 10533 C CA . VAL E 1 118 ? 7.760 31.100 -36.263 1.00 35.11 118 VAL E CA 1
ATOM 10534 C C . VAL E 1 118 ? 8.620 32.013 -37.128 1.00 36.00 118 VAL E C 1
ATOM 10535 O O . VAL E 1 118 ? 8.708 33.221 -36.873 1.00 37.81 118 VAL E O 1
ATOM 10539 N N . ALA E 1 119 ? 9.255 31.433 -38.134 1.00 36.37 119 ALA E N 1
ATOM 10540 C CA . ALA E 1 119 ? 10.065 32.165 -39.109 1.00 38.02 119 ALA E CA 1
ATOM 10541 C C . ALA E 1 119 ? 9.637 31.798 -40.519 1.00 38.77 119 ALA E C 1
ATOM 10542 O O . ALA E 1 119 ? 8.899 30.834 -40.731 1.00 38.38 119 ALA E O 1
ATOM 10544 N N . PRO E 1 120 ? 10.089 32.559 -41.522 1.00 39.13 120 PRO E N 1
ATOM 10545 C CA . PRO E 1 120 ? 9.797 32.182 -42.912 1.00 39.67 120 PRO E CA 1
ATOM 10546 C C . PRO E 1 120 ? 10.280 30.775 -43.248 1.00 38.18 120 PRO E C 1
ATOM 10547 O O . PRO E 1 120 ? 11.257 30.273 -42.688 1.00 36.52 120 PRO E O 1
ATOM 10551 N N . TYR E 1 121 ? 9.575 30.134 -44.180 1.00 39.67 121 TYR E N 1
ATOM 10552 C CA . TYR E 1 121 ? 9.998 28.824 -44.654 1.00 38.56 121 TYR E CA 1
ATOM 10553 C C . TYR E 1 121 ? 11.399 28.933 -45.235 1.00 40.33 121 TYR E C 1
ATOM 10554 O O . TYR E 1 121 ? 11.739 29.922 -45.886 1.00 42.12 121 TYR E O 1
ATOM 10563 N N . ILE E 1 122 ? 12.222 27.919 -44.978 1.00 41.64 122 ILE E N 1
ATOM 10564 C CA . ILE E 1 122 ? 13.618 27.933 -45.393 1.00 43.78 122 ILE E CA 1
ATOM 10565 C C . ILE E 1 122 ? 13.965 26.611 -46.063 1.00 41.07 122 ILE E C 1
ATOM 10566 O O . ILE E 1 122 ? 13.529 25.546 -45.616 1.00 37.87 122 ILE E O 1
ATOM 10571 N N . PHE E 1 123 ? 14.745 26.686 -47.134 1.00 40.81 123 PHE E N 1
ATOM 10572 C CA . PHE E 1 123 ? 15.396 25.532 -47.736 1.00 39.44 123 PHE E CA 1
ATOM 10573 C C . PHE E 1 123 ? 16.822 25.437 -47.211 1.00 39.81 123 PHE E C 1
ATOM 10574 O O . PHE E 1 123 ? 17.365 26.388 -46.643 1.00 42.86 123 PHE E O 1
ATOM 10582 N N . LEU E 1 124 ? 17.434 24.281 -47.405 1.00 37.11 124 LEU E N 1
ATOM 10583 C CA . LEU E 1 124 ? 18.789 24.095 -46.916 1.00 35.55 124 LEU E CA 1
ATOM 10584 C C . LEU E 1 124 ? 19.857 24.423 -47.949 1.00 37.16 124 LEU E C 1
ATOM 10585 O O . LEU E 1 124 ? 21.048 24.346 -47.617 1.00 39.03 124 LEU E O 1
ATOM 10590 N N . ALA E 1 125 ? 19.476 24.738 -49.187 1.00 36.47 125 ALA E N 1
ATOM 10591 C CA . ALA E 1 125 ? 20.423 25.189 -50.201 1.00 37.15 125 ALA E CA 1
ATOM 10592 C C . ALA E 1 125 ? 19.743 26.195 -51.114 1.00 38.77 125 ALA E C 1
ATOM 10593 O O . ALA E 1 125 ? 18.514 26.231 -51.216 1.00 40.26 125 ALA E O 1
ATOM 10595 N N . ASP E 1 126 ? 20.561 27.002 -51.804 1.00 39.52 126 ASP E N 1
ATOM 10596 C CA . ASP E 1 126 ? 20.051 27.990 -52.746 1.00 42.40 126 ASP E CA 1
ATOM 10597 C C . ASP E 1 126 ? 19.452 27.293 -53.972 1.00 42.26 126 ASP E C 1
ATOM 10598 O O . ASP E 1 126 ? 19.597 26.086 -54.164 1.00 41.21 126 ASP E O 1
ATOM 10603 N N . GLU E 1 127 ? 18.765 28.068 -54.815 1.00 44.22 127 GLU E N 1
ATOM 10604 C CA . GLU E 1 127 ? 17.972 27.454 -55.875 1.00 46.44 127 GLU E CA 1
ATOM 10605 C C . GLU E 1 127 ? 18.849 26.706 -56.876 1.00 45.74 127 GLU E C 1
ATOM 10606 O O . GLU E 1 127 ? 18.439 25.667 -57.407 1.00 45.52 127 GLU E O 1
ATOM 10612 N N . GLU E 1 128 ? 20.048 27.221 -57.165 1.00 45.50 128 GLU E N 1
ATOM 10613 C CA . GLU E 1 128 ? 20.935 26.530 -58.095 1.00 45.66 128 GLU E CA 1
ATOM 10614 C C . GLU E 1 128 ? 21.281 25.139 -57.574 1.00 42.58 128 GLU E C 1
ATOM 10615 O O . GLU E 1 128 ? 21.229 24.151 -58.315 1.00 41.69 128 GLU E O 1
ATOM 10621 N N . LYS E 1 129 ? 21.617 25.044 -56.291 1.00 40.31 129 LYS E N 1
ATOM 10622 C CA . LYS E 1 129 ? 22.003 23.760 -55.721 1.00 39.13 129 LYS E CA 1
ATOM 10623 C C . LYS E 1 129 ? 20.801 22.846 -55.540 1.00 38.90 129 LYS E C 1
ATOM 10624 O O . LYS E 1 129 ? 20.947 21.618 -55.589 1.00 39.49 129 LYS E O 1
ATOM 10630 N N A ARG E 1 130 ? 19.614 23.417 -55.326 0.52 39.40 130 ARG E N 1
ATOM 10631 N N B ARG E 1 130 ? 19.611 23.411 -55.321 0.48 39.34 130 ARG E N 1
ATOM 10632 C CA A ARG E 1 130 ? 18.404 22.605 -55.310 0.52 39.12 130 ARG E CA 1
ATOM 10633 C CA B ARG E 1 130 ? 18.409 22.586 -55.298 0.48 39.10 130 ARG E CA 1
ATOM 10634 C C A ARG E 1 130 ? 18.172 21.957 -56.667 0.52 39.68 130 ARG E C 1
ATOM 10635 C C B ARG E 1 130 ? 18.146 21.970 -56.667 0.48 39.70 130 ARG E C 1
ATOM 10636 O O A ARG E 1 130 ? 17.727 20.806 -56.745 0.52 39.45 130 ARG E O 1
ATOM 10637 O O B ARG E 1 130 ? 17.661 20.836 -56.751 0.48 39.53 130 ARG E O 1
ATOM 10652 N N A ARG E 1 131 ? 18.489 22.677 -57.748 0.52 40.69 131 ARG E N 1
ATOM 10653 N N B ARG E 1 131 ? 18.489 22.688 -57.745 0.48 40.64 131 ARG E N 1
ATOM 10654 C CA A ARG E 1 131 ? 18.253 22.176 -59.097 0.52 41.80 131 ARG E CA 1
ATOM 10655 C CA B ARG E 1 131 ? 18.269 22.201 -59.106 0.48 41.82 131 ARG E CA 1
ATOM 10656 C C A ARG E 1 131 ? 19.347 21.210 -59.540 0.52 41.05 131 ARG E C 1
ATOM 10657 C C B ARG E 1 131 ? 19.347 21.213 -59.532 0.48 41.05 131 ARG E C 1
ATOM 10658 O O A ARG E 1 131 ? 19.064 20.227 -60.234 0.52 41.32 131 ARG E O 1
ATOM 10659 O O B ARG E 1 131 ? 19.052 20.219 -60.205 0.48 41.31 131 ARG E O 1
ATOM 10674 N N . ASN E 1 132 ? 20.597 21.463 -59.147 1.00 39.85 132 ASN E N 1
ATOM 10675 C CA . ASN E 1 132 ? 21.724 20.681 -59.636 1.00 39.41 132 ASN E CA 1
ATOM 10676 C C . ASN E 1 132 ? 22.346 19.759 -58.601 1.00 36.31 132 ASN E C 1
ATOM 10677 O O . ASN E 1 132 ? 23.165 18.906 -58.973 1.00 36.86 132 ASN E O 1
ATOM 10682 N N . GLY E 1 133 ? 22.002 19.908 -57.332 1.00 33.08 133 GLY E N 1
ATOM 10683 C CA . GLY E 1 133 ? 22.477 19.023 -56.288 1.00 30.36 133 GLY E CA 1
ATOM 10684 C C . GLY E 1 133 ? 23.570 19.659 -55.450 1.00 29.69 133 GLY E C 1
ATOM 10685 O O . GLY E 1 133 ? 24.316 20.537 -55.907 1.00 31.06 133 GLY E O 1
ATOM 10686 N N . ILE E 1 134 ? 23.664 19.210 -54.204 1.00 28.55 134 ILE E N 1
ATOM 10687 C CA . ILE E 1 134 ? 24.643 19.711 -53.267 1.00 28.43 134 ILE E CA 1
ATOM 10688 C C . ILE E 1 134 ? 25.824 18.754 -53.199 1.00 28.50 134 ILE E C 1
ATOM 10689 O O . ILE E 1 134 ? 25.764 17.615 -53.662 1.00 28.81 134 ILE E O 1
ATOM 10694 N N . ARG E 1 135 ? 26.897 19.213 -52.563 1.00 27.07 135 ARG E N 1
ATOM 10695 C CA . ARG E 1 135 ? 28.085 18.418 -52.289 1.00 26.83 135 ARG E CA 1
ATOM 10696 C C . ARG E 1 135 ? 28.176 18.180 -50.790 1.00 25.91 135 ARG E C 1
ATOM 10697 O O . ARG E 1 135 ? 28.236 19.138 -50.006 1.00 26.94 135 ARG E O 1
ATOM 10705 N N . LEU E 1 136 ? 28.195 16.912 -50.388 1.00 25.28 136 LEU E N 1
ATOM 10706 C CA . LEU E 1 136 ? 28.315 16.537 -48.993 1.00 25.97 136 LEU E CA 1
ATOM 10707 C C . LEU E 1 136 ? 29.689 15.936 -48.736 1.00 25.87 136 LEU E C 1
ATOM 10708 O O . LEU E 1 136 ? 30.285 15.325 -49.626 1.00 25.62 136 LEU E O 1
ATOM 10713 N N . MET E 1 137 ? 30.179 16.106 -47.512 1.00 26.48 137 MET E N 1
ATOM 10714 C CA . MET E 1 137 ? 31.301 15.318 -47.019 1.00 25.62 137 MET E CA 1
ATOM 10715 C C . MET E 1 137 ? 30.835 14.410 -45.888 1.00 24.25 137 MET E C 1
ATOM 10716 O O . MET E 1 137 ? 29.701 14.505 -45.417 1.00 23.46 137 MET E O 1
ATOM 10721 N N . ILE E 1 138 ? 31.743 13.524 -45.464 1.00 22.99 138 ILE E N 1
ATOM 10722 C CA . ILE E 1 138 ? 31.571 12.687 -44.280 1.00 21.96 138 ILE E CA 1
ATOM 10723 C C . ILE E 1 138 ? 32.405 13.293 -43.163 1.00 21.84 138 ILE E C 1
ATOM 10724 O O . ILE E 1 138 ? 33.604 13.567 -43.345 1.00 22.97 138 ILE E O 1
ATOM 10729 N N . SER E 1 139 ? 31.773 13.533 -42.021 1.00 21.68 139 SER E N 1
ATOM 10730 C CA . SER E 1 139 ? 32.447 14.189 -40.909 1.00 22.55 139 SER E CA 1
ATOM 10731 C C . SER E 1 139 ? 33.442 13.260 -40.226 1.00 22.66 139 SER E C 1
ATOM 10732 O O . SER E 1 139 ? 33.268 12.045 -40.190 1.00 23.68 139 SER E O 1
ATOM 10735 N N . ALA E 1 140 ? 34.484 13.859 -39.648 1.00 22.43 140 ALA E N 1
ATOM 10736 C CA . ALA E 1 140 ? 35.356 13.120 -38.735 1.00 23.05 140 ALA E CA 1
ATOM 10737 C C . ALA E 1 140 ? 34.684 12.839 -37.402 1.00 23.98 140 ALA E C 1
ATOM 10738 O O . ALA E 1 140 ? 35.137 11.944 -36.669 1.00 25.08 140 ALA E O 1
ATOM 10740 N N . THR E 1 141 ? 33.663 13.617 -37.045 1.00 22.61 141 THR E N 1
ATOM 10741 C CA . THR E 1 141 ? 32.903 13.438 -35.806 1.00 23.52 141 THR E CA 1
ATOM 10742 C C . THR E 1 141 ? 31.788 12.432 -36.022 1.00 22.63 141 THR E C 1
ATOM 10743 O O . THR E 1 141 ? 31.073 12.504 -37.019 1.00 22.89 141 THR E O 1
ATOM 10747 N N . ARG E 1 142 ? 31.634 11.489 -35.085 1.00 20.79 142 ARG E N 1
ATOM 10748 C CA . ARG E 1 142 ? 30.592 10.483 -35.212 1.00 20.64 142 ARG E CA 1
ATOM 10749 C C . ARG E 1 142 ? 29.311 10.904 -34.508 1.00 21.63 142 ARG E C 1
ATOM 10750 O O . ARG E 1 142 ? 29.293 11.808 -33.670 1.00 22.39 142 ARG E O 1
ATOM 10758 N N . GLY E 1 143 ? 28.231 10.215 -34.858 1.00 21.36 143 GLY E N 1
ATOM 10759 C CA . GLY E 1 143 ? 26.982 10.390 -34.151 1.00 20.62 143 GLY E CA 1
ATOM 10760 C C . GLY E 1 143 ? 27.080 9.941 -32.709 1.00 21.99 143 GLY E C 1
ATOM 10761 O O . GLY E 1 143 ? 27.999 9.227 -32.316 1.00 21.95 143 GLY E O 1
ATOM 10762 N N . PHE E 1 144 ? 26.102 10.351 -31.909 1.00 21.47 144 PHE E N 1
ATOM 10763 C CA . PHE E 1 144 ? 26.067 9.914 -30.514 1.00 22.11 144 PHE E CA 1
ATOM 10764 C C . PHE E 1 144 ? 25.664 8.447 -30.424 1.00 21.68 144 PHE E C 1
ATOM 10765 O O . PHE E 1 144 ? 24.665 8.052 -31.027 1.00 21.21 144 PHE E O 1
ATOM 10773 N N . PRO E 1 145 ? 26.373 7.614 -29.658 1.00 21.37 145 PRO E N 1
ATOM 10774 C CA . PRO E 1 145 ? 25.846 6.264 -29.384 1.00 20.71 145 PRO E CA 1
ATOM 10775 C C . PRO E 1 145 ? 24.502 6.349 -28.679 1.00 20.14 145 PRO E C 1
ATOM 10776 O O . PRO E 1 145 ? 24.227 7.294 -27.932 1.00 19.55 145 PRO E O 1
ATOM 10780 N N . ALA E 1 146 ? 23.689 5.306 -28.873 1.00 21.36 146 ALA E N 1
ATOM 10781 C CA . ALA E 1 146 ? 22.358 5.251 -28.282 1.00 21.89 146 ALA E CA 1
ATOM 10782 C C . ALA E 1 146 ? 22.397 5.300 -26.765 1.00 22.47 146 ALA E C 1
ATOM 10783 O O . ALA E 1 146 ? 21.438 5.772 -26.143 1.00 22.37 146 ALA E O 1
ATOM 10785 N N . ASP E 1 147 ? 23.484 4.819 -26.150 1.00 21.62 147 ASP E N 1
ATOM 10786 C CA . ASP E 1 147 ? 23.615 4.833 -24.706 1.00 21.27 147 ASP E CA 1
ATOM 10787 C C . ASP E 1 147 ? 24.406 6.027 -24.197 1.00 20.67 147 ASP E C 1
ATOM 10788 O O . ASP E 1 147 ? 24.928 5.976 -23.078 1.00 22.52 147 ASP E O 1
ATOM 10793 N N . THR E 1 148 ? 24.449 7.121 -24.969 1.00 20.30 148 THR E N 1
ATOM 10794 C CA . THR E 1 148 ? 24.990 8.396 -24.491 1.00 22.33 148 THR E CA 1
ATOM 10795 C C . THR E 1 148 ? 23.884 9.445 -24.490 1.00 24.14 148 THR E C 1
ATOM 10796 O O . THR E 1 148 ? 23.258 9.693 -23.462 1.00 27.47 148 THR E O 1
ATOM 10800 N N . LEU E 1 149 ? 23.601 10.026 -25.649 1.00 23.64 149 LEU E N 1
ATOM 10801 C CA . LEU E 1 149 ? 22.468 10.925 -25.864 1.00 23.37 149 LEU E CA 1
ATOM 10802 C C . LEU E 1 149 ? 21.835 10.406 -27.152 1.00 22.88 149 LEU E C 1
ATOM 10803 O O . LEU E 1 149 ? 22.333 10.703 -28.244 1.00 23.10 149 LEU E O 1
ATOM 10808 N N . ASP E 1 150 ? 20.773 9.617 -27.013 1.00 22.37 150 ASP E N 1
ATOM 10809 C CA . ASP E 1 150 ? 20.235 8.861 -28.133 1.00 22.63 150 ASP E CA 1
ATOM 10810 C C . ASP E 1 150 ? 19.947 9.798 -29.304 1.00 23.35 150 ASP E C 1
ATOM 10811 O O . ASP E 1 150 ? 19.294 10.831 -29.114 1.00 23.97 150 ASP E O 1
ATOM 10816 N N . PRO E 1 151 ? 20.386 9.459 -30.518 1.00 22.17 151 PRO E N 1
ATOM 10817 C CA . PRO E 1 151 ? 19.995 10.238 -31.698 1.00 22.32 151 PRO E CA 1
ATOM 10818 C C . PRO E 1 151 ? 18.498 10.420 -31.874 1.00 23.54 151 PRO E C 1
ATOM 10819 O O . PRO E 1 151 ? 18.072 11.318 -32.608 1.00 24.30 151 PRO E O 1
ATOM 10823 N N . ARG E 1 152 ? 17.681 9.583 -31.236 1.00 23.01 152 ARG E N 1
ATOM 10824 C CA . ARG E 1 152 ? 16.228 9.717 -31.363 1.00 24.64 152 ARG E CA 1
ATOM 10825 C C . ARG E 1 152 ? 15.712 11.011 -30.761 1.00 26.87 152 ARG E C 1
ATOM 10826 O O . ARG E 1 152 ? 14.609 11.450 -31.123 1.00 26.62 152 ARG E O 1
ATOM 10834 N N A TYR E 1 153 ? 16.468 11.625 -29.862 0.67 27.79 153 TYR E N 1
ATOM 10835 N N B TYR E 1 153 ? 16.486 11.638 -29.873 0.33 27.74 153 TYR E N 1
ATOM 10836 C CA A TYR E 1 153 ? 16.076 12.917 -29.322 0.67 28.71 153 TYR E CA 1
ATOM 10837 C CA B TYR E 1 153 ? 16.108 12.930 -29.315 0.33 28.72 153 TYR E CA 1
ATOM 10838 C C A TYR E 1 153 ? 16.244 14.012 -30.361 0.67 29.36 153 TYR E C 1
ATOM 10839 C C B TYR E 1 153 ? 16.251 14.027 -30.359 0.33 29.32 153 TYR E C 1
ATOM 10840 O O A TYR E 1 153 ? 17.301 14.126 -30.990 0.67 29.90 153 TYR E O 1
ATOM 10841 O O B TYR E 1 153 ? 17.298 14.152 -31.000 0.33 29.76 153 TYR E O 1
ATOM 10858 N N . LYS E 1 154 ? 15.218 14.845 -30.508 1.00 28.62 154 LYS E N 1
ATOM 10859 C CA . LYS E 1 154 ? 15.353 16.135 -31.173 1.00 27.20 154 LYS E CA 1
ATOM 10860 C C . LYS E 1 154 ? 15.459 17.112 -30.006 1.00 25.82 154 LYS E C 1
ATOM 10861 O O . LYS E 1 154 ? 14.461 17.386 -29.347 1.00 25.97 154 LYS E O 1
ATOM 10867 N N . CYS E 1 155 ? 16.680 17.562 -29.676 1.00 26.02 155 CYS E N 1
ATOM 10868 C CA . CYS E 1 155 ? 16.884 18.326 -28.447 1.00 26.01 155 CYS E CA 1
ATOM 10869 C C . CYS E 1 155 ? 17.867 19.469 -28.674 1.00 25.99 155 CYS E C 1
ATOM 10870 O O . CYS E 1 155 ? 18.441 19.623 -29.757 1.00 25.02 155 CYS E O 1
ATOM 10873 N N . LEU E 1 156 ? 18.030 20.295 -27.629 1.00 25.88 156 LEU E N 1
ATOM 10874 C CA . LEU E 1 156 ? 18.803 21.526 -27.714 1.00 25.99 156 LEU E CA 1
ATOM 10875 C C . LEU E 1 156 ? 20.308 21.296 -27.763 1.00 27.02 156 LEU E C 1
ATOM 10876 O O . LEU E 1 156 ? 21.070 22.257 -27.929 1.00 29.84 156 LEU E O 1
ATOM 10881 N N . ASP E 1 157 ? 20.764 20.060 -27.655 1.00 25.02 157 ASP E N 1
ATOM 10882 C CA . ASP E 1 157 ? 22.172 19.780 -27.402 1.00 24.15 157 ASP E CA 1
ATOM 10883 C C . ASP E 1 157 ? 22.866 19.488 -28.727 1.00 24.38 157 ASP E C 1
ATOM 10884 O O . ASP E 1 157 ? 23.081 18.340 -29.098 1.00 25.40 157 ASP E O 1
ATOM 10889 N N . ARG E 1 158 ? 23.229 20.554 -29.439 1.00 24.11 158 ARG E N 1
ATOM 10890 C CA . ARG E 1 158 ? 23.677 20.443 -30.827 1.00 24.89 158 ARG E CA 1
ATOM 10891 C C . ARG E 1 158 ? 25.007 21.154 -31.072 1.00 24.67 158 ARG E C 1
ATOM 10892 O O . ARG E 1 158 ? 25.344 21.469 -32.223 1.00 26.14 158 ARG E O 1
ATOM 10900 N N . LEU E 1 159 ? 25.799 21.394 -30.026 1.00 24.09 159 LEU E N 1
ATOM 10901 C CA . LEU E 1 159 ? 27.143 21.914 -30.249 1.00 25.35 159 LEU E CA 1
ATOM 10902 C C . LEU E 1 159 ? 27.920 20.988 -31.186 1.00 26.23 159 LEU E C 1
ATOM 10903 O O . LEU E 1 159 ? 28.663 21.459 -32.055 1.00 27.45 159 LEU E O 1
ATOM 10908 N N . HIS E 1 160 ? 27.731 19.676 -31.013 1.00 27.90 160 HIS E N 1
ATOM 10909 C CA . HIS E 1 160 ? 28.273 18.610 -31.865 1.00 29.47 160 HIS E CA 1
ATOM 10910 C C . HIS E 1 160 ? 28.098 18.944 -33.340 1.00 29.79 160 HIS E C 1
ATOM 10911 O O . HIS E 1 160 ? 29.070 19.008 -34.109 1.00 30.37 160 HIS E O 1
ATOM 10918 N N . SER E 1 161 ? 26.872 19.241 -33.734 1.00 28.58 161 SER E N 1
ATOM 10919 C CA . SER E 1 161 ? 26.638 19.494 -35.147 1.00 27.89 161 SER E CA 1
ATOM 10920 C C . SER E 1 161 ? 26.983 20.918 -35.561 1.00 26.86 161 SER E C 1
ATOM 10921 O O . SER E 1 161 ? 27.289 21.134 -36.732 1.00 26.95 161 SER E O 1
ATOM 10924 N N . GLN E 1 162 ? 27.024 21.889 -34.632 1.00 26.01 162 GLN E N 1
ATOM 10925 C CA . GLN E 1 162 ? 27.577 23.193 -34.983 1.00 28.30 162 GLN E CA 1
ATOM 10926 C C . GLN E 1 162 ? 29.051 23.081 -35.359 1.00 28.66 162 GLN E C 1
ATOM 10927 O O . GLN E 1 162 ? 29.512 23.734 -36.301 1.00 30.64 162 GLN E O 1
ATOM 10933 N N . LEU E 1 163 ? 29.809 22.266 -34.627 1.00 28.83 163 LEU E N 1
ATOM 10934 C CA . LEU E 1 163 ? 31.220 22.116 -34.963 1.00 31.04 163 LEU E CA 1
ATOM 10935 C C . LEU E 1 163 ? 31.402 21.335 -36.256 1.00 29.68 163 LEU E C 1
ATOM 10936 O O . LEU E 1 163 ? 32.330 21.625 -37.023 1.00 30.46 163 LEU E O 1
ATOM 10941 N N . ILE E 1 164 ? 30.515 20.382 -36.531 1.00 28.09 164 ILE E N 1
ATOM 10942 C CA . ILE E 1 164 ? 30.537 19.707 -37.827 1.00 27.55 164 ILE E CA 1
ATOM 10943 C C . ILE E 1 164 ? 30.281 20.706 -38.946 1.00 28.05 164 ILE E C 1
ATOM 10944 O O . ILE E 1 164 ? 30.918 20.661 -40.008 1.00 28.32 164 ILE E O 1
ATOM 10949 N N . ARG E 1 165 ? 29.346 21.629 -38.726 1.00 27.98 165 ARG E N 1
ATOM 10950 C CA . ARG E 1 165 ? 29.066 22.659 -39.720 1.00 30.01 165 ARG E CA 1
ATOM 10951 C C . ARG E 1 165 ? 30.304 23.497 -40.011 1.00 30.57 165 ARG E C 1
ATOM 10952 O O . ARG E 1 165 ? 30.616 23.783 -41.174 1.00 30.43 165 ARG E O 1
ATOM 10960 N N . LEU E 1 166 ? 31.010 23.928 -38.961 1.00 31.26 166 LEU E N 1
ATOM 10961 C CA . LEU E 1 166 ? 32.236 24.696 -39.157 1.00 33.08 166 LEU E CA 1
ATOM 10962 C C . LEU E 1 166 ? 33.237 23.928 -40.014 1.00 31.92 166 LEU E C 1
ATOM 10963 O O . LEU E 1 166 ? 33.894 24.512 -40.891 1.00 32.91 166 LEU E O 1
ATOM 10968 N N A GLU E 1 167 ? 33.361 22.629 -39.804 0.42 30.70 167 GLU E N 1
ATOM 10969 N N B GLU E 1 167 ? 33.370 22.619 -39.739 0.58 30.75 167 GLU E N 1
ATOM 10970 C CA A GLU E 1 167 ? 34.345 21.893 -40.585 0.42 30.36 167 GLU E CA 1
ATOM 10971 C CA B GLU E 1 167 ? 34.250 21.710 -40.483 0.58 30.15 167 GLU E CA 1
ATOM 10972 C C A GLU E 1 167 ? 33.874 21.684 -42.016 0.42 29.65 167 GLU E C 1
ATOM 10973 C C B GLU E 1 167 ? 33.862 21.659 -41.953 0.58 29.63 167 GLU E C 1
ATOM 10974 O O A GLU E 1 167 ? 34.687 21.724 -42.945 0.42 29.20 167 GLU E O 1
ATOM 10975 O O B GLU E 1 167 ? 34.714 21.796 -42.838 0.58 29.02 167 GLU E O 1
ATOM 10986 N N . ALA E 1 168 ? 32.572 21.471 -42.228 1.00 29.97 168 ALA E N 1
ATOM 10987 C CA . ALA E 1 168 ? 32.084 21.409 -43.606 1.00 30.39 168 ALA E CA 1
ATOM 10988 C C . ALA E 1 168 ? 32.373 22.708 -44.352 1.00 30.15 168 ALA E C 1
ATOM 10989 O O . ALA E 1 168 ? 32.830 22.690 -45.499 1.00 30.12 168 ALA E O 1
ATOM 10991 N N . LEU E 1 169 ? 32.102 23.858 -43.718 1.00 29.81 169 LEU E N 1
ATOM 10992 C CA . LEU E 1 169 ? 32.340 25.138 -44.377 1.00 31.77 169 LEU E CA 1
ATOM 10993 C C . LEU E 1 169 ? 33.823 25.353 -44.649 1.00 30.96 169 LEU E C 1
ATOM 10994 O O . LEU E 1 169 ? 34.205 25.852 -45.719 1.00 29.87 169 LEU E O 1
ATOM 10999 N N . GLU E 1 170 ? 34.681 24.969 -43.700 1.00 31.22 170 GLU E N 1
ATOM 11000 C CA . GLU E 1 170 ? 36.112 25.137 -43.918 1.00 32.73 170 GLU E CA 1
ATOM 11001 C C . GLU E 1 170 ? 36.597 24.256 -45.056 1.00 31.20 170 GLU E C 1
ATOM 11002 O O . GLU E 1 170 ? 37.501 24.651 -45.797 1.00 31.78 170 GLU E O 1
ATOM 11008 N N . ALA E 1 171 ? 35.988 23.082 -45.220 1.00 29.86 171 ALA E N 1
ATOM 11009 C CA . ALA E 1 171 ? 36.364 22.143 -46.270 1.00 28.43 171 ALA E CA 1
ATOM 11010 C C . ALA E 1 171 ? 35.688 22.448 -47.594 1.00 28.55 171 ALA E C 1
ATOM 11011 O O . ALA E 1 171 ? 35.951 21.753 -48.584 1.00 28.63 171 ALA E O 1
ATOM 11013 N N . GLY E 1 172 ? 34.817 23.450 -47.635 1.00 29.24 172 GLY E N 1
ATOM 11014 C CA . GLY E 1 172 ? 34.199 23.856 -48.879 1.00 29.87 172 GLY E CA 1
ATOM 11015 C C . GLY E 1 172 ? 33.005 23.039 -49.313 1.00 29.33 172 GLY E C 1
ATOM 11016 O O . GLY E 1 172 ? 32.657 23.067 -50.494 1.00 31.80 172 GLY E O 1
ATOM 11017 N N . TYR E 1 173 ? 32.361 22.325 -48.396 1.00 27.06 173 TYR E N 1
ATOM 11018 C CA . TYR E 1 173 ? 31.198 21.505 -48.701 1.00 26.39 173 TYR E CA 1
ATOM 11019 C C . TYR E 1 173 ? 29.925 22.214 -48.252 1.00 27.85 173 TYR E C 1
ATOM 11020 O O . TYR E 1 173 ? 29.950 23.123 -47.418 1.00 30.28 173 TYR E O 1
ATOM 11029 N N . ASP E 1 174 ? 28.793 21.753 -48.795 1.00 28.52 174 ASP E N 1
ATOM 11030 C CA . ASP E 1 174 ? 27.487 22.305 -48.445 1.00 29.61 174 ASP E CA 1
ATOM 11031 C C . ASP E 1 174 ? 27.014 21.840 -47.080 1.00 30.68 174 ASP E C 1
ATOM 11032 O O . ASP E 1 174 ? 26.338 22.592 -46.366 1.00 30.30 174 ASP E O 1
ATOM 11037 N N . ASP E 1 175 ? 27.392 20.634 -46.689 1.00 31.38 175 ASP E N 1
ATOM 11038 C CA . ASP E 1 175 ? 26.931 20.031 -45.452 1.00 31.57 175 ASP E CA 1
ATOM 11039 C C . ASP E 1 175 ? 27.750 18.769 -45.250 1.00 28.79 175 ASP E C 1
ATOM 11040 O O . ASP E 1 175 ? 28.524 18.357 -46.122 1.00 27.03 175 ASP E O 1
ATOM 11045 N N . ALA E 1 176 ? 27.562 18.156 -44.094 1.00 27.34 176 ALA E N 1
ATOM 11046 C CA . ALA E 1 176 ? 28.256 16.920 -43.784 1.00 25.31 176 ALA E CA 1
ATOM 11047 C C . ALA E 1 176 ? 27.321 15.908 -43.152 1.00 25.66 176 ALA E C 1
ATOM 11048 O O . ALA E 1 176 ? 26.503 16.240 -42.294 1.00 27.03 176 ALA E O 1
ATOM 11050 N N . LEU E 1 177 ? 27.471 14.671 -43.594 1.00 24.45 177 LEU E N 1
ATOM 11051 C CA . LEU E 1 177 ? 26.880 13.517 -42.964 1.00 24.37 177 LEU E CA 1
ATOM 11052 C C . LEU E 1 177 ? 27.835 12.991 -41.909 1.00 23.71 177 LEU E C 1
ATOM 11053 O O . LEU E 1 177 ? 29.050 13.137 -42.027 1.00 25.28 177 LEU E O 1
ATOM 11058 N N . TRP E 1 178 ? 27.287 12.341 -40.896 1.00 21.49 178 TRP E N 1
ATOM 11059 C CA . TRP E 1 178 ? 28.137 11.597 -39.994 1.00 21.53 178 TRP E CA 1
ATOM 11060 C C . TRP E 1 178 ? 27.792 10.119 -40.016 1.00 21.75 178 TRP E C 1
ATOM 11061 O O . TRP E 1 178 ? 26.702 9.714 -40.418 1.00 21.91 178 TRP E O 1
ATOM 11072 N N . LEU E 1 179 ? 28.776 9.321 -39.598 1.00 21.74 179 LEU E N 1
ATOM 11073 C CA . LEU E 1 179 ? 28.649 7.888 -39.392 1.00 21.04 179 LEU E CA 1
ATOM 11074 C C . LEU E 1 179 ? 28.380 7.577 -37.927 1.00 20.54 179 LEU E C 1
ATOM 11075 O O . LEU E 1 179 ? 28.647 8.393 -37.034 1.00 20.59 179 LEU E O 1
ATOM 11080 N N . ASP E 1 180 ? 27.871 6.362 -37.687 1.00 21.34 180 ASP E N 1
ATOM 11081 C CA . ASP E 1 180 ? 27.834 5.824 -36.337 1.00 21.18 180 ASP E CA 1
ATOM 11082 C C . ASP E 1 180 ? 29.168 5.141 -36.040 1.00 21.99 180 ASP E C 1
ATOM 11083 O O . ASP E 1 180 ? 30.074 5.096 -36.877 1.00 22.17 180 ASP E O 1
ATOM 11088 N N A HIS E 1 181 ? 29.301 4.586 -34.844 0.65 21.26 181 HIS E N 1
ATOM 11089 N N B HIS E 1 181 ? 29.302 4.610 -34.816 0.35 21.32 181 HIS E N 1
ATOM 11090 C CA A HIS E 1 181 ? 30.622 4.095 -34.497 0.65 21.60 181 HIS E CA 1
ATOM 11091 C CA B HIS E 1 181 ? 30.593 4.065 -34.420 0.35 21.70 181 HIS E CA 1
ATOM 11092 C C A HIS E 1 181 ? 30.934 2.754 -35.136 0.65 22.62 181 HIS E C 1
ATOM 11093 C C B HIS E 1 181 ? 30.951 2.805 -35.196 0.35 22.60 181 HIS E C 1
ATOM 11094 O O A HIS E 1 181 ? 32.087 2.317 -35.076 0.65 24.75 181 HIS E O 1
ATOM 11095 O O B HIS E 1 181 ? 32.134 2.450 -35.254 0.35 24.15 181 HIS E O 1
ATOM 11108 N N . SER E 1 182 ? 29.973 2.132 -35.799 1.00 21.27 182 SER E N 1
ATOM 11109 C CA . SER E 1 182 ? 30.268 0.984 -36.648 1.00 22.46 182 SER E CA 1
ATOM 11110 C C . SER E 1 182 ? 30.635 1.390 -38.073 1.00 22.52 182 SER E C 1
ATOM 11111 O O . SER E 1 182 ? 30.820 0.525 -38.935 1.00 23.50 182 SER E O 1
ATOM 11114 N N . GLY E 1 183 ? 30.729 2.691 -38.347 1.00 22.33 183 GLY E N 1
ATOM 11115 C CA . GLY E 1 183 ? 31.159 3.155 -39.650 1.00 22.07 183 GLY E CA 1
ATOM 11116 C C . GLY E 1 183 ? 30.073 3.204 -40.691 1.00 23.10 183 GLY E C 1
ATOM 11117 O O . GLY E 1 183 ? 30.377 3.320 -41.881 1.00 24.33 183 GLY E O 1
ATOM 11118 N N . HIS E 1 184 ? 28.815 3.122 -40.286 1.00 21.76 184 HIS E N 1
ATOM 11119 C CA . HIS E 1 184 ? 27.696 3.163 -41.215 1.00 22.37 184 HIS E CA 1
ATOM 11120 C C . HIS E 1 184 ? 27.094 4.559 -41.202 1.00 22.14 184 HIS E C 1
ATOM 11121 O O . HIS E 1 184 ? 27.084 5.250 -40.170 1.00 21.69 184 HIS E O 1
ATOM 11128 N N . VAL E 1 185 ? 26.633 4.994 -42.378 1.00 22.33 185 VAL E N 1
ATOM 11129 C CA . VAL E 1 185 ? 26.175 6.360 -42.550 1.00 23.23 185 VAL E CA 1
ATOM 11130 C C . VAL E 1 185 ? 24.887 6.563 -41.774 1.00 23.08 185 VAL E C 1
ATOM 11131 O O . VAL E 1 185 ? 23.994 5.707 -41.773 1.00 25.48 185 VAL E O 1
ATOM 11135 N N . SER E 1 186 ? 24.789 7.694 -41.088 1.00 21.60 186 SER E N 1
ATOM 11136 C CA . SER E 1 186 ? 23.602 7.941 -40.290 1.00 22.15 186 SER E CA 1
ATOM 11137 C C . SER E 1 186 ? 22.721 9.023 -40.910 1.00 23.14 186 SER E C 1
ATOM 11138 O O . SER E 1 186 ? 21.685 8.728 -41.516 1.00 24.31 186 SER E O 1
ATOM 11141 N N . GLU E 1 187 ? 23.121 10.275 -40.736 1.00 23.59 187 GLU E N 1
ATOM 11142 C CA . GLU E 1 187 ? 22.298 11.427 -41.099 1.00 23.70 187 GLU E CA 1
ATOM 11143 C C . GLU E 1 187 ? 23.174 12.675 -41.044 1.00 24.42 187 GLU E C 1
ATOM 11144 O O . GLU E 1 187 ? 24.388 12.593 -40.823 1.00 24.50 187 GLU E O 1
ATOM 11150 N N . SER E 1 188 ? 22.546 13.840 -41.225 1.00 24.29 188 SER E N 1
ATOM 11151 C CA . SER E 1 188 ? 23.150 15.143 -40.978 1.00 25.28 188 SER E CA 1
ATOM 11152 C C . SER E 1 188 ? 22.353 15.861 -39.892 1.00 25.74 188 SER E C 1
ATOM 11153 O O . SER E 1 188 ? 21.316 15.370 -39.424 1.00 26.19 188 SER E O 1
ATOM 11156 N N . ALA E 1 189 ? 22.830 17.048 -39.498 1.00 26.43 189 ALA E N 1
ATOM 11157 C CA . ALA E 1 189 ? 22.188 17.769 -38.407 1.00 27.76 189 ALA E CA 1
ATOM 11158 C C . ALA E 1 189 ? 20.744 18.109 -38.724 1.00 27.80 189 ALA E C 1
ATOM 11159 O O . ALA E 1 189 ? 19.903 18.146 -37.819 1.00 29.86 189 ALA E O 1
ATOM 11161 N N . ALA E 1 190 ? 20.441 18.401 -39.985 1.00 25.71 190 ALA E N 1
ATOM 11162 C CA . ALA E 1 190 ? 19.106 18.825 -40.372 1.00 25.92 190 ALA E CA 1
ATOM 11163 C C . ALA E 1 190 ? 18.309 17.772 -41.119 1.00 24.61 190 ALA E C 1
ATOM 11164 O O . ALA E 1 190 ? 17.100 17.973 -41.322 1.00 25.61 190 ALA E O 1
ATOM 11166 N N . SER E 1 191 ? 18.937 16.672 -41.557 1.00 23.74 191 SER E N 1
ATOM 11167 C CA . SER E 1 191 ? 18.336 15.862 -42.606 1.00 24.71 191 SER E CA 1
ATOM 11168 C C . SER E 1 191 ? 18.609 14.379 -42.425 1.00 24.41 191 SER E C 1
ATOM 11169 O O . SER E 1 191 ? 19.610 13.977 -41.834 1.00 24.55 191 SER E O 1
ATOM 11172 N N . ASN E 1 192 ? 17.712 13.571 -42.976 1.00 24.96 192 ASN E N 1
ATOM 11173 C CA . ASN E 1 192 ? 17.978 12.155 -43.171 1.00 23.99 192 ASN E CA 1
ATOM 11174 C C . ASN E 1 192 ? 18.506 11.933 -44.583 1.00 24.48 192 ASN E C 1
ATOM 11175 O O . ASN E 1 192 ? 18.422 12.803 -45.457 1.00 24.95 192 ASN E O 1
ATOM 11180 N N . LEU E 1 193 ? 19.046 10.737 -44.807 1.00 23.65 193 LEU E N 1
ATOM 11181 C CA . LEU E 1 193 ? 19.727 10.403 -46.048 1.00 24.00 193 LEU E CA 1
ATOM 11182 C C . LEU E 1 193 ? 19.037 9.247 -46.755 1.00 24.64 193 LEU E C 1
ATOM 11183 O O . LEU E 1 193 ? 18.725 8.226 -46.128 1.00 25.11 193 LEU E O 1
ATOM 11188 N N . PHE E 1 194 ? 18.856 9.395 -48.067 1.00 24.47 194 PHE E N 1
ATOM 11189 C CA . PHE E 1 194 ? 18.347 8.351 -48.942 1.00 25.12 194 PHE E CA 1
ATOM 11190 C C . PHE E 1 194 ? 19.321 8.115 -50.081 1.00 26.49 194 PHE E C 1
ATOM 11191 O O . PHE E 1 194 ? 19.971 9.049 -50.566 1.00 26.44 194 PHE E O 1
ATOM 11199 N N . ILE E 1 195 ? 19.407 6.853 -50.519 1.00 25.05 195 ILE E N 1
ATOM 11200 C CA . ILE E 1 195 ? 20.088 6.528 -51.757 1.00 25.16 195 ILE E CA 1
ATOM 11201 C C . ILE E 1 195 ? 19.193 5.636 -52.598 1.00 26.34 195 ILE E C 1
ATOM 11202 O O . ILE E 1 195 ? 18.224 5.040 -52.123 1.00 27.52 195 ILE E O 1
ATOM 11207 N N . VAL E 1 196 ? 19.541 5.534 -53.872 1.00 27.32 196 VAL E N 1
ATOM 11208 C CA . VAL E 1 196 ? 18.842 4.679 -54.811 1.00 29.05 196 VAL E CA 1
ATOM 11209 C C . VAL E 1 196 ? 19.870 3.772 -55.463 1.00 30.67 196 VAL E C 1
ATOM 11210 O O . VAL E 1 196 ? 20.924 4.246 -55.906 1.00 30.28 196 VAL E O 1
ATOM 11214 N N . LYS E 1 197 ? 19.564 2.478 -55.546 1.00 31.79 197 LYS E N 1
ATOM 11215 C CA . LYS E 1 197 ? 20.440 1.548 -56.257 1.00 31.63 197 LYS E CA 1
ATOM 11216 C C . LYS E 1 197 ? 19.585 0.520 -56.978 1.00 33.25 197 LYS E C 1
ATOM 11217 O O . LYS E 1 197 ? 18.769 -0.159 -56.349 1.00 33.35 197 LYS E O 1
ATOM 11223 N N . ASN E 1 198 ? 19.740 0.440 -58.303 1.00 34.94 198 ASN E N 1
ATOM 11224 C CA . ASN E 1 198 ? 18.989 -0.499 -59.131 1.00 37.93 198 ASN E CA 1
ATOM 11225 C C . ASN E 1 198 ? 17.494 -0.421 -58.838 1.00 37.63 198 ASN E C 1
ATOM 11226 O O . ASN E 1 198 ? 16.809 -1.432 -58.654 1.00 37.81 198 ASN E O 1
ATOM 11231 N N . GLY E 1 199 ? 16.992 0.811 -58.791 1.00 36.68 199 GLY E N 1
ATOM 11232 C CA . GLY E 1 199 ? 15.575 1.060 -58.678 1.00 37.02 199 GLY E CA 1
ATOM 11233 C C . GLY E 1 199 ? 14.998 0.878 -57.300 1.00 36.67 199 GLY E C 1
ATOM 11234 O O . GLY E 1 199 ? 13.775 0.956 -57.148 1.00 39.30 199 GLY E O 1
ATOM 11235 N N . VAL E 1 200 ? 15.832 0.641 -56.295 1.00 34.14 200 VAL E N 1
ATOM 11236 C CA . VAL E 1 200 ? 15.392 0.470 -54.914 1.00 34.86 200 VAL E CA 1
ATOM 11237 C C . VAL E 1 200 ? 15.884 1.635 -54.075 1.00 33.27 200 VAL E C 1
ATOM 11238 O O . VAL E 1 200 ? 17.051 2.031 -54.161 1.00 32.15 200 VAL E O 1
ATOM 11242 N N . LEU E 1 201 ? 15.010 2.122 -53.201 1.00 32.34 201 LEU E N 1
ATOM 11243 C CA . LEU E 1 201 ? 15.325 3.189 -52.261 1.00 31.74 201 LEU E CA 1
ATOM 11244 C C . LEU E 1 201 ? 15.799 2.607 -50.930 1.00 29.73 201 LEU E C 1
ATOM 11245 O O . LEU E 1 201 ? 15.115 1.759 -50.345 1.00 30.60 201 LEU E O 1
ATOM 11250 N N . TYR E 1 202 ? 16.951 3.088 -50.444 1.00 26.35 202 TYR E N 1
ATOM 11251 C CA . TYR E 1 202 ? 17.554 2.635 -49.194 1.00 25.70 202 TYR E CA 1
ATOM 11252 C C . TYR E 1 202 ? 17.764 3.819 -48.257 1.00 26.09 202 TYR E C 1
ATOM 11253 O O . TYR E 1 202 ? 18.100 4.927 -48.690 1.00 27.32 202 TYR E O 1
ATOM 11262 N N . THR E 1 203 ? 17.599 3.576 -46.957 1.00 25.10 203 THR E N 1
ATOM 11263 C CA . THR E 1 203 ? 17.850 4.605 -45.968 1.00 25.57 203 THR E CA 1
ATOM 11264 C C . THR E 1 203 ? 18.358 3.991 -44.671 1.00 26.41 203 THR E C 1
ATOM 11265 O O . THR E 1 203 ? 17.924 2.888 -44.312 1.00 27.39 203 THR E O 1
ATOM 11269 N N . PRO E 1 204 ? 19.277 4.649 -43.963 1.00 24.73 204 PRO E N 1
ATOM 11270 C CA . PRO E 1 204 ? 19.790 4.061 -42.717 1.00 25.40 204 PRO E CA 1
ATOM 11271 C C . PRO E 1 204 ? 18.691 3.701 -41.730 1.00 27.24 204 PRO E C 1
ATOM 11272 O O . PRO E 1 204 ? 17.674 4.382 -41.612 1.00 26.98 204 PRO E O 1
ATOM 11276 N N . SER E 1 205 ? 18.938 2.613 -40.995 1.00 29.37 205 SER E N 1
ATOM 11277 C CA . SER E 1 205 ? 17.990 2.009 -40.071 1.00 32.72 205 SER E CA 1
ATOM 11278 C C . SER E 1 205 ? 18.145 2.468 -38.627 1.00 31.67 205 SER E C 1
ATOM 11279 O O . SER E 1 205 ? 17.165 2.458 -37.869 1.00 33.04 205 SER E O 1
ATOM 11282 N N . ALA E 1 206 ? 19.350 2.823 -38.213 1.00 29.20 206 ALA E N 1
ATOM 11283 C CA . ALA E 1 206 ? 19.643 2.977 -36.801 1.00 29.72 206 ALA E CA 1
ATOM 11284 C C . ALA E 1 206 ? 20.517 4.201 -36.615 1.00 27.63 206 ALA E C 1
ATOM 11285 O O . ALA E 1 206 ? 21.115 4.701 -37.570 1.00 27.05 206 ALA E O 1
ATOM 11287 N N . GLY E 1 207 ? 20.596 4.654 -35.366 1.00 27.71 207 GLY E N 1
ATOM 11288 C CA . GLY E 1 207 ? 21.479 5.749 -35.014 1.00 27.46 207 GLY E CA 1
ATOM 11289 C C . GLY E 1 207 ? 21.056 7.083 -35.578 1.00 25.74 207 GLY E C 1
ATOM 11290 O O . GLY E 1 207 ? 21.909 7.927 -35.836 1.00 24.71 207 GLY E O 1
ATOM 11291 N N . ILE E 1 208 ? 19.753 7.301 -35.750 1.00 24.01 208 ILE E N 1
ATOM 11292 C CA . ILE E 1 208 ? 19.245 8.499 -36.409 1.00 23.03 208 ILE E CA 1
ATOM 11293 C C . ILE E 1 208 ? 18.051 9.063 -35.653 1.00 23.64 208 ILE E C 1
ATOM 11294 O O . ILE E 1 208 ? 17.401 8.387 -34.849 1.00 24.47 208 ILE E O 1
ATOM 11299 N N . LEU E 1 209 ? 17.760 10.331 -35.934 1.00 23.95 209 LEU E N 1
ATOM 11300 C CA . LEU E 1 209 ? 16.439 10.904 -35.683 1.00 25.70 209 LEU E CA 1
ATOM 11301 C C . LEU E 1 209 ? 15.507 10.396 -36.779 1.00 25.63 209 LEU E C 1
ATOM 11302 O O . LEU E 1 209 ? 15.844 10.446 -37.968 1.00 25.38 209 LEU E O 1
ATOM 11307 N N A ARG E 1 210 ? 14.346 9.878 -36.387 0.55 26.22 210 ARG E N 1
ATOM 11308 N N B ARG E 1 210 ? 14.346 9.884 -36.374 0.45 26.28 210 ARG E N 1
ATOM 11309 C CA A ARG E 1 210 ? 13.408 9.322 -37.359 0.55 26.47 210 ARG E CA 1
ATOM 11310 C CA B ARG E 1 210 ? 13.370 9.342 -37.314 0.45 26.52 210 ARG E CA 1
ATOM 11311 C C A ARG E 1 210 ? 12.580 10.480 -37.904 0.55 25.57 210 ARG E C 1
ATOM 11312 C C B ARG E 1 210 ? 12.586 10.512 -37.886 0.45 25.60 210 ARG E C 1
ATOM 11313 O O A ARG E 1 210 ? 11.543 10.850 -37.359 0.55 25.81 210 ARG E O 1
ATOM 11314 O O B ARG E 1 210 ? 11.564 10.926 -37.342 0.45 25.82 210 ARG E O 1
ATOM 11329 N N . GLY E 1 211 ? 13.071 11.069 -38.992 1.00 24.87 211 GLY E N 1
ATOM 11330 C CA . GLY E 1 211 ? 12.441 12.254 -39.534 1.00 24.49 211 GLY E CA 1
ATOM 11331 C C . GLY E 1 211 ? 11.023 12.007 -40.012 1.00 26.07 211 GLY E C 1
ATOM 11332 O O . GLY E 1 211 ? 10.666 10.918 -40.476 1.00 27.31 211 GLY E O 1
ATOM 11333 N N . ILE E 1 212 ? 10.212 13.063 -39.917 1.00 26.13 212 ILE E N 1
ATOM 11334 C CA . ILE E 1 212 ? 8.865 13.018 -40.467 1.00 27.33 212 ILE E CA 1
ATOM 11335 C C . ILE E 1 212 ? 8.921 13.096 -41.986 1.00 27.44 212 ILE E C 1
ATOM 11336 O O . ILE E 1 212 ? 8.095 12.487 -42.686 1.00 28.40 212 ILE E O 1
ATOM 11341 N N . THR E 1 213 ? 9.890 13.828 -42.536 1.00 25.98 213 THR E N 1
ATOM 11342 C CA . THR E 1 213 ? 10.014 13.837 -43.984 1.00 26.35 213 THR E CA 1
ATOM 11343 C C . THR E 1 213 ? 10.421 12.456 -44.475 1.00 26.38 213 THR E C 1
ATOM 11344 O O . THR E 1 213 ? 9.860 11.951 -45.456 1.00 28.26 213 THR E O 1
ATOM 11348 N N . ARG E 1 214 ? 11.364 11.821 -43.766 1.00 25.50 214 ARG E N 1
ATOM 11349 C CA . ARG E 1 214 ? 11.754 10.442 -44.040 1.00 24.68 214 ARG E CA 1
ATOM 11350 C C . ARG E 1 214 ? 10.557 9.508 -44.013 1.00 25.30 214 ARG E C 1
ATOM 11351 O O . ARG E 1 214 ? 10.349 8.736 -44.954 1.00 26.48 214 ARG E O 1
ATOM 11359 N N . ASP E 1 215 ? 9.729 9.590 -42.959 1.00 26.47 215 ASP E N 1
ATOM 11360 C CA . ASP E 1 215 ? 8.499 8.806 -42.923 1.00 28.89 215 ASP E CA 1
ATOM 11361 C C . ASP E 1 215 ? 7.655 9.063 -44.169 1.00 29.85 215 ASP E C 1
ATOM 11362 O O . ASP E 1 215 ? 7.112 8.130 -44.774 1.00 31.23 215 ASP E O 1
ATOM 11367 N N . THR E 1 216 ? 7.512 10.334 -44.548 1.00 29.45 216 THR E N 1
ATOM 11368 C CA . THR E 1 216 ? 6.676 10.689 -45.691 1.00 31.08 216 THR E CA 1
ATOM 11369 C C . THR E 1 216 ? 7.246 10.142 -46.991 1.00 31.19 216 THR E C 1
ATOM 11370 O O . THR E 1 216 ? 6.495 9.710 -47.873 1.00 32.40 216 THR E O 1
ATOM 11374 N N . ILE E 1 217 ? 8.568 10.166 -47.140 1.00 30.58 217 ILE E N 1
ATOM 11375 C CA . ILE E 1 217 ? 9.165 9.668 -48.371 1.00 31.47 217 ILE E CA 1
ATOM 11376 C C . ILE E 1 217 ? 8.925 8.168 -48.502 1.00 31.02 217 ILE E C 1
ATOM 11377 O O . ILE E 1 217 ? 8.635 7.669 -49.594 1.00 31.48 217 ILE E O 1
ATOM 11382 N N . LEU E 1 218 ? 8.993 7.425 -47.393 1.00 30.70 218 LEU E N 1
ATOM 11383 C CA . LEU E 1 218 ? 8.680 6.000 -47.464 1.00 31.80 218 LEU E CA 1
ATOM 11384 C C . LEU E 1 218 ? 7.228 5.789 -47.862 1.00 33.94 218 LEU E C 1
ATOM 11385 O O . LEU E 1 218 ? 6.909 4.875 -48.636 1.00 33.80 218 LEU E O 1
ATOM 11390 N N . GLU E 1 219 ? 6.327 6.630 -47.339 1.00 34.86 219 GLU E N 1
ATOM 11391 C CA . GLU E 1 219 ? 4.918 6.539 -47.706 1.00 38.19 219 GLU E CA 1
ATOM 11392 C C . GLU E 1 219 ? 4.721 6.822 -49.188 1.00 37.91 219 GLU E C 1
ATOM 11393 O O . GLU E 1 219 ? 3.959 6.127 -49.872 1.00 39.62 219 GLU E O 1
ATOM 11399 N N . LEU E 1 220 ? 5.389 7.857 -49.691 1.00 35.96 220 LEU E N 1
ATOM 11400 C CA . LEU E 1 220 ? 5.278 8.205 -51.100 1.00 36.69 220 LEU E CA 1
ATOM 11401 C C . LEU E 1 220 ? 5.868 7.114 -51.983 1.00 36.81 220 LEU E C 1
ATOM 11402 O O . LEU E 1 220 ? 5.313 6.794 -53.037 1.00 39.48 220 LEU E O 1
ATOM 11407 N N . ALA E 1 221 ? 7.003 6.540 -51.576 1.00 34.95 221 ALA E N 1
ATOM 11408 C CA . ALA E 1 221 ? 7.592 5.451 -52.344 1.00 34.86 221 ALA E CA 1
ATOM 11409 C C . ALA E 1 221 ? 6.599 4.308 -52.519 1.00 38.12 221 ALA E C 1
ATOM 11410 O O . ALA E 1 221 ? 6.373 3.827 -53.635 1.00 39.86 221 ALA E O 1
ATOM 11412 N N . THR E 1 222 ? 5.977 3.867 -51.427 1.00 38.59 222 THR E N 1
ATOM 11413 C CA . THR E 1 222 ? 4.982 2.806 -51.537 1.00 41.81 222 THR E CA 1
ATOM 11414 C C . THR E 1 222 ? 3.855 3.198 -52.488 1.00 43.37 222 THR E C 1
ATOM 11415 O O . THR E 1 222 ? 3.441 2.407 -53.331 1.00 45.16 222 THR E O 1
ATOM 11419 N N . GLU E 1 223 ? 3.347 4.423 -52.377 1.00 44.09 223 GLU E N 1
ATOM 11420 C CA . GLU E 1 223 ? 2.283 4.874 -53.268 1.00 47.36 223 GLU E CA 1
ATOM 11421 C C . GLU E 1 223 ? 2.731 4.872 -54.718 1.00 45.86 223 GLU E C 1
ATOM 11422 O O . GLU E 1 223 ? 1.931 4.612 -55.623 1.00 46.89 223 GLU E O 1
ATOM 11428 N N . LEU E 1 224 ? 4.006 5.158 -54.963 1.00 43.41 224 LEU E N 1
ATOM 11429 C CA . LEU E 1 224 ? 4.573 5.220 -56.299 1.00 43.89 224 LEU E CA 1
ATOM 11430 C C . LEU E 1 224 ? 5.099 3.875 -56.787 1.00 45.23 224 LEU E C 1
ATOM 11431 O O . LEU E 1 224 ? 5.666 3.808 -57.882 1.00 46.41 224 LEU E O 1
ATOM 11436 N N . ASP E 1 225 ? 4.942 2.809 -56.003 1.00 46.02 225 ASP E N 1
ATOM 11437 C CA . ASP E 1 225 ? 5.435 1.486 -56.379 1.00 47.95 225 ASP E CA 1
ATOM 11438 C C . ASP E 1 225 ? 6.952 1.472 -56.518 1.00 45.05 225 ASP E C 1
ATOM 11439 O O . ASP E 1 225 ? 7.504 0.756 -57.353 1.00 45.26 225 ASP E O 1
ATOM 11444 N N . ILE E 1 226 ? 7.637 2.269 -55.710 1.00 42.01 226 ILE E N 1
ATOM 11445 C CA . ILE E 1 226 ? 9.094 2.243 -55.620 1.00 39.74 226 ILE E CA 1
ATOM 11446 C C . ILE E 1 226 ? 9.462 1.375 -54.428 1.00 39.45 226 ILE E C 1
ATOM 11447 O O . ILE E 1 226 ? 9.101 1.721 -53.292 1.00 37.68 226 ILE E O 1
ATOM 11452 N N . PRO E 1 227 ? 10.162 0.257 -54.614 1.00 40.47 227 PRO E N 1
ATOM 11453 C CA . PRO E 1 227 ? 10.542 -0.565 -53.462 1.00 39.93 227 PRO E CA 1
ATOM 11454 C C . PRO E 1 227 ? 11.540 0.164 -52.579 1.00 37.61 227 PRO E C 1
ATOM 11455 O O . PRO E 1 227 ? 12.379 0.936 -53.051 1.00 37.10 227 PRO E O 1
ATOM 11459 N N . TRP E 1 228 ? 11.442 -0.080 -51.275 1.00 36.99 228 TRP E N 1
ATOM 11460 C CA . TRP E 1 228 ? 12.344 0.585 -50.348 1.00 34.06 228 TRP E CA 1
ATOM 11461 C C . TRP E 1 228 ? 12.727 -0.352 -49.213 1.00 34.48 228 TRP E C 1
ATOM 11462 O O . TRP E 1 228 ? 12.048 -1.342 -48.929 1.00 36.69 228 TRP E O 1
ATOM 11473 N N . LYS E 1 229 ? 13.850 -0.017 -48.582 1.00 33.74 229 LYS E N 1
ATOM 11474 C CA . LYS E 1 229 ? 14.447 -0.827 -47.530 1.00 34.40 229 LYS E CA 1
ATOM 11475 C C . LYS E 1 229 ? 15.120 0.091 -46.524 1.00 32.11 229 LYS E C 1
ATOM 11476 O O . LYS E 1 229 ? 15.858 1.002 -46.914 1.00 29.08 229 LYS E O 1
ATOM 11482 N N . GLU E 1 230 ? 14.863 -0.139 -45.239 1.00 33.69 230 GLU E N 1
ATOM 11483 C CA . GLU E 1 230 ? 15.672 0.460 -44.185 1.00 33.02 230 GLU E CA 1
ATOM 11484 C C . GLU E 1 230 ? 16.821 -0.500 -43.916 1.00 33.28 230 GLU E C 1
ATOM 11485 O O . GLU E 1 230 ? 16.588 -1.679 -43.627 1.00 35.49 230 GLU E O 1
ATOM 11491 N N A ARG E 1 231 ? 18.056 -0.018 -44.019 0.60 32.20 231 ARG E N 1
ATOM 11492 N N B ARG E 1 231 ? 18.055 -0.021 -44.015 0.40 32.22 231 ARG E N 1
ATOM 11493 C CA A ARG E 1 231 ? 19.174 -0.919 -43.801 0.60 33.52 231 ARG E CA 1
ATOM 11494 C CA B ARG E 1 231 ? 19.159 -0.922 -43.728 0.40 33.59 231 ARG E CA 1
ATOM 11495 C C A ARG E 1 231 ? 20.448 -0.147 -43.506 0.60 32.12 231 ARG E C 1
ATOM 11496 C C B ARG E 1 231 ? 20.443 -0.150 -43.492 0.40 32.21 231 ARG E C 1
ATOM 11497 O O A ARG E 1 231 ? 20.545 1.056 -43.752 0.60 30.97 231 ARG E O 1
ATOM 11498 O O B ARG E 1 231 ? 20.539 1.050 -43.759 0.40 30.98 231 ARG E O 1
ATOM 11513 N N . GLN E 1 232 ? 21.439 -0.888 -43.007 1.00 33.37 232 GLN E N 1
ATOM 11514 C CA . GLN E 1 232 ? 22.756 -0.322 -42.757 1.00 33.42 232 GLN E CA 1
ATOM 11515 C C . GLN E 1 232 ? 23.452 -0.035 -44.075 1.00 31.06 232 GLN E C 1
ATOM 11516 O O . GLN E 1 232 ? 23.583 -0.929 -44.922 1.00 31.36 232 GLN E O 1
ATOM 11522 N N . LEU E 1 233 ? 23.963 1.178 -44.203 1.00 28.34 233 LEU E N 1
ATOM 11523 C CA . LEU E 1 233 ? 24.690 1.631 -45.376 1.00 26.60 233 LEU E CA 1
ATOM 11524 C C . LEU E 1 233 ? 26.043 2.171 -44.940 1.00 25.71 233 LEU E C 1
ATOM 11525 O O . LEU E 1 233 ? 26.133 2.874 -43.936 1.00 25.86 233 LEU E O 1
ATOM 11530 N N . SER E 1 234 ? 27.094 1.833 -45.682 1.00 25.03 234 SER E N 1
ATOM 11531 C CA . SER E 1 234 ? 28.390 2.459 -45.471 1.00 24.17 234 SER E CA 1
ATOM 11532 C C . SER E 1 234 ? 28.587 3.576 -46.485 1.00 23.51 234 SER E C 1
ATOM 11533 O O . SER E 1 234 ? 27.809 3.745 -47.430 1.00 24.57 234 SER E O 1
ATOM 11536 N N . ALA E 1 235 ? 29.646 4.360 -46.290 1.00 22.81 235 ALA E N 1
ATOM 11537 C CA . ALA E 1 235 ? 29.924 5.424 -47.253 1.00 22.50 235 ALA E CA 1
ATOM 11538 C C . ALA E 1 235 ? 30.053 4.853 -48.656 1.00 22.88 235 ALA E C 1
ATOM 11539 O O . ALA E 1 235 ? 29.604 5.468 -49.637 1.00 23.38 235 ALA E O 1
ATOM 11541 N N . PHE E 1 236 ? 30.659 3.670 -48.769 1.00 22.40 236 PHE E N 1
ATOM 11542 C CA . PHE E 1 236 ? 30.793 2.976 -50.049 1.00 22.68 236 PHE E CA 1
ATOM 11543 C C . PHE E 1 236 ? 29.456 2.886 -50.771 1.00 24.12 236 PHE E C 1
ATOM 11544 O O . PHE E 1 236 ? 29.362 3.184 -51.968 1.00 25.23 236 PHE E O 1
ATOM 11552 N N . ASP E 1 237 ? 28.400 2.495 -50.046 1.00 22.58 237 ASP E N 1
ATOM 11553 C CA . ASP E 1 237 ? 27.064 2.413 -50.645 1.00 23.56 237 ASP E CA 1
ATOM 11554 C C . ASP E 1 237 ? 26.655 3.742 -51.261 1.00 24.51 237 ASP E C 1
ATOM 11555 O O . ASP E 1 237 ? 26.004 3.776 -52.320 1.00 25.29 237 ASP E O 1
ATOM 11560 N N . VAL E 1 238 ? 26.981 4.844 -50.584 1.00 24.14 238 VAL E N 1
ATOM 11561 C CA . VAL E 1 238 ? 26.591 6.168 -51.061 1.00 23.99 238 VAL E CA 1
ATOM 11562 C C . VAL E 1 238 ? 27.387 6.537 -52.307 1.00 25.10 238 VAL E C 1
ATOM 11563 O O . VAL E 1 238 ? 26.828 7.015 -53.299 1.00 25.81 238 VAL E O 1
ATOM 11567 N N . TYR E 1 239 ? 28.703 6.301 -52.285 1.00 24.92 239 TYR E N 1
ATOM 11568 C CA . TYR E 1 239 ? 29.533 6.665 -53.429 1.00 25.43 239 TYR E CA 1
ATOM 11569 C C . TYR E 1 239 ? 29.074 5.983 -54.717 1.00 25.66 239 TYR E C 1
ATOM 11570 O O . TYR E 1 239 ? 29.179 6.566 -55.805 1.00 26.80 239 TYR E O 1
ATOM 11579 N N . ILE E 1 240 ? 28.628 4.726 -54.634 1.00 24.90 240 ILE E N 1
ATOM 11580 C CA . ILE E 1 240 ? 28.298 3.948 -55.821 1.00 25.48 240 ILE E CA 1
ATOM 11581 C C . ILE E 1 240 ? 26.821 3.999 -56.168 1.00 26.02 240 ILE E C 1
ATOM 11582 O O . ILE E 1 240 ? 26.401 3.362 -57.151 1.00 27.65 240 ILE E O 1
ATOM 11587 N N . ALA E 1 241 ? 26.023 4.733 -55.396 1.00 26.12 241 ALA E N 1
ATOM 11588 C CA . ALA E 1 241 ? 24.584 4.781 -55.614 1.00 27.25 241 ALA E CA 1
ATOM 11589 C C . ALA E 1 241 ? 24.241 5.375 -56.980 1.00 28.37 241 ALA E C 1
ATOM 11590 O O . ALA E 1 241 ? 25.016 6.125 -57.586 1.00 29.43 241 ALA E O 1
ATOM 11592 N N . ASP E 1 242 ? 23.059 5.005 -57.475 1.00 28.17 242 ASP E N 1
ATOM 11593 C CA . ASP E 1 242 ? 22.535 5.609 -58.692 1.00 30.17 242 ASP E CA 1
ATOM 11594 C C . ASP E 1 242 ? 22.036 7.029 -58.444 1.00 29.48 242 ASP E C 1
ATOM 11595 O O . ASP E 1 242 ? 22.093 7.875 -59.353 1.00 29.85 242 ASP E O 1
ATOM 11600 N N . GLU E 1 243 ? 21.495 7.289 -57.254 1.00 28.24 243 GLU E N 1
ATOM 11601 C CA . GLU E 1 243 ? 20.978 8.593 -56.870 1.00 28.55 243 GLU E CA 1
ATOM 11602 C C . GLU E 1 243 ? 21.205 8.758 -55.374 1.00 26.40 243 GLU E C 1
ATOM 11603 O O . GLU E 1 243 ? 21.209 7.778 -54.625 1.00 25.52 243 GLU E O 1
ATOM 11609 N N . VAL E 1 244 ? 21.374 10.000 -54.941 1.00 24.71 244 VAL E N 1
ATOM 11610 C CA . VAL E 1 244 ? 21.484 10.338 -53.525 1.00 24.96 244 VAL E CA 1
ATOM 11611 C C . VAL E 1 244 ? 20.674 11.600 -53.271 1.00 25.56 244 VAL E C 1
ATOM 11612 O O . VAL E 1 244 ? 20.729 12.552 -54.065 1.00 26.46 244 VAL E O 1
ATOM 11616 N N . PHE E 1 245 ? 19.919 11.618 -52.162 1.00 24.88 245 PHE E N 1
ATOM 11617 C CA . PHE E 1 245 ? 19.275 12.851 -51.738 1.00 26.45 245 PHE E CA 1
ATOM 11618 C C . PHE E 1 245 ? 19.112 12.854 -50.225 1.00 25.60 245 PHE E C 1
ATOM 11619 O O . PHE E 1 245 ? 19.086 11.800 -49.583 1.00 25.87 245 PHE E O 1
ATOM 11627 N N . THR E 1 246 ? 19.058 14.054 -49.656 1.00 25.77 246 THR E N 1
ATOM 11628 C CA . THR E 1 246 ? 18.711 14.226 -48.247 1.00 26.16 246 THR E CA 1
ATOM 11629 C C . THR E 1 246 ? 17.282 14.755 -48.153 1.00 27.64 246 THR E C 1
ATOM 11630 O O . THR E 1 246 ? 16.677 15.174 -49.145 1.00 29.17 246 THR E O 1
ATOM 11634 N N . CYS E 1 247 ? 16.725 14.720 -46.941 1.00 26.63 247 CYS E N 1
ATOM 11635 C CA . CYS E 1 247 ? 15.371 15.225 -46.770 1.00 26.26 247 CYS E CA 1
ATOM 11636 C C . CYS E 1 247 ? 15.199 15.806 -45.379 1.00 25.38 247 CYS E C 1
ATOM 11637 O O . CYS E 1 247 ? 15.806 15.339 -44.411 1.00 24.97 247 CYS E O 1
ATOM 11640 N N . SER E 1 248 ? 14.331 16.810 -45.287 1.00 25.69 248 SER E N 1
ATOM 11641 C CA . SER E 1 248 ? 14.141 17.564 -44.058 1.00 26.02 248 SER E CA 1
ATOM 11642 C C . SER E 1 248 ? 12.850 18.353 -44.152 1.00 26.98 248 SER E C 1
ATOM 11643 O O . SER E 1 248 ? 12.364 18.664 -45.246 1.00 27.55 248 SER E O 1
ATOM 11646 N N . THR E 1 249 ? 12.312 18.718 -42.990 1.00 25.84 249 THR E N 1
ATOM 11647 C CA . THR E 1 249 ? 11.212 19.674 -43.004 1.00 26.78 249 THR E CA 1
ATOM 11648 C C . THR E 1 249 ? 11.655 20.991 -43.630 1.00 29.06 249 THR E C 1
ATOM 11649 O O . THR E 1 249 ? 10.851 21.693 -44.256 1.00 30.82 249 THR E O 1
ATOM 11653 N N . ALA E 1 250 ? 12.937 21.325 -43.494 1.00 29.91 250 ALA E N 1
ATOM 11654 C CA . ALA E 1 250 ? 13.526 22.481 -44.162 1.00 31.75 250 ALA E CA 1
ATOM 11655 C C . ALA E 1 250 ? 13.849 22.075 -45.597 1.00 32.05 250 ALA E C 1
ATOM 11656 O O . ALA E 1 250 ? 14.956 21.635 -45.902 1.00 31.36 250 ALA E O 1
ATOM 11658 N N . GLY E 1 251 ? 12.849 22.194 -46.480 1.00 33.55 251 GLY E N 1
ATOM 11659 C CA . GLY E 1 251 ? 13.044 22.081 -47.914 1.00 33.82 251 GLY E CA 1
ATOM 11660 C C . GLY E 1 251 ? 12.618 20.779 -48.564 1.00 32.44 251 GLY E C 1
ATOM 11661 O O . GLY E 1 251 ? 12.662 20.683 -49.803 1.00 33.25 251 GLY E O 1
ATOM 11662 N N . GLY E 1 252 ? 12.190 19.786 -47.797 1.00 31.25 252 GLY E N 1
ATOM 11663 C CA . GLY E 1 252 ? 11.848 18.517 -48.407 1.00 30.24 252 GLY E CA 1
ATOM 11664 C C . GLY E 1 252 ? 13.074 17.808 -48.951 1.00 29.52 252 GLY E C 1
ATOM 11665 O O . GLY E 1 252 ? 14.164 17.831 -48.360 1.00 29.87 252 GLY E O 1
ATOM 11666 N N . ALA E 1 253 ? 12.906 17.155 -50.097 1.00 30.70 253 ALA E N 1
ATOM 11667 C CA . ALA E 1 253 ? 14.001 16.388 -50.681 1.00 29.57 253 ALA E CA 1
ATOM 11668 C C . ALA E 1 253 ? 15.015 17.309 -51.346 1.00 29.79 253 ALA E C 1
ATOM 11669 O O . ALA E 1 253 ? 14.650 18.275 -52.020 1.00 31.55 253 ALA E O 1
ATOM 11671 N N . LEU E 1 254 ? 16.293 16.992 -51.161 1.00 28.68 254 LEU E N 1
ATOM 11672 C CA . LEU E 1 254 ? 17.391 17.810 -51.677 1.00 28.78 254 LEU E CA 1
ATOM 11673 C C . LEU E 1 254 ? 18.380 16.913 -52.402 1.00 27.68 254 LEU E C 1
ATOM 11674 O O . LEU E 1 254 ? 19.014 16.055 -51.758 1.00 25.98 254 LEU E O 1
ATOM 11679 N N . PRO E 1 255 ? 18.551 17.061 -53.713 1.00 28.14 255 PRO E N 1
ATOM 11680 C CA . PRO E 1 255 ? 19.452 16.151 -54.431 1.00 28.34 255 PRO E CA 1
ATOM 11681 C C . PRO E 1 255 ? 20.912 16.388 -54.075 1.00 27.21 255 PRO E C 1
ATOM 11682 O O . PRO E 1 255 ? 21.340 17.516 -53.804 1.00 28.46 255 PRO E O 1
ATOM 11686 N N . VAL E 1 256 ? 21.677 15.299 -54.120 1.00 27.66 256 VAL E N 1
ATOM 11687 C CA . VAL E 1 256 ? 23.111 15.294 -53.812 1.00 27.07 256 VAL E CA 1
ATOM 11688 C C . VAL E 1 256 ? 23.868 14.866 -55.065 1.00 27.66 256 VAL E C 1
ATOM 11689 O O . VAL E 1 256 ? 23.653 13.764 -55.574 1.00 27.29 256 VAL E O 1
ATOM 11693 N N . ARG E 1 257 ? 24.783 15.710 -55.542 1.00 28.37 257 ARG E N 1
ATOM 11694 C CA . ARG E 1 257 ? 25.551 15.420 -56.747 1.00 29.92 257 ARG E CA 1
ATOM 11695 C C . ARG E 1 257 ? 26.920 14.838 -56.457 1.00 29.02 257 ARG E C 1
ATOM 11696 O O . ARG E 1 257 ? 27.536 14.269 -57.362 1.00 29.13 257 ARG E O 1
ATOM 11704 N N . GLU E 1 258 ? 27.412 14.959 -55.226 1.00 27.69 258 GLU E N 1
ATOM 11705 C CA . GLU E 1 258 ? 28.762 14.516 -54.909 1.00 26.40 258 GLU E CA 1
ATOM 11706 C C . GLU E 1 258 ? 28.851 14.260 -53.417 1.00 25.15 258 GLU E C 1
ATOM 11707 O O . GLU E 1 258 ? 28.300 15.038 -52.635 1.00 25.24 258 GLU E O 1
ATOM 11713 N N . VAL E 1 259 ? 29.560 13.193 -53.032 1.00 24.58 259 VAL E N 1
ATOM 11714 C CA . VAL E 1 259 ? 29.870 12.913 -51.629 1.00 24.41 259 VAL E CA 1
ATOM 11715 C C . VAL E 1 259 ? 31.362 12.627 -51.530 1.00 24.77 259 VAL E C 1
ATOM 11716 O O . VAL E 1 259 ? 31.855 11.679 -52.155 1.00 25.01 259 VAL E O 1
ATOM 11720 N N . ALA E 1 260 ? 32.077 13.487 -50.807 1.00 26.12 260 ALA E N 1
ATOM 11721 C CA . ALA E 1 260 ? 33.487 13.302 -50.458 1.00 27.59 260 ALA E CA 1
ATOM 11722 C C . ALA E 1 260 ? 34.360 13.074 -51.688 1.00 27.99 260 ALA E C 1
ATOM 11723 O O . ALA E 1 260 ? 35.242 12.212 -51.699 1.00 27.54 260 ALA E O 1
ATOM 11725 N N . GLY E 1 261 ? 34.143 13.882 -52.725 1.00 27.96 261 GLY E N 1
ATOM 11726 C CA . GLY E 1 261 ? 34.938 13.811 -53.934 1.00 28.95 261 GLY E CA 1
ATOM 11727 C C . GLY E 1 261 ? 34.488 12.774 -54.941 1.00 28.50 261 GLY E C 1
ATOM 11728 O O . GLY E 1 261 ? 35.042 12.735 -56.053 1.00 30.93 261 GLY E O 1
ATOM 11729 N N . ARG E 1 262 ? 33.498 11.957 -54.607 1.00 26.15 262 ARG E N 1
ATOM 11730 C CA . ARG E 1 262 ? 32.910 10.995 -55.532 1.00 26.49 262 ARG E CA 1
ATOM 11731 C C . ARG E 1 262 ? 31.660 11.628 -56.122 1.00 27.44 262 ARG E C 1
ATOM 11732 O O . ARG E 1 262 ? 30.679 11.850 -55.406 1.00 27.51 262 ARG E O 1
ATOM 11740 N N . THR E 1 263 ? 31.699 11.925 -57.419 1.00 28.12 263 THR E N 1
ATOM 11741 C CA . THR E 1 263 ? 30.512 12.427 -58.095 1.00 30.55 263 THR E CA 1
ATOM 11742 C C . THR E 1 263 ? 29.535 11.280 -58.283 1.00 29.89 263 THR E C 1
ATOM 11743 O O . THR E 1 263 ? 29.898 10.236 -58.831 1.00 30.84 263 THR E O 1
ATOM 11747 N N . ILE E 1 264 ? 28.294 11.467 -57.840 1.00 29.00 264 ILE E N 1
ATOM 11748 C CA . ILE E 1 264 ? 27.294 10.415 -58.001 1.00 29.76 264 ILE E CA 1
ATOM 11749 C C . ILE E 1 264 ? 27.012 10.218 -59.486 1.00 31.15 264 ILE E C 1
ATOM 11750 O O . ILE E 1 264 ? 26.793 11.179 -60.229 1.00 31.51 264 ILE E O 1
ATOM 11755 N N . ARG E 1 265 ? 27.013 8.963 -59.930 1.00 32.05 265 ARG E N 1
ATOM 11756 C CA . ARG E 1 265 ? 26.874 8.657 -61.339 1.00 34.36 265 ARG E CA 1
ATOM 11757 C C . ARG E 1 265 ? 25.454 8.940 -61.812 1.00 37.12 265 ARG E C 1
ATOM 11758 O O . ARG E 1 265 ? 24.505 8.981 -61.027 1.00 37.42 265 ARG E O 1
ATOM 11766 N N . GLY E 1 266 ? 25.329 9.173 -63.114 1.00 40.42 266 GLY E N 1
ATOM 11767 C CA . GLY E 1 266 ? 24.068 9.572 -63.702 1.00 43.99 266 GLY E CA 1
ATOM 11768 C C . GLY E 1 266 ? 23.879 11.074 -63.651 1.00 45.55 266 GLY E C 1
ATOM 11769 O O . GLY E 1 266 ? 24.791 11.843 -63.334 1.00 46.50 266 GLY E O 1
ATOM 11770 N N . THR E 1 267 ? 22.666 11.500 -63.986 1.00 44.81 267 THR E N 1
ATOM 11771 C CA . THR E 1 267 ? 22.296 12.905 -63.884 1.00 44.11 267 THR E CA 1
ATOM 11772 C C . THR E 1 267 ? 21.670 13.165 -62.520 1.00 42.35 267 THR E C 1
ATOM 11773 O O . THR E 1 267 ? 20.943 12.323 -61.984 1.00 42.62 267 THR E O 1
ATOM 11777 N N . THR E 1 268 ? 22.026 14.293 -61.928 1.00 40.81 268 THR E N 1
ATOM 11778 C CA . THR E 1 268 ? 21.457 14.708 -60.660 1.00 37.29 268 THR E CA 1
ATOM 11779 C C . THR E 1 268 ? 20.587 15.930 -60.905 1.00 37.83 268 THR E C 1
ATOM 11780 O O . THR E 1 268 ? 21.048 16.887 -61.548 1.00 40.00 268 THR E O 1
ATOM 11784 N N . PRO E 1 269 ? 19.317 15.938 -60.454 1.00 38.09 269 PRO E N 1
ATOM 11785 C CA . PRO E 1 269 ? 18.629 14.843 -59.762 1.00 36.40 269 PRO E CA 1
ATOM 11786 C C . PRO E 1 269 ? 18.239 13.681 -60.672 1.00 36.75 269 PRO E C 1
ATOM 11787 O O . PRO E 1 269 ? 17.911 13.878 -61.854 1.00 39.43 269 PRO E O 1
ATOM 11791 N N . GLY E 1 270 ? 18.273 12.471 -60.094 1.00 34.91 270 GLY E N 1
ATOM 11792 C CA . GLY E 1 270 ? 17.871 11.286 -60.810 1.00 34.56 270 GLY E CA 1
ATOM 11793 C C . GLY E 1 270 ? 16.372 11.106 -60.813 1.00 34.91 270 GLY E C 1
ATOM 11794 O O . GLY E 1 270 ? 15.612 11.856 -60.185 1.00 35.02 270 GLY E O 1
ATOM 11795 N N . PRO E 1 271 ? 15.920 10.079 -61.538 1.00 35.53 271 PRO E N 1
ATOM 11796 C CA . PRO E 1 271 ? 14.477 9.974 -61.804 1.00 37.15 271 PRO E CA 1
ATOM 11797 C C . PRO E 1 271 ? 13.643 9.616 -60.588 1.00 36.16 271 PRO E C 1
ATOM 11798 O O . PRO E 1 271 ? 12.504 10.088 -60.471 1.00 37.44 271 PRO E O 1
ATOM 11802 N N . ILE E 1 272 ? 14.139 8.749 -59.712 1.00 34.98 272 ILE E N 1
ATOM 11803 C CA . ILE E 1 272 ? 13.394 8.444 -58.495 1.00 34.93 272 ILE E CA 1
ATOM 11804 C C . ILE E 1 272 ? 13.402 9.643 -57.553 1.00 33.80 272 ILE E C 1
ATOM 11805 O O . ILE E 1 272 ? 12.384 9.962 -56.924 1.00 33.57 272 ILE E O 1
ATOM 11810 N N . THR E 1 273 ? 14.538 10.336 -57.451 1.00 33.34 273 THR E N 1
ATOM 11811 C CA . THR E 1 273 ? 14.584 11.557 -56.653 1.00 32.49 273 THR E CA 1
ATOM 11812 C C . THR E 1 273 ? 13.511 12.533 -57.123 1.00 33.79 273 THR E C 1
ATOM 11813 O O . THR E 1 273 ? 12.749 13.083 -56.316 1.00 34.14 273 THR E O 1
ATOM 11817 N N . GLN E 1 274 ? 13.430 12.751 -58.439 1.00 34.97 274 GLN E N 1
ATOM 11818 C CA . GLN E 1 274 ? 12.451 13.692 -58.972 1.00 36.97 274 GLN E CA 1
ATOM 11819 C C . GLN E 1 274 ? 11.028 13.213 -58.711 1.00 38.73 274 GLN E C 1
ATOM 11820 O O . GLN E 1 274 ? 10.159 14.005 -58.325 1.00 39.52 274 GLN E O 1
ATOM 11826 N N . ALA E 1 275 ? 10.761 11.921 -58.945 1.00 38.89 275 ALA E N 1
ATOM 11827 C CA . ALA E 1 275 ? 9.418 11.391 -58.717 1.00 40.25 275 ALA E CA 1
ATOM 11828 C C . ALA E 1 275 ? 8.982 11.596 -57.269 1.00 38.93 275 ALA E C 1
ATOM 11829 O O . ALA E 1 275 ? 7.849 12.018 -57.012 1.00 40.02 275 ALA E O 1
ATOM 11831 N N . ILE E 1 276 ? 9.867 11.307 -56.313 1.00 37.28 276 ILE E N 1
ATOM 11832 C CA . ILE E 1 276 ? 9.518 11.458 -54.902 1.00 35.57 276 ILE E CA 1
ATOM 11833 C C . ILE E 1 276 ? 9.322 12.933 -54.557 1.00 36.17 276 ILE E C 1
ATOM 11834 O O . ILE E 1 276 ? 8.348 13.314 -53.896 1.00 37.06 276 ILE E O 1
ATOM 11839 N N . ASP E 1 277 ? 10.241 13.781 -55.012 1.00 36.20 277 ASP E N 1
ATOM 11840 C CA . ASP E 1 277 ? 10.136 15.216 -54.767 1.00 37.25 277 ASP E CA 1
ATOM 11841 C C . ASP E 1 277 ? 8.830 15.780 -55.325 1.00 39.91 277 ASP E C 1
ATOM 11842 O O . ASP E 1 277 ? 8.116 16.520 -54.635 1.00 41.16 277 ASP E O 1
ATOM 11847 N N . ASN E 1 278 ? 8.483 15.431 -56.568 1.00 40.04 278 ASN E N 1
ATOM 11848 C CA . ASN E 1 278 ? 7.252 15.955 -57.150 1.00 41.93 278 ASN E CA 1
ATOM 11849 C C . ASN E 1 278 ? 6.026 15.426 -56.412 1.00 40.82 278 ASN E C 1
ATOM 11850 O O . ASN E 1 278 ? 5.041 16.151 -56.227 1.00 42.68 278 ASN E O 1
ATOM 11855 N N . ALA E 1 279 ? 6.079 14.178 -55.953 1.00 40.02 279 ALA E N 1
ATOM 11856 C CA . ALA E 1 279 ? 4.956 13.618 -55.210 1.00 40.63 279 ALA E CA 1
ATOM 11857 C C . ALA E 1 279 ? 4.812 14.270 -53.841 1.00 38.83 279 ALA E C 1
ATOM 11858 O O . ALA E 1 279 ? 3.688 14.430 -53.348 1.00 40.38 279 ALA E O 1
ATOM 11860 N N . TYR E 1 280 ? 5.932 14.637 -53.215 1.00 35.77 280 TYR E N 1
ATOM 11861 C CA . TYR E 1 280 ? 5.893 15.299 -51.913 1.00 34.84 280 TYR E CA 1
ATOM 11862 C C . TYR E 1 280 ? 5.163 16.631 -52.013 1.00 37.35 280 TYR E C 1
ATOM 11863 O O . TYR E 1 280 ? 4.202 16.891 -51.278 1.00 38.52 280 TYR E O 1
ATOM 11872 N N . TRP E 1 281 ? 5.604 17.483 -52.936 1.00 38.04 281 TRP E N 1
ATOM 11873 C CA . TRP E 1 281 ? 4.977 18.791 -53.099 1.00 40.37 281 TRP E CA 1
ATOM 11874 C C . TRP E 1 281 ? 3.559 18.681 -53.641 1.00 43.65 281 TRP E C 1
ATOM 11875 O O . TRP E 1 281 ? 2.723 19.533 -53.332 1.00 45.70 281 TRP E O 1
ATOM 11886 N N . ALA E 1 282 ? 3.254 17.626 -54.402 1.00 44.49 282 ALA E N 1
ATOM 11887 C CA . ALA E 1 282 ? 1.875 17.425 -54.843 1.00 47.27 282 ALA E CA 1
ATOM 11888 C C . ALA E 1 282 ? 0.991 16.999 -53.680 1.00 47.33 282 ALA E C 1
ATOM 11889 O O . ALA E 1 282 ? -0.179 17.392 -53.598 1.00 49.51 282 ALA E O 1
ATOM 11891 N N . MET E 1 283 ? 1.535 16.195 -52.767 1.00 45.94 283 MET E N 1
ATOM 11892 C CA . MET E 1 283 ? 0.774 15.812 -51.589 1.00 46.90 283 MET E CA 1
ATOM 11893 C C . MET E 1 283 ? 0.402 17.032 -50.761 1.00 45.80 283 MET E C 1
ATOM 11894 O O . MET E 1 283 ? -0.686 17.086 -50.179 1.00 46.59 283 MET E O 1
ATOM 11899 N N . ARG E 1 284 ? 1.298 18.015 -50.687 1.00 44.06 284 ARG E N 1
ATOM 11900 C CA . ARG E 1 284 ? 1.104 19.161 -49.811 1.00 45.43 284 ARG E CA 1
ATOM 11901 C C . ARG E 1 284 ? 0.088 20.156 -50.341 1.00 50.36 284 ARG E C 1
ATOM 11902 O O . ARG E 1 284 ? -0.266 21.098 -49.622 1.00 50.70 284 ARG E O 1
ATOM 11910 N N . GLU E 1 285 ? -0.403 19.969 -51.556 1.00 53.70 285 GLU E N 1
ATOM 11911 C CA . GLU E 1 285 ? -1.552 20.725 -52.028 1.00 58.32 285 GLU E CA 1
ATOM 11912 C C . GLU E 1 285 ? -2.844 19.932 -51.915 1.00 58.98 285 GLU E C 1
ATOM 11913 O O . GLU E 1 285 ? -3.907 20.444 -52.269 1.00 61.65 285 GLU E O 1
ATOM 11919 N N . THR E 1 286 ? -2.774 18.699 -51.429 1.00 57.98 286 THR E N 1
ATOM 11920 C CA . THR E 1 286 ? -3.959 17.964 -51.027 1.00 60.07 286 THR E CA 1
ATOM 11921 C C . THR E 1 286 ? -4.366 18.410 -49.623 1.00 58.84 286 THR E C 1
ATOM 11922 O O . THR E 1 286 ? -3.701 19.236 -48.990 1.00 57.96 286 THR E O 1
ATOM 11926 N N . ASP E 1 287 ? -5.477 17.872 -49.126 1.00 59.01 287 ASP E N 1
ATOM 11927 C CA . ASP E 1 287 ? -5.834 18.042 -47.723 1.00 57.50 287 ASP E CA 1
ATOM 11928 C C . ASP E 1 287 ? -5.246 16.953 -46.839 1.00 53.69 287 ASP E C 1
ATOM 11929 O O . ASP E 1 287 ? -5.503 16.949 -45.632 1.00 52.77 287 ASP E O 1
ATOM 11934 N N . ARG E 1 288 ? -4.469 16.034 -47.409 1.00 51.90 288 ARG E N 1
ATOM 11935 C CA . ARG E 1 288 ? -3.814 15.014 -46.610 1.00 49.42 288 ARG E CA 1
ATOM 11936 C C . ARG E 1 288 ? -2.854 15.673 -45.629 1.00 46.48 288 ARG E C 1
ATOM 11937 O O . ARG E 1 288 ? -1.913 16.365 -46.031 1.00 45.02 288 ARG E O 1
ATOM 11945 N N . TYR E 1 289 ? -3.091 15.453 -44.343 1.00 45.52 289 TYR E N 1
ATOM 11946 C CA . TYR E 1 289 ? -2.215 15.941 -43.282 1.00 42.31 289 TYR E CA 1
ATOM 11947 C C . TYR E 1 289 ? -2.154 17.463 -43.223 1.00 40.98 289 TYR E C 1
ATOM 11948 O O . TYR E 1 289 ? -1.180 18.019 -42.715 1.00 39.31 289 TYR E O 1
ATOM 11957 N N . ALA E 1 290 ? -3.170 18.158 -43.729 1.00 41.35 290 ALA E N 1
ATOM 11958 C CA . ALA E 1 290 ? -3.183 19.614 -43.713 1.00 41.47 290 ALA E CA 1
ATOM 11959 C C . ALA E 1 290 ? -3.909 20.143 -42.483 1.00 42.37 290 ALA E C 1
ATOM 11960 O O . ALA E 1 290 ? -5.003 19.675 -42.141 1.00 44.16 290 ALA E O 1
ATOM 11962 N N . THR E 1 291 ? -3.319 21.140 -41.842 1.00 40.64 291 THR E N 1
ATOM 11963 C CA . THR E 1 291 ? -4.025 21.937 -40.838 1.00 45.15 291 THR E CA 1
ATOM 11964 C C . THR E 1 291 ? -4.096 23.357 -41.378 1.00 47.25 291 THR E C 1
ATOM 11965 O O . THR E 1 291 ? -3.050 24.032 -41.461 1.00 46.26 291 THR E O 1
ATOM 11969 N N . PRO E 1 292 ? -5.261 23.840 -41.804 1.00 49.38 292 PRO E N 1
ATOM 11970 C CA . PRO E 1 292 ? -5.326 25.191 -42.374 1.00 52.13 292 PRO E CA 1
ATOM 11971 C C . PRO E 1 292 ? -5.136 26.248 -41.301 1.00 54.81 292 PRO E C 1
ATOM 11972 O O . PRO E 1 292 ? -5.570 26.087 -40.159 1.00 54.90 292 PRO E O 1
ATOM 11976 N N . LEU E 1 293 ? -4.452 27.331 -41.669 1.00 57.63 293 LEU E N 1
ATOM 11977 C CA . LEU E 1 293 ? -4.254 28.435 -40.742 1.00 60.95 293 LEU E CA 1
ATOM 11978 C C . LEU E 1 293 ? -5.483 29.339 -40.741 1.00 65.42 293 LEU E C 1
ATOM 11979 O O . LEU E 1 293 ? -5.745 30.048 -39.768 1.00 66.65 293 LEU E O 1
ATOM 11984 N N . SER E 1 294 ? -6.240 29.288 -41.839 1.00 68.64 294 SER E N 1
ATOM 11985 C CA . SER E 1 294 ? -7.510 29.977 -42.062 1.00 73.72 294 SER E CA 1
ATOM 11986 C C . SER E 1 294 ? -8.699 29.190 -41.543 1.00 75.99 294 SER E C 1
ATOM 11987 O O . SER E 1 294 ? -9.473 29.689 -40.714 1.00 77.88 294 SER E O 1
ATOM 11990 N N . GLY E 1 295 ? -8.894 27.991 -42.099 1.00 76.21 295 GLY E N 1
ATOM 11991 C CA . GLY E 1 295 ? -10.062 27.188 -41.822 1.00 78.46 295 GLY E CA 1
ATOM 11992 C C . GLY E 1 295 ? -10.093 26.738 -40.376 1.00 78.05 295 GLY E C 1
ATOM 11993 O O . GLY E 1 295 ? -10.540 25.636 -40.088 1.00 78.01 295 GLY E O 1
ATOM 11994 N N . SER F 1 2 ? 55.201 -21.646 -77.365 1.00 77.86 2 SER F N 1
ATOM 11995 C CA . SER F 1 2 ? 53.941 -20.921 -77.234 1.00 74.88 2 SER F CA 1
ATOM 11996 C C . SER F 1 2 ? 52.989 -21.613 -76.259 1.00 73.16 2 SER F C 1
ATOM 11997 O O . SER F 1 2 ? 51.934 -22.110 -76.658 1.00 72.99 2 SER F O 1
ATOM 12000 N N . ASP F 1 3 ? 53.359 -21.636 -74.974 1.00 71.68 3 ASP F N 1
ATOM 12001 C CA . ASP F 1 3 ? 52.543 -22.285 -73.958 1.00 69.36 3 ASP F CA 1
ATOM 12002 C C . ASP F 1 3 ? 52.315 -21.453 -72.707 1.00 63.76 3 ASP F C 1
ATOM 12003 O O . ASP F 1 3 ? 51.455 -21.823 -71.901 1.00 63.11 3 ASP F O 1
ATOM 12008 N N . GLU F 1 4 ? 53.048 -20.364 -72.511 1.00 60.06 4 GLU F N 1
ATOM 12009 C CA . GLU F 1 4 ? 52.972 -19.608 -71.271 1.00 55.32 4 GLU F CA 1
ATOM 12010 C C . GLU F 1 4 ? 51.813 -18.612 -71.282 1.00 50.63 4 GLU F C 1
ATOM 12011 O O . GLU F 1 4 ? 51.246 -18.305 -72.330 1.00 50.40 4 GLU F O 1
ATOM 12017 N N . PRO F 1 5 ? 51.440 -18.093 -70.119 1.00 46.31 5 PRO F N 1
ATOM 12018 C CA . PRO F 1 5 ? 50.244 -17.247 -70.049 1.00 42.31 5 PRO F CA 1
ATOM 12019 C C . PRO F 1 5 ? 50.421 -15.951 -70.822 1.00 40.76 5 PRO F C 1
ATOM 12020 O O . PRO F 1 5 ? 51.511 -15.378 -70.883 1.00 41.23 5 PRO F O 1
ATOM 12024 N N . ILE F 1 6 ? 49.318 -15.479 -71.396 1.00 38.55 6 ILE F N 1
ATOM 12025 C CA . ILE F 1 6 ? 49.291 -14.216 -72.131 1.00 37.82 6 ILE F CA 1
ATOM 12026 C C . ILE F 1 6 ? 48.497 -13.201 -71.320 1.00 35.36 6 ILE F C 1
ATOM 12027 O O . ILE F 1 6 ? 47.343 -13.453 -70.947 1.00 34.46 6 ILE F O 1
ATOM 12032 N N . ILE F 1 7 ? 49.117 -12.049 -71.052 1.00 34.78 7 ILE F N 1
ATOM 12033 C CA . ILE F 1 7 ? 48.583 -11.015 -70.168 1.00 33.44 7 ILE F CA 1
ATOM 12034 C C . ILE F 1 7 ? 48.152 -9.809 -70.996 1.00 32.23 7 ILE F C 1
ATOM 12035 O O . ILE F 1 7 ? 48.887 -9.363 -71.880 1.00 33.05 7 ILE F O 1
ATOM 12040 N N . TYR F 1 8 ? 46.978 -9.259 -70.685 1.00 30.57 8 TYR F N 1
ATOM 12041 C CA . TYR F 1 8 ? 46.625 -7.925 -71.166 1.00 31.80 8 TYR F CA 1
ATOM 12042 C C . TYR F 1 8 ? 47.202 -6.889 -70.213 1.00 31.20 8 TYR F C 1
ATOM 12043 O O . TYR F 1 8 ? 46.929 -6.938 -69.011 1.00 30.44 8 TYR F O 1
ATOM 12052 N N . ILE F 1 9 ? 47.970 -5.930 -70.741 1.00 31.66 9 ILE F N 1
ATOM 12053 C CA . ILE F 1 9 ? 48.530 -4.872 -69.902 1.00 32.15 9 ILE F CA 1
ATOM 12054 C C . ILE F 1 9 ? 48.570 -3.581 -70.713 1.00 32.44 9 ILE F C 1
ATOM 12055 O O . ILE F 1 9 ? 49.255 -3.498 -71.735 1.00 33.71 9 ILE F O 1
ATOM 12060 N N . ASN F 1 10 ? 47.807 -2.585 -70.266 1.00 32.41 10 ASN F N 1
ATOM 12061 C CA . ASN F 1 10 ? 47.735 -1.274 -70.903 1.00 36.47 10 ASN F CA 1
ATOM 12062 C C . ASN F 1 10 ? 47.645 -1.361 -72.419 1.00 37.87 10 ASN F C 1
ATOM 12063 O O . ASN F 1 10 ? 48.319 -0.619 -73.143 1.00 40.07 10 ASN F O 1
ATOM 12068 N N . GLY F 1 11 ? 46.791 -2.258 -72.905 1.00 36.47 11 GLY F N 1
ATOM 12069 C CA . GLY F 1 11 ? 46.449 -2.325 -74.300 1.00 38.79 11 GLY F CA 1
ATOM 12070 C C . GLY F 1 11 ? 47.227 -3.353 -75.086 1.00 39.22 11 GLY F C 1
ATOM 12071 O O . GLY F 1 11 ? 46.826 -3.690 -76.202 1.00 41.43 11 GLY F O 1
ATOM 12072 N N . ASP F 1 12 ? 48.319 -3.863 -74.531 1.00 37.15 12 ASP F N 1
ATOM 12073 C CA . ASP F 1 12 ? 49.165 -4.827 -75.222 1.00 39.18 12 ASP F CA 1
ATOM 12074 C C . ASP F 1 12 ? 48.911 -6.225 -74.671 1.00 37.71 12 ASP F C 1
ATOM 12075 O O . ASP F 1 12 ? 48.623 -6.396 -73.485 1.00 37.58 12 ASP F O 1
ATOM 12080 N N . TYR F 1 13 ? 49.009 -7.229 -75.548 1.00 39.57 13 TYR F N 1
ATOM 12081 C CA . TYR F 1 13 ? 48.939 -8.633 -75.139 1.00 39.29 13 TYR F CA 1
ATOM 12082 C C . TYR F 1 13 ? 50.347 -9.216 -75.172 1.00 40.13 13 TYR F C 1
ATOM 12083 O O . TYR F 1 13 ? 50.947 -9.334 -76.243 1.00 42.13 13 TYR F O 1
ATOM 12092 N N . LEU F 1 14 ? 50.856 -9.607 -74.009 1.00 38.38 14 LEU F N 1
ATOM 12093 C CA . LEU F 1 14 ? 52.247 -10.004 -73.876 1.00 40.73 14 LEU F CA 1
ATOM 12094 C C . LEU F 1 14 ? 52.354 -11.309 -73.103 1.00 39.57 14 LEU F C 1
ATOM 12095 O O . LEU F 1 14 ? 51.529 -11.583 -72.221 1.00 38.42 14 LEU F O 1
ATOM 12100 N N . PRO F 1 15 ? 53.366 -12.124 -73.396 1.00 40.68 15 PRO F N 1
ATOM 12101 C CA . PRO F 1 15 ? 53.664 -13.252 -72.508 1.00 40.34 15 PRO F CA 1
ATOM 12102 C C . PRO F 1 15 ? 53.936 -12.751 -71.096 1.00 38.39 15 PRO F C 1
ATOM 12103 O O . PRO F 1 15 ? 54.505 -11.680 -70.895 1.00 37.44 15 PRO F O 1
ATOM 12107 N N . LEU F 1 16 ? 53.494 -13.527 -70.105 1.00 37.95 16 LEU F N 1
ATOM 12108 C CA . LEU F 1 16 ? 53.676 -13.126 -68.716 1.00 38.06 16 LEU F CA 1
ATOM 12109 C C . LEU F 1 16 ? 55.128 -12.766 -68.430 1.00 39.44 16 LEU F C 1
ATOM 12110 O O . LEU F 1 16 ? 55.409 -11.787 -67.729 1.00 37.92 16 LEU F O 1
ATOM 12115 N N . SER F 1 17 ? 56.053 -13.556 -68.984 1.00 42.35 17 SER F N 1
ATOM 12116 C CA . SER F 1 17 ? 57.492 -13.345 -68.860 1.00 45.46 17 SER F CA 1
ATOM 12117 C C . SER F 1 17 ? 57.915 -11.937 -69.202 1.00 45.67 17 SER F C 1
ATOM 12118 O O . SER F 1 17 ? 58.928 -11.443 -68.682 1.00 46.73 17 SER F O 1
ATOM 12121 N N A GLN F 1 18 ? 57.218 -11.299 -70.137 0.42 44.71 18 GLN F N 1
ATOM 12122 N N B GLN F 1 18 ? 57.213 -11.301 -70.137 0.58 44.73 18 GLN F N 1
ATOM 12123 C CA A GLN F 1 18 ? 57.604 -9.992 -70.632 0.42 44.53 18 GLN F CA 1
ATOM 12124 C CA B GLN F 1 18 ? 57.586 -9.996 -70.651 0.58 44.55 18 GLN F CA 1
ATOM 12125 C C A GLN F 1 18 ? 56.747 -8.878 -70.058 0.42 41.98 18 GLN F C 1
ATOM 12126 C C B GLN F 1 18 ? 56.745 -8.880 -70.062 0.58 41.98 18 GLN F C 1
ATOM 12127 O O A GLN F 1 18 ? 57.204 -7.732 -69.996 0.42 42.33 18 GLN F O 1
ATOM 12128 O O B GLN F 1 18 ? 57.206 -7.737 -69.994 0.58 42.38 18 GLN F O 1
ATOM 12139 N N . ALA F 1 19 ? 55.527 -9.194 -69.633 1.00 39.67 19 ALA F N 1
ATOM 12140 C CA . ALA F 1 19 ? 54.652 -8.200 -69.033 1.00 37.04 19 ALA F CA 1
ATOM 12141 C C . ALA F 1 19 ? 55.274 -7.635 -67.763 1.00 36.09 19 ALA F C 1
ATOM 12142 O O . ALA F 1 19 ? 55.777 -8.380 -66.915 1.00 35.87 19 ALA F O 1
ATOM 12144 N N . ARG F 1 20 ? 55.237 -6.314 -67.631 1.00 35.20 20 ARG F N 1
ATOM 12145 C CA . ARG F 1 20 ? 55.970 -5.639 -66.569 1.00 34.96 20 ARG F CA 1
ATOM 12146 C C . ARG F 1 20 ? 55.089 -4.671 -65.802 1.00 33.63 20 ARG F C 1
ATOM 12147 O O . ARG F 1 20 ? 54.461 -3.781 -66.388 1.00 33.95 20 ARG F O 1
ATOM 12155 N N . VAL F 1 21 ? 55.075 -4.832 -64.485 1.00 32.20 21 VAL F N 1
ATOM 12156 C CA . VAL F 1 21 ? 54.631 -3.795 -63.571 1.00 31.37 21 VAL F CA 1
ATOM 12157 C C . VAL F 1 21 ? 55.865 -3.040 -63.090 1.00 31.82 21 VAL F C 1
ATOM 12158 O O . VAL F 1 21 ? 56.869 -3.653 -62.701 1.00 31.43 21 VAL F O 1
ATOM 12162 N N . SER F 1 22 ? 55.799 -1.713 -63.114 1.00 32.33 22 SER F N 1
ATOM 12163 C CA . SER F 1 22 ? 56.938 -0.939 -62.663 1.00 32.71 22 SER F CA 1
ATOM 12164 C C . SER F 1 22 ? 57.085 -1.079 -61.153 1.00 30.15 22 SER F C 1
ATOM 12165 O O . SER F 1 22 ? 56.081 -1.102 -60.439 1.00 28.88 22 SER F O 1
ATOM 12168 N N . PRO F 1 23 ? 58.314 -1.140 -60.641 1.00 30.48 23 PRO F N 1
ATOM 12169 C CA . PRO F 1 23 ? 58.496 -1.151 -59.183 1.00 30.01 23 PRO F CA 1
ATOM 12170 C C . PRO F 1 23 ? 57.943 0.075 -58.500 1.00 30.11 23 PRO F C 1
ATOM 12171 O O . PRO F 1 23 ? 57.751 0.041 -57.285 1.00 28.65 23 PRO F O 1
ATOM 12175 N N . VAL F 1 24 ? 57.689 1.168 -59.215 1.00 31.44 24 VAL F N 1
ATOM 12176 C CA . VAL F 1 24 ? 57.105 2.331 -58.562 1.00 31.82 24 VAL F CA 1
ATOM 12177 C C . VAL F 1 24 ? 55.631 2.515 -58.939 1.00 31.73 24 VAL F C 1
ATOM 12178 O O . VAL F 1 24 ? 55.059 3.578 -58.694 1.00 32.25 24 VAL F O 1
ATOM 12182 N N . ASP F 1 25 ? 54.992 1.486 -59.502 1.00 30.48 25 ASP F N 1
ATOM 12183 C CA . ASP F 1 25 ? 53.542 1.498 -59.661 1.00 29.21 25 ASP F CA 1
ATOM 12184 C C . ASP F 1 25 ? 52.885 1.638 -58.294 1.00 27.56 25 ASP F C 1
ATOM 12185 O O . ASP F 1 25 ? 53.234 0.926 -57.349 1.00 26.97 25 ASP F O 1
ATOM 12190 N N . GLN F 1 26 ? 51.923 2.552 -58.183 1.00 27.62 26 GLN F N 1
ATOM 12191 C CA . GLN F 1 26 ? 51.269 2.742 -56.890 1.00 27.68 26 GLN F CA 1
ATOM 12192 C C . GLN F 1 26 ? 50.398 1.563 -56.494 1.00 27.49 26 GLN F C 1
ATOM 12193 O O . GLN F 1 26 ? 50.100 1.394 -55.304 1.00 27.50 26 GLN F O 1
ATOM 12199 N N . GLY F 1 27 ? 49.986 0.730 -57.447 1.00 27.54 27 GLY F N 1
ATOM 12200 C CA . GLY F 1 27 ? 49.349 -0.518 -57.074 1.00 26.74 27 GLY F CA 1
ATOM 12201 C C . GLY F 1 27 ? 50.290 -1.448 -56.338 1.00 26.62 27 GLY F C 1
ATOM 12202 O O . GLY F 1 27 ? 49.867 -2.224 -55.474 1.00 27.99 27 GLY F O 1
ATOM 12203 N N . PHE F 1 28 ? 51.583 -1.360 -56.641 1.00 27.02 28 PHE F N 1
ATOM 12204 C CA . PHE F 1 28 ? 52.584 -2.178 -55.974 1.00 26.32 28 PHE F CA 1
ATOM 12205 C C . PHE F 1 28 ? 53.046 -1.554 -54.659 1.00 26.57 28 PHE F C 1
ATOM 12206 O O . PHE F 1 28 ? 53.076 -2.224 -53.622 1.00 27.53 28 PHE F O 1
ATOM 12214 N N . LEU F 1 29 ? 53.425 -0.278 -54.687 1.00 26.15 29 LEU F N 1
ATOM 12215 C CA . LEU F 1 29 ? 54.039 0.336 -53.517 1.00 26.44 29 LEU F CA 1
ATOM 12216 C C . LEU F 1 29 ? 53.013 0.637 -52.442 1.00 26.00 29 LEU F C 1
ATOM 12217 O O . LEU F 1 29 ? 53.355 0.653 -51.252 1.00 26.66 29 LEU F O 1
ATOM 12222 N N . LEU F 1 30 ? 51.765 0.885 -52.838 1.00 25.15 30 LEU F N 1
ATOM 12223 C CA . LEU F 1 30 ? 50.761 1.390 -51.918 1.00 25.93 30 LEU F CA 1
ATOM 12224 C C . LEU F 1 30 ? 49.450 0.625 -51.950 1.00 25.16 30 LEU F C 1
ATOM 12225 O O . LEU F 1 30 ? 48.508 1.018 -51.251 1.00 26.28 30 LEU F O 1
ATOM 12230 N N . GLY F 1 31 ? 49.351 -0.453 -52.722 1.00 24.66 31 GLY F N 1
ATOM 12231 C CA . GLY F 1 31 ? 48.099 -1.187 -52.740 1.00 24.65 31 GLY F CA 1
ATOM 12232 C C . GLY F 1 31 ? 46.979 -0.409 -53.381 1.00 25.43 31 GLY F C 1
ATOM 12233 O O . GLY F 1 31 ? 45.809 -0.703 -53.135 1.00 25.98 31 GLY F O 1
ATOM 12234 N N . ASP F 1 32 ? 47.310 0.568 -54.220 1.00 25.06 32 ASP F N 1
ATOM 12235 C CA . ASP F 1 32 ? 46.334 1.527 -54.745 1.00 25.49 32 ASP F CA 1
ATOM 12236 C C . ASP F 1 32 ? 45.736 0.960 -56.028 1.00 25.42 32 ASP F C 1
ATOM 12237 O O . ASP F 1 32 ? 46.065 1.363 -57.145 1.00 26.34 32 ASP F O 1
ATOM 12242 N N . GLY F 1 33 ? 44.808 0.031 -55.843 1.00 24.37 33 GLY F N 1
ATOM 12243 C CA . GLY F 1 33 ? 44.190 -0.634 -56.969 1.00 24.02 33 GLY F CA 1
ATOM 12244 C C . GLY F 1 33 ? 43.047 -1.511 -56.516 1.00 24.04 33 GLY F C 1
ATOM 12245 O O . GLY F 1 33 ? 42.963 -1.907 -55.346 1.00 22.48 33 GLY F O 1
ATOM 12246 N N . VAL F 1 34 ? 42.164 -1.815 -57.471 1.00 24.44 34 VAL F N 1
ATOM 12247 C CA . VAL F 1 34 ? 41.026 -2.695 -57.229 1.00 22.71 34 VAL F CA 1
ATOM 12248 C C . VAL F 1 34 ? 41.010 -3.764 -58.316 1.00 24.38 34 VAL F C 1
ATOM 12249 O O . VAL F 1 34 ? 41.650 -3.632 -59.361 1.00 25.21 34 VAL F O 1
ATOM 12253 N N . PHE F 1 35 ? 40.284 -4.848 -58.052 1.00 24.01 35 PHE F N 1
ATOM 12254 C CA . PHE F 1 35 ? 40.267 -5.952 -59.005 1.00 24.86 35 PHE F CA 1
ATOM 12255 C C . PHE F 1 35 ? 38.945 -6.698 -58.898 1.00 25.28 35 PHE F C 1
ATOM 12256 O O . PHE F 1 35 ? 38.182 -6.532 -57.945 1.00 25.98 35 PHE F O 1
ATOM 12264 N N . ASP F 1 36 ? 38.676 -7.525 -59.902 1.00 25.57 36 ASP F N 1
ATOM 12265 C CA . ASP F 1 36 ? 37.590 -8.484 -59.809 1.00 25.42 36 ASP F CA 1
ATOM 12266 C C . ASP F 1 36 ? 38.046 -9.771 -60.480 1.00 26.05 36 ASP F C 1
ATOM 12267 O O . ASP F 1 36 ? 39.094 -9.816 -61.116 1.00 25.50 36 ASP F O 1
ATOM 12272 N N . VAL F 1 37 ? 37.279 -10.838 -60.278 1.00 25.95 37 VAL F N 1
ATOM 12273 C CA . VAL F 1 37 ? 37.591 -12.152 -60.835 1.00 27.26 37 VAL F CA 1
ATOM 12274 C C . VAL F 1 37 ? 36.289 -12.750 -61.341 1.00 28.70 37 VAL F C 1
ATOM 12275 O O . VAL F 1 37 ? 35.340 -12.913 -60.564 1.00 29.44 37 VAL F O 1
ATOM 12279 N N . VAL F 1 38 ? 36.251 -13.108 -62.626 1.00 26.64 38 VAL F N 1
ATOM 12280 C CA . VAL F 1 38 ? 35.121 -13.791 -63.233 1.00 26.20 38 VAL F CA 1
ATOM 12281 C C . VAL F 1 38 ? 35.645 -15.121 -63.761 1.00 27.33 38 VAL F C 1
ATOM 12282 O O . VAL F 1 38 ? 36.844 -15.291 -63.998 1.00 28.11 38 VAL F O 1
ATOM 12286 N N . SER F 1 39 ? 34.746 -16.083 -63.900 1.00 26.97 39 SER F N 1
ATOM 12287 C CA . SER F 1 39 ? 35.150 -17.404 -64.352 1.00 27.07 39 SER F CA 1
ATOM 12288 C C . SER F 1 39 ? 34.519 -17.759 -65.691 1.00 27.09 39 SER F C 1
ATOM 12289 O O . SER F 1 39 ? 33.487 -17.213 -66.092 1.00 27.45 39 SER F O 1
ATOM 12292 N N . ALA F 1 40 ? 35.171 -18.693 -66.377 1.00 27.18 40 ALA F N 1
ATOM 12293 C CA . ALA F 1 40 ? 34.650 -19.329 -67.576 1.00 28.29 40 ALA F CA 1
ATOM 12294 C C . ALA F 1 40 ? 34.524 -20.825 -67.327 1.00 29.05 40 ALA F C 1
ATOM 12295 O O . ALA F 1 40 ? 35.377 -21.439 -66.673 1.00 29.24 40 ALA F O 1
ATOM 12297 N N . TRP F 1 41 ? 33.465 -21.416 -67.860 1.00 29.12 41 TRP F N 1
ATOM 12298 C CA . TRP F 1 41 ? 33.242 -22.846 -67.723 1.00 30.90 41 TRP F CA 1
ATOM 12299 C C . TRP F 1 41 ? 32.737 -23.354 -69.060 1.00 33.91 41 TRP F C 1
ATOM 12300 O O . TRP F 1 41 ? 31.743 -22.857 -69.589 1.00 34.99 41 TRP F O 1
ATOM 12311 N N . LYS F 1 42 ? 33.442 -24.320 -69.619 1.00 35.38 42 LYS F N 1
ATOM 12312 C CA . LYS F 1 42 ? 33.032 -24.928 -70.904 1.00 41.39 42 LYS F CA 1
ATOM 12313 C C . LYS F 1 42 ? 32.812 -23.868 -71.987 1.00 39.53 42 LYS F C 1
ATOM 12314 O O . LYS F 1 42 ? 31.844 -23.973 -72.677 1.00 40.34 42 LYS F O 1
ATOM 12320 N N . GLY F 1 43 ? 33.657 -22.852 -72.024 1.00 36.69 43 GLY F N 1
ATOM 12321 C CA . GLY F 1 43 ? 33.659 -21.883 -73.088 1.00 37.41 43 GLY F CA 1
ATOM 12322 C C . GLY F 1 43 ? 32.750 -20.694 -72.877 1.00 37.25 43 GLY F C 1
ATOM 12323 O O . GLY F 1 43 ? 32.637 -19.848 -73.780 1.00 38.71 43 GLY F O 1
ATOM 12324 N N . ASN F 1 44 ? 32.078 -20.608 -71.739 1.00 35.34 44 ASN F N 1
ATOM 12325 C CA . ASN F 1 44 ? 31.250 -19.460 -71.419 1.00 35.31 44 ASN F CA 1
ATOM 12326 C C . ASN F 1 44 ? 31.822 -18.735 -70.214 1.00 33.34 44 ASN F C 1
ATOM 12327 O O . ASN F 1 44 ? 32.089 -19.359 -69.182 1.00 33.89 44 ASN F O 1
ATOM 12332 N N . ILE F 1 45 ? 31.969 -17.421 -70.327 1.00 31.23 45 ILE F N 1
ATOM 12333 C CA . ILE F 1 45 ? 32.200 -16.585 -69.156 1.00 29.91 45 ILE F CA 1
ATOM 12334 C C . ILE F 1 45 ? 30.856 -16.349 -68.477 1.00 31.06 45 ILE F C 1
ATOM 12335 O O . ILE F 1 45 ? 29.846 -16.088 -69.146 1.00 32.45 45 ILE F O 1
ATOM 12340 N N . PHE F 1 46 ? 30.829 -16.486 -67.156 1.00 30.20 46 PHE F N 1
ATOM 12341 C CA . PHE F 1 46 ? 29.594 -16.471 -66.376 1.00 29.01 46 PHE F CA 1
ATOM 12342 C C . PHE F 1 46 ? 29.445 -15.152 -65.626 1.00 28.26 46 PHE F C 1
ATOM 12343 O O . PHE F 1 46 ? 30.302 -14.777 -64.817 1.00 28.58 46 PHE F O 1
ATOM 12351 N N . LYS F 1 47 ? 28.333 -14.468 -65.886 1.00 27.97 47 LYS F N 1
ATOM 12352 C CA . LYS F 1 47 ? 27.961 -13.242 -65.178 1.00 26.84 47 LYS F CA 1
ATOM 12353 C C . LYS F 1 47 ? 29.021 -12.151 -65.347 1.00 26.85 47 LYS F C 1
ATOM 12354 O O . LYS F 1 47 ? 29.327 -11.403 -64.417 1.00 25.85 47 LYS F O 1
ATOM 12360 N N . LEU F 1 48 ? 29.546 -12.025 -66.565 1.00 28.59 48 LEU F N 1
ATOM 12361 C CA . LEU F 1 48 ? 30.545 -10.994 -66.840 1.00 28.35 48 LEU F CA 1
ATOM 12362 C C . LEU F 1 48 ? 29.986 -9.604 -66.564 1.00 27.01 48 LEU F C 1
ATOM 12363 O O . LEU F 1 48 ? 30.672 -8.752 -65.986 1.00 27.28 48 LEU F O 1
ATOM 12368 N N . ASP F 1 49 ? 28.727 -9.359 -66.931 1.00 28.66 49 ASP F N 1
ATOM 12369 C CA . ASP F 1 49 ? 28.170 -8.030 -66.710 1.00 30.02 49 ASP F CA 1
ATOM 12370 C C . ASP F 1 49 ? 28.064 -7.706 -65.221 1.00 29.71 49 ASP F C 1
ATOM 12371 O O . ASP F 1 49 ? 28.294 -6.561 -64.814 1.00 29.70 49 ASP F O 1
ATOM 12376 N N . ALA F 1 50 ? 27.725 -8.692 -64.382 1.00 28.75 50 ALA F N 1
ATOM 12377 C CA . ALA F 1 50 ? 27.615 -8.429 -62.949 1.00 26.94 50 ALA F CA 1
ATOM 12378 C C . ALA F 1 50 ? 28.981 -8.168 -62.326 1.00 25.92 50 ALA F C 1
ATOM 12379 O O . ALA F 1 50 ? 29.116 -7.332 -61.425 1.00 26.46 50 ALA F O 1
ATOM 12381 N N . HIS F 1 51 ? 29.998 -8.897 -62.786 1.00 25.35 51 HIS F N 1
ATOM 12382 C CA . HIS F 1 51 ? 31.341 -8.690 -62.275 1.00 24.71 51 HIS F CA 1
ATOM 12383 C C . HIS F 1 51 ? 31.894 -7.349 -62.723 1.00 26.22 51 HIS F C 1
ATOM 12384 O O . HIS F 1 51 ? 32.560 -6.658 -61.940 1.00 25.35 51 HIS F O 1
ATOM 12391 N N . LEU F 1 52 ? 31.602 -6.944 -63.961 1.00 26.66 52 LEU F N 1
ATOM 12392 C CA . LEU F 1 52 ? 32.002 -5.618 -64.415 1.00 27.29 52 LEU F CA 1
ATOM 12393 C C . LEU F 1 52 ? 31.271 -4.535 -63.631 1.00 27.59 52 LEU F C 1
ATOM 12394 O O . LEU F 1 52 ? 31.850 -3.491 -63.325 1.00 28.79 52 LEU F O 1
ATOM 12399 N N . ASP F 1 53 ? 29.986 -4.751 -63.313 1.00 27.64 53 ASP F N 1
ATOM 12400 C CA . ASP F 1 53 ? 29.263 -3.772 -62.501 1.00 28.59 53 ASP F CA 1
ATOM 12401 C C . ASP F 1 53 ? 29.963 -3.574 -61.166 1.00 27.42 53 ASP F C 1
ATOM 12402 O O . ASP F 1 53 ? 30.146 -2.442 -60.704 1.00 27.83 53 ASP F O 1
ATOM 12407 N N . ARG F 1 54 ? 30.353 -4.677 -60.522 1.00 25.14 54 ARG F N 1
ATOM 12408 C CA . ARG F 1 54 ? 31.011 -4.580 -59.224 1.00 25.11 54 ARG F CA 1
ATOM 12409 C C . ARG F 1 54 ? 32.389 -3.931 -59.338 1.00 25.78 54 ARG F C 1
ATOM 12410 O O . ARG F 1 54 ? 32.749 -3.082 -58.511 1.00 25.89 54 ARG F O 1
ATOM 12418 N N . PHE F 1 55 ? 33.168 -4.324 -60.352 1.00 24.38 55 PHE F N 1
ATOM 12419 C CA . PHE F 1 55 ? 34.473 -3.717 -60.611 1.00 24.33 55 PHE F CA 1
ATOM 12420 C C . PHE F 1 55 ? 34.348 -2.199 -60.726 1.00 25.84 55 PHE F C 1
ATOM 12421 O O . PHE F 1 55 ? 35.100 -1.449 -60.097 1.00 26.59 55 PHE F O 1
ATOM 12429 N N . PHE F 1 56 ? 33.384 -1.729 -61.508 1.00 27.10 56 PHE F N 1
ATOM 12430 C CA . PHE F 1 56 ? 33.221 -0.288 -61.662 1.00 28.13 56 PHE F CA 1
ATOM 12431 C C . PHE F 1 56 ? 32.606 0.365 -60.424 1.00 27.67 56 PHE F C 1
ATOM 12432 O O . PHE F 1 56 ? 32.800 1.569 -60.222 1.00 27.42 56 PHE F O 1
ATOM 12440 N N . ASP F 1 57 ? 31.933 -0.405 -59.561 1.00 27.07 57 ASP F N 1
ATOM 12441 C CA . ASP F 1 57 ? 31.576 0.112 -58.237 1.00 27.68 57 ASP F CA 1
ATOM 12442 C C . ASP F 1 57 ? 32.829 0.404 -57.413 1.00 25.84 57 ASP F C 1
ATOM 12443 O O . ASP F 1 57 ? 32.965 1.486 -56.822 1.00 26.10 57 ASP F O 1
ATOM 12448 N N . SER F 1 58 ? 33.756 -0.564 -57.351 1.00 26.12 58 SER F N 1
ATOM 12449 C CA . SER F 1 58 ? 34.993 -0.362 -56.601 1.00 27.71 58 SER F CA 1
ATOM 12450 C C . SER F 1 58 ? 35.797 0.786 -57.193 1.00 26.39 58 SER F C 1
ATOM 12451 O O . SER F 1 58 ? 36.384 1.586 -56.464 1.00 26.11 58 SER F O 1
ATOM 12454 N N . ILE F 1 59 ? 35.832 0.879 -58.525 1.00 23.96 59 ILE F N 1
ATOM 12455 C CA . ILE F 1 59 ? 36.498 2.006 -59.173 1.00 25.34 59 ILE F CA 1
ATOM 12456 C C . ILE F 1 59 ? 35.877 3.324 -58.729 1.00 26.14 59 ILE F C 1
ATOM 12457 O O . ILE F 1 59 ? 36.578 4.291 -58.396 1.00 27.53 59 ILE F O 1
ATOM 12462 N N . GLN F 1 60 ? 34.544 3.401 -58.747 1.00 25.11 60 GLN F N 1
ATOM 12463 C CA . GLN F 1 60 ? 33.867 4.624 -58.358 1.00 25.46 60 GLN F CA 1
ATOM 12464 C C . GLN F 1 60 ? 34.204 5.007 -56.925 1.00 25.61 60 GLN F C 1
ATOM 12465 O O . GLN F 1 60 ? 34.503 6.165 -56.631 1.00 27.56 60 GLN F O 1
ATOM 12471 N N . ALA F 1 61 ? 34.172 4.032 -56.019 1.00 24.63 61 ALA F N 1
ATOM 12472 C CA . ALA F 1 61 ? 34.413 4.345 -54.618 1.00 25.26 61 ALA F CA 1
ATOM 12473 C C . ALA F 1 61 ? 35.851 4.783 -54.376 1.00 23.86 61 ALA F C 1
ATOM 12474 O O . ALA F 1 61 ? 36.101 5.648 -53.530 1.00 24.49 61 ALA F O 1
ATOM 12476 N N . ALA F 1 62 ? 36.807 4.197 -55.098 1.00 24.51 62 ALA F N 1
ATOM 12477 C CA . ALA F 1 62 ? 38.219 4.512 -54.911 1.00 24.97 62 ALA F CA 1
ATOM 12478 C C . ALA F 1 62 ? 38.706 5.640 -55.815 1.00 27.01 62 ALA F C 1
ATOM 12479 O O . ALA F 1 62 ? 39.916 5.891 -55.876 1.00 27.37 62 ALA F O 1
ATOM 12481 N N . ARG F 1 63 ? 37.801 6.308 -56.521 1.00 27.27 63 ARG F N 1
ATOM 12482 C CA . ARG F 1 63 ? 38.164 7.418 -57.411 1.00 29.13 63 ARG F CA 1
ATOM 12483 C C . ARG F 1 63 ? 39.229 6.993 -58.421 1.00 28.79 63 ARG F C 1
ATOM 12484 O O . ARG F 1 63 ? 40.121 7.774 -58.794 1.00 30.14 63 ARG F O 1
ATOM 12492 N N . LEU F 1 64 ? 39.100 5.761 -58.911 1.00 27.55 64 LEU F N 1
ATOM 12493 C CA . LEU F 1 64 ? 39.975 5.230 -59.949 1.00 28.56 64 LEU F CA 1
ATOM 12494 C C . LEU F 1 64 ? 39.377 5.378 -61.351 1.00 29.52 64 LEU F C 1
ATOM 12495 O O . LEU F 1 64 ? 39.801 4.672 -62.276 1.00 29.32 64 LEU F O 1
ATOM 12500 N N . ASN F 1 65 ? 38.393 6.256 -61.522 1.00 31.70 65 ASN F N 1
ATOM 12501 C CA . ASN F 1 65 ? 37.801 6.465 -62.839 1.00 33.79 65 ASN F CA 1
ATOM 12502 C C . ASN F 1 65 ? 38.890 6.842 -63.835 1.00 34.06 65 ASN F C 1
ATOM 12503 O O . ASN F 1 65 ? 39.794 7.617 -63.518 1.00 35.36 65 ASN F O 1
ATOM 12508 N N . HIS F 1 66 ? 38.819 6.261 -65.034 1.00 34.98 66 HIS F N 1
ATOM 12509 C CA . HIS F 1 66 ? 39.870 6.411 -66.038 1.00 36.80 66 HIS F CA 1
ATOM 12510 C C . HIS F 1 66 ? 39.232 6.275 -67.416 1.00 40.07 66 HIS F C 1
ATOM 12511 O O . HIS F 1 66 ? 38.018 6.098 -67.542 1.00 40.10 66 HIS F O 1
ATOM 12518 N N . ASP F 1 67 ? 40.059 6.382 -68.462 1.00 42.43 67 ASP F N 1
ATOM 12519 C CA . ASP F 1 67 ? 39.546 6.539 -69.820 1.00 46.63 67 ASP F CA 1
ATOM 12520 C C . ASP F 1 67 ? 39.148 5.233 -70.505 1.00 45.63 67 ASP F C 1
ATOM 12521 O O . ASP F 1 67 ? 38.512 5.291 -71.565 1.00 48.67 67 ASP F O 1
ATOM 12526 N N . MET F 1 68 ? 39.510 4.073 -69.967 1.00 41.95 68 MET F N 1
ATOM 12527 C CA . MET F 1 68 ? 39.174 2.805 -70.611 1.00 41.83 68 MET F CA 1
ATOM 12528 C C . MET F 1 68 ? 37.705 2.501 -70.354 1.00 40.53 68 MET F C 1
ATOM 12529 O O . MET F 1 68 ? 37.291 2.336 -69.194 1.00 40.60 68 MET F O 1
ATOM 12534 N N A SER F 1 69 ? 36.932 2.382 -71.431 0.19 41.59 69 SER F N 1
ATOM 12535 N N B SER F 1 69 ? 36.912 2.424 -71.414 0.81 41.96 69 SER F N 1
ATOM 12536 C CA A SER F 1 69 ? 35.497 2.178 -71.343 0.19 41.58 69 SER F CA 1
ATOM 12537 C CA B SER F 1 69 ? 35.482 2.248 -71.244 0.81 41.48 69 SER F CA 1
ATOM 12538 C C A SER F 1 69 ? 35.166 0.827 -70.714 0.19 39.64 69 SER F C 1
ATOM 12539 C C B SER F 1 69 ? 35.156 0.851 -70.718 0.81 39.80 69 SER F C 1
ATOM 12540 O O A SER F 1 69 ? 35.988 -0.093 -70.675 0.19 38.24 69 SER F O 1
ATOM 12541 O O B SER F 1 69 ? 35.970 -0.079 -70.760 0.81 38.44 69 SER F O 1
ATOM 12546 N N . ARG F 1 70 ? 33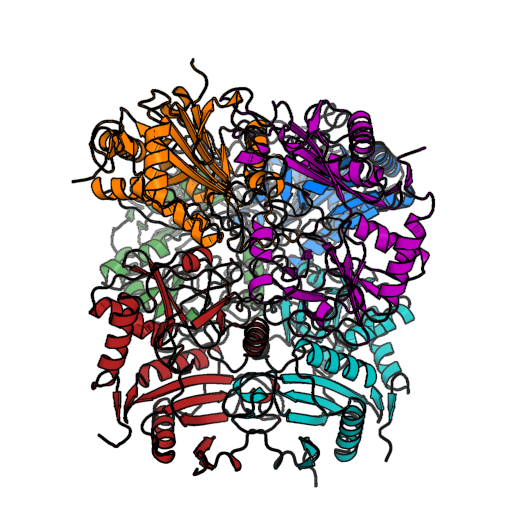.931 0.716 -70.212 1.00 40.49 70 ARG F N 1
ATOM 12547 C CA . ARG F 1 70 ? 33.450 -0.584 -69.765 1.00 40.31 70 ARG F CA 1
ATOM 12548 C C . ARG F 1 70 ? 33.409 -1.560 -70.935 1.00 41.85 70 ARG F C 1
ATOM 12549 O O . ARG F 1 70 ? 33.752 -2.735 -70.779 1.00 40.90 70 ARG F O 1
ATOM 12557 N N . ASP F 1 71 ? 33.031 -1.079 -72.126 1.00 45.36 71 ASP F N 1
ATOM 12558 C CA . ASP F 1 71 ? 33.057 -1.941 -73.306 1.00 46.70 71 ASP F CA 1
ATOM 12559 C C . ASP F 1 71 ? 34.478 -2.372 -73.637 1.00 44.26 71 ASP F C 1
ATOM 12560 O O . ASP F 1 71 ? 34.709 -3.521 -74.026 1.00 43.05 71 ASP F O 1
ATOM 12565 N N . ALA F 1 72 ? 35.441 -1.452 -73.517 1.00 42.86 72 ALA F N 1
ATOM 12566 C CA . ALA F 1 72 ? 36.836 -1.797 -73.766 1.00 41.81 72 ALA F CA 1
ATOM 12567 C C . ALA F 1 72 ? 37.318 -2.848 -72.777 1.00 38.56 72 ALA F C 1
ATOM 12568 O O . ALA F 1 72 ? 38.033 -3.784 -73.150 1.00 38.06 72 ALA F O 1
ATOM 12570 N N . TRP F 1 73 ? 36.951 -2.699 -71.506 1.00 36.09 73 TRP F N 1
ATOM 12571 C CA . TRP F 1 73 ? 37.308 -3.704 -70.516 1.00 33.54 73 TRP F CA 1
ATOM 12572 C C . TRP F 1 73 ? 36.684 -5.048 -70.863 1.00 33.81 73 TRP F C 1
ATOM 12573 O O . TRP F 1 73 ? 37.343 -6.085 -70.792 1.00 33.68 73 TRP F O 1
ATOM 12584 N N . LYS F 1 74 ? 35.400 -5.046 -71.236 1.00 34.71 74 LYS F N 1
ATOM 12585 C CA . LYS F 1 74 ? 34.733 -6.293 -71.588 1.00 35.72 74 LYS F CA 1
ATOM 12586 C C . LYS F 1 74 ? 35.442 -6.979 -72.743 1.00 36.69 74 LYS F C 1
ATOM 12587 O O . LYS F 1 74 ? 35.697 -8.186 -72.704 1.00 35.94 74 LYS F O 1
ATOM 12593 N N . GLU F 1 75 ? 35.793 -6.215 -73.778 1.00 37.82 75 GLU F N 1
ATOM 12594 C CA . GLU F 1 75 ? 36.488 -6.799 -74.919 1.00 41.52 75 GLU F CA 1
ATOM 12595 C C . GLU F 1 75 ? 37.851 -7.346 -74.511 1.00 39.33 75 GLU F C 1
ATOM 12596 O O . GLU F 1 75 ? 38.260 -8.417 -74.972 1.00 39.91 75 GLU F O 1
ATOM 12602 N N . ALA F 1 76 ? 38.571 -6.622 -73.655 1.00 37.18 76 ALA F N 1
ATOM 12603 C CA . ALA F 1 76 ? 39.888 -7.080 -73.223 1.00 36.71 76 ALA F CA 1
ATOM 12604 C C . ALA F 1 76 ? 39.781 -8.365 -72.415 1.00 35.63 76 ALA F C 1
ATOM 12605 O O . ALA F 1 76 ? 40.618 -9.264 -72.551 1.00 37.86 76 ALA F O 1
ATOM 12607 N N . ILE F 1 77 ? 38.759 -8.470 -71.566 1.00 33.26 77 ILE F N 1
ATOM 12608 C CA . ILE F 1 77 ? 38.565 -9.691 -70.800 1.00 32.25 77 ILE F CA 1
ATOM 12609 C C . ILE F 1 77 ? 38.279 -10.857 -71.735 1.00 33.47 77 ILE F C 1
ATOM 12610 O O . ILE F 1 77 ? 38.874 -11.939 -71.611 1.00 33.85 77 ILE F O 1
ATOM 12615 N N . ILE F 1 78 ? 37.362 -10.657 -72.688 1.00 34.10 78 ILE F N 1
ATOM 12616 C CA . ILE F 1 78 ? 37.006 -11.727 -73.610 1.00 35.87 78 ILE F CA 1
ATOM 12617 C C . ILE F 1 78 ? 38.218 -12.128 -74.441 1.00 37.65 78 ILE F C 1
ATOM 12618 O O . ILE F 1 78 ? 38.534 -13.314 -74.581 1.00 38.87 78 ILE F O 1
ATOM 12623 N N . GLU F 1 79 ? 38.916 -11.142 -75.003 1.00 38.36 79 GLU F N 1
ATOM 12624 C CA . GLU F 1 79 ? 40.008 -11.452 -75.922 1.00 39.24 79 GLU F CA 1
ATOM 12625 C C . GLU F 1 79 ? 41.193 -12.078 -75.185 1.00 37.62 79 GLU F C 1
ATOM 12626 O O . GLU F 1 79 ? 41.856 -12.972 -75.725 1.00 38.91 79 GLU F O 1
ATOM 12632 N N . THR F 1 80 ? 41.504 -11.610 -73.974 1.00 35.44 80 THR F N 1
ATOM 12633 C CA . THR F 1 80 ? 42.590 -12.248 -73.241 1.00 35.74 80 THR F CA 1
ATOM 12634 C C . THR F 1 80 ? 42.267 -13.717 -72.975 1.00 36.10 80 THR F C 1
ATOM 12635 O O . THR F 1 80 ? 43.127 -14.595 -73.135 1.00 37.69 80 THR F O 1
ATOM 12639 N N . THR F 1 81 ? 41.027 -14.006 -72.573 1.00 35.29 81 THR F N 1
ATOM 12640 C CA . THR F 1 81 ? 40.642 -15.395 -72.346 1.00 35.32 81 THR F CA 1
ATOM 12641 C C . THR F 1 81 ? 40.762 -16.211 -73.630 1.00 36.86 81 THR F C 1
ATOM 12642 O O . THR F 1 81 ? 41.255 -17.349 -73.618 1.00 36.44 81 THR F O 1
ATOM 12646 N N . ARG F 1 82 ? 40.338 -15.643 -74.755 1.00 38.13 82 ARG F N 1
ATOM 12647 C CA . ARG F 1 82 ? 40.514 -16.337 -76.024 1.00 41.75 82 ARG F CA 1
ATOM 12648 C C . ARG F 1 82 ? 41.977 -16.692 -76.250 1.00 42.21 82 ARG F C 1
ATOM 12649 O O . ARG F 1 82 ? 42.307 -17.823 -76.625 1.00 44.09 82 ARG F O 1
ATOM 12657 N N . ARG F 1 83 ? 42.873 -15.724 -76.049 1.00 41.74 83 ARG F N 1
ATOM 12658 C CA . ARG F 1 83 ? 44.264 -15.923 -76.421 1.00 43.12 83 ARG F CA 1
ATOM 12659 C C . ARG F 1 83 ? 44.963 -16.949 -75.543 1.00 42.85 83 ARG F C 1
ATOM 12660 O O . ARG F 1 83 ? 45.974 -17.517 -75.974 1.00 45.76 83 ARG F O 1
ATOM 12668 N N . ASN F 1 84 ? 44.438 -17.219 -74.354 1.00 41.18 84 ASN F N 1
ATOM 12669 C CA . ASN F 1 84 ? 45.053 -18.166 -73.434 1.00 41.64 84 ASN F CA 1
ATOM 12670 C C . ASN F 1 84 ? 44.578 -19.596 -73.658 1.00 42.47 84 ASN F C 1
ATOM 12671 O O . ASN F 1 84 ? 45.175 -20.523 -73.104 1.00 43.84 84 ASN F O 1
ATOM 12676 N N . GLY F 1 85 ? 43.553 -19.793 -74.485 1.00 42.08 85 GLY F N 1
ATOM 12677 C CA . GLY F 1 85 ? 43.139 -21.123 -74.880 1.00 43.67 85 GLY F CA 1
ATOM 12678 C C . GLY F 1 85 ? 42.551 -21.970 -73.775 1.00 42.23 85 GLY F C 1
ATOM 12679 O O . GLY F 1 85 ? 42.556 -23.203 -73.886 1.00 44.05 85 GLY F O 1
ATOM 12680 N N . LEU F 1 86 ? 42.033 -21.356 -72.723 1.00 40.96 86 LEU F N 1
ATOM 12681 C CA . LEU F 1 86 ? 41.418 -22.079 -71.614 1.00 41.55 86 LEU F CA 1
ATOM 12682 C C . LEU F 1 86 ? 39.908 -21.892 -71.695 1.00 41.74 86 LEU F C 1
ATOM 12683 O O . LEU F 1 86 ? 39.408 -20.773 -71.555 1.00 42.21 86 LEU F O 1
ATOM 12688 N N . ASP F 1 87 ? 39.183 -22.983 -71.927 1.00 42.70 87 ASP F N 1
ATOM 12689 C CA . ASP F 1 87 ? 37.730 -22.920 -71.900 1.00 43.14 87 ASP F CA 1
ATOM 12690 C C . ASP F 1 87 ? 37.178 -22.913 -70.484 1.00 42.12 87 ASP F C 1
ATOM 12691 O O . ASP F 1 87 ? 36.035 -22.493 -70.279 1.00 40.10 87 ASP F O 1
ATOM 12696 N N . ASP F 1 88 ? 37.953 -23.389 -69.516 1.00 44.48 88 ASP F N 1
ATOM 12697 C CA . ASP F 1 88 ? 37.643 -23.260 -68.097 1.00 47.02 88 ASP F CA 1
ATOM 12698 C C . ASP F 1 88 ? 38.716 -22.365 -67.501 1.00 37.31 88 ASP F C 1
ATOM 12699 O O . ASP F 1 88 ? 39.905 -22.674 -67.621 1.00 35.04 88 ASP F O 1
ATOM 12704 N N . ALA F 1 89 ? 38.317 -21.254 -66.890 1.00 31.27 89 ALA F N 1
ATOM 12705 C CA . ALA F 1 89 ? 39.313 -20.270 -66.489 1.00 29.42 89 ALA F CA 1
ATOM 12706 C C . ALA F 1 89 ? 38.875 -19.424 -65.305 1.00 27.52 89 ALA F C 1
ATOM 12707 O O . ALA F 1 89 ? 37.685 -19.250 -65.033 1.00 28.08 89 ALA F O 1
ATOM 12709 N N . SER F 1 90 ? 39.890 -18.890 -64.618 1.00 26.01 90 SER F N 1
ATOM 12710 C CA . SER F 1 90 ? 39.764 -17.845 -63.609 1.00 25.94 90 SER F CA 1
ATOM 12711 C C . SER F 1 90 ? 40.385 -16.575 -64.182 1.00 26.52 90 SER F C 1
ATOM 12712 O O . SER F 1 90 ? 41.586 -16.555 -64.467 1.00 27.83 90 SER F O 1
ATOM 12715 N N . ILE F 1 91 ? 39.568 -15.527 -64.339 1.00 25.47 91 ILE F N 1
ATOM 12716 C CA . ILE F 1 91 ? 39.936 -14.337 -65.107 1.00 26.23 91 ILE F CA 1
ATOM 12717 C C . ILE F 1 91 ? 39.969 -13.142 -64.156 1.00 25.88 91 ILE F C 1
ATOM 12718 O O . ILE F 1 91 ? 38.916 -12.679 -63.709 1.00 26.26 91 ILE F O 1
ATOM 12723 N N . ARG F 1 92 ? 41.160 -12.622 -63.894 1.00 26.35 92 ARG F N 1
ATOM 12724 C CA . ARG F 1 92 ? 41.344 -11.516 -62.963 1.00 25.57 92 ARG F CA 1
ATOM 12725 C C . ARG F 1 92 ? 41.615 -10.236 -63.738 1.00 26.28 92 ARG F C 1
ATOM 12726 O O . ARG F 1 92 ? 42.525 -10.202 -64.578 1.00 27.07 92 ARG F O 1
ATOM 12734 N N . PHE F 1 93 ? 40.850 -9.183 -63.442 1.00 24.55 93 PHE F N 1
ATOM 12735 C CA . PHE F 1 93 ? 41.050 -7.890 -64.090 1.00 24.51 93 PHE F CA 1
ATOM 12736 C C . PHE F 1 93 ? 41.272 -6.826 -63.018 1.00 24.65 93 PHE F C 1
ATOM 12737 O O . PHE F 1 93 ? 40.607 -6.819 -61.972 1.00 24.22 93 PHE F O 1
ATOM 12745 N N . ILE F 1 94 ? 42.273 -5.986 -63.257 1.00 25.59 94 ILE F N 1
ATOM 12746 C CA . ILE F 1 94 ? 42.888 -5.154 -62.235 1.00 24.87 94 ILE F CA 1
ATOM 12747 C C . ILE F 1 94 ? 43.097 -3.769 -62.810 1.00 25.16 94 ILE F C 1
ATOM 12748 O O . ILE F 1 94 ? 43.593 -3.631 -63.931 1.00 26.56 94 ILE F O 1
ATOM 12753 N N . VAL F 1 95 ? 42.789 -2.742 -62.021 1.00 24.77 95 VAL F N 1
ATOM 12754 C CA . VAL F 1 95 ? 43.195 -1.383 -62.354 1.00 24.33 95 VAL F CA 1
ATOM 12755 C C . VAL F 1 95 ? 43.882 -0.770 -61.142 1.00 24.54 95 VAL F C 1
ATOM 12756 O O . VAL F 1 95 ? 43.377 -0.871 -60.017 1.00 24.76 95 VAL F O 1
ATOM 12760 N N . THR F 1 96 ? 45.036 -0.154 -61.367 1.00 24.27 96 THR F N 1
ATOM 12761 C CA . THR F 1 96 ? 45.755 0.572 -60.331 1.00 25.07 96 THR F CA 1
ATOM 12762 C C . THR F 1 96 ? 45.931 2.037 -60.715 1.00 25.74 96 THR F C 1
ATOM 12763 O O . THR F 1 96 ? 45.785 2.448 -61.880 1.00 27.20 96 THR F O 1
ATOM 12767 N N . ARG F 1 97 ? 46.307 2.824 -59.709 1.00 26.01 97 ARG F N 1
ATOM 12768 C CA . ARG F 1 97 ? 46.576 4.246 -59.882 1.00 27.31 97 ARG F CA 1
ATOM 12769 C C . ARG F 1 97 ? 47.836 4.505 -60.711 1.00 28.27 97 ARG F C 1
ATOM 12770 O O . ARG F 1 97 ? 48.080 5.653 -61.093 1.00 30.85 97 ARG F O 1
ATOM 12778 N N . GLY F 1 98 ? 48.649 3.475 -60.962 1.00 28.51 98 GLY F N 1
ATOM 12779 C CA . GLY F 1 98 ? 49.745 3.570 -61.896 1.00 29.90 98 GLY F CA 1
ATOM 12780 C C . GLY F 1 98 ? 50.989 4.252 -61.350 1.00 32.96 98 GLY F C 1
ATOM 12781 O O . GLY F 1 98 ? 51.181 4.438 -60.148 1.00 33.49 98 GLY F O 1
ATOM 12782 N N . GLU F 1 99 ? 51.857 4.638 -62.284 1.00 36.14 99 GLU F N 1
ATOM 12783 C CA . GLU F 1 99 ? 53.100 5.300 -61.938 1.00 42.28 99 GLU F CA 1
ATOM 12784 C C . GLU F 1 99 ? 52.851 6.798 -61.772 1.00 46.66 99 GLU F C 1
ATOM 12785 O O . GLU F 1 99 ? 52.058 7.373 -62.519 1.00 45.42 99 GLU F O 1
ATOM 12791 N N . PRO F 1 100 ? 53.446 7.439 -60.762 1.00 52.41 100 PRO F N 1
ATOM 12792 C CA . PRO F 1 100 ? 53.105 8.841 -60.479 1.00 55.00 100 PRO F CA 1
ATOM 12793 C C . PRO F 1 100 ? 53.282 9.741 -61.695 1.00 57.60 100 PRO F C 1
ATOM 12794 O O . PRO F 1 100 ? 54.273 9.656 -62.421 1.00 59.24 100 PRO F O 1
ATOM 12798 N N . LYS F 1 101 ? 52.303 10.621 -61.887 1.00 58.65 101 LYS F N 1
ATOM 12799 C CA . LYS F 1 101 ? 52.097 11.353 -63.130 1.00 62.17 101 LYS F CA 1
ATOM 12800 C C . LYS F 1 101 ? 52.420 12.827 -62.919 1.00 68.07 101 LYS F C 1
ATOM 12801 O O . LYS F 1 101 ? 51.553 13.700 -62.999 1.00 70.51 101 LYS F O 1
ATOM 12807 N N . GLY F 1 102 ? 53.686 13.101 -62.657 1.00 70.73 102 GLY F N 1
ATOM 12808 C CA . GLY F 1 102 ? 54.144 14.455 -62.467 1.00 74.91 102 GLY F CA 1
ATOM 12809 C C . GLY F 1 102 ? 54.963 14.571 -61.209 1.00 76.59 102 GLY F C 1
ATOM 12810 O O . GLY F 1 102 ? 55.280 13.578 -60.545 1.00 75.24 102 GLY F O 1
ATOM 12811 N N . VAL F 1 103 ? 55.311 15.813 -60.868 1.00 79.81 103 VAL F N 1
ATOM 12812 C CA . VAL F 1 103 ? 56.196 16.055 -59.734 1.00 81.88 103 VAL F CA 1
ATOM 12813 C C . VAL F 1 103 ? 55.413 16.067 -58.423 1.00 80.94 103 VAL F C 1
ATOM 12814 O O . VAL F 1 103 ? 55.951 15.720 -57.369 1.00 81.82 103 VAL F O 1
ATOM 12818 N N . VAL F 1 104 ? 54.140 16.434 -58.475 1.00 79.51 104 VAL F N 1
ATOM 12819 C CA . VAL F 1 104 ? 53.220 16.325 -57.346 1.00 77.82 104 VAL F CA 1
ATOM 12820 C C . VAL F 1 104 ? 52.390 15.059 -57.534 1.00 74.00 104 VAL F C 1
ATOM 12821 O O . VAL F 1 104 ? 51.755 14.874 -58.575 1.00 73.25 104 VAL F O 1
ATOM 12825 N N . ALA F 1 105 ? 52.381 14.192 -56.529 1.00 72.02 105 ALA F N 1
ATOM 12826 C CA . ALA F 1 105 ? 51.546 12.991 -56.591 1.00 67.52 105 ALA F CA 1
ATOM 12827 C C . ALA F 1 105 ? 50.158 13.343 -56.060 1.00 64.03 105 ALA F C 1
ATOM 12828 O O . ALA F 1 105 ? 49.961 13.484 -54.847 1.00 64.99 105 ALA F O 1
ATOM 12830 N N . ASP F 1 106 ? 49.204 13.490 -56.974 1.00 59.23 106 ASP F N 1
ATOM 12831 C CA . ASP F 1 106 ? 47.807 13.815 -56.664 1.00 54.70 106 ASP F CA 1
ATOM 12832 C C . ASP F 1 106 ? 46.954 12.644 -57.135 1.00 50.15 106 ASP F C 1
ATOM 12833 O O . ASP F 1 106 ? 46.832 12.427 -58.355 1.00 49.26 106 ASP F O 1
ATOM 12838 N N . PRO F 1 107 ? 46.377 11.833 -56.243 1.00 45.15 107 PRO F N 1
ATOM 12839 C CA . PRO F 1 107 ? 45.636 10.651 -56.717 1.00 42.99 107 PRO F CA 1
ATOM 12840 C C . PRO F 1 107 ? 44.451 10.988 -57.618 1.00 42.27 107 PRO F C 1
ATOM 12841 O O . PRO F 1 107 ? 43.868 10.073 -58.211 1.00 40.12 107 PRO F O 1
ATOM 12845 N N . ARG F 1 108 ? 44.077 12.262 -57.751 1.00 43.33 108 ARG F N 1
ATOM 12846 C CA . ARG F 1 108 ? 43.026 12.628 -58.692 1.00 43.64 108 ARG F CA 1
ATOM 12847 C C . ARG F 1 108 ? 43.516 12.704 -60.130 1.00 45.50 108 ARG F C 1
ATOM 12848 O O . ARG F 1 108 ? 42.691 12.691 -61.050 1.00 46.40 108 ARG F O 1
ATOM 12856 N N . ASP F 1 109 ? 44.824 12.809 -60.346 1.00 46.69 109 ASP F N 1
ATOM 12857 C CA . ASP F 1 109 ? 45.394 12.889 -61.689 1.00 49.08 109 ASP F CA 1
ATOM 12858 C C . ASP F 1 109 ? 46.393 11.751 -61.841 1.00 48.56 109 ASP F C 1
ATOM 12859 O O . ASP F 1 109 ? 47.455 11.759 -61.206 1.00 48.95 109 ASP F O 1
ATOM 12864 N N . PHE F 1 110 ? 46.055 10.775 -62.676 1.00 45.80 110 PHE F N 1
ATOM 12865 C CA . PHE F 1 110 ? 46.875 9.582 -62.778 1.00 41.44 110 PHE F CA 1
ATOM 12866 C C . PHE F 1 110 ? 46.649 8.924 -64.127 1.00 41.32 110 PHE F C 1
ATOM 12867 O O . PHE F 1 110 ? 45.637 9.153 -64.796 1.00 41.94 110 PHE F O 1
ATOM 12875 N N . LYS F 1 111 ? 47.615 8.094 -64.516 1.00 41.43 111 LYS F N 1
ATOM 12876 C CA . LYS F 1 111 ? 47.471 7.242 -65.681 1.00 40.88 111 LYS F CA 1
ATOM 12877 C C . LYS F 1 111 ? 47.394 5.814 -65.183 1.00 36.83 111 LYS F C 1
ATOM 12878 O O . LYS F 1 111 ? 48.354 5.343 -64.561 1.00 36.17 111 LYS F O 1
ATOM 12884 N N . PRO F 1 112 ? 46.297 5.106 -65.423 1.00 33.70 112 PRO F N 1
ATOM 12885 C CA . PRO F 1 112 ? 46.092 3.805 -64.779 1.00 31.94 112 PRO F CA 1
ATOM 12886 C C . PRO F 1 112 ? 46.967 2.707 -65.361 1.00 31.79 112 PRO F C 1
ATOM 12887 O O . PRO F 1 112 ? 47.418 2.762 -66.503 1.00 32.77 112 PRO F O 1
ATOM 12891 N N . THR F 1 113 ? 47.169 1.672 -64.548 1.00 31.15 113 THR F N 1
ATOM 12892 C CA . THR F 1 113 ? 47.653 0.381 -65.020 1.00 31.48 113 THR F CA 1
ATOM 12893 C C . THR F 1 113 ? 46.458 -0.550 -65.123 1.00 29.49 113 THR F C 1
ATOM 12894 O O . THR F 1 113 ? 45.730 -0.734 -64.147 1.00 28.71 113 THR F O 1
ATOM 12898 N N . CYS F 1 114 ? 46.256 -1.132 -66.309 1.00 31.71 114 CYS F N 1
ATOM 12899 C CA . CYS F 1 114 ? 45.089 -1.970 -66.573 1.00 30.81 114 CYS F CA 1
ATOM 12900 C C . CYS F 1 114 ? 45.550 -3.343 -67.033 1.00 29.32 114 CYS F C 1
ATOM 12901 O O . CYS F 1 114 ? 46.255 -3.459 -68.040 1.00 30.20 114 CYS F O 1
ATOM 12904 N N . ILE F 1 115 ? 45.122 -4.379 -66.315 1.00 29.57 115 ILE F N 1
ATOM 12905 C CA . ILE F 1 115 ? 45.652 -5.723 -66.494 1.00 30.73 115 ILE F CA 1
ATOM 12906 C C . ILE F 1 115 ? 44.517 -6.738 -66.509 1.00 27.76 115 ILE F C 1
ATOM 12907 O O . ILE F 1 115 ? 43.567 -6.652 -65.728 1.00 26.99 115 ILE F O 1
ATOM 12912 N N . VAL F 1 116 ? 44.611 -7.702 -67.422 1.00 28.24 116 VAL F N 1
ATOM 12913 C CA . VAL F 1 116 ? 43.778 -8.898 -67.366 1.00 27.99 116 VAL F CA 1
ATOM 12914 C C . VAL F 1 116 ? 44.702 -10.103 -67.332 1.00 27.95 116 VAL F C 1
ATOM 12915 O O . VAL F 1 116 ? 45.573 -10.246 -68.197 1.00 29.26 116 VAL F O 1
ATOM 12919 N N . TRP F 1 117 ? 44.508 -10.964 -66.338 1.00 28.18 117 TRP F N 1
ATOM 12920 C CA . TRP F 1 117 ? 45.322 -12.163 -66.166 1.00 28.86 117 TRP F CA 1
ATOM 12921 C C . TRP F 1 117 ? 44.386 -13.361 -66.141 1.00 27.77 117 TRP F C 1
ATOM 12922 O O . TRP F 1 117 ? 43.476 -13.421 -65.310 1.00 28.26 117 TRP F O 1
ATOM 12933 N N . VAL F 1 118 ? 44.603 -14.304 -67.056 1.00 28.06 118 VAL F N 1
ATOM 12934 C CA . VAL F 1 118 ? 43.760 -15.486 -67.196 1.00 30.87 118 VAL F CA 1
ATOM 12935 C C . VAL F 1 118 ? 44.557 -16.710 -66.769 1.00 31.44 118 VAL F C 1
ATOM 12936 O O . VAL F 1 118 ? 45.649 -16.977 -67.298 1.00 32.90 118 VAL F O 1
ATOM 12940 N N . ALA F 1 119 ? 43.980 -17.489 -65.864 1.00 30.75 119 ALA F N 1
ATOM 12941 C CA . ALA F 1 119 ? 44.602 -18.679 -65.307 1.00 31.48 119 ALA F CA 1
ATOM 12942 C C . ALA F 1 119 ? 43.619 -19.834 -65.342 1.00 32.01 119 ALA F C 1
ATOM 12943 O O . ALA F 1 119 ? 42.423 -19.642 -65.576 1.00 32.11 119 ALA F O 1
ATOM 12945 N N . PRO F 1 120 ? 44.084 -21.055 -65.078 1.00 33.52 120 PRO F N 1
ATOM 12946 C CA . PRO F 1 120 ? 43.155 -22.189 -65.057 1.00 33.46 120 PRO F CA 1
ATOM 12947 C C . PRO F 1 120 ? 42.076 -21.992 -64.001 1.00 30.22 120 PRO F C 1
ATOM 12948 O O . PRO F 1 120 ? 42.268 -21.310 -62.992 1.00 30.03 120 PRO F O 1
ATOM 12952 N N . TYR F 1 121 ? 40.913 -22.576 -64.261 1.00 30.11 121 TYR F N 1
ATOM 12953 C CA . TYR F 1 121 ? 39.866 -22.613 -63.248 1.00 29.93 121 TYR F CA 1
ATOM 12954 C C . TYR F 1 121 ? 40.360 -23.392 -62.037 1.00 32.73 121 TYR F C 1
ATOM 12955 O O . TYR F 1 121 ? 40.947 -24.473 -62.172 1.00 34.36 121 TYR F O 1
ATOM 12964 N N . ILE F 1 122 ? 40.077 -22.856 -60.850 1.00 35.97 122 ILE F N 1
ATOM 12965 C CA . ILE F 1 122 ? 40.547 -23.445 -59.606 1.00 38.73 122 ILE F CA 1
ATOM 12966 C C . ILE F 1 122 ? 39.387 -23.619 -58.631 1.00 35.18 122 ILE F C 1
ATOM 12967 O O . ILE F 1 122 ? 38.502 -22.761 -58.525 1.00 33.33 122 ILE F O 1
ATOM 12972 N N . PHE F 1 123 ? 39.390 -24.758 -57.953 1.00 34.67 123 PHE F N 1
ATOM 12973 C CA . PHE F 1 123 ? 38.569 -25.010 -56.782 1.00 33.61 123 PHE F CA 1
ATOM 12974 C C . PHE F 1 123 ? 39.390 -24.666 -55.548 1.00 33.43 123 PHE F C 1
ATOM 12975 O O . PHE F 1 123 ? 40.615 -24.560 -55.604 1.00 32.54 123 PHE F O 1
ATOM 12983 N N . LEU F 1 124 ? 38.708 -24.473 -54.428 1.00 33.72 124 LEU F N 1
ATOM 12984 C CA . LEU F 1 124 ? 39.415 -24.101 -53.211 1.00 34.39 124 LEU F CA 1
ATOM 12985 C C . LEU F 1 124 ? 39.794 -25.295 -52.354 1.00 36.16 124 LEU F C 1
ATOM 12986 O O . LEU F 1 124 ? 40.531 -25.129 -51.372 1.00 38.28 124 LEU F O 1
ATOM 12991 N N . ALA F 1 125 ? 39.306 -26.484 -52.689 1.00 35.21 125 ALA F N 1
ATOM 12992 C CA . ALA F 1 125 ? 39.674 -27.700 -52.006 1.00 35.78 125 ALA F CA 1
ATOM 12993 C C . ALA F 1 125 ? 39.757 -28.796 -53.048 1.00 36.45 125 ALA F C 1
ATOM 12994 O O . ALA F 1 125 ? 39.147 -28.705 -54.118 1.00 35.23 125 ALA F O 1
ATOM 12996 N N . ASP F 1 126 ? 40.507 -29.840 -52.725 1.00 38.29 126 ASP F N 1
ATOM 12997 C CA . ASP F 1 126 ? 40.587 -30.975 -53.615 1.00 40.31 126 ASP F CA 1
ATOM 12998 C C . ASP F 1 126 ? 39.239 -31.690 -53.658 1.00 39.01 126 ASP F C 1
ATOM 12999 O O . ASP F 1 126 ? 38.343 -31.460 -52.838 1.00 37.48 126 ASP F O 1
ATOM 13004 N N . GLU F 1 127 ? 39.095 -32.591 -54.624 1.00 39.81 127 GLU F N 1
ATOM 13005 C CA . GLU F 1 127 ? 37.790 -33.207 -54.838 1.00 41.06 127 GLU F CA 1
ATOM 13006 C C . GLU F 1 127 ? 37.345 -34.065 -53.656 1.00 40.14 127 GLU F C 1
ATOM 13007 O O . GLU F 1 127 ? 36.139 -34.214 -53.422 1.00 38.85 127 GLU F O 1
ATOM 13013 N N . GLU F 1 128 ? 38.277 -34.645 -52.896 1.00 40.52 128 GLU F N 1
ATOM 13014 C CA . GLU F 1 128 ? 37.856 -35.440 -51.751 1.00 41.02 128 GLU F CA 1
ATOM 13015 C C . GLU F 1 128 ? 37.281 -34.552 -50.653 1.00 38.94 128 GLU F C 1
ATOM 13016 O O . GLU F 1 128 ? 36.309 -34.933 -49.986 1.00 38.68 128 GLU F O 1
ATOM 13022 N N . LYS F 1 129 ? 37.891 -33.396 -50.425 1.00 38.21 129 LYS F N 1
ATOM 13023 C CA . LYS F 1 129 ? 37.372 -32.465 -49.427 1.00 37.63 129 LYS F CA 1
ATOM 13024 C C . LYS F 1 129 ? 36.059 -31.838 -49.871 1.00 38.07 129 LYS F C 1
ATOM 13025 O O . LYS F 1 129 ? 35.195 -31.563 -49.033 1.00 38.48 129 LYS F O 1
ATOM 13031 N N . ARG F 1 130 ? 35.888 -31.589 -51.171 1.00 37.74 130 ARG F N 1
ATOM 13032 C CA . ARG F 1 130 ? 34.582 -31.147 -51.649 1.00 38.05 130 ARG F CA 1
ATOM 13033 C C . ARG F 1 130 ? 33.515 -32.197 -51.345 1.00 38.20 130 ARG F C 1
ATOM 13034 O O . ARG F 1 130 ? 32.384 -31.858 -50.970 1.00 37.59 130 ARG F O 1
ATOM 13042 N N . ARG F 1 131 ? 33.869 -33.482 -51.450 1.00 38.50 131 ARG F N 1
ATOM 13043 C CA . ARG F 1 131 ? 32.906 -34.548 -51.195 1.00 39.61 131 ARG F CA 1
ATOM 13044 C C . ARG F 1 131 ? 32.602 -34.702 -49.709 1.00 39.48 131 ARG F C 1
ATOM 13045 O O . ARG F 1 131 ? 31.471 -35.023 -49.327 1.00 40.28 131 ARG F O 1
ATOM 13053 N N . ASN F 1 132 ? 33.622 -34.591 -48.865 1.00 37.24 132 ASN F N 1
ATOM 13054 C CA . ASN F 1 132 ? 33.462 -34.865 -47.448 1.00 34.97 132 ASN F CA 1
ATOM 13055 C C . ASN F 1 132 ? 33.173 -33.604 -46.647 1.00 30.80 132 ASN F C 1
ATOM 13056 O O . ASN F 1 132 ? 32.653 -33.708 -45.529 1.00 29.24 132 ASN F O 1
ATOM 13061 N N . GLY F 1 133 ? 33.494 -32.448 -47.202 1.00 27.54 133 GLY F N 1
ATOM 13062 C CA . GLY F 1 133 ? 33.422 -31.159 -46.540 1.00 26.01 133 GLY F CA 1
ATOM 13063 C C . GLY F 1 133 ? 34.766 -30.757 -45.961 1.00 25.06 133 GLY F C 1
ATOM 13064 O O . GLY F 1 133 ? 35.608 -31.604 -45.613 1.00 26.69 133 GLY F O 1
ATOM 13065 N N . ILE F 1 134 ? 34.959 -29.448 -45.811 1.00 23.49 134 ILE F N 1
ATOM 13066 C CA . ILE F 1 134 ? 36.215 -28.902 -45.317 1.00 23.92 134 ILE F CA 1
ATOM 13067 C C . ILE F 1 134 ? 36.099 -28.612 -43.826 1.00 24.59 134 ILE F C 1
ATOM 13068 O O . ILE F 1 134 ? 35.016 -28.642 -43.244 1.00 23.87 134 ILE F O 1
ATOM 13073 N N . ARG F 1 135 ? 37.239 -28.310 -43.202 1.00 23.10 135 ARG F N 1
ATOM 13074 C CA . ARG F 1 135 ? 37.301 -27.878 -41.808 1.00 22.70 135 ARG F CA 1
ATOM 13075 C C . ARG F 1 135 ? 37.720 -26.416 -41.744 1.00 22.49 135 ARG F C 1
ATOM 13076 O O . ARG F 1 135 ? 38.812 -26.054 -42.197 1.00 22.75 135 ARG F O 1
ATOM 13084 N N . LEU F 1 136 ? 36.896 -25.599 -41.108 1.00 20.57 136 LEU F N 1
ATOM 13085 C CA . LEU F 1 136 ? 37.127 -24.174 -40.973 1.00 20.70 136 LEU F CA 1
ATOM 13086 C C . LEU F 1 136 ? 37.395 -23.827 -39.512 1.00 21.92 136 LEU F C 1
ATOM 13087 O O . LEU F 1 136 ? 36.856 -24.465 -38.603 1.00 22.12 136 LEU F O 1
ATOM 13092 N N . MET F 1 137 ? 38.234 -22.821 -39.299 1.00 21.55 137 MET F N 1
ATOM 13093 C CA . MET F 1 137 ? 38.385 -22.187 -37.996 1.00 22.42 137 MET F CA 1
ATOM 13094 C C . MET F 1 137 ? 37.894 -20.744 -38.067 1.00 22.87 137 MET F C 1
ATOM 13095 O O . MET F 1 137 ? 37.609 -20.216 -39.145 1.00 21.82 137 MET F O 1
ATOM 13100 N N . ILE F 1 138 ? 37.792 -20.112 -36.894 1.00 21.69 138 ILE F N 1
ATOM 13101 C CA . ILE F 1 138 ? 37.532 -18.682 -36.777 1.00 21.03 138 ILE F CA 1
ATOM 13102 C C . ILE F 1 138 ? 38.855 -18.007 -36.461 1.00 20.77 138 ILE F C 1
ATOM 13103 O O . ILE F 1 138 ? 39.538 -18.402 -35.507 1.00 21.85 138 ILE F O 1
ATOM 13108 N N . SER F 1 139 ? 39.194 -16.978 -37.222 1.00 20.03 139 SER F N 1
ATOM 13109 C CA . SER F 1 139 ? 40.454 -16.271 -37.043 1.00 19.99 139 SER F CA 1
ATOM 13110 C C . SER F 1 139 ? 40.451 -15.406 -35.791 1.00 20.35 139 SER F C 1
ATOM 13111 O O . SER F 1 139 ? 39.411 -14.908 -35.352 1.00 21.15 139 SER F O 1
ATOM 13114 N N . ALA F 1 140 ? 41.642 -15.226 -35.208 1.00 20.60 140 ALA F N 1
ATOM 13115 C CA . ALA F 1 140 ? 41.818 -14.225 -34.169 1.00 20.92 140 ALA F CA 1
ATOM 13116 C C . ALA F 1 140 ? 41.783 -12.814 -34.730 1.00 21.99 140 ALA F C 1
ATOM 13117 O O . ALA F 1 140 ? 41.638 -11.861 -33.960 1.00 22.33 140 ALA F O 1
ATOM 13119 N N . THR F 1 141 ? 42.021 -12.664 -36.030 1.00 20.34 141 THR F N 1
ATOM 13120 C CA . THR F 1 141 ? 42.018 -11.383 -36.728 1.00 20.89 141 THR F CA 1
ATOM 13121 C C . THR F 1 141 ? 40.607 -11.079 -37.203 1.00 21.29 141 THR F C 1
ATOM 13122 O O . THR F 1 141 ? 39.924 -11.961 -37.745 1.00 21.08 141 THR F O 1
ATOM 13126 N N . ARG F 1 142 ? 40.164 -9.842 -36.985 1.00 20.20 142 ARG F N 1
ATOM 13127 C CA . ARG F 1 142 ? 38.828 -9.408 -37.377 1.00 19.39 142 ARG F CA 1
ATOM 13128 C C . ARG F 1 142 ? 38.833 -8.795 -38.776 1.00 20.44 142 ARG F C 1
ATOM 13129 O O . ARG F 1 142 ? 39.876 -8.448 -39.332 1.00 22.08 142 ARG F O 1
ATOM 13137 N N . GLY F 1 143 ? 37.642 -8.728 -39.369 1.00 20.41 143 GLY F N 1
ATOM 13138 C CA . GLY F 1 143 ? 37.476 -8.006 -40.607 1.00 21.00 143 GLY F CA 1
ATOM 13139 C C . GLY F 1 143 ? 37.707 -6.521 -40.417 1.00 21.60 143 GLY F C 1
ATOM 13140 O O . GLY F 1 143 ? 37.706 -5.984 -39.303 1.00 21.76 143 GLY F O 1
ATOM 13141 N N . PHE F 1 144 ? 37.890 -5.828 -41.535 1.00 21.97 144 PHE F N 1
ATOM 13142 C CA . PHE F 1 144 ? 38.099 -4.393 -41.485 1.00 21.84 144 PHE F CA 1
ATOM 13143 C C . PHE F 1 144 ? 36.796 -3.677 -41.148 1.00 21.25 144 PHE F C 1
ATOM 13144 O O . PHE F 1 144 ? 35.766 -3.935 -41.797 1.00 20.99 144 PHE F O 1
ATOM 13152 N N . PRO F 1 145 ? 36.794 -2.748 -40.203 1.00 21.11 145 PRO F N 1
ATOM 13153 C CA . PRO F 1 145 ? 35.605 -1.902 -40.043 1.00 21.19 145 PRO F CA 1
ATOM 13154 C C . PRO F 1 145 ? 35.295 -1.133 -41.318 1.00 21.86 145 PRO F C 1
ATOM 13155 O O . PRO F 1 145 ? 36.188 -0.753 -42.091 1.00 21.87 145 PRO F O 1
ATOM 13159 N N . ALA F 1 146 ? 34.003 -0.847 -41.509 1.00 21.28 146 ALA F N 1
ATOM 13160 C CA . ALA F 1 146 ? 33.561 -0.117 -42.693 1.00 22.36 146 ALA F CA 1
ATOM 13161 C C . ALA F 1 146 ? 34.198 1.253 -42.827 1.00 23.75 146 ALA F C 1
ATOM 13162 O O . ALA F 1 146 ? 34.334 1.750 -43.951 1.00 23.77 146 ALA F O 1
ATOM 13164 N N . ASP F 1 147 ? 34.582 1.900 -41.719 1.00 23.09 147 ASP F N 1
ATOM 13165 C CA . ASP F 1 147 ? 35.220 3.195 -41.746 1.00 24.23 147 ASP F CA 1
ATOM 13166 C C . ASP F 1 147 ? 36.734 3.118 -41.682 1.00 23.86 147 ASP F C 1
ATOM 13167 O O . ASP F 1 147 ? 37.376 4.085 -41.292 1.00 23.97 147 ASP F O 1
ATOM 13172 N N . THR F 1 148 ? 37.305 1.987 -42.079 1.00 23.97 148 THR F N 1
ATOM 13173 C CA . THR F 1 148 ? 38.754 1.861 -42.283 1.00 24.69 148 THR F CA 1
ATOM 13174 C C . THR F 1 148 ? 39.032 1.599 -43.749 1.00 26.17 148 THR F C 1
ATOM 13175 O O . THR F 1 148 ? 39.219 2.537 -44.529 1.00 28.82 148 THR F O 1
ATOM 13179 N N . LEU F 1 149 ? 39.056 0.338 -44.127 1.00 24.99 149 LEU F N 1
ATOM 13180 C CA . LEU F 1 149 ? 39.068 -0.079 -45.520 1.00 25.62 149 LEU F CA 1
ATOM 13181 C C . LEU F 1 149 ? 37.850 -0.971 -45.728 1.00 24.54 149 LEU F C 1
ATOM 13182 O O . LEU F 1 149 ? 37.867 -2.138 -45.341 1.00 24.13 149 LEU F O 1
ATOM 13187 N N . ASP F 1 150 ? 36.797 -0.427 -46.304 1.00 24.54 150 ASP F N 1
ATOM 13188 C CA . ASP F 1 150 ? 35.497 -1.094 -46.298 1.00 24.39 150 ASP F CA 1
ATOM 13189 C C . ASP F 1 150 ? 35.597 -2.494 -46.895 1.00 23.81 150 ASP F C 1
ATOM 13190 O O . ASP F 1 150 ? 36.161 -2.664 -47.989 1.00 24.29 150 ASP F O 1
ATOM 13195 N N . PRO F 1 151 ? 35.055 -3.508 -46.237 1.00 22.84 151 PRO F N 1
ATOM 13196 C CA . PRO F 1 151 ? 35.018 -4.843 -46.838 1.00 22.25 151 PRO F CA 1
ATOM 13197 C C . PRO F 1 151 ? 34.376 -4.905 -48.213 1.00 21.87 151 PRO F C 1
ATOM 13198 O O . PRO F 1 151 ? 34.579 -5.885 -48.932 1.00 22.92 151 PRO F O 1
ATOM 13202 N N . ARG F 1 152 ? 33.637 -3.872 -48.604 1.00 22.44 152 ARG F N 1
ATOM 13203 C CA . ARG F 1 152 ? 32.994 -3.873 -49.914 1.00 24.59 152 ARG F CA 1
ATOM 13204 C C . ARG F 1 152 ? 34.015 -3.748 -51.042 1.00 27.03 152 ARG F C 1
ATOM 13205 O O . ARG F 1 152 ? 33.705 -4.127 -52.176 1.00 28.05 152 ARG F O 1
ATOM 13213 N N A TYR F 1 153 ? 35.205 -3.217 -50.764 0.64 27.96 153 TYR F N 1
ATOM 13214 N N B TYR F 1 153 ? 35.216 -3.232 -50.753 0.36 27.94 153 TYR F N 1
ATOM 13215 C CA A TYR F 1 153 ? 36.261 -3.173 -51.766 0.64 29.27 153 TYR F CA 1
ATOM 13216 C CA B TYR F 1 153 ? 36.277 -3.169 -51.752 0.36 29.25 153 TYR F CA 1
ATOM 13217 C C A TYR F 1 153 ? 36.764 -4.573 -52.061 0.64 29.75 153 TYR F C 1
ATOM 13218 C C B TYR F 1 153 ? 36.794 -4.565 -52.058 0.36 29.68 153 TYR F C 1
ATOM 13219 O O A TYR F 1 153 ? 37.047 -5.345 -51.145 0.64 30.25 153 TYR F O 1
ATOM 13220 O O B TYR F 1 153 ? 37.139 -5.319 -51.146 0.36 30.17 153 TYR F O 1
ATOM 13237 N N . LYS F 1 154 ? 36.879 -4.903 -53.338 1.00 29.03 154 LYS F N 1
ATOM 13238 C CA . LYS F 1 154 ? 37.668 -6.043 -53.780 1.00 27.27 154 LYS F CA 1
ATOM 13239 C C . LYS F 1 154 ? 38.956 -5.383 -54.273 1.00 26.93 154 LYS F C 1
ATOM 13240 O O . LYS F 1 154 ? 38.979 -4.797 -55.355 1.00 26.90 154 LYS F O 1
ATOM 13246 N N . CYS F 1 155 ? 40.002 -5.402 -53.440 1.00 27.21 155 CYS F N 1
ATOM 13247 C CA . CYS F 1 155 ? 41.185 -4.603 -53.723 1.00 27.66 155 CYS F CA 1
ATOM 13248 C C . CYS F 1 155 ? 42.466 -5.360 -53.399 1.00 27.41 155 CYS F C 1
ATOM 13249 O O . CYS F 1 155 ? 42.445 -6.461 -52.848 1.00 26.87 155 CYS F O 1
ATOM 13252 N N . LEU F 1 156 ? 43.594 -4.731 -53.747 1.00 27.02 156 LEU F N 1
ATOM 13253 C CA . LEU F 1 156 ? 44.895 -5.386 -53.647 1.00 27.63 156 LEU F CA 1
ATOM 13254 C C . LEU F 1 156 ? 45.400 -5.530 -52.215 1.00 28.89 156 LEU F C 1
ATOM 13255 O O . LEU F 1 156 ? 46.441 -6.156 -52.006 1.00 30.23 156 LEU F O 1
ATOM 13260 N N . ASP F 1 157 ? 44.691 -5.010 -51.217 1.00 26.50 157 ASP F N 1
ATOM 13261 C CA . ASP F 1 157 ? 45.255 -4.849 -49.879 1.00 24.60 157 ASP F CA 1
ATOM 13262 C C . ASP F 1 157 ? 44.852 -6.036 -49.019 1.00 24.21 157 ASP F C 1
ATOM 13263 O O . ASP F 1 157 ? 43.893 -5.987 -48.250 1.00 24.27 157 ASP F O 1
ATOM 13268 N N . ARG F 1 158 ? 45.622 -7.121 -49.146 1.00 25.13 158 ARG F N 1
ATOM 13269 C CA . ARG F 1 158 ? 45.209 -8.402 -48.586 1.00 25.32 158 ARG F CA 1
ATOM 13270 C C . ARG F 1 158 ? 46.290 -9.062 -47.735 1.00 25.26 158 ARG F C 1
ATOM 13271 O O . ARG F 1 158 ? 46.201 -10.261 -47.451 1.00 24.78 158 ARG F O 1
ATOM 13279 N N . LEU F 1 159 ? 47.289 -8.306 -47.283 1.00 24.84 159 LEU F N 1
ATOM 13280 C CA . LEU F 1 159 ? 48.230 -8.860 -46.318 1.00 24.98 159 LEU F CA 1
ATOM 13281 C C . LEU F 1 159 ? 47.489 -9.438 -45.112 1.00 24.76 159 LEU F C 1
ATOM 13282 O O . LEU F 1 159 ? 47.854 -10.509 -44.614 1.00 25.14 159 LEU F O 1
ATOM 13287 N N . HIS F 1 160 ? 46.441 -8.740 -44.652 1.00 25.47 160 HIS F N 1
ATOM 13288 C CA . HIS F 1 160 ? 45.509 -9.201 -43.610 1.00 28.31 160 HIS F CA 1
ATOM 13289 C C . HIS F 1 160 ? 45.105 -10.663 -43.804 1.00 28.33 160 HIS F C 1
ATOM 13290 O O . HIS F 1 160 ? 45.248 -11.488 -42.900 1.00 27.58 160 HIS F O 1
ATOM 13297 N N . SER F 1 161 ? 44.662 -11.001 -45.001 1.00 28.44 161 SER F N 1
ATOM 13298 C CA . SER F 1 161 ? 44.193 -12.391 -45.192 1.00 28.86 161 SER F CA 1
ATOM 13299 C C . SER F 1 161 ? 45.343 -13.358 -45.451 1.00 25.77 161 SER F C 1
ATOM 13300 O O . SER F 1 161 ? 45.167 -14.501 -45.182 1.00 24.51 161 SER F O 1
ATOM 13303 N N . GLN F 1 162 ? 46.465 -12.883 -45.980 1.00 25.11 162 GLN F N 1
ATOM 13304 C CA . GLN F 1 162 ? 47.608 -13.763 -46.060 1.00 25.70 162 GLN F CA 1
ATOM 13305 C C . GLN F 1 162 ? 48.074 -14.182 -44.677 1.00 25.14 162 GLN F C 1
ATOM 13306 O O . GLN F 1 162 ? 48.462 -15.334 -44.477 1.00 25.77 162 GLN F O 1
ATOM 13312 N N . LEU F 1 163 ? 48.070 -13.259 -43.718 1.00 26.04 163 LEU F N 1
ATOM 13313 C CA . LEU F 1 163 ? 48.460 -13.624 -42.356 1.00 26.41 163 LEU F CA 1
ATOM 13314 C C . LEU F 1 163 ? 47.429 -14.565 -41.731 1.00 25.74 163 LEU F C 1
ATOM 13315 O O . LEU F 1 163 ? 47.792 -15.494 -40.999 1.00 26.06 163 LEU F O 1
ATOM 13320 N N . ILE F 1 164 ? 46.143 -14.363 -42.027 1.00 23.61 164 ILE F N 1
ATOM 13321 C CA . ILE F 1 164 ? 45.120 -15.294 -41.563 1.00 22.99 164 ILE F CA 1
ATOM 13322 C C . ILE F 1 164 ? 45.348 -16.676 -42.155 1.00 24.67 164 ILE F C 1
ATOM 13323 O O . ILE F 1 164 ? 45.118 -17.697 -41.495 1.00 25.76 164 ILE F O 1
ATOM 13328 N N . ARG F 1 165 ? 45.783 -16.735 -43.414 1.00 25.51 165 ARG F N 1
ATOM 13329 C CA . ARG F 1 165 ? 46.060 -18.026 -44.032 1.00 27.73 165 ARG F CA 1
ATOM 13330 C C . ARG F 1 165 ? 47.223 -18.726 -43.341 1.00 27.77 165 ARG F C 1
ATOM 13331 O O . ARG F 1 165 ? 47.164 -19.934 -43.089 1.00 26.82 165 ARG F O 1
ATOM 13339 N N . LEU F 1 166 ? 48.290 -17.982 -43.035 1.00 28.75 166 LEU F N 1
ATOM 13340 C CA . LEU F 1 166 ? 49.391 -18.522 -42.250 1.00 30.47 166 LEU F CA 1
ATOM 13341 C C . LEU F 1 166 ? 48.879 -19.173 -40.969 1.00 27.63 166 LEU F C 1
ATOM 13342 O O . LEU F 1 166 ? 49.287 -20.289 -40.615 1.00 28.32 166 LEU F O 1
ATOM 13347 N N A GLU F 1 167 ? 47.985 -18.505 -40.259 0.45 25.75 167 GLU F N 1
ATOM 13348 N N B GLU F 1 167 ? 48.000 -18.449 -40.255 0.55 25.70 167 GLU F N 1
ATOM 13349 C CA A GLU F 1 167 ? 47.555 -19.083 -38.993 0.45 25.74 167 GLU F CA 1
ATOM 13350 C CA B GLU F 1 167 ? 47.398 -18.920 -39.003 0.55 25.49 167 GLU F CA 1
ATOM 13351 C C A GLU F 1 167 ? 46.608 -20.258 -39.203 0.45 25.38 167 GLU F C 1
ATOM 13352 C C B GLU F 1 167 ? 46.633 -20.216 -39.227 0.55 25.35 167 GLU F C 1
ATOM 13353 O O A GLU F 1 167 ? 46.633 -21.216 -38.415 0.45 25.85 167 GLU F O 1
ATOM 13354 O O B GLU F 1 167 ? 46.801 -21.196 -38.485 0.55 26.00 167 GLU F O 1
ATOM 13365 N N . ALA F 1 168 ? 45.803 -20.241 -40.268 1.00 24.78 168 ALA F N 1
ATOM 13366 C CA . ALA F 1 168 ? 44.954 -21.391 -40.537 1.00 25.24 168 ALA F CA 1
ATOM 13367 C C . ALA F 1 168 ? 45.801 -22.617 -40.844 1.00 24.67 168 ALA F C 1
ATOM 13368 O O . ALA F 1 168 ? 45.536 -23.714 -40.334 1.00 25.46 168 ALA F O 1
ATOM 13370 N N . LEU F 1 169 ? 46.839 -22.449 -41.668 1.00 24.64 169 LEU F N 1
ATOM 13371 C CA . LEU F 1 169 ? 47.700 -23.574 -42.016 1.00 27.18 169 LEU F CA 1
ATOM 13372 C C . LEU F 1 169 ? 48.447 -24.084 -40.789 1.00 27.85 169 LEU F C 1
ATOM 13373 O O . LEU F 1 169 ? 48.544 -25.297 -40.572 1.00 28.23 169 LEU F O 1
ATOM 13378 N N . GLU F 1 170 ? 48.976 -23.173 -39.969 1.00 26.50 170 GLU F N 1
ATOM 13379 C CA . GLU F 1 170 ? 49.691 -23.600 -38.774 1.00 28.06 170 GLU F CA 1
ATOM 13380 C C . GLU F 1 170 ? 48.766 -24.356 -37.832 1.00 26.25 170 GLU F C 1
ATOM 13381 O O . GLU F 1 170 ? 49.212 -25.283 -37.146 1.00 27.86 170 GLU F O 1
ATOM 13387 N N . ALA F 1 171 ? 47.491 -23.986 -37.798 1.00 25.28 171 ALA F N 1
ATOM 13388 C CA . ALA F 1 171 ? 46.505 -24.630 -36.932 1.00 24.65 171 ALA F CA 1
ATOM 13389 C C . ALA F 1 171 ? 45.878 -25.867 -37.565 1.00 25.46 171 ALA F C 1
ATOM 13390 O O . ALA F 1 171 ? 45.051 -26.526 -36.921 1.00 25.23 171 ALA F O 1
ATOM 13392 N N . GLY F 1 172 ? 46.248 -26.200 -38.799 1.00 25.78 172 GLY F N 1
ATOM 13393 C CA . GLY F 1 172 ? 45.796 -27.435 -39.415 1.00 26.00 172 GLY F CA 1
ATOM 13394 C C . GLY F 1 172 ? 44.400 -27.401 -39.990 1.00 25.86 172 GLY F C 1
ATOM 13395 O O . GLY F 1 172 ? 43.796 -28.469 -40.167 1.00 26.59 172 GLY F O 1
ATOM 13396 N N . TYR F 1 173 ? 43.871 -26.218 -40.301 1.00 23.83 173 TYR F N 1
ATOM 13397 C CA . TYR F 1 173 ? 42.547 -26.040 -40.878 1.00 22.86 173 TYR F CA 1
ATOM 13398 C C . TYR F 1 173 ? 42.649 -25.734 -42.373 1.00 23.80 173 TYR F C 1
ATOM 13399 O O . TYR F 1 173 ? 43.690 -25.306 -42.874 1.00 26.25 173 TYR F O 1
ATOM 13408 N N . ASP F 1 174 ? 41.552 -25.980 -43.086 1.00 24.41 174 ASP F N 1
ATOM 13409 C CA . ASP F 1 174 ? 41.520 -25.736 -44.523 1.00 26.09 174 ASP F CA 1
ATOM 13410 C C . ASP F 1 174 ? 41.434 -24.247 -44.828 1.00 26.48 174 ASP F C 1
ATOM 13411 O O . ASP F 1 174 ? 41.983 -23.777 -45.837 1.00 27.18 174 ASP F O 1
ATOM 13416 N N . ASP F 1 175 ? 40.778 -23.483 -43.972 1.00 25.43 175 ASP F N 1
ATOM 13417 C CA . ASP F 1 175 ? 40.611 -22.051 -44.207 1.00 26.63 175 ASP F CA 1
ATOM 13418 C C . ASP F 1 175 ? 40.108 -21.457 -42.903 1.00 25.31 175 ASP F C 1
ATOM 13419 O O . ASP F 1 175 ? 39.806 -22.181 -41.948 1.00 23.37 175 ASP F O 1
ATOM 13424 N N . ALA F 1 176 ? 39.988 -20.134 -42.879 1.00 24.58 176 ALA F N 1
ATOM 13425 C CA . ALA F 1 176 ? 39.501 -19.445 -41.694 1.00 23.58 176 ALA F CA 1
ATOM 13426 C C . ALA F 1 176 ? 38.495 -18.385 -42.090 1.00 23.46 176 ALA F C 1
ATOM 13427 O O . ALA F 1 176 ? 38.739 -17.621 -43.034 1.00 25.37 176 ALA F O 1
ATOM 13429 N N . LEU F 1 177 ? 37.375 -18.361 -41.365 1.00 22.79 177 LEU F N 1
ATOM 13430 C CA . LEU F 1 177 ? 36.434 -17.256 -41.360 1.00 21.89 177 LEU F CA 1
ATOM 13431 C C . LEU F 1 177 ? 36.911 -16.194 -40.382 1.00 21.58 177 LEU F C 1
ATOM 13432 O O . LEU F 1 177 ? 37.600 -16.498 -39.403 1.00 23.50 177 LEU F O 1
ATOM 13437 N N . TRP F 1 178 ? 36.514 -14.951 -40.628 1.00 20.48 178 TRP F N 1
ATOM 13438 C CA . TRP F 1 178 ? 36.693 -13.920 -39.624 1.00 19.64 178 TRP F CA 1
ATOM 13439 C C . TRP F 1 178 ? 35.357 -13.320 -39.238 1.00 19.64 178 TRP F C 1
ATOM 13440 O O . TRP F 1 178 ? 34.363 -13.420 -39.966 1.00 19.66 178 TRP F O 1
ATOM 13451 N N . LEU F 1 179 ? 35.356 -12.729 -38.051 1.00 19.81 179 LEU F N 1
ATOM 13452 C CA . LEU F 1 179 ? 34.232 -12.019 -37.481 1.00 19.52 179 LEU F CA 1
ATOM 13453 C C . LEU F 1 179 ? 34.418 -10.526 -37.697 1.00 20.86 179 LEU F C 1
ATOM 13454 O O . LEU F 1 179 ? 35.537 -10.041 -37.910 1.00 20.84 179 LEU F O 1
ATOM 13459 N N . ASP F 1 180 ? 33.318 -9.786 -37.566 1.00 19.12 180 ASP F N 1
ATOM 13460 C CA . ASP F 1 180 ? 33.427 -8.340 -37.454 1.00 20.44 180 ASP F CA 1
ATOM 13461 C C . ASP F 1 180 ? 33.632 -7.972 -35.982 1.00 20.07 180 ASP F C 1
ATOM 13462 O O . ASP F 1 180 ? 33.723 -8.833 -35.102 1.00 20.20 180 ASP F O 1
ATOM 13467 N N . HIS F 1 181 ? 33.766 -6.686 -35.708 1.00 20.62 181 HIS F N 1
ATOM 13468 C CA . HIS F 1 181 ? 34.129 -6.288 -34.363 1.00 21.95 181 HIS F CA 1
ATOM 13469 C C . HIS F 1 181 ? 32.986 -6.398 -33.371 1.00 23.57 181 HIS F C 1
ATOM 13470 O O . HIS F 1 181 ? 33.236 -6.313 -32.164 1.00 27.07 181 HIS F O 1
ATOM 13477 N N . SER F 1 182 ? 31.765 -6.650 -33.834 1.00 22.51 182 SER F N 1
ATOM 13478 C CA . SER F 1 182 ? 30.667 -7.028 -32.953 1.00 22.79 182 SER F CA 1
ATOM 13479 C C . SER F 1 182 ? 30.611 -8.537 -32.735 1.00 22.50 182 SER F C 1
ATOM 13480 O O . SER F 1 182 ? 29.688 -9.036 -32.082 1.00 23.24 182 SER F O 1
ATOM 13483 N N . GLY F 1 183 ? 31.578 -9.284 -33.257 1.00 20.87 183 GLY F N 1
ATOM 13484 C CA . GLY F 1 183 ? 31.636 -10.707 -32.998 1.00 20.60 183 GLY F CA 1
ATOM 13485 C C . GLY F 1 183 ? 30.753 -11.555 -33.871 1.00 21.53 183 GLY F C 1
ATOM 13486 O O . GLY F 1 183 ? 30.502 -12.721 -33.538 1.00 22.35 183 GLY F O 1
ATOM 13487 N N . HIS F 1 184 ? 30.245 -11.008 -34.961 1.00 21.48 184 HIS F N 1
ATOM 13488 C CA . HIS F 1 184 ? 29.389 -11.764 -35.856 1.00 21.98 184 HIS F CA 1
ATOM 13489 C C . HIS F 1 184 ? 30.211 -12.219 -37.044 1.00 21.32 184 HIS F C 1
ATOM 13490 O O . HIS F 1 184 ? 31.123 -11.508 -37.499 1.00 22.83 184 HIS F O 1
ATOM 13497 N N . VAL F 1 185 ? 29.899 -13.421 -37.526 1.00 22.16 185 VAL F N 1
ATOM 13498 C CA . VAL F 1 185 ? 30.668 -14.044 -38.592 1.00 23.19 185 VAL F CA 1
ATOM 13499 C C . VAL F 1 185 ? 30.493 -13.248 -39.872 1.00 22.24 185 VAL F C 1
ATOM 13500 O O . VAL F 1 185 ? 29.379 -12.829 -40.219 1.00 23.97 185 VAL F O 1
ATOM 13504 N N . SER F 1 186 ? 31.599 -13.019 -40.572 1.00 21.35 186 SER F N 1
ATOM 13505 C CA . SER F 1 186 ? 31.550 -12.258 -41.818 1.00 21.42 186 SER F CA 1
ATOM 13506 C C . SER F 1 186 ? 31.760 -13.147 -43.033 1.00 22.07 186 SER F C 1
ATOM 13507 O O . SER F 1 186 ? 30.797 -13.463 -43.741 1.00 21.46 186 SER F O 1
ATOM 13510 N N . GLU F 1 187 ? 33.008 -13.515 -43.296 1.00 21.43 187 GLU F N 1
ATOM 13511 C CA . GLU F 1 187 ? 33.384 -14.193 -44.530 1.00 21.24 187 GLU F CA 1
ATOM 13512 C C . GLU F 1 187 ? 34.799 -14.729 -44.372 1.00 21.39 187 GLU F C 1
ATOM 13513 O O . GLU F 1 187 ? 35.418 -14.621 -43.309 1.00 21.94 187 GLU F O 1
ATOM 13519 N N . SER F 1 188 ? 35.320 -15.289 -45.455 1.00 21.11 188 SER F N 1
ATOM 13520 C CA . SER F 1 188 ? 36.729 -15.620 -45.575 1.00 22.63 188 SER F CA 1
ATOM 13521 C C . SER F 1 188 ? 37.327 -14.800 -46.712 1.00 22.78 188 SER F C 1
ATOM 13522 O O . SER F 1 188 ? 36.628 -14.061 -47.400 1.00 23.25 188 SER F O 1
ATOM 13525 N N . ALA F 1 189 ? 38.629 -14.979 -46.936 1.00 23.96 189 ALA F N 1
ATOM 13526 C CA . ALA F 1 189 ? 39.325 -14.200 -47.945 1.00 26.35 189 ALA F CA 1
ATOM 13527 C C . ALA F 1 189 ? 38.805 -14.483 -49.338 1.00 26.38 189 ALA F C 1
ATOM 13528 O O . ALA F 1 189 ? 38.802 -13.596 -50.201 1.00 27.52 189 ALA F O 1
ATOM 13530 N N . ALA F 1 190 ? 38.367 -15.709 -49.584 1.00 24.78 190 ALA F N 1
ATOM 13531 C CA . ALA F 1 190 ? 37.949 -16.119 -50.918 1.00 26.36 190 ALA F CA 1
ATOM 13532 C C . ALA F 1 190 ? 36.444 -16.283 -51.059 1.00 25.43 190 ALA F C 1
ATOM 13533 O O . ALA F 1 190 ? 35.953 -16.366 -52.192 1.00 24.91 190 ALA F O 1
ATOM 13535 N N . SER F 1 191 ? 35.702 -16.342 -49.954 1.00 24.02 191 SER F N 1
ATOM 13536 C CA . SER F 1 191 ? 34.361 -16.888 -50.005 1.00 23.48 191 SER F CA 1
ATOM 13537 C C . SER F 1 191 ? 33.417 -16.161 -49.070 1.00 22.96 191 SER F C 1
ATOM 13538 O O . SER F 1 191 ? 33.829 -15.556 -48.075 1.00 23.55 191 SER F O 1
ATOM 13541 N N . ASN F 1 192 ? 32.129 -16.277 -49.380 1.00 21.39 192 ASN F N 1
ATOM 13542 C CA . ASN F 1 192 ? 31.065 -15.942 -48.441 1.00 21.34 192 ASN F CA 1
ATOM 13543 C C . ASN F 1 192 ? 30.575 -17.217 -47.743 1.00 21.82 192 ASN F C 1
ATOM 13544 O O . ASN F 1 192 ? 30.918 -18.337 -48.134 1.00 22.11 192 ASN F O 1
ATOM 13549 N N . LEU F 1 193 ? 29.799 -17.030 -46.673 1.00 20.70 193 LEU F N 1
ATOM 13550 C CA . LEU F 1 193 ? 29.404 -18.095 -45.758 1.00 21.26 193 LEU F CA 1
ATOM 13551 C C . LEU F 1 193 ? 27.890 -18.234 -45.745 1.00 22.24 193 LEU F C 1
ATOM 13552 O O . LEU F 1 193 ? 27.176 -17.234 -45.628 1.00 22.36 193 LEU F O 1
ATOM 13557 N N . PHE F 1 194 ? 27.413 -19.472 -45.872 1.00 20.93 194 PHE F N 1
ATOM 13558 C CA . PHE F 1 194 ? 26.006 -19.803 -45.746 1.00 20.66 194 PHE F CA 1
ATOM 13559 C C . PHE F 1 194 ? 25.832 -20.863 -44.668 1.00 22.27 194 PHE F C 1
ATOM 13560 O O . PHE F 1 194 ? 26.667 -21.764 -44.525 1.00 22.30 194 PHE F O 1
ATOM 13568 N N . ILE F 1 195 ? 24.719 -20.774 -43.950 1.00 21.13 195 ILE F N 1
ATOM 13569 C CA . ILE F 1 195 ? 24.294 -21.865 -43.081 1.00 21.13 195 ILE F CA 1
ATOM 13570 C C . ILE F 1 195 ? 22.835 -22.189 -43.371 1.00 22.25 195 ILE F C 1
ATOM 13571 O O . ILE F 1 195 ? 22.089 -21.393 -43.944 1.00 22.87 195 ILE F O 1
ATOM 13576 N N . VAL F 1 196 ? 22.433 -23.388 -42.963 1.00 22.16 196 VAL F N 1
ATOM 13577 C CA . VAL F 1 196 ? 21.048 -23.830 -43.042 1.00 22.90 196 VAL F CA 1
ATOM 13578 C C . VAL F 1 196 ? 20.589 -24.172 -41.633 1.00 24.16 196 VAL F C 1
ATOM 13579 O O . VAL F 1 196 ? 21.279 -24.904 -40.920 1.00 24.85 196 VAL F O 1
ATOM 13583 N N . LYS F 1 197 ? 19.424 -23.662 -41.240 1.00 24.08 197 LYS F N 1
ATOM 13584 C CA . LYS F 1 197 ? 18.803 -24.066 -39.980 1.00 25.15 197 LYS F CA 1
ATOM 13585 C C . LYS F 1 197 ? 17.309 -24.229 -40.199 1.00 26.73 197 LYS F C 1
ATOM 13586 O O . LYS F 1 197 ? 16.641 -23.298 -40.654 1.00 27.01 197 LYS F O 1
ATOM 13592 N N . ASN F 1 198 ? 16.796 -25.413 -39.870 1.00 27.60 198 ASN F N 1
ATOM 13593 C CA . ASN F 1 198 ? 15.369 -25.737 -39.975 1.00 30.27 198 ASN F CA 1
ATOM 13594 C C . ASN F 1 198 ? 14.797 -25.319 -41.327 1.00 30.62 198 ASN F C 1
ATOM 13595 O O . ASN F 1 198 ? 13.712 -24.736 -41.426 1.00 30.72 198 ASN F O 1
ATOM 13600 N N . GLY F 1 199 ? 15.536 -25.656 -42.381 1.00 28.98 199 GLY F N 1
ATOM 13601 C CA . GLY F 1 199 ? 15.041 -25.513 -43.734 1.00 29.66 199 GLY F CA 1
ATOM 13602 C C . GLY F 1 199 ? 15.169 -24.132 -44.318 1.00 29.93 199 GLY F C 1
ATOM 13603 O O . GLY F 1 199 ? 14.680 -23.894 -45.430 1.00 32.84 199 GLY F O 1
ATOM 13604 N N . VAL F 1 200 ? 15.827 -23.225 -43.611 1.00 28.15 200 VAL F N 1
ATOM 13605 C CA . VAL F 1 200 ? 16.012 -21.850 -44.038 1.00 25.95 200 VAL F CA 1
ATOM 13606 C C . VAL F 1 200 ? 17.502 -21.599 -44.223 1.00 24.10 200 VAL F C 1
ATOM 13607 O O . VAL F 1 200 ? 18.325 -21.998 -43.391 1.00 23.65 200 VAL F O 1
ATOM 13611 N N . LEU F 1 201 ? 17.837 -20.909 -45.308 1.00 24.76 201 LEU F N 1
ATOM 13612 C CA . LEU F 1 201 ? 19.208 -20.524 -45.615 1.00 24.88 201 LEU F CA 1
ATOM 13613 C C . LEU F 1 201 ? 19.494 -19.140 -45.048 1.00 24.93 201 LEU F C 1
ATOM 13614 O O . LEU F 1 201 ? 18.699 -18.214 -45.235 1.00 25.94 201 LEU F O 1
ATOM 13619 N N . TYR F 1 202 ? 20.629 -19.004 -44.363 1.00 22.62 202 TYR F N 1
ATOM 13620 C CA . TYR F 1 202 ? 21.042 -17.760 -43.727 1.00 22.45 202 TYR F CA 1
ATOM 13621 C C . TYR F 1 202 ? 22.438 -17.372 -44.189 1.00 22.97 202 TYR F C 1
ATOM 13622 O O . TYR F 1 202 ? 23.291 -18.238 -44.401 1.00 23.86 202 TYR F O 1
ATOM 13631 N N . THR F 1 203 ? 22.673 -16.071 -44.349 1.00 23.00 203 THR F N 1
ATOM 13632 C CA . THR F 1 203 ? 23.997 -15.577 -44.704 1.00 22.50 203 THR F CA 1
ATOM 13633 C C . THR F 1 203 ? 24.226 -14.210 -44.077 1.00 22.38 203 THR F C 1
ATOM 13634 O O . THR F 1 203 ? 23.287 -13.421 -43.938 1.00 23.38 203 THR F O 1
ATOM 13638 N N . PRO F 1 204 ? 25.459 -13.907 -43.676 1.00 21.54 204 PRO F N 1
ATOM 13639 C CA . PRO F 1 204 ? 25.726 -12.595 -43.066 1.00 22.78 204 PRO F CA 1
ATOM 13640 C C . PRO F 1 204 ? 25.317 -11.438 -43.966 1.00 24.45 204 PRO F C 1
ATOM 13641 O O . PRO F 1 204 ? 25.433 -11.489 -45.195 1.00 24.19 204 PRO F O 1
ATOM 13645 N N . SER F 1 205 ? 24.840 -10.373 -43.328 1.00 26.01 205 SER F N 1
ATOM 13646 C CA . SER F 1 205 ? 24.299 -9.209 -44.005 1.00 29.20 205 SER F CA 1
ATOM 13647 C C . SER F 1 205 ? 25.281 -8.057 -44.137 1.00 29.20 205 SER F C 1
ATOM 13648 O O . SER F 1 205 ? 25.158 -7.265 -45.074 1.00 30.91 205 SER F O 1
ATOM 13651 N N . ALA F 1 206 ? 26.238 -7.924 -43.228 1.00 27.69 206 ALA F N 1
ATOM 13652 C CA . ALA F 1 206 ? 27.082 -6.737 -43.190 1.00 27.63 206 ALA F CA 1
ATOM 13653 C C . ALA F 1 206 ? 28.540 -7.140 -43.041 1.00 26.41 206 ALA F C 1
ATOM 13654 O O . ALA F 1 206 ? 28.868 -8.271 -42.686 1.00 26.26 206 ALA F O 1
ATOM 13656 N N . GLY F 1 207 ? 29.420 -6.183 -43.327 1.00 25.47 207 GLY F N 1
ATOM 13657 C CA . GLY F 1 207 ? 30.832 -6.382 -43.116 1.00 23.96 207 GLY F CA 1
ATOM 13658 C C . GLY F 1 207 ? 31.491 -7.348 -44.066 1.00 23.27 207 GLY F C 1
ATOM 13659 O O . GLY F 1 207 ? 32.477 -7.985 -43.697 1.00 23.33 207 GLY F O 1
ATOM 13660 N N . ILE F 1 208 ? 30.996 -7.436 -45.310 1.00 22.81 208 ILE F N 1
ATOM 13661 C CA . ILE F 1 208 ? 31.439 -8.439 -46.265 1.00 23.18 208 ILE F CA 1
ATOM 13662 C C . ILE F 1 208 ? 31.610 -7.838 -47.651 1.00 22.47 208 ILE F C 1
ATOM 13663 O O . ILE F 1 208 ? 31.073 -6.774 -47.982 1.00 23.18 208 ILE F O 1
ATOM 13668 N N . LEU F 1 209 ? 32.377 -8.549 -48.472 1.00 22.00 209 LEU F N 1
ATOM 13669 C CA . LEU F 1 209 ? 32.290 -8.401 -49.918 1.00 24.30 209 LEU F CA 1
ATOM 13670 C C . LEU F 1 209 ? 31.017 -9.098 -50.377 1.00 24.30 209 LEU F C 1
ATOM 13671 O O . LEU F 1 209 ? 30.761 -10.246 -49.998 1.00 24.46 209 LEU F O 1
ATOM 13676 N N A ARG F 1 210 ? 30.213 -8.407 -51.178 0.54 24.41 210 ARG F N 1
ATOM 13677 N N B ARG F 1 210 ? 30.207 -8.393 -51.160 0.46 24.48 210 ARG F N 1
ATOM 13678 C CA A ARG F 1 210 ? 28.945 -8.950 -51.654 0.54 25.34 210 ARG F CA 1
ATOM 13679 C CA B ARG F 1 210 ? 28.940 -8.917 -51.664 0.46 25.36 210 ARG F CA 1
ATOM 13680 C C A ARG F 1 210 ? 29.236 -9.801 -52.879 0.54 24.60 210 ARG F C 1
ATOM 13681 C C B ARG F 1 210 ? 29.251 -9.792 -52.876 0.46 24.59 210 ARG F C 1
ATOM 13682 O O A ARG F 1 210 ? 29.221 -9.344 -54.026 0.54 24.67 210 ARG F O 1
ATOM 13683 O O B ARG F 1 210 ? 29.265 -9.338 -54.023 0.46 24.71 210 ARG F O 1
ATOM 13698 N N . GLY F 1 211 ? 29.504 -11.074 -52.609 1.00 23.34 211 GLY F N 1
ATOM 13699 C CA . GLY F 1 211 ? 29.923 -11.968 -53.661 1.00 23.95 211 GLY F CA 1
ATOM 13700 C C . GLY F 1 211 ? 28.866 -12.143 -54.731 1.00 23.36 211 GLY F C 1
ATOM 13701 O O . GLY F 1 211 ? 27.660 -12.114 -54.473 1.00 22.63 211 GLY F O 1
ATOM 13702 N N . ILE F 1 212 ? 29.342 -12.360 -55.961 1.00 23.61 212 ILE F N 1
ATOM 13703 C CA . ILE F 1 212 ? 28.443 -12.705 -57.052 1.00 24.19 212 ILE F CA 1
ATOM 13704 C C . ILE F 1 212 ? 27.979 -14.152 -56.918 1.00 24.63 212 ILE F C 1
ATOM 13705 O O . ILE F 1 212 ? 26.834 -14.485 -57.264 1.00 25.52 212 ILE F O 1
ATOM 13710 N N . THR F 1 213 ? 28.822 -15.035 -56.386 1.00 23.26 213 THR F N 1
ATOM 13711 C CA . THR F 1 213 ? 28.343 -16.388 -56.138 1.00 23.41 213 THR F CA 1
ATOM 13712 C C . THR F 1 213 ? 27.254 -16.364 -55.070 1.00 23.59 213 THR F C 1
ATOM 13713 O O . THR F 1 213 ? 26.216 -17.018 -55.219 1.00 24.66 213 THR F O 1
ATOM 13717 N N . ARG F 1 214 ? 27.448 -15.552 -54.029 1.00 22.69 214 ARG F N 1
ATOM 13718 C CA . ARG F 1 214 ? 26.441 -15.354 -52.990 1.00 22.38 214 ARG F CA 1
ATOM 13719 C C . ARG F 1 214 ? 25.129 -14.875 -53.585 1.00 24.12 214 ARG F C 1
ATOM 13720 O O . ARG F 1 214 ? 24.058 -15.410 -53.277 1.00 24.92 214 ARG F O 1
ATOM 13728 N N . ASP F 1 215 ? 25.192 -13.874 -54.472 1.00 25.14 215 ASP F N 1
ATOM 13729 C CA . ASP F 1 215 ? 23.989 -13.443 -55.172 1.00 26.83 215 ASP F CA 1
ATOM 13730 C C . ASP F 1 215 ? 23.340 -14.622 -55.892 1.00 26.42 215 ASP F C 1
ATOM 13731 O O . ASP F 1 215 ? 22.111 -14.789 -55.866 1.00 27.24 215 ASP F O 1
ATOM 13736 N N . THR F 1 216 ? 24.155 -15.438 -56.556 1.00 25.53 216 THR F N 1
ATOM 13737 C CA . THR F 1 216 ? 23.630 -16.542 -57.353 1.00 26.13 216 THR F CA 1
ATOM 13738 C C . THR F 1 216 ? 22.979 -17.590 -56.467 1.00 26.38 216 THR F C 1
ATOM 13739 O O . THR F 1 216 ? 21.936 -18.155 -56.822 1.00 27.82 216 THR F O 1
ATOM 13743 N N . ILE F 1 217 ? 23.569 -17.834 -55.290 1.00 26.62 217 ILE F N 1
ATOM 13744 C CA . ILE F 1 217 ? 23.008 -18.783 -54.334 1.00 27.04 217 ILE F CA 1
ATOM 13745 C C . ILE F 1 217 ? 21.618 -18.341 -53.901 1.00 26.16 217 ILE F C 1
ATOM 13746 O O . ILE F 1 217 ? 20.695 -19.162 -53.802 1.00 27.21 217 ILE F O 1
ATOM 13751 N N . LEU F 1 218 ? 21.446 -17.042 -53.621 1.00 25.55 218 LEU F N 1
ATOM 13752 C CA . LEU F 1 218 ? 20.136 -16.550 -53.201 1.00 26.47 218 LEU F CA 1
ATOM 13753 C C . LEU F 1 218 ? 19.129 -16.685 -54.337 1.00 28.39 218 LEU F C 1
ATOM 13754 O O . LEU F 1 218 ? 17.971 -17.073 -54.118 1.00 29.69 218 LEU F O 1
ATOM 13759 N N . GLU F 1 219 ? 19.566 -16.422 -55.569 1.00 29.08 219 GLU F N 1
ATOM 13760 C CA . GLU F 1 219 ? 18.678 -16.597 -56.714 1.00 31.31 219 GLU F CA 1
ATOM 13761 C C . GLU F 1 219 ? 18.275 -18.055 -56.866 1.00 30.84 219 GLU F C 1
ATOM 13762 O O . GLU F 1 219 ? 17.103 -18.364 -57.124 1.00 32.30 219 GLU F O 1
ATOM 13768 N N . LEU F 1 220 ? 19.236 -18.966 -56.713 1.00 28.61 220 LEU F N 1
ATOM 13769 C CA . LEU F 1 220 ? 18.945 -20.384 -56.879 1.00 28.99 220 LEU F CA 1
ATOM 13770 C C . LEU F 1 220 ? 18.033 -20.883 -55.767 1.00 28.88 220 LEU F C 1
ATOM 13771 O O . LEU F 1 220 ? 17.154 -21.722 -56.006 1.00 30.59 220 LEU F O 1
ATOM 13776 N N . ALA F 1 221 ? 18.246 -20.394 -54.542 1.00 27.55 221 ALA F N 1
ATOM 13777 C CA . ALA F 1 221 ? 17.391 -20.782 -53.428 1.00 28.27 221 ALA F CA 1
ATOM 13778 C C . ALA F 1 221 ? 15.946 -20.385 -53.697 1.00 30.15 221 ALA F C 1
ATOM 13779 O O . ALA F 1 221 ? 15.018 -21.173 -53.459 1.00 30.63 221 ALA F O 1
ATOM 13781 N N . THR F 1 222 ? 15.735 -19.180 -54.225 1.00 31.48 222 THR F N 1
ATOM 13782 C CA . THR F 1 222 ? 14.384 -18.753 -54.559 1.00 33.59 222 THR F CA 1
ATOM 13783 C C . THR F 1 222 ? 13.795 -19.617 -55.663 1.00 35.34 222 THR F C 1
ATOM 13784 O O . THR F 1 222 ? 12.630 -20.025 -55.586 1.00 36.04 222 THR F O 1
ATOM 13788 N N . GLU F 1 223 ? 14.598 -19.933 -56.685 1.00 36.39 223 GLU F N 1
ATOM 13789 C CA . GLU F 1 223 ? 14.132 -20.823 -57.743 1.00 39.92 223 GLU F CA 1
ATOM 13790 C C . GLU F 1 223 ? 13.687 -22.164 -57.176 1.00 39.66 223 GLU F C 1
ATOM 13791 O O . GLU F 1 223 ? 12.710 -22.760 -57.657 1.00 40.65 223 GLU F O 1
ATOM 13797 N N . LEU F 1 224 ? 14.406 -22.665 -56.172 1.00 35.88 224 LEU F N 1
ATOM 13798 C CA . LEU F 1 224 ? 14.129 -23.947 -55.541 1.00 37.04 224 LEU F CA 1
ATOM 13799 C C . LEU F 1 224 ? 13.131 -23.839 -54.390 1.00 38.35 224 LEU F C 1
ATOM 13800 O O . LEU F 1 224 ? 12.901 -24.832 -53.693 1.00 38.30 224 LEU F O 1
ATOM 13805 N N . ASP F 1 225 ? 12.543 -22.663 -54.181 1.00 39.19 225 ASP F N 1
ATOM 13806 C CA . ASP F 1 225 ? 11.593 -22.419 -53.094 1.00 40.11 225 ASP F CA 1
ATOM 13807 C C . ASP F 1 225 ? 12.197 -22.734 -51.727 1.00 36.66 225 ASP F C 1
ATOM 13808 O O . ASP F 1 225 ? 11.513 -23.224 -50.824 1.00 37.68 225 ASP F O 1
ATOM 13813 N N . ILE F 1 226 ? 13.478 -22.432 -51.564 1.00 32.89 226 ILE F N 1
ATOM 13814 C CA . ILE F 1 226 ? 14.158 -22.519 -50.275 1.00 31.03 226 ILE F CA 1
ATOM 13815 C C . ILE F 1 226 ? 14.140 -21.126 -49.648 1.00 30.57 226 ILE F C 1
ATOM 13816 O O . ILE F 1 226 ? 14.724 -20.203 -50.229 1.00 30.28 226 ILE F O 1
ATOM 13821 N N . PRO F 1 227 ? 13.478 -20.929 -48.509 1.00 31.34 227 PRO F N 1
ATOM 13822 C CA . PRO F 1 227 ? 13.493 -19.602 -47.880 1.00 31.16 227 PRO F CA 1
ATOM 13823 C C . PRO F 1 227 ? 14.904 -19.221 -47.491 1.00 29.03 227 PRO F C 1
ATOM 13824 O O . PRO F 1 227 ? 15.696 -20.072 -47.084 1.00 28.58 227 PRO F O 1
ATOM 13828 N N . TRP F 1 228 ? 15.210 -17.928 -47.612 1.00 29.29 228 TRP F N 1
ATOM 13829 C CA . TRP F 1 228 ? 16.510 -17.416 -47.212 1.00 27.91 228 TRP F CA 1
ATOM 13830 C C . TRP F 1 228 ? 16.366 -16.075 -46.514 1.00 29.11 228 TRP F C 1
ATOM 13831 O O . TRP F 1 228 ? 15.371 -15.355 -46.678 1.00 30.25 228 TRP F O 1
ATOM 13842 N N A LYS F 1 229 ? 17.388 -15.750 -45.729 0.55 29.27 229 LYS F N 1
ATOM 13843 N N B LYS F 1 229 ? 17.388 -15.742 -45.731 0.45 29.30 229 LYS F N 1
ATOM 13844 C CA A LYS F 1 229 ? 17.452 -14.505 -44.983 0.55 30.52 229 LYS F CA 1
ATOM 13845 C CA B LYS F 1 229 ? 17.436 -14.490 -44.996 0.45 30.55 229 LYS F CA 1
ATOM 13846 C C A LYS F 1 229 ? 18.894 -14.031 -44.912 0.55 29.16 229 LYS F C 1
ATOM 13847 C C B LYS F 1 229 ? 18.878 -14.024 -44.880 0.45 29.21 229 LYS F C 1
ATOM 13848 O O A LYS F 1 229 ? 19.807 -14.832 -44.684 0.55 28.21 229 LYS F O 1
ATOM 13849 O O B LYS F 1 229 ? 19.777 -14.825 -44.599 0.45 28.24 229 LYS F O 1
ATOM 13860 N N . GLU F 1 230 ? 19.086 -12.725 -45.082 1.00 29.65 230 GLU F N 1
ATOM 13861 C CA . GLU F 1 230 ? 20.353 -12.072 -44.755 1.00 29.21 230 GLU F CA 1
ATOM 13862 C C . GLU F 1 230 ? 20.245 -11.600 -43.315 1.00 29.23 230 GLU F C 1
ATOM 13863 O O . GLU F 1 230 ? 19.316 -10.865 -42.982 1.00 31.52 230 GLU F O 1
ATOM 13869 N N . ARG F 1 231 ? 21.185 -11.995 -42.458 1.00 29.17 231 ARG F N 1
ATOM 13870 C CA . ARG F 1 231 ? 21.086 -11.571 -41.065 1.00 32.53 231 ARG F CA 1
ATOM 13871 C C . ARG F 1 231 ? 22.416 -11.749 -40.367 1.00 30.65 231 ARG F C 1
ATOM 13872 O O . ARG F 1 231 ? 23.303 -12.443 -40.857 1.00 29.45 231 ARG F O 1
ATOM 13880 N N . GLN F 1 232 ? 22.535 -11.103 -39.217 1.00 31.69 232 GLN F N 1
ATOM 13881 C CA . GLN F 1 232 ? 23.740 -11.210 -38.372 1.00 33.34 232 GLN F CA 1
ATOM 13882 C C . GLN F 1 232 ? 23.760 -12.606 -37.758 1.00 28.35 232 GLN F C 1
ATOM 13883 O O . GLN F 1 232 ? 22.778 -12.995 -37.194 1.00 28.68 232 GLN F O 1
ATOM 13889 N N . LEU F 1 233 ? 24.880 -13.286 -37.898 1.00 23.23 233 LEU F N 1
ATOM 13890 C CA . LEU F 1 233 ? 25.097 -14.624 -37.367 1.00 22.55 233 LEU F CA 1
ATOM 13891 C C . LEU F 1 233 ? 26.334 -14.616 -36.482 1.00 22.71 233 LEU F C 1
ATOM 13892 O O . LEU F 1 233 ? 27.330 -13.996 -36.826 1.00 24.06 233 LEU F O 1
ATOM 13897 N N . SER F 1 234 ? 26.288 -15.339 -35.363 1.00 21.65 234 SER F N 1
ATOM 13898 C CA . SER F 1 234 ? 27.476 -15.497 -34.539 1.00 22.00 234 SER F CA 1
ATOM 13899 C C . SER F 1 234 ? 28.083 -16.876 -34.785 1.00 21.54 234 SER F C 1
ATOM 13900 O O . SER F 1 234 ? 27.501 -17.717 -35.462 1.00 21.76 234 SER F O 1
ATOM 13903 N N . ALA F 1 235 ? 29.279 -17.115 -34.242 1.00 21.30 235 ALA F N 1
ATOM 13904 C CA . ALA F 1 235 ? 29.879 -18.431 -34.426 1.00 22.03 235 ALA F CA 1
ATOM 13905 C C . ALA F 1 235 ? 28.955 -19.534 -33.902 1.00 21.52 235 ALA F C 1
ATOM 13906 O O . ALA F 1 235 ? 28.876 -20.625 -34.488 1.00 21.16 235 ALA F O 1
ATOM 13908 N N . PHE F 1 236 ? 28.232 -19.246 -32.816 1.00 20.99 236 PHE F N 1
ATOM 13909 C CA . PHE F 1 236 ? 27.238 -20.154 -32.258 1.00 20.12 236 PHE F CA 1
ATOM 13910 C C . PHE F 1 236 ? 26.247 -20.633 -33.317 1.00 20.56 236 PHE F C 1
ATOM 13911 O O . PHE F 1 236 ? 25.967 -21.830 -33.429 1.00 20.83 236 PHE F O 1
ATOM 13919 N N . ASP F 1 237 ? 25.697 -19.693 -34.104 1.00 21.13 237 ASP F N 1
ATOM 13920 C CA . ASP F 1 237 ? 24.775 -20.065 -35.175 1.00 21.86 237 ASP F CA 1
ATOM 13921 C C . ASP F 1 237 ? 25.398 -21.095 -36.101 1.00 20.54 237 ASP F C 1
ATOM 13922 O O . ASP F 1 237 ? 24.711 -21.993 -36.606 1.00 21.97 237 ASP F O 1
ATOM 13927 N N . VAL F 1 238 ? 26.686 -20.921 -36.413 1.00 19.16 238 VAL F N 1
ATOM 13928 C CA . VAL F 1 238 ? 27.372 -21.829 -37.317 1.00 20.66 238 VAL F CA 1
ATOM 13929 C C . VAL F 1 238 ? 27.528 -23.207 -36.684 1.00 20.92 238 VAL F C 1
ATOM 13930 O O . VAL F 1 238 ? 27.228 -24.232 -37.312 1.00 20.96 238 VAL F O 1
ATOM 13934 N N . TYR F 1 239 ? 28.003 -23.261 -35.437 1.00 20.31 239 TYR F N 1
ATOM 13935 C CA . TYR F 1 239 ? 28.238 -24.556 -34.798 1.00 21.17 239 TYR F CA 1
ATOM 13936 C C . TYR F 1 239 ? 26.974 -25.407 -34.758 1.00 22.40 239 TYR F C 1
ATOM 13937 O O . TYR F 1 239 ? 27.039 -26.641 -34.857 1.00 22.43 239 TYR F O 1
ATOM 13946 N N . ILE F 1 240 ? 25.821 -24.776 -34.516 1.00 22.38 240 ILE F N 1
ATOM 13947 C CA . ILE F 1 240 ? 24.592 -25.527 -34.325 1.00 22.36 240 ILE F CA 1
ATOM 13948 C C . ILE F 1 240 ? 23.791 -25.686 -35.607 1.00 21.00 240 ILE F C 1
ATOM 13949 O O . ILE F 1 240 ? 22.709 -26.289 -35.572 1.00 21.60 240 ILE F O 1
ATOM 13954 N N . ALA F 1 241 ? 24.293 -25.191 -36.734 1.00 21.58 241 ALA F N 1
ATOM 13955 C CA . ALA F 1 241 ? 23.537 -25.248 -37.978 1.00 22.06 241 ALA F CA 1
ATOM 13956 C C . ALA F 1 241 ? 23.308 -26.682 -38.436 1.00 23.32 241 ALA F C 1
ATOM 13957 O O . ALA F 1 241 ? 24.064 -27.608 -38.108 1.00 24.30 241 ALA F O 1
ATOM 13959 N N . ASP F 1 242 ? 22.252 -26.860 -39.230 1.00 23.61 242 ASP F N 1
ATOM 13960 C CA . ASP F 1 242 ? 22.013 -28.139 -39.865 1.00 24.53 242 ASP F CA 1
ATOM 13961 C C . ASP F 1 242 ? 23.005 -28.411 -40.995 1.00 24.41 242 ASP F C 1
ATOM 13962 O O . ASP F 1 242 ? 23.364 -29.574 -41.241 1.00 25.36 242 ASP F O 1
ATOM 13967 N N . GLU F 1 243 ? 23.428 -27.366 -41.703 1.00 22.68 243 GLU F N 1
ATOM 13968 C CA . GLU F 1 243 ? 24.370 -27.467 -42.801 1.00 23.00 243 GLU F CA 1
ATOM 13969 C C . GLU F 1 243 ? 25.170 -26.180 -42.831 1.00 22.02 243 GLU F C 1
ATOM 13970 O O . GLU F 1 243 ? 24.670 -25.117 -42.431 1.00 21.78 243 GLU F O 1
ATOM 13976 N N . VAL F 1 244 ? 26.398 -26.270 -43.342 1.00 21.97 244 VAL F N 1
ATOM 13977 C CA . VAL F 1 244 ? 27.258 -25.108 -43.544 1.00 20.92 244 VAL F CA 1
ATOM 13978 C C . VAL F 1 244 ? 27.979 -25.262 -44.876 1.00 21.85 244 VAL F C 1
ATOM 13979 O O . VAL F 1 244 ? 28.441 -26.353 -45.226 1.00 21.93 244 VAL F O 1
ATOM 13983 N N . PHE F 1 245 ? 28.066 -24.168 -45.631 1.00 21.06 245 PHE F N 1
ATOM 13984 C CA . PHE F 1 245 ? 28.899 -24.163 -46.830 1.00 21.24 245 PHE F CA 1
ATOM 13985 C C . PHE F 1 245 ? 29.389 -22.743 -47.112 1.00 21.73 245 PHE F C 1
ATOM 13986 O O . PHE F 1 245 ? 28.768 -21.750 -46.707 1.00 22.17 245 PHE F O 1
ATOM 13994 N N . THR F 1 246 ? 30.536 -22.666 -47.785 1.00 22.41 246 THR F N 1
ATOM 13995 C CA . THR F 1 246 ? 31.048 -21.404 -48.293 1.00 21.15 246 THR F CA 1
ATOM 13996 C C . THR F 1 246 ? 30.824 -21.360 -49.795 1.00 22.58 246 THR F C 1
ATOM 13997 O O . THR F 1 246 ? 30.503 -22.371 -50.432 1.00 22.36 246 THR F O 1
ATOM 14001 N N . CYS F 1 247 ? 31.004 -20.173 -50.372 1.00 21.95 247 CYS F N 1
ATOM 14002 C CA . CYS F 1 247 ? 30.879 -20.057 -51.822 1.00 23.76 247 CYS F CA 1
ATOM 14003 C C . CYS F 1 247 ? 31.809 -18.988 -52.380 1.00 23.50 247 CYS F C 1
ATOM 14004 O O . CYS F 1 247 ? 32.155 -18.015 -51.701 1.00 23.31 247 CYS F O 1
ATOM 14007 N N . SER F 1 248 ? 32.188 -19.184 -53.635 1.00 23.63 248 SER F N 1
ATOM 14008 C CA . SER F 1 248 ? 33.209 -18.378 -54.299 1.00 24.14 248 SER F CA 1
ATOM 14009 C C . SER F 1 248 ? 33.157 -18.623 -55.799 1.00 24.68 248 SER F C 1
ATOM 14010 O O . SER F 1 248 ? 32.790 -19.708 -56.248 1.00 24.52 248 SER F O 1
ATOM 14013 N N . THR F 1 249 ? 33.568 -17.618 -56.576 1.00 24.56 249 THR F N 1
ATOM 14014 C CA . THR F 1 249 ? 33.821 -17.865 -57.989 1.00 25.37 249 THR F CA 1
ATOM 14015 C C . THR F 1 249 ? 34.863 -18.958 -58.159 1.00 25.37 249 THR F C 1
ATOM 14016 O O . THR F 1 249 ? 34.839 -19.698 -59.143 1.00 25.79 249 THR F O 1
ATOM 14020 N N . ALA F 1 250 ? 35.743 -19.124 -57.170 1.00 25.80 250 ALA F N 1
ATOM 14021 C CA . ALA F 1 250 ? 36.677 -20.244 -57.161 1.00 27.50 250 ALA F CA 1
ATOM 14022 C C . ALA F 1 250 ? 35.971 -21.461 -56.573 1.00 26.83 250 ALA F C 1
ATOM 14023 O O . ALA F 1 250 ? 36.071 -21.769 -55.386 1.00 25.88 250 ALA F O 1
ATOM 14025 N N . GLY F 1 251 ? 35.234 -22.167 -57.435 1.00 27.00 251 GLY F N 1
ATOM 14026 C CA . GLY F 1 251 ? 34.702 -23.481 -57.114 1.00 27.38 251 GLY F CA 1
ATOM 14027 C C . GLY F 1 251 ? 33.217 -23.558 -56.816 1.00 27.41 251 GLY F C 1
ATOM 14028 O O . GLY F 1 251 ? 32.696 -24.670 -56.640 1.00 27.88 251 GLY F O 1
ATOM 14029 N N . GLY F 1 252 ? 32.508 -22.435 -56.803 1.00 26.31 252 GLY F N 1
ATOM 14030 C CA . GLY F 1 252 ? 31.113 -22.469 -56.397 1.00 25.77 252 GLY F CA 1
ATOM 14031 C C . GLY F 1 252 ? 30.973 -22.792 -54.918 1.00 25.40 252 GLY F C 1
ATOM 14032 O O . GLY F 1 252 ? 31.732 -22.312 -54.062 1.00 25.56 252 GLY F O 1
ATOM 14033 N N . ALA F 1 253 ? 29.971 -23.597 -54.603 1.00 25.77 253 ALA F N 1
ATOM 14034 C CA . ALA F 1 253 ? 29.695 -23.937 -53.217 1.00 25.29 253 ALA F CA 1
ATOM 14035 C C . ALA F 1 253 ? 30.632 -25.030 -52.731 1.00 23.96 253 ALA F C 1
ATOM 14036 O O . ALA F 1 253 ? 30.975 -25.958 -53.470 1.00 24.19 253 ALA F O 1
ATOM 14038 N N . LEU F 1 254 ? 31.040 -24.908 -51.473 1.00 23.18 254 LEU F N 1
ATOM 14039 C CA . LEU F 1 254 ? 31.992 -25.822 -50.844 1.00 23.51 254 LEU F CA 1
ATOM 14040 C C . LEU F 1 254 ? 31.429 -26.241 -49.494 1.00 22.76 254 LEU F C 1
ATOM 14041 O O . LEU F 1 254 ? 31.322 -25.393 -48.586 1.00 23.13 254 LEU F O 1
ATOM 14046 N N . PRO F 1 255 ? 31.049 -27.503 -49.295 1.00 22.48 255 PRO F N 1
ATOM 14047 C CA . PRO F 1 255 ? 30.488 -27.887 -47.993 1.00 22.74 255 PRO F CA 1
ATOM 14048 C C . PRO F 1 255 ? 31.521 -27.846 -46.880 1.00 22.85 255 PRO F C 1
ATOM 14049 O O . PRO F 1 255 ? 32.720 -28.047 -47.096 1.00 22.12 255 PRO F O 1
ATOM 14053 N N . VAL F 1 256 ? 31.024 -27.582 -45.672 1.00 22.58 256 VAL F N 1
ATOM 14054 C CA . VAL F 1 256 ? 31.844 -27.466 -44.470 1.00 22.26 256 VAL F CA 1
ATOM 14055 C C . VAL F 1 256 ? 31.383 -28.540 -43.489 1.00 22.29 256 VAL F C 1
ATOM 14056 O O . VAL F 1 256 ? 30.202 -28.575 -43.114 1.00 22.85 256 VAL F O 1
ATOM 14060 N N . ARG F 1 257 ? 32.309 -29.397 -43.052 1.00 21.16 257 ARG F N 1
ATOM 14061 C CA . ARG F 1 257 ? 31.943 -30.470 -42.127 1.00 22.40 257 ARG F CA 1
ATOM 14062 C C . ARG F 1 257 ? 32.232 -30.159 -40.665 1.00 21.92 257 ARG F C 1
ATOM 14063 O O . ARG F 1 257 ? 31.692 -30.846 -39.785 1.00 22.67 257 ARG F O 1
ATOM 14071 N N . GLU F 1 258 ? 33.063 -29.160 -40.381 1.00 21.54 258 GLU F N 1
ATOM 14072 C CA . GLU F 1 258 ? 33.479 -28.860 -39.021 1.00 22.86 258 GLU F CA 1
ATOM 14073 C C . GLU F 1 258 ? 33.927 -27.409 -38.975 1.00 21.93 258 GLU F C 1
ATOM 14074 O O . GLU F 1 258 ? 34.580 -26.927 -39.915 1.00 22.43 258 GLU F O 1
ATOM 14080 N N . VAL F 1 259 ? 33.562 -26.714 -37.894 1.00 20.57 259 VAL F N 1
ATOM 14081 C CA . VAL F 1 259 ? 34.052 -25.371 -37.615 1.00 21.74 259 VAL F CA 1
ATOM 14082 C C . VAL F 1 259 ? 34.577 -25.363 -36.186 1.00 22.51 259 VAL F C 1
ATOM 14083 O O . VAL F 1 259 ? 33.821 -25.628 -35.244 1.00 21.98 259 VAL F O 1
ATOM 14087 N N . ALA F 1 260 ? 35.865 -25.067 -36.034 1.00 23.14 260 ALA F N 1
ATOM 14088 C CA . ALA F 1 260 ? 36.485 -24.840 -34.730 1.00 23.62 260 ALA F CA 1
ATOM 14089 C C . ALA F 1 260 ? 36.214 -25.968 -33.749 1.00 24.30 260 ALA F C 1
ATOM 14090 O O . ALA F 1 260 ? 35.980 -25.733 -32.560 1.00 24.45 260 ALA F O 1
ATOM 14092 N N . GLY F 1 261 ? 36.328 -27.206 -34.224 1.00 23.22 261 GLY F N 1
ATOM 14093 C CA . GLY F 1 261 ? 36.202 -28.355 -33.367 1.00 23.45 261 GLY F CA 1
ATOM 14094 C C . GLY F 1 261 ? 34.790 -28.855 -33.205 1.00 23.77 261 GLY F C 1
ATOM 14095 O O . GLY F 1 261 ? 34.589 -29.913 -32.586 1.00 26.52 261 GLY F O 1
ATOM 14096 N N . ARG F 1 262 ? 33.817 -28.144 -33.757 1.00 22.21 262 ARG F N 1
ATOM 14097 C CA . ARG F 1 262 ? 32.418 -28.562 -33.733 1.00 21.81 262 ARG F CA 1
ATOM 14098 C C . ARG F 1 262 ? 32.087 -29.181 -35.090 1.00 22.03 262 ARG F C 1
ATOM 14099 O O . ARG F 1 262 ? 32.025 -28.471 -36.109 1.00 21.83 262 ARG F O 1
ATOM 14107 N N . THR F 1 263 ? 31.838 -30.483 -35.082 1.00 23.78 263 THR F N 1
ATOM 14108 C CA . THR F 1 263 ? 31.385 -31.185 -36.273 1.00 24.14 263 THR F CA 1
ATOM 14109 C C . THR F 1 263 ? 29.941 -30.792 -36.544 1.00 24.48 263 THR F C 1
ATOM 14110 O O . THR F 1 263 ? 29.082 -30.900 -35.660 1.00 24.35 263 THR F O 1
ATOM 14114 N N . ILE F 1 264 ? 29.681 -30.293 -37.755 1.00 23.38 264 ILE F N 1
ATOM 14115 C CA . ILE F 1 264 ? 28.328 -29.902 -38.114 1.00 25.31 264 ILE F CA 1
ATOM 14116 C C . ILE F 1 264 ? 27.462 -31.150 -38.094 1.00 24.79 264 ILE F C 1
ATOM 14117 O O . ILE F 1 264 ? 27.834 -32.204 -38.631 1.00 25.46 264 ILE F O 1
ATOM 14122 N N . ARG F 1 265 ? 26.309 -31.054 -37.448 1.00 23.72 265 ARG F N 1
ATOM 14123 C CA . ARG F 1 265 ? 25.477 -32.222 -37.284 1.00 25.35 265 ARG F CA 1
ATOM 14124 C C . ARG F 1 265 ? 24.843 -32.633 -38.615 1.00 29.19 265 ARG F C 1
ATOM 14125 O O . ARG F 1 265 ? 24.653 -31.824 -39.529 1.00 31.68 265 ARG F O 1
ATOM 14133 N N . GLY F 1 266 ? 24.560 -33.917 -38.727 1.00 31.43 266 GLY F N 1
ATOM 14134 C CA . GLY F 1 266 ? 23.977 -34.459 -39.937 1.00 33.90 266 GLY F CA 1
ATOM 14135 C C . GLY F 1 266 ? 25.030 -34.837 -40.953 1.00 35.27 266 GLY F C 1
ATOM 14136 O O . GLY F 1 266 ? 26.239 -34.714 -40.739 1.00 37.29 266 GLY F O 1
ATOM 14137 N N . THR F 1 267 ? 24.562 -35.322 -42.090 1.00 34.21 267 THR F N 1
ATOM 14138 C CA . THR F 1 267 ? 25.474 -35.673 -43.166 1.00 34.28 267 THR F CA 1
ATOM 14139 C C . THR F 1 267 ? 25.984 -34.420 -43.865 1.00 32.16 267 THR F C 1
ATOM 14140 O O . THR F 1 267 ? 25.254 -33.438 -44.018 1.00 31.93 267 THR F O 1
ATOM 14144 N N . THR F 1 268 ? 27.258 -34.444 -44.258 1.00 30.88 268 THR F N 1
ATOM 14145 C CA . THR F 1 268 ? 27.859 -33.388 -45.047 1.00 29.69 268 THR F CA 1
ATOM 14146 C C . THR F 1 268 ? 28.322 -33.971 -46.376 1.00 30.86 268 THR F C 1
ATOM 14147 O O . THR F 1 268 ? 29.070 -34.959 -46.378 1.00 33.08 268 THR F O 1
ATOM 14151 N N . PRO F 1 269 ? 27.906 -33.410 -47.526 1.00 30.16 269 PRO F N 1
ATOM 14152 C CA . PRO F 1 269 ? 27.023 -32.243 -47.656 1.00 28.59 269 PRO F CA 1
ATOM 14153 C C . PRO F 1 269 ? 25.569 -32.543 -47.305 1.00 28.23 269 PRO F C 1
ATOM 14154 O O . PRO F 1 269 ? 25.100 -33.648 -47.569 1.00 28.89 269 PRO F O 1
ATOM 14158 N N . GLY F 1 270 ? 24.867 -31.566 -46.716 1.00 26.80 270 GLY F N 1
ATOM 14159 C CA . GLY F 1 270 ? 23.468 -31.729 -46.414 1.00 26.94 270 GLY F CA 1
ATOM 14160 C C . GLY F 1 270 ? 22.609 -31.535 -47.634 1.00 27.46 270 GLY F C 1
ATOM 14161 O O . GLY F 1 270 ? 23.078 -31.167 -48.715 1.00 27.83 270 GLY F O 1
ATOM 14162 N N . PRO F 1 271 ? 21.304 -31.754 -47.459 1.00 27.85 271 PRO F N 1
ATOM 14163 C CA . PRO F 1 271 ? 20.423 -31.795 -48.631 1.00 29.00 271 PRO F CA 1
ATOM 14164 C C . PRO F 1 271 ? 20.229 -30.449 -49.304 1.00 28.24 271 PRO F C 1
ATOM 14165 O O . PRO F 1 271 ? 20.113 -30.405 -50.535 1.00 28.81 271 PRO F O 1
ATOM 14169 N N . ILE F 1 272 ? 20.147 -29.355 -48.544 1.00 27.38 272 ILE F N 1
ATOM 14170 C CA . ILE F 1 272 ? 20.001 -28.051 -49.185 1.00 27.85 272 ILE F CA 1
ATOM 14171 C C . ILE F 1 272 ? 21.313 -27.646 -49.848 1.00 26.79 272 ILE F C 1
ATOM 14172 O O . ILE F 1 272 ? 21.321 -27.085 -50.955 1.00 26.45 272 ILE F O 1
ATOM 14177 N N . THR F 1 273 ? 22.441 -27.942 -49.202 1.00 26.62 273 THR F N 1
ATOM 14178 C CA . THR F 1 273 ? 23.733 -27.674 -49.819 1.00 25.57 273 THR F CA 1
ATOM 14179 C C . THR F 1 273 ? 23.835 -28.384 -51.162 1.00 27.37 273 THR F C 1
ATOM 14180 O O . THR F 1 273 ? 24.262 -27.795 -52.163 1.00 27.74 273 THR F O 1
ATOM 14184 N N . GLN F 1 274 ? 23.428 -29.654 -51.198 1.00 27.72 274 GLN F N 1
ATOM 14185 C CA . GLN F 1 274 ? 23.516 -30.429 -52.427 1.00 30.26 274 GLN F CA 1
ATOM 14186 C C . GLN F 1 274 ? 22.574 -29.879 -53.488 1.00 30.63 274 GLN F C 1
ATOM 14187 O O . GLN F 1 274 ? 22.947 -29.760 -54.661 1.00 30.95 274 GLN F O 1
ATOM 14193 N N . ALA F 1 275 ? 21.342 -29.553 -53.093 1.00 29.83 275 ALA F N 1
ATOM 14194 C CA . ALA F 1 275 ? 20.379 -28.999 -54.033 1.00 30.26 275 ALA F CA 1
ATOM 14195 C C . ALA F 1 275 ? 20.916 -27.733 -54.687 1.00 29.47 275 ALA F C 1
ATOM 14196 O O . ALA F 1 275 ? 20.791 -27.557 -55.906 1.00 31.21 275 ALA F O 1
ATOM 14198 N N . ILE F 1 276 ? 21.491 -26.832 -53.883 1.00 28.08 276 ILE F N 1
ATOM 14199 C CA . ILE F 1 276 ? 21.993 -25.568 -54.411 1.00 28.93 276 ILE F CA 1
ATOM 14200 C C . ILE F 1 276 ? 23.235 -25.809 -55.260 1.00 27.77 276 ILE F C 1
ATOM 14201 O O . ILE F 1 276 ? 23.371 -25.258 -56.360 1.00 28.17 276 ILE F O 1
ATOM 14206 N N . ASP F 1 277 ? 24.153 -26.646 -54.772 1.00 25.91 277 ASP F N 1
ATOM 14207 C CA . ASP F 1 277 ? 25.364 -26.957 -55.521 1.00 27.11 277 ASP F CA 1
ATOM 14208 C C . ASP F 1 277 ? 25.020 -27.556 -56.881 1.00 28.47 277 ASP F C 1
ATOM 14209 O O . ASP F 1 277 ? 25.549 -27.136 -57.914 1.00 29.15 277 ASP F O 1
ATOM 14214 N N . ASN F 1 278 ? 24.122 -28.542 -56.905 1.00 28.81 278 ASN F N 1
ATOM 14215 C CA . ASN F 1 278 ? 23.748 -29.149 -58.173 1.00 30.95 278 ASN F CA 1
ATOM 14216 C C . ASN F 1 278 ? 23.087 -28.130 -59.096 1.00 30.61 278 ASN F C 1
ATOM 14217 O O . ASN F 1 278 ? 23.331 -28.127 -60.307 1.00 31.51 278 ASN F O 1
ATOM 14222 N N . ALA F 1 279 ? 22.244 -27.257 -58.539 1.00 29.28 279 ALA F N 1
ATOM 14223 C CA . ALA F 1 279 ? 21.580 -26.246 -59.360 1.00 30.14 279 ALA F CA 1
ATOM 14224 C C . ALA F 1 279 ? 22.580 -25.233 -59.907 1.00 29.44 279 ALA F C 1
ATOM 14225 O O . ALA F 1 279 ? 22.426 -24.755 -61.039 1.00 30.41 279 ALA F O 1
ATOM 14227 N N . TYR F 1 280 ? 23.608 -24.901 -59.120 1.00 27.56 280 TYR F N 1
ATOM 14228 C CA . TYR F 1 280 ? 24.632 -23.965 -59.580 1.00 27.44 280 TYR F CA 1
ATOM 14229 C C . TYR F 1 280 ? 25.364 -24.543 -60.781 1.00 27.59 280 TYR F C 1
ATOM 14230 O O . TYR F 1 280 ? 25.490 -23.898 -61.828 1.00 27.84 280 TYR F O 1
ATOM 14239 N N . TRP F 1 281 ? 25.846 -25.773 -60.649 1.00 27.84 281 TRP F N 1
ATOM 14240 C CA . TRP F 1 281 ? 26.616 -26.361 -61.732 1.00 29.00 281 TRP F CA 1
ATOM 14241 C C . TRP F 1 281 ? 25.746 -26.672 -62.938 1.00 30.48 281 TRP F C 1
ATOM 14242 O O . TRP F 1 281 ? 26.218 -26.542 -64.075 1.00 30.67 281 TRP F O 1
ATOM 14253 N N . ALA F 1 282 ? 24.467 -27.017 -62.736 1.00 31.19 282 ALA F N 1
ATOM 14254 C CA . ALA F 1 282 ? 23.568 -27.145 -63.880 1.00 33.55 282 ALA F CA 1
ATOM 14255 C C . ALA F 1 282 ? 23.459 -25.824 -64.635 1.00 33.56 282 ALA F C 1
ATOM 14256 O O . ALA F 1 282 ? 23.501 -25.794 -65.869 1.00 35.31 282 ALA F O 1
ATOM 14258 N N . MET F 1 283 ? 23.312 -24.723 -63.900 1.00 32.42 283 MET F N 1
ATOM 14259 C CA . MET F 1 283 ? 23.273 -23.404 -64.523 1.00 33.75 283 MET F CA 1
ATOM 14260 C C . MET F 1 283 ? 24.559 -23.117 -65.288 1.00 33.14 283 MET F C 1
ATOM 14261 O O . MET F 1 283 ? 24.521 -22.585 -66.399 1.00 34.31 283 MET F O 1
ATOM 14266 N N . ARG F 1 284 ? 25.715 -23.455 -64.707 1.00 32.67 284 ARG F N 1
ATOM 14267 C CA . ARG F 1 284 ? 26.978 -23.175 -65.383 1.00 33.15 284 ARG F CA 1
ATOM 14268 C C . ARG F 1 284 ? 27.144 -23.951 -66.678 1.00 35.25 284 ARG F C 1
ATOM 14269 O O . ARG F 1 284 ? 27.965 -23.565 -67.522 1.00 36.72 284 ARG F O 1
ATOM 14277 N N . GLU F 1 285 ? 26.368 -25.015 -66.877 1.00 35.57 285 GLU F N 1
ATOM 14278 C CA . GLU F 1 285 ? 26.433 -25.789 -68.101 1.00 38.94 285 GLU F CA 1
ATOM 14279 C C . GLU F 1 285 ? 25.424 -25.317 -69.137 1.00 39.62 285 GLU F C 1
ATOM 14280 O O . GLU F 1 285 ? 25.367 -25.888 -70.225 1.00 43.15 285 GLU F O 1
ATOM 14286 N N . THR F 1 286 ? 24.635 -24.297 -68.813 1.00 38.40 286 THR F N 1
ATOM 14287 C CA . THR F 1 286 ? 23.732 -23.665 -69.758 1.00 39.15 286 THR F CA 1
ATOM 14288 C C . THR F 1 286 ? 24.346 -22.358 -70.261 1.00 37.88 286 THR F C 1
ATOM 14289 O O . THR F 1 286 ? 25.444 -21.961 -69.867 1.00 36.57 286 THR F O 1
ATOM 14293 N N . ASP F 1 287 ? 23.596 -21.667 -71.119 1.00 37.93 287 ASP F N 1
ATOM 14294 C CA . ASP F 1 287 ? 23.971 -20.350 -71.610 1.00 39.99 287 ASP F CA 1
ATOM 14295 C C . ASP F 1 287 ? 23.436 -19.227 -70.731 1.00 37.69 287 ASP F C 1
ATOM 14296 O O . ASP F 1 287 ? 23.546 -18.052 -71.110 1.00 38.75 287 ASP F O 1
ATOM 14301 N N . ARG F 1 288 ? 22.834 -19.559 -69.593 1.00 36.56 288 ARG F N 1
ATOM 14302 C CA . ARG F 1 288 ? 22.325 -18.517 -68.713 1.00 35.18 288 ARG F CA 1
ATOM 14303 C C . ARG F 1 288 ? 23.470 -17.655 -68.221 1.00 34.44 288 ARG F C 1
ATOM 14304 O O . ARG F 1 288 ? 24.449 -18.163 -67.668 1.00 33.79 288 ARG F O 1
ATOM 14312 N N . TYR F 1 289 ? 23.333 -16.347 -68.429 1.00 35.70 289 TYR F N 1
ATOM 14313 C CA . TYR F 1 289 ? 24.332 -15.367 -68.028 1.00 35.28 289 TYR F CA 1
ATOM 14314 C C . TYR F 1 289 ? 25.672 -15.602 -68.709 1.00 35.47 289 TYR F C 1
ATOM 14315 O O . TYR F 1 289 ? 26.713 -15.214 -68.180 1.00 34.20 289 TYR F O 1
ATOM 14324 N N . ALA F 1 290 ? 25.660 -16.232 -69.878 1.00 35.54 290 ALA F N 1
ATOM 14325 C CA . ALA F 1 290 ? 26.893 -16.592 -70.567 1.00 36.64 290 ALA F CA 1
ATOM 14326 C C . ALA F 1 290 ? 27.338 -15.529 -71.561 1.00 37.63 290 ALA F C 1
ATOM 14327 O O . ALA F 1 290 ? 26.524 -14.954 -72.293 1.00 38.28 290 ALA F O 1
ATOM 14329 N N . THR F 1 291 ? 28.651 -15.283 -71.582 1.00 37.79 291 THR F N 1
ATOM 14330 C CA . THR F 1 291 ? 29.318 -14.575 -72.668 1.00 38.87 291 THR F CA 1
ATOM 14331 C C . THR F 1 291 ? 30.203 -15.592 -73.374 1.00 39.25 291 THR F C 1
ATOM 14332 O O . THR F 1 291 ? 31.208 -16.037 -72.788 1.00 39.62 291 THR F O 1
ATOM 14336 N N . PRO F 1 292 ? 29.853 -16.047 -74.567 1.00 39.74 292 PRO F N 1
ATOM 14337 C CA . PRO F 1 292 ? 30.631 -17.127 -75.186 1.00 41.56 292 PRO F CA 1
ATOM 14338 C C . PRO F 1 292 ? 32.023 -16.677 -75.595 1.00 45.31 292 PRO F C 1
ATOM 14339 O O . PRO F 1 292 ? 32.252 -15.522 -75.956 1.00 45.39 292 PRO F O 1
ATOM 14343 N N . LEU F 1 293 ? 32.964 -17.616 -75.519 1.00 47.71 293 LEU F N 1
ATOM 14344 C CA . LEU F 1 293 ? 34.299 -17.441 -76.086 1.00 50.91 293 LEU F CA 1
ATOM 14345 C C . LEU F 1 293 ? 34.248 -18.033 -77.489 1.00 55.24 293 LEU F C 1
ATOM 14346 O O . LEU F 1 293 ? 34.314 -19.252 -77.659 1.00 56.58 293 LEU F O 1
ATOM 14351 N N . SER F 1 294 ? 34.097 -17.181 -78.498 1.00 58.13 294 SER F N 1
ATOM 14352 C CA . SER F 1 294 ? 33.903 -17.636 -79.871 1.00 62.09 294 SER F CA 1
ATOM 14353 C C . SER F 1 294 ? 34.972 -17.018 -80.759 1.00 65.66 294 SER F C 1
ATOM 14354 O O . SER F 1 294 ? 35.058 -15.790 -80.870 1.00 66.25 294 SER F O 1
ATOM 14357 N N . GLY F 1 295 ? 35.773 -17.869 -81.396 1.00 68.47 295 GLY F N 1
ATOM 14358 C CA . GLY F 1 295 ? 36.815 -17.413 -82.297 1.00 70.71 295 GLY F CA 1
ATOM 14359 C C . GLY F 1 295 ? 36.311 -17.132 -83.700 1.00 73.55 295 GLY F C 1
ATOM 14360 O O . GLY F 1 295 ? 35.302 -16.450 -83.885 1.00 73.49 295 GLY F O 1
#

Secondary structure (DSSP, 8-state):
--SS-EEEETTEEEETTT--B-TT-HHHHS--EEEEEEEEETTEEESHHHHHHHHHHHHHHTT---SS-HHHHHHHHHHHHHHTT-SSEEEEEEEE--S--SSS--TTS---EEEEEEEE---SS-HHHHHH-EEEEE-SSPPPPTTTS-TT--BS--HHHHHHHHHHHHTT-SEEEEE-TTSBEEE-SS-EEEEEETTEEEE--SSS---HHHHHHHHHHHHTT--EEE---BHHHHHH-SEEEEEETTTEEEEEEEETTEEPSS-SS-HHHHHHHHHHHHHHTTTTTEEETT--/--S-EEEETTEEEETTT--B-TT-HHHHS--EEEEEEEEETTEEESHHHHHHHHHHHHHHTT---S--HHHHHHHHHHHHHHHT-SSEEEEEEEE--S--SSS--TTS---EEEEEEEE---SS-HHHHHH-EEEEE-SSPPPPTTTS-TT--BS--HHHHHHHHHHHHTT-SEEEEE-TTSBEEE-SS-EEEEEETTEEEE--SSS---HHHHHHHHHHHHTT--EEE---BHHHHHT-SEEEEEETTTEEEEEEEETTEEPSS-SS-HHHHHHHHHHHHHHTTTTTEEESSS-----/----EEEETTEEEETTT--B-TT-HHHHS--EEEEEEEEETTEEESHHHHHHHHHHHHHHTT---SS-HHHHHHHHHHHHHHTT-SSEEEEEEEE--S--SSS--TTS---EEEEEEE----SS-HHHHHH-EEEEE-SSPPPPTTTS-TT--BS--HHHHHHHHHHHHTT-SEEEEE-TTSBEEE-SS-EEEEEETTEEEE--SSS---HHHHHHHHHHHHTT--EEE---BHHHHHT-SEEEEEETTTEEEEEEEETTEEPSS-SS-HHHHHHHHHHHHHHHTTTTEEES--/-PPPEEEETTEEEEGGG--B-TT-HHHHS--EEEEEEEEETTEEESHHHHHHHHHHHHHHTT---SS-HHHHHHHHHHHHHHHT-SSEEEEEEEE--S--SSS-BTTB---EEEEEEEE---SS-HHHHHH-EEEEE-SSPPPPTTTS-TT--BS--HHHHHHHHHHHHTT-SEEEEE-TTSBEEE-SS-EEEEEETTEEEE--SSS---HHHHHHHHHHHHTT--EEE---BHHHHHT-SEEEEEETTTEEEEEEEETTEEPSS-SS-HHHHHHHHHHHHHHTTTTTEEESS--/--S-EEEETTEEEETTT--B-TT-HHHHS--EEEEEEEEETTEEESHHHHHHHHHHHHHHTT---SS-HHHHHHHHHHHHHHHT-SSEEEEEEEE--S-SSSS--TTS---EEEEEEEE---SS-HHHHHH-EEEEE-SSPPPPTTTS-TT--BS--HHHHHHHHHHHHTT-SEEEEE-TTSBEEE-SS-EEEEEETTEEEE--SSS---HHHHHHHHHHHHTT--EEE---BHHHHHT-SEEEEEETTTEEEEEEEETTEEPSS-SS-HHHHHHHHHHHHHTTSSTTEEES--/--S-EEEETTEEEETTT--B-TT-HHHHS--EEEEEEEEETTEEESHHHHHHHHHHHHHHTT---SS-HHHHHHHHHHHHHHHT-SSEEEEEEEE--S--SSS--TTS---EEEEEEEE---SS-HHHHHH-EEEEE-SSPPPPTTTS-TT--BS--HHHHHHHHHHHHTT-SEEEEE-TTSBEEE-SS-EEEEEETTEEEE--SSS---HHHHHHHHHHHHTT--EEE---BHHHHHT-SEEEEEETTTEEEEEEEETTEEPSS-SS-HHHHHHHHHHHHHHTSSTTEEE---

Solvent-accessible surface area: 60996 Å² total; per-residue (Å²): 145,83,149,66,48,31,0,23,15,72,43,92,71,48,49,24,47,122,0,70,2,1,0,10,1,18,0,0,10,32,0,0,0,0,5,0,21,0,3,0,42,123,16,29,0,13,16,2,81,31,4,0,75,27,0,41,21,1,1,6,0,0,56,0,82,39,148,33,57,80,95,36,0,66,119,4,0,32,63,0,0,136,114,3,34,30,89,51,0,22,0,51,0,0,0,0,2,0,78,76,96,65,159,99,49,33,5,92,73,32,132,27,8,8,0,0,52,2,24,85,25,90,72,68,20,88,134,76,61,72,152,66,1,6,43,1,23,12,3,14,24,2,4,23,22,21,10,10,8,14,17,46,22,27,6,0,8,48,0,9,10,23,12,5,71,1,24,0,39,48,7,52,11,36,36,1,0,19,6,34,62,59,1,25,3,1,12,5,34,41,10,7,0,0,4,2,43,122,35,31,0,43,1,4,42,24,27,4,22,61,7,14,7,0,58,0,0,14,46,3,0,84,92,74,131,20,76,88,118,51,68,73,3,6,18,8,23,0,16,5,0,57,11,3,0,5,2,13,26,20,5,2,4,13,10,0,92,16,0,5,4,7,90,4,81,68,110,34,34,3,98,28,2,87,38,0,34,100,19,4,39,58,6,9,101,62,114,96,102,29,25,38,9,87,68,122,154,147,66,45,42,0,22,8,80,44,84,58,53,35,29,65,112,0,70,1,4,1,12,2,13,0,0,8,32,1,0,0,0,6,0,24,0,2,0,49,121,14,34,0,14,16,2,65,36,4,5,73,27,0,27,21,0,1,8,0,0,50,0,85,37,151,40,60,92,93,40,0,27,118,4,0,6,50,0,0,105,126,32,67,46,84,52,0,23,0,50,0,0,0,0,0,0,79,70,103,67,154,108,49,40,6,95,74,32,120,16,10,5,0,0,52,2,22,85,25,76,73,70,14,76,104,98,84,67,126,79,2,5,39,1,21,11,0,11,23,2,4,26,21,22,9,10,6,12,15,46,20,28,6,0,6,44,0,7,11,17,14,5,81,1,20,0,42,43,8,52,10,41,38,1,0,18,6,33,61,59,1,26,3,1,12,6,34,42,9,9,0,0,4,3,44,123,37,33,0,39,0,3,26,26,26,6,19,66,7,15,8,0,56,0,0,14,47,3,0,81,90,72,131,17,81,89,109,53,71,80,4,6,18,7,22,0,13,4,0,56,10,2,0,5,2,13,25,20,8,2,8,12,10,1,101,17,0,6,5,7,91,4,80,67,110,36,35,2,96,28,1,89,39,0,40,98,20,2,50,58,6,10,99,59,120,103,102,14,2,45,7,90,56,76,42,144,102,208,169,142,66,50,39,0,21,10,76,43,84,56,55,34,32,65,113,0,70,1,2,1,17,1,15,1,0,10,31,0,0,0,0,6,0,22,0,3,0,44,120,14,23,0,13,11,2,73,34,5,0,75,28,0,43,20,0,2,8,0,0,49,0,87,37,148,30,60,78,94,39,0,45,92,3,0,30,56,0,0,123,118,33,72,45,85,48,0,23,0,48,0,0,0,0,0,0,81,73,99,69,157,102,56,31,7,97,73,30,144,29,7,7,0,0,56,2,23,84,25,91,75,77,19,86,132,73,60,79,133,61,0,6,40,1,21,14,0,12,24,2,4,25,22,24,9,10,8,13,17,45,22,29,6,0,7,49,0,9,10,18,13,5,61,0,22,0,43,44,8,52,10,39,40,5,0,17,6,34,62,60,1,25,3,1,12,5,37,41,10,8,0,0,4,2,44,123,36,32,0,32,1,4,40,27,28,6,20,65,8,13,8,0,49,0,0,15,65,3,0,86,95,72,129,19,79,86,110,51,77,72,3,6,18,8,18,0,13,4,0,57,9,3,0,5,2,12,25,21,6,2,4,14,11,1,88,17,0,5,5,7,90,3,84,68,110,30,30,4,106,28,2,84,38,0,37,95,21,3,38,59,6,7,93,58,110,104,108,31,29,60,15,91,113,162,120,78,51,47,0,22,14,73,44,85,56,53,41,32,62,109,0,73,2,2,1,14,1,14,1,0,10,31,0,0,0,0,4,0,19,0,3,0,40,130,19,42,0,14,12,2,73,32,4,0,75,28,0,42,21,1,3,8,0,0,49,0,84,36,150,34,60,79,103,42,0,52,89,4,0,18,42,0,0,93,117,17,66,52,92,52,0,18,0,45,0,0,0,0,0,0,82,76,101,76,157,109,42,34,4,100,78,30,138,26,8,7,0,0,52,2,20,85,25,89,65,76,22,83,111,70,54,77,142,60,0,6,45,2,24,14,0,12,23,2,4,26,22,22,8,9,6,15,16,35,21,28,6,0,6,48,0,8,8,24,14,5,65,1,22,1,39,49,7,52,9,38,36,2,0,18,5,35,60,59,1,25,3,1,12,9,34,44,9,8,1,0,4,3,44,120,37,32,0,49,1,4,35,25,26,3,22,55,7,14,8,4,56,0,0,17,57,4,0,84,96,73,131,19,78,88,125,62,71,71,4,6,18,7,22,0,12,4,0,57,11,2,0,4,2,11,25,18,9,2,10,13,11,1,83,19,0,5,5,6,88,3,68,70,100,30,33,3,98,26,2,86,37,0,44,98,18,4,43,55,6,10,115,53,118,83,101,32,30,54,14,95,79,134,136,139,60,50,35,0,21,10,68,44,82,54,56,41,27,66,113,0,74,2,2,2,10,1,19,0,0,11,35,1,0,0,0,5,0,20,0,2,0,53,139,13,40,0,15,11,2,73,34,4,0,75,26,0,42,20,1,2,6,0,0,58,0,81,36,152,34,57,80,109,40,0,54,103,3,0,38,28,0,0,128,96,14,64,56,91,52,0,25,0,49,0,0,0,0,1,0,81,56,125,35,141,133,42,39,4,90,79,30,135,27,7,8,0,0,49,2,24,86,27,99,53,68,18,86,96,80,70,73,143,45,2,5,59,1,21,15,0,13,25,1,4,26,21,22,9,9,8,14,16,46,22,28,7,0,6,49,0,8,9,23,14,6,64,1,21,0,41,42,9,51,12,34,32,1,0,18,6,33,61,59,1,26,3,1,12,5,34,40,8,8,0,0,4,2,45,124,36,31,1,35,1,5,28,27,26,5,20,68,8,14,8,0,45,0,1,14,63,5,0,86,89,71,130,19,80,86,110,54,77,82,4,6,18,7,23,0,15,4,0,59,10,2,0,4,2,11,24,23,7,2,10,12,12,0,106,19,0,6,7,7,86,2,82,69,113,36,36,3,102,27,2,85,41,0,42,98,21,5,52,56,6,11,122,51,129,101,97,30,25,57,25,115,89,160,148,83,51,44,0,22,10,70,43,85,53,63,45,30,52,115,0,71,1,2,1,15,1,15,0,0,9,30,0,0,0,0,5,0,20,0,3,0,48,137,13,25,0,15,13,2,75,34,4,0,74,27,0,41,20,1,2,8,0,0,52,0,86,39,151,33,56,78,109,43,0,56,90,4,0,16,38,0,1,87,129,30,66,55,88,56,0,19,0,49,0,0,0,0,0,0,82,69,99,58,159,101,50,31,6,96,76,28,130,26,8,6,0,0,49,3,20,83,26,93,62,71,16,83,90,105,82,53,156,76,3,5,41,1,21,14,0,9,24,1,4,24,22,22,9,10,7,13,16,45,22,29,7,1,6,51,0,8,10,18,15,6,75,0,22,2,40,49,7,51,10,41,42,1,0,19,6,34,62,59,1,26,3,1,12,4,34,40,10,9,0,0,3,3,43,122,36,33,0,36,1,4,44,28,27,5,20,69,7,14,8,0,44,0,0,16,70,2,0,82,100,76,131,19,79,90,115,49,79,80,4,6,18,8,24,0,16,3,0,57,11,3,0,4,2,12,25,22,4,2,3,13,6,1,96,17,0,4,5,7,90,4,77,67,115,29,32,3,102,27,2,86,37,0,34,101,23,3,42,60,6,7,94,58,113,104,111,30,25,78,31,70,119

Foldseek 3Di:
DDVFQWKDKPHDTGTPVPDDADCQWCCNVPLAKAKFKWKADQQWTFQLVVRLVLRVVLCVVSLVDDDQDSVNLVVRQLVSCVVRVDRTKIKMWMKGQTHADDDDRDSNDGDIIIMITIDGFAALDDPVCQVAHFEEEEFPDAADPCVPPQQQTRTRPCVVQVVQQVVCVVVPGSFYWYHHPVQFTAQHPFWFKWFAAPQEIEGEDGRHHCAPLVVLLVVVCVVVVRHYDHHTHHVVCVLATQWMWIAHSRHGIGTHQYYNHRGRPDGPPDDSSVSSRVVVVVCSVDCVSTDGSVND/DLFAWKDKPHDTHGPVPDDADCQWCCNVPLAKFKFKWWADQQWTFQLVVRLVLRVVLCVVSLVDDDQDSVNVVVRQLVSCVVSVDRTKIKMKMKGQTHADDDDRDSNDGDIIIMITIDGFAALDDPVCQQQAFEEEEFPQAADDCVPPQQQTRTRPCPVQVVQVVVCVVVPGSFYWYHHPVQFTEQHNFWFKWFAAPQEIEGEDGRHHCAPLVVLLVVLCVVVVGHYDHHTHHVVCVLATQWMWIAHSRHGIGTHQYYNHRGRDDGPVDDSSVSSSVVVVVCNVDCVSIQGSDDDRDDD/DDAAWKDKPNDTHGPVPDDADCQWCCNVPQAKAKFKWKADQQWTFQLVVRLVLRVVLCVVSLVDDDQDSVNVVVNQLVSCVVRVDRIKIKMKMKGQTHADDPDRDSNDGDIIIMITIDGAAALDDPVCQVAHFEEEEFPDAADPCVPPQQQTRTRPCPVQVVQVVVCVVVPGSFYWYHHPVQFTAQHNFWFKWFAAPQEIEGADGRHHCAPLVVVLVVQCVVVVGHYDHDTHHVVCVLATQWMWIAHSRHGIGGHQYYNHRGRPDGPPDDSSVSSSVVVVVVSVDCVSTDGSPD/DPAQWKDKPNDTHGPVPDDDDCQWCCNPPLAKFKFKWKAAQQWTFQPVVRLVLRVVLCVVSLVDDDQDSVNLVVNQLVSQVVRVDRTKIKMKMKGQTHADDDDRDSNDGDIIIMITIDGQAALDDPVCQVAHFEEEEFPQAADPCVPPQQQTRTRPCPVQVVQQVVCVVVPGSFYWYHHPVQFTEQHPFWFKWFAAPQEIEGEDGRHHPAPLVVVLCVVCVVVVGHYDHHTHHVVCVLATQWMWIAHSRHGIGGHQYYNNRGRDDGPPDDSSVSSRVVVVVCSVDPHNIDGSPDD/DPAQWKDKPNDTHGPVPDDADCQWCCNVPLAKAKFKWKAAQQWTFQPVVRLVLRVVLCVVSLVDDDQDSVNVVVCQLVSQVVRVERTKIKMKMKGQTHAPDVPRDSNDGDIIIMITIDGFAALDDPVCQQQHFEEEEFPQAADPCVPPQQQTRTRPCVVQVVQVVVCVVVPGSFYWYHHPVQFTAQHPFWFKWFAAPQEIEGEDGRHHCAPLVVVLVVLCVVVVGHYDHHTHHVVCVLATQWMWIAHSRHGIGGHQYYNHRGRPDGPPDDSSVSSVVVVVVVSPDCVRIDGSVD/DQAAWKDKPHDTHGPVPDDADCQWCCNPPQAKAKFKWWADQQWTFQPVVRLVLRVVLCVVSLVDDDQDSVNVVVNQLVSQLVNPARTKIKMWMKGQTHADDPDRDSNDGDIIIMITIDHQAALDDPVCLVQAFEEEEFPDAADPCVPPQQQTRTRPCVVQVVQVVVCVVVPGSFYWYHHPVQFTAQHPFWFKWFAAPQEIEGADGRHHPAPLVVLLVVLCVVVVGHYDHHTHHVVCVLATQWMWIAHSRHGIGTHQYYNHRGRPDGPPDDSSVSSSVVVVVCSVDCVNTDGSDD

InterPro domains:
  IPR001544 Aminotransferase class IV [PF01063] (33-259)
  IPR036038 Aminotransferase-like, PLP-dependent enzymes [SSF56752] (5-283)
  IPR043131 Branched-chain-amino-acid aminotransferase-like, N-terminal [G3DSA:3.30.470.10] (1-121)
  IPR043132 Branched-chain-amino-acid aminotransferase-like, C-terminal [G3DSA:3.20.10.10] (122-292)
  IPR050571 Class-IV Pyridoxal-Phosphate-Dependent Aminotransferase [PTHR42743] (17-287)

Radius of gyration: 34.54 Å; Cα contacts (8 Å, |Δi|>4): 4224; chains: 6; bounding box: 95×88×95 Å

B-factor: mean 32.89, std 10.42, range [18.03, 106.1]

Organism: NCBI:txid565045

Nearest PDB structures (foldseek):
  7p3t-assembly1_F  TM=1.000E+00  e=9.087E-68  Luminiphilus syltensis NOR5-1B
  5e25-assembly2_B-2  TM=9.508E-01  e=8.275E-38  Geoglobus acetivorans
  5mr0-assembly1_D  TM=9.492E-01  e=3.445E-35  Archaeoglobus fulgidus DSM 4304
  7wud-assembly1_D  TM=9.425E-01  e=1.162E-33  Rhodobacter sp. 140A
  7dbe-assembly1_A  TM=9.383E-01  e=3.175E-33  Rhodobacter sp. 140A

Sequence (1772 aa):
MSDEPIIYINGDYLPLSQARVSPVDQGFLLGDGVFDVVSAWKGNIFKLDAHLDRFFDSIQAARRLNHDMSRDAWKEAIIETTRRNGLDDASIRFIVTRGEPKGVVADPRDFKPTCIVWVAPYIFLADEEKRRRNGIRLMISATRGFPADTLDPRYYKCLDRLHSQLIRLEALEAGYDDALWLDHSGHVSESAASNLFIVKNGVLYTPSAGILRGITRDTILELATELDIPWKERQLSAFDVYIADEVFTCSTAGGALPVREVAGRTIRGTTPGPITQAIDNAYWAMRETDRYATPLSGSSDEPIIYINGDYLPLSQARVSPVDQGFLLGDGVFDVVSAWKGNIFKLDAHLDRFFDSIQAARLNHDMSRRDAWKEAIIETTRRRNGLDDASIRFIVTRGEPKGVVADPRDFKPTCIVWVAPYIFLADEEKRRNGIRLMISATRGFPADTLDPRYYKCLDRLHSQLIRLEALEAGYDDALWLDHHSSGHVSESAASNLFIVKNGVLYTPSAGILRGITRDTILELATELDIPWKERRQLSAFDVYIADEVFTCSTAGGALPVRREVAGRTIRGTTPGPITQAIDNAYWAMRETDRYATPLSGSHHHHSDEPIIYINGDYLPLSQARVSPVDQGFLLGDGVFDVVSAWKGNIFKLDAHLDRFFDSIQAARRLNHDMSRDAWKEEAIIETTRRNGLDDASIRFIVTRGEPKGVVADPRDFKPTCIVWVAPYIFLADEEEKRRRNGIRLMISATRGFPADTLDPRYYKCLDRLHSQLIRLEALEAGYDDDALWLDHSSGHVSESAASNLFIVKNGVLYTPSAGILRRGITRDTILEELATELDIPWKERRQLSAFDVYIADEVFTCSTAGGALPVRREVAGRTIRGTTPGPITQAIDNAYWAMRETTDRYATPLSGSDEPIIYINGDYLPLSQARVSPVDQGFLLGDGVFDVVSAWKGNIFKLDAHLDRFFDSIQAARRLNHDMSRDAWKEAIIETTRRNGLDDASIRFIVTRGEPKGVVADPRDFKPTCIVWVAPYIFLADEEEKRRRNGIRLMISATRGFPADTLDPRYYKCLDRLHSQLIRLEALEAGYDDALWLDHSGHVSESAASNLFIVKNGVLYTPSAGILRRGITRDTILELATELDIPWKERRQLSAFDVYIADEVFTCSTAGGALPVREVAGRTIRGTTPGPITQAIDNAYWAMRETDRYATPLSGSSDEPIIYINGDYLPLSQARVSPVDQGFLLGDGVFDVVSAWKGNIFKLDAHLDRFFDSIQAARLNHDMSRDAWKEAIIETTRRRNGLDDASIRFIVTRGEPKGVVADPRDFKPTCIVWVAPYIFLADEEKRRRRNGIRLMISATRGFPADTLDPRYYKCLDRLHSQLIRLEEALEAGYDDALWLDHHSGHVSESAASNLFIVKNGVLYTPSAGILRRGITRDTILELATELDIPWKERRQLSAFDVYIADEVFTCSTAGGALPVREVAGRTIRGTTPGPITQAIDNAYWAMRETDRYATPLSGSDEPIIYINGDYLPLSQQARVSPVDQGFLLGDGVFDVVSAWKGNIFKLDAHLDRFFDSIQAARLNHDMSSRDAWKEAIIETTRRNGLDDASIRFIVTRGEPKGVVADPRDFKPTCIVWVAPYIFLADEEKRRNGIRLMISATRGFPADTLDPRYYKCLDRLHSQLIRLEEALEAGYDDALWLDHSGHVSESAASNLFIVKNGVLYTPSAGILRRGITRDTILELATELDIPWKKERQLSAFDVYIADEVFTCSTAGGALPVREVAGRTIRGTTPGPITQAIDNAYWAMRETDRYATPLSG